Protein AF-0000000065850595 (afdb_homodimer)

pLDDT: mean 81.86, std 20.76, range [17.34, 98.69]

Radius of gyration: 55.94 Å; Cα contacts (8 Å, |Δi|>4): 3424; chains: 2; bounding box: 107×199×142 Å

Nearest PDB structures (foldseek):
  6dv2-assembly1_H  TM=1.640E-01  e=6.051E+00  Homo sapiens
  6dv2-assembly2_J  TM=1.641E-01  e=9.022E+00  Homo sapiens
  8gqr-assembly1_A  TM=5.421E-01  e=7.391E+00  Duganella sp. ZLP-XI
  6dv2-assembly1_H  TM=1.640E-01  e=9.240E+00  Homo sapiens

Structure (mmCIF, N/CA/C/O backbone):
data_AF-0000000065850595-model_v1
#
loop_
_entity.id
_entity.type
_entity.pdbx_description
1 polymer 'Probable inorganic carbon transporter subunit DabA 2'
#
loop_
_atom_site.group_PDB
_atom_site.id
_atom_site.type_symbol
_atom_site.label_atom_id
_atom_site.label_alt_id
_atom_site.label_comp_id
_atom_site.label_asym_id
_atom_site.label_entity_id
_atom_site.label_seq_id
_atom_site.pdbx_PDB_ins_code
_atom_site.Cartn_x
_atom_site.Cartn_y
_atom_site.Cartn_z
_atom_site.occupancy
_atom_site.B_iso_or_equiv
_atom_site.auth_seq_id
_atom_site.auth_comp_id
_atom_site.auth_asym_id
_atom_site.auth_atom_id
_atom_site.pdbx_PDB_model_num
ATOM 1 N N . MET A 1 1 ? -12.758 31.375 82.75 1 17.97 1 MET A N 1
ATOM 2 C CA . MET A 1 1 ? -12.484 32.75 83.25 1 17.97 1 MET A CA 1
ATOM 3 C C . MET A 1 1 ? -11.617 33.469 82.25 1 17.97 1 MET A C 1
ATOM 5 O O . MET A 1 1 ? -11.914 34.625 81.875 1 17.97 1 MET A O 1
ATOM 9 N N . SER A 1 2 ? -10.273 33.125 82.312 1 19.62 2 SER A N 1
ATOM 10 C CA . SER A 1 2 ? -9.195 34.094 82.188 1 19.62 2 SER A CA 1
ATOM 11 C C . SER A 1 2 ? -9.094 34.625 80.812 1 19.62 2 SER A C 1
ATOM 13 O O . SER A 1 2 ? -9.508 33.969 79.812 1 19.62 2 SER A O 1
ATOM 15 N N . SER A 1 3 ? -8.562 35.844 80.625 1 19.44 3 SER A N 1
ATOM 16 C CA . SER A 1 3 ? -8.648 37.125 80 1 19.44 3 SER A CA 1
ATOM 17 C C . SER A 1 3 ? -7.84 37.188 78.688 1 19.44 3 SER A C 1
ATOM 19 O O . SER A 1 3 ? -7.52 38.25 78.188 1 19.44 3 SER A O 1
ATOM 21 N N . GLY A 1 4 ? -7.453 36 78.188 1 21.53 4 GLY A N 1
ATOM 22 C CA . GLY A 1 4 ? -6.316 35.938 77.312 1 21.53 4 GLY A CA 1
ATOM 23 C C . GLY A 1 4 ? -6.488 36.781 76.062 1 21.53 4 GLY A C 1
ATOM 24 O O . GLY A 1 4 ? -7.508 36.656 75.375 1 21.53 4 GLY A O 1
ATOM 25 N N . ASN A 1 5 ? -5.859 38 76.062 1 20.17 5 ASN A N 1
ATOM 26 C CA . ASN A 1 5 ? -5.895 39.25 75.312 1 20.17 5 ASN A CA 1
ATOM 27 C C . ASN A 1 5 ? -5.562 39.062 73.875 1 20.17 5 ASN A C 1
ATOM 29 O O . ASN A 1 5 ? -4.488 38.562 73.5 1 20.17 5 ASN A O 1
ATOM 33 N N . THR A 1 6 ? -6.562 38.812 72.938 1 20.59 6 THR A N 1
ATOM 34 C CA . THR A 1 6 ? -6.734 38.406 71.562 1 20.59 6 THR A CA 1
ATOM 35 C C . THR A 1 6 ? -6.254 39.5 70.625 1 20.59 6 THR A C 1
ATOM 37 O O . THR A 1 6 ? -6.965 40.469 70.375 1 20.59 6 THR A O 1
ATOM 40 N N . SER A 1 7 ? -4.867 39.938 70.812 1 20.09 7 SER A N 1
ATOM 41 C CA . SER A 1 7 ? -4.355 41.156 70.188 1 20.09 7 SER A CA 1
ATOM 42 C C . SER A 1 7 ? -4.504 41.094 68.625 1 20.09 7 SER A C 1
ATOM 44 O O . SER A 1 7 ? -4.07 40.156 68 1 20.09 7 SER A O 1
ATOM 46 N N . SER A 1 8 ? -5.559 41.688 68 1 20.28 8 SER A N 1
ATOM 47 C CA . SER A 1 8 ? -6.129 41.75 66.688 1 20.28 8 SER A CA 1
ATOM 48 C C . SER A 1 8 ? -5.23 42.531 65.75 1 20.28 8 SER A C 1
ATOM 50 O O . SER A 1 8 ? -5.102 43.75 65.875 1 20.28 8 SER A O 1
ATOM 52 N N . GLN A 1 9 ? -3.926 42.062 65.5 1 20.55 9 GLN A N 1
ATOM 53 C CA . GLN A 1 9 ? -2.906 42.812 64.75 1 20.55 9 GLN A CA 1
ATOM 54 C C . GLN A 1 9 ? -3.416 43.25 63.375 1 20.55 9 GLN A C 1
ATOM 56 O O . GLN A 1 9 ? -4.016 42.438 62.656 1 20.55 9 GLN A O 1
ATOM 61 N N . ASN A 1 10 ? -3.688 44.562 63.156 1 19.22 10 ASN A N 1
ATOM 62 C CA . ASN A 1 10 ? -4.25 45.438 62.156 1 19.22 10 ASN A CA 1
ATOM 63 C C . ASN A 1 10 ? -3.453 45.375 60.844 1 19.22 10 ASN A C 1
ATOM 65 O O . ASN A 1 10 ? -2.227 45.5 60.844 1 19.22 10 ASN A O 1
ATOM 69 N N . HIS A 1 11 ? -3.881 44.531 59.844 1 20.08 11 HIS A N 1
ATOM 70 C CA . HIS A 1 11 ? -3.387 44.25 58.5 1 20.08 11 HIS A CA 1
ATOM 71 C C . HIS A 1 11 ? -3.264 45.5 57.656 1 20.08 11 HIS A C 1
ATOM 73 O O . HIS A 1 11 ? -4.254 46.219 57.438 1 20.08 11 HIS A O 1
ATOM 79 N N . SER A 1 12 ? -2.137 46.312 57.844 1 20.89 12 SER A N 1
ATOM 80 C CA . SER A 1 12 ? -1.862 47.562 57.188 1 20.89 12 SER A CA 1
ATOM 81 C C . SER A 1 12 ? -1.937 47.438 55.656 1 20.89 12 SER A C 1
ATOM 83 O O . SER A 1 12 ? -1.378 46.5 55.094 1 20.89 12 SER A O 1
ATOM 85 N N . PRO A 1 13 ? -2.92 48 55 1 20.41 13 PRO A N 1
ATOM 86 C CA . PRO A 1 13 ? -3.209 47.906 53.562 1 20.41 13 PRO A CA 1
ATOM 87 C C . PRO A 1 13 ? -2.045 48.406 52.688 1 20.41 13 PRO A C 1
ATOM 89 O O . PRO A 1 13 ? -1.305 49.281 53.094 1 20.41 13 PRO A O 1
ATOM 92 N N . VAL A 1 14 ? -1.373 47.531 51.906 1 22.8 14 VAL A N 1
ATOM 93 C CA . VAL A 1 14 ? -0.279 47.719 50.969 1 22.8 14 VAL A CA 1
ATOM 94 C C . VAL A 1 14 ? -0.591 48.875 50.031 1 22.8 14 VAL A C 1
ATOM 96 O O . VAL A 1 14 ? -1.625 48.875 49.375 1 22.8 14 VAL A O 1
ATOM 99 N N . ASN A 1 15 ? -0.26 50.094 50.531 1 19.61 15 ASN A N 1
ATOM 100 C CA . ASN A 1 15 ? -0.341 51.312 49.75 1 19.61 15 ASN A CA 1
ATOM 101 C C . ASN A 1 15 ? 0.286 51.188 48.375 1 19.61 15 ASN A C 1
ATOM 103 O O . ASN A 1 15 ? 1.482 50.906 48.25 1 19.61 15 ASN A O 1
ATOM 107 N N . ASN A 1 16 ? -0.444 50.625 47.469 1 21.67 16 ASN A N 1
ATOM 108 C CA . ASN A 1 16 ? -0.083 50.469 46.062 1 21.67 16 ASN A CA 1
ATOM 109 C C . ASN A 1 16 ? 0.319 51.812 45.438 1 21.67 16 ASN A C 1
ATOM 111 O O . ASN A 1 16 ? -0.538 52.562 45 1 21.67 16 ASN A O 1
ATOM 115 N N . GLN A 1 17 ? 1.321 52.531 46.062 1 22.91 17 GLN A N 1
ATOM 116 C CA . GLN A 1 17 ? 1.729 53.781 45.438 1 22.91 17 GLN A CA 1
ATOM 117 C C . GLN A 1 17 ? 2.141 53.531 43.969 1 22.91 17 GLN A C 1
ATOM 119 O O . GLN A 1 17 ? 2.914 52.625 43.688 1 22.91 17 GLN A O 1
ATOM 124 N N . PRO A 1 18 ? 1.318 54 43.031 1 24.97 18 PRO A N 1
ATOM 125 C CA . PRO A 1 18 ? 1.618 53.875 41.594 1 24.97 18 PRO A CA 1
ATOM 126 C C . PRO A 1 18 ? 3.014 54.406 41.25 1 24.97 18 PRO A C 1
ATOM 128 O O . PRO A 1 18 ? 3.365 55.531 41.594 1 24.97 18 PRO A O 1
ATOM 131 N N . THR A 1 19 ? 4.004 53.562 41.5 1 26.72 19 THR A N 1
ATOM 132 C CA . THR A 1 19 ? 5.355 53.906 41.094 1 26.72 19 THR A CA 1
ATOM 133 C C . THR A 1 19 ? 5.344 54.562 39.688 1 26.72 19 THR A C 1
ATOM 135 O O . THR A 1 19 ? 4.848 53.969 38.75 1 26.72 19 THR A O 1
ATOM 138 N N . ARG A 1 20 ? 5.352 55.875 39.625 1 28.52 20 ARG A N 1
ATOM 139 C CA . ARG A 1 20 ? 5.535 56.719 38.438 1 28.52 20 ARG A CA 1
ATOM 140 C C . ARG A 1 20 ? 6.75 56.281 37.625 1 28.52 20 ARG A C 1
ATOM 142 O O . ARG A 1 20 ? 7.867 56.25 38.156 1 28.52 20 ARG A O 1
ATOM 149 N N . LEU A 1 21 ? 6.523 55.281 36.875 1 27.88 21 LEU A N 1
ATOM 150 C CA . LEU A 1 21 ? 7.531 54.844 35.906 1 27.88 21 LEU A CA 1
ATOM 151 C C . LEU A 1 21 ? 8.141 56.031 35.188 1 27.88 21 LEU A C 1
ATOM 153 O O . LEU A 1 21 ? 7.52 56.594 34.281 1 27.88 21 LEU A O 1
ATOM 157 N N . LYS A 1 22 ? 8.789 56.906 35.969 1 31.31 22 LYS A N 1
ATOM 158 C CA . LYS A 1 22 ? 9.422 58.125 35.406 1 31.31 22 LYS A CA 1
ATOM 159 C C . LYS A 1 22 ? 10.508 57.75 34.406 1 31.31 22 LYS A C 1
ATOM 161 O O . LYS A 1 22 ? 11.367 58.562 34.094 1 31.31 22 LYS A O 1
ATOM 166 N N . SER A 1 23 ? 10.68 56.469 34.062 1 29.06 23 SER A N 1
ATOM 167 C CA . SER A 1 23 ? 11.969 56.562 33.375 1 29.06 23 SER A CA 1
ATOM 168 C C . SER A 1 23 ? 11.844 57.281 32.031 1 29.06 23 SER A C 1
ATOM 170 O O . SER A 1 23 ? 11.188 56.812 31.109 1 29.06 23 SER A O 1
ATOM 172 N N . PRO A 1 24 ? 11.938 58.562 31.938 1 31.08 24 PRO A N 1
ATOM 173 C CA . PRO A 1 24 ? 11.898 59.312 30.688 1 31.08 24 PRO A CA 1
ATOM 174 C C . PRO A 1 24 ? 12.875 58.781 29.641 1 31.08 24 PRO A C 1
ATOM 176 O O . PRO A 1 24 ? 13.867 58.156 29.984 1 31.08 24 PRO A O 1
ATOM 179 N N . LEU A 1 25 ? 12.508 58.531 28.453 1 38.09 25 LEU A N 1
ATOM 180 C CA . LEU A 1 25 ? 13.492 58.375 27.375 1 38.09 25 LEU A CA 1
ATOM 181 C C . LEU A 1 25 ? 14.633 59.375 27.547 1 38.09 25 LEU A C 1
ATOM 183 O O . LEU A 1 25 ? 14.406 60.531 27.875 1 38.09 25 LEU A O 1
ATOM 187 N N . PRO A 1 26 ? 15.859 59.031 27.875 1 37.28 26 PRO A N 1
ATOM 188 C CA . PRO A 1 26 ? 16.953 59.969 28.141 1 37.28 26 PRO A CA 1
ATOM 189 C C . PRO A 1 26 ? 17.047 61.094 27.094 1 37.28 26 PRO A C 1
ATOM 191 O O . PRO A 1 26 ? 17.141 60.812 25.906 1 37.28 26 PRO A O 1
ATOM 194 N N . ALA A 1 27 ? 16.438 62.281 27.312 1 43.91 27 ALA A N 1
ATOM 195 C CA . ALA A 1 27 ? 16.641 63.531 26.594 1 43.91 27 ALA A CA 1
ATOM 196 C C . ALA A 1 27 ? 18.109 63.906 26.562 1 43.91 27 ALA A C 1
ATOM 198 O O . ALA A 1 27 ? 18.859 63.594 27.484 1 43.91 27 ALA A O 1
ATOM 199 N N . LEU A 1 28 ? 18.625 64 25.25 1 48.97 28 LEU A N 1
ATOM 200 C CA . LEU A 1 28 ? 19.938 64.688 25.156 1 48.97 28 LEU A CA 1
ATOM 201 C C . LEU A 1 28 ? 20.016 65.875 26.062 1 48.97 28 LEU A C 1
ATOM 203 O O . LEU A 1 28 ? 19.125 66.75 26.031 1 48.97 28 LEU A O 1
ATOM 207 N N . HIS A 1 29 ? 20.562 65.812 27.281 1 46.53 29 HIS A N 1
ATOM 208 C CA . HIS A 1 29 ? 20.672 66.938 28.234 1 46.53 29 HIS A CA 1
ATOM 209 C C . HIS A 1 29 ? 21.734 67.938 27.781 1 46.53 29 HIS A C 1
ATOM 211 O O . HIS A 1 29 ? 22.75 67.562 27.188 1 46.53 29 HIS A O 1
ATOM 217 N N . LYS A 1 30 ? 21.438 69.188 27.828 1 48.09 30 LYS A N 1
ATOM 218 C CA . LYS A 1 30 ? 22.25 70.375 27.438 1 48.09 30 LYS A CA 1
ATOM 219 C C . LYS A 1 30 ? 23.656 70.25 28 1 48.09 30 LYS A C 1
ATOM 221 O O . LYS A 1 30 ? 24.625 70.625 27.344 1 48.09 30 LYS A O 1
ATOM 226 N N . ASP A 1 31 ? 23.875 70.125 29.266 1 39.66 31 ASP A N 1
ATOM 227 C CA . ASP A 1 31 ? 25.109 70.5 29.938 1 39.66 31 ASP A CA 1
ATOM 228 C C . ASP A 1 31 ? 26.094 69.312 29.969 1 39.66 31 ASP A C 1
ATOM 230 O O . ASP A 1 31 ? 27 69.25 30.797 1 39.66 31 ASP A O 1
ATOM 234 N N . THR A 1 32 ? 25.812 68.188 29.359 1 39 32 THR A N 1
ATOM 235 C CA . THR A 1 32 ? 26.766 67.188 29.766 1 39 32 THR A CA 1
ATOM 236 C C . THR A 1 32 ? 28.062 67.312 28.984 1 39 32 THR A C 1
ATOM 238 O O . THR A 1 32 ? 28.047 67.438 27.75 1 39 32 THR A O 1
ATOM 241 N N . GLN A 1 33 ? 29.25 67.562 29.641 1 39.97 33 GLN A N 1
ATOM 242 C CA . GLN A 1 33 ? 30.641 67.562 29.188 1 39.97 33 GLN A CA 1
ATOM 243 C C . GLN A 1 33 ? 30.953 66.375 28.312 1 39.97 33 GLN A C 1
ATOM 245 O O . GLN A 1 33 ? 30.641 65.25 28.688 1 39.97 33 GLN A O 1
ATOM 250 N N . PRO A 1 34 ? 31.344 66.5 27.094 1 43.03 34 PRO A N 1
ATOM 251 C CA . PRO A 1 34 ? 31.641 65.5 26.047 1 43.03 34 PRO A CA 1
ATOM 252 C C . PRO A 1 34 ? 32.656 64.438 26.5 1 43.03 34 PRO A C 1
ATOM 254 O O . PRO A 1 34 ? 33.188 63.688 25.672 1 43.03 34 PRO A O 1
ATOM 257 N N . ASN A 1 35 ? 33.531 64.562 27.531 1 39.56 35 ASN A N 1
ATOM 258 C CA . ASN A 1 35 ? 34.844 63.906 27.453 1 39.56 35 ASN A CA 1
ATOM 259 C C . ASN A 1 35 ? 34.688 62.375 27.344 1 39.56 35 ASN A C 1
ATOM 261 O O . ASN A 1 35 ? 35.688 61.656 27.5 1 39.56 35 ASN A O 1
ATOM 265 N N . THR A 1 36 ? 33.656 61.531 27.844 1 44.72 36 THR A N 1
ATOM 266 C CA . THR A 1 36 ? 34.031 60.219 28.375 1 44.72 36 THR A CA 1
ATOM 267 C C . THR A 1 36 ? 34.156 59.188 27.25 1 44.72 36 THR A C 1
ATOM 269 O O . THR A 1 36 ? 33.375 59.219 26.297 1 44.72 36 THR A O 1
ATOM 272 N N . SER A 1 37 ? 35.375 58.594 27.031 1 54.06 37 SER A N 1
ATOM 273 C CA . SER A 1 37 ? 35.812 57.438 26.25 1 54.06 37 SER A CA 1
ATOM 274 C C . SER A 1 37 ? 34.781 56.312 26.344 1 54.06 37 SER A C 1
ATOM 276 O O . SER A 1 37 ? 34.5 55.844 27.453 1 54.06 37 SER A O 1
ATOM 278 N N . HIS A 1 38 ? 33.938 56.125 25.391 1 64.94 38 HIS A N 1
ATOM 279 C CA . HIS A 1 38 ? 33.031 54.969 25.375 1 64.94 38 HIS A CA 1
ATOM 280 C C . HIS A 1 38 ? 33.781 53.656 25.328 1 64.94 38 HIS A C 1
ATOM 282 O O . HIS A 1 38 ? 34.719 53.5 24.531 1 64.94 38 HIS A O 1
ATOM 288 N N . GLN A 1 39 ? 33.875 52.844 26.422 1 72 39 GLN A N 1
ATOM 289 C CA . GLN A 1 39 ? 34.5 51.531 26.406 1 72 39 GLN A CA 1
ATOM 290 C C . GLN A 1 39 ? 33.688 50.562 25.578 1 72 39 GLN A C 1
ATOM 292 O O . GLN A 1 39 ? 32.438 50.594 25.609 1 72 39 GLN A O 1
ATOM 297 N N . ALA A 1 40 ? 34.281 49.844 24.672 1 81.44 40 ALA A N 1
ATOM 298 C CA . ALA A 1 40 ? 33.719 48.812 23.812 1 81.44 40 ALA A CA 1
ATOM 299 C C . ALA A 1 40 ? 32.688 47.969 24.578 1 81.44 40 ALA A C 1
ATOM 301 O O . ALA A 1 40 ? 31.656 47.594 24.031 1 81.44 40 ALA A O 1
ATOM 302 N N . THR A 1 41 ? 32.875 47.844 25.812 1 85.56 41 THR A N 1
ATOM 303 C CA . THR A 1 41 ? 32 47 26.625 1 85.56 41 THR A CA 1
ATOM 304 C C . THR A 1 41 ? 30.656 47.656 26.844 1 85.56 41 THR A C 1
ATOM 306 O O . THR A 1 41 ? 29.625 47 26.828 1 85.56 41 THR A O 1
ATOM 309 N N . ASN A 1 42 ? 30.719 48.938 26.969 1 86.62 42 ASN A N 1
ATOM 310 C CA . ASN A 1 42 ? 29.469 49.656 27.172 1 86.62 42 ASN A CA 1
ATOM 311 C C . ASN A 1 42 ? 28.641 49.719 25.906 1 86.62 42 ASN A C 1
ATOM 313 O O . ASN A 1 42 ? 27.406 49.656 25.969 1 86.62 42 ASN A O 1
ATOM 317 N N . VAL A 1 43 ? 29.297 49.812 24.844 1 90.94 43 VAL A N 1
ATOM 318 C CA . VAL A 1 43 ? 28.625 49.875 23.547 1 90.94 43 VAL A CA 1
ATOM 319 C C . VAL A 1 43 ? 27.953 48.531 23.266 1 90.94 43 VAL A C 1
ATOM 321 O O . VAL A 1 43 ? 26.812 48.469 22.828 1 90.94 43 VAL A O 1
ATOM 324 N N . LEU A 1 44 ? 28.672 47.531 23.625 1 92.06 44 LEU A N 1
ATOM 325 C CA . LEU A 1 44 ? 28.141 46.188 23.406 1 92.06 44 LEU A CA 1
ATOM 326 C C . LEU A 1 44 ? 26.906 45.938 24.281 1 92.06 44 LEU A C 1
ATOM 328 O O . LEU A 1 44 ? 25.938 45.312 23.828 1 92.06 44 LEU A O 1
ATOM 332 N N . GLN A 1 45 ? 26.984 46.344 25.422 1 91.62 45 GLN A N 1
ATOM 333 C CA . GLN A 1 45 ? 25.859 46.188 26.344 1 91.62 45 GLN A CA 1
ATOM 334 C C . GLN A 1 45 ? 24.656 47 25.875 1 91.62 45 GLN A C 1
ATOM 336 O O . GLN A 1 45 ? 23.516 46.562 25.984 1 91.62 45 GLN A O 1
ATOM 341 N N . ALA A 1 46 ? 24.906 48.156 25.391 1 92.44 46 ALA A N 1
ATOM 342 C CA . ALA A 1 46 ? 23.844 49.031 24.875 1 92.44 46 ALA A CA 1
ATOM 343 C C . ALA A 1 46 ? 23.172 48.375 23.656 1 92.44 46 ALA A C 1
ATOM 345 O O . ALA A 1 46 ? 21.953 48.469 23.5 1 92.44 46 ALA A O 1
ATOM 346 N N . ILE A 1 47 ? 23.953 47.781 22.875 1 93.38 47 ILE A N 1
ATOM 347 C CA . ILE A 1 47 ? 23.422 47.125 21.688 1 93.38 47 ILE A CA 1
ATOM 348 C C . ILE A 1 47 ? 22.578 45.938 22.109 1 93.38 47 ILE A C 1
ATOM 350 O O . ILE A 1 47 ? 21.516 45.656 21.531 1 93.38 47 ILE A O 1
ATOM 354 N N . GLU A 1 48 ? 23.047 45.25 23.047 1 91.88 48 GLU A N 1
ATOM 355 C CA . GLU A 1 48 ? 22.328 44.094 23.562 1 91.88 48 GLU A CA 1
ATOM 356 C C . GLU A 1 48 ? 20.953 44.5 24.109 1 91.88 48 GLU A C 1
ATOM 358 O O . GLU A 1 48 ? 19.969 43.781 23.891 1 91.88 48 GLU A O 1
ATOM 363 N N . HIS A 1 49 ? 21 45.5 24.734 1 90.88 49 HIS A N 1
ATOM 364 C CA . HIS A 1 49 ? 19.734 46 25.281 1 90.88 49 HIS A CA 1
ATOM 365 C C . HIS A 1 49 ? 18.812 46.438 24.172 1 90.88 49 HIS A C 1
ATOM 367 O O . HIS A 1 49 ? 17.594 46.219 24.234 1 90.88 49 HIS A O 1
ATOM 373 N N . ALA A 1 50 ? 19.312 47.062 23.234 1 91.5 50 ALA A N 1
ATOM 374 C CA . ALA A 1 50 ? 18.516 47.562 22.125 1 91.5 50 ALA A CA 1
ATOM 375 C C . ALA A 1 50 ? 17.953 46.438 21.297 1 91.5 50 ALA A C 1
ATOM 377 O O . ALA A 1 50 ? 16.828 46.531 20.781 1 91.5 50 ALA A O 1
ATOM 378 N N . ARG A 1 51 ? 18.719 45.469 21.188 1 91.38 51 ARG A N 1
ATOM 379 C CA . ARG A 1 51 ? 18.312 44.312 20.375 1 91.38 51 ARG A CA 1
ATOM 380 C C . ARG A 1 51 ? 17.062 43.656 20.969 1 91.38 51 ARG A C 1
ATOM 382 O O . ARG A 1 51 ? 16.266 43.062 20.234 1 91.38 51 ARG A O 1
ATOM 389 N N . HIS A 1 52 ? 16.875 43.781 22.156 1 90.06 52 HIS A N 1
ATOM 390 C CA . HIS A 1 52 ? 15.742 43.188 22.859 1 90.06 52 HIS A CA 1
ATOM 391 C C . HIS A 1 52 ? 14.414 43.781 22.375 1 90.06 52 HIS A C 1
ATOM 393 O O . HIS A 1 52 ? 13.383 43.094 22.438 1 90.06 52 HIS A O 1
ATOM 399 N N . PHE A 1 53 ? 14.469 44.906 21.844 1 91.94 53 PHE A N 1
ATOM 400 C CA . PHE A 1 53 ? 13.242 45.594 21.469 1 91.94 53 PHE A CA 1
ATOM 401 C C . PHE A 1 53 ? 12.945 45.406 19.984 1 91.94 53 PHE A C 1
ATOM 403 O O . PHE A 1 53 ? 11.898 45.844 19.484 1 91.94 53 PHE A O 1
ATOM 410 N N . LEU A 1 54 ? 13.82 44.719 19.297 1 92.19 54 LEU A N 1
ATOM 411 C CA . LEU A 1 54 ? 13.586 44.438 17.875 1 92.19 54 LEU A CA 1
ATOM 412 C C . LEU A 1 54 ? 12.516 43.375 17.703 1 92.19 54 LEU A C 1
ATOM 414 O O . LEU A 1 54 ? 12.359 42.5 18.547 1 92.19 54 LEU A O 1
ATOM 418 N N . PRO A 1 55 ? 11.75 43.5 16.609 1 88.5 55 PRO A N 1
ATOM 419 C CA . PRO A 1 55 ? 10.742 42.469 16.344 1 88.5 55 PRO A CA 1
ATOM 420 C C . PRO A 1 55 ? 11.336 41.062 16.281 1 88.5 55 PRO A C 1
ATOM 422 O O . PRO A 1 55 ? 12.422 40.844 15.734 1 88.5 55 PRO A O 1
ATOM 425 N N . ALA A 1 56 ? 10.602 40.125 16.797 1 84.56 56 ALA A N 1
ATOM 426 C CA . ALA A 1 56 ? 11.047 38.75 16.859 1 84.56 56 ALA A CA 1
ATOM 427 C C . ALA A 1 56 ? 10.531 37.938 15.656 1 84.56 56 ALA A C 1
ATOM 429 O O . ALA A 1 56 ? 10.906 36.781 15.469 1 84.56 56 ALA A O 1
ATOM 430 N N . GLN A 1 57 ? 9.828 38.531 14.805 1 84.75 57 GLN A N 1
ATOM 431 C CA . GLN A 1 57 ? 9.234 37.844 13.664 1 84.75 57 GLN A CA 1
ATOM 432 C C . GLN A 1 57 ? 10.281 37.531 12.609 1 84.75 57 GLN A C 1
ATOM 434 O O . GLN A 1 57 ? 11.055 38.375 12.203 1 84.75 57 GLN A O 1
ATOM 439 N N . GLY A 1 58 ? 10.32 36.344 12.203 1 79.25 58 GLY A N 1
ATOM 440 C CA . GLY A 1 58 ? 11.227 35.938 11.141 1 79.25 58 GLY A CA 1
ATOM 441 C C . GLY A 1 58 ? 10.664 36.156 9.75 1 79.25 58 GLY A C 1
ATOM 442 O O . GLY A 1 58 ? 9.664 36.875 9.594 1 79.25 58 GLY A O 1
ATOM 443 N N . PRO A 1 59 ? 11.336 35.562 8.789 1 79.62 59 PRO A N 1
ATOM 444 C CA . PRO A 1 59 ? 10.875 35.719 7.406 1 79.62 59 PRO A CA 1
ATOM 445 C C . PRO A 1 59 ? 9.422 35.281 7.211 1 79.62 59 PRO A C 1
ATOM 447 O O . PRO A 1 59 ? 8.945 34.375 7.902 1 79.62 59 PRO A O 1
ATOM 450 N N . ILE A 1 60 ? 8.797 35.906 6.312 1 78 60 ILE A N 1
ATOM 451 C CA . ILE A 1 60 ? 7.367 35.75 6.07 1 78 60 ILE A CA 1
ATOM 452 C C . ILE A 1 60 ? 7.047 34.312 5.734 1 78 60 ILE A C 1
ATOM 454 O O . ILE A 1 60 ? 5.922 33.844 5.949 1 78 60 ILE A O 1
ATOM 458 N N . SER A 1 61 ? 8.039 33.5 5.27 1 74 61 SER A N 1
ATOM 459 C CA . SER A 1 61 ? 7.848 32.094 4.934 1 74 61 SER A CA 1
ATOM 460 C C . SER A 1 61 ? 7.715 31.234 6.191 1 74 61 SER A C 1
ATOM 462 O O . SER A 1 61 ? 7.199 30.125 6.137 1 74 61 SER A O 1
ATOM 464 N N . VAL A 1 62 ? 8.18 31.75 7.281 1 75.44 62 VAL A N 1
ATOM 465 C CA . VAL A 1 62 ? 8.078 31.047 8.555 1 75.44 62 VAL A CA 1
ATOM 466 C C . VAL A 1 62 ? 7.453 31.969 9.602 1 75.44 62 VAL A C 1
ATOM 468 O O . VAL A 1 62 ? 8 32.125 10.695 1 75.44 62 VAL A O 1
ATOM 471 N N . PHE A 1 63 ? 6.332 32.5 9.281 1 77.69 63 PHE A N 1
ATOM 472 C CA . PHE A 1 63 ? 5.633 33.406 10.164 1 77.69 63 PHE A CA 1
ATOM 473 C C . PHE A 1 63 ? 4.98 32.656 11.32 1 77.69 63 PHE A C 1
ATOM 475 O O . PHE A 1 63 ? 4.18 31.75 11.102 1 77.69 63 PHE A O 1
ATOM 482 N N . VAL A 1 64 ? 5.367 33 12.539 1 77.81 64 VAL A N 1
ATOM 483 C CA . VAL A 1 64 ? 4.77 32.406 13.734 1 77.81 64 VAL A CA 1
ATOM 484 C C . VAL A 1 64 ? 4.145 33.5 14.586 1 77.81 64 VAL A C 1
ATOM 486 O O . VAL A 1 64 ? 4.789 34.5 14.891 1 77.81 64 VAL A O 1
ATOM 489 N N . HIS A 1 65 ? 2.924 33.281 14.883 1 85.69 65 HIS A N 1
ATOM 490 C CA . HIS A 1 65 ? 2.244 34.25 15.742 1 85.69 65 HIS A CA 1
ATOM 491 C C . HIS A 1 65 ? 2.896 34.312 17.109 1 85.69 65 HIS A C 1
ATOM 493 O O . HIS A 1 65 ? 3.301 33.281 17.672 1 85.69 65 HIS A O 1
ATOM 499 N N . HIS A 1 66 ? 3.059 35.562 17.562 1 85.44 66 HIS A N 1
ATOM 500 C CA . HIS A 1 66 ? 3.605 35.781 18.891 1 85.44 66 HIS A CA 1
ATOM 501 C C . HIS A 1 66 ? 3.172 37.125 19.469 1 85.44 66 HIS A C 1
ATOM 503 O O . HIS A 1 66 ? 2.52 37.906 18.781 1 85.44 66 HIS A O 1
ATOM 509 N N . ASN A 1 67 ? 3.469 37.312 20.703 1 90.81 67 ASN A N 1
ATOM 510 C CA . ASN A 1 67 ? 3.203 38.594 21.359 1 90.81 67 ASN A CA 1
ATOM 511 C C . ASN A 1 67 ? 4.055 39.719 20.781 1 90.81 67 ASN A C 1
ATOM 513 O O . ASN A 1 67 ? 5.277 39.719 20.938 1 90.81 67 ASN A O 1
ATOM 517 N N . THR A 1 68 ? 3.377 40.625 20.156 1 91.94 68 THR A N 1
ATOM 518 C CA . THR A 1 68 ? 4.047 41.75 19.516 1 91.94 68 THR A CA 1
ATOM 519 C C . THR A 1 68 ? 4.914 42.5 20.516 1 91.94 68 THR A C 1
ATOM 521 O O . THR A 1 68 ? 5.953 43.062 20.141 1 91.94 68 THR A O 1
ATOM 524 N N . LEU A 1 69 ? 4.535 42.5 21.719 1 94.44 69 LEU A N 1
ATOM 525 C CA . LEU A 1 69 ? 5.27 43.219 22.781 1 94.44 69 LEU A CA 1
ATOM 526 C C . LEU A 1 69 ? 5.98 42.219 23.688 1 94.44 69 LEU A C 1
ATOM 528 O O . LEU A 1 69 ? 6.02 42.406 24.906 1 94.44 69 LEU A O 1
ATOM 532 N N . HIS A 1 70 ? 6.496 41.25 23.188 1 90.56 70 HIS A N 1
ATOM 533 C CA . HIS A 1 70 ? 7.184 40.219 23.953 1 90.56 70 HIS A CA 1
ATOM 534 C C . HIS A 1 70 ? 8.305 40.812 24.781 1 90.56 70 HIS A C 1
ATOM 536 O O . HIS A 1 70 ? 8.602 40.312 25.875 1 90.56 70 HIS A O 1
ATOM 542 N N . ALA A 1 71 ? 8.961 41.844 24.328 1 90.44 71 ALA A N 1
ATOM 543 C CA . ALA A 1 71 ? 10.07 42.5 25.016 1 90.44 71 ALA A CA 1
ATOM 544 C C . ALA A 1 71 ? 9.617 43.094 26.344 1 90.44 71 ALA A C 1
ATOM 546 O O . ALA A 1 71 ? 10.43 43.375 27.219 1 90.44 71 ALA A O 1
ATOM 547 N N . PHE A 1 72 ? 8.328 43.281 26.484 1 93.94 72 PHE A N 1
ATOM 548 C CA . PHE A 1 72 ? 7.793 43.969 27.641 1 93.94 72 PHE A CA 1
ATOM 549 C C . PHE A 1 72 ? 6.977 43.031 28.516 1 93.94 72 PHE A C 1
ATOM 551 O O . PHE A 1 72 ? 6.238 43.438 29.406 1 93.94 72 PHE A O 1
ATOM 558 N N . GLU A 1 73 ? 7.098 41.812 28.312 1 92.94 73 GLU A N 1
ATOM 559 C CA . GLU A 1 73 ? 6.25 40.812 28.969 1 92.94 73 GLU A CA 1
ATOM 560 C C . GLU A 1 73 ? 6.555 40.719 30.469 1 92.94 73 GLU A C 1
ATOM 562 O O . GLU A 1 73 ? 5.762 40.156 31.234 1 92.94 73 GLU A O 1
ATOM 567 N N . ASP A 1 74 ? 7.676 41.281 30.812 1 92.25 74 ASP A N 1
ATOM 568 C CA . ASP A 1 74 ? 8.023 41.281 32.25 1 92.25 74 ASP A CA 1
ATOM 569 C C . ASP A 1 74 ? 7.195 42.312 33 1 92.25 74 ASP A C 1
ATOM 571 O O . ASP A 1 74 ? 7.117 42.281 34.219 1 92.25 74 ASP A O 1
ATOM 575 N N . LEU A 1 75 ? 6.559 43.156 32.281 1 95.25 75 LEU A N 1
ATOM 576 C CA . LEU A 1 75 ? 5.672 44.156 32.875 1 95.25 75 LEU A CA 1
ATOM 577 C C . LEU A 1 75 ? 4.219 43.688 32.781 1 95.25 75 LEU A C 1
ATOM 579 O O . LEU A 1 75 ? 3.855 42.906 31.922 1 95.25 75 LEU A O 1
ATOM 583 N N . PRO A 1 76 ? 3.486 44.25 33.812 1 96 76 PRO A N 1
ATOM 584 C CA . PRO A 1 76 ? 2.051 44 33.656 1 96 76 PRO A CA 1
ATOM 585 C C . PRO A 1 76 ? 1.496 44.625 32.344 1 96 76 PRO A C 1
ATOM 587 O O . PRO A 1 76 ? 1.962 45.656 31.906 1 96 76 PRO A O 1
ATOM 590 N N . PHE A 1 77 ? 0.539 44.031 31.844 1 96.69 77 PHE A N 1
ATOM 591 C CA . PHE A 1 77 ? -0.037 44.375 30.547 1 96.69 77 PHE A CA 1
ATOM 592 C C . PHE A 1 77 ? -0.292 45.875 30.453 1 96.69 77 PHE A C 1
ATOM 594 O O . PHE A 1 77 ? 0.096 46.531 29.469 1 96.69 77 PHE A O 1
ATOM 601 N N . GLU A 1 78 ? -0.941 46.531 31.422 1 95.44 78 GLU A N 1
ATOM 602 C CA . GLU A 1 78 ? -1.35 47.938 31.391 1 95.44 78 GLU A CA 1
ATOM 603 C C . GLU A 1 78 ? -0.139 48.844 31.312 1 95.44 78 GLU A C 1
ATOM 605 O O . GLU A 1 78 ? -0.186 49.906 30.656 1 95.44 78 GLU A O 1
ATOM 610 N N . LYS A 1 79 ? 0.901 48.406 31.922 1 96.06 79 LYS A N 1
ATOM 611 C CA . LYS A 1 79 ? 2.133 49.188 31.875 1 96.06 79 LYS A CA 1
ATOM 612 C C . LYS A 1 79 ? 2.904 48.938 30.578 1 96.06 79 LYS A C 1
ATOM 614 O O . LYS A 1 79 ? 3.514 49.844 30.016 1 96.06 79 LYS A O 1
ATOM 619 N N . ALA A 1 80 ? 2.852 47.719 30.234 1 96.75 80 ALA A N 1
ATOM 620 C CA . ALA A 1 80 ? 3.607 47.312 29.062 1 96.75 80 ALA A CA 1
ATOM 621 C C . ALA A 1 80 ? 3.084 48 27.797 1 96.75 80 ALA A C 1
ATOM 623 O O . ALA A 1 80 ? 3.865 48.375 26.938 1 96.75 80 ALA A O 1
ATOM 624 N N . VAL A 1 81 ? 1.773 48.094 27.641 1 96.62 81 VAL A N 1
ATOM 625 C CA . VAL A 1 81 ? 1.202 48.625 26.422 1 96.62 81 VAL A CA 1
ATOM 626 C C . VAL A 1 81 ? 1.518 50.125 26.328 1 96.62 81 VAL A C 1
ATOM 628 O O . VAL A 1 81 ? 1.643 50.688 25.234 1 96.62 81 VAL A O 1
ATOM 631 N N . ILE A 1 82 ? 1.611 50.812 27.422 1 95.12 82 ILE A N 1
ATOM 632 C CA . ILE A 1 82 ? 1.951 52.219 27.453 1 95.12 82 ILE A CA 1
ATOM 633 C C . ILE A 1 82 ? 3.428 52.406 27.109 1 95.12 82 ILE A C 1
ATOM 635 O O . ILE A 1 82 ? 3.779 53.219 26.25 1 95.12 82 ILE A O 1
ATOM 639 N N . GLU A 1 83 ? 4.207 51.625 27.781 1 94.25 83 GLU A N 1
ATOM 640 C CA . GLU A 1 83 ? 5.641 51.688 27.531 1 94.25 83 GLU A CA 1
ATOM 641 C C . GLU A 1 83 ? 5.98 51.312 26.094 1 94.25 83 GLU A C 1
ATOM 643 O O . GLU A 1 83 ? 6.816 51.938 25.453 1 94.25 83 GLU A O 1
ATOM 648 N N . GLY A 1 84 ? 5.406 50.281 25.703 1 93.38 84 GLY A N 1
ATOM 649 C CA . GLY A 1 84 ? 5.621 49.844 24.328 1 93.38 84 GLY A CA 1
ATOM 650 C C . GLY A 1 84 ? 5.152 50.875 23.328 1 93.38 84 GLY A C 1
ATOM 651 O O . GLY A 1 84 ? 5.836 51.156 22.328 1 93.38 84 GLY A O 1
ATOM 652 N N . GLY A 1 85 ? 3.936 51.375 23.547 1 92 85 GLY A N 1
ATOM 653 C CA . GLY A 1 85 ? 3.438 52.438 22.688 1 92 85 GLY A CA 1
ATOM 654 C C . GLY A 1 85 ? 4.367 53.625 22.609 1 92 85 GLY A C 1
ATOM 655 O O . GLY A 1 85 ? 4.582 54.188 21.547 1 92 85 GLY A O 1
ATOM 656 N N . ARG A 1 86 ? 4.891 54 23.703 1 89.25 86 ARG A N 1
ATOM 657 C CA . ARG A 1 86 ? 5.82 55.125 23.766 1 89.25 86 ARG A CA 1
ATOM 658 C C . ARG A 1 86 ? 7.105 54.812 23.016 1 89.25 86 ARG A C 1
ATOM 660 O O . ARG A 1 86 ? 7.586 55.656 22.234 1 89.25 86 ARG A O 1
ATOM 667 N N . ARG A 1 87 ? 7.559 53.688 23.219 1 88.5 87 ARG A N 1
ATOM 668 C CA . ARG A 1 87 ? 8.836 53.312 22.625 1 88.5 87 ARG A CA 1
ATOM 669 C C . ARG A 1 87 ? 8.719 53.156 21.109 1 88.5 87 ARG A C 1
ATOM 671 O O . ARG A 1 87 ? 9.648 53.5 20.375 1 88.5 87 ARG A O 1
ATOM 678 N N . PHE A 1 88 ? 7.656 52.656 20.688 1 91.56 88 PHE A N 1
ATOM 679 C CA . PHE A 1 88 ? 7.527 52.312 19.266 1 91.56 88 PHE A CA 1
ATOM 680 C C . PHE A 1 88 ? 6.711 53.375 18.531 1 91.56 88 PHE A C 1
ATOM 682 O O . PHE A 1 88 ? 6.613 53.344 17.312 1 91.56 88 PHE A O 1
ATOM 689 N N . GLY A 1 89 ? 6.199 54.344 19.266 1 88.62 89 GLY A N 1
ATOM 690 C CA . GLY A 1 89 ? 5.336 55.312 18.656 1 88.62 89 GLY A CA 1
ATOM 691 C C . GLY A 1 89 ? 4.016 54.75 18.172 1 88.62 89 GLY A C 1
ATOM 692 O O . GLY A 1 89 ? 3.557 55.094 17.078 1 88.62 89 GLY A O 1
ATOM 693 N N . CYS A 1 90 ? 3.496 53.844 18.922 1 93.75 90 CYS A N 1
ATOM 694 C CA . CYS A 1 90 ? 2.256 53.188 18.562 1 93.75 90 CYS A CA 1
ATOM 695 C C . CYS A 1 90 ? 1.184 53.406 19.625 1 93.75 90 CYS A C 1
ATOM 697 O O . CYS A 1 90 ? 1.442 54.031 20.656 1 93.75 90 CYS A O 1
ATOM 699 N N . GLU A 1 91 ? -0.001 52.875 19.359 1 95.5 91 GLU A N 1
ATOM 700 C CA . GLU A 1 91 ? -1.134 53.062 20.25 1 95.5 91 GLU A CA 1
ATOM 701 C C . GLU A 1 91 ? -1.308 51.875 21.188 1 95.5 91 GLU A C 1
ATOM 703 O O . GLU A 1 91 ? -1.16 50.719 20.75 1 95.5 91 GLU A O 1
ATOM 708 N N . PRO A 1 92 ? -1.516 52.156 22.391 1 95.5 92 PRO A N 1
ATOM 709 C CA . PRO A 1 92 ? -1.718 51.062 23.344 1 95.5 92 PRO A CA 1
ATOM 710 C C . PRO A 1 92 ? -3.129 50.469 23.281 1 95.5 92 PRO A C 1
ATOM 712 O O . PRO A 1 92 ? -3.336 49.312 23.625 1 95.5 92 PRO A O 1
ATOM 715 N N . TYR A 1 93 ? -4.152 51.344 23.047 1 97.31 93 TYR A N 1
ATOM 716 C CA . TYR A 1 93 ? -5.562 51 23.016 1 97.31 93 TYR A CA 1
ATOM 717 C C . TYR A 1 93 ? -6.242 51.562 21.766 1 97.31 93 TYR A C 1
ATOM 719 O O . TYR A 1 93 ? -5.641 52.344 21.031 1 97.31 93 TYR A O 1
ATOM 727 N N . LEU A 1 94 ? -7.48 51.094 21.578 1 96.44 94 LEU A N 1
ATOM 728 C CA . LEU A 1 94 ? -8.273 51.719 20.516 1 96.44 94 LEU A CA 1
ATOM 729 C C . LEU A 1 94 ? -8.508 53.188 20.797 1 96.44 94 LEU A C 1
ATOM 731 O O . LEU A 1 94 ? -8.344 53.656 21.938 1 96.44 94 LEU A O 1
ATOM 735 N N . SER A 1 95 ? -8.891 53.875 19.734 1 94.25 95 SER A N 1
ATOM 736 C CA . SER A 1 95 ? -9.258 55.281 19.922 1 94.25 95 SER A CA 1
ATOM 737 C C . SER A 1 95 ? -10.523 55.406 20.75 1 94.25 95 SER A C 1
ATOM 739 O O . SER A 1 95 ? -11.352 54.5 20.797 1 94.25 95 SER A O 1
ATOM 741 N N . GLU A 1 96 ? -10.594 56.438 21.453 1 92.94 96 GLU A N 1
ATOM 742 C CA . GLU A 1 96 ? -11.781 56.656 22.266 1 92.94 96 GLU A CA 1
ATOM 743 C C . GLU A 1 96 ? -13.047 56.625 21.406 1 92.94 96 GLU A C 1
ATOM 745 O O . GLU A 1 96 ? -14.086 56.125 21.844 1 92.94 96 GLU A O 1
ATOM 750 N N . GLU A 1 97 ? -13 57.156 20.234 1 91.56 97 GLU A N 1
ATOM 751 C CA . GLU A 1 97 ? -14.117 57.156 19.297 1 91.56 97 GLU A CA 1
ATOM 752 C C . GLU A 1 97 ? -14.57 55.719 19 1 91.56 97 GLU A C 1
ATOM 754 O O . GLU A 1 97 ? -15.773 55.438 18.969 1 91.56 97 GLU A O 1
ATOM 759 N N . ARG A 1 98 ? -13.602 54.906 18.828 1 94.81 98 ARG A N 1
ATOM 760 C CA . ARG A 1 98 ? -13.922 53.5 18.516 1 94.81 98 ARG A CA 1
ATOM 761 C C . ARG A 1 98 ? -14.586 52.812 19.703 1 94.81 98 ARG A C 1
ATOM 763 O O . ARG A 1 98 ? -15.508 52.031 19.531 1 94.81 98 ARG A O 1
ATOM 770 N N . TYR A 1 99 ? -14.102 53.062 20.859 1 95.56 99 TYR A N 1
ATOM 771 C CA . TYR A 1 99 ? -14.727 52.5 22.047 1 95.56 99 TYR A CA 1
ATOM 772 C C . TYR A 1 99 ? -16.156 52.969 22.203 1 95.56 99 TYR A C 1
ATOM 774 O O . TYR A 1 99 ? -17.031 52.219 22.625 1 95.56 99 TYR A O 1
ATOM 782 N N . HIS A 1 100 ? -16.406 54.188 21.875 1 92.75 100 HIS A N 1
ATOM 783 C CA . HIS A 1 100 ? -17.75 54.719 22 1 92.75 100 HIS A CA 1
ATOM 784 C C . HIS A 1 100 ? -18.688 54.125 20.953 1 92.75 100 HIS A C 1
ATOM 786 O O . HIS A 1 100 ? -19.875 53.906 21.203 1 92.75 100 HIS A O 1
ATOM 792 N N . GLN A 1 101 ? -18.094 53.875 19.812 1 93.25 101 GLN A N 1
ATOM 793 C CA . GLN A 1 101 ? -18.875 53.125 18.828 1 93.25 101 GLN A CA 1
ATOM 794 C C . GLN A 1 101 ? -19.266 51.75 19.359 1 93.25 101 GLN A C 1
ATOM 796 O O . GLN A 1 101 ? -20.391 51.281 19.109 1 93.25 101 GLN A O 1
ATOM 801 N N . GLU A 1 102 ? -18.359 51.156 20.125 1 95 102 GLU A N 1
ATOM 802 C CA . GLU A 1 102 ? -18.641 49.844 20.703 1 95 102 GLU A CA 1
ATOM 803 C C . GLU A 1 102 ? -19.688 49.969 21.812 1 95 102 GLU A C 1
ATOM 805 O O . GLU A 1 102 ? -20.469 49.031 22.031 1 95 102 GLU A O 1
ATOM 810 N N . LEU A 1 103 ? -19.656 51.031 22.484 1 92.81 103 LEU A N 1
ATOM 811 C CA . LEU A 1 103 ? -20.688 51.312 23.469 1 92.81 103 LEU A CA 1
ATOM 812 C C . LEU A 1 103 ? -22.062 51.406 22.812 1 92.81 103 LEU A C 1
ATOM 814 O O . LEU A 1 103 ? -23.047 50.875 23.312 1 92.81 103 LEU A O 1
ATOM 818 N N . LEU A 1 104 ? -22.125 52.094 21.641 1 90.19 104 LEU A N 1
ATOM 819 C CA . LEU A 1 104 ? -23.359 52.281 20.906 1 90.19 104 LEU A CA 1
ATOM 820 C C . LEU A 1 104 ? -23.875 50.938 20.344 1 90.19 104 LEU A C 1
ATOM 822 O O . LEU A 1 104 ? -25.078 50.688 20.297 1 90.19 104 LEU A O 1
ATOM 826 N N . ARG A 1 105 ? -22.906 50.094 20.062 1 92.12 105 ARG A N 1
ATOM 827 C CA . ARG A 1 105 ? -23.266 48.781 19.469 1 92.12 105 ARG A CA 1
ATOM 828 C C . ARG A 1 105 ? -23.594 47.781 20.562 1 92.12 105 ARG A C 1
ATOM 830 O O . ARG A 1 105 ? -24.016 46.656 20.25 1 92.12 105 ARG A O 1
ATOM 837 N N . GLY A 1 106 ? -23.328 48.125 21.781 1 91.19 106 GLY A N 1
ATOM 838 C CA . GLY A 1 106 ? -23.672 47.25 22.891 1 91.19 106 GLY A CA 1
ATOM 839 C C . GLY A 1 106 ? -22.594 46.25 23.219 1 91.19 106 GLY A C 1
ATOM 840 O O . GLY A 1 106 ? -22.828 45.281 23.953 1 91.19 106 GLY A O 1
ATOM 841 N N . ARG A 1 107 ? -21.438 46.438 22.641 1 94.31 107 ARG A N 1
ATOM 842 C CA . ARG A 1 107 ? -20.312 45.562 22.953 1 94.31 107 ARG A CA 1
ATOM 843 C C . ARG A 1 107 ? -19.625 45.969 24.25 1 94.31 107 ARG A C 1
ATOM 845 O O . ARG A 1 107 ? -18.844 45.188 24.812 1 94.31 107 ARG A O 1
ATOM 852 N N . ILE A 1 108 ? -19.891 47.125 24.719 1 95.31 108 ILE A N 1
ATOM 853 C CA . ILE A 1 108 ? -19.609 47.625 26.062 1 95.31 108 ILE A CA 1
ATOM 854 C C . ILE A 1 108 ? -20.906 48.031 26.734 1 95.31 108 ILE A C 1
ATOM 856 O O . ILE A 1 108 ? -21.719 48.75 26.141 1 95.31 108 ILE A O 1
ATOM 860 N N . SER A 1 109 ? -21.109 47.594 27.953 1 93.81 109 SER A N 1
ATOM 861 C CA . SER A 1 109 ? -22.328 47.969 28.641 1 93.81 109 SER A CA 1
ATOM 862 C C . SER A 1 109 ? -22.062 49.062 29.688 1 93.81 109 SER A C 1
ATOM 864 O O . SER A 1 109 ? -20.953 49.188 30.188 1 93.81 109 SER A O 1
ATOM 866 N N . ARG A 1 110 ? -23.078 49.781 30.031 1 92.38 110 ARG A N 1
ATOM 867 C CA . ARG A 1 110 ? -22.969 50.781 31.062 1 92.38 110 ARG A CA 1
ATOM 868 C C . ARG A 1 110 ? -22.672 50.156 32.406 1 92.38 110 ARG A C 1
ATOM 870 O O . ARG A 1 110 ? -21.969 50.75 33.25 1 92.38 110 ARG A O 1
ATOM 877 N N . GLU A 1 111 ? -23.25 49.094 32.562 1 91.94 111 GLU A N 1
ATOM 878 C CA . GLU A 1 111 ? -23 48.375 33.812 1 91.94 111 GLU A CA 1
ATOM 879 C C . GLU A 1 111 ? -21.531 48 33.938 1 91.94 111 GLU A C 1
ATOM 881 O O . GLU A 1 111 ? -20.953 48.062 35.031 1 91.94 111 GLU A O 1
ATOM 886 N N . ASP A 1 112 ? -20.984 47.562 32.844 1 94.19 112 ASP A N 1
ATOM 887 C CA . ASP A 1 112 ? -19.578 47.188 32.844 1 94.19 112 ASP A CA 1
ATOM 888 C C . ASP A 1 112 ? -18.703 48.406 33.125 1 94.19 112 ASP A C 1
ATOM 890 O O . ASP A 1 112 ? -17.703 48.312 33.844 1 94.19 112 ASP A O 1
ATOM 894 N N . LEU A 1 113 ? -19.031 49.5 32.562 1 95.44 113 LEU A N 1
ATOM 895 C CA . LEU A 1 113 ? -18.297 50.719 32.812 1 95.44 113 LEU A CA 1
ATOM 896 C C . LEU A 1 113 ? -18.344 51.125 34.281 1 95.44 113 LEU A C 1
ATOM 898 O O . LEU A 1 113 ? -17.328 51.531 34.844 1 95.44 113 LEU A O 1
ATOM 902 N N . ARG A 1 114 ? -19.5 50.969 34.875 1 95.19 114 ARG A N 1
ATOM 903 C CA . ARG A 1 114 ? -19.688 51.312 36.281 1 95.19 114 ARG A CA 1
ATOM 904 C C . ARG A 1 114 ? -18.828 50.406 37.188 1 95.19 114 ARG A C 1
ATOM 906 O O . ARG A 1 114 ? -18.172 50.875 38.094 1 95.19 114 ARG A O 1
ATOM 913 N N . GLU A 1 115 ? -18.859 49.219 36.875 1 93.94 115 GLU A N 1
ATOM 914 C CA . GLU A 1 115 ? -18.141 48.25 37.688 1 93.94 115 GLU A CA 1
ATOM 915 C C . GLU A 1 115 ? -16.641 48.469 37.594 1 93.94 115 GLU A C 1
ATOM 917 O O . GLU A 1 115 ? -15.93 48.406 38.594 1 93.94 115 GLU A O 1
ATOM 922 N N . VAL A 1 116 ? -16.141 48.656 36.375 1 95.81 116 VAL A N 1
ATOM 923 C CA . VAL A 1 116 ? -14.711 48.812 36.188 1 95.81 116 VAL A CA 1
ATOM 924 C C . VAL A 1 116 ? -14.242 50.125 36.812 1 95.81 116 VAL A C 1
ATOM 926 O O . VAL A 1 116 ? -13.164 50.188 37.406 1 95.81 116 VAL A O 1
ATOM 929 N N . LEU A 1 117 ? -15.023 51.156 36.656 1 96.25 117 LEU A N 1
ATOM 930 C CA . LEU A 1 117 ? -14.672 52.438 37.25 1 96.25 117 LEU A CA 1
ATOM 931 C C . LEU A 1 117 ? -14.656 52.375 38.781 1 96.25 117 LEU A C 1
ATOM 933 O O . LEU A 1 117 ? -13.758 52.906 39.406 1 96.25 117 LEU A O 1
ATOM 937 N N . MET A 1 118 ? -15.641 51.719 39.344 1 94.81 118 MET A N 1
ATOM 938 C CA . MET A 1 118 ? -15.703 51.531 40.781 1 94.81 118 MET A CA 1
ATOM 939 C C . MET A 1 118 ? -14.5 50.781 41.312 1 94.81 118 MET A C 1
ATOM 941 O O . MET A 1 118 ? -13.93 51.125 42.344 1 94.81 118 MET A O 1
ATOM 945 N N . ALA A 1 119 ? -14.18 49.781 40.625 1 91.88 119 ALA A N 1
ATOM 946 C CA . ALA A 1 119 ? -13.023 49 41 1 91.88 119 ALA A CA 1
ATOM 947 C C . ALA A 1 119 ? -11.734 49.781 40.906 1 91.88 119 ALA A C 1
ATOM 949 O O . ALA A 1 119 ? -10.812 49.594 41.719 1 91.88 119 ALA A O 1
ATOM 950 N N . ASP A 1 120 ? -11.648 50.625 39.875 1 93.38 120 ASP A N 1
ATOM 951 C CA . ASP A 1 120 ? -10.461 51.438 39.656 1 93.38 120 ASP A CA 1
ATOM 952 C C . ASP A 1 120 ? -10.32 52.5 40.719 1 93.38 120 ASP A C 1
ATOM 954 O O . ASP A 1 120 ? -9.219 52.781 41.219 1 93.38 120 ASP A O 1
ATOM 958 N N . LEU A 1 121 ? -11.391 53.188 41.125 1 94.38 121 LEU A N 1
ATOM 959 C CA . LEU A 1 121 ? -11.359 54.312 42.031 1 94.38 121 LEU A CA 1
ATOM 960 C C . LEU A 1 121 ? -11.328 53.844 43.469 1 94.38 121 LEU A C 1
ATOM 962 O O . LEU A 1 121 ? -10.68 54.469 44.312 1 94.38 121 LEU A O 1
ATOM 966 N N . GLN A 1 122 ? -12.086 52.844 43.781 1 91.62 122 GLN A N 1
ATOM 967 C CA . GLN A 1 122 ? -12.203 52.344 45.125 1 91.62 122 GLN A CA 1
ATOM 968 C C . GLN A 1 122 ? -12.609 53.406 46.125 1 91.62 122 GLN A C 1
ATOM 970 O O . GLN A 1 122 ? -13.633 54.094 45.938 1 91.62 122 GLN A O 1
ATOM 975 N N . ASP A 1 123 ? -11.617 53.812 47.031 1 89.88 123 ASP A N 1
ATOM 976 C CA . ASP A 1 123 ? -11.945 54.781 48.094 1 89.88 123 ASP A CA 1
ATOM 977 C C . ASP A 1 123 ? -12.039 56.188 47.562 1 89.88 123 ASP A C 1
ATOM 979 O O . ASP A 1 123 ? -12.664 57.062 48.188 1 89.88 123 ASP A O 1
ATOM 983 N N . ASP A 1 124 ? -11.594 56.406 46.438 1 92.62 124 ASP A N 1
ATOM 984 C CA . ASP A 1 124 ? -11.578 57.75 45.844 1 92.62 124 ASP A CA 1
ATOM 985 C C . ASP A 1 124 ? -12.883 58.062 45.125 1 92.62 124 ASP A C 1
ATOM 987 O O . ASP A 1 124 ? -13.102 59.188 44.656 1 92.62 124 ASP A O 1
ATOM 991 N N . ALA A 1 125 ? -13.75 57.125 45.031 1 91.81 125 ALA A N 1
ATOM 992 C CA . ALA A 1 125 ? -14.984 57.281 44.25 1 91.81 125 ALA A CA 1
ATOM 993 C C . ALA A 1 125 ? -15.867 58.375 44.844 1 91.81 125 ALA A C 1
ATOM 995 O O . ALA A 1 125 ? -16.547 59.094 44.125 1 91.81 125 ALA A O 1
ATOM 996 N N . ASP A 1 126 ? -15.773 58.594 46.156 1 90.5 126 ASP A N 1
ATOM 997 C CA . ASP A 1 126 ? -16.719 59.469 46.844 1 90.5 126 ASP A CA 1
ATOM 998 C C . ASP A 1 126 ? -16.094 60.844 47.062 1 90.5 126 ASP A C 1
ATOM 1000 O O . ASP A 1 126 ? -16.734 61.75 47.625 1 90.5 126 ASP A O 1
ATOM 1004 N N . LYS A 1 127 ? -14.984 61 46.594 1 92.19 127 LYS A N 1
ATOM 1005 C CA . LYS A 1 127 ? -14.383 62.344 46.688 1 92.19 127 LYS A CA 1
ATOM 1006 C C . LYS A 1 127 ? -15.227 63.375 45.969 1 92.19 127 LYS A C 1
ATOM 1008 O O . LYS A 1 127 ? -15.633 63.188 44.844 1 92.19 127 LYS A O 1
ATOM 1013 N N . LEU A 1 128 ? -15.5 64.438 46.625 1 89.44 128 LEU A N 1
ATOM 1014 C CA . LEU A 1 128 ? -16.359 65.5 46.094 1 89.44 128 LEU A CA 1
ATOM 1015 C C . LEU A 1 128 ? -15.586 66.375 45.125 1 89.44 128 LEU A C 1
ATOM 1017 O O . LEU A 1 128 ? -14.438 66.75 45.406 1 89.44 128 LEU A O 1
ATOM 1021 N N . VAL A 1 129 ? -16.219 66.625 44.062 1 89.69 129 VAL A N 1
ATOM 1022 C CA . VAL A 1 129 ? -15.648 67.562 43.062 1 89.69 129 VAL A CA 1
ATOM 1023 C C . VAL A 1 129 ? -16.516 68.812 42.969 1 89.69 129 VAL A C 1
ATOM 1025 O O . VAL A 1 129 ? -17.469 68.875 42.188 1 89.69 129 VAL A O 1
ATOM 1028 N N . ALA A 1 130 ? -16.094 69.75 43.656 1 79.44 130 ALA A N 1
ATOM 1029 C CA . ALA A 1 130 ? -16.828 71 43.688 1 79.44 130 ALA A CA 1
ATOM 1030 C C . ALA A 1 130 ? -18.328 70.75 43.781 1 79.44 130 ALA A C 1
ATOM 1032 O O . ALA A 1 130 ? -18.766 69.938 44.594 1 79.44 130 ALA A O 1
ATOM 1033 N N . THR A 1 131 ? -19.109 71.375 42.969 1 71.19 131 THR A N 1
ATOM 1034 C CA . THR A 1 131 ? -20.562 71.25 43.031 1 71.19 131 THR A CA 1
ATOM 1035 C C . THR A 1 131 ? -21.062 70.25 42 1 71.19 131 THR A C 1
ATOM 1037 O O . THR A 1 131 ? -22.266 70.062 41.844 1 71.19 131 THR A O 1
ATOM 1040 N N . PHE A 1 132 ? -20.094 69.5 41.5 1 71.69 132 PHE A N 1
ATOM 1041 C CA . PHE A 1 132 ? -20.453 68.625 40.375 1 71.69 132 PHE A CA 1
ATOM 1042 C C . PHE A 1 132 ? -20.609 67.188 40.844 1 71.69 132 PHE A C 1
ATOM 1044 O O . PHE A 1 132 ? -20.719 66.25 40.031 1 71.69 132 PHE A O 1
ATOM 1051 N N . GLY A 1 133 ? -20.625 67.062 42.188 1 80.94 133 GLY A N 1
ATOM 1052 C CA . GLY A 1 133 ? -20.812 65.688 42.688 1 80.94 133 GLY A CA 1
ATOM 1053 C C . GLY A 1 133 ? -19.5 65.062 43.156 1 80.94 133 GLY A C 1
ATOM 1054 O O . GLY A 1 133 ? -18.656 65.688 43.75 1 80.94 133 GLY A O 1
ATOM 1055 N N . THR A 1 134 ? -19.469 63.656 42.719 1 90.56 134 THR A N 1
ATOM 1056 C CA . THR A 1 134 ? -18.297 62.906 43.156 1 90.56 134 THR A CA 1
ATOM 1057 C C . THR A 1 134 ? -17.359 62.625 42 1 90.56 134 THR A C 1
ATOM 1059 O O . THR A 1 134 ? -17.734 62.812 40.844 1 90.56 134 THR A O 1
ATOM 1062 N N . ARG A 1 135 ? -16.172 62.25 42.281 1 93.5 135 ARG A N 1
ATOM 1063 C CA . ARG A 1 135 ? -15.227 61.812 41.25 1 93.5 135 ARG A CA 1
ATOM 1064 C C . ARG A 1 135 ? -15.82 60.719 40.375 1 93.5 135 ARG A C 1
ATOM 1066 O O . ARG A 1 135 ? -15.648 60.719 39.156 1 93.5 135 ARG A O 1
ATOM 1073 N N . TYR A 1 136 ? -16.547 59.812 41.031 1 93.69 136 TYR A N 1
ATOM 1074 C CA . TYR A 1 136 ? -17.188 58.719 40.312 1 93.69 136 TYR A CA 1
ATOM 1075 C C . TYR A 1 136 ? -18.188 59.25 39.281 1 93.69 136 TYR A C 1
ATOM 1077 O O . TYR A 1 136 ? -18.156 58.812 38.125 1 93.69 136 TYR A O 1
ATOM 1085 N N . THR A 1 137 ? -18.984 60.156 39.656 1 89.62 137 THR A N 1
ATOM 1086 C CA . THR A 1 137 ? -20.031 60.625 38.781 1 89.62 137 THR A CA 1
ATOM 1087 C C . THR A 1 137 ? -19.438 61.438 37.625 1 89.62 137 THR A C 1
ATOM 1089 O O . THR A 1 137 ? -19.906 61.344 36.5 1 89.62 137 THR A O 1
ATOM 1092 N N . LEU A 1 138 ? -18.484 62.219 37.938 1 89.75 138 LEU A N 1
ATOM 1093 C CA . LEU A 1 138 ? -17.828 63.031 36.875 1 89.75 138 LEU A CA 1
ATOM 1094 C C . LEU A 1 138 ? -17.125 62.125 35.875 1 89.75 138 LEU A C 1
ATOM 1096 O O . LEU A 1 138 ? -17.297 62.281 34.656 1 89.75 138 LEU A O 1
ATOM 1100 N N . ARG A 1 139 ? -16.375 61.219 36.375 1 93.12 139 ARG A N 1
ATOM 1101 C CA . ARG A 1 139 ? -15.594 60.344 35.5 1 93.12 139 ARG A CA 1
ATOM 1102 C C . ARG A 1 139 ? -16.5 59.406 34.688 1 93.12 139 ARG A C 1
ATOM 1104 O O . ARG A 1 139 ? -16.203 59.062 33.562 1 93.12 139 ARG A O 1
ATOM 1111 N N . LEU A 1 140 ? -17.562 58.938 35.312 1 92.19 140 LEU A N 1
ATOM 1112 C CA . LEU A 1 140 ? -18.516 58.125 34.562 1 92.19 140 LEU A CA 1
ATOM 1113 C C . LEU A 1 140 ? -19.125 58.906 33.406 1 92.19 140 LEU A C 1
ATOM 1115 O O . LEU A 1 140 ? -19.312 58.344 32.312 1 92.19 140 LEU A O 1
ATOM 1119 N N . SER A 1 141 ? -19.375 60.156 33.656 1 88.25 141 SER A N 1
ATOM 1120 C CA . SER A 1 141 ? -19.906 61.031 32.594 1 88.25 141 SER A CA 1
ATOM 1121 C C . SER A 1 141 ? -18.875 61.188 31.484 1 88.25 141 SER A C 1
ATOM 1123 O O . SER A 1 141 ? -19.25 61.219 30.297 1 88.25 141 SER A O 1
ATOM 1125 N N . MET A 1 142 ? -17.656 61.312 31.875 1 90.94 142 MET A N 1
ATOM 1126 C CA . MET A 1 142 ? -16.578 61.5 30.906 1 90.94 142 MET A CA 1
ATOM 1127 C C . MET A 1 142 ? -16.391 60.25 30.078 1 90.94 142 MET A C 1
ATOM 1129 O O . MET A 1 142 ? -15.984 60.312 28.922 1 90.94 142 MET A O 1
ATOM 1133 N N . LEU A 1 143 ? -16.719 59.094 30.625 1 92.94 143 LEU A N 1
ATOM 1134 C CA . LEU A 1 143 ? -16.547 57.812 29.922 1 92.94 143 LEU A CA 1
ATOM 1135 C C . LEU A 1 143 ? -17.719 57.562 28.984 1 92.94 143 LEU A C 1
ATOM 1137 O O . LEU A 1 143 ? -17.562 56.938 27.938 1 92.94 143 LEU A O 1
ATOM 1141 N N . GLN A 1 144 ? -18.828 58.031 29.328 1 89.12 144 GLN A N 1
ATOM 1142 C CA . GLN A 1 144 ? -20.047 57.688 28.578 1 89.12 144 GLN A CA 1
ATOM 1143 C C . GLN A 1 144 ? -20.203 58.594 27.359 1 89.12 144 GLN A C 1
ATOM 1145 O O . GLN A 1 144 ? -20.953 58.312 26.453 1 89.12 144 GLN A O 1
ATOM 1150 N N . THR A 1 145 ? -19.438 59.688 27.438 1 83.19 145 THR A N 1
ATOM 1151 C CA . THR A 1 145 ? -19.562 60.625 26.328 1 83.19 145 THR A CA 1
ATOM 1152 C C . THR A 1 145 ? -18.203 60.938 25.719 1 83.19 145 THR A C 1
ATOM 1154 O O . THR A 1 145 ? -17.203 61.062 26.438 1 83.19 145 THR A O 1
ATOM 1157 N N . GLU A 1 146 ? -18.234 61 24.422 1 80.25 146 GLU A N 1
ATOM 1158 C CA . GLU A 1 146 ? -17 61.312 23.75 1 80.25 146 GLU A CA 1
ATOM 1159 C C . GLU A 1 146 ? -16.656 62.812 23.891 1 80.25 146 GLU A C 1
ATOM 1161 O O . GLU A 1 146 ? -17.391 63.656 23.391 1 80.25 146 GLU A O 1
ATOM 1166 N N . LEU A 1 147 ? -15.633 63.062 24.625 1 79.88 147 LEU A N 1
ATOM 1167 C CA . LEU A 1 147 ? -15.148 64.438 24.734 1 79.88 147 LEU A CA 1
ATOM 1168 C C . LEU A 1 147 ? -14.258 64.812 23.547 1 79.88 147 LEU A C 1
ATOM 1170 O O . LEU A 1 147 ? -13.484 63.969 23.078 1 79.88 147 LEU A O 1
ATOM 1174 N N . GLN A 1 148 ? -14.539 65.875 22.875 1 75.38 148 GLN A N 1
ATOM 1175 C CA . GLN A 1 148 ? -13.758 66.312 21.719 1 75.38 148 GLN A CA 1
ATOM 1176 C C . GLN A 1 148 ? -12.93 67.562 22.047 1 75.38 148 GLN A C 1
ATOM 1178 O O . GLN A 1 148 ? -13.258 68.625 21.625 1 75.38 148 GLN A O 1
ATOM 1183 N N . PRO A 1 149 ? -11.883 67.188 22.781 1 72.88 149 PRO A N 1
ATOM 1184 C CA . PRO A 1 149 ? -11.055 68.375 23.016 1 72.88 149 PRO A CA 1
ATOM 1185 C C . PRO A 1 149 ? -10.492 68.938 21.719 1 72.88 149 PRO A C 1
ATOM 1187 O O . PRO A 1 149 ? -10.102 68.188 20.828 1 72.88 149 PRO A O 1
ATOM 1190 N N . MET A 1 150 ? -10.68 70.188 21.484 1 73.94 150 MET A N 1
ATOM 1191 C CA . MET A 1 150 ? -10.227 70.875 20.25 1 73.94 150 MET A CA 1
ATOM 1192 C C . MET A 1 150 ? -9.086 71.812 20.547 1 73.94 150 MET A C 1
ATOM 1194 O O . MET A 1 150 ? -9.148 72.562 21.5 1 73.94 150 MET A O 1
ATOM 1198 N N . PRO A 1 151 ? -8.086 71.625 19.719 1 74.5 151 PRO A N 1
ATOM 1199 C CA . PRO A 1 151 ? -7.035 72.688 19.828 1 74.5 151 PRO A CA 1
ATOM 1200 C C . PRO A 1 151 ? -7.535 74.062 19.5 1 74.5 151 PRO A C 1
ATOM 1202 O O . PRO A 1 151 ? -8.594 74.25 18.875 1 74.5 151 PRO A O 1
ATOM 1205 N N . GLU A 1 152 ? -6.809 75 19.953 1 72.56 152 GLU A N 1
ATOM 1206 C CA . GLU A 1 152 ? -7.188 76.438 19.828 1 72.56 152 GLU A CA 1
ATOM 1207 C C . GLU A 1 152 ? -7.5 76.75 18.391 1 72.56 152 GLU A C 1
ATOM 1209 O O . GLU A 1 152 ? -8.453 77.5 18.109 1 72.56 152 GLU A O 1
ATOM 1214 N N . SER A 1 153 ? -6.688 76.25 17.531 1 71.44 153 SER A N 1
ATOM 1215 C CA . SER A 1 153 ? -6.879 76.625 16.109 1 71.44 153 SER A CA 1
ATOM 1216 C C . SER A 1 153 ? -8.195 76.062 15.594 1 71.44 153 SER A C 1
ATOM 1218 O O . SER A 1 153 ? -8.914 76.75 14.852 1 71.44 153 SER A O 1
ATOM 1220 N N . GLY A 1 154 ? -8.508 75 15.992 1 74.31 154 GLY A N 1
ATOM 1221 C CA . GLY A 1 154 ? -9.75 74.375 15.562 1 74.31 154 GLY A CA 1
ATOM 1222 C C . GLY A 1 154 ? -10.977 75 16.219 1 74.31 154 GLY A C 1
ATOM 1223 O O . GLY A 1 154 ? -12.031 75.125 15.594 1 74.31 154 GLY A O 1
ATOM 1224 N N . LEU A 1 155 ? -10.773 75.312 17.422 1 78.44 155 LEU A N 1
ATOM 1225 C CA . LEU A 1 155 ? -11.891 75.875 18.203 1 78.44 155 LEU A CA 1
ATOM 1226 C C . LEU A 1 155 ? -12.359 77.188 17.656 1 78.44 155 LEU A C 1
ATOM 1228 O O . LEU A 1 155 ? -13.555 77.5 17.641 1 78.44 155 LEU A O 1
ATOM 1232 N N . SER A 1 156 ? -11.453 78 17.25 1 76.75 156 SER A N 1
ATOM 1233 C CA . SER A 1 156 ? -11.82 79.312 16.688 1 76.75 156 SER A CA 1
ATOM 1234 C C . SER A 1 156 ? -12.719 79.188 15.461 1 76.75 156 SER A C 1
ATOM 1236 O O . SER A 1 156 ? -13.672 79.938 15.281 1 76.75 156 SER A O 1
ATOM 1238 N N . TRP A 1 157 ? -12.375 78.188 14.781 1 76.38 157 TRP A N 1
ATOM 1239 C CA . TRP A 1 157 ? -13.156 77.875 13.578 1 76.38 157 TRP A CA 1
ATOM 1240 C C . TRP A 1 157 ? -14.547 77.375 13.93 1 76.38 157 TRP A C 1
ATOM 1242 O O . TRP A 1 157 ? -15.547 77.812 13.359 1 76.38 157 TRP A O 1
ATOM 1252 N N . VAL A 1 158 ? -14.578 76.5 14.836 1 78.69 158 VAL A N 1
ATOM 1253 C CA . VAL A 1 158 ? -15.844 75.875 15.195 1 78.69 158 VAL A CA 1
ATOM 1254 C C . VAL A 1 158 ? -16.766 76.875 15.852 1 78.69 158 VAL A C 1
ATOM 1256 O O . VAL A 1 158 ? -17.984 76.875 15.641 1 78.69 158 VAL A O 1
ATOM 1259 N N . LEU A 1 159 ? -16.25 77.75 16.672 1 77.19 159 LEU A N 1
ATOM 1260 C CA . LEU A 1 159 ? -17.031 78.75 17.359 1 77.19 159 LEU A CA 1
ATOM 1261 C C . LEU A 1 159 ? -17.625 79.75 16.359 1 77.19 159 LEU A C 1
ATOM 1263 O O . LEU A 1 159 ? -18.75 80.25 16.562 1 77.19 159 LEU A O 1
ATOM 1267 N N . ALA A 1 160 ? -16.859 79.875 15.336 1 69.56 160 ALA A N 1
ATOM 1268 C CA . ALA A 1 160 ? -17.297 80.875 14.336 1 69.56 160 ALA A CA 1
ATOM 1269 C C . ALA A 1 160 ? -18.312 80.25 13.383 1 69.56 160 ALA A C 1
ATOM 1271 O O . ALA A 1 160 ? -19.266 80.875 12.961 1 69.56 160 ALA A O 1
ATOM 1272 N N . GLU A 1 161 ? -18.094 79 13.109 1 73.38 161 GLU A N 1
ATOM 1273 C CA . GLU A 1 161 ? -18.812 78.438 11.969 1 73.38 161 GLU A CA 1
ATOM 1274 C C . GLU A 1 161 ? -19.828 77.375 12.422 1 73.38 161 GLU A C 1
ATOM 1276 O O . GLU A 1 161 ? -20.719 77 11.664 1 73.38 161 GLU A O 1
ATOM 1281 N N . SER A 1 162 ? -19.656 77 13.57 1 72.88 162 SER A N 1
ATOM 1282 C CA . SER A 1 162 ? -20.5 75.812 13.922 1 72.88 162 SER A CA 1
ATOM 1283 C C . SER A 1 162 ? -21.641 76.25 14.828 1 72.88 162 SER A C 1
ATOM 1285 O O . SER A 1 162 ? -21.75 77.438 15.203 1 72.88 162 SER A O 1
ATOM 1287 N N . GLU A 1 163 ? -22.484 75.25 15.062 1 75.06 163 GLU A N 1
ATOM 1288 C CA . GLU A 1 163 ? -23.672 75.438 15.906 1 75.06 163 GLU A CA 1
ATOM 1289 C C . GLU A 1 163 ? -23.344 75.125 17.375 1 75.06 163 GLU A C 1
ATOM 1291 O O . GLU A 1 163 ? -24.234 74.875 18.156 1 75.06 163 GLU A O 1
ATOM 1296 N N . LEU A 1 164 ? -22.062 75.188 17.672 1 80.19 164 LEU A N 1
ATOM 1297 C CA . LEU A 1 164 ? -21.625 74.875 19.016 1 80.19 164 LEU A CA 1
ATOM 1298 C C . LEU A 1 164 ? -22.344 75.688 20.078 1 80.19 164 LEU A C 1
ATOM 1300 O O . LEU A 1 164 ? -22.734 75.188 21.125 1 80.19 164 LEU A O 1
ATOM 1304 N N . LEU A 1 165 ? -22.562 77 19.797 1 87.5 165 LEU A N 1
ATOM 1305 C CA . LEU A 1 165 ? -23.188 77.875 20.781 1 87.5 165 LEU A CA 1
ATOM 1306 C C . LEU A 1 165 ? -24.641 78.125 20.391 1 87.5 165 LEU A C 1
ATOM 1308 O O . LEU A 1 165 ? -25.25 79.062 20.906 1 87.5 165 LEU A O 1
ATOM 1312 N N . LYS A 1 166 ? -25.172 77.312 19.5 1 87.25 166 LYS A N 1
ATOM 1313 C CA . LYS A 1 166 ? -26.547 77.5 19.062 1 87.25 166 LYS A CA 1
ATOM 1314 C C . LYS A 1 166 ? -27.453 76.375 19.547 1 87.25 166 LYS A C 1
ATOM 1316 O O . LYS A 1 166 ? -28.625 76.625 19.844 1 87.25 166 LYS A O 1
ATOM 1321 N N . ARG A 1 167 ? -26.859 75.188 19.516 1 90.31 167 ARG A N 1
ATOM 1322 C CA . ARG A 1 167 ? -27.641 74 19.922 1 90.31 167 ARG A CA 1
ATOM 1323 C C . ARG A 1 167 ? -26.859 73.125 20.891 1 90.31 167 ARG A C 1
ATOM 1325 O O . ARG A 1 167 ? -25.656 73 20.75 1 90.31 167 ARG A O 1
ATOM 1332 N N . PHE A 1 168 ? -27.672 72.562 21.75 1 89.94 168 PHE A N 1
ATOM 1333 C CA . PHE A 1 168 ? -27.062 71.562 22.641 1 89.94 168 PHE A CA 1
ATOM 1334 C C . PHE A 1 168 ? -26.562 70.375 21.859 1 89.94 168 PHE A C 1
ATOM 1336 O O . PHE A 1 168 ? -27.094 70 20.797 1 89.94 168 PHE A O 1
ATOM 1343 N N . ARG A 1 169 ? -25.578 69.688 22.391 1 85.62 169 ARG A N 1
ATOM 1344 C CA . ARG A 1 169 ? -25.125 68.438 21.844 1 85.62 169 ARG A CA 1
ATOM 1345 C C . ARG A 1 169 ? -26.25 67.375 21.844 1 85.62 169 ARG A C 1
ATOM 1347 O O . ARG A 1 169 ? -27.094 67.375 22.75 1 85.62 169 ARG A O 1
ATOM 1354 N N . GLU A 1 170 ? -26.266 66.562 20.906 1 81.81 170 GLU A N 1
ATOM 1355 C CA . GLU A 1 170 ? -27.328 65.625 20.734 1 81.81 170 GLU A CA 1
ATOM 1356 C C . GLU A 1 170 ? -27.375 64.625 21.891 1 81.81 170 GLU A C 1
ATOM 1358 O O . GLU A 1 170 ? -28.453 64.125 22.234 1 81.81 170 GLU A O 1
ATOM 1363 N N . GLU A 1 171 ? -26.312 64.438 22.562 1 80.25 171 GLU A N 1
ATOM 1364 C CA . GLU A 1 171 ? -26.219 63.469 23.625 1 80.25 171 GLU A CA 1
ATOM 1365 C C . GLU A 1 171 ? -26.812 63.969 24.938 1 80.25 171 GLU A C 1
ATOM 1367 O O . GLU A 1 171 ? -27.062 63.188 25.844 1 80.25 171 GLU A O 1
ATOM 1372 N N . VAL A 1 172 ? -27.062 65.312 25 1 85.88 172 VAL A N 1
ATOM 1373 C CA . VAL A 1 172 ? -27.594 65.938 26.219 1 85.88 172 VAL A CA 1
ATOM 1374 C C . VAL A 1 172 ? -29.062 65.5 26.375 1 85.88 172 VAL A C 1
ATOM 1376 O O . VAL A 1 172 ? -29.875 65.75 25.469 1 85.88 172 VAL A O 1
ATOM 1379 N N . PRO A 1 173 ? -29.422 65 27.516 1 83.75 173 PRO A N 1
ATOM 1380 C CA . PRO A 1 173 ? -30.812 64.625 27.75 1 83.75 173 PRO A CA 1
ATOM 1381 C C . PRO A 1 173 ? -31.75 65.812 27.75 1 83.75 173 PRO A C 1
ATOM 1383 O O . PRO A 1 173 ? -31.375 66.875 28.234 1 83.75 173 PRO A O 1
ATOM 1386 N N . ALA A 1 174 ? -32.938 65.625 27.375 1 87.44 174 ALA A N 1
ATOM 1387 C CA . ALA A 1 174 ? -33.938 66.688 27.234 1 87.44 174 ALA A CA 1
ATOM 1388 C C . ALA A 1 174 ? -34.219 67.375 28.562 1 87.44 174 ALA A C 1
ATOM 1390 O O . ALA A 1 174 ? -34.312 68.562 28.625 1 87.44 174 ALA A O 1
ATOM 1391 N N . PRO A 1 175 ? -34.219 66.562 29.562 1 87.38 175 PRO A N 1
ATOM 1392 C CA . PRO A 1 175 ? -34.5 67.25 30.828 1 87.38 175 PRO A CA 1
ATOM 1393 C C . PRO A 1 175 ? -33.406 68.188 31.25 1 87.38 175 PRO A C 1
ATOM 1395 O O . PRO A 1 175 ? -33.688 69.25 31.875 1 87.38 175 PRO A O 1
ATOM 1398 N N . TYR A 1 176 ? -32.219 67.875 30.891 1 87.5 176 TYR A N 1
ATOM 1399 C CA . TYR A 1 176 ? -31.125 68.75 31.25 1 87.5 176 TYR A CA 1
ATOM 1400 C C . TYR A 1 176 ? -31.125 70 30.375 1 87.5 176 TYR A C 1
ATOM 1402 O O . TYR A 1 176 ? -30.812 71.125 30.859 1 87.5 176 TYR A O 1
ATOM 1410 N N . ARG A 1 177 ? -31.531 69.938 29.203 1 90.62 177 ARG A N 1
ATOM 1411 C CA . ARG A 1 177 ? -31.641 71.062 28.312 1 90.62 177 ARG A CA 1
ATOM 1412 C C . ARG A 1 177 ? -32.688 72.062 28.812 1 90.62 177 ARG A C 1
ATOM 1414 O O . ARG A 1 177 ? -32.406 73.25 28.938 1 90.62 177 ARG A O 1
ATOM 1421 N N . GLU A 1 178 ? -33.75 71.438 29.156 1 90.25 178 GLU A N 1
ATOM 1422 C CA . GLU A 1 178 ? -34.875 72.312 29.594 1 90.25 178 GLU A CA 1
ATOM 1423 C C . GLU A 1 178 ? -34.562 72.938 30.922 1 90.25 178 GLU A C 1
ATOM 1425 O O . GLU A 1 178 ? -34.844 74.125 31.109 1 90.25 178 GLU A O 1
ATOM 1430 N N . LYS A 1 179 ? -34 72.25 31.719 1 90.56 179 LYS A N 1
ATOM 1431 C CA . LYS A 1 179 ? -33.625 72.75 33.031 1 90.56 179 LYS A CA 1
ATOM 1432 C C . LYS A 1 179 ? -32.656 73.938 32.875 1 90.56 179 LYS A C 1
ATOM 1434 O O . LYS A 1 179 ? -32.812 74.938 33.5 1 90.56 179 LYS A O 1
ATOM 1439 N N . THR A 1 180 ? -31.641 73.75 32.094 1 91.25 180 THR A N 1
ATOM 1440 C CA . THR A 1 180 ? -30.594 74.75 31.922 1 91.25 180 THR A CA 1
ATOM 1441 C C . THR A 1 180 ? -31.156 76 31.281 1 91.25 180 THR A C 1
ATOM 1443 O O . THR A 1 180 ? -30.828 77.125 31.703 1 91.25 180 THR A O 1
ATOM 1446 N N . ILE A 1 181 ? -32.062 75.875 30.391 1 91.81 181 ILE A N 1
ATOM 1447 C CA . ILE A 1 181 ? -32.656 77 29.703 1 91.81 181 ILE A CA 1
ATOM 1448 C C . ILE A 1 181 ? -33.594 77.75 30.656 1 91.81 181 ILE A C 1
ATOM 1450 O O . ILE A 1 181 ? -33.531 79 30.734 1 91.81 181 ILE A O 1
ATOM 1454 N N . THR A 1 182 ? -34.406 77 31.344 1 91.69 182 THR A N 1
ATOM 1455 C CA . THR A 1 182 ? -35.375 77.562 32.25 1 91.69 182 THR A CA 1
ATOM 1456 C C . THR A 1 182 ? -34.688 78.312 33.375 1 91.69 182 THR A C 1
ATOM 1458 O O . THR A 1 182 ? -35.094 79.438 33.719 1 91.69 182 THR A O 1
ATOM 1461 N N . GLN A 1 183 ? -33.719 77.75 33.844 1 91.19 183 GLN A N 1
ATOM 1462 C CA . GLN A 1 183 ? -33.031 78.375 34.938 1 91.19 183 GLN A CA 1
ATOM 1463 C C . GLN A 1 183 ? -32.219 79.625 34.469 1 91.19 183 GLN A C 1
ATOM 1465 O O . GLN A 1 183 ? -32.094 80.562 35.188 1 91.19 183 GLN A O 1
ATOM 1470 N N . THR A 1 184 ? -31.703 79.562 33.312 1 91.25 184 THR A N 1
ATOM 1471 C CA . THR A 1 184 ? -31 80.688 32.75 1 91.25 184 THR A CA 1
ATOM 1472 C C . THR A 1 184 ? -31.969 81.875 32.469 1 91.25 184 THR A C 1
ATOM 1474 O O . THR A 1 184 ? -31.656 83 32.719 1 91.25 184 THR A O 1
ATOM 1477 N N . ARG A 1 185 ? -33.125 81.438 31.984 1 87.81 185 ARG A N 1
ATOM 1478 C CA . ARG A 1 185 ? -34.156 82.438 31.75 1 87.81 185 ARG A CA 1
ATOM 1479 C C . ARG A 1 185 ? -34.562 83.125 33.062 1 87.81 185 ARG A C 1
ATOM 1481 O O . ARG A 1 185 ? -34.688 84.375 33.094 1 87.81 185 ARG A O 1
ATOM 1488 N N . GLY A 1 186 ? -34.75 82.375 34.031 1 86.5 186 GLY A N 1
ATOM 1489 C CA . GLY A 1 186 ? -35.094 82.938 35.344 1 86.5 186 GLY A CA 1
ATOM 1490 C C . GLY A 1 186 ? -34.031 83.812 35.906 1 86.5 186 GLY A C 1
ATOM 1491 O O . GLY A 1 186 ? -34.312 84.875 36.5 1 86.5 186 GLY A O 1
ATOM 1492 N N . TRP A 1 187 ? -32.812 83.438 35.688 1 88.31 187 TRP A N 1
ATOM 1493 C CA . TRP A 1 187 ? -31.656 84.25 36.125 1 88.31 187 TRP A CA 1
ATOM 1494 C C . TRP A 1 187 ? -31.609 85.562 35.438 1 88.31 187 TRP A C 1
ATOM 1496 O O . TRP A 1 187 ? -31.469 86.625 36.062 1 88.31 187 TRP A O 1
ATOM 1506 N N . VAL A 1 188 ? -31.812 85.625 34.156 1 85.88 188 VAL A N 1
ATOM 1507 C CA . VAL A 1 188 ? -31.766 86.812 33.344 1 85.88 188 VAL A CA 1
ATOM 1508 C C . VAL A 1 188 ? -32.938 87.75 33.688 1 85.88 188 VAL A C 1
ATOM 1510 O O . VAL A 1 188 ? -32.781 88.938 33.812 1 85.88 188 VAL A O 1
ATOM 1513 N N . MET A 1 189 ? -34.156 87.188 33.875 1 83.94 189 MET A N 1
ATOM 1514 C CA . MET A 1 189 ? -35.344 87.938 34.188 1 83.94 189 MET A CA 1
ATOM 1515 C C . MET A 1 189 ? -35.219 88.625 35.562 1 83.94 189 MET A C 1
ATOM 1517 O O . MET A 1 189 ? -35.688 89.75 35.75 1 83.94 189 MET A O 1
ATOM 1521 N N . ARG A 1 190 ? -34.625 87.938 36.469 1 84.12 190 ARG A N 1
ATOM 1522 C CA . ARG A 1 190 ? -34.406 88.5 37.812 1 84.12 190 ARG A CA 1
ATOM 1523 C C . ARG A 1 190 ? -33.438 89.688 37.75 1 84.12 190 ARG A C 1
ATOM 1525 O O . ARG A 1 190 ? -33.594 90.625 38.531 1 84.12 190 ARG A O 1
ATOM 1532 N N . HIS A 1 191 ? -32.531 89.625 36.844 1 78.88 191 HIS A N 1
ATOM 1533 C CA . HIS A 1 191 ? -31.547 90.688 36.688 1 78.88 191 HIS A CA 1
ATOM 1534 C C . HIS A 1 191 ? -32.156 91.938 36.031 1 78.88 191 HIS A C 1
ATOM 1536 O O . HIS A 1 191 ? -31.75 93.062 36.281 1 78.88 191 HIS A O 1
ATOM 1542 N N . LEU A 1 192 ? -33.219 91.812 35.125 1 75.56 192 LEU A N 1
ATOM 1543 C CA . LEU A 1 192 ? -33.812 92.875 34.406 1 75.56 192 LEU A CA 1
ATOM 1544 C C . LEU A 1 192 ? -34.969 93.5 35.188 1 75.56 192 LEU A C 1
ATOM 1546 O O . LEU A 1 192 ? -35.438 94.625 34.875 1 75.56 192 LEU A O 1
ATOM 1550 N N . GLU A 1 193 ? -35.469 92.875 36.188 1 67.81 193 GLU A N 1
ATOM 1551 C CA . GLU A 1 193 ? -36.562 93.5 36.969 1 67.81 193 GLU A CA 1
ATOM 1552 C C . GLU A 1 193 ? -36.062 94.625 37.812 1 67.81 193 GLU A C 1
ATOM 1554 O O . GLU A 1 193 ? -34.969 94.562 38.406 1 67.81 193 GLU A O 1
ATOM 1559 N N . PRO A 1 194 ? -36.5 95.938 37.562 1 56.28 194 PRO A N 1
ATOM 1560 C CA . PRO A 1 194 ? -36.156 97.125 38.312 1 56.28 194 PRO A CA 1
ATOM 1561 C C . PRO A 1 194 ? -36.156 96.875 39.812 1 56.28 194 PRO A C 1
ATOM 1563 O O . PRO A 1 194 ? -36.938 96.062 40.344 1 56.28 194 PRO A O 1
ATOM 1566 N N . ILE A 1 195 ? -34.938 97 40.438 1 46.41 195 ILE A N 1
ATOM 1567 C CA . ILE A 1 195 ? -34.781 96.938 41.875 1 46.41 195 ILE A CA 1
ATOM 1568 C C . ILE A 1 195 ? -35.938 97.688 42.562 1 46.41 195 ILE A C 1
ATOM 1570 O O . ILE A 1 195 ? -36 98.875 42.5 1 46.41 195 ILE A O 1
ATOM 1574 N N . THR A 1 196 ? -37.125 97.5 42.469 1 41.53 196 THR A N 1
ATOM 1575 C CA . THR A 1 196 ? -37.969 98.188 43.469 1 41.53 196 THR A CA 1
ATOM 1576 C C . THR A 1 196 ? -37.344 98.062 44.844 1 41.53 196 THR A C 1
ATOM 1578 O O . THR A 1 196 ? -36.719 97.062 45.156 1 41.53 196 THR A O 1
ATOM 1581 N N . THR A 1 197 ? -37.125 99.25 45.562 1 39.59 197 THR A N 1
ATOM 1582 C CA . THR A 1 197 ? -36.594 99.562 46.875 1 39.59 197 THR A CA 1
ATOM 1583 C C . THR A 1 197 ? -36.875 98.438 47.844 1 39.59 197 THR A C 1
ATOM 1585 O O . THR A 1 197 ? -36.344 98.375 48.969 1 39.59 197 THR A O 1
ATOM 1588 N N . ASP A 1 198 ? -38.219 98.062 48 1 34.38 198 ASP A N 1
ATOM 1589 C CA . ASP A 1 198 ? -38.5 97.562 49.344 1 34.38 198 ASP A CA 1
ATOM 1590 C C . ASP A 1 198 ? -37.719 96.312 49.656 1 34.38 198 ASP A C 1
ATOM 1592 O O . ASP A 1 198 ? -37.125 96.188 50.719 1 34.38 198 ASP A O 1
ATOM 1596 N N . THR A 1 199 ? -38.375 95.125 49.344 1 35.28 199 THR A N 1
ATOM 1597 C CA . THR A 1 199 ? -38.219 93.938 50.188 1 35.28 199 THR A CA 1
ATOM 1598 C C . THR A 1 199 ? -36.812 93.312 50 1 35.28 199 THR A C 1
ATOM 1600 O O . THR A 1 199 ? -36.25 93.375 48.906 1 35.28 199 THR A O 1
ATOM 1603 N N . THR A 1 200 ? -36.094 93 51.125 1 37.16 200 THR A N 1
ATOM 1604 C CA . THR A 1 200 ? -35 92.188 51.656 1 37.16 200 THR A CA 1
ATOM 1605 C C . THR A 1 200 ? -34.781 90.938 50.844 1 37.16 200 THR A C 1
ATOM 1607 O O . THR A 1 200 ? -34.75 89.812 51.375 1 37.16 200 THR A O 1
ATOM 1610 N N . SER A 1 201 ? -35.469 90.75 49.812 1 37.28 201 SER A N 1
ATOM 1611 C CA . SER A 1 201 ? -35.281 89.312 49.406 1 37.28 201 SER A CA 1
ATOM 1612 C C . SER A 1 201 ? -33.812 89 49.219 1 37.28 201 SER A C 1
ATOM 1614 O O . SER A 1 201 ? -33.062 89.75 48.562 1 37.28 201 SER A O 1
ATOM 1616 N N . SER A 1 202 ? -33.281 88.188 50.156 1 40.47 202 SER A N 1
ATOM 1617 C CA . SER A 1 202 ? -32 87.688 50.594 1 40.47 202 SER A CA 1
ATOM 1618 C C . SER A 1 202 ? -31.125 87.25 49.406 1 40.47 202 SER A C 1
ATOM 1620 O O . SER A 1 202 ? -29.906 87.125 49.531 1 40.47 202 SER A O 1
ATOM 1622 N N . ASN A 1 203 ? -31.703 86.438 48.438 1 45.03 203 ASN A N 1
ATOM 1623 C CA . ASN A 1 203 ? -30.656 85.812 47.656 1 45.03 203 ASN A CA 1
ATOM 1624 C C . ASN A 1 203 ? -30.25 86.688 46.469 1 45.03 203 ASN A C 1
ATOM 1626 O O . ASN A 1 203 ? -30.984 86.75 45.469 1 45.03 203 ASN A O 1
ATOM 1630 N N . PRO A 1 204 ? -29.562 87.75 46.531 1 50.59 204 PRO A N 1
ATOM 1631 C CA . PRO A 1 204 ? -29.156 88.625 45.406 1 50.59 204 PRO A CA 1
ATOM 1632 C C . PRO A 1 204 ? -28.719 87.812 44.188 1 50.59 204 PRO A C 1
ATOM 1634 O O . PRO A 1 204 ? -28.016 86.812 44.312 1 50.59 204 PRO A O 1
ATOM 1637 N N . ALA A 1 205 ? -29.547 88 43.125 1 59.91 205 ALA A N 1
ATOM 1638 C CA . ALA A 1 205 ? -29.156 87.375 41.875 1 59.91 205 ALA A CA 1
ATOM 1639 C C . ALA A 1 205 ? -27.703 87.688 41.531 1 59.91 205 ALA A C 1
ATOM 1641 O O . ALA A 1 205 ? -27.25 88.812 41.719 1 59.91 205 ALA A O 1
ATOM 1642 N N . SER A 1 206 ? -26.797 86.625 41.25 1 71.38 206 SER A N 1
ATOM 1643 C CA . SER A 1 206 ? -25.422 86.875 40.781 1 71.38 206 SER A CA 1
ATOM 1644 C C . SER A 1 206 ? -25.375 87.812 39.594 1 71.38 206 SER A C 1
ATOM 1646 O O . SER A 1 206 ? -26.203 87.75 38.688 1 71.38 206 SER A O 1
ATOM 1648 N N . PRO A 1 207 ? -24.594 88.875 39.656 1 78.19 207 PRO A N 1
ATOM 1649 C CA . PRO A 1 207 ? -24.531 89.812 38.562 1 78.19 207 PRO A CA 1
ATOM 1650 C C . PRO A 1 207 ? -24.172 89.125 37.219 1 78.19 207 PRO A C 1
ATOM 1652 O O . PRO A 1 207 ? -23.391 88.188 37.188 1 78.19 207 PRO A O 1
ATOM 1655 N N . LEU A 1 208 ? -24.922 89.5 36.156 1 82 208 LEU A N 1
ATOM 1656 C CA . LEU A 1 208 ? -24.656 89 34.844 1 82 208 LEU A CA 1
ATOM 1657 C C . LEU A 1 208 ? -23.297 89.438 34.344 1 82 208 LEU A C 1
ATOM 1659 O O . LEU A 1 208 ? -22.969 90.625 34.406 1 82 208 LEU A O 1
ATOM 1663 N N . PRO A 1 209 ? -22.516 88.562 33.906 1 82.94 209 PRO A N 1
ATOM 1664 C CA . PRO A 1 209 ? -21.234 88.938 33.312 1 82.94 209 PRO A CA 1
ATOM 1665 C C . PRO A 1 209 ? -21.375 89.938 32.188 1 82.94 209 PRO A C 1
ATOM 1667 O O . PRO A 1 209 ? -22.375 89.938 31.453 1 82.94 209 PRO A O 1
ATOM 1670 N N . ALA A 1 210 ? -20.406 90.75 32.062 1 81.62 210 ALA A N 1
ATOM 1671 C CA . ALA A 1 210 ? -20.438 91.875 31.156 1 81.62 210 ALA A CA 1
ATOM 1672 C C . ALA A 1 210 ? -20.734 91.438 29.719 1 81.62 210 ALA A C 1
ATOM 1674 O O . ALA A 1 210 ? -21.594 92 29.047 1 81.62 210 ALA A O 1
ATOM 1675 N N . PRO A 1 211 ? -20.109 90.375 29.312 1 81 211 PRO A N 1
ATOM 1676 C CA . PRO A 1 211 ? -20.375 90 27.922 1 81 211 PRO A CA 1
ATOM 1677 C C . PRO A 1 211 ? -21.828 89.562 27.703 1 81 211 PRO A C 1
ATOM 1679 O O . PRO A 1 211 ? -22.344 89.688 26.594 1 81 211 PRO A O 1
ATOM 1682 N N . LEU A 1 212 ? -22.484 89.125 28.688 1 84.5 212 LEU A N 1
ATOM 1683 C CA . LEU A 1 212 ? -23.875 88.688 28.578 1 84.5 212 LEU A CA 1
ATOM 1684 C C . LEU A 1 212 ? -24.812 89.875 28.578 1 84.5 212 LEU A C 1
ATOM 1686 O O . LEU A 1 212 ? -25.859 89.875 27.906 1 84.5 212 LEU A O 1
ATOM 1690 N N . GLN A 1 213 ? -24.375 90.875 29.312 1 83.06 213 GLN A N 1
ATOM 1691 C CA . GLN A 1 213 ? -25.141 92.062 29.297 1 83.06 213 GLN A CA 1
ATOM 1692 C C . GLN A 1 213 ? -25.109 92.75 27.922 1 83.06 213 GLN A C 1
ATOM 1694 O O . GLN A 1 213 ? -26.125 93.25 27.438 1 83.06 213 GLN A O 1
ATOM 1699 N N . ASP A 1 214 ? -23.953 92.688 27.391 1 83.69 214 ASP A N 1
ATOM 1700 C CA . ASP A 1 214 ? -23.797 93.25 26.047 1 83.69 214 ASP A CA 1
ATOM 1701 C C . ASP A 1 214 ? -24.641 92.5 25.031 1 83.69 214 ASP A C 1
ATOM 1703 O O . ASP A 1 214 ? -25.219 93.125 24.125 1 83.69 214 ASP A O 1
ATOM 1707 N N . ARG A 1 215 ? -24.719 91.25 25.203 1 83.62 215 ARG A N 1
ATOM 1708 C CA . ARG A 1 215 ? -25.5 90.438 24.281 1 83.62 215 ARG A CA 1
ATOM 1709 C C . ARG A 1 215 ? -26.984 90.688 24.469 1 83.62 215 ARG A C 1
ATOM 1711 O O . ARG A 1 215 ? -27.75 90.625 23.5 1 83.62 215 ARG A O 1
ATOM 1718 N N . LEU A 1 216 ? -27.391 90.875 25.625 1 82.5 216 LEU A N 1
ATOM 1719 C CA . LEU A 1 216 ? -28.797 91.188 25.922 1 82.5 216 LEU A CA 1
ATOM 1720 C C . LEU A 1 216 ? -29.172 92.5 25.344 1 82.5 216 LEU A C 1
ATOM 1722 O O . LEU A 1 216 ? -30.281 92.688 24.812 1 82.5 216 LEU A O 1
ATOM 1726 N N . LYS A 1 217 ? -28.266 93.438 25.469 1 80.94 217 LYS A N 1
ATOM 1727 C CA . LYS A 1 217 ? -28.516 94.812 24.922 1 80.94 217 LYS A CA 1
ATOM 1728 C C . LYS A 1 217 ? -28.609 94.75 23.391 1 80.94 217 LYS A C 1
ATOM 1730 O O . LYS A 1 217 ? -29.484 95.375 22.797 1 80.94 217 LYS A O 1
ATOM 1735 N N . ALA A 1 218 ? -27.734 94 22.906 1 77.94 218 ALA A N 1
ATOM 1736 C CA . ALA A 1 218 ? -27.703 93.875 21.453 1 77.94 218 ALA A CA 1
ATOM 1737 C C . ALA A 1 218 ? -28.953 93.188 20.922 1 77.94 218 ALA A C 1
ATOM 1739 O O . ALA A 1 218 ? -29.406 93.438 19.812 1 77.94 218 ALA A O 1
ATOM 1740 N N . ALA A 1 219 ? -29.484 92.25 21.625 1 73.94 219 ALA A N 1
ATOM 1741 C CA . ALA A 1 219 ? -30.656 91.5 21.203 1 73.94 219 ALA A CA 1
ATOM 1742 C C . ALA A 1 219 ? -31.938 92.25 21.531 1 73.94 219 ALA A C 1
ATOM 1744 O O . ALA A 1 219 ? -33.031 91.875 21.109 1 73.94 219 ALA A O 1
ATOM 1745 N N . GLY A 1 220 ? -31.875 93.5 22.031 1 65.81 220 GLY A N 1
ATOM 1746 C CA . GLY A 1 220 ? -33 94.312 22.391 1 65.81 220 GLY A CA 1
ATOM 1747 C C . GLY A 1 220 ? -33.625 93.938 23.703 1 65.81 220 GLY A C 1
ATOM 1748 O O . GLY A 1 220 ? -34.5 93.062 23.75 1 65.81 220 GLY A O 1
ATOM 1749 N N . GLU A 1 221 ? -33.125 94.375 24.875 1 63.56 221 GLU A N 1
ATOM 1750 C CA . GLU A 1 221 ? -33.562 94.125 26.234 1 63.56 221 GLU A CA 1
ATOM 1751 C C . GLU A 1 221 ? -35.094 94.188 26.359 1 63.56 221 GLU A C 1
ATOM 1753 O O . GLU A 1 221 ? -35.688 93.375 27.078 1 63.56 221 GLU A O 1
ATOM 1758 N N . SER A 1 222 ? -35.719 95.125 25.609 1 63.47 222 SER A N 1
ATOM 1759 C CA . SER A 1 222 ? -37.156 95.312 25.688 1 63.47 222 SER A CA 1
ATOM 1760 C C . SER A 1 222 ? -37.938 94.25 24.969 1 63.47 222 SER A C 1
ATOM 1762 O O . SER A 1 222 ? -39.094 94 25.25 1 63.47 222 SER A O 1
ATOM 1764 N N . GLN A 1 223 ? -37.219 93.438 24.156 1 69.69 223 GLN A N 1
ATOM 1765 C CA . GLN A 1 223 ? -37.906 92.5 23.328 1 69.69 223 GLN A CA 1
ATOM 1766 C C . GLN A 1 223 ? -37.625 91.062 23.828 1 69.69 223 GLN A C 1
ATOM 1768 O O . GLN A 1 223 ? -37.969 90.062 23.156 1 69.69 223 GLN A O 1
ATOM 1773 N N . ILE A 1 224 ? -37.094 90.812 25 1 77.69 224 ILE A N 1
ATOM 1774 C CA . ILE A 1 224 ? -36.688 89.5 25.531 1 77.69 224 ILE A CA 1
ATOM 1775 C C . ILE A 1 224 ? -37.906 88.625 25.75 1 77.69 224 ILE A C 1
ATOM 1777 O O . ILE A 1 224 ? -37.844 87.438 25.594 1 77.69 224 ILE A O 1
ATOM 1781 N N . HIS A 1 225 ? -39.094 89.312 26.016 1 73.62 225 HIS A N 1
ATOM 1782 C CA . HIS A 1 225 ? -40.344 88.625 26.266 1 73.62 225 HIS A CA 1
ATOM 1783 C C . HIS A 1 225 ? -40.875 87.938 24.984 1 73.62 225 HIS A C 1
ATOM 1785 O O . HIS A 1 225 ? -41.719 87.062 25.047 1 73.62 225 HIS A O 1
ATOM 1791 N N . ARG A 1 226 ? -40.312 88.312 23.812 1 79.44 226 ARG A N 1
ATOM 1792 C CA . ARG A 1 226 ? -40.781 87.812 22.531 1 79.44 226 ARG A CA 1
ATOM 1793 C C . ARG A 1 226 ? -39.812 86.75 21.969 1 79.44 226 ARG A C 1
ATOM 1795 O O . ARG A 1 226 ? -40 86.312 20.859 1 79.44 226 ARG A O 1
ATOM 1802 N N . TRP A 1 227 ? -38.812 86.375 22.781 1 85.94 227 TRP A N 1
ATOM 1803 C CA . TRP A 1 227 ? -37.812 85.438 22.297 1 85.94 227 TRP A CA 1
ATOM 1804 C C . TRP A 1 227 ? -38.406 84.062 22.188 1 85.94 227 TRP A C 1
ATOM 1806 O O . TRP A 1 227 ? -39.156 83.625 23.062 1 85.94 227 TRP A O 1
ATOM 1816 N N . ASN A 1 228 ? -38.156 83.312 21.047 1 85.88 228 ASN A N 1
ATOM 1817 C CA . ASN A 1 228 ? -38.594 81.938 20.875 1 85.88 228 ASN A CA 1
ATOM 1818 C C . ASN A 1 228 ? -37.594 80.938 21.531 1 85.88 228 ASN A C 1
ATOM 1820 O O . ASN A 1 228 ? -36.625 81.375 22.141 1 85.88 228 ASN A O 1
ATOM 1824 N N . ASP A 1 229 ? -37.844 79.688 21.5 1 86.12 229 ASP A N 1
ATOM 1825 C CA . ASP A 1 229 ? -37.094 78.688 22.188 1 86.12 229 ASP A CA 1
ATOM 1826 C C . ASP A 1 229 ? -35.688 78.562 21.625 1 86.12 229 ASP A C 1
ATOM 1828 O O . ASP A 1 229 ? -34.75 78.312 22.375 1 86.12 229 ASP A O 1
ATOM 1832 N N . GLN A 1 230 ? -35.531 78.875 20.391 1 87.5 230 GLN A N 1
ATOM 1833 C CA . GLN A 1 230 ? -34.219 78.75 19.766 1 87.5 230 GLN A CA 1
ATOM 1834 C C . GLN A 1 230 ? -33.281 79.875 20.234 1 87.5 230 GLN A C 1
ATOM 1836 O O . GLN A 1 230 ? -32.094 79.688 20.406 1 87.5 230 GLN A O 1
ATOM 1841 N N . GLN A 1 231 ? -33.844 81 20.391 1 86.5 231 GLN A N 1
ATOM 1842 C CA . GLN A 1 231 ? -33.062 82.125 20.844 1 86.5 231 GLN A CA 1
ATOM 1843 C C . GLN A 1 231 ? -32.625 82 22.281 1 86.5 231 GLN A C 1
ATOM 1845 O O . GLN A 1 231 ? -31.484 82.312 22.625 1 86.5 231 GLN A O 1
ATOM 1850 N N . TRP A 1 232 ? -33.5 81.5 23.047 1 89.25 232 TRP A N 1
ATOM 1851 C CA . TRP A 1 232 ? -33.156 81.25 24.453 1 89.25 232 TRP A CA 1
ATOM 1852 C C . TRP A 1 232 ? -32.062 80.125 24.547 1 89.25 232 TRP A C 1
ATOM 1854 O O . TRP A 1 232 ? -31.203 80.188 25.422 1 89.25 232 TRP A O 1
ATOM 1864 N N . GLU A 1 233 ? -32.188 79.125 23.703 1 91.81 233 GLU A N 1
ATOM 1865 C CA . GLU A 1 233 ? -31.172 78.125 23.688 1 91.81 233 GLU A CA 1
ATOM 1866 C C . GLU A 1 233 ? -29.797 78.625 23.344 1 91.81 233 GLU A C 1
ATOM 1868 O O . GLU A 1 233 ? -28.797 78.312 24 1 91.81 233 GLU A O 1
ATOM 1873 N N . SER A 1 234 ? -29.75 79.375 22.328 1 89.81 234 SER A N 1
ATOM 1874 C CA . SER A 1 234 ? -28.484 80 21.922 1 89.81 234 SER A CA 1
ATOM 1875 C C . SER A 1 234 ? -27.922 80.938 23 1 89.81 234 SER A C 1
ATOM 1877 O O . SER A 1 234 ? -26.719 80.938 23.266 1 89.81 234 SER A O 1
ATOM 1879 N N . PHE A 1 235 ? -28.766 81.688 23.578 1 89 235 PHE A N 1
ATOM 1880 C CA . PHE A 1 235 ? -28.328 82.562 24.641 1 89 235 PHE A CA 1
ATOM 1881 C C . PHE A 1 235 ? -27.781 81.812 25.828 1 89 235 PHE A C 1
ATOM 1883 O O . PHE A 1 235 ? -26.766 82.188 26.406 1 89 235 PHE A O 1
ATOM 1890 N N . THR A 1 236 ? -28.531 80.75 26.156 1 91.38 236 THR A N 1
ATOM 1891 C CA . THR A 1 236 ? -28.109 79.938 27.266 1 91.38 236 THR A CA 1
ATOM 1892 C C . THR A 1 236 ? -26.734 79.312 27.016 1 91.38 236 THR A C 1
ATOM 1894 O O . THR A 1 236 ? -25.906 79.25 27.922 1 91.38 236 THR A O 1
ATOM 1897 N N . LEU A 1 237 ? -26.453 78.875 25.828 1 92.81 237 LEU A N 1
ATOM 1898 C CA . LEU A 1 237 ? -25.172 78.25 25.484 1 92.81 237 LEU A CA 1
ATOM 1899 C C . LEU A 1 237 ? -24.062 79.312 25.484 1 92.81 237 LEU A C 1
ATOM 1901 O O . LEU A 1 237 ? -22.922 79 25.859 1 92.81 237 LEU A O 1
ATOM 1905 N N . HIS A 1 238 ? -24.391 80.438 25.078 1 90.44 238 HIS A N 1
ATOM 1906 C CA . HIS A 1 238 ? -23.422 81.562 25.156 1 90.44 238 HIS A CA 1
ATOM 1907 C C . HIS A 1 238 ? -23.109 81.875 26.609 1 90.44 238 HIS A C 1
ATOM 1909 O O . HIS A 1 238 ? -21.953 82.125 26.953 1 90.44 238 HIS A O 1
ATOM 1915 N N . ALA A 1 239 ? -24.188 81.938 27.375 1 91.75 239 ALA A N 1
ATOM 1916 C CA . ALA A 1 239 ? -24 82.188 28.797 1 91.75 239 ALA A CA 1
ATOM 1917 C C . ALA A 1 239 ? -23.125 81.125 29.453 1 91.75 239 ALA A C 1
ATOM 1919 O O . ALA A 1 239 ? -22.266 81.438 30.281 1 91.75 239 ALA A O 1
ATOM 1920 N N . LEU A 1 240 ? -23.391 79.938 29.047 1 92.94 240 LEU A N 1
ATOM 1921 C CA . LEU A 1 240 ? -22.625 78.812 29.578 1 92.94 240 LEU A CA 1
ATOM 1922 C C . LEU A 1 240 ? -21.172 78.875 29.172 1 92.94 240 LEU A C 1
ATOM 1924 O O . LEU A 1 240 ? -20.266 78.688 29.984 1 92.94 240 LEU A O 1
ATOM 1928 N N . TRP A 1 241 ? -20.891 79.188 27.938 1 91.69 241 TRP A N 1
ATOM 1929 C CA . TRP A 1 241 ? -19.531 79.312 27.422 1 91.69 241 TRP A CA 1
ATOM 1930 C C . TRP A 1 241 ? -18.766 80.375 28.172 1 91.69 241 TRP A C 1
ATOM 1932 O O . TRP A 1 241 ? -17.625 80.188 28.594 1 91.69 241 TRP A O 1
ATOM 1942 N N . GLU A 1 242 ? -19.422 81.562 28.344 1 90.56 242 GLU A N 1
ATOM 1943 C CA . GLU A 1 242 ? -18.781 82.688 28.984 1 90.56 242 GLU A CA 1
ATOM 1944 C C . GLU A 1 242 ? -18.469 82.375 30.453 1 90.56 242 GLU A C 1
ATOM 1946 O O . GLU A 1 242 ? -17.422 82.75 30.969 1 90.56 242 GLU A O 1
ATOM 1951 N N . THR A 1 243 ? -19.438 81.812 31.016 1 91.88 243 THR A N 1
ATOM 1952 C CA . THR A 1 243 ? -19.219 81.438 32.406 1 91.88 243 THR A CA 1
ATOM 1953 C C . THR A 1 243 ? -18.094 80.438 32.562 1 91.88 243 THR A C 1
ATOM 1955 O O . THR A 1 243 ? -17.297 80.5 33.5 1 91.88 243 THR A O 1
ATOM 1958 N N . CYS A 1 244 ? -18.031 79.5 31.656 1 92.81 244 CYS A N 1
ATOM 1959 C CA . CYS A 1 244 ? -16.953 78.5 31.672 1 92.81 244 CYS A CA 1
ATOM 1960 C C . CYS A 1 244 ? -15.602 79.125 31.438 1 92.81 244 CYS A C 1
ATOM 1962 O O . CYS A 1 244 ? -14.617 78.812 32.094 1 92.81 244 CYS A O 1
ATOM 1964 N N . GLN A 1 245 ? -15.562 80 30.531 1 90.81 245 GLN A N 1
ATOM 1965 C CA . GLN A 1 245 ? -14.312 80.688 30.219 1 90.81 245 GLN A CA 1
ATOM 1966 C C . GLN A 1 245 ? -13.82 81.5 31.422 1 90.81 245 GLN A C 1
ATOM 1968 O O . GLN A 1 245 ? -12.633 81.5 31.75 1 90.81 245 GLN A O 1
ATOM 1973 N N . GLN A 1 246 ? -14.742 82.25 32.062 1 90.94 246 GLN A N 1
ATOM 1974 C CA . GLN A 1 246 ? -14.391 83 33.25 1 90.94 246 GLN A CA 1
ATOM 1975 C C . GLN A 1 246 ? -13.914 82.125 34.375 1 90.94 246 GLN A C 1
ATOM 1977 O O . GLN A 1 246 ? -12.969 82.438 35.094 1 90.94 246 GLN A O 1
ATOM 1982 N N . GLY A 1 247 ? -14.648 81.125 34.438 1 91.75 247 GLY A N 1
ATOM 1983 C CA . GLY A 1 247 ? -14.25 80.125 35.438 1 91.75 247 GLY A CA 1
ATOM 1984 C C . GLY A 1 247 ? -12.859 79.562 35.219 1 91.75 247 GLY A C 1
ATOM 1985 O O . GLY A 1 247 ? -12.078 79.438 36.156 1 91.75 247 GLY A O 1
ATOM 1986 N N . VAL A 1 248 ? -12.523 79.125 34.031 1 91.69 248 VAL A N 1
ATOM 1987 C CA . VAL A 1 248 ? -11.211 78.625 33.688 1 91.69 248 VAL A CA 1
ATOM 1988 C C . VAL A 1 248 ? -10.125 79.625 33.938 1 91.69 248 VAL A C 1
ATOM 1990 O O . VAL A 1 248 ? -9.047 79.312 34.438 1 91.69 248 VAL A O 1
ATOM 1993 N N . GLU A 1 249 ? -10.414 80.812 33.688 1 89.75 249 GLU A N 1
ATOM 1994 C CA . GLU A 1 249 ? -9.469 81.938 33.906 1 89.75 249 GLU A CA 1
ATOM 1995 C C . GLU A 1 249 ? -9.266 82.188 35.406 1 89.75 249 GLU A C 1
ATOM 1997 O O . GLU A 1 249 ? -8.141 82.375 35.875 1 89.75 249 GLU A O 1
ATOM 2002 N N . LYS A 1 250 ? -10.391 82.188 36 1 89.44 250 LYS A N 1
ATOM 2003 C CA . LYS A 1 250 ? -10.383 82.375 37.469 1 89.44 250 LYS A CA 1
ATOM 2004 C C . LYS A 1 250 ? -9.586 81.25 38.156 1 89.44 250 LYS A C 1
ATOM 2006 O O . LYS A 1 250 ? -8.961 81.5 39.188 1 89.44 250 LYS A O 1
ATOM 2011 N N . ALA A 1 251 ? -9.586 80.125 37.656 1 91 251 ALA A N 1
ATOM 2012 C CA . ALA A 1 251 ? -8.945 79 38.281 1 91 251 ALA A CA 1
ATOM 2013 C C . ALA A 1 251 ? -7.422 79.062 38.188 1 91 251 ALA A C 1
ATOM 2015 O O . ALA A 1 251 ? -6.707 78.562 39.062 1 91 251 ALA A O 1
ATOM 2016 N N . GLU A 1 252 ? -6.758 79.688 37.188 1 84.25 252 GLU A N 1
ATOM 2017 C CA . GLU A 1 252 ? -5.332 79.938 37 1 84.25 252 GLU A CA 1
ATOM 2018 C C . GLU A 1 252 ? -4.551 78.625 37.094 1 84.25 252 GLU A C 1
ATOM 2020 O O . GLU A 1 252 ? -3.557 78.5 37.812 1 84.25 252 GLU A O 1
ATOM 2025 N N . VAL A 1 253 ? -5.141 77.625 36.562 1 84.69 253 VAL A N 1
ATOM 2026 C CA . VAL A 1 253 ? -4.449 76.375 36.562 1 84.69 253 VAL A CA 1
ATOM 2027 C C . VAL A 1 253 ? -3.242 76.438 35.625 1 84.69 253 VAL A C 1
ATOM 2029 O O . VAL A 1 253 ? -3.357 76.875 34.5 1 84.69 253 VAL A O 1
ATOM 2032 N N . GLN A 1 254 ? -2.096 76.125 36.188 1 75.31 254 GLN A N 1
ATOM 2033 C CA . GLN A 1 254 ? -0.86 76.125 35.406 1 75.31 254 GLN A CA 1
ATOM 2034 C C . GLN A 1 254 ? -0.789 75 34.438 1 75.31 254 GLN A C 1
ATOM 2036 O O . GLN A 1 254 ? -1.243 73.875 34.75 1 75.31 254 GLN A O 1
ATOM 2041 N N . THR A 1 255 ? -0.449 75.312 33.281 1 64.19 255 THR A N 1
ATOM 2042 C CA . THR A 1 255 ? -0.268 74.25 32.25 1 64.19 255 THR A CA 1
ATOM 2043 C C . THR A 1 255 ? 1.02 73.5 32.5 1 64.19 255 THR A C 1
ATOM 2045 O O . THR A 1 255 ? 2.08 74.062 32.719 1 64.19 255 THR A O 1
ATOM 2048 N N . PRO A 1 256 ? 0.85 72.188 32.781 1 57.59 256 PRO A N 1
ATOM 2049 C CA . PRO A 1 256 ? 2.084 71.438 33 1 57.59 256 PRO A CA 1
ATOM 2050 C C . PRO A 1 256 ? 3.072 71.562 31.859 1 57.59 256 PRO A C 1
ATOM 2052 O O . PRO A 1 256 ? 2.662 71.625 30.688 1 57.59 256 PRO A O 1
ATOM 2055 N N . ASN A 1 257 ? 4.324 72.125 32.094 1 51.03 257 ASN A N 1
ATOM 2056 C CA . ASN A 1 257 ? 5.418 72.188 31.125 1 51.03 257 ASN A CA 1
ATOM 2057 C C . ASN A 1 257 ? 5.777 70.75 30.609 1 51.03 257 ASN A C 1
ATOM 2059 O O . ASN A 1 257 ? 6.215 69.938 31.359 1 51.03 257 ASN A O 1
ATOM 2063 N N . THR A 1 258 ? 5.066 70.25 29.797 1 51.62 258 THR A N 1
ATOM 2064 C CA . THR A 1 258 ? 5.496 68.938 29.328 1 51.62 258 THR A CA 1
ATOM 2065 C C . THR A 1 258 ? 6.789 69.062 28.531 1 51.62 258 THR A C 1
ATOM 2067 O O . THR A 1 258 ? 6.848 69.812 27.531 1 51.62 258 THR A O 1
ATOM 2070 N N . ALA A 1 259 ? 7.941 69 29.094 1 47.75 259 ALA A N 1
ATOM 2071 C CA . ALA A 1 259 ? 9.234 68.938 28.422 1 47.75 259 ALA A CA 1
ATOM 2072 C C . ALA A 1 259 ? 9.188 67.938 27.25 1 47.75 259 ALA A C 1
ATOM 2074 O O . ALA A 1 259 ? 8.766 66.812 27.406 1 47.75 259 ALA A O 1
ATOM 2075 N N . SER A 1 260 ? 8.938 68.375 26.094 1 47.09 260 SER A N 1
ATOM 2076 C CA . SER A 1 260 ? 8.984 67.5 24.922 1 47.09 260 SER A CA 1
ATOM 2077 C C . SER A 1 260 ? 10.312 66.812 24.828 1 47.09 260 SER A C 1
ATOM 2079 O O . SER A 1 260 ? 11.367 67.375 24.688 1 47.09 260 SER A O 1
ATOM 2081 N N . ASN A 1 261 ? 10.656 65.938 25.672 1 48.88 261 ASN A N 1
ATOM 2082 C CA . ASN A 1 261 ? 11.805 65.062 25.406 1 48.88 261 ASN A CA 1
ATOM 2083 C C . ASN A 1 261 ? 11.797 64.562 23.969 1 48.88 261 ASN A C 1
ATOM 2085 O O . ASN A 1 261 ? 11.266 63.5 23.688 1 48.88 261 ASN A O 1
ATOM 2089 N N . ASP A 1 262 ? 12.016 65.5 23.047 1 56.06 262 ASP A N 1
ATOM 2090 C CA . ASP A 1 262 ? 11.906 65.188 21.609 1 56.06 262 ASP A CA 1
ATOM 2091 C C . ASP A 1 262 ? 13.047 64.25 21.156 1 56.06 262 ASP A C 1
ATOM 2093 O O . ASP A 1 262 ? 14.172 64.375 21.656 1 56.06 262 ASP A O 1
ATOM 2097 N N . SER A 1 263 ? 12.812 63.062 20.656 1 70.06 263 SER A N 1
ATOM 2098 C CA . SER A 1 263 ? 13.75 62.219 19.906 1 70.06 263 SER A CA 1
ATOM 2099 C C . SER A 1 263 ? 14.664 63.094 19.031 1 70.06 263 SER A C 1
ATOM 2101 O O . SER A 1 263 ? 14.328 64.188 18.688 1 70.06 263 SER A O 1
ATOM 2103 N N . LEU A 1 264 ? 15.93 62.625 19.031 1 77.31 264 LEU A N 1
ATOM 2104 C CA . LEU A 1 264 ? 16.891 63.312 18.172 1 77.31 264 LEU A CA 1
ATOM 2105 C C . LEU A 1 264 ? 16.266 63.625 16.812 1 77.31 264 LEU A C 1
ATOM 2107 O O . LEU A 1 264 ? 16.516 64.688 16.25 1 77.31 264 LEU A O 1
ATOM 2111 N N . HIS A 1 265 ? 15.43 62.812 16.406 1 79.94 265 HIS A N 1
ATOM 2112 C CA . HIS A 1 265 ? 14.773 63 15.109 1 79.94 265 HIS A CA 1
ATOM 2113 C C . HIS A 1 265 ? 13.852 64.188 15.133 1 79.94 265 HIS A C 1
ATOM 2115 O O . HIS A 1 265 ? 13.875 65 14.203 1 79.94 265 HIS A O 1
ATOM 2121 N N . ARG A 1 266 ? 13.125 64.25 16.109 1 79.06 266 ARG A N 1
ATOM 2122 C CA . ARG A 1 266 ? 12.195 65.375 16.219 1 79.06 266 ARG A CA 1
ATOM 2123 C C . ARG A 1 266 ? 12.938 66.688 16.422 1 79.06 266 ARG A C 1
ATOM 2125 O O . ARG A 1 266 ? 12.547 67.688 15.883 1 79.06 266 ARG A O 1
ATOM 2132 N N . LEU A 1 267 ? 13.977 66.625 17.203 1 78.38 267 LEU A N 1
ATOM 2133 C CA . LEU A 1 267 ? 14.805 67.75 17.453 1 78.38 267 LEU A CA 1
ATOM 2134 C C . LEU A 1 267 ? 15.422 68.312 16.156 1 78.38 267 LEU A C 1
ATOM 2136 O O . LEU A 1 267 ? 15.32 69.5 15.852 1 78.38 267 LEU A O 1
ATOM 2140 N N . MET A 1 268 ? 15.969 67.375 15.43 1 83.75 268 MET A N 1
ATOM 2141 C CA . MET A 1 268 ? 16.672 67.75 14.203 1 83.75 268 MET A CA 1
ATOM 2142 C C . MET A 1 268 ? 15.68 68.25 13.133 1 83.75 268 MET A C 1
ATOM 2144 O O . MET A 1 268 ? 15.977 69.125 12.367 1 83.75 268 MET A O 1
ATOM 2148 N N . ARG A 1 269 ? 14.594 67.625 13.031 1 83.56 269 ARG A N 1
ATOM 2149 C CA . ARG A 1 269 ? 13.57 68 12.078 1 83.56 269 ARG A CA 1
ATOM 2150 C C . ARG A 1 269 ? 13.078 69.438 12.367 1 83.56 269 ARG A C 1
ATOM 2152 O O . ARG A 1 269 ? 12.852 70.25 11.445 1 83.56 269 ARG A O 1
ATOM 2159 N N . GLY A 1 270 ? 12.875 69.75 13.648 1 79.88 270 GLY A N 1
ATOM 2160 C CA . GLY A 1 270 ? 12.445 71.062 14.055 1 79.88 270 GLY A CA 1
ATOM 2161 C C . GLY A 1 270 ? 13.469 72.125 13.758 1 79.88 270 GLY A C 1
ATOM 2162 O O . GLY A 1 270 ? 13.109 73.25 13.312 1 79.88 270 GLY A O 1
ATOM 2163 N N . GLU A 1 271 ? 14.695 71.75 13.938 1 81.31 271 GLU A N 1
ATOM 2164 C CA . GLU A 1 271 ? 15.758 72.75 13.828 1 81.31 271 GLU A CA 1
ATOM 2165 C C . GLU A 1 271 ? 16.234 72.938 12.391 1 81.31 271 GLU A C 1
ATOM 2167 O O . GLU A 1 271 ? 16.531 74 11.938 1 81.31 271 GLU A O 1
ATOM 2172 N N . LEU A 1 272 ? 16.328 71.812 11.711 1 84.12 272 LEU A N 1
ATOM 2173 C CA . LEU A 1 272 ? 16.922 71.812 10.383 1 84.12 272 LEU A CA 1
ATOM 2174 C C . LEU A 1 272 ? 15.852 71.938 9.305 1 84.12 272 LEU A C 1
ATOM 2176 O O . LEU A 1 272 ? 16.141 72.25 8.148 1 84.12 272 LEU A O 1
ATOM 2180 N N . GLY A 1 273 ? 14.594 71.625 9.664 1 81.31 273 GLY A N 1
ATOM 2181 C CA . GLY A 1 273 ? 13.5 71.562 8.703 1 81.31 273 GLY A CA 1
ATOM 2182 C C . GLY A 1 273 ? 13.562 70.375 7.773 1 81.31 273 GLY A C 1
ATOM 2183 O O . GLY A 1 273 ? 12.781 70.312 6.832 1 81.31 273 GLY A O 1
ATOM 2184 N N . ILE A 1 274 ? 14.594 69.562 7.941 1 85.38 274 ILE A N 1
ATOM 2185 C CA . ILE A 1 274 ? 14.773 68.375 7.125 1 85.38 274 ILE A CA 1
ATOM 2186 C C . ILE A 1 274 ? 14.719 67.125 8.008 1 85.38 274 ILE A C 1
ATOM 2188 O O . ILE A 1 274 ? 15.258 67.125 9.117 1 85.38 274 ILE A O 1
ATOM 2192 N N . ASP A 1 275 ? 14.086 66.125 7.434 1 88.69 275 ASP A N 1
ATOM 2193 C CA . ASP A 1 275 ? 14.008 64.875 8.156 1 88.69 275 ASP A CA 1
ATOM 2194 C C . ASP A 1 275 ? 15.219 64 7.844 1 88.69 275 ASP A C 1
ATOM 2196 O O . ASP A 1 275 ? 15.227 63.281 6.84 1 88.69 275 ASP A O 1
ATOM 2200 N N . LEU A 1 276 ? 16.156 64 8.672 1 90.12 276 LEU A N 1
ATOM 2201 C CA . LEU A 1 276 ? 17.375 63.25 8.477 1 90.12 276 LEU A CA 1
ATOM 2202 C C . LEU A 1 276 ? 17.094 61.75 8.422 1 90.12 276 LEU A C 1
ATOM 2204 O O . LEU A 1 276 ? 17.734 61 7.664 1 90.12 276 LEU A O 1
ATOM 2208 N N . LYS A 1 277 ? 16.172 61.312 9.242 1 89.94 277 LYS A N 1
ATOM 2209 C CA . LYS A 1 277 ? 15.805 59.875 9.281 1 89.94 277 LYS A CA 1
ATOM 2210 C C . LYS A 1 277 ? 15.367 59.375 7.906 1 89.94 277 LYS A C 1
ATOM 2212 O O . LYS A 1 277 ? 15.797 58.312 7.465 1 89.94 277 LYS A O 1
ATOM 2217 N N . THR A 1 278 ? 14.539 60.125 7.293 1 89.81 278 THR A N 1
ATOM 2218 C CA . THR A 1 278 ? 14.023 59.75 5.988 1 89.81 278 THR A CA 1
ATOM 2219 C C . THR A 1 278 ? 15.148 59.656 4.965 1 89.81 278 THR A C 1
ATOM 2221 O O . THR A 1 278 ? 15.18 58.719 4.141 1 89.81 278 THR A O 1
ATOM 2224 N N . LYS A 1 279 ? 16.062 60.562 4.996 1 90.81 279 LYS A N 1
ATOM 2225 C CA . LYS A 1 279 ? 17.188 60.562 4.059 1 90.81 279 LYS A CA 1
ATOM 2226 C C . LYS A 1 279 ? 18.078 59.344 4.25 1 90.81 279 LYS A C 1
ATOM 2228 O O . LYS A 1 279 ? 18.5 58.719 3.273 1 90.81 279 LYS A O 1
ATOM 2233 N N . ILE A 1 280 ? 18.344 59.062 5.402 1 93.44 280 ILE A N 1
ATOM 2234 C CA . ILE A 1 280 ? 19.219 57.938 5.719 1 93.44 280 ILE A CA 1
ATOM 2235 C C . ILE A 1 280 ? 18.484 56.625 5.414 1 93.44 280 ILE A C 1
ATOM 2237 O O . ILE A 1 280 ? 19.062 55.719 4.836 1 93.44 280 ILE A O 1
ATOM 2241 N N . ASP A 1 281 ? 17.203 56.531 5.812 1 93.56 281 ASP A N 1
ATOM 2242 C CA . ASP A 1 281 ? 16.406 55.312 5.629 1 93.56 281 ASP A CA 1
ATOM 2243 C C . ASP A 1 281 ? 16.25 55 4.148 1 93.56 281 ASP A C 1
ATOM 2245 O O . ASP A 1 281 ? 16.219 53.812 3.777 1 93.56 281 ASP A O 1
ATOM 2249 N N . ASP A 1 282 ? 16.203 55.969 3.354 1 90.75 282 ASP A N 1
ATOM 2250 C CA . ASP A 1 282 ? 16.062 55.719 1.92 1 90.75 282 ASP A CA 1
ATOM 2251 C C . ASP A 1 282 ? 17.25 54.938 1.373 1 90.75 282 ASP A C 1
ATOM 2253 O O . ASP A 1 282 ? 17.078 54.094 0.485 1 90.75 282 ASP A O 1
ATOM 2257 N N . VAL A 1 283 ? 18.328 55.188 1.855 1 91.88 283 VAL A N 1
ATOM 2258 C CA . VAL A 1 283 ? 19.547 54.5 1.411 1 91.88 283 VAL A CA 1
ATOM 2259 C C . VAL A 1 283 ? 19.625 53.094 2.018 1 91.88 283 VAL A C 1
ATOM 2261 O O . VAL A 1 283 ? 19.906 52.125 1.313 1 91.88 283 VAL A O 1
ATOM 2264 N N . LEU A 1 284 ? 19.297 53.031 3.213 1 94.31 284 LEU A N 1
ATOM 2265 C CA . LEU A 1 284 ? 19.484 51.781 3.932 1 94.31 284 LEU A CA 1
ATOM 2266 C C . LEU A 1 284 ? 18.406 50.781 3.545 1 94.31 284 LEU A C 1
ATOM 2268 O O . LEU A 1 284 ? 18.656 49.562 3.508 1 94.31 284 LEU A O 1
ATOM 2272 N N . ILE A 1 285 ? 17.141 51.188 3.344 1 93.19 285 ILE A N 1
ATOM 2273 C CA . ILE A 1 285 ? 16.047 50.312 2.955 1 93.19 285 ILE A CA 1
ATOM 2274 C C . ILE A 1 285 ? 16.422 49.562 1.673 1 93.19 285 ILE A C 1
ATOM 2276 O O . ILE A 1 285 ? 16.281 48.344 1.591 1 93.19 285 ILE A O 1
ATOM 2280 N N . ARG A 1 286 ? 16.984 50.219 0.713 1 88.75 286 ARG A N 1
ATOM 2281 C CA . ARG A 1 286 ? 17.359 49.625 -0.564 1 88.75 286 ARG A CA 1
ATOM 2282 C C . ARG A 1 286 ? 18.5 48.625 -0.386 1 88.75 286 ARG A C 1
ATOM 2284 O O . ARG A 1 286 ? 18.484 47.562 -0.971 1 88.75 286 ARG A O 1
ATOM 2291 N N . PHE A 1 287 ? 19.391 49.031 0.366 1 91.44 287 PHE A N 1
ATOM 2292 C CA . PHE A 1 287 ? 20.547 48.156 0.558 1 91.44 287 PHE A CA 1
ATOM 2293 C C . PHE A 1 287 ? 20.156 46.906 1.354 1 91.44 287 PHE A C 1
ATOM 2295 O O . PHE A 1 287 ? 20.609 45.812 1.049 1 91.44 287 PHE A O 1
ATOM 2302 N N . CYS A 1 288 ? 19.375 47.094 2.434 1 92.69 288 CYS A N 1
ATOM 2303 C CA . CYS A 1 288 ? 18.922 45.938 3.221 1 92.69 288 CYS A CA 1
ATOM 2304 C C . CYS A 1 288 ? 18.172 44.969 2.352 1 92.69 288 CYS A C 1
ATOM 2306 O O . CYS A 1 288 ? 18.344 43.75 2.498 1 92.69 288 CYS A O 1
ATOM 2308 N N . GLY A 1 289 ? 17.359 45.438 1.501 1 88.12 289 GLY A N 1
ATOM 2309 C CA . GLY A 1 289 ? 16.625 44.594 0.588 1 88.12 289 GLY A CA 1
ATOM 2310 C C . GLY A 1 289 ? 17.531 43.719 -0.277 1 88.12 289 GLY A C 1
ATOM 2311 O O . GLY A 1 289 ? 17.234 42.562 -0.509 1 88.12 289 GLY A O 1
ATOM 2312 N N . CYS A 1 290 ? 18.625 44.219 -0.654 1 87.75 290 CYS A N 1
ATOM 2313 C CA . CYS A 1 290 ? 19.578 43.5 -1.499 1 87.75 290 CYS A CA 1
ATOM 2314 C C . CYS A 1 290 ? 20.406 42.531 -0.675 1 87.75 290 CYS A C 1
ATOM 2316 O O . CYS A 1 290 ? 20.672 41.406 -1.105 1 87.75 290 CYS A O 1
ATOM 2318 N N . PHE A 1 291 ? 20.828 42.906 0.422 1 90.81 291 PHE A N 1
ATOM 2319 C CA . PHE A 1 291 ? 21.703 42.125 1.273 1 90.81 291 PHE A CA 1
ATOM 2320 C C . PHE A 1 291 ? 20.969 40.906 1.817 1 90.81 291 PHE A C 1
ATOM 2322 O O . PHE A 1 291 ? 21.562 39.812 1.948 1 90.81 291 PHE A O 1
ATOM 2329 N N . LEU A 1 292 ? 19.672 41.062 2.113 1 89 292 LEU A N 1
ATOM 2330 C CA . LEU A 1 292 ? 18.922 40 2.748 1 89 292 LEU A CA 1
ATOM 2331 C C . LEU A 1 292 ? 18.172 39.188 1.708 1 89 292 LEU A C 1
ATOM 2333 O O . LEU A 1 292 ? 17.406 38.281 2.059 1 89 292 LEU A O 1
ATOM 2337 N N . ASP A 1 293 ? 18.422 39.344 0.548 1 84.94 293 ASP A N 1
ATOM 2338 C CA . ASP A 1 293 ? 17.672 38.688 -0.524 1 84.94 293 ASP A CA 1
ATOM 2339 C C . ASP A 1 293 ? 17.844 37.188 -0.492 1 84.94 293 ASP A C 1
ATOM 2341 O O . ASP A 1 293 ? 18.969 36.688 -0.343 1 84.94 293 ASP A O 1
ATOM 2345 N N . GLN A 1 294 ? 16.766 36.5 -0.576 1 76 294 GLN A N 1
ATOM 2346 C CA . GLN A 1 294 ? 16.781 35.031 -0.535 1 76 294 GLN A CA 1
ATOM 2347 C C . GLN A 1 294 ? 16.547 34.438 -1.923 1 76 294 GLN A C 1
ATOM 2349 O O . GLN A 1 294 ? 16.109 33.281 -2.051 1 76 294 GLN A O 1
ATOM 2354 N N . GLY A 1 295 ? 16.734 35.156 -2.965 1 64.75 295 GLY A N 1
ATOM 2355 C CA . GLY A 1 295 ? 16.625 34.625 -4.316 1 64.75 295 GLY A CA 1
ATOM 2356 C C . GLY A 1 295 ? 15.641 35.406 -5.184 1 64.75 295 GLY A C 1
ATOM 2357 O O . GLY A 1 295 ? 15.328 34.969 -6.297 1 64.75 295 GLY A O 1
ATOM 2358 N N . PHE A 1 296 ? 15.133 36.438 -4.715 1 52.19 296 PHE A N 1
ATOM 2359 C CA . PHE A 1 296 ? 14.156 37.25 -5.43 1 52.19 296 PHE A CA 1
ATOM 2360 C C . PHE A 1 296 ? 14.82 38.031 -6.543 1 52.19 296 PHE A C 1
ATOM 2362 O O . PHE A 1 296 ? 14.273 38.156 -7.645 1 52.19 296 PHE A O 1
ATOM 2369 N N . ALA A 1 297 ? 16.031 38.531 -6.238 1 55.59 297 ALA A N 1
ATOM 2370 C CA . ALA A 1 297 ? 16.688 39.438 -7.195 1 55.59 297 ALA A CA 1
ATOM 2371 C C . ALA A 1 297 ? 17.531 38.625 -8.195 1 55.59 297 ALA A C 1
ATOM 2373 O O . ALA A 1 297 ? 18.141 37.625 -7.844 1 55.59 297 ALA A O 1
ATOM 2374 N N . ASP A 1 298 ? 17.391 38.969 -9.43 1 52.06 298 ASP A N 1
ATOM 2375 C CA . ASP A 1 298 ? 18.156 38.375 -10.516 1 52.06 298 ASP A CA 1
ATOM 2376 C C . ASP A 1 298 ? 19.656 38.656 -10.344 1 52.06 298 ASP A C 1
ATOM 2378 O O . ASP A 1 298 ? 20.484 37.812 -10.734 1 52.06 298 ASP A O 1
ATOM 2382 N N . TRP A 1 299 ? 19.922 39.812 -9.789 1 59.72 299 TRP A N 1
ATOM 2383 C CA . TRP A 1 299 ? 21.328 40.156 -9.625 1 59.72 299 TRP A CA 1
ATOM 2384 C C . TRP A 1 299 ? 21.734 40.062 -8.164 1 59.72 299 TRP A C 1
ATOM 2386 O O . TRP A 1 299 ? 21.141 40.688 -7.289 1 59.72 299 TRP A O 1
ATOM 2396 N N . LYS A 1 300 ? 22.672 39.312 -7.906 1 70.5 300 LYS A N 1
ATOM 2397 C CA . LYS A 1 300 ? 23.203 39.094 -6.559 1 70.5 300 LYS A CA 1
ATOM 2398 C C . LYS A 1 300 ? 24.141 40.219 -6.152 1 70.5 300 LYS A C 1
ATOM 2400 O O . LYS A 1 300 ? 24.891 40.75 -6.98 1 70.5 300 LYS A O 1
ATOM 2405 N N . LEU A 1 301 ? 23.938 40.75 -4.879 1 77.31 301 LEU A N 1
ATOM 2406 C CA . LEU A 1 301 ? 24.859 41.75 -4.332 1 77.31 301 LEU A CA 1
ATOM 2407 C C . LEU A 1 301 ? 26.297 41.219 -4.305 1 77.31 301 LEU A C 1
ATOM 2409 O O . LEU A 1 301 ? 26.547 40.156 -3.711 1 77.31 301 LEU A O 1
ATOM 2413 N N . PRO A 1 302 ? 27.156 41.844 -5.039 1 76.69 302 PRO A N 1
ATOM 2414 C CA . PRO A 1 302 ? 28.531 41.344 -5.051 1 76.69 302 PRO A CA 1
ATOM 2415 C C . PRO A 1 302 ? 29.188 41.375 -3.668 1 76.69 302 PRO A C 1
ATOM 2417 O O . PRO A 1 302 ? 28.953 42.312 -2.887 1 76.69 302 PRO A O 1
ATOM 2420 N N . GLU A 1 303 ? 29.953 40.438 -3.268 1 81.25 303 GLU A N 1
ATOM 2421 C CA . GLU A 1 303 ? 30.75 40.312 -2.057 1 81.25 303 GLU A CA 1
ATOM 2422 C C . GLU A 1 303 ? 29.875 40.344 -0.807 1 81.25 303 GLU A C 1
ATOM 2424 O O . GLU A 1 303 ? 30.266 40.906 0.219 1 81.25 303 GLU A O 1
ATOM 2429 N N . ARG A 1 304 ? 28.703 39.938 -0.904 1 85.75 304 ARG A N 1
ATOM 2430 C CA . ARG A 1 304 ? 27.75 39.812 0.198 1 85.75 304 ARG A CA 1
ATOM 2431 C C . ARG A 1 304 ? 28.328 39 1.35 1 85.75 304 ARG A C 1
ATOM 2433 O O . ARG A 1 304 ? 28.062 39.281 2.518 1 85.75 304 ARG A O 1
ATOM 2440 N N . GLU A 1 305 ? 29.203 38.125 1.046 1 84.12 305 GLU A N 1
ATOM 2441 C CA . GLU A 1 305 ? 29.766 37.188 2.014 1 84.12 305 GLU A CA 1
ATOM 2442 C C . GLU A 1 305 ? 30.766 37.875 2.938 1 84.12 305 GLU A C 1
ATOM 2444 O O . GLU A 1 305 ? 31.062 37.406 4.027 1 84.12 305 GLU A O 1
ATOM 2449 N N . ASN A 1 306 ? 31.141 39.094 2.459 1 86.94 306 ASN A N 1
ATOM 2450 C CA . ASN A 1 306 ? 32.125 39.812 3.25 1 86.94 306 ASN A CA 1
ATOM 2451 C C . ASN A 1 306 ? 31.469 40.562 4.406 1 86.94 306 ASN A C 1
ATOM 2453 O O . ASN A 1 306 ? 32.156 41.094 5.285 1 86.94 306 ASN A O 1
ATOM 2457 N N . GLY A 1 307 ? 30.188 40.594 4.355 1 91.06 307 GLY A N 1
ATOM 2458 C CA . GLY A 1 307 ? 29.469 41.219 5.449 1 91.06 307 GLY A CA 1
ATOM 2459 C C . GLY A 1 307 ? 28.703 42.469 5.016 1 91.06 307 GLY A C 1
ATOM 2460 O O . GLY A 1 307 ? 28.922 42.969 3.916 1 91.06 307 GLY A O 1
ATOM 2461 N N . PHE A 1 308 ? 27.891 42.969 5.914 1 94.94 308 PHE A N 1
ATOM 2462 C CA . PHE A 1 308 ? 26.969 44.062 5.609 1 94.94 308 PHE A CA 1
ATOM 2463 C C . PHE A 1 308 ? 27.75 45.344 5.293 1 94.94 308 PHE A C 1
ATOM 2465 O O . PHE A 1 308 ? 27.5 46 4.277 1 94.94 308 PHE A O 1
ATOM 2472 N N . ALA A 1 309 ? 28.703 45.719 6.156 1 96.25 309 ALA A N 1
ATOM 2473 C CA . ALA A 1 309 ? 29.406 47 6.066 1 96.25 309 ALA A CA 1
ATOM 2474 C C . ALA A 1 309 ? 30.312 47.062 4.84 1 96.25 309 ALA A C 1
ATOM 2476 O O . ALA A 1 309 ? 30.328 48.031 4.102 1 96.25 309 ALA A O 1
ATOM 2477 N N . LYS A 1 310 ? 31.031 46 4.652 1 93.94 310 LYS A N 1
ATOM 2478 C CA . LYS A 1 310 ? 31.953 45.969 3.521 1 93.94 310 LYS A CA 1
ATOM 2479 C C . LYS A 1 310 ? 31.203 45.938 2.197 1 93.94 310 LYS A C 1
ATOM 2481 O O . LYS A 1 310 ? 31.609 46.594 1.229 1 93.94 310 LYS A O 1
ATOM 2486 N N . ALA A 1 311 ? 30.172 45.188 2.162 1 92.88 311 ALA A N 1
ATOM 2487 C CA . ALA A 1 311 ? 29.344 45.156 0.958 1 92.88 311 ALA A CA 1
ATOM 2488 C C . ALA A 1 311 ? 28.766 46.562 0.666 1 92.88 311 ALA A C 1
ATOM 2490 O O . ALA A 1 311 ? 28.656 46.938 -0.495 1 92.88 311 ALA A O 1
ATOM 2491 N N . PHE A 1 312 ? 28.344 47.25 1.725 1 94.12 312 PHE A N 1
ATOM 2492 C CA . PHE A 1 312 ? 27.812 48.594 1.582 1 94.12 312 PHE A CA 1
ATOM 2493 C C . PHE A 1 312 ? 28.875 49.531 1.029 1 94.12 312 PHE A C 1
ATOM 2495 O O . PHE A 1 312 ? 28.609 50.281 0.093 1 94.12 312 PHE A O 1
ATOM 2502 N N . ALA A 1 313 ? 29.984 49.5 1.594 1 93.81 313 ALA A N 1
ATOM 2503 C CA . ALA A 1 313 ? 31.094 50.375 1.178 1 93.81 313 ALA A CA 1
ATOM 2504 C C . ALA A 1 313 ? 31.484 50.094 -0.27 1 93.81 313 ALA A C 1
ATOM 2506 O O . ALA A 1 313 ? 31.75 51 -1.037 1 93.81 313 ALA A O 1
ATOM 2507 N N . ASP A 1 314 ? 31.547 48.844 -0.559 1 90.06 314 ASP A N 1
ATOM 2508 C CA . ASP A 1 314 ? 31.906 48.469 -1.919 1 90.06 314 ASP A CA 1
ATOM 2509 C C . ASP A 1 314 ? 30.906 49.031 -2.934 1 90.06 314 ASP A C 1
ATOM 2511 O O . ASP A 1 314 ? 31.297 49.469 -4.012 1 90.06 314 ASP A O 1
ATOM 2515 N N . LEU A 1 315 ? 29.688 48.906 -2.605 1 88.5 315 LEU A N 1
ATOM 2516 C CA . LEU A 1 315 ? 28.641 49.375 -3.508 1 88.5 315 LEU A CA 1
ATOM 2517 C C . LEU A 1 315 ? 28.688 50.875 -3.68 1 88.5 315 LEU A C 1
ATOM 2519 O O . LEU A 1 315 ? 28.594 51.406 -4.801 1 88.5 315 LEU A O 1
ATOM 2523 N N . TYR A 1 316 ? 28.859 51.656 -2.582 1 90.44 316 TYR A N 1
ATOM 2524 C CA . TYR A 1 316 ? 28.703 53.094 -2.637 1 90.44 316 TYR A CA 1
ATOM 2525 C C . TYR A 1 316 ? 30.031 53.781 -2.949 1 90.44 316 TYR A C 1
ATOM 2527 O O . TYR A 1 316 ? 30.062 55 -3.258 1 90.44 316 TYR A O 1
ATOM 2535 N N . LEU A 1 317 ? 31.141 53.094 -2.885 1 88.25 317 LEU A N 1
ATOM 2536 C CA . LEU A 1 317 ? 32.406 53.625 -3.33 1 88.25 317 LEU A CA 1
ATOM 2537 C C . LEU A 1 317 ? 32.656 53.281 -4.797 1 88.25 317 LEU A C 1
ATOM 2539 O O . LEU A 1 317 ? 33.594 53.812 -5.414 1 88.25 317 LEU A O 1
ATOM 2543 N N . GLY A 1 318 ? 31.906 52.5 -5.32 1 81.75 318 GLY A N 1
ATOM 2544 C CA . GLY A 1 318 ? 32.094 52.094 -6.703 1 81.75 318 GLY A CA 1
ATOM 2545 C C . GLY A 1 318 ? 31.828 53.219 -7.699 1 81.75 318 GLY A C 1
ATOM 2546 O O . GLY A 1 318 ? 31.141 54.188 -7.383 1 81.75 318 GLY A O 1
ATOM 2547 N N . ARG A 1 319 ? 32.344 53.094 -8.867 1 69.69 319 ARG A N 1
ATOM 2548 C CA . ARG A 1 319 ? 32.375 54.125 -9.922 1 69.69 319 ARG A CA 1
ATOM 2549 C C . ARG A 1 319 ? 30.938 54.469 -10.367 1 69.69 319 ARG A C 1
ATOM 2551 O O . ARG A 1 319 ? 30.656 55.594 -10.727 1 69.69 319 ARG A O 1
ATOM 2558 N N . TRP A 1 320 ? 30.016 53.562 -10.258 1 70.31 320 TRP A N 1
ATOM 2559 C CA . TRP A 1 320 ? 28.688 53.75 -10.797 1 70.31 320 TRP A CA 1
ATOM 2560 C C . TRP A 1 320 ? 27.672 53.938 -9.68 1 70.31 320 TRP A C 1
ATOM 2562 O O . TRP A 1 320 ? 26.453 53.875 -9.906 1 70.31 320 TRP A O 1
ATOM 2572 N N . ALA A 1 321 ? 28.188 54.312 -8.523 1 74.81 321 ALA A N 1
ATOM 2573 C CA . ALA A 1 321 ? 27.266 54.469 -7.395 1 74.81 321 ALA A CA 1
ATOM 2574 C C . ALA A 1 321 ? 26.531 55.781 -7.457 1 74.81 321 ALA A C 1
ATOM 2576 O O . ALA A 1 321 ? 27.141 56.844 -7.723 1 74.81 321 ALA A O 1
ATOM 2577 N N . ILE A 1 322 ? 25.234 55.781 -7.477 1 72.12 322 ILE A N 1
ATOM 2578 C CA . ILE A 1 322 ? 24.406 56.969 -7.379 1 72.12 322 ILE A CA 1
ATOM 2579 C C . ILE A 1 322 ? 24.234 57.375 -5.91 1 72.12 322 ILE A C 1
ATOM 2581 O O . ILE A 1 322 ? 23.656 56.594 -5.129 1 72.12 322 ILE A O 1
ATOM 2585 N N . ARG A 1 323 ? 24.875 58.5 -5.578 1 83.44 323 ARG A N 1
ATOM 2586 C CA . ARG A 1 323 ? 24.828 58.938 -4.188 1 83.44 323 ARG A CA 1
ATOM 2587 C C . ARG A 1 323 ? 24.062 60.25 -4.062 1 83.44 323 ARG A C 1
ATOM 2589 O O . ARG A 1 323 ? 24.094 61.094 -4.973 1 83.44 323 ARG A O 1
ATOM 2596 N N . ALA A 1 324 ? 23.281 60.312 -2.996 1 81 324 ALA A N 1
ATOM 2597 C CA . ALA A 1 324 ? 22.625 61.594 -2.688 1 81 324 ALA A CA 1
ATOM 2598 C C . ALA A 1 324 ? 23.656 62.688 -2.395 1 81 324 ALA A C 1
ATOM 2600 O O . ALA A 1 324 ? 24.797 62.375 -2.01 1 81 324 ALA A O 1
ATOM 2601 N N . ASP A 1 325 ? 23.359 63.875 -2.641 1 81.19 325 ASP A N 1
ATOM 2602 C CA . ASP A 1 325 ? 24.266 65.062 -2.508 1 81.19 325 ASP A CA 1
ATOM 2603 C C . ASP A 1 325 ? 24.859 65.125 -1.106 1 81.19 325 ASP A C 1
ATOM 2605 O O . ASP A 1 325 ? 26.031 65.438 -0.944 1 81.19 325 ASP A O 1
ATOM 2609 N N . TRP A 1 326 ? 24.047 64.75 -0.125 1 85.94 326 TRP A N 1
ATOM 2610 C CA . TRP A 1 326 ? 24.5 64.875 1.258 1 85.94 326 TRP A CA 1
ATOM 2611 C C . TRP A 1 326 ? 25.5 63.75 1.606 1 85.94 326 TRP A C 1
ATOM 2613 O O . TRP A 1 326 ? 26.188 63.844 2.621 1 85.94 326 TRP A O 1
ATOM 2623 N N . MET A 1 327 ? 25.703 62.781 0.716 1 89 327 MET A N 1
ATOM 2624 C CA . MET A 1 327 ? 26.609 61.656 0.966 1 89 327 MET A CA 1
ATOM 2625 C C . MET A 1 327 ? 27.953 61.875 0.291 1 89 327 MET A C 1
ATOM 2627 O O . MET A 1 327 ? 28.812 61 0.295 1 89 327 MET A O 1
ATOM 2631 N N . LYS A 1 328 ? 28.219 62.969 -0.298 1 79.81 328 LYS A N 1
ATOM 2632 C CA . LYS A 1 328 ? 29.438 63.25 -1.055 1 79.81 328 LYS A CA 1
ATOM 2633 C C . LYS A 1 328 ? 30.672 63.125 -0.166 1 79.81 328 LYS A C 1
ATOM 2635 O O . LYS A 1 328 ? 31.719 62.656 -0.605 1 79.81 328 LYS A O 1
ATOM 2640 N N . HIS A 1 329 ? 30.547 63.5 1.096 1 82.06 329 HIS A N 1
ATOM 2641 C CA . HIS A 1 329 ? 31.734 63.562 1.952 1 82.06 329 HIS A CA 1
ATOM 2642 C C . HIS A 1 329 ? 31.844 62.281 2.807 1 82.06 329 HIS A C 1
ATOM 2644 O O . HIS A 1 329 ? 32.625 62.25 3.746 1 82.06 329 HIS A O 1
ATOM 2650 N N . VAL A 1 330 ? 31.047 61.25 2.451 1 90.19 330 VAL A N 1
ATOM 2651 C CA . VAL A 1 330 ? 31.062 60.031 3.258 1 90.19 330 VAL A CA 1
ATOM 2652 C C . VAL A 1 330 ? 32.188 59.125 2.787 1 90.19 330 VAL A C 1
ATOM 2654 O O . VAL A 1 330 ? 32.5 58.156 3.457 1 90.19 330 VAL A O 1
ATOM 2657 N N . ASP A 1 331 ? 32.938 59.438 1.811 1 89.75 331 ASP A N 1
ATOM 2658 C CA . ASP A 1 331 ? 33.938 58.594 1.152 1 89.75 331 ASP A CA 1
ATOM 2659 C C . ASP A 1 331 ? 35.062 58.219 2.125 1 89.75 331 ASP A C 1
ATOM 2661 O O . ASP A 1 331 ? 35.469 57.062 2.15 1 89.75 331 ASP A O 1
ATOM 2665 N N . ALA A 1 332 ? 35.5 59.156 2.816 1 87.25 332 ALA A N 1
ATOM 2666 C CA . ALA A 1 332 ? 36.594 58.875 3.742 1 87.25 332 ALA A CA 1
ATOM 2667 C C . ALA A 1 332 ? 36.188 57.812 4.766 1 87.25 332 ALA A C 1
ATOM 2669 O O . ALA A 1 332 ? 36.969 56.906 5.055 1 87.25 332 ALA A O 1
ATOM 2670 N N . SER A 1 333 ? 35.031 57.969 5.25 1 92.38 333 SER A N 1
ATOM 2671 C CA . SER A 1 333 ? 34.531 57 6.238 1 92.38 333 SER A CA 1
ATOM 2672 C C . SER A 1 333 ? 34.312 55.625 5.613 1 92.38 333 SER A C 1
ATOM 2674 O O . SER A 1 333 ? 34.625 54.594 6.234 1 92.38 333 SER A O 1
ATOM 2676 N N . LEU A 1 334 ? 33.844 55.562 4.422 1 94.06 334 LEU A N 1
ATOM 2677 C CA . LEU A 1 334 ? 33.562 54.281 3.752 1 94.06 334 LEU A CA 1
ATOM 2678 C C . LEU A 1 334 ? 34.875 53.594 3.35 1 94.06 334 LEU A C 1
ATOM 2680 O O . LEU A 1 334 ? 34.938 52.375 3.34 1 94.06 334 LEU A O 1
ATOM 2684 N N . ARG A 1 335 ? 35.875 54.312 3.037 1 92.56 335 ARG A N 1
ATOM 2685 C CA . ARG A 1 335 ? 37.188 53.719 2.746 1 92.56 335 ARG A CA 1
ATOM 2686 C C . ARG A 1 335 ? 37.781 53.094 3.99 1 92.56 335 ARG A C 1
ATOM 2688 O O . ARG A 1 335 ? 38.469 52.062 3.895 1 92.56 335 ARG A O 1
ATOM 2695 N N . GLU A 1 336 ? 37.5 53.75 5.004 1 92.81 336 GLU A N 1
ATOM 2696 C CA . GLU A 1 336 ? 37.938 53.125 6.262 1 92.81 336 GLU A CA 1
ATOM 2697 C C . GLU A 1 336 ? 37.25 51.781 6.488 1 92.81 336 GLU A C 1
ATOM 2699 O O . GLU A 1 336 ? 37.844 50.844 6.988 1 92.81 336 GLU A O 1
ATOM 2704 N N . VAL A 1 337 ? 36 51.719 6.188 1 95.06 337 VAL A N 1
ATOM 2705 C CA . VAL A 1 337 ? 35.219 50.5 6.352 1 95.06 337 VAL A CA 1
ATOM 2706 C C . VAL A 1 337 ? 35.812 49.375 5.48 1 95.06 337 VAL A C 1
ATOM 2708 O O . VAL A 1 337 ? 35.781 48.219 5.863 1 95.06 337 VAL A O 1
ATOM 2711 N N . GLN A 1 338 ? 36.406 49.719 4.418 1 91.81 338 GLN A N 1
ATOM 2712 C CA . GLN A 1 338 ? 36.969 48.75 3.488 1 91.81 338 GLN A CA 1
ATOM 2713 C C . GLN A 1 338 ? 38.281 48.188 4.012 1 91.81 338 GLN A C 1
ATOM 2715 O O . GLN A 1 338 ? 38.719 47.125 3.561 1 91.81 338 GLN A O 1
ATOM 2720 N N . SER A 1 339 ? 38.812 48.812 4.945 1 91.19 339 SER A N 1
ATOM 2721 C CA . SER A 1 339 ? 40.062 48.344 5.504 1 91.19 339 SER A CA 1
ATOM 2722 C C . SER A 1 339 ? 39.906 47 6.203 1 91.19 339 SER A C 1
ATOM 2724 O O . SER A 1 339 ? 38.906 46.75 6.852 1 91.19 339 SER A O 1
ATOM 2726 N N . PRO A 1 340 ? 40.875 46.156 6.082 1 85.88 340 PRO A N 1
ATOM 2727 C CA . PRO A 1 340 ? 40.812 44.812 6.695 1 85.88 340 PRO A CA 1
ATOM 2728 C C . PRO A 1 340 ? 40.75 44.875 8.219 1 85.88 340 PRO A C 1
ATOM 2730 O O . PRO A 1 340 ? 40.219 43.969 8.859 1 85.88 340 PRO A O 1
ATOM 2733 N N . ASP A 1 341 ? 41.25 45.938 8.742 1 88.5 341 ASP A N 1
ATOM 2734 C CA . ASP A 1 341 ? 41.312 46.031 10.195 1 88.5 341 ASP A CA 1
ATOM 2735 C C . ASP A 1 341 ? 40.125 46.75 10.758 1 88.5 341 ASP A C 1
ATOM 2737 O O . ASP A 1 341 ? 40.062 47.062 11.953 1 88.5 341 ASP A O 1
ATOM 2741 N N . TRP A 1 342 ? 39.094 46.906 9.977 1 92.88 342 TRP A N 1
ATOM 2742 C CA . TRP A 1 342 ? 37.906 47.656 10.406 1 92.88 342 TRP A CA 1
ATOM 2743 C C . TRP A 1 342 ? 37.062 46.844 11.336 1 92.88 342 TRP A C 1
ATOM 2745 O O . TRP A 1 342 ? 36.844 45.625 11.102 1 92.88 342 TRP A O 1
ATOM 2755 N N . ASP A 1 343 ? 36.594 47.469 12.484 1 93.56 343 ASP A N 1
ATOM 2756 C CA . ASP A 1 343 ? 35.719 46.844 13.461 1 93.56 343 ASP A CA 1
ATOM 2757 C C . ASP A 1 343 ? 34.469 47.656 13.688 1 93.56 343 ASP A C 1
ATOM 2759 O O . ASP A 1 343 ? 34.531 48.875 13.914 1 93.56 343 ASP A O 1
ATOM 2763 N N . ALA A 1 344 ? 33.312 47 13.578 1 95.5 344 ALA A N 1
ATOM 2764 C CA . ALA A 1 344 ? 32 47.656 13.664 1 95.5 344 ALA A CA 1
ATOM 2765 C C . ALA A 1 344 ? 31.844 48.375 15.008 1 95.5 344 ALA A C 1
ATOM 2767 O O . ALA A 1 344 ? 31.312 49.469 15.078 1 95.5 344 ALA A O 1
ATOM 2768 N N . ILE A 1 345 ? 32.281 47.75 16.125 1 95.44 345 ILE A N 1
ATOM 2769 C CA . ILE A 1 345 ? 32.094 48.281 17.453 1 95.44 345 ILE A CA 1
ATOM 2770 C C . ILE A 1 345 ? 32.969 49.531 17.625 1 95.44 345 ILE A C 1
ATOM 2772 O O . ILE A 1 345 ? 32.5 50.531 18.188 1 95.44 345 ILE A O 1
ATOM 2776 N N . GLN A 1 346 ? 34.156 49.469 17.141 1 93.81 346 GLN A N 1
ATOM 2777 C CA . GLN A 1 346 ? 35.062 50.625 17.172 1 93.81 346 GLN A CA 1
ATOM 2778 C C . GLN A 1 346 ? 34.5 51.75 16.344 1 93.81 346 GLN A C 1
ATOM 2780 O O . GLN A 1 346 ? 34.594 52.938 16.719 1 93.81 346 GLN A O 1
ATOM 2785 N N . SER A 1 347 ? 33.969 51.375 15.234 1 95.25 347 SER A N 1
ATOM 2786 C CA . SER A 1 347 ? 33.375 52.406 14.375 1 95.25 347 SER A CA 1
ATOM 2787 C C . SER A 1 347 ? 32.188 53.062 15.078 1 95.25 347 SER A C 1
ATOM 2789 O O . SER A 1 347 ? 32 54.281 14.93 1 95.25 347 SER A O 1
ATOM 2791 N N . ILE A 1 348 ? 31.359 52.375 15.789 1 96.19 348 ILE A N 1
ATOM 2792 C CA . ILE A 1 348 ? 30.219 52.906 16.531 1 96.19 348 ILE A CA 1
ATOM 2793 C C . ILE A 1 348 ? 30.719 53.844 17.609 1 96.19 348 ILE A C 1
ATOM 2795 O O . ILE A 1 348 ? 30.156 54.938 17.781 1 96.19 348 ILE A O 1
ATOM 2799 N N . GLU A 1 349 ? 31.781 53.438 18.25 1 94.12 349 GLU A N 1
ATOM 2800 C CA . GLU A 1 349 ? 32.375 54.312 19.266 1 94.12 349 GLU A CA 1
ATOM 2801 C C . GLU A 1 349 ? 32.844 55.625 18.688 1 94.12 349 GLU A C 1
ATOM 2803 O O . GLU A 1 349 ? 32.625 56.688 19.266 1 94.12 349 GLU A O 1
ATOM 2808 N N . GLN A 1 350 ? 33.438 55.562 17.594 1 92.56 350 GLN A N 1
ATOM 2809 C CA . GLN A 1 350 ? 33.969 56.75 16.922 1 92.56 350 GLN A CA 1
ATOM 2810 C C . GLN A 1 350 ? 32.812 57.688 16.516 1 92.56 350 GLN A C 1
ATOM 2812 O O . GLN A 1 350 ? 32.938 58.906 16.641 1 92.56 350 GLN A O 1
ATOM 2817 N N . SER A 1 351 ? 31.797 57.125 15.992 1 94.75 351 SER A N 1
ATOM 2818 C CA . SER A 1 351 ? 30.656 57.906 15.578 1 94.75 351 SER A CA 1
ATOM 2819 C C . SER A 1 351 ? 29.984 58.594 16.781 1 94.75 351 SER A C 1
ATOM 2821 O O . SER A 1 351 ? 29.531 59.719 16.688 1 94.75 351 SER A O 1
ATOM 2823 N N . LEU A 1 352 ? 29.859 57.875 17.891 1 93.81 352 LEU A N 1
ATOM 2824 C CA . LEU A 1 352 ? 29.281 58.438 19.109 1 93.81 352 LEU A CA 1
ATOM 2825 C C . LEU A 1 352 ? 30.109 59.625 19.609 1 93.81 352 LEU A C 1
ATOM 2827 O O . LEU A 1 352 ? 29.562 60.625 20.031 1 93.81 352 LEU A O 1
ATOM 2831 N N . GLU A 1 353 ? 31.422 59.438 19.484 1 90.75 353 GLU A N 1
ATOM 2832 C CA . GLU A 1 353 ? 32.344 60.5 19.891 1 90.75 353 GLU A CA 1
ATOM 2833 C C . GLU A 1 353 ? 32.219 61.719 18.969 1 90.75 353 GLU A C 1
ATOM 2835 O O . GLU A 1 353 ? 32.188 62.875 19.422 1 90.75 353 GLU A O 1
ATOM 2840 N N . ARG A 1 354 ? 32.094 61.438 17.766 1 91.38 354 ARG A N 1
ATOM 2841 C CA . ARG A 1 354 ? 31.984 62.469 16.766 1 91.38 354 ARG A CA 1
ATOM 2842 C C . ARG A 1 354 ? 30.703 63.281 16.969 1 91.38 354 ARG A C 1
ATOM 2844 O O . ARG A 1 354 ? 30.672 64.5 16.703 1 91.38 354 ARG A O 1
ATOM 2851 N N . MET A 1 355 ? 29.641 62.719 17.453 1 92.12 355 MET A N 1
ATOM 2852 C CA . MET A 1 355 ? 28.359 63.375 17.656 1 92.12 355 MET A CA 1
ATOM 2853 C C . MET A 1 355 ? 28.234 63.906 19.078 1 92.12 355 MET A C 1
ATOM 2855 O O . MET A 1 355 ? 27.25 64.562 19.406 1 92.12 355 MET A O 1
ATOM 2859 N N . GLY A 1 356 ? 29.156 63.562 19.922 1 88.62 356 GLY A N 1
ATOM 2860 C CA . GLY A 1 356 ? 29.172 64.062 21.281 1 88.62 356 GLY A CA 1
ATOM 2861 C C . GLY A 1 356 ? 28.141 63.438 22.188 1 88.62 356 GLY A C 1
ATOM 2862 O O . GLY A 1 356 ? 27.625 64.062 23.094 1 88.62 356 GLY A O 1
ATOM 2863 N N . ILE A 1 357 ? 27.812 62.188 21.922 1 90.38 357 ILE A N 1
ATOM 2864 C CA . ILE A 1 357 ? 26.844 61.438 22.734 1 90.38 357 ILE A CA 1
ATOM 2865 C C . ILE A 1 357 ? 27.531 60.906 24 1 90.38 357 ILE A C 1
ATOM 2867 O O . ILE A 1 357 ? 28.531 60.188 23.906 1 90.38 357 ILE A O 1
ATOM 2871 N N . SER A 1 358 ? 27.078 61.188 25.156 1 87.06 358 SER A N 1
ATOM 2872 C CA . SER A 1 358 ? 27.672 60.781 26.422 1 87.06 358 SER A CA 1
ATOM 2873 C C . SER A 1 358 ? 27.375 59.312 26.703 1 87.06 358 SER A C 1
ATOM 2875 O O . SER A 1 358 ? 26.484 58.719 26.109 1 87.06 358 SER A O 1
ATOM 2877 N N . ASN A 1 359 ? 28.062 58.75 27.594 1 84.38 359 ASN A N 1
ATOM 2878 C CA . ASN A 1 359 ? 27.875 57.344 28 1 84.38 359 ASN A CA 1
ATOM 2879 C C . ASN A 1 359 ? 26.484 57.094 28.578 1 84.38 359 ASN A C 1
ATOM 2881 O O . ASN A 1 359 ? 25.922 56.031 28.391 1 84.38 359 ASN A O 1
ATOM 2885 N N . ASN A 1 360 ? 25.984 58.062 29.266 1 82.44 360 ASN A N 1
ATOM 2886 C CA . ASN A 1 360 ? 24.672 57.938 29.891 1 82.44 360 ASN A CA 1
ATOM 2887 C C . ASN A 1 360 ? 23.562 57.938 28.859 1 82.44 360 ASN A C 1
ATOM 2889 O O . ASN A 1 360 ? 22.469 57.375 29.094 1 82.44 360 ASN A O 1
ATOM 2893 N N . GLU A 1 361 ? 23.844 58.469 27.719 1 85.94 361 GLU A N 1
ATOM 2894 C CA . GLU A 1 361 ? 22.828 58.594 26.688 1 85.94 361 GLU A CA 1
ATOM 2895 C C . GLU A 1 361 ? 23.016 57.5 25.609 1 85.94 361 GLU A C 1
ATOM 2897 O O . GLU A 1 361 ? 22.156 57.344 24.734 1 85.94 361 GLU A O 1
ATOM 2902 N N . CYS A 1 362 ? 24.062 56.844 25.797 1 89.06 362 CYS A N 1
ATOM 2903 C CA . CYS A 1 362 ? 24.453 55.906 24.75 1 89.06 362 CYS A CA 1
ATOM 2904 C C . CYS A 1 362 ? 23.375 54.844 24.516 1 89.06 362 CYS A C 1
ATOM 2906 O O . CYS A 1 362 ? 22.969 54.594 23.375 1 89.06 362 CYS A O 1
ATOM 2908 N N . GLU A 1 363 ? 22.812 54.25 25.562 1 89.38 363 GLU A N 1
ATOM 2909 C CA . GLU A 1 363 ? 21.812 53.188 25.453 1 89.38 363 GLU A CA 1
ATOM 2910 C C . GLU A 1 363 ? 20.547 53.688 24.781 1 89.38 363 GLU A C 1
ATOM 2912 O O . GLU A 1 363 ? 20.047 53.031 23.844 1 89.38 363 GLU A O 1
ATOM 2917 N N . GLY A 1 364 ? 20.047 54.781 25.281 1 87.81 364 GLY A N 1
ATOM 2918 C CA . GLY A 1 364 ? 18.844 55.344 24.703 1 87.81 364 GLY A CA 1
ATOM 2919 C C . GLY A 1 364 ? 19.031 55.781 23.25 1 87.81 364 GLY A C 1
ATOM 2920 O O . GLY A 1 364 ? 18.125 55.562 22.438 1 87.81 364 GLY A O 1
ATOM 2921 N N . PHE A 1 365 ? 20.203 56.344 22.953 1 90.38 365 PHE A N 1
ATOM 2922 C CA . PHE A 1 365 ? 20.484 56.812 21.609 1 90.38 365 PHE A CA 1
ATOM 2923 C C . PHE A 1 365 ? 20.609 55.656 20.625 1 90.38 365 PHE A C 1
ATOM 2925 O O . PHE A 1 365 ? 20.031 55.688 19.531 1 90.38 365 PHE A O 1
ATOM 2932 N N . LEU A 1 366 ? 21.297 54.656 21.047 1 93.31 366 LEU A N 1
ATOM 2933 C CA . LEU A 1 366 ? 21.484 53.5 20.172 1 93.31 366 LEU A CA 1
ATOM 2934 C C . LEU A 1 366 ? 20.156 52.781 19.953 1 93.31 366 LEU A C 1
ATOM 2936 O O . LEU A 1 366 ? 19.906 52.25 18.859 1 93.31 366 LEU A O 1
ATOM 2940 N N . SER A 1 367 ? 19.312 52.688 20.953 1 91.56 367 SER A N 1
ATOM 2941 C CA . SER A 1 367 ? 18 52.062 20.812 1 91.56 367 SER A CA 1
ATOM 2942 C C . SER A 1 367 ? 17.141 52.844 19.797 1 91.56 367 SER A C 1
ATOM 2944 O O . SER A 1 367 ? 16.469 52.219 18.969 1 91.56 367 SER A O 1
ATOM 2946 N N . GLU A 1 368 ? 17.234 54.031 19.875 1 90.19 368 GLU A N 1
ATOM 2947 C CA . GLU A 1 368 ? 16.469 54.875 18.938 1 90.19 368 GLU A CA 1
ATOM 2948 C C . GLU A 1 368 ? 16.969 54.688 17.5 1 90.19 368 GLU A C 1
ATOM 2950 O O . GLU A 1 368 ? 16.172 54.656 16.562 1 90.19 368 GLU A O 1
ATOM 2955 N N . CYS A 1 369 ? 18.203 54.594 17.359 1 92.69 369 CYS A N 1
ATOM 2956 C CA . CYS A 1 369 ? 18.797 54.406 16.031 1 92.69 369 CYS A CA 1
ATOM 2957 C C . CYS A 1 369 ? 18.391 53.062 15.43 1 92.69 369 CYS A C 1
ATOM 2959 O O . CYS A 1 369 ? 18.031 53 14.25 1 92.69 369 CYS A O 1
ATOM 2961 N N . LEU A 1 370 ? 18.438 52.125 16.281 1 93 370 LEU A N 1
ATOM 2962 C CA . LEU A 1 370 ? 18.078 50.781 15.805 1 93 370 LEU A CA 1
ATOM 2963 C C . LEU A 1 370 ? 16.578 50.688 15.492 1 93 370 LEU A C 1
ATOM 2965 O O . LEU A 1 370 ? 16.172 50.031 14.547 1 93 370 LEU A O 1
ATOM 2969 N N . LEU A 1 371 ? 15.758 51.375 16.219 1 91.94 371 LEU A N 1
ATOM 2970 C CA . LEU A 1 371 ? 14.305 51.281 16.094 1 91.94 371 LEU A CA 1
ATOM 2971 C C . LEU A 1 371 ? 13.797 52.156 14.961 1 91.94 371 LEU A C 1
ATOM 2973 O O . LEU A 1 371 ? 12.617 52.125 14.602 1 91.94 371 LEU A O 1
ATOM 2977 N N . SER A 1 372 ? 14.672 52.938 14.344 1 91.56 372 SER A N 1
ATOM 2978 C CA . SER A 1 372 ? 14.281 53.781 13.219 1 91.56 372 SER A CA 1
ATOM 2979 C C . SER A 1 372 ? 13.812 52.938 12.031 1 91.56 372 SER A C 1
ATOM 2981 O O . SER A 1 372 ? 12.953 53.375 11.266 1 91.56 372 SER A O 1
ATOM 2983 N N . LEU A 1 373 ? 14.438 51.875 11.805 1 93.88 373 LEU A N 1
ATOM 2984 C CA . LEU A 1 373 ? 14.031 50.844 10.859 1 93.88 373 LEU A CA 1
ATOM 2985 C C . LEU A 1 373 ? 13.883 49.5 11.555 1 93.88 373 LEU A C 1
ATOM 2987 O O . LEU A 1 373 ? 14.594 48.562 11.219 1 93.88 373 LEU A O 1
ATOM 2991 N N . ARG A 1 374 ? 12.953 49.562 12.398 1 92.19 374 ARG A N 1
ATOM 2992 C CA . ARG A 1 374 ? 12.789 48.438 13.312 1 92.19 374 ARG A CA 1
ATOM 2993 C C . ARG A 1 374 ? 12.562 47.156 12.539 1 92.19 374 ARG A C 1
ATOM 2995 O O . ARG A 1 374 ? 13.055 46.094 12.938 1 92.19 374 ARG A O 1
ATOM 3002 N N . GLY A 1 375 ? 11.82 47.156 11.469 1 92.56 375 GLY A N 1
ATOM 3003 C CA . GLY A 1 375 ? 11.539 45.969 10.68 1 92.56 375 GLY A CA 1
ATOM 3004 C C . GLY A 1 375 ? 12.781 45.344 10.055 1 92.56 375 GLY A C 1
ATOM 3005 O O . GLY A 1 375 ? 13.016 44.156 10.172 1 92.56 375 GLY A O 1
ATOM 3006 N N . TRP A 1 376 ? 13.531 46.156 9.375 1 94.19 376 TRP A N 1
ATOM 3007 C CA . TRP A 1 376 ? 14.734 45.688 8.703 1 94.19 376 TRP A CA 1
ATOM 3008 C C . TRP A 1 376 ? 15.781 45.25 9.719 1 94.19 376 TRP A C 1
ATOM 3010 O O . TRP A 1 376 ? 16.438 44.219 9.547 1 94.19 376 TRP A O 1
ATOM 3020 N N . ALA A 1 377 ? 15.969 46.031 10.758 1 94.5 377 ALA A N 1
ATOM 3021 C CA . ALA A 1 377 ? 16.922 45.656 11.805 1 94.5 377 ALA A CA 1
ATOM 3022 C C . ALA A 1 377 ? 16.547 44.344 12.477 1 94.5 377 ALA A C 1
ATOM 3024 O O . ALA A 1 377 ? 17.406 43.531 12.758 1 94.5 377 ALA A O 1
ATOM 3025 N N . GLY A 1 378 ? 15.281 44.281 12.727 1 92.44 378 GLY A N 1
ATOM 3026 C CA . GLY A 1 378 ? 14.797 43.031 13.297 1 92.44 378 GLY A CA 1
ATOM 3027 C C . GLY A 1 378 ? 15.039 41.812 12.406 1 92.44 378 GLY A C 1
ATOM 3028 O O . GLY A 1 378 ? 15.398 40.75 12.883 1 92.44 378 GLY A O 1
ATOM 3029 N N . MET A 1 379 ? 14.82 41.969 11.172 1 91.81 379 MET A N 1
ATOM 3030 C CA . MET A 1 379 ? 15.008 40.906 10.211 1 91.81 379 MET A CA 1
ATOM 3031 C C . MET A 1 379 ? 16.484 40.5 10.125 1 91.81 379 MET A C 1
ATOM 3033 O O . MET A 1 379 ? 16.797 39.312 10.031 1 91.81 379 MET A O 1
ATOM 3037 N N . ILE A 1 380 ? 17.375 41.438 10.117 1 92.31 380 ILE A N 1
ATOM 3038 C CA . ILE A 1 380 ? 18.812 41.156 10.125 1 92.31 380 ILE A CA 1
ATOM 3039 C C . ILE A 1 380 ? 19.172 40.312 11.344 1 92.31 380 ILE A C 1
ATOM 3041 O O . ILE A 1 380 ? 19.906 39.344 11.234 1 92.31 380 ILE A O 1
ATOM 3045 N N . TRP A 1 381 ? 18.609 40.688 12.414 1 91.5 381 TRP A N 1
ATOM 3046 C CA . TRP A 1 381 ? 18.891 40 13.648 1 91.5 381 TRP A CA 1
ATOM 3047 C C . TRP A 1 381 ? 18.359 38.562 13.602 1 91.5 381 TRP A C 1
ATOM 3049 O O . TRP A 1 381 ? 19.031 37.625 14.016 1 91.5 381 TRP A O 1
ATOM 3059 N N . GLN A 1 382 ? 17.172 38.438 13.125 1 87.5 382 GLN A N 1
ATOM 3060 C CA . GLN A 1 382 ? 16.547 37.125 13.039 1 87.5 382 GLN A CA 1
ATOM 3061 C C . GLN A 1 382 ? 17.312 36.219 12.086 1 87.5 382 GLN A C 1
ATOM 3063 O O . GLN A 1 382 ? 17.484 35.031 12.352 1 87.5 382 GLN A O 1
ATOM 3068 N N . MET A 1 383 ? 17.75 36.719 11.008 1 87.31 383 MET A N 1
ATOM 3069 C CA . MET A 1 383 ? 18.453 35.906 10.023 1 87.31 383 MET A CA 1
ATOM 3070 C C . MET A 1 383 ? 19.859 35.562 10.508 1 87.31 383 MET A C 1
ATOM 3072 O O . MET A 1 383 ? 20.391 34.5 10.18 1 87.31 383 MET A O 1
ATOM 3076 N N . GLU A 1 384 ? 20.391 36.5 11.273 1 87.75 384 GLU A N 1
ATOM 3077 C CA . GLU A 1 384 ? 21.719 36.25 11.859 1 87.75 384 GLU A CA 1
ATOM 3078 C C . GLU A 1 384 ? 21.656 35.156 12.914 1 87.75 384 GLU A C 1
ATOM 3080 O O . GLU A 1 384 ? 22.578 34.344 13.008 1 87.75 384 GLU A O 1
ATOM 3085 N N . THR A 1 385 ? 20.609 35 13.609 1 80.06 385 THR A N 1
ATOM 3086 C CA . THR A 1 385 ? 20.547 34.125 14.766 1 80.06 385 THR A CA 1
ATOM 3087 C C . THR A 1 385 ? 19.859 32.812 14.406 1 80.06 385 THR A C 1
ATOM 3089 O O . THR A 1 385 ? 20.109 31.781 15.031 1 80.06 385 THR A O 1
ATOM 3092 N N . ASN A 1 386 ? 18.922 32.844 13.586 1 70.12 386 ASN A N 1
ATOM 3093 C CA . ASN A 1 386 ? 18.156 31.641 13.258 1 70.12 386 ASN A CA 1
ATOM 3094 C C . ASN A 1 386 ? 18.406 31.188 11.82 1 70.12 386 ASN A C 1
ATOM 3096 O O . ASN A 1 386 ? 17.453 30.875 11.094 1 70.12 386 ASN A O 1
ATOM 3100 N N . GLY A 1 387 ? 19.734 31.047 11.383 1 59.59 387 GLY A N 1
ATOM 3101 C CA . GLY A 1 387 ? 20.234 30.969 10.016 1 59.59 387 GLY A CA 1
ATOM 3102 C C . GLY A 1 387 ? 20.031 29.594 9.383 1 59.59 387 GLY A C 1
ATOM 3103 O O . GLY A 1 387 ? 19.766 29.5 8.18 1 59.59 387 GLY A O 1
ATOM 3104 N N . PRO A 1 388 ? 20.031 28.516 10.055 1 55.66 388 PRO A N 1
ATOM 3105 C CA . PRO A 1 388 ? 20.406 27.281 9.352 1 55.66 388 PRO A CA 1
ATOM 3106 C C . PRO A 1 388 ? 19.391 26.875 8.281 1 55.66 388 PRO A C 1
ATOM 3108 O O . PRO A 1 388 ? 19.703 26.047 7.418 1 55.66 388 PRO A O 1
ATOM 3111 N N . PHE A 1 389 ? 18.328 27.531 8.242 1 60.59 389 PHE A N 1
ATOM 3112 C CA . PHE A 1 389 ? 17.422 26.922 7.273 1 60.59 389 PHE A CA 1
ATOM 3113 C C . PHE A 1 389 ? 17.141 27.891 6.129 1 60.59 389 PHE A C 1
ATOM 3115 O O . PHE A 1 389 ? 16.281 27.609 5.289 1 60.59 389 PHE A O 1
ATOM 3122 N N . LEU A 1 390 ? 18 28.922 6.098 1 69.25 390 LEU A N 1
ATOM 3123 C CA . LEU A 1 390 ? 17.781 29.891 5.023 1 69.25 390 LEU A CA 1
ATOM 3124 C C . LEU A 1 390 ? 18.578 29.516 3.783 1 69.25 390 LEU A C 1
ATOM 3126 O O . LEU A 1 390 ? 19.672 28.969 3.893 1 69.25 390 LEU A O 1
ATOM 3130 N N . ALA A 1 391 ? 18 29.656 2.594 1 67.81 391 ALA A N 1
ATOM 3131 C CA . ALA A 1 391 ? 18.688 29.391 1.333 1 67.81 391 ALA A CA 1
ATOM 3132 C C . ALA A 1 391 ? 20 30.156 1.254 1 67.81 391 ALA A C 1
ATOM 3134 O O . ALA A 1 391 ? 21.016 29.641 0.775 1 67.81 391 ALA A O 1
ATOM 3135 N N . ASN A 1 392 ? 19.922 31.469 1.74 1 77.88 392 ASN A N 1
ATOM 3136 C CA . ASN A 1 392 ? 21.094 32.344 1.755 1 77.88 392 ASN A CA 1
ATOM 3137 C C . ASN A 1 392 ? 21.344 32.938 3.145 1 77.88 392 ASN A C 1
ATOM 3139 O O . ASN A 1 392 ? 20.891 34.031 3.457 1 77.88 392 ASN A O 1
ATOM 3143 N N . PRO A 1 393 ? 22.047 32.281 3.939 1 80.94 393 PRO A N 1
ATOM 3144 C CA . PRO A 1 393 ? 22.312 32.75 5.293 1 80.94 393 PRO A CA 1
ATOM 3145 C C . PRO A 1 393 ? 23.203 34 5.309 1 80.94 393 PRO A C 1
ATOM 3147 O O . PRO A 1 393 ? 23.953 34.25 4.355 1 80.94 393 PRO A O 1
ATOM 3150 N N . ILE A 1 394 ? 23.109 34.844 6.297 1 85.75 394 ILE A N 1
ATOM 3151 C CA . ILE A 1 394 ? 23.938 36.031 6.434 1 85.75 394 ILE A CA 1
ATOM 3152 C C . ILE A 1 394 ? 24.969 35.812 7.547 1 85.75 394 ILE A C 1
ATOM 3154 O O . ILE A 1 394 ? 24.734 35.031 8.453 1 85.75 394 ILE A O 1
ATOM 3158 N N . PRO A 1 395 ? 26.047 36.5 7.477 1 87.12 395 PRO A N 1
ATOM 3159 C CA . PRO A 1 395 ? 27.109 36.281 8.469 1 87.12 395 PRO A CA 1
ATOM 3160 C C . PRO A 1 395 ? 26.75 36.844 9.844 1 87.12 395 PRO A C 1
ATOM 3162 O O . PRO A 1 395 ? 25.953 37.781 9.953 1 87.12 395 PRO A O 1
ATOM 3165 N N . GLU A 1 396 ? 27.359 36.344 10.844 1 88.5 396 GLU A N 1
ATOM 3166 C CA . GLU A 1 396 ? 27.234 36.844 12.211 1 88.5 396 GLU A CA 1
ATOM 3167 C C . GLU A 1 396 ? 27.797 38.281 12.328 1 88.5 396 GLU A C 1
ATOM 3169 O O . GLU A 1 396 ? 28.797 38.594 11.703 1 88.5 396 GLU A O 1
ATOM 3174 N N . GLY A 1 397 ? 27.141 39.094 13.109 1 91.56 397 GLY A N 1
ATOM 3175 C CA . GLY A 1 397 ? 27.609 40.438 13.328 1 91.56 397 GLY A CA 1
ATOM 3176 C C . GLY A 1 397 ? 27 41.469 12.375 1 91.56 397 GLY A C 1
ATOM 3177 O O . GLY A 1 397 ? 27.297 42.656 12.461 1 91.56 397 GLY A O 1
ATOM 3178 N N . SER A 1 398 ? 26.156 41.031 11.531 1 94.06 398 SER A N 1
ATOM 3179 C CA . SER A 1 398 ? 25.547 41.875 10.523 1 94.06 398 SER A CA 1
ATOM 3180 C C . SER A 1 398 ? 24.766 43.031 11.172 1 94.06 398 SER A C 1
ATOM 3182 O O . SER A 1 398 ? 24.75 44.156 10.656 1 94.06 398 SER A O 1
ATOM 3184 N N . LEU A 1 399 ? 24.125 42.812 12.297 1 95.69 399 LEU A N 1
ATOM 3185 C CA . LEU A 1 399 ? 23.359 43.875 12.969 1 95.69 399 LEU A CA 1
ATOM 3186 C C . LEU A 1 399 ? 24.281 45 13.445 1 95.69 399 LEU A C 1
ATOM 3188 O O . LEU A 1 399 ? 23.953 46.156 13.328 1 95.69 399 LEU A O 1
ATOM 3192 N N . ASN A 1 400 ? 25.422 44.594 14.008 1 96.31 400 ASN A N 1
ATOM 3193 C CA . ASN A 1 400 ? 26.422 45.594 14.445 1 96.31 400 ASN A CA 1
ATOM 3194 C C . ASN A 1 400 ? 26.938 46.406 13.266 1 96.31 400 ASN A C 1
ATOM 3196 O O . ASN A 1 400 ? 27.141 47.625 13.391 1 96.31 400 ASN A O 1
ATOM 3200 N N . GLU A 1 401 ? 27.141 45.781 12.211 1 96.75 401 GLU A N 1
ATOM 3201 C CA . GLU A 1 401 ? 27.625 46.469 11.016 1 96.75 401 GLU A CA 1
ATOM 3202 C C . GLU A 1 401 ? 26.578 47.406 10.453 1 96.75 401 GLU A C 1
ATOM 3204 O O . GLU A 1 401 ? 26.906 48.5 9.984 1 96.75 401 GLU A O 1
ATOM 3209 N N . TYR A 1 402 ? 25.359 47 10.422 1 96.44 402 TYR A N 1
ATOM 3210 C CA . TYR A 1 402 ? 24.25 47.875 10.031 1 96.44 402 TYR A CA 1
ATOM 3211 C C . TYR A 1 402 ? 24.234 49.125 10.875 1 96.44 402 TYR A C 1
ATOM 3213 O O . TYR A 1 402 ? 24.094 50.219 10.344 1 96.44 402 TYR A O 1
ATOM 3221 N N . LEU A 1 403 ? 24.297 48.875 12.188 1 97.12 403 LEU A N 1
ATOM 3222 C CA . LEU A 1 403 ? 24.266 50 13.109 1 97.12 403 LEU A CA 1
ATOM 3223 C C . LEU A 1 403 ? 25.453 50.938 12.875 1 97.12 403 LEU A C 1
ATOM 3225 O O . LEU A 1 403 ? 25.297 52.156 12.93 1 97.12 403 LEU A O 1
ATOM 3229 N N . ALA A 1 404 ? 26.625 50.438 12.656 1 96.88 404 ALA A N 1
ATOM 3230 C CA . ALA A 1 404 ? 27.812 51.219 12.383 1 96.88 404 ALA A CA 1
ATOM 3231 C C . ALA A 1 404 ? 27.625 52.094 11.148 1 96.88 404 ALA A C 1
ATOM 3233 O O . ALA A 1 404 ? 27.953 53.281 11.164 1 96.88 404 ALA A O 1
ATOM 3234 N N . ILE A 1 405 ? 27.125 51.5 10.109 1 96.69 405 ILE A N 1
ATOM 3235 C CA . ILE A 1 405 ? 26.906 52.25 8.859 1 96.69 405 ILE A CA 1
ATOM 3236 C C . ILE A 1 405 ? 25.859 53.312 9.078 1 96.69 405 ILE A C 1
ATOM 3238 O O . ILE A 1 405 ? 26.016 54.438 8.594 1 96.69 405 ILE A O 1
ATOM 3242 N N . ARG A 1 406 ? 24.766 53.031 9.734 1 96.56 406 ARG A N 1
ATOM 3243 C CA . ARG A 1 406 ? 23.719 54 10.008 1 96.56 406 ARG A CA 1
ATOM 3244 C C . ARG A 1 406 ? 24.297 55.219 10.758 1 96.56 406 ARG A C 1
ATOM 3246 O O . ARG A 1 406 ? 23.953 56.344 10.453 1 96.56 406 ARG A O 1
ATOM 3253 N N . LEU A 1 407 ? 25.125 54.938 11.758 1 96 407 LEU A N 1
ATOM 3254 C CA . LEU A 1 407 ? 25.688 56 12.57 1 96 407 LEU A CA 1
ATOM 3255 C C . LEU A 1 407 ? 26.656 56.844 11.766 1 96 407 LEU A C 1
ATOM 3257 O O . LEU A 1 407 ? 26.734 58.062 11.953 1 96 407 LEU A O 1
ATOM 3261 N N . ILE A 1 408 ? 27.422 56.219 10.883 1 95.62 408 ILE A N 1
ATOM 3262 C CA . ILE A 1 408 ? 28.312 56.938 9.992 1 95.62 408 ILE A CA 1
ATOM 3263 C C . ILE A 1 408 ? 27.484 57.906 9.117 1 95.62 408 ILE A C 1
ATOM 3265 O O . ILE A 1 408 ? 27.812 59.094 8.984 1 95.62 408 ILE A O 1
ATOM 3269 N N . LEU A 1 409 ? 26.422 57.406 8.586 1 95.38 409 LEU A N 1
ATOM 3270 C CA . LEU A 1 409 ? 25.562 58.188 7.727 1 95.38 409 LEU A CA 1
ATOM 3271 C C . LEU A 1 409 ? 24.891 59.312 8.523 1 95.38 409 LEU A C 1
ATOM 3273 O O . LEU A 1 409 ? 24.75 60.438 8.023 1 95.38 409 LEU A O 1
ATOM 3277 N N . LEU A 1 410 ? 24.422 59 9.727 1 94.44 410 LEU A N 1
ATOM 3278 C CA . LEU A 1 410 ? 23.766 60 10.578 1 94.44 410 LEU A CA 1
ATOM 3279 C C . LEU A 1 410 ? 24.719 61.125 10.906 1 94.44 410 LEU A C 1
ATOM 3281 O O . LEU A 1 410 ? 24.344 62.312 10.82 1 94.44 410 LEU A O 1
ATOM 3285 N N . ALA A 1 411 ? 25.938 60.812 11.297 1 93.62 411 ALA A N 1
ATOM 3286 C CA . ALA A 1 411 ? 26.938 61.844 11.609 1 93.62 411 ALA A CA 1
ATOM 3287 C C . ALA A 1 411 ? 27.203 62.75 10.406 1 93.62 411 ALA A C 1
ATOM 3289 O O . ALA A 1 411 ? 27.266 63.969 10.547 1 93.62 411 ALA A O 1
ATOM 3290 N N . HIS A 1 412 ? 27.328 62.125 9.297 1 93.19 412 HIS A N 1
ATOM 3291 C CA . HIS A 1 412 ? 27.594 62.906 8.086 1 93.19 412 HIS A CA 1
ATOM 3292 C C . HIS A 1 412 ? 26.391 63.75 7.711 1 93.19 412 HIS A C 1
ATOM 3294 O O . HIS A 1 412 ? 26.562 64.875 7.234 1 93.19 412 HIS A O 1
ATOM 3300 N N . ALA A 1 413 ? 25.203 63.25 7.82 1 92.62 413 ALA A N 1
ATOM 3301 C CA . ALA A 1 413 ? 23.984 64 7.516 1 92.62 413 ALA A CA 1
ATOM 3302 C C . ALA A 1 413 ? 23.844 65.188 8.438 1 92.62 413 ALA A C 1
ATOM 3304 O O . ALA A 1 413 ? 23.469 66.312 7.992 1 92.62 413 ALA A O 1
ATOM 3305 N N . ILE A 1 414 ? 24.109 64.938 9.734 1 91.69 414 ILE A N 1
ATOM 3306 C CA . ILE A 1 414 ? 24.047 66.062 10.703 1 91.69 414 ILE A CA 1
ATOM 3307 C C . ILE A 1 414 ? 25.031 67.125 10.312 1 91.69 414 ILE A C 1
ATOM 3309 O O . ILE A 1 414 ? 24.703 68.312 10.328 1 91.69 414 ILE A O 1
ATOM 3313 N N . GLU A 1 415 ? 26.203 66.812 9.938 1 91.56 415 GLU A N 1
ATOM 3314 C CA . GLU A 1 415 ? 27.234 67.75 9.586 1 91.56 415 GLU A CA 1
ATOM 3315 C C . GLU A 1 415 ? 26.906 68.5 8.297 1 91.56 415 GLU A C 1
ATOM 3317 O O . GLU A 1 415 ? 27.109 69.688 8.195 1 91.56 415 GLU A O 1
ATOM 3322 N N . HIS A 1 416 ? 26.438 67.75 7.363 1 90.38 416 HIS A N 1
ATOM 3323 C CA . HIS A 1 416 ? 26.109 68.375 6.074 1 90.38 416 HIS A CA 1
ATOM 3324 C C . HIS A 1 416 ? 24.969 69.375 6.207 1 90.38 416 HIS A C 1
ATOM 3326 O O . HIS A 1 416 ? 25.109 70.5 5.785 1 90.38 416 HIS A O 1
ATOM 3332 N N . PHE A 1 417 ? 23.922 69 6.809 1 89.19 417 PHE A N 1
ATOM 3333 C CA . PHE A 1 417 ? 22.734 69.875 6.891 1 89.19 417 PHE A CA 1
ATOM 3334 C C . PHE A 1 417 ? 22.891 70.875 8.016 1 89.19 417 PHE A C 1
ATOM 3336 O O . PHE A 1 417 ? 22.359 72 7.922 1 89.19 417 PHE A O 1
ATOM 3343 N N . GLY A 1 418 ? 23.562 70.562 9.062 1 88.62 418 GLY A N 1
ATOM 3344 C CA . GLY A 1 418 ? 23.797 71.438 10.164 1 88.62 418 GLY A CA 1
ATOM 3345 C C . GLY A 1 418 ? 24.719 72.625 9.789 1 88.62 418 GLY A C 1
ATOM 3346 O O . GLY A 1 418 ? 24.547 73.75 10.266 1 88.62 418 GLY A O 1
ATOM 3347 N N . LYS A 1 419 ? 25.703 72.25 8.984 1 86.88 419 LYS A N 1
ATOM 3348 C CA . LYS A 1 419 ? 26.625 73.312 8.531 1 86.88 419 LYS A CA 1
ATOM 3349 C C . LYS A 1 419 ? 25.891 74.438 7.797 1 86.88 419 LYS A C 1
ATOM 3351 O O . LYS A 1 419 ? 26.219 75.625 7.961 1 86.88 419 LYS A O 1
ATOM 3356 N N . ALA A 1 420 ? 24.953 74.062 7.094 1 83.06 420 ALA A N 1
ATOM 3357 C CA . ALA A 1 420 ? 24.172 75.062 6.332 1 83.06 420 ALA A CA 1
ATOM 3358 C C . ALA A 1 420 ? 23.391 75.938 7.262 1 83.06 420 ALA A C 1
ATOM 3360 O O . ALA A 1 420 ? 23.219 77.125 6.977 1 83.06 420 ALA A O 1
ATOM 3361 N N . LYS A 1 421 ? 22.984 75.5 8.391 1 84.19 421 LYS A N 1
ATOM 3362 C CA . LYS A 1 421 ? 22.125 76.25 9.289 1 84.19 421 LYS A CA 1
ATOM 3363 C C . LYS A 1 421 ? 22.953 76.938 10.375 1 84.19 421 LYS A C 1
ATOM 3365 O O . LYS A 1 421 ? 22.734 78.125 10.672 1 84.19 421 LYS A O 1
ATOM 3370 N N . PHE A 1 422 ? 23.922 76.25 10.969 1 86.69 422 PHE A N 1
ATOM 3371 C CA . PHE A 1 422 ? 24.578 76.75 12.172 1 86.69 422 PHE A CA 1
ATOM 3372 C C . PHE A 1 422 ? 25.984 77.25 11.859 1 86.69 422 PHE A C 1
ATOM 3374 O O . PHE A 1 422 ? 26.641 77.812 12.711 1 86.69 422 PHE A O 1
ATOM 3381 N N . ASN A 1 423 ? 26.516 77 10.633 1 85.56 423 ASN A N 1
ATOM 3382 C CA . ASN A 1 423 ? 27.828 77.438 10.164 1 85.56 423 ASN A CA 1
ATOM 3383 C C . ASN A 1 423 ? 28.938 76.812 11.016 1 85.56 423 ASN A C 1
ATOM 3385 O O . ASN A 1 423 ? 29.891 77.562 11.367 1 85.56 423 ASN A O 1
ATOM 3389 N N . VAL A 1 424 ? 28.609 75.688 11.578 1 85.12 424 VAL A N 1
ATOM 3390 C CA . VAL A 1 424 ? 29.609 74.875 12.289 1 85.12 424 VAL A CA 1
ATOM 3391 C C . VAL A 1 424 ? 29.797 73.562 11.602 1 85.12 424 VAL A C 1
ATOM 3393 O O . VAL A 1 424 ? 28.875 73 10.977 1 85.12 424 VAL A O 1
ATOM 3396 N N . GLY A 1 425 ? 30.953 73.062 11.719 1 79.94 425 GLY A N 1
ATOM 3397 C CA . GLY A 1 425 ? 31.297 71.875 10.875 1 79.94 425 GLY A CA 1
ATOM 3398 C C . GLY A 1 425 ? 31.219 70.562 11.602 1 79.94 425 GLY A C 1
ATOM 3399 O O . GLY A 1 425 ? 31.234 69.5 10.977 1 79.94 425 GLY A O 1
ATOM 3400 N N . THR A 1 426 ? 31.141 70.625 12.938 1 87.62 426 THR A N 1
ATOM 3401 C CA . THR A 1 426 ? 31.203 69.375 13.641 1 87.62 426 THR A CA 1
ATOM 3402 C C . THR A 1 426 ? 29.828 68.938 14.148 1 87.62 426 THR A C 1
ATOM 3404 O O . THR A 1 426 ? 29.047 69.812 14.578 1 87.62 426 THR A O 1
ATOM 3407 N N . ALA A 1 427 ? 29.469 67.625 14.07 1 90.31 427 ALA A N 1
ATOM 3408 C CA . ALA A 1 427 ? 28.172 67.062 14.461 1 90.31 427 ALA A CA 1
ATOM 3409 C C . ALA A 1 427 ? 27.875 67.375 15.93 1 90.31 427 ALA A C 1
ATOM 3411 O O . ALA A 1 427 ? 26.734 67.688 16.297 1 90.31 427 ALA A O 1
ATOM 3412 N N . SER A 1 428 ? 28.859 67.312 16.797 1 89.88 428 SER A N 1
ATOM 3413 C CA . SER A 1 428 ? 28.672 67.5 18.234 1 89.88 428 SER A CA 1
ATOM 3414 C C . SER A 1 428 ? 28.234 68.938 18.516 1 89.88 428 SER A C 1
ATOM 3416 O O . SER A 1 428 ? 27.344 69.188 19.344 1 89.88 428 SER A O 1
ATOM 3418 N N . GLU A 1 429 ? 28.844 69.812 17.828 1 89.25 429 GLU A N 1
ATOM 3419 C CA . GLU A 1 429 ? 28.516 71.25 18.031 1 89.25 429 GLU A CA 1
ATOM 3420 C C . GLU A 1 429 ? 27.141 71.562 17.469 1 89.25 429 GLU A C 1
ATOM 3422 O O . GLU A 1 429 ? 26.391 72.375 18.047 1 89.25 429 GLU A O 1
ATOM 3427 N N . ILE A 1 430 ? 26.891 71 16.406 1 88.94 430 ILE A N 1
ATOM 3428 C CA . ILE A 1 430 ? 25.594 71.25 15.781 1 88.94 430 ILE A CA 1
ATOM 3429 C C . ILE A 1 430 ? 24.484 70.688 16.703 1 88.94 430 ILE A C 1
ATOM 3431 O O . ILE A 1 430 ? 23.469 71.375 16.891 1 88.94 430 ILE A O 1
ATOM 3435 N N . LEU A 1 431 ? 24.656 69.562 17.281 1 87 431 LEU A N 1
ATOM 3436 C CA . LEU A 1 431 ? 23.672 68.938 18.188 1 87 431 LEU A CA 1
ATOM 3437 C C . LEU A 1 431 ? 23.516 69.812 19.453 1 87 431 LEU A C 1
ATOM 3439 O O . LEU A 1 431 ? 22.406 69.938 19.953 1 87 431 LEU A O 1
ATOM 3443 N N . ARG A 1 432 ? 24.578 70.312 19.906 1 83.62 432 ARG A N 1
ATOM 3444 C CA . ARG A 1 432 ? 24.531 71.188 21.078 1 83.62 432 ARG A CA 1
ATOM 3445 C C . ARG A 1 432 ? 23.734 72.438 20.812 1 83.62 432 ARG A C 1
ATOM 3447 O O . ARG A 1 432 ? 22.922 72.812 21.641 1 83.62 432 ARG A O 1
ATOM 3454 N N . LEU A 1 433 ? 23.922 73 19.688 1 83.69 433 LEU A N 1
ATOM 3455 C CA . LEU A 1 433 ? 23.219 74.188 19.312 1 83.69 433 LEU A CA 1
ATOM 3456 C C . LEU A 1 433 ? 21.734 73.938 19.078 1 83.69 433 LEU A C 1
ATOM 3458 O O . LEU A 1 433 ? 20.891 74.75 19.422 1 83.69 433 LEU A O 1
ATOM 3462 N N . ALA A 1 434 ? 21.5 72.875 18.453 1 83.25 434 ALA A N 1
ATOM 3463 C CA . ALA A 1 434 ? 20.125 72.5 18.203 1 83.25 434 ALA A CA 1
ATOM 3464 C C . ALA A 1 434 ? 19.359 72.25 19.516 1 83.25 434 ALA A C 1
ATOM 3466 O O . ALA A 1 434 ? 18.188 72.625 19.625 1 83.25 434 ALA A O 1
ATOM 3467 N N . LEU A 1 435 ? 19.953 71.688 20.516 1 77.88 435 LEU A N 1
ATOM 3468 C CA . LEU A 1 435 ? 19.344 71.438 21.812 1 77.88 435 LEU A CA 1
ATOM 3469 C C . LEU A 1 435 ? 19.062 72.75 22.531 1 77.88 435 LEU A C 1
ATOM 3471 O O . LEU A 1 435 ? 18.047 72.812 23.25 1 77.88 435 LEU A O 1
ATOM 3475 N N . LYS A 1 436 ? 19.844 73.625 22.359 1 74.56 436 LYS A N 1
ATOM 3476 C CA . LYS A 1 436 ? 19.703 74.875 23 1 74.56 436 LYS A CA 1
ATOM 3477 C C . LYS A 1 436 ? 18.547 75.688 22.391 1 74.56 436 LYS A C 1
ATOM 3479 O O . LYS A 1 436 ? 17.859 76.438 23.094 1 74.56 436 LYS A O 1
ATOM 3484 N N . SER A 1 437 ? 18.266 75.5 21.188 1 72.19 437 SER A N 1
ATOM 3485 C CA . SER A 1 437 ? 17.25 76.25 20.453 1 72.19 437 SER A CA 1
ATOM 3486 C C . SER A 1 437 ? 15.875 75.625 20.594 1 72.19 437 SER A C 1
ATOM 3488 O O . SER A 1 437 ? 14.867 76.25 20.25 1 72.19 437 SER A O 1
ATOM 3490 N N . ALA A 1 438 ? 15.688 74.5 21 1 63.75 438 ALA A N 1
ATOM 3491 C CA . ALA A 1 438 ? 14.43 73.75 20.984 1 63.75 438 ALA A CA 1
ATOM 3492 C C . ALA A 1 438 ? 13.414 74.375 21.922 1 63.75 438 ALA A C 1
ATOM 3494 O O . ALA A 1 438 ? 13.727 74.688 23.078 1 63.75 438 ALA A O 1
ATOM 3495 N N . ASP A 1 439 ? 12.312 75.062 21.297 1 57.12 439 ASP A N 1
ATOM 3496 C CA . ASP A 1 439 ? 11.227 75.75 21.969 1 57.12 439 ASP A CA 1
ATOM 3497 C C . ASP A 1 439 ? 10.297 74.812 22.703 1 57.12 439 ASP A C 1
ATOM 3499 O O . ASP A 1 439 ? 10.094 73.688 22.25 1 57.12 439 ASP A O 1
ATOM 3503 N N . VAL A 1 440 ? 10.039 75.062 23.953 1 51.59 440 VAL A N 1
ATOM 3504 C CA . VAL A 1 440 ? 9.109 74.375 24.828 1 51.59 440 VAL A CA 1
ATOM 3505 C C . VAL A 1 440 ? 7.688 74.5 24.281 1 51.59 440 VAL A C 1
ATOM 3507 O O . VAL A 1 440 ? 7.211 75.625 24.047 1 51.59 440 VAL A O 1
ATOM 3510 N N . ARG A 1 441 ? 7.082 73.688 23.438 1 53.44 441 ARG A N 1
ATOM 3511 C CA . ARG A 1 441 ? 5.719 73.625 22.922 1 53.44 441 ARG A CA 1
ATOM 3512 C C . ARG A 1 441 ? 4.699 73.75 24.047 1 53.44 441 ARG A C 1
ATOM 3514 O O . ARG A 1 441 ? 4.852 73.125 25.094 1 53.44 441 ARG A O 1
ATOM 3521 N N . SER A 1 442 ? 3.982 74.75 23.859 1 50.66 442 SER A N 1
ATOM 3522 C CA . SER A 1 442 ? 2.98 75.25 24.781 1 50.66 442 SER A CA 1
ATOM 3523 C C . SER A 1 442 ? 1.814 74.312 24.938 1 50.66 442 SER A C 1
ATOM 3525 O O . SER A 1 442 ? 1.453 73.625 23.984 1 50.66 442 SER A O 1
ATOM 3527 N N . ALA A 1 443 ? 1.389 74.062 26.188 1 55.5 443 ALA A N 1
ATOM 3528 C CA . ALA A 1 443 ? 0.299 73.375 26.906 1 55.5 443 ALA A CA 1
ATOM 3529 C C . ALA A 1 443 ? -1.058 73.875 26.438 1 55.5 443 ALA A C 1
ATOM 3531 O O . ALA A 1 443 ? -1.132 74.875 25.703 1 55.5 443 ALA A O 1
ATOM 3532 N N . SER A 1 444 ? -2.135 73.188 26.828 1 62.41 444 SER A N 1
ATOM 3533 C CA . SER A 1 444 ? -3.551 73.438 26.578 1 62.41 444 SER A CA 1
ATOM 3534 C C . SER A 1 444 ? -3.912 74.875 26.828 1 62.41 444 SER A C 1
ATOM 3536 O O . SER A 1 444 ? -3.57 75.438 27.859 1 62.41 444 SER A O 1
ATOM 3538 N N . SER A 1 445 ? -4.512 75.562 25.812 1 74.69 445 SER A N 1
ATOM 3539 C CA . SER A 1 445 ? -4.953 76.938 25.891 1 74.69 445 SER A CA 1
ATOM 3540 C C . SER A 1 445 ? -6.18 77.062 26.781 1 74.69 445 SER A C 1
ATOM 3542 O O . SER A 1 445 ? -6.852 76.062 27.094 1 74.69 445 SER A O 1
ATOM 3544 N N . VAL A 1 446 ? -6.367 78.125 27.344 1 81.88 446 VAL A N 1
ATOM 3545 C CA . VAL A 1 446 ? -7.535 78.438 28.156 1 81.88 446 VAL A CA 1
ATOM 3546 C C . VAL A 1 446 ? -8.812 78.125 27.406 1 81.88 446 VAL A C 1
ATOM 3548 O O . VAL A 1 446 ? -9.75 77.562 27.969 1 81.88 446 VAL A O 1
ATOM 3551 N N . ARG A 1 447 ? -8.828 78.312 26.172 1 85.06 447 ARG A N 1
ATOM 3552 C CA . ARG A 1 447 ? -10.023 78.062 25.375 1 85.06 447 ARG A CA 1
ATOM 3553 C C . ARG A 1 447 ? -10.273 76.562 25.219 1 85.06 447 ARG A C 1
ATOM 3555 O O . ARG A 1 447 ? -11.422 76.125 25.188 1 85.06 447 ARG A O 1
ATOM 3562 N N . SER A 1 448 ? -9.258 75.875 25.094 1 83.94 448 SER A N 1
ATOM 3563 C CA . SER A 1 448 ? -9.406 74.438 24.984 1 83.94 448 SER A CA 1
ATOM 3564 C C . SER A 1 448 ? -9.961 73.812 26.281 1 83.94 448 SER A C 1
ATOM 3566 O O . SER A 1 448 ? -10.805 72.938 26.234 1 83.94 448 SER A O 1
ATOM 3568 N N . ARG A 1 449 ? -9.477 74.312 27.312 1 87.19 449 ARG A N 1
ATOM 3569 C CA . ARG A 1 449 ? -9.992 73.875 28.609 1 87.19 449 ARG A CA 1
ATOM 3570 C C . ARG A 1 449 ? -11.469 74.25 28.766 1 87.19 449 ARG A C 1
ATOM 3572 O O . ARG A 1 449 ? -12.25 73.5 29.312 1 87.19 449 ARG A O 1
ATOM 3579 N N . THR A 1 450 ? -11.742 75.438 28.328 1 89.94 450 THR A N 1
ATOM 3580 C CA . THR A 1 450 ? -13.117 75.938 28.391 1 89.94 450 THR A CA 1
ATOM 3581 C C . THR A 1 450 ? -14.047 75 27.609 1 89.94 450 THR A C 1
ATOM 3583 O O . THR A 1 450 ? -15.148 74.688 28.078 1 89.94 450 THR A O 1
ATOM 3586 N N . HIS A 1 451 ? -13.594 74.625 26.5 1 89.19 451 HIS A N 1
ATOM 3587 C CA . HIS A 1 451 ? -14.406 73.75 25.656 1 89.19 451 HIS A CA 1
ATOM 3588 C C . HIS A 1 451 ? -14.703 72.438 26.359 1 89.19 451 HIS A C 1
ATOM 3590 O O . HIS A 1 451 ? -15.82 71.938 26.281 1 89.19 451 HIS A O 1
ATOM 3596 N N . THR A 1 452 ? -13.742 71.875 26.953 1 88.69 452 THR A N 1
ATOM 3597 C CA . THR A 1 452 ? -13.914 70.625 27.656 1 88.69 452 THR A CA 1
ATOM 3598 C C . THR A 1 452 ? -14.922 70.75 28.797 1 88.69 452 THR A C 1
ATOM 3600 O O . THR A 1 452 ? -15.812 69.938 28.969 1 88.69 452 THR A O 1
ATOM 3603 N N . VAL A 1 453 ? -14.781 71.75 29.547 1 89.75 453 VAL A N 1
ATOM 3604 C CA . VAL A 1 453 ? -15.68 72 30.672 1 89.75 453 VAL A CA 1
ATOM 3605 C C . VAL A 1 453 ? -17.094 72.312 30.141 1 89.75 453 VAL A C 1
ATOM 3607 O O . VAL A 1 453 ? -18.078 71.875 30.75 1 89.75 453 VAL A O 1
ATOM 3610 N N . PHE A 1 454 ? -17.141 73.062 29.078 1 91.06 454 PHE A N 1
ATOM 3611 C CA . PHE A 1 454 ? -18.406 73.438 28.438 1 91.06 454 PHE A CA 1
ATOM 3612 C C . PHE A 1 454 ? -19.172 72.188 28.047 1 91.06 454 PHE A C 1
ATOM 3614 O O . PHE A 1 454 ? -20.375 72.062 28.281 1 91.06 454 PHE A O 1
ATOM 3621 N N . GLN A 1 455 ? -18.469 71.25 27.516 1 88.81 455 GLN A N 1
ATOM 3622 C CA . GLN A 1 455 ? -19.094 70 27.125 1 88.81 455 GLN A CA 1
ATOM 3623 C C . GLN A 1 455 ? -19.609 69.25 28.328 1 88.81 455 GLN A C 1
ATOM 3625 O O . GLN A 1 455 ? -20.734 68.688 28.312 1 88.81 455 GLN A O 1
ATOM 3630 N N . LEU A 1 456 ? -18.906 69.188 29.344 1 88.25 456 LEU A N 1
ATOM 3631 C CA . LEU A 1 456 ? -19.266 68.438 30.547 1 88.25 456 LEU A CA 1
ATOM 3632 C C . LEU A 1 456 ? -20.422 69.125 31.281 1 88.25 456 LEU A C 1
ATOM 3634 O O . LEU A 1 456 ? -21.266 68.438 31.875 1 88.25 456 LEU A O 1
ATOM 3638 N N . ALA A 1 457 ? -20.375 70.375 31.234 1 89.5 457 ALA A N 1
ATOM 3639 C CA . ALA A 1 457 ? -21.453 71.125 31.844 1 89.5 457 ALA A CA 1
ATOM 3640 C C . ALA A 1 457 ? -22.797 70.812 31.172 1 89.5 457 ALA A C 1
ATOM 3642 O O . ALA A 1 457 ? -23.812 70.688 31.844 1 89.5 457 ALA A O 1
ATOM 3643 N N . GLN A 1 458 ? -22.75 70.812 29.891 1 88.31 458 GLN A N 1
ATOM 3644 C CA . GLN A 1 458 ? -23.953 70.438 29.156 1 88.31 458 GLN A CA 1
ATOM 3645 C C . GLN A 1 458 ? -24.453 69.062 29.562 1 88.31 458 GLN A C 1
ATOM 3647 O O . GLN A 1 458 ? -25.641 68.875 29.844 1 88.31 458 GLN A O 1
ATOM 3652 N N . LEU A 1 459 ? -23.594 68.188 29.656 1 83.81 459 LEU A N 1
ATOM 3653 C CA . LEU A 1 459 ? -23.922 66.75 29.906 1 83.81 459 LEU A CA 1
ATOM 3654 C C . LEU A 1 459 ? -24.391 66.562 31.344 1 83.81 459 LEU A C 1
ATOM 3656 O O . LEU A 1 459 ? -25.219 65.688 31.625 1 83.81 459 LEU A O 1
ATOM 3660 N N . GLY A 1 460 ? -23.859 67.375 32.188 1 81.38 460 GLY A N 1
ATOM 3661 C CA . GLY A 1 460 ? -24.219 67.25 33.594 1 81.38 460 GLY A CA 1
ATOM 3662 C C . GLY A 1 460 ? -25.406 68.125 33.969 1 81.38 460 GLY A C 1
ATOM 3663 O O . GLY A 1 460 ? -25.922 68.062 35.094 1 81.38 460 GLY A O 1
ATOM 3664 N N . GLY A 1 461 ? -25.766 68.938 33.125 1 83.12 461 GLY A N 1
ATOM 3665 C CA . GLY A 1 461 ? -26.891 69.812 33.375 1 83.12 461 GLY A CA 1
ATOM 3666 C C . GLY A 1 461 ? -26.547 71 34.312 1 83.12 461 GLY A C 1
ATOM 3667 O O . GLY A 1 461 ? -27.391 71.438 35.094 1 83.12 461 GLY A O 1
ATOM 3668 N N . TRP A 1 462 ? -25.422 71.438 34.219 1 87.56 462 TRP A N 1
ATOM 3669 C CA . TRP A 1 462 ? -25.016 72.562 35.031 1 87.56 462 TRP A CA 1
ATOM 3670 C C . TRP A 1 462 ? -25.438 73.875 34.406 1 87.56 462 TRP A C 1
ATOM 3672 O O . TRP A 1 462 ? -25.297 74.062 33.188 1 87.56 462 TRP A O 1
ATOM 3682 N N . THR A 1 463 ? -25.844 74.812 35.219 1 89.94 463 THR A N 1
ATOM 3683 C CA . THR A 1 463 ? -26.359 76.062 34.719 1 89.94 463 THR A CA 1
ATOM 3684 C C . THR A 1 463 ? -25.297 77.188 34.812 1 89.94 463 THR A C 1
ATOM 3686 O O . THR A 1 463 ? -24.406 77.062 35.656 1 89.94 463 THR A O 1
ATOM 3689 N N . PRO A 1 464 ? -25.422 78.125 34 1 91.75 464 PRO A N 1
ATOM 3690 C CA . PRO A 1 464 ? -24.469 79.25 34.062 1 91.75 464 PRO A CA 1
ATOM 3691 C C . PRO A 1 464 ? -24.422 79.938 35.406 1 91.75 464 PRO A C 1
ATOM 3693 O O . PRO A 1 464 ? -23.328 80.25 35.906 1 91.75 464 PRO A O 1
ATOM 3696 N N . GLU A 1 465 ? -25.531 80.125 36.094 1 89.5 465 GLU A N 1
ATOM 3697 C CA . GLU A 1 465 ? -25.578 80.812 37.375 1 89.5 465 GLU A CA 1
ATOM 3698 C C . GLU A 1 465 ? -24.828 80 38.438 1 89.5 465 GLU A C 1
ATOM 3700 O O . GLU A 1 465 ? -24.094 80.562 39.25 1 89.5 465 GLU A O 1
ATOM 3705 N N . GLN A 1 466 ? -25.078 78.75 38.375 1 87.69 466 GLN A N 1
ATOM 3706 C CA . GLN A 1 466 ? -24.406 77.875 39.312 1 87.69 466 GLN A CA 1
ATOM 3707 C C . GLN A 1 466 ? -22.891 77.875 39.125 1 87.69 466 GLN A C 1
ATOM 3709 O O . GLN A 1 466 ? -22.141 77.938 40.094 1 87.69 466 GLN A O 1
ATOM 3714 N N . MET A 1 467 ? -22.484 77.938 37.906 1 89.56 467 MET A N 1
ATOM 3715 C CA . MET A 1 467 ? -21.062 77.875 37.594 1 89.56 467 MET A CA 1
ATOM 3716 C C . MET A 1 467 ? -20.406 79.25 37.938 1 89.56 467 MET A C 1
ATOM 3718 O O . MET A 1 467 ? -19.25 79.25 38.344 1 89.56 467 MET A O 1
ATOM 3722 N N . LEU A 1 468 ? -21.141 80.312 37.75 1 88.88 468 LEU A N 1
ATOM 3723 C CA . LEU A 1 468 ? -20.625 81.625 38.062 1 88.88 468 LEU A CA 1
ATOM 3724 C C . LEU A 1 468 ? -20.391 81.75 39.562 1 88.88 468 LEU A C 1
ATOM 3726 O O . LEU A 1 468 ? -19.469 82.438 40 1 88.88 468 LEU A O 1
ATOM 3730 N N . ASN A 1 469 ? -21.219 81.125 40.375 1 87.75 469 ASN A N 1
ATOM 3731 C CA . ASN A 1 469 ? -21.156 81.25 41.812 1 87.75 469 ASN A CA 1
ATOM 3732 C C . ASN A 1 469 ? -20.062 80.375 42.406 1 87.75 469 ASN A C 1
ATOM 3734 O O . ASN A 1 469 ? -19.828 80.375 43.625 1 87.75 469 ASN A O 1
ATOM 3738 N N . MET A 1 470 ? -19.344 79.688 41.531 1 90.56 470 MET A N 1
ATOM 3739 C CA . MET A 1 470 ? -18.266 78.812 42.031 1 90.56 470 MET A CA 1
ATOM 3740 C C . MET A 1 470 ? -17.031 79.688 42.375 1 90.56 470 MET A C 1
ATOM 3742 O O . MET A 1 470 ? -16.719 80.625 41.656 1 90.56 470 MET A O 1
ATOM 3746 N N . SER A 1 471 ? -16.375 79.25 43.469 1 90.62 471 SER A N 1
ATOM 3747 C CA . SER A 1 471 ? -15.141 79.875 43.875 1 90.62 471 SER A CA 1
ATOM 3748 C C . SER A 1 471 ? -13.969 79.5 43 1 90.62 471 SER A C 1
ATOM 3750 O O . SER A 1 471 ? -14.047 78.5 42.25 1 90.62 471 SER A O 1
ATOM 3752 N N . SER A 1 472 ? -12.977 80.25 43.062 1 91.94 472 SER A N 1
ATOM 3753 C CA . SER A 1 472 ? -11.758 79.938 42.312 1 91.94 472 SER A CA 1
ATOM 3754 C C . SER A 1 472 ? -11.211 78.562 42.688 1 91.94 472 SER A C 1
ATOM 3756 O O . SER A 1 472 ? -10.695 77.875 41.812 1 91.94 472 SER A O 1
ATOM 3758 N N . ALA A 1 473 ? -11.367 78.25 43.906 1 90.94 473 ALA A N 1
ATOM 3759 C CA . ALA A 1 473 ? -10.883 76.938 44.406 1 90.94 473 ALA A CA 1
ATOM 3760 C C . ALA A 1 473 ? -11.711 75.812 43.812 1 90.94 473 ALA A C 1
ATOM 3762 O O . ALA A 1 473 ? -11.172 74.75 43.531 1 90.94 473 ALA A O 1
ATOM 3763 N N . GLN A 1 474 ? -12.922 76.062 43.75 1 90.88 474 GLN A N 1
ATOM 3764 C CA . GLN A 1 474 ? -13.805 75 43.188 1 90.88 474 GLN A CA 1
ATOM 3765 C C . GLN A 1 474 ? -13.531 74.812 41.688 1 90.88 474 GLN A C 1
ATOM 3767 O O . GLN A 1 474 ? -13.531 73.688 41.219 1 90.88 474 GLN A O 1
ATOM 3772 N N . TRP A 1 475 ? -13.312 75.875 41.031 1 92.25 475 TRP A N 1
ATOM 3773 C CA . TRP A 1 475 ? -12.969 75.75 39.594 1 92.25 475 TRP A CA 1
ATOM 3774 C C . TRP A 1 475 ? -11.641 75.062 39.406 1 92.25 475 TRP A C 1
ATOM 3776 O O . TRP A 1 475 ? -11.492 74.25 38.5 1 92.25 475 TRP A O 1
ATOM 3786 N N . ARG A 1 476 ? -10.695 75.375 40.219 1 91.12 476 ARG A N 1
ATOM 3787 C CA . ARG A 1 476 ? -9.398 74.688 40.156 1 91.12 476 ARG A CA 1
ATOM 3788 C C . ARG A 1 476 ? -9.531 73.188 40.406 1 91.12 476 ARG A C 1
ATOM 3790 O O . ARG A 1 476 ? -8.891 72.375 39.719 1 91.12 476 ARG A O 1
ATOM 3797 N N . CYS A 1 477 ? -10.352 72.875 41.312 1 91.31 477 CYS A N 1
ATOM 3798 C CA . CYS A 1 477 ? -10.602 71.5 41.625 1 91.31 477 CYS A CA 1
ATOM 3799 C C . CYS A 1 477 ? -11.227 70.75 40.438 1 91.31 477 CYS A C 1
ATOM 3801 O O . CYS A 1 477 ? -10.805 69.688 40.094 1 91.31 477 CYS A O 1
ATOM 3803 N N . LEU A 1 478 ? -12.164 71.312 39.844 1 90.94 478 LEU A N 1
ATOM 3804 C CA . LEU A 1 478 ? -12.859 70.75 38.688 1 90.94 478 LEU A CA 1
ATOM 3805 C C . LEU A 1 478 ? -11.906 70.5 37.531 1 90.94 478 LEU A C 1
ATOM 3807 O O . LEU A 1 478 ? -11.852 69.438 36.938 1 90.94 478 LEU A O 1
ATOM 3811 N N . ILE A 1 479 ? -11.172 71.5 37.219 1 89.81 479 ILE A N 1
ATOM 3812 C CA . ILE A 1 479 ? -10.281 71.438 36.062 1 89.81 479 ILE A CA 1
ATOM 3813 C C . ILE A 1 479 ? -9.172 70.438 36.344 1 89.81 479 ILE A C 1
ATOM 3815 O O . ILE A 1 479 ? -8.805 69.688 35.438 1 89.81 479 ILE A O 1
ATOM 3819 N N . THR A 1 480 ? -8.719 70.438 37.531 1 89.19 480 THR A N 1
ATOM 3820 C CA . THR A 1 480 ? -7.672 69.5 37.875 1 89.19 480 THR A CA 1
ATOM 3821 C C . THR A 1 480 ? -8.188 68.062 37.781 1 89.19 480 THR A C 1
ATOM 3823 O O . THR A 1 480 ? -7.473 67.188 37.312 1 89.19 480 THR A O 1
ATOM 3826 N N . GLU A 1 481 ? -9.375 67.875 38.188 1 90.31 481 GLU A N 1
ATOM 3827 C CA . GLU A 1 481 ? -9.969 66.5 38.125 1 90.31 481 GLU A CA 1
ATOM 3828 C C . GLU A 1 481 ? -10.18 66.125 36.656 1 90.31 481 GLU A C 1
ATOM 3830 O O . GLU A 1 481 ? -9.984 64.938 36.312 1 90.31 481 GLU A O 1
ATOM 3835 N N . ILE A 1 482 ? -10.609 66.938 35.906 1 89.19 482 ILE A N 1
ATOM 3836 C CA . ILE A 1 482 ? -10.836 66.688 34.5 1 89.19 482 ILE A CA 1
ATOM 3837 C C . ILE A 1 482 ? -9.508 66.312 33.812 1 89.19 482 ILE A C 1
ATOM 3839 O O . ILE A 1 482 ? -9.414 65.375 33.031 1 89.19 482 ILE A O 1
ATOM 3843 N N . GLU A 1 483 ? -8.516 67 34.125 1 87.69 483 GLU A N 1
ATOM 3844 C CA . GLU A 1 483 ? -7.223 66.875 33.469 1 87.69 483 GLU A CA 1
ATOM 3845 C C . GLU A 1 483 ? -6.477 65.625 34.031 1 87.69 483 GLU A C 1
ATOM 3847 O O . GLU A 1 483 ? -5.586 65.125 33.375 1 87.69 483 GLU A O 1
ATOM 3852 N N . SER A 1 484 ? -6.875 65.25 35.219 1 89.69 484 SER A N 1
ATOM 3853 C CA . SER A 1 484 ? -6.258 64.062 35.812 1 89.69 484 SER A CA 1
ATOM 3854 C C . SER A 1 484 ? -6.793 62.781 35.188 1 89.69 484 SER A C 1
ATOM 3856 O O . SER A 1 484 ? -6.199 61.719 35.344 1 89.69 484 SER A O 1
ATOM 3858 N N . PHE A 1 485 ? -7.84 62.875 34.469 1 92.25 485 PHE A N 1
ATOM 3859 C CA . PHE A 1 485 ? -8.445 61.719 33.781 1 92.25 485 PHE A CA 1
ATOM 3860 C C . PHE A 1 485 ? -8.273 61.875 32.281 1 92.25 485 PHE A C 1
ATOM 3862 O O . PHE A 1 485 ? -9.258 61.969 31.531 1 92.25 485 PHE A O 1
ATOM 3869 N N . ALA A 1 486 ? -7.047 61.781 31.891 1 88.56 486 ALA A N 1
ATOM 3870 C CA . ALA A 1 486 ? -6.668 62.031 30.5 1 88.56 486 ALA A CA 1
ATOM 3871 C C . ALA A 1 486 ? -7.215 60.938 29.594 1 88.56 486 ALA A C 1
ATOM 3873 O O . ALA A 1 486 ? -7.711 59.906 30.062 1 88.56 486 ALA A O 1
ATOM 3874 N N . SER A 1 487 ? -7.156 61.125 28.328 1 90.81 487 SER A N 1
ATOM 3875 C CA . SER A 1 487 ? -7.707 60.219 27.328 1 90.81 487 SER A CA 1
ATOM 3876 C C . SER A 1 487 ? -7.168 58.781 27.5 1 90.81 487 SER A C 1
ATOM 3878 O O . SER A 1 487 ? -7.91 57.812 27.344 1 90.81 487 SER A O 1
ATOM 3880 N N . LEU A 1 488 ? -5.945 58.688 27.812 1 91.88 488 LEU A N 1
ATOM 3881 C CA . LEU A 1 488 ? -5.332 57.375 27.953 1 91.88 488 LEU A CA 1
ATOM 3882 C C . LEU A 1 488 ? -5.961 56.594 29.109 1 91.88 488 LEU A C 1
ATOM 3884 O O . LEU A 1 488 ? -6.18 55.375 29 1 91.88 488 LEU A O 1
ATOM 3888 N N . ASP A 1 489 ? -6.168 57.25 30.141 1 94.19 489 ASP A N 1
ATOM 3889 C CA . ASP A 1 489 ? -6.812 56.625 31.281 1 94.19 489 ASP A CA 1
ATOM 3890 C C . ASP A 1 489 ? -8.25 56.219 30.953 1 94.19 489 ASP A C 1
ATOM 3892 O O . ASP A 1 489 ? -8.719 55.156 31.391 1 94.19 489 ASP A O 1
ATOM 3896 N N . ARG A 1 490 ? -8.914 57 30.266 1 94.88 490 ARG A N 1
ATOM 3897 C CA . ARG A 1 490 ? -10.281 56.688 29.859 1 94.88 490 ARG A CA 1
ATOM 3898 C C . ARG A 1 490 ? -10.297 55.5 28.906 1 94.88 490 ARG A C 1
ATOM 3900 O O . ARG A 1 490 ? -11.133 54.594 29.047 1 94.88 490 ARG A O 1
ATOM 3907 N N . ARG A 1 491 ? -9.383 55.5 28.016 1 95.94 491 ARG A N 1
ATOM 3908 C CA . ARG A 1 491 ? -9.289 54.375 27.078 1 95.94 491 ARG A CA 1
ATOM 3909 C C . ARG A 1 491 ? -8.977 53.094 27.797 1 95.94 491 ARG A C 1
ATOM 3911 O O . ARG A 1 491 ? -9.492 52.031 27.422 1 95.94 491 ARG A O 1
ATOM 3918 N N . ARG A 1 492 ? -8.102 53.156 28.766 1 96.62 492 ARG A N 1
ATOM 3919 C CA . ARG A 1 492 ? -7.77 51.969 29.562 1 96.62 492 ARG A CA 1
ATOM 3920 C C . ARG A 1 492 ? -9.016 51.375 30.219 1 96.62 492 ARG A C 1
ATOM 3922 O O . ARG A 1 492 ? -9.227 50.188 30.203 1 96.62 492 ARG A O 1
ATOM 3929 N N . LEU A 1 493 ? -9.844 52.219 30.797 1 96.88 493 LEU A N 1
ATOM 3930 C CA . LEU A 1 493 ? -11.039 51.75 31.5 1 96.88 493 LEU A CA 1
ATOM 3931 C C . LEU A 1 493 ? -12.094 51.281 30.5 1 96.88 493 LEU A C 1
ATOM 3933 O O . LEU A 1 493 ? -12.82 50.312 30.781 1 96.88 493 LEU A O 1
ATOM 3937 N N . LEU A 1 494 ? -12.234 51.969 29.391 1 97.12 494 LEU A N 1
ATOM 3938 C CA . LEU A 1 494 ? -13.141 51.531 28.344 1 97.12 494 LEU A CA 1
ATOM 3939 C C . LEU A 1 494 ? -12.758 50.125 27.859 1 97.12 494 LEU A C 1
ATOM 3941 O O . LEU A 1 494 ? -13.625 49.281 27.594 1 97.12 494 LEU A O 1
ATOM 3945 N N . HIS A 1 495 ? -11.453 49.938 27.734 1 97.62 495 HIS A N 1
ATOM 3946 C CA . HIS A 1 495 ? -10.953 48.625 27.312 1 97.62 495 HIS A CA 1
ATOM 3947 C C . HIS A 1 495 ? -11.289 47.562 28.344 1 97.62 495 HIS A C 1
ATOM 3949 O O . HIS A 1 495 ? -11.711 46.469 27.984 1 97.62 495 HIS A O 1
ATOM 3955 N N . ALA A 1 496 ? -11.055 47.906 29.578 1 97.38 496 ALA A N 1
ATOM 3956 C CA . ALA A 1 496 ? -11.359 46.969 30.641 1 97.38 496 ALA A CA 1
ATOM 3957 C C . ALA A 1 496 ? -12.844 46.594 30.641 1 97.38 496 ALA A C 1
ATOM 3959 O O . ALA A 1 496 ? -13.195 45.438 30.875 1 97.38 496 ALA A O 1
ATOM 3960 N N . ALA A 1 497 ? -13.703 47.531 30.391 1 97.5 497 ALA A N 1
ATOM 3961 C CA . ALA A 1 497 ? -15.133 47.281 30.312 1 97.5 497 ALA A CA 1
ATOM 3962 C C . ALA A 1 497 ? -15.469 46.406 29.109 1 97.5 497 ALA A C 1
ATOM 3964 O O . ALA A 1 497 ? -16.359 45.531 29.188 1 97.5 497 ALA A O 1
ATOM 3965 N N . TYR A 1 498 ? -14.797 46.688 28.031 1 97.38 498 TYR A N 1
ATOM 3966 C CA . TYR A 1 498 ? -14.945 45.906 26.812 1 97.38 498 TYR A CA 1
ATOM 3967 C C . TYR A 1 498 ? -14.641 44.438 27.062 1 97.38 498 TYR A C 1
ATOM 3969 O O . TYR A 1 498 ? -15.422 43.562 26.688 1 97.38 498 TYR A O 1
ATOM 3977 N N . GLU A 1 499 ? -13.516 44.156 27.734 1 97.56 499 GLU A N 1
ATOM 3978 C CA . GLU A 1 499 ? -13.078 42.781 28.062 1 97.56 499 GLU A CA 1
ATOM 3979 C C . GLU A 1 499 ? -14.031 42.125 29.062 1 97.56 499 GLU A C 1
ATOM 3981 O O . GLU A 1 499 ? -14.352 40.938 28.938 1 97.56 499 GLU A O 1
ATOM 3986 N N . ARG A 1 500 ? -14.445 42.906 30.016 1 96.12 500 ARG A N 1
ATOM 3987 C CA . ARG A 1 500 ? -15.336 42.406 31.062 1 96.12 500 ARG A CA 1
ATOM 3988 C C . ARG A 1 500 ? -16.672 41.938 30.469 1 96.12 500 ARG A C 1
ATOM 3990 O O . ARG A 1 500 ? -17.203 40.906 30.859 1 96.12 500 ARG A O 1
ATOM 3997 N N . HIS A 1 501 ? -17.172 42.688 29.562 1 95.62 501 HIS A N 1
ATOM 3998 C CA . HIS A 1 501 ? -18.453 42.375 28.938 1 95.62 501 HIS A CA 1
ATOM 3999 C C . HIS A 1 501 ? -18.422 41 28.297 1 95.62 501 HIS A C 1
ATOM 4001 O O . HIS A 1 501 ? -19.281 40.156 28.562 1 95.62 501 HIS A O 1
ATOM 4007 N N . TYR A 1 502 ? -17.453 40.75 27.5 1 96.5 502 TYR A N 1
ATOM 4008 C CA . TYR A 1 502 ? -17.328 39.469 26.812 1 96.5 502 TYR A CA 1
ATOM 4009 C C . TYR A 1 502 ? -17.047 38.344 27.812 1 96.5 502 TYR A C 1
ATOM 4011 O O . TYR A 1 502 ? -17.609 37.25 27.703 1 96.5 502 TYR A O 1
ATOM 4019 N N . ALA A 1 503 ? -16.078 38.562 28.703 1 96.75 503 ALA A N 1
ATOM 4020 C CA . ALA A 1 503 ? -15.695 37.562 29.688 1 96.75 503 ALA A CA 1
ATOM 4021 C C . ALA A 1 503 ? -16.906 37.094 30.484 1 96.75 503 ALA A C 1
ATOM 4023 O O . ALA A 1 503 ? -17.062 35.875 30.719 1 96.75 503 ALA A O 1
ATOM 4024 N N . ASN A 1 504 ? -17.703 38 30.922 1 95.31 504 ASN A N 1
ATOM 4025 C CA . ASN A 1 504 ? -18.891 37.625 31.703 1 95.31 504 ASN A CA 1
ATOM 4026 C C . ASN A 1 504 ? -19.875 36.812 30.875 1 95.31 504 ASN A C 1
ATOM 4028 O O . ASN A 1 504 ? -20.453 35.844 31.375 1 95.31 504 ASN A O 1
ATOM 4032 N N . GLN A 1 505 ? -20.078 37.219 29.703 1 95.19 505 GLN A N 1
ATOM 4033 C CA . GLN A 1 505 ? -20.969 36.5 28.828 1 95.19 505 GLN A CA 1
ATOM 4034 C C . GLN A 1 505 ? -20.484 35.062 28.609 1 95.19 505 GLN A C 1
ATOM 4036 O O . GLN A 1 505 ? -21.266 34.125 28.641 1 95.19 505 GLN A O 1
ATOM 4041 N N . ALA A 1 506 ? -19.188 34.906 28.375 1 97 506 ALA A N 1
ATOM 4042 C CA . ALA A 1 506 ? -18.578 33.625 28.125 1 97 506 ALA A CA 1
ATOM 4043 C C . ALA A 1 506 ? -18.656 32.719 29.359 1 97 506 ALA A C 1
ATOM 4045 O O . ALA A 1 506 ? -19.031 31.562 29.266 1 97 506 ALA A O 1
ATOM 4046 N N . LEU A 1 507 ? -18.297 33.25 30.484 1 97.38 507 LEU A N 1
ATOM 4047 C CA . LEU A 1 507 ? -18.281 32.5 31.719 1 97.38 507 LEU A CA 1
ATOM 4048 C C . LEU A 1 507 ? -19.703 32.094 32.125 1 97.38 507 LEU A C 1
ATOM 4050 O O . LEU A 1 507 ? -19.922 31 32.625 1 97.38 507 LEU A O 1
ATOM 4054 N N . ASP A 1 508 ? -20.656 33 31.953 1 96.56 508 ASP A N 1
ATOM 4055 C CA . ASP A 1 508 ? -22.062 32.688 32.219 1 96.56 508 ASP A CA 1
ATOM 4056 C C . ASP A 1 508 ? -22.516 31.531 31.328 1 96.56 508 ASP A C 1
ATOM 4058 O O . ASP A 1 508 ? -23.141 30.578 31.812 1 96.56 508 ASP A O 1
ATOM 4062 N N . ALA A 1 509 ? -22.203 31.672 30.094 1 96.88 509 ALA A N 1
ATOM 4063 C CA . ALA A 1 509 ? -22.641 30.656 29.141 1 96.88 509 ALA A CA 1
ATOM 4064 C C . ALA A 1 509 ? -22.047 29.297 29.484 1 96.88 509 ALA A C 1
ATOM 4066 O O . ALA A 1 509 ? -22.734 28.281 29.453 1 96.88 509 ALA A O 1
ATOM 4067 N N . ILE A 1 510 ? -20.734 29.219 29.797 1 97.31 510 ILE A N 1
ATOM 4068 C CA . ILE A 1 510 ? -20.062 27.969 30.141 1 97.31 510 ILE A CA 1
ATOM 4069 C C . ILE A 1 510 ? -20.641 27.391 31.422 1 97.31 510 ILE A C 1
ATOM 4071 O O . ILE A 1 510 ? -20.859 26.172 31.516 1 97.31 510 ILE A O 1
ATOM 4075 N N . SER A 1 511 ? -20.875 28.266 32.312 1 95.62 511 SER A N 1
ATOM 4076 C CA . SER A 1 511 ? -21.453 27.812 33.594 1 95.62 511 SER A CA 1
ATOM 4077 C C . SER A 1 511 ? -22.828 27.188 33.375 1 95.62 511 SER A C 1
ATOM 4079 O O . SER A 1 511 ? -23.094 26.109 33.906 1 95.62 511 SER A O 1
ATOM 4081 N N . ILE A 1 512 ? -23.672 27.828 32.688 1 94.5 512 ILE A N 1
ATOM 4082 C CA . ILE A 1 512 ? -25.031 27.375 32.469 1 94.5 512 ILE A CA 1
ATOM 4083 C C . ILE A 1 512 ? -25.016 26.109 31.609 1 94.5 512 ILE A C 1
ATOM 4085 O O . ILE A 1 512 ? -25.688 25.125 31.938 1 94.5 512 ILE A O 1
ATOM 4089 N N . HIS A 1 513 ? -24.281 26.125 30.594 1 95.25 513 HIS A N 1
ATOM 4090 C CA . HIS A 1 513 ? -24.25 25.016 29.656 1 95.25 513 HIS A CA 1
ATOM 4091 C C . HIS A 1 513 ? -23.641 23.766 30.312 1 95.25 513 HIS A C 1
ATOM 4093 O O . HIS A 1 513 ? -24.141 22.656 30.109 1 95.25 513 HIS A O 1
ATOM 4099 N N . SER A 1 514 ? -22.562 23.938 31.016 1 94.38 514 SER A N 1
ATOM 4100 C CA . SER A 1 514 ? -21.922 22.797 31.672 1 94.38 514 SER A CA 1
ATOM 4101 C C . SER A 1 514 ? -22.844 22.125 32.688 1 94.38 514 SER A C 1
ATOM 4103 O O . SER A 1 514 ? -22.844 20.906 32.812 1 94.38 514 SER A O 1
ATOM 4105 N N . ARG A 1 515 ? -23.578 22.812 33.312 1 89.12 515 ARG A N 1
ATOM 4106 C CA . ARG A 1 515 ? -24.562 22.266 34.219 1 89.12 515 ARG A CA 1
ATOM 4107 C C . ARG A 1 515 ? -25.641 21.469 33.5 1 89.12 515 ARG A C 1
ATOM 4109 O O . ARG A 1 515 ? -26.062 20.406 33.938 1 89.12 515 ARG A O 1
ATOM 4116 N N . ARG A 1 516 ? -26.062 22.062 32.406 1 88.38 516 ARG A N 1
ATOM 4117 C CA . ARG A 1 516 ? -27.047 21.359 31.578 1 88.38 516 ARG A CA 1
ATOM 4118 C C . ARG A 1 516 ? -26.5 20.031 31.094 1 88.38 516 ARG A C 1
ATOM 4120 O O . ARG A 1 516 ? -27.219 19.016 31.094 1 88.38 516 ARG A O 1
ATOM 4127 N N . ARG A 1 517 ? -25.25 20.047 30.719 1 89.62 517 ARG A N 1
ATOM 4128 C CA . ARG A 1 517 ? -24.594 18.844 30.203 1 89.62 517 ARG A CA 1
ATOM 4129 C C . ARG A 1 517 ? -24.438 17.797 31.281 1 89.62 517 ARG A C 1
ATOM 4131 O O . ARG A 1 517 ? -24.562 16.594 31.031 1 89.62 517 ARG A O 1
ATOM 4138 N N . ARG A 1 518 ? -24.047 18.156 32.375 1 85 518 ARG A N 1
ATOM 4139 C CA . ARG A 1 518 ? -23.891 17.234 33.5 1 85 518 ARG A CA 1
ATOM 4140 C C . ARG A 1 518 ? -25.188 16.5 33.812 1 85 518 ARG A C 1
ATOM 4142 O O . ARG A 1 518 ? -25.188 15.328 34.188 1 85 518 ARG A O 1
ATOM 4149 N N . GLU A 1 519 ? -26.188 17.156 33.656 1 79.5 519 GLU A N 1
ATOM 4150 C CA . GLU A 1 519 ? -27.5 16.562 33.938 1 79.5 519 GLU A CA 1
ATOM 4151 C C . GLU A 1 519 ? -27.859 15.539 32.844 1 79.5 519 GLU A C 1
ATOM 4153 O O . GLU A 1 519 ? -28.547 14.555 33.156 1 79.5 519 GLU A O 1
ATOM 4158 N N . LEU A 1 520 ? -27.406 15.711 31.656 1 73.38 520 LEU A N 1
ATOM 4159 C CA . LEU A 1 520 ? -27.672 14.805 30.547 1 73.38 520 LEU A CA 1
ATOM 4160 C C . LEU A 1 520 ? -26.781 13.57 30.625 1 73.38 520 LEU A C 1
ATOM 4162 O O . LEU A 1 520 ? -27.188 12.477 30.234 1 73.38 520 LEU A O 1
ATOM 4166 N N . ALA A 1 521 ? -25.406 13.492 30.781 1 62.66 521 ALA A N 1
ATOM 4167 C CA . ALA A 1 521 ? -24.312 12.531 30.625 1 62.66 521 ALA A CA 1
ATOM 4168 C C . ALA A 1 521 ? -24.609 11.25 31.406 1 62.66 521 ALA A C 1
ATOM 4170 O O . ALA A 1 521 ? -24.078 10.188 31.078 1 62.66 521 ALA A O 1
ATOM 4171 N N . THR A 1 522 ? -25.422 11.164 32.469 1 53.31 522 THR A N 1
ATOM 4172 C CA . THR A 1 522 ? -25.547 9.938 33.25 1 53.31 522 THR A CA 1
ATOM 4173 C C . THR A 1 522 ? -25.859 8.75 32.344 1 53.31 522 THR A C 1
ATOM 4175 O O . THR A 1 522 ? -25.609 7.602 32.719 1 53.31 522 THR A O 1
ATOM 4178 N N . ASN A 1 523 ? -26.5 8.734 31.359 1 46.22 523 ASN A N 1
ATOM 4179 C CA . ASN A 1 523 ? -27.094 7.527 30.812 1 46.22 523 ASN A CA 1
ATOM 4180 C C . ASN A 1 523 ? -26.172 6.867 29.781 1 46.22 523 ASN A C 1
ATOM 4182 O O . ASN A 1 523 ? -26.219 5.648 29.594 1 46.22 523 ASN A O 1
ATOM 4186 N N . SER A 1 524 ? -25.609 7.258 28.625 1 51.12 524 SER A N 1
ATOM 4187 C CA . SER A 1 524 ? -25.453 6.488 27.391 1 51.12 524 SER A CA 1
ATOM 4188 C C . SER A 1 524 ? -23.984 6.195 27.109 1 51.12 524 SER A C 1
ATOM 4190 O O . SER A 1 524 ? -23.328 6.938 26.375 1 51.12 524 SER A O 1
ATOM 4192 N N . ARG A 1 525 ? -23.438 5.391 27.906 1 53.97 525 ARG A N 1
ATOM 4193 C CA . ARG A 1 525 ? -22.047 5.012 27.625 1 53.97 525 ARG A CA 1
ATOM 4194 C C . ARG A 1 525 ? -21.953 4.168 26.359 1 53.97 525 ARG A C 1
ATOM 4196 O O . ARG A 1 525 ? -21.656 2.975 26.422 1 53.97 525 ARG A O 1
ATOM 4203 N N . ARG A 1 526 ? -22.391 4.574 25.281 1 66.94 526 ARG A N 1
ATOM 4204 C CA . ARG A 1 526 ? -22.203 3.762 24.078 1 66.94 526 ARG A CA 1
ATOM 4205 C C . ARG A 1 526 ? -20.844 4.043 23.438 1 66.94 526 ARG A C 1
ATOM 4207 O O . ARG A 1 526 ? -20.359 5.172 23.484 1 66.94 526 ARG A O 1
ATOM 4214 N N . ARG A 1 527 ? -20.188 3.055 23.109 1 85.38 527 ARG A N 1
ATOM 4215 C CA . ARG A 1 527 ? -18.938 3.16 22.359 1 85.38 527 ARG A CA 1
ATOM 4216 C C . ARG A 1 527 ? -19.125 4 21.109 1 85.38 527 ARG A C 1
ATOM 4218 O O . ARG A 1 527 ? -20.062 3.781 20.344 1 85.38 527 ARG A O 1
ATOM 4225 N N . PRO A 1 528 ? -18.344 5.082 21 1 93.56 528 PRO A N 1
ATOM 4226 C CA . PRO A 1 528 ? -18.469 5.926 19.797 1 93.56 528 PRO A CA 1
ATOM 4227 C C . PRO A 1 528 ? -18.25 5.145 18.5 1 93.56 528 PRO A C 1
ATOM 4229 O O . PRO A 1 528 ? -17.469 4.184 18.484 1 93.56 528 PRO A O 1
ATOM 4232 N N . ALA A 1 529 ? -18.938 5.566 17.5 1 95.5 529 ALA A N 1
ATOM 4233 C CA . ALA A 1 529 ? -18.766 4.934 16.203 1 95.5 529 ALA A CA 1
ATOM 4234 C C . ALA A 1 529 ? -17.344 5.121 15.664 1 95.5 529 ALA A C 1
ATOM 4236 O O . ALA A 1 529 ? -16.766 4.203 15.086 1 95.5 529 ALA A O 1
ATOM 4237 N N . TYR A 1 530 ? -16.828 6.297 15.805 1 97.62 530 TYR A N 1
ATOM 4238 C CA . TYR A 1 530 ? -15.453 6.66 15.453 1 97.62 530 TYR A CA 1
ATOM 4239 C C . TYR A 1 530 ? -15.016 7.91 16.203 1 97.62 530 TYR A C 1
ATOM 4241 O O . TYR A 1 530 ? -15.812 8.531 16.922 1 97.62 530 TYR A O 1
ATOM 4249 N N . ALA A 1 531 ? -13.773 8.227 16.125 1 98.19 531 ALA A N 1
ATOM 4250 C CA . ALA A 1 531 ? -13.258 9.438 16.766 1 98.19 531 ALA A CA 1
ATOM 4251 C C . ALA A 1 531 ? -12.578 10.344 15.742 1 98.19 531 ALA A C 1
ATOM 4253 O O . ALA A 1 531 ? -11.969 9.867 14.781 1 98.19 531 ALA A O 1
ATOM 4254 N N . ALA A 1 532 ? -12.766 11.602 15.906 1 98.5 532 ALA A N 1
ATOM 4255 C CA . ALA A 1 532 ? -12.125 12.625 15.086 1 98.5 532 ALA A CA 1
ATOM 4256 C C . ALA A 1 532 ? -11.305 13.586 15.953 1 98.5 532 ALA A C 1
ATOM 4258 O O . ALA A 1 532 ? -11.852 14.273 16.812 1 98.5 532 ALA A O 1
ATOM 4259 N N . ILE A 1 533 ? -10 13.617 15.734 1 98.56 533 ILE A N 1
ATOM 4260 C CA . ILE A 1 533 ? -9.094 14.438 16.531 1 98.56 533 ILE A CA 1
ATOM 4261 C C . ILE A 1 533 ? -8.641 15.648 15.711 1 98.56 533 ILE A C 1
ATOM 4263 O O . ILE A 1 533 ? -8.102 15.5 14.609 1 98.56 533 ILE A O 1
ATOM 4267 N N . PHE A 1 534 ? -8.812 16.844 16.25 1 98.12 534 PHE A N 1
ATOM 4268 C CA . PHE A 1 534 ? -8.516 18.062 15.523 1 98.12 534 PHE A CA 1
ATOM 4269 C C . PHE A 1 534 ? -7.422 18.859 16.234 1 98.12 534 PHE A C 1
ATOM 4271 O O . PHE A 1 534 ? -7.047 18.531 17.359 1 98.12 534 PHE A O 1
ATOM 4278 N N . CYS A 1 535 ? -6.848 19.844 15.539 1 96.56 535 CYS A N 1
ATOM 4279 C CA . CYS A 1 535 ? -5.984 20.844 16.172 1 96.56 535 CYS A CA 1
ATOM 4280 C C . CYS A 1 535 ? -6.781 21.719 17.125 1 96.56 535 CYS A C 1
ATOM 4282 O O . CYS A 1 535 ? -7.988 21.891 16.969 1 96.56 535 CYS A O 1
ATOM 4284 N N . ILE A 1 536 ? -6.156 22.312 18.094 1 96.62 536 ILE A N 1
ATOM 4285 C CA . ILE A 1 536 ? -6.809 23.172 19.062 1 96.62 536 ILE A CA 1
ATOM 4286 C C . ILE A 1 536 ? -7.219 24.484 18.391 1 96.62 536 ILE A C 1
ATOM 4288 O O . ILE A 1 536 ? -7.98 25.266 18.969 1 96.62 536 ILE A O 1
ATOM 4292 N N . ASP A 1 537 ? -6.887 24.703 17.172 1 95.06 537 ASP A N 1
ATOM 4293 C CA . ASP A 1 537 ? -7.094 25.906 16.391 1 95.06 537 ASP A CA 1
ATOM 4294 C C . ASP A 1 537 ? -8.547 26.375 16.453 1 95.06 537 ASP A C 1
ATOM 4296 O O . ASP A 1 537 ? -9.469 25.547 16.422 1 95.06 537 ASP A O 1
ATOM 4300 N N . ASP A 1 538 ? -8.766 27.672 16.672 1 95.81 538 ASP A N 1
ATOM 4301 C CA . ASP A 1 538 ? -10.109 28.219 16.797 1 95.81 538 ASP A CA 1
ATOM 4302 C C . ASP A 1 538 ? -10.922 27.984 15.523 1 95.81 538 ASP A C 1
ATOM 4304 O O . ASP A 1 538 ? -12.148 27.859 15.57 1 95.81 538 ASP A O 1
ATOM 4308 N N . ARG A 1 539 ? -10.305 27.875 14.352 1 95.31 539 ARG A N 1
ATOM 4309 C CA . ARG A 1 539 ? -10.992 27.625 13.086 1 95.31 539 ARG A CA 1
ATOM 4310 C C . ARG A 1 539 ? -11.555 26.219 13.031 1 95.31 539 ARG A C 1
ATOM 4312 O O . ARG A 1 539 ? -12.484 25.938 12.273 1 95.31 539 ARG A O 1
ATOM 4319 N N . GLU A 1 540 ? -10.945 25.375 13.875 1 96.25 540 GLU A N 1
ATOM 4320 C CA . GLU A 1 540 ? -11.398 23.984 13.891 1 96.25 540 GLU A CA 1
ATOM 4321 C C . GLU A 1 540 ? -12.586 23.812 14.836 1 96.25 540 GLU A C 1
ATOM 4323 O O . GLU A 1 540 ? -13.281 22.797 14.781 1 96.25 540 GLU A O 1
ATOM 4328 N N . GLU A 1 541 ? -12.875 24.781 15.672 1 96.12 541 GLU A N 1
ATOM 4329 C CA . GLU A 1 541 ? -13.977 24.672 16.625 1 96.12 541 GLU A CA 1
ATOM 4330 C C . GLU A 1 541 ? -15.305 24.453 15.914 1 96.12 541 GLU A C 1
ATOM 4332 O O . GLU A 1 541 ? -16.078 23.578 16.281 1 96.12 541 GLU A O 1
ATOM 4337 N N . SER A 1 542 ? -15.602 25.297 14.922 1 96.81 542 SER A N 1
ATOM 4338 C CA . SER A 1 542 ? -16.875 25.156 14.211 1 96.81 542 SER A CA 1
ATOM 4339 C C . SER A 1 542 ? -16.938 23.828 13.453 1 96.81 542 SER A C 1
ATOM 4341 O O . SER A 1 542 ? -17.984 23.188 13.398 1 96.81 542 SER A O 1
ATOM 4343 N N . PHE A 1 543 ? -15.812 23.422 12.828 1 97.38 543 PHE A N 1
ATOM 4344 C CA . PHE A 1 543 ? -15.766 22.156 12.125 1 97.38 543 PHE A CA 1
ATOM 4345 C C . PHE A 1 543 ? -16.109 21 13.07 1 97.38 543 PHE A C 1
ATOM 4347 O O . PHE A 1 543 ? -16.922 20.141 12.727 1 97.38 543 PHE A O 1
ATOM 4354 N N . ARG A 1 544 ? -15.523 21 14.211 1 96.88 544 ARG A N 1
ATOM 4355 C CA . ARG A 1 544 ? -15.773 19.984 15.234 1 96.88 544 ARG A CA 1
ATOM 4356 C C . ARG A 1 544 ? -17.234 20 15.672 1 96.88 544 ARG A C 1
ATOM 4358 O O . ARG A 1 544 ? -17.875 18.953 15.758 1 96.88 544 ARG A O 1
ATOM 4365 N N . ARG A 1 545 ? -17.734 21.172 15.953 1 97.12 545 ARG A N 1
ATOM 4366 C CA . ARG A 1 545 ? -19.109 21.312 16.406 1 97.12 545 ARG A CA 1
ATOM 4367 C C . ARG A 1 545 ? -20.094 20.844 15.352 1 97.12 545 ARG A C 1
ATOM 4369 O O . ARG A 1 545 ? -21.031 20.109 15.656 1 97.12 545 ARG A O 1
ATOM 4376 N N . HIS A 1 546 ? -19.875 21.234 14.094 1 97.75 546 HIS A N 1
ATOM 4377 C CA . HIS A 1 546 ? -20.75 20.781 13.016 1 97.75 546 HIS A CA 1
ATOM 4378 C C . HIS A 1 546 ? -20.688 19.281 12.844 1 97.75 546 HIS A C 1
ATOM 4380 O O . HIS A 1 546 ? -21.703 18.625 12.555 1 97.75 546 HIS A O 1
ATOM 4386 N N . LEU A 1 547 ? -19.469 18.719 12.961 1 97.88 547 LEU A N 1
ATOM 4387 C CA . LEU A 1 547 ? -19.344 17.266 12.867 1 97.88 547 LEU A CA 1
ATOM 4388 C C . LEU A 1 547 ? -20.141 16.578 13.969 1 97.88 547 LEU A C 1
ATOM 4390 O O . LEU A 1 547 ? -20.812 15.562 13.719 1 97.88 547 LEU A O 1
ATOM 4394 N N . GLU A 1 548 ? -20.094 17.125 15.156 1 96.62 548 GLU A N 1
ATOM 4395 C CA . GLU A 1 548 ? -20.844 16.578 16.281 1 96.62 548 GLU A CA 1
ATOM 4396 C C . GLU A 1 548 ? -22.344 16.656 16.062 1 96.62 548 GLU A C 1
ATOM 4398 O O . GLU A 1 548 ? -23.094 15.82 16.547 1 96.62 548 GLU A O 1
ATOM 4403 N N . GLU A 1 549 ? -22.75 17.656 15.328 1 96.44 549 GLU A N 1
ATOM 4404 C CA . GLU A 1 549 ? -24.156 17.797 14.984 1 96.44 549 GLU A CA 1
ATOM 4405 C C . GLU A 1 549 ? -24.562 16.781 13.906 1 96.44 549 GLU A C 1
ATOM 4407 O O . GLU A 1 549 ? -25.656 16.219 13.961 1 96.44 549 GLU A O 1
ATOM 4412 N N . VAL A 1 550 ? -23.656 16.578 12.938 1 96.5 550 VAL A N 1
ATOM 4413 C CA . VAL A 1 550 ? -23.922 15.664 11.82 1 96.5 550 VAL A CA 1
ATOM 4414 C C . VAL A 1 550 ? -23.875 14.219 12.312 1 96.5 550 VAL A C 1
ATOM 4416 O O . VAL A 1 550 ? -24.672 13.391 11.875 1 96.5 550 VAL A O 1
ATOM 4419 N N . ALA A 1 551 ? -22.922 13.938 13.133 1 95.94 551 ALA A N 1
ATOM 4420 C CA . ALA A 1 551 ? -22.703 12.594 13.656 1 95.94 551 ALA A CA 1
ATOM 4421 C C . ALA A 1 551 ? -22.625 12.609 15.188 1 95.94 551 ALA A C 1
ATOM 4423 O O . ALA A 1 551 ? -21.531 12.5 15.758 1 95.94 551 ALA A O 1
ATOM 4424 N N . PRO A 1 552 ? -23.734 12.555 15.828 1 93.88 552 PRO A N 1
ATOM 4425 C CA . PRO A 1 552 ? -23.75 12.648 17.281 1 93.88 552 PRO A CA 1
ATOM 4426 C C . PRO A 1 552 ? -23.078 11.461 17.969 1 93.88 552 PRO A C 1
ATOM 4428 O O . PRO A 1 552 ? -22.688 11.555 19.141 1 93.88 552 PRO A O 1
ATOM 4431 N N . ASP A 1 553 ? -22.906 10.383 17.25 1 93.56 553 ASP A N 1
ATOM 4432 C CA . ASP A 1 553 ? -22.328 9.188 17.844 1 93.56 553 ASP A CA 1
ATOM 4433 C C . ASP A 1 553 ? -20.812 9.172 17.688 1 93.56 553 ASP A C 1
ATOM 4435 O O . ASP A 1 553 ? -20.156 8.203 18.078 1 93.56 553 ASP A O 1
ATOM 4439 N N . CYS A 1 554 ? -20.234 10.227 17.172 1 95.38 554 CYS A N 1
ATOM 4440 C CA . CYS A 1 554 ? -18.781 10.289 17.094 1 95.38 554 CYS A CA 1
ATOM 4441 C C . CYS A 1 554 ? -18.203 10.984 18.312 1 95.38 554 CYS A C 1
ATOM 4443 O O . CYS A 1 554 ? -18.906 11.719 19.016 1 95.38 554 CYS A O 1
ATOM 4445 N N . ARG A 1 555 ? -17.016 10.703 18.594 1 95.81 555 ARG A N 1
ATOM 4446 C CA . ARG A 1 555 ? -16.25 11.398 19.625 1 95.81 555 ARG A CA 1
ATOM 4447 C C . ARG A 1 555 ? -15.211 12.328 19.016 1 95.81 555 ARG A C 1
ATOM 4449 O O . ARG A 1 555 ? -14.516 11.938 18.078 1 95.81 555 ARG A O 1
ATOM 4456 N N . THR A 1 556 ? -15.195 13.586 19.453 1 97.19 556 THR A N 1
ATOM 4457 C CA . THR A 1 556 ? -14.156 14.492 18.969 1 97.19 556 THR A CA 1
ATOM 4458 C C . THR A 1 556 ? -13.195 14.852 20.094 1 97.19 556 THR A C 1
ATOM 4460 O O . THR A 1 556 ? -13.547 14.781 21.281 1 97.19 556 THR A O 1
ATOM 4463 N N . ALA A 1 557 ? -12 15.148 19.75 1 97.69 557 ALA A N 1
ATOM 4464 C CA . ALA A 1 557 ? -10.977 15.648 20.672 1 97.69 557 ALA A CA 1
ATOM 4465 C C . ALA A 1 557 ? -9.992 16.562 19.938 1 97.69 557 ALA A C 1
ATOM 4467 O O . ALA A 1 557 ? -10.102 16.75 18.719 1 97.69 557 ALA A O 1
ATOM 4468 N N . SER A 1 558 ? -9.156 17.203 20.766 1 97.06 558 SER A N 1
ATOM 4469 C CA . SER A 1 558 ? -8.203 18.125 20.125 1 97.06 558 SER A CA 1
ATOM 4470 C C . SER A 1 558 ? -6.855 18.094 20.844 1 97.06 558 SER A C 1
ATOM 4472 O O . SER A 1 558 ? -6.785 17.797 22.031 1 97.06 558 SER A O 1
ATOM 4474 N N . ALA A 1 559 ? -5.867 18.297 20.094 1 96.38 559 ALA A N 1
ATOM 4475 C CA . ALA A 1 559 ? -4.488 18.469 20.547 1 96.38 559 ALA A CA 1
ATOM 4476 C C . ALA A 1 559 ? -3.734 19.453 19.656 1 96.38 559 ALA A C 1
ATOM 4478 O O . ALA A 1 559 ? -4.254 19.906 18.641 1 96.38 559 ALA A O 1
ATOM 4479 N N . ALA A 1 560 ? -2.543 19.859 20.141 1 94.56 560 ALA A N 1
ATOM 4480 C CA . ALA A 1 560 ? -1.729 20.75 19.312 1 94.56 560 ALA A CA 1
ATOM 4481 C C . ALA A 1 560 ? -1.465 20.125 17.953 1 94.56 560 ALA A C 1
ATOM 4483 O O . ALA A 1 560 ? -1.214 18.922 17.844 1 94.56 560 ALA A O 1
ATOM 4484 N N . GLY A 1 561 ? -1.516 20.844 16.906 1 94.69 561 GLY A N 1
ATOM 4485 C CA . GLY A 1 561 ? -1.575 20.375 15.531 1 94.69 561 GLY A CA 1
ATOM 4486 C C . GLY A 1 561 ? -0.369 19.562 15.125 1 94.69 561 GLY A C 1
ATOM 4487 O O . GLY A 1 561 ? -0.43 18.781 14.164 1 94.69 561 GLY A O 1
ATOM 4488 N N . PHE A 1 562 ? 0.759 19.672 15.805 1 95.19 562 PHE A N 1
ATOM 4489 C CA . PHE A 1 562 ? 1.925 18.859 15.469 1 95.19 562 PHE A CA 1
ATOM 4490 C C . PHE A 1 562 ? 1.794 17.453 16.047 1 95.19 562 PHE A C 1
ATOM 4492 O O . PHE A 1 562 ? 2.576 16.562 15.711 1 95.19 562 PHE A O 1
ATOM 4499 N N . PHE A 1 563 ? 0.755 17.172 16.922 1 97 563 PHE A N 1
ATOM 4500 C CA . PHE A 1 563 ? 0.408 15.875 17.484 1 97 563 PHE A CA 1
ATOM 4501 C C . PHE A 1 563 ? 1.634 15.195 18.078 1 97 563 PHE A C 1
ATOM 4503 O O . PHE A 1 563 ? 1.854 14 17.875 1 97 563 PHE A O 1
ATOM 4510 N N . ALA A 1 564 ? 2.473 16.031 18.688 1 95.62 564 ALA A N 1
ATOM 4511 C CA . ALA A 1 564 ? 3.67 15.617 19.422 1 95.62 564 ALA A CA 1
ATOM 4512 C C . ALA A 1 564 ? 4.727 15.062 18.469 1 95.62 564 ALA A C 1
ATOM 4514 O O . ALA A 1 564 ? 5.703 14.453 18.906 1 95.62 564 ALA A O 1
ATOM 4515 N N . VAL A 1 565 ? 4.492 15.172 17.203 1 97.44 565 VAL A N 1
ATOM 4516 C CA . VAL A 1 565 ? 5.488 14.758 16.219 1 97.44 565 VAL A CA 1
ATOM 4517 C C . VAL A 1 565 ? 6.309 15.969 15.773 1 97.44 565 VAL A C 1
ATOM 4519 O O . VAL A 1 565 ? 6.059 16.547 14.711 1 97.44 565 VAL A O 1
ATOM 4522 N N . ALA A 1 566 ? 7.328 16.25 16.531 1 95.81 566 ALA A N 1
ATOM 4523 C CA . ALA A 1 566 ? 8.234 17.344 16.172 1 95.81 566 ALA A CA 1
ATOM 4524 C C . ALA A 1 566 ? 9.266 16.875 15.133 1 95.81 566 ALA A C 1
ATOM 4526 O O . ALA A 1 566 ? 10.023 15.945 15.383 1 95.81 566 ALA A O 1
ATOM 4527 N N . MET A 1 567 ? 9.25 17.562 13.977 1 95.81 567 MET A N 1
ATOM 4528 C CA . MET A 1 567 ? 10.148 17.047 12.938 1 95.81 567 MET A CA 1
ATOM 4529 C C . MET A 1 567 ? 10.586 18.172 11.992 1 95.81 567 MET A C 1
ATOM 4531 O O . MET A 1 567 ? 9.891 19.172 11.859 1 95.81 567 MET A O 1
ATOM 4535 N N . TYR A 1 568 ? 11.797 17.969 11.438 1 93.19 568 TYR A N 1
ATOM 4536 C CA . TYR A 1 568 ? 12.156 18.625 10.18 1 93.19 568 TYR A CA 1
ATOM 4537 C C . TYR A 1 568 ? 11.617 17.844 8.984 1 93.19 568 TYR A C 1
ATOM 4539 O O . TYR A 1 568 ? 12.07 16.734 8.703 1 93.19 568 TYR A O 1
ATOM 4547 N N . TYR A 1 569 ? 10.68 18.422 8.273 1 94.56 569 TYR A N 1
ATOM 4548 C CA . TYR A 1 569 ? 9.945 17.703 7.234 1 94.56 569 TYR A CA 1
ATOM 4549 C C . TYR A 1 569 ? 10.359 18.188 5.848 1 94.56 569 TYR A C 1
ATOM 4551 O O . TYR A 1 569 ? 10.477 19.391 5.609 1 94.56 569 TYR A O 1
ATOM 4559 N N . GLN A 1 570 ? 10.578 17.266 5.023 1 91.31 570 GLN A N 1
ATOM 4560 C CA . GLN A 1 570 ? 10.789 17.562 3.607 1 91.31 570 GLN A CA 1
ATOM 4561 C C . GLN A 1 570 ? 9.789 16.812 2.734 1 91.31 570 GLN A C 1
ATOM 4563 O O . GLN A 1 570 ? 9.859 15.586 2.613 1 91.31 570 GLN A O 1
ATOM 4568 N N . GLY A 1 571 ? 8.906 17.547 2.127 1 88.44 571 GLY A N 1
ATOM 4569 C CA . GLY A 1 571 ? 7.945 16.938 1.22 1 88.44 571 GLY A CA 1
ATOM 4570 C C . GLY A 1 571 ? 8.57 16.453 -0.07 1 88.44 571 GLY A C 1
ATOM 4571 O O . GLY A 1 571 ? 9.703 16.812 -0.393 1 88.44 571 GLY A O 1
ATOM 4572 N N . ALA A 1 572 ? 7.824 15.594 -0.769 1 79.88 572 ALA A N 1
ATOM 4573 C CA . ALA A 1 572 ? 8.328 15 -2.004 1 79.88 572 ALA A CA 1
ATOM 4574 C C . ALA A 1 572 ? 8.727 16.078 -3.008 1 79.88 572 ALA A C 1
ATOM 4576 O O . ALA A 1 572 ? 9.672 15.898 -3.785 1 79.88 572 ALA A O 1
ATOM 4577 N N . ASP A 1 573 ? 8.055 17.188 -2.912 1 70 573 ASP A N 1
ATOM 4578 C CA . ASP A 1 573 ? 8.297 18.25 -3.889 1 70 573 ASP A CA 1
ATOM 4579 C C . ASP A 1 573 ? 9.07 19.406 -3.264 1 70 573 ASP A C 1
ATOM 4581 O O . ASP A 1 573 ? 9.242 20.453 -3.891 1 70 573 ASP A O 1
ATOM 4585 N N . HIS A 1 574 ? 9.492 19.219 -2.055 1 75.81 574 HIS A N 1
ATOM 4586 C CA . HIS A 1 574 ? 10.18 20.312 -1.37 1 75.81 574 HIS A CA 1
ATOM 4587 C C . HIS A 1 574 ? 11.695 20.188 -1.515 1 75.81 574 HIS A C 1
ATOM 4589 O O . HIS A 1 574 ? 12.227 19.078 -1.485 1 75.81 574 HIS A O 1
ATOM 4595 N N . ALA A 1 575 ? 12.336 21.219 -1.612 1 69.38 575 ALA A N 1
ATOM 4596 C CA . ALA A 1 575 ? 13.789 21.234 -1.793 1 69.38 575 ALA A CA 1
ATOM 4597 C C . ALA A 1 575 ? 14.508 21.156 -0.45 1 69.38 575 ALA A C 1
ATOM 4599 O O . ALA A 1 575 ? 15.594 20.578 -0.358 1 69.38 575 ALA A O 1
ATOM 4600 N N . SER A 1 576 ? 13.875 21.75 0.547 1 78.31 576 SER A N 1
ATOM 4601 C CA . SER A 1 576 ? 14.562 21.828 1.831 1 78.31 576 SER A CA 1
ATOM 4602 C C . SER A 1 576 ? 13.656 21.375 2.973 1 78.31 576 SER A C 1
ATOM 4604 O O . SER A 1 576 ? 12.43 21.312 2.807 1 78.31 576 SER A O 1
ATOM 4606 N N . PHE A 1 577 ? 14.305 21.047 4.148 1 87 577 PHE A N 1
ATOM 4607 C CA . PHE A 1 577 ? 13.57 20.656 5.352 1 87 577 PHE A CA 1
ATOM 4608 C C . PHE A 1 577 ? 12.969 21.875 6.027 1 87 577 PHE A C 1
ATOM 4610 O O . PHE A 1 577 ? 13.578 22.953 6.051 1 87 577 PHE A O 1
ATOM 4617 N N . ARG A 1 578 ? 11.789 21.766 6.613 1 84.81 578 ARG A N 1
ATOM 4618 C CA . ARG A 1 578 ? 11.125 22.781 7.41 1 84.81 578 ARG A CA 1
ATOM 4619 C C . ARG A 1 578 ? 10.648 22.219 8.742 1 84.81 578 ARG A C 1
ATOM 4621 O O . ARG A 1 578 ? 10.18 21.078 8.812 1 84.81 578 ARG A O 1
ATOM 4628 N N . PRO A 1 579 ? 10.703 23.016 9.695 1 88.75 579 PRO A N 1
ATOM 4629 C CA . PRO A 1 579 ? 10.227 22.516 10.992 1 88.75 579 PRO A CA 1
ATOM 4630 C C . PRO A 1 579 ? 8.703 22.453 11.07 1 88.75 579 PRO A C 1
ATOM 4632 O O . PRO A 1 579 ? 8.023 23.391 10.633 1 88.75 579 PRO A O 1
ATOM 4635 N N . LEU A 1 580 ? 8.188 21.375 11.531 1 92.81 580 LEU A N 1
ATOM 4636 C CA . LEU A 1 580 ? 6.777 21.219 11.852 1 92.81 580 LEU A CA 1
ATOM 4637 C C . LEU A 1 580 ? 6.582 20.938 13.336 1 92.81 580 LEU A C 1
ATOM 4639 O O . LEU A 1 580 ? 6.293 19.812 13.734 1 92.81 580 LEU A O 1
ATOM 4643 N N . CYS A 1 581 ? 6.754 21.953 14.047 1 90.75 581 CYS A N 1
ATOM 4644 C CA . CYS A 1 581 ? 6.617 21.969 15.5 1 90.75 581 CYS A CA 1
ATOM 4645 C C . CYS A 1 581 ? 6.484 23.391 16.016 1 90.75 581 CYS A C 1
ATOM 4647 O O . CYS A 1 581 ? 6.699 24.359 15.281 1 90.75 581 CYS A O 1
ATOM 4649 N N . PRO A 1 582 ? 6.016 23.5 17.25 1 83.75 582 PRO A N 1
ATOM 4650 C CA . PRO A 1 582 ? 5.938 24.844 17.812 1 83.75 582 PRO A CA 1
ATOM 4651 C C . PRO A 1 582 ? 7.297 25.547 17.859 1 83.75 582 PRO A C 1
ATOM 4653 O O . PRO A 1 582 ? 8.328 24.875 17.984 1 83.75 582 PRO A O 1
ATOM 4656 N N . ALA A 1 583 ? 7.371 26.828 17.781 1 74.25 583 ALA A N 1
ATOM 4657 C CA . ALA A 1 583 ? 8.586 27.641 17.734 1 74.25 583 ALA A CA 1
ATOM 4658 C C . ALA A 1 583 ? 9.461 27.391 18.953 1 74.25 583 ALA A C 1
ATOM 4660 O O . ALA A 1 583 ? 10.688 27.5 18.875 1 74.25 583 ALA A O 1
ATOM 4661 N N . ILE A 1 584 ? 8.828 26.969 20 1 71.69 584 ILE A N 1
ATOM 4662 C CA . ILE A 1 584 ? 9.562 26.812 21.25 1 71.69 584 ILE A CA 1
ATOM 4663 C C . ILE A 1 584 ? 10.289 25.469 21.266 1 71.69 584 ILE A C 1
ATOM 4665 O O . ILE A 1 584 ? 11.195 25.234 22.062 1 71.69 584 ILE A O 1
ATOM 4669 N N . VAL A 1 585 ? 9.891 24.625 20.312 1 83.69 585 VAL A N 1
ATOM 4670 C CA . VAL A 1 585 ? 10.477 23.281 20.25 1 83.69 585 VAL A CA 1
ATOM 4671 C C . VAL A 1 585 ? 11.469 23.203 19.094 1 83.69 585 VAL A C 1
ATOM 4673 O O . VAL A 1 585 ? 11.156 23.594 17.969 1 83.69 585 VAL A O 1
ATOM 4676 N N . LYS A 1 586 ? 12.711 22.781 19.391 1 84.81 586 LYS A N 1
ATOM 4677 C CA . LYS A 1 586 ? 13.672 22.469 18.344 1 84.81 586 LYS A CA 1
ATOM 4678 C C . LYS A 1 586 ? 13.633 20.984 17.969 1 84.81 586 LYS A C 1
ATOM 4680 O O . LYS A 1 586 ? 14.07 20.141 18.766 1 84.81 586 LYS A O 1
ATOM 4685 N N . PRO A 1 587 ? 13.195 20.688 16.781 1 90.94 587 PRO A N 1
ATOM 4686 C CA . PRO A 1 587 ? 13.102 19.281 16.422 1 90.94 587 PRO A CA 1
ATOM 4687 C C . PRO A 1 587 ? 14.469 18.594 16.344 1 90.94 587 PRO A C 1
ATOM 4689 O O . PRO A 1 587 ? 15.469 19.234 16.031 1 90.94 587 PRO A O 1
ATOM 4692 N N . GLN A 1 588 ? 14.531 17.359 16.609 1 92.25 588 GLN A N 1
ATOM 4693 C CA . GLN A 1 588 ? 15.742 16.547 16.484 1 92.25 588 GLN A CA 1
ATOM 4694 C C . GLN A 1 588 ? 15.625 15.562 15.328 1 92.25 588 GLN A C 1
ATOM 4696 O O . GLN A 1 588 ? 16.625 15.047 14.844 1 92.25 588 GLN A O 1
ATOM 4701 N N . HIS A 1 589 ? 14.492 15.391 14.914 1 96.44 589 HIS A N 1
ATOM 4702 C CA . HIS A 1 589 ? 14.234 14.328 13.953 1 96.44 589 HIS A CA 1
ATOM 4703 C C . HIS A 1 589 ? 13.969 14.891 12.562 1 96.44 589 HIS A C 1
ATOM 4705 O O . HIS A 1 589 ? 13.352 15.953 12.43 1 96.44 589 HIS A O 1
ATOM 4711 N N . TYR A 1 590 ? 14.445 14.188 11.586 1 95.75 590 TYR A N 1
ATOM 4712 C CA . TYR A 1 590 ? 14.234 14.523 10.18 1 95.75 590 TYR A CA 1
ATOM 4713 C C . TYR A 1 590 ? 13.336 13.492 9.5 1 95.75 590 TYR A C 1
ATOM 4715 O O . TYR A 1 590 ? 13.5 12.289 9.711 1 95.75 590 TYR A O 1
ATOM 4723 N N . VAL A 1 591 ? 12.344 13.906 8.789 1 96.5 591 VAL A N 1
ATOM 4724 C CA . VAL A 1 591 ? 11.422 13.023 8.086 1 96.5 591 VAL A CA 1
ATOM 4725 C C . VAL A 1 591 ? 11.305 13.461 6.625 1 96.5 591 VAL A C 1
ATOM 4727 O O . VAL A 1 591 ? 11.086 14.641 6.34 1 96.5 591 VAL A O 1
ATOM 4730 N N . ARG A 1 592 ? 11.414 12.594 5.723 1 94.12 592 ARG A N 1
ATOM 4731 C CA . ARG A 1 592 ? 11.312 12.867 4.293 1 94.12 592 ARG A CA 1
ATOM 4732 C C . ARG A 1 592 ? 10.164 12.078 3.668 1 94.12 592 ARG A C 1
ATOM 4734 O O . ARG A 1 592 ? 9.969 10.906 3.986 1 94.12 592 ARG A O 1
ATOM 4741 N N . GLU A 1 593 ? 9.367 12.727 2.896 1 92.31 593 GLU A N 1
ATOM 4742 C CA . GLU A 1 593 ? 8.375 12.047 2.076 1 92.31 593 GLU A CA 1
ATOM 4743 C C . GLU A 1 593 ? 8.992 11.5 0.796 1 92.31 593 GLU A C 1
ATOM 4745 O O . GLU A 1 593 ? 9.578 12.25 0.014 1 92.31 593 GLU A O 1
ATOM 4750 N N . GLU A 1 594 ? 8.859 10.203 0.606 1 89.25 594 GLU A N 1
ATOM 4751 C CA . GLU A 1 594 ? 9.5 9.508 -0.509 1 89.25 594 GLU A CA 1
ATOM 4752 C C . GLU A 1 594 ? 8.484 8.734 -1.342 1 89.25 594 GLU A C 1
ATOM 4754 O O . GLU A 1 594 ? 7.41 8.383 -0.847 1 89.25 594 GLU A O 1
ATOM 4759 N N . PRO A 1 595 ? 8.914 8.5 -2.652 1 84.69 595 PRO A N 1
ATOM 4760 C CA . PRO A 1 595 ? 8.062 7.586 -3.42 1 84.69 595 PRO A CA 1
ATOM 4761 C C . PRO A 1 595 ? 8 6.188 -2.814 1 84.69 595 PRO A C 1
ATOM 4763 O O . PRO A 1 595 ? 8.922 5.773 -2.109 1 84.69 595 PRO A O 1
ATOM 4766 N N . LEU A 1 596 ? 6.949 5.445 -3.064 1 85.56 596 LEU A N 1
ATOM 4767 C CA . LEU A 1 596 ? 6.777 4.094 -2.537 1 85.56 596 LEU A CA 1
ATOM 4768 C C . LEU A 1 596 ? 7.941 3.199 -2.945 1 85.56 596 LEU A C 1
ATOM 4770 O O . LEU A 1 596 ? 8.555 3.41 -3.994 1 85.56 596 LEU A O 1
ATOM 4774 N N . PHE A 1 597 ? 8.25 2.18 -2.203 1 84.81 597 PHE A N 1
ATOM 4775 C CA . PHE A 1 597 ? 9.367 1.257 -2.381 1 84.81 597 PHE A CA 1
ATOM 4776 C C . PHE A 1 597 ? 9.234 0.489 -3.691 1 84.81 597 PHE A C 1
ATOM 4778 O O . PHE A 1 597 ? 10.219 0.257 -4.387 1 84.81 597 PHE A O 1
ATOM 4785 N N . SER A 1 598 ? 8.023 0.048 -3.961 1 78.88 598 SER A N 1
ATOM 4786 C CA . SER A 1 598 ? 7.773 -0.71 -5.184 1 78.88 598 SER A CA 1
ATOM 4787 C C . SER A 1 598 ? 8.055 0.127 -6.426 1 78.88 598 SER A C 1
ATOM 4789 O O . SER A 1 598 ? 8.406 -0.412 -7.477 1 78.88 598 SER A O 1
ATOM 4791 N N . SER A 1 599 ? 7.793 1.388 -6.324 1 70.19 599 SER A N 1
ATOM 4792 C CA . SER A 1 599 ? 8.008 2.275 -7.461 1 70.19 599 SER A CA 1
ATOM 4793 C C . SER A 1 599 ? 9.492 2.514 -7.711 1 70.19 599 SER A C 1
ATOM 4795 O O . SER A 1 599 ? 9.906 2.762 -8.844 1 70.19 599 SER A O 1
ATOM 4797 N N . MET A 1 600 ? 10.219 2.504 -6.598 1 60.19 600 MET A N 1
ATOM 4798 C CA . MET A 1 600 ? 11.664 2.697 -6.73 1 60.19 600 MET A CA 1
ATOM 4799 C C . MET A 1 600 ? 12.32 1.476 -7.359 1 60.19 600 MET A C 1
ATOM 4801 O O . MET A 1 600 ? 13.242 1.608 -8.172 1 60.19 600 MET A O 1
ATOM 4805 N N . ALA A 1 601 ? 11.867 0.349 -6.934 1 53.19 601 ALA A N 1
ATOM 4806 C CA . ALA A 1 601 ? 12.398 -0.908 -7.457 1 53.19 601 ALA A CA 1
ATOM 4807 C C . ALA A 1 601 ? 12.094 -1.049 -8.945 1 53.19 601 ALA A C 1
ATOM 4809 O O . ALA A 1 601 ? 12.938 -1.525 -9.711 1 53.19 601 ALA A O 1
ATOM 4810 N N . ALA A 1 602 ? 10.852 -0.542 -9.227 1 48.22 602 ALA A N 1
ATOM 4811 C CA . ALA A 1 602 ? 10.484 -0.575 -10.641 1 48.22 602 ALA A CA 1
ATOM 4812 C C . ALA A 1 602 ? 11.352 0.384 -11.453 1 48.22 602 ALA A C 1
ATOM 4814 O O . ALA A 1 602 ? 11.688 0.104 -12.609 1 48.22 602 ALA A O 1
ATOM 4815 N N . GLY A 1 603 ? 11.75 1.53 -10.789 1 41.75 603 GLY A N 1
ATOM 4816 C CA . GLY A 1 603 ? 12.562 2.547 -11.43 1 41.75 603 GLY A CA 1
ATOM 4817 C C . GLY A 1 603 ? 13.992 2.1 -11.672 1 41.75 603 GLY A C 1
ATOM 4818 O O . GLY A 1 603 ? 14.578 2.42 -12.711 1 41.75 603 GLY A O 1
ATOM 4819 N N . GLU A 1 604 ? 14.625 1.476 -10.703 1 42.16 604 GLU A N 1
ATOM 4820 C CA . GLU A 1 604 ? 15.984 1.033 -10.984 1 42.16 604 GLU A CA 1
ATOM 4821 C C . GLU A 1 604 ? 16.016 0.012 -12.117 1 42.16 604 GLU A C 1
ATOM 4823 O O . GLU A 1 604 ? 16.922 0.033 -12.953 1 42.16 604 GLU A O 1
ATOM 4828 N N . ARG A 1 605 ? 15.109 -0.903 -12.125 1 41.16 605 ARG A N 1
ATOM 4829 C CA . ARG A 1 605 ? 15.016 -1.779 -13.289 1 41.16 605 ARG A CA 1
ATOM 4830 C C . ARG A 1 605 ? 14.672 -0.986 -14.539 1 41.16 605 ARG A C 1
ATOM 4832 O O . ARG A 1 605 ? 15.203 -1.258 -15.617 1 41.16 605 ARG A O 1
ATOM 4839 N N . ARG A 1 606 ? 13.922 0.202 -14.195 1 37.56 606 ARG A N 1
ATOM 4840 C CA . ARG A 1 606 ? 13.68 1.229 -15.195 1 37.56 606 ARG A CA 1
ATOM 4841 C C . ARG A 1 606 ? 14.914 2.105 -15.398 1 37.56 606 ARG A C 1
ATOM 4843 O O . ARG A 1 606 ? 15.188 2.555 -16.516 1 37.56 606 ARG A O 1
ATOM 4850 N N . ALA A 1 607 ? 15.586 2.453 -14.312 1 36.53 607 ALA A N 1
ATOM 4851 C CA . ALA A 1 607 ? 16.797 3.258 -14.453 1 36.53 607 ALA A CA 1
ATOM 4852 C C . ALA A 1 607 ? 17.812 2.566 -15.359 1 36.53 607 ALA A C 1
ATOM 4854 O O . ALA A 1 607 ? 18.438 3.209 -16.203 1 36.53 607 ALA A O 1
ATOM 4855 N N . VAL A 1 608 ? 18.016 1.292 -15.172 1 37.78 608 VAL A N 1
ATOM 4856 C CA . VAL A 1 608 ? 18.891 0.634 -16.141 1 37.78 608 VAL A CA 1
ATOM 4857 C C . VAL A 1 608 ? 18.281 0.721 -17.531 1 37.78 608 VAL A C 1
ATOM 4859 O O . VAL A 1 608 ? 18.984 1.009 -18.5 1 37.78 608 VAL A O 1
ATOM 4862 N N . ARG A 1 609 ? 16.984 0.663 -17.484 1 34.25 609 ARG A N 1
ATOM 4863 C CA . ARG A 1 609 ? 16.328 0.844 -18.766 1 34.25 609 ARG A CA 1
ATOM 4864 C C . ARG A 1 609 ? 16.281 2.318 -19.156 1 34.25 609 ARG A C 1
ATOM 4866 O O . ARG A 1 609 ? 16.516 2.666 -20.312 1 34.25 609 ARG A O 1
ATOM 4873 N N . ARG A 1 610 ? 16.016 3.201 -18.156 1 34.59 610 ARG A N 1
ATOM 4874 C CA . ARG A 1 610 ? 16.094 4.641 -18.391 1 34.59 610 ARG A CA 1
ATOM 4875 C C . ARG A 1 610 ? 17.516 5.062 -18.719 1 34.59 610 ARG A C 1
ATOM 4877 O O . ARG A 1 610 ? 17.734 5.93 -19.578 1 34.59 610 ARG A O 1
ATOM 4884 N N . ARG A 1 611 ? 18.453 4.633 -18 1 36.28 611 ARG A N 1
ATOM 4885 C CA . ARG A 1 611 ? 19.812 4.941 -18.453 1 36.28 611 ARG A CA 1
ATOM 4886 C C . ARG A 1 611 ? 20 4.531 -19.922 1 36.28 611 ARG A C 1
ATOM 4888 O O . ARG A 1 611 ? 20.609 5.258 -20.703 1 36.28 611 ARG A O 1
ATOM 4895 N N . ARG A 1 612 ? 19.359 3.424 -20.234 1 33.97 612 ARG A N 1
ATOM 4896 C CA . ARG A 1 612 ? 19.453 3.066 -21.641 1 33.97 612 ARG A CA 1
ATOM 4897 C C . ARG A 1 612 ? 18.531 3.93 -22.5 1 33.97 612 ARG A C 1
ATOM 4899 O O . ARG A 1 612 ? 18.922 4.367 -23.578 1 33.97 612 ARG A O 1
ATOM 4906 N N . LEU A 1 613 ? 17.453 4.285 -21.828 1 35.72 613 LEU A N 1
ATOM 4907 C CA . LEU A 1 613 ? 16.578 5.246 -22.5 1 35.72 613 LEU A CA 1
ATOM 4908 C C . LEU A 1 613 ? 17.125 6.66 -22.359 1 35.72 613 LEU A C 1
ATOM 4910 O O . LEU A 1 613 ? 17.062 7.453 -23.297 1 35.72 613 LEU A O 1
ATOM 4914 N N . GLY A 1 614 ? 17.547 7.062 -21.156 1 35.34 614 GLY A N 1
ATOM 4915 C CA . GLY A 1 614 ? 18.281 8.32 -21.031 1 35.34 614 GLY A CA 1
ATOM 4916 C C . GLY A 1 614 ? 19.469 8.406 -21.969 1 35.34 614 GLY A C 1
ATOM 4917 O O . GLY A 1 614 ? 19.719 9.453 -22.578 1 35.34 614 GLY A O 1
ATOM 4918 N N . TRP A 1 615 ? 20.172 7.379 -22.062 1 36.5 615 TRP A N 1
ATOM 4919 C CA . TRP A 1 615 ? 21.203 7.387 -23.078 1 36.5 615 TRP A CA 1
ATOM 4920 C C . TRP A 1 615 ? 20.594 7.574 -24.469 1 36.5 615 TRP A C 1
ATOM 4922 O O . TRP A 1 615 ? 21.078 8.383 -25.266 1 36.5 615 TRP A O 1
ATOM 4932 N N . PHE A 1 616 ? 19.406 6.906 -24.609 1 34.62 616 PHE A N 1
ATOM 4933 C CA . PHE A 1 616 ? 18.734 7.129 -25.875 1 34.62 616 PHE A CA 1
ATOM 4934 C C . PHE A 1 616 ? 18.141 8.531 -25.938 1 34.62 616 PHE A C 1
ATOM 4936 O O . PHE A 1 616 ? 18.25 9.219 -26.938 1 34.62 616 PHE A O 1
ATOM 4943 N N . ALA A 1 617 ? 17.562 8.938 -24.797 1 35.22 617 ALA A N 1
ATOM 4944 C CA . ALA A 1 617 ? 17.062 10.305 -24.734 1 35.22 617 ALA A CA 1
ATOM 4945 C C . ALA A 1 617 ? 18.203 11.32 -24.719 1 35.22 617 ALA A C 1
ATOM 4947 O O . ALA A 1 617 ? 18.125 12.367 -25.359 1 35.22 617 ALA A O 1
ATOM 4948 N N . HIS A 1 618 ? 19.156 11.07 -23.922 1 34.12 618 HIS A N 1
ATOM 4949 C CA . HIS A 1 618 ? 20.359 11.898 -24.031 1 34.12 618 HIS A CA 1
ATOM 4950 C C . HIS A 1 618 ? 20.906 11.898 -25.453 1 34.12 618 HIS A C 1
ATOM 4952 O O . HIS A 1 618 ? 21.297 12.953 -25.969 1 34.12 618 HIS A O 1
ATOM 4958 N N . GLN A 1 619 ? 20.891 10.688 -26 1 33.84 619 GLN A N 1
ATOM 4959 C CA . GLN A 1 619 ? 21.328 10.672 -27.406 1 33.84 619 GLN A CA 1
ATOM 4960 C C . GLN A 1 619 ? 20.328 11.398 -28.297 1 33.84 619 GLN A C 1
ATOM 4962 O O . GLN A 1 619 ? 20.719 12.125 -29.219 1 33.84 619 GLN A O 1
ATOM 4967 N N . VAL A 1 620 ? 19.141 11.18 -27.844 1 34.34 620 VAL A N 1
ATOM 4968 C CA . VAL A 1 620 ? 18.156 11.93 -28.625 1 34.34 620 VAL A CA 1
ATOM 4969 C C . VAL A 1 620 ? 18.25 13.414 -28.281 1 34.34 620 VAL A C 1
ATOM 4971 O O . VAL A 1 620 ? 18.203 14.273 -29.156 1 34.34 620 VAL A O 1
ATOM 4974 N N . HIS A 1 621 ? 18.328 13.68 -26.938 1 30.73 621 HIS A N 1
ATOM 4975 C CA . HIS A 1 621 ? 18.484 15.07 -26.547 1 30.73 621 HIS A CA 1
ATOM 4976 C C . HIS A 1 621 ? 19.812 15.641 -27.047 1 30.73 621 HIS A C 1
ATOM 4978 O O . HIS A 1 621 ? 19.875 16.812 -27.438 1 30.73 621 HIS A O 1
ATOM 4984 N N . GLN A 1 622 ? 20.797 14.859 -26.906 1 31.05 622 GLN A N 1
ATOM 4985 C CA . GLN A 1 622 ? 22 15.438 -27.484 1 31.05 622 GLN A CA 1
ATOM 4986 C C . GLN A 1 622 ? 21.812 15.719 -28.969 1 31.05 622 GLN A C 1
ATOM 4988 O O . GLN A 1 622 ? 22.328 16.719 -29.484 1 31.05 622 GLN A O 1
ATOM 4993 N N . ASN A 1 623 ? 21.172 14.758 -29.594 1 30.45 623 ASN A N 1
ATOM 4994 C CA . ASN A 1 623 ? 21.047 15.023 -31.016 1 30.45 623 ASN A CA 1
ATOM 4995 C C . ASN A 1 623 ? 19.859 15.938 -31.312 1 30.45 623 ASN A C 1
ATOM 4997 O O . ASN A 1 623 ? 19.516 16.156 -32.469 1 30.45 623 ASN A O 1
ATOM 5001 N N . SER A 1 624 ? 19.031 16.141 -30.344 1 30.23 624 SER A N 1
ATOM 5002 C CA . SER A 1 624 ? 17.922 17.062 -30.625 1 30.23 624 SER A CA 1
ATOM 5003 C C . SER A 1 624 ? 18.422 18.5 -30.766 1 30.23 624 SER A C 1
ATOM 5005 O O . SER A 1 624 ? 17.625 19.406 -31.016 1 30.23 624 SER A O 1
ATOM 5007 N N . ARG A 1 625 ? 19.609 18.844 -30.422 1 30.97 625 ARG A N 1
ATOM 5008 C CA . ARG A 1 625 ? 20.031 20.203 -30.703 1 30.97 625 ARG A CA 1
ATOM 5009 C C . ARG A 1 625 ? 20.094 20.469 -32.188 1 30.97 625 ARG A C 1
ATOM 5011 O O . ARG A 1 625 ? 20.531 21.547 -32.625 1 30.97 625 ARG A O 1
ATOM 5018 N N . THR A 1 626 ? 20.188 19.438 -33 1 26.78 626 THR A N 1
ATOM 5019 C CA . THR A 1 626 ? 20.219 19.891 -34.406 1 26.78 626 THR A CA 1
ATOM 5020 C C . THR A 1 626 ? 18.812 20.297 -34.844 1 26.78 626 THR A C 1
ATOM 5022 O O . THR A 1 626 ? 17.828 19.969 -34.219 1 26.78 626 THR A O 1
ATOM 5025 N N . LEU A 1 627 ? 18.672 20.938 -36.156 1 27.03 627 LEU A N 1
ATOM 5026 C CA . LEU A 1 627 ? 17.531 21.562 -36.781 1 27.03 627 LEU A CA 1
ATOM 5027 C C . LEU A 1 627 ? 16.266 20.719 -36.594 1 27.03 627 LEU A C 1
ATOM 5029 O O . LEU A 1 627 ? 15.18 21.266 -36.406 1 27.03 627 LEU A O 1
ATOM 5033 N N . ILE A 1 628 ? 16.469 19.438 -36.719 1 27.48 628 ILE A N 1
ATOM 5034 C CA . ILE A 1 628 ? 15.328 18.531 -36.719 1 27.48 628 ILE A CA 1
ATOM 5035 C C . ILE A 1 628 ? 14.75 18.391 -35.312 1 27.48 628 ILE A C 1
ATOM 5037 O O . ILE A 1 628 ? 13.633 17.906 -35.156 1 27.48 628 ILE A O 1
ATOM 5041 N N . GLY A 1 629 ? 15.594 18.719 -34.281 1 29.95 629 GLY A N 1
ATOM 5042 C CA . GLY A 1 629 ? 15.234 18.688 -32.875 1 29.95 629 GLY A CA 1
ATOM 5043 C C . GLY A 1 629 ? 14.242 19.781 -32.5 1 29.95 629 GLY A C 1
ATOM 5044 O O . GLY A 1 629 ? 13.664 19.734 -31.406 1 29.95 629 GLY A O 1
ATOM 5045 N N . GLY A 1 630 ? 14.273 20.953 -33.188 1 30.72 630 GLY A N 1
ATOM 5046 C CA . GLY A 1 630 ? 13.383 22.094 -33.156 1 30.72 630 GLY A CA 1
ATOM 5047 C C . GLY A 1 630 ? 11.922 21.719 -33.344 1 30.72 630 GLY A C 1
ATOM 5048 O O . GLY A 1 630 ? 11.039 22.266 -32.688 1 30.72 630 GLY A O 1
ATOM 5049 N N . TRP A 1 631 ? 11.727 20.922 -34.469 1 29.45 631 TRP A N 1
ATOM 5050 C CA . TRP A 1 631 ? 10.352 20.594 -34.812 1 29.45 631 TRP A CA 1
ATOM 5051 C C . TRP A 1 631 ? 9.688 19.766 -33.719 1 29.45 631 TRP A C 1
ATOM 5053 O O . TRP A 1 631 ? 8.492 19.938 -33.469 1 29.45 631 TRP A O 1
ATOM 5063 N N . VAL A 1 632 ? 10.5 18.938 -33.062 1 29.25 632 VAL A N 1
ATOM 5064 C CA . VAL A 1 632 ? 9.914 18.078 -32.031 1 29.25 632 VAL A CA 1
ATOM 5065 C C . VAL A 1 632 ? 9.547 18.891 -30.812 1 29.25 632 VAL A C 1
ATOM 5067 O O . VAL A 1 632 ? 8.5 18.672 -30.188 1 29.25 632 VAL A O 1
ATOM 5070 N N . THR A 1 633 ? 10.375 19.922 -30.406 1 31.06 633 THR A N 1
ATOM 5071 C CA . THR A 1 633 ? 10.07 20.844 -29.312 1 31.06 633 THR A CA 1
ATOM 5072 C C . THR A 1 633 ? 8.875 21.719 -29.656 1 31.06 633 THR A C 1
ATOM 5074 O O . THR A 1 633 ? 8.117 22.125 -28.766 1 31.06 633 THR A O 1
ATOM 5077 N N . GLY A 1 634 ? 8.766 22.281 -30.891 1 30.27 634 GLY A N 1
ATOM 5078 C CA . GLY A 1 634 ? 7.605 23.031 -31.344 1 30.27 634 GLY A CA 1
ATOM 5079 C C . GLY A 1 634 ? 6.297 22.281 -31.172 1 30.27 634 GLY A C 1
ATOM 5080 O O . GLY A 1 634 ? 5.297 22.859 -30.75 1 30.27 634 GLY A O 1
ATOM 5081 N N . LEU A 1 635 ? 6.27 20.938 -31.641 1 28.95 635 LEU A N 1
ATOM 5082 C CA . LEU A 1 635 ? 5.062 20.141 -31.469 1 28.95 635 LEU A CA 1
ATOM 5083 C C . LEU A 1 635 ? 4.773 19.891 -30 1 28.95 635 LEU A C 1
ATOM 5085 O O . LEU A 1 635 ? 3.621 19.953 -29.562 1 28.95 635 LEU A O 1
ATOM 5089 N N . PHE A 1 636 ? 5.785 19.641 -29.125 1 31.05 636 PHE A N 1
ATOM 5090 C CA . PHE A 1 636 ? 5.555 19.453 -27.688 1 31.05 636 PHE A CA 1
ATOM 5091 C C . PHE A 1 636 ? 5.379 20.781 -26.984 1 31.05 636 PHE A C 1
ATOM 5093 O O . PHE A 1 636 ? 4.82 20.844 -25.891 1 31.05 636 PHE A O 1
ATOM 5100 N N . GLY A 1 637 ? 5.988 21.984 -27.422 1 31.78 637 GLY A N 1
ATOM 5101 C CA . GLY A 1 637 ? 5.711 23.328 -26.953 1 31.78 637 GLY A CA 1
ATOM 5102 C C . GLY A 1 637 ? 4.25 23.719 -27.094 1 31.78 637 GLY A C 1
ATOM 5103 O O . GLY A 1 637 ? 3.697 24.391 -26.219 1 31.78 637 GLY A O 1
ATOM 5104 N N . ALA A 1 638 ? 3.605 23.469 -28.266 1 30.19 638 ALA A N 1
ATOM 5105 C CA . ALA A 1 638 ? 2.186 23.75 -28.453 1 30.19 638 ALA A CA 1
ATOM 5106 C C . ALA A 1 638 ? 1.331 23 -27.438 1 30.19 638 ALA A C 1
ATOM 5108 O O . ALA A 1 638 ? 0.32 23.516 -26.969 1 30.19 638 ALA A O 1
ATOM 5109 N N . ILE A 1 639 ? 1.762 21.75 -27.047 1 30.55 639 ILE A N 1
ATOM 5110 C CA . ILE A 1 639 ? 1.017 20.984 -26.047 1 30.55 639 ILE A CA 1
ATOM 5111 C C . ILE A 1 639 ? 1.237 21.594 -24.656 1 30.55 639 ILE A C 1
ATOM 5113 O O . ILE A 1 639 ? 0.327 21.609 -23.828 1 30.55 639 ILE A O 1
ATOM 5117 N N . ALA A 1 640 ? 2.402 22.203 -24.391 1 31.38 640 ALA A N 1
ATOM 5118 C CA . ALA A 1 640 ? 2.639 22.969 -23.172 1 31.38 640 ALA A CA 1
ATOM 5119 C C . ALA A 1 640 ? 1.824 24.25 -23.141 1 31.38 640 ALA A C 1
ATOM 5121 O O . ALA A 1 640 ? 1.526 24.781 -22.078 1 31.38 640 ALA A O 1
ATOM 5122 N N . THR A 1 641 ? 1.678 25.047 -24.234 1 32.06 641 THR A N 1
ATOM 5123 C CA . THR A 1 641 ? 0.96 26.312 -24.328 1 32.06 641 THR A CA 1
ATOM 5124 C C . THR A 1 641 ? -0.532 26.109 -24.078 1 32.06 641 THR A C 1
ATOM 5126 O O . THR A 1 641 ? -1.256 27.062 -23.781 1 32.06 641 THR A O 1
ATOM 5129 N N . VAL A 1 642 ? -1.054 24.922 -24.344 1 33.06 642 VAL A N 1
ATOM 5130 C CA . VAL A 1 642 ? -2.492 24.719 -24.203 1 33.06 642 VAL A CA 1
ATOM 5131 C C . VAL A 1 642 ? -2.895 24.859 -22.734 1 33.06 642 VAL A C 1
ATOM 5133 O O . VAL A 1 642 ? -3.877 25.531 -22.422 1 33.06 642 VAL A O 1
ATOM 5136 N N . PRO A 1 643 ? -2.09 24.344 -21.797 1 35.88 643 PRO A N 1
ATOM 5137 C CA . PRO A 1 643 ? -2.531 24.656 -20.438 1 35.88 643 PRO A CA 1
ATOM 5138 C C . PRO A 1 643 ? -2.416 26.141 -20.094 1 35.88 643 PRO A C 1
ATOM 5140 O O . PRO A 1 643 ? -3.256 26.672 -19.375 1 35.88 643 PRO A O 1
ATOM 5143 N N . MET A 1 644 ? -1.48 26.906 -20.641 1 32.19 644 MET A N 1
ATOM 5144 C CA . MET A 1 644 ? -1.355 28.328 -20.328 1 32.19 644 MET A CA 1
ATOM 5145 C C . MET A 1 644 ? -2.514 29.109 -20.938 1 32.19 644 MET A C 1
ATOM 5147 O O . MET A 1 644 ? -3.08 29.984 -20.281 1 32.19 644 MET A O 1
ATOM 5151 N N . VAL A 1 645 ? -2.852 29.062 -22.234 1 33.44 645 VAL A N 1
ATOM 5152 C CA . VAL A 1 645 ? -3.955 29.781 -22.844 1 33.44 645 VAL A CA 1
ATOM 5153 C C . VAL A 1 645 ? -5.277 29.344 -22.219 1 33.44 645 VAL A C 1
ATOM 5155 O O . VAL A 1 645 ? -6.145 30.172 -21.953 1 33.44 645 VAL A O 1
ATOM 5158 N N . ALA A 1 646 ? -5.441 28.047 -21.969 1 33.62 646 ALA A N 1
ATOM 5159 C CA . ALA A 1 646 ? -6.66 27.594 -21.312 1 33.62 646 ALA A CA 1
ATOM 5160 C C . ALA A 1 646 ? -6.734 28.109 -19.875 1 33.62 646 ALA A C 1
ATOM 5162 O O . ALA A 1 646 ? -7.82 28.422 -19.375 1 33.62 646 ALA A O 1
ATOM 5163 N N . ARG A 1 647 ? -5.617 28.344 -19.25 1 34.38 647 ARG A N 1
ATOM 5164 C CA . ARG A 1 647 ? -5.543 29 -17.953 1 34.38 647 ARG A CA 1
ATOM 5165 C C . ARG A 1 647 ? -6.012 30.438 -18.031 1 34.38 647 ARG A C 1
ATOM 5167 O O . ARG A 1 647 ? -6.602 30.969 -17.078 1 34.38 647 ARG A O 1
ATOM 5174 N N . ILE A 1 648 ? -5.688 31.281 -18.953 1 32.28 648 ILE A N 1
ATOM 5175 C CA . ILE A 1 648 ? -6.066 32.688 -19.109 1 32.28 648 ILE A CA 1
ATOM 5176 C C . ILE A 1 648 ? -7.551 32.781 -19.453 1 32.28 648 ILE A C 1
ATOM 5178 O O . ILE A 1 648 ? -8.273 33.594 -18.891 1 32.28 648 ILE A O 1
ATOM 5182 N N . LEU A 1 649 ? -8.109 32.094 -20.469 1 34.66 649 LEU A N 1
ATOM 5183 C CA . LEU A 1 649 ? -9.438 32.375 -20.984 1 34.66 649 LEU A CA 1
ATOM 5184 C C . LEU A 1 649 ? -10.516 31.734 -20.125 1 34.66 649 LEU A C 1
ATOM 5186 O O . LEU A 1 649 ? -11.648 32.219 -20.078 1 34.66 649 LEU A O 1
ATOM 5190 N N . ALA A 1 650 ? -10.523 30.469 -19.672 1 30.52 650 ALA A N 1
ATOM 5191 C CA . ALA A 1 650 ? -11.516 29.859 -18.781 1 30.52 650 ALA A CA 1
ATOM 5192 C C . ALA A 1 650 ? -10.844 29.219 -17.578 1 30.52 650 ALA A C 1
ATOM 5194 O O . ALA A 1 650 ? -10.695 28 -17.516 1 30.52 650 ALA A O 1
ATOM 5195 N N . PRO A 1 651 ? -10.32 30.078 -16.703 1 31.91 651 PRO A N 1
ATOM 5196 C CA . PRO A 1 651 ? -9.508 29.672 -15.555 1 31.91 651 PRO A CA 1
ATOM 5197 C C . PRO A 1 651 ? -10.117 28.516 -14.773 1 31.91 651 PRO A C 1
ATOM 5199 O O . PRO A 1 651 ? -9.398 27.641 -14.281 1 31.91 651 PRO A O 1
ATOM 5202 N N . ARG A 1 652 ? -11.391 28.578 -14.641 1 35.06 652 ARG A N 1
ATOM 5203 C CA . ARG A 1 652 ? -12.062 27.516 -13.883 1 35.06 652 ARG A CA 1
ATOM 5204 C C . ARG A 1 652 ? -11.914 26.172 -14.57 1 35.06 652 ARG A C 1
ATOM 5206 O O . ARG A 1 652 ? -11.695 25.156 -13.914 1 35.06 652 ARG A O 1
ATOM 5213 N N . LEU A 1 653 ? -12.172 26.203 -15.805 1 35.38 653 LEU A N 1
ATOM 5214 C CA . LEU A 1 653 ? -12.102 24.984 -16.594 1 35.38 653 LEU A CA 1
ATOM 5215 C C . LEU A 1 653 ? -10.68 24.422 -16.609 1 35.38 653 LEU A C 1
ATOM 5217 O O . LEU A 1 653 ? -10.477 23.219 -16.516 1 35.38 653 LEU A O 1
ATOM 5221 N N . THR A 1 654 ? -9.742 25.281 -16.641 1 35.5 654 THR A N 1
ATOM 5222 C CA . THR A 1 654 ? -8.352 24.859 -16.609 1 35.5 654 THR A CA 1
ATOM 5223 C C . THR A 1 654 ? -8 24.266 -15.25 1 35.5 654 THR A C 1
ATOM 5225 O O . THR A 1 654 ? -7.246 23.297 -15.164 1 35.5 654 THR A O 1
ATOM 5228 N N . SER A 1 655 ? -8.477 24.828 -14.18 1 36.75 655 SER A N 1
ATOM 5229 C CA . SER A 1 655 ? -8.32 24.219 -12.859 1 36.75 655 SER A CA 1
ATOM 5230 C C . SER A 1 655 ? -8.945 22.828 -12.812 1 36.75 655 SER A C 1
ATOM 5232 O O . SER A 1 655 ? -8.375 21.906 -12.234 1 36.75 655 SER A O 1
ATOM 5234 N N . GLN A 1 656 ? -10.031 22.703 -13.5 1 37 656 GLN A N 1
ATOM 5235 C CA . GLN A 1 656 ? -10.703 21.406 -13.555 1 37 656 GLN A CA 1
ATOM 5236 C C . GLN A 1 656 ? -9.938 20.422 -14.43 1 37 656 GLN A C 1
ATOM 5238 O O . GLN A 1 656 ? -9.828 19.25 -14.094 1 37 656 GLN A O 1
ATOM 5243 N N . ILE A 1 657 ? -9.469 20.906 -15.492 1 37.91 657 ILE A N 1
ATOM 5244 C CA . ILE A 1 657 ? -8.703 20.078 -16.422 1 37.91 657 ILE A CA 1
ATOM 5245 C C . ILE A 1 657 ? -7.363 19.703 -15.805 1 37.91 657 ILE A C 1
ATOM 5247 O O . ILE A 1 657 ? -6.922 18.562 -15.914 1 37.91 657 ILE A O 1
ATOM 5251 N N . ARG A 1 658 ? -6.676 20.625 -15.266 1 37 658 ARG A N 1
ATOM 5252 C CA . ARG A 1 658 ? -5.457 20.328 -14.516 1 37 658 ARG A CA 1
ATOM 5253 C C . ARG A 1 658 ? -5.727 19.328 -13.398 1 37 658 ARG A C 1
ATOM 5255 O O . ARG A 1 658 ? -4.914 18.438 -13.156 1 37 658 ARG A O 1
ATOM 5262 N N . GLU A 1 659 ? -6.738 19.531 -12.711 1 37.56 659 GLU A N 1
ATOM 5263 C CA . GLU A 1 659 ? -7.148 18.547 -11.719 1 37.56 659 GLU A CA 1
ATOM 5264 C C . GLU A 1 659 ? -7.477 17.203 -12.375 1 37.56 659 GLU A C 1
ATOM 5266 O O . GLU A 1 659 ? -7.148 16.156 -11.836 1 37.56 659 GLU A O 1
ATOM 5271 N N . SER A 1 660 ? -8.086 17.312 -13.555 1 35.22 660 SER A N 1
ATOM 5272 C CA . SER A 1 660 ? -8.383 16.094 -14.312 1 35.22 660 SER A CA 1
ATOM 5273 C C . SER A 1 660 ? -7.137 15.539 -14.984 1 35.22 660 SER A C 1
ATOM 5275 O O . SER A 1 660 ? -6.934 14.32 -15.023 1 35.22 660 SER A O 1
ATOM 5277 N N . MET A 1 661 ? -6.504 16.266 -15.664 1 37.19 661 MET A N 1
ATOM 5278 C CA . MET A 1 661 ? -5.246 15.852 -16.281 1 37.19 661 MET A CA 1
ATOM 5279 C C . MET A 1 661 ? -4.207 15.516 -15.211 1 37.19 661 MET A C 1
ATOM 5281 O O . MET A 1 661 ? -3.35 14.656 -15.43 1 37.19 661 MET A O 1
ATOM 5285 N N . GLY A 1 662 ? -4.074 16.281 -14.211 1 37.06 662 GLY A N 1
ATOM 5286 C CA . GLY A 1 662 ? -3.326 15.898 -13.023 1 37.06 662 GLY A CA 1
ATOM 5287 C C . GLY A 1 662 ? -3.736 14.547 -12.477 1 37.06 662 GLY A C 1
ATOM 5288 O O . GLY A 1 662 ? -2.965 13.898 -11.766 1 37.06 662 GLY A O 1
ATOM 5289 N N . SER A 1 663 ? -4.895 14.172 -12.656 1 36.06 663 SER A N 1
ATOM 5290 C CA . SER A 1 663 ? -5.309 12.805 -12.352 1 36.06 663 SER A CA 1
ATOM 5291 C C . SER A 1 663 ? -4.664 11.812 -13.312 1 36.06 663 SER A C 1
ATOM 5293 O O . SER A 1 663 ? -4.57 10.617 -13 1 36.06 663 SER A O 1
ATOM 5295 N N . LEU A 1 664 ? -4.473 12.07 -14.461 1 35.75 664 LEU A N 1
ATOM 5296 C CA . LEU A 1 664 ? -3.766 11.164 -15.359 1 35.75 664 LEU A CA 1
ATOM 5297 C C . LEU A 1 664 ? -2.32 10.969 -14.906 1 35.75 664 LEU A C 1
ATOM 5299 O O . LEU A 1 664 ? -1.76 9.883 -15.062 1 35.75 664 LEU A O 1
ATOM 5303 N N . VAL A 1 665 ? -1.582 12.031 -14.547 1 36.81 665 VAL A N 1
ATOM 5304 C CA . VAL A 1 665 ? -0.247 11.828 -13.992 1 36.81 665 VAL A CA 1
ATOM 5305 C C . VAL A 1 665 ? -0.324 11.758 -12.469 1 36.81 665 VAL A C 1
ATOM 5307 O O . VAL A 1 665 ? -0.341 12.797 -11.797 1 36.81 665 VAL A O 1
ATOM 5310 N N . ARG A 1 666 ? -1.141 10.961 -12.023 1 45.06 666 ARG A N 1
ATOM 5311 C CA . ARG A 1 666 ? -1.176 10.828 -10.57 1 45.06 666 ARG A CA 1
ATOM 5312 C C . ARG A 1 666 ? 0.234 10.812 -9.984 1 45.06 666 ARG A C 1
ATOM 5314 O O . ARG A 1 666 ? 1.087 10.039 -10.438 1 45.06 666 ARG A O 1
ATOM 5321 N N . PRO A 1 667 ? 0.489 11.906 -9.141 1 53.59 667 PRO A N 1
ATOM 5322 C CA . PRO A 1 667 ? 1.772 11.758 -8.453 1 53.59 667 PRO A CA 1
ATOM 5323 C C . PRO A 1 667 ? 1.939 10.391 -7.797 1 53.59 667 PRO A C 1
ATOM 5325 O O . PRO A 1 667 ? 0.953 9.773 -7.383 1 53.59 667 PRO A O 1
ATOM 5328 N N . PRO A 1 668 ? 3.031 9.844 -7.984 1 60.09 668 PRO A N 1
ATOM 5329 C CA . PRO A 1 668 ? 3.299 8.539 -7.383 1 60.09 668 PRO A CA 1
ATOM 5330 C C . PRO A 1 668 ? 2.957 8.492 -5.898 1 60.09 668 PRO A C 1
ATOM 5332 O O . PRO A 1 668 ? 3.061 9.508 -5.203 1 60.09 668 PRO A O 1
ATOM 5335 N N . ALA A 1 669 ? 2.197 7.531 -5.492 1 76.56 669 ALA A N 1
ATOM 5336 C CA . ALA A 1 669 ? 1.986 7.273 -4.066 1 76.56 669 ALA A CA 1
ATOM 5337 C C . ALA A 1 669 ? 3.297 7.379 -3.291 1 76.56 669 ALA A C 1
ATOM 5339 O O . ALA A 1 669 ? 4.363 7.039 -3.811 1 76.56 669 ALA A O 1
ATOM 5340 N N . THR A 1 670 ? 3.221 8.102 -2.174 1 87.19 670 THR A N 1
ATOM 5341 C CA . THR A 1 670 ? 4.422 8.352 -1.382 1 87.19 670 THR A CA 1
ATOM 5342 C C . THR A 1 670 ? 4.285 7.734 0.008 1 87.19 670 THR A C 1
ATOM 5344 O O . THR A 1 670 ? 3.209 7.258 0.381 1 87.19 670 THR A O 1
ATOM 5347 N N . GLU A 1 671 ? 5.391 7.629 0.698 1 90.81 671 GLU A N 1
ATOM 5348 C CA . GLU A 1 671 ? 5.453 7.215 2.096 1 90.81 671 GLU A CA 1
ATOM 5349 C C . GLU A 1 671 ? 6.395 8.109 2.896 1 90.81 671 GLU A C 1
ATOM 5351 O O . GLU A 1 671 ? 7.262 8.773 2.328 1 90.81 671 GLU A O 1
ATOM 5356 N N . LEU A 1 672 ? 6.164 8.133 4.195 1 94.31 672 LEU A N 1
ATOM 5357 C CA . LEU A 1 672 ? 7.051 8.891 5.074 1 94.31 672 LEU A CA 1
ATOM 5358 C C . LEU A 1 672 ? 8.172 8 5.605 1 94.31 672 LEU A C 1
ATOM 5360 O O . LEU A 1 672 ? 7.93 6.859 6.004 1 94.31 672 LEU A O 1
ATOM 5364 N N . HIS A 1 673 ? 9.375 8.5 5.547 1 94.44 673 HIS A N 1
ATOM 5365 C CA . HIS A 1 673 ? 10.5 7.844 6.195 1 94.44 673 HIS A CA 1
ATOM 5366 C C . HIS A 1 673 ? 10.477 8.07 7.703 1 94.44 673 HIS A C 1
ATOM 5368 O O . HIS A 1 673 ? 11.094 9.016 8.203 1 94.44 673 HIS A O 1
ATOM 5374 N N . LEU A 1 674 ? 9.883 7.188 8.461 1 95.88 674 LEU A N 1
ATOM 5375 C CA . LEU A 1 674 ? 9.625 7.426 9.875 1 95.88 674 LEU A CA 1
ATOM 5376 C C . LEU A 1 674 ? 10.523 6.551 10.742 1 95.88 674 LEU A C 1
ATOM 5378 O O . LEU A 1 674 ? 10.773 6.875 11.906 1 95.88 674 LEU A O 1
ATOM 5382 N N . GLU A 1 675 ? 11 5.402 10.203 1 94.56 675 GLU A N 1
ATOM 5383 C CA . GLU A 1 675 ? 11.781 4.473 11.016 1 94.56 675 GLU A CA 1
ATOM 5384 C C . GLU A 1 675 ? 13.281 4.742 10.875 1 94.56 675 GLU A C 1
ATOM 5386 O O . GLU A 1 675 ? 13.82 4.695 9.766 1 94.56 675 GLU A O 1
ATOM 5391 N N . ARG A 1 676 ? 13.82 4.965 12 1 95.25 676 ARG A N 1
ATOM 5392 C CA . ARG A 1 676 ? 15.258 5.191 12.031 1 95.25 676 ARG A CA 1
ATOM 5393 C C . ARG A 1 676 ? 16.016 3.893 12.281 1 95.25 676 ARG A C 1
ATOM 5395 O O . ARG A 1 676 ? 15.672 3.129 13.18 1 95.25 676 ARG A O 1
ATOM 5402 N N . LEU A 1 677 ? 17 3.682 11.5 1 91 677 LEU A N 1
ATOM 5403 C CA . LEU A 1 677 ? 17.812 2.475 11.633 1 91 677 LEU A CA 1
ATOM 5404 C C . LEU A 1 677 ? 19.047 2.744 12.469 1 91 677 LEU A C 1
ATOM 5406 O O . LEU A 1 677 ? 19.516 1.861 13.195 1 91 677 LEU A O 1
ATOM 5410 N N . ALA A 1 678 ? 19.578 3.996 12.438 1 92.19 678 ALA A N 1
ATOM 5411 C CA . ALA A 1 678 ? 20.766 4.375 13.188 1 92.19 678 ALA A CA 1
ATOM 5412 C C . ALA A 1 678 ? 20.438 4.668 14.648 1 92.19 678 ALA A C 1
ATOM 5414 O O . ALA A 1 678 ? 19.25 4.77 15.008 1 92.19 678 ALA A O 1
ATOM 5415 N N . ASP A 1 679 ? 21.375 4.836 15.461 1 91.75 679 ASP A N 1
ATOM 5416 C CA . ASP A 1 679 ? 21.188 5.039 16.891 1 91.75 679 ASP A CA 1
ATOM 5417 C C . ASP A 1 679 ? 20.75 6.473 17.188 1 91.75 679 ASP A C 1
ATOM 5419 O O . ASP A 1 679 ? 19.859 6.699 18.016 1 91.75 679 ASP A O 1
ATOM 5423 N N . ALA A 1 680 ? 21.375 7.441 16.484 1 94 680 ALA A N 1
ATOM 5424 C CA . ALA A 1 680 ? 21.094 8.844 16.75 1 94 680 ALA A CA 1
ATOM 5425 C C . ALA A 1 680 ? 20.359 9.492 15.586 1 94 680 ALA A C 1
ATOM 5427 O O . ALA A 1 680 ? 20.609 9.156 14.43 1 94 680 ALA A O 1
ATOM 5428 N N . PRO A 1 681 ? 19.453 10.414 15.891 1 94.88 681 PRO A N 1
ATOM 5429 C CA . PRO A 1 681 ? 18.719 11.102 14.82 1 94.88 681 PRO A CA 1
ATOM 5430 C C . PRO A 1 681 ? 19.625 12.055 14.023 1 94.88 681 PRO A C 1
ATOM 5432 O O . PRO A 1 681 ? 20.625 12.539 14.547 1 94.88 681 PRO A O 1
ATOM 5435 N N . GLY A 1 682 ? 19.328 12.242 12.758 1 91.75 682 GLY A N 1
ATOM 5436 C CA . GLY A 1 682 ? 20.062 13.133 11.867 1 91.75 682 GLY A CA 1
ATOM 5437 C C . GLY A 1 682 ? 19.453 13.219 10.477 1 91.75 682 GLY A C 1
ATOM 5438 O O . GLY A 1 682 ? 18.359 12.695 10.242 1 91.75 682 GLY A O 1
ATOM 5439 N N . SER A 1 683 ? 20.141 13.93 9.578 1 90.19 683 SER A N 1
ATOM 5440 C CA . SER A 1 683 ? 19.609 14.164 8.242 1 90.19 683 SER A CA 1
ATOM 5441 C C . SER A 1 683 ? 20.062 13.086 7.266 1 90.19 683 SER A C 1
ATOM 5443 O O . SER A 1 683 ? 19.516 12.961 6.168 1 90.19 683 SER A O 1
ATOM 5445 N N . ASP A 1 684 ? 20.906 12.25 7.711 1 90.62 684 ASP A N 1
ATOM 5446 C CA . ASP A 1 684 ? 21.328 11.156 6.852 1 90.62 684 ASP A CA 1
ATOM 5447 C C . ASP A 1 684 ? 20.25 10.094 6.73 1 90.62 684 ASP A C 1
ATOM 5449 O O . ASP A 1 684 ? 19.469 9.883 7.66 1 90.62 684 ASP A O 1
ATOM 5453 N N . PRO A 1 685 ? 20.266 9.422 5.641 1 88.38 685 PRO A N 1
ATOM 5454 C CA . PRO A 1 685 ? 19.188 8.469 5.383 1 88.38 685 PRO A CA 1
ATOM 5455 C C . PRO A 1 685 ? 19.031 7.445 6.5 1 88.38 685 PRO A C 1
ATOM 5457 O O . PRO A 1 685 ? 17.906 7.145 6.918 1 88.38 685 PRO A O 1
ATOM 5460 N N . ALA A 1 686 ? 20.078 6.93 7.051 1 90.38 686 ALA A N 1
ATOM 5461 C CA . ALA A 1 686 ? 19.984 5.926 8.109 1 90.38 686 ALA A CA 1
ATOM 5462 C C . ALA A 1 686 ? 19.562 6.559 9.43 1 90.38 686 ALA A C 1
ATOM 5464 O O . ALA A 1 686 ? 19.031 5.875 10.312 1 90.38 686 ALA A O 1
ATOM 5465 N N . SER A 1 687 ? 19.797 7.871 9.516 1 94.38 687 SER A N 1
ATOM 5466 C CA . SER A 1 687 ? 19.531 8.57 10.773 1 94.38 687 SER A CA 1
ATOM 5467 C C . SER A 1 687 ? 18.188 9.266 10.758 1 94.38 687 SER A C 1
ATOM 5469 O O . SER A 1 687 ? 17.734 9.805 11.773 1 94.38 687 SER A O 1
ATOM 5471 N N . MET A 1 688 ? 17.5 9.234 9.672 1 95.5 688 MET A N 1
ATOM 5472 C CA . MET A 1 688 ? 16.188 9.891 9.555 1 95.5 688 MET A CA 1
ATOM 5473 C C . MET A 1 688 ? 15.109 9.086 10.266 1 95.5 688 MET A C 1
ATOM 5475 O O . MET A 1 688 ? 15.164 7.852 10.305 1 95.5 688 MET A O 1
ATOM 5479 N N . GLY A 1 689 ? 14.211 9.875 10.797 1 96.31 689 GLY A N 1
ATOM 5480 C CA . GLY A 1 689 ? 13.055 9.242 11.43 1 96.31 689 GLY A CA 1
ATOM 5481 C C . GLY A 1 689 ? 13.188 9.141 12.938 1 96.31 689 GLY A C 1
ATOM 5482 O O . GLY A 1 689 ? 13.797 10 13.578 1 96.31 689 GLY A O 1
ATOM 5483 N N . TYR A 1 690 ? 12.414 8.133 13.477 1 97.69 690 TYR A N 1
ATOM 5484 C CA . TYR A 1 690 ? 12.297 7.898 14.906 1 97.69 690 TYR A CA 1
ATOM 5485 C C . TYR A 1 690 ? 12.609 6.445 15.25 1 97.69 690 TYR A C 1
ATOM 5487 O O . TYR A 1 690 ? 12.422 5.551 14.422 1 97.69 690 TYR A O 1
ATOM 5495 N N . SER A 1 691 ? 13.156 6.234 16.422 1 96.81 691 SER A N 1
ATOM 5496 C CA . SER A 1 691 ? 13.234 4.863 16.922 1 96.81 691 SER A CA 1
ATOM 5497 C C . SER A 1 691 ? 11.859 4.34 17.312 1 96.81 691 SER A C 1
ATOM 5499 O O . SER A 1 691 ? 10.93 5.121 17.531 1 96.81 691 SER A O 1
ATOM 5501 N N . LEU A 1 692 ? 11.688 3.023 17.453 1 95.75 692 LEU A N 1
ATOM 5502 C CA . LEU A 1 692 ? 10.422 2.432 17.875 1 95.75 692 LEU A CA 1
ATOM 5503 C C . LEU A 1 692 ? 10.023 2.912 19.266 1 95.75 692 LEU A C 1
ATOM 5505 O O . LEU A 1 692 ? 8.844 3.127 19.531 1 95.75 692 LEU A O 1
ATOM 5509 N N . ASP A 1 693 ? 10.977 3.117 20.062 1 96.75 693 ASP A N 1
ATOM 5510 C CA . ASP A 1 693 ? 10.703 3.609 21.422 1 96.75 693 ASP A CA 1
ATOM 5511 C C . ASP A 1 693 ? 10.188 5.043 21.391 1 96.75 693 ASP A C 1
ATOM 5513 O O . ASP A 1 693 ? 9.227 5.379 22.094 1 96.75 693 ASP A O 1
ATOM 5517 N N . GLU A 1 694 ? 10.844 5.855 20.594 1 97.62 694 GLU A N 1
ATOM 5518 C CA . GLU A 1 694 ? 10.398 7.242 20.453 1 97.62 694 GLU A CA 1
ATOM 5519 C C . GLU A 1 694 ? 8.992 7.316 19.891 1 97.62 694 GLU A C 1
ATOM 5521 O O . GLU A 1 694 ? 8.172 8.117 20.344 1 97.62 694 GLU A O 1
ATOM 5526 N N . MET A 1 695 ? 8.727 6.523 18.906 1 98 695 MET A N 1
ATOM 5527 C CA . MET A 1 695 ? 7.391 6.484 18.312 1 98 695 MET A CA 1
ATOM 5528 C C . MET A 1 695 ? 6.348 6.09 19.359 1 98 695 MET A C 1
ATOM 5530 O O . MET A 1 695 ? 5.254 6.66 19.391 1 98 695 MET A O 1
ATOM 5534 N N . SER A 1 696 ? 6.684 5.094 20.188 1 98.19 696 SER A N 1
ATOM 5535 C CA . SER A 1 696 ? 5.75 4.629 21.219 1 98.19 696 SER A CA 1
ATOM 5536 C C . SER A 1 696 ? 5.473 5.719 22.25 1 98.19 696 SER A C 1
ATOM 5538 O O . SER A 1 696 ? 4.348 5.863 22.719 1 98.19 696 SER A O 1
ATOM 5540 N N . GLN A 1 697 ? 6.477 6.488 22.547 1 97.88 697 GLN A N 1
ATOM 5541 C CA . GLN A 1 697 ? 6.309 7.578 23.5 1 97.88 697 GLN A CA 1
ATOM 5542 C C . GLN A 1 697 ? 5.402 8.672 22.938 1 97.88 697 GLN A C 1
ATOM 5544 O O . GLN A 1 697 ? 4.609 9.266 23.672 1 97.88 697 GLN A O 1
ATOM 5549 N N . ILE A 1 698 ? 5.547 8.953 21.672 1 98 698 ILE A N 1
ATOM 5550 C CA . ILE A 1 698 ? 4.715 9.945 21 1 98 698 ILE A CA 1
ATOM 5551 C C . ILE A 1 698 ? 3.254 9.508 21.047 1 98 698 ILE A C 1
ATOM 5553 O O . ILE A 1 698 ? 2.371 10.305 21.375 1 98 698 ILE A O 1
ATOM 5557 N N . VAL A 1 699 ? 3.012 8.227 20.75 1 98.5 699 VAL A N 1
ATOM 5558 C CA . VAL A 1 699 ? 1.653 7.695 20.719 1 98.5 699 VAL A CA 1
ATOM 5559 C C . VAL A 1 699 ? 1.046 7.746 22.109 1 98.5 699 VAL A C 1
ATOM 5561 O O . VAL A 1 699 ? -0.09 8.195 22.281 1 98.5 699 VAL A O 1
ATOM 5564 N N . VAL A 1 700 ? 1.808 7.344 23.078 1 98.12 700 VAL A N 1
ATOM 5565 C CA . VAL A 1 700 ? 1.327 7.348 24.469 1 98.12 700 VAL A CA 1
ATOM 5566 C C . VAL A 1 700 ? 1.005 8.773 24.891 1 98.12 700 VAL A C 1
ATOM 5568 O O . VAL A 1 700 ? -0.042 9.031 25.5 1 98.12 700 VAL A O 1
ATOM 5571 N N . ARG A 1 701 ? 1.853 9.711 24.578 1 97.44 701 ARG A N 1
ATOM 5572 C CA . ARG A 1 701 ? 1.684 11.102 24.984 1 97.44 701 ARG A CA 1
ATOM 5573 C C . ARG A 1 701 ? 0.383 11.68 24.438 1 97.44 701 ARG A C 1
ATOM 5575 O O . ARG A 1 701 ? -0.412 12.258 25.172 1 97.44 701 ARG A O 1
ATOM 5582 N N . ILE A 1 702 ? 0.158 11.547 23.172 1 97.88 702 ILE A N 1
ATOM 5583 C CA . ILE A 1 702 ? -1.009 12.156 22.547 1 97.88 702 ILE A CA 1
ATOM 5584 C C . ILE A 1 702 ? -2.281 11.492 23.062 1 97.88 702 ILE A C 1
ATOM 5586 O O . ILE A 1 702 ? -3.285 12.164 23.312 1 97.88 702 ILE A O 1
ATOM 5590 N N . LEU A 1 703 ? -2.262 10.141 23.234 1 98.12 703 LEU A N 1
ATOM 5591 C CA . LEU A 1 703 ? -3.441 9.445 23.734 1 98.12 703 LEU A CA 1
ATOM 5592 C C . LEU A 1 703 ? -3.777 9.914 25.156 1 98.12 703 LEU A C 1
ATOM 5594 O O . LEU A 1 703 ? -4.949 10.07 25.5 1 98.12 703 LEU A O 1
ATOM 5598 N N . GLN A 1 704 ? -2.768 10.188 25.906 1 97.44 704 GLN A N 1
ATOM 5599 C CA . GLN A 1 704 ? -2.971 10.727 27.25 1 97.44 704 GLN A CA 1
ATOM 5600 C C . GLN A 1 704 ? -3.475 12.164 27.188 1 97.44 704 GLN A C 1
ATOM 5602 O O . GLN A 1 704 ? -4.383 12.539 27.938 1 97.44 704 GLN A O 1
ATOM 5607 N N . ASP A 1 705 ? -2.895 12.961 26.297 1 97.31 705 ASP A N 1
ATOM 5608 C CA . ASP A 1 705 ? -3.279 14.367 26.172 1 97.31 705 ASP A CA 1
ATOM 5609 C C . ASP A 1 705 ? -4.762 14.5 25.828 1 97.31 705 ASP A C 1
ATOM 5611 O O . ASP A 1 705 ? -5.438 15.406 26.312 1 97.31 705 ASP A O 1
ATOM 5615 N N . ILE A 1 706 ? -5.25 13.555 25.016 1 97.31 706 ILE A N 1
ATOM 5616 C CA . ILE A 1 706 ? -6.625 13.688 24.547 1 97.31 706 ILE A CA 1
ATOM 5617 C C . ILE A 1 706 ? -7.551 12.828 25.406 1 97.31 706 ILE A C 1
ATOM 5619 O O . ILE A 1 706 ? -8.734 12.68 25.094 1 97.31 706 ILE A O 1
ATOM 5623 N N . GLY A 1 707 ? -7.043 12.172 26.344 1 95.81 707 GLY A N 1
ATOM 5624 C CA . GLY A 1 707 ? -7.832 11.391 27.281 1 95.81 707 GLY A CA 1
ATOM 5625 C C . GLY A 1 707 ? -8.406 10.133 26.672 1 95.81 707 GLY A C 1
ATOM 5626 O O . GLY A 1 707 ? -9.508 9.703 27.031 1 95.81 707 GLY A O 1
ATOM 5627 N N . MET A 1 708 ? -7.797 9.578 25.688 1 95.88 708 MET A N 1
ATOM 5628 C CA . MET A 1 708 ? -8.234 8.336 25.047 1 95.88 708 MET A CA 1
ATOM 5629 C C . MET A 1 708 ? -7.227 7.219 25.297 1 95.88 708 MET A C 1
ATOM 5631 O O . MET A 1 708 ? -6.422 6.898 24.422 1 95.88 708 MET A O 1
ATOM 5635 N N . VAL A 1 709 ? -7.406 6.582 26.391 1 96.38 709 VAL A N 1
ATOM 5636 C CA . VAL A 1 709 ? -6.426 5.574 26.781 1 96.38 709 VAL A CA 1
ATOM 5637 C C . VAL A 1 709 ? -7.094 4.203 26.859 1 96.38 709 VAL A C 1
ATOM 5639 O O . VAL A 1 709 ? -6.426 3.188 27.062 1 96.38 709 VAL A O 1
ATOM 5642 N N . ASP A 1 710 ? -8.406 4.188 26.656 1 93 710 ASP A N 1
ATOM 5643 C CA . ASP A 1 710 ? -9.18 2.949 26.625 1 93 710 ASP A CA 1
ATOM 5644 C C . ASP A 1 710 ? -10.43 3.1 25.766 1 93 710 ASP A C 1
ATOM 5646 O O . ASP A 1 710 ? -10.664 4.16 25.172 1 93 710 ASP A O 1
ATOM 5650 N N . ALA A 1 711 ? -11.156 2.066 25.5 1 91.81 711 ALA A N 1
ATOM 5651 C CA . ALA A 1 711 ? -12.422 2.066 24.781 1 91.81 711 ALA A CA 1
ATOM 5652 C C . ALA A 1 711 ? -12.273 2.74 23.422 1 91.81 711 ALA A C 1
ATOM 5654 O O . ALA A 1 711 ? -13.039 3.646 23.078 1 91.81 711 ALA A O 1
ATOM 5655 N N . PHE A 1 712 ? -11.32 2.324 22.719 1 96.06 712 PHE A N 1
ATOM 5656 C CA . PHE A 1 712 ? -11.008 2.916 21.422 1 96.06 712 PHE A CA 1
ATOM 5657 C C . PHE A 1 712 ? -12.078 2.564 20.406 1 96.06 712 PHE A C 1
ATOM 5659 O O . PHE A 1 712 ? -12.492 1.407 20.297 1 96.06 712 PHE A O 1
ATOM 5666 N N . PRO A 1 713 ? -12.633 3.543 19.719 1 97 713 PRO A N 1
ATOM 5667 C CA . PRO A 1 713 ? -13.484 3.195 18.578 1 97 713 PRO A CA 1
ATOM 5668 C C . PRO A 1 713 ? -12.703 2.543 17.438 1 97 713 PRO A C 1
ATOM 5670 O O . PRO A 1 713 ? -11.469 2.588 17.422 1 97 713 PRO A O 1
ATOM 5673 N N . PRO A 1 714 ? -13.375 1.983 16.484 1 96.94 714 PRO A N 1
ATOM 5674 C CA . PRO A 1 714 ? -12.688 1.213 15.445 1 96.94 714 PRO A CA 1
ATOM 5675 C C . PRO A 1 714 ? -11.766 2.074 14.586 1 96.94 714 PRO A C 1
ATOM 5677 O O . PRO A 1 714 ? -10.703 1.618 14.164 1 96.94 714 PRO A O 1
ATOM 5680 N N . ILE A 1 715 ? -12.242 3.301 14.289 1 98.25 715 ILE A N 1
ATOM 5681 C CA . ILE A 1 715 ? -11.422 4.199 13.484 1 98.25 715 ILE A CA 1
ATOM 5682 C C . ILE A 1 715 ? -11.211 5.516 14.227 1 98.25 715 ILE A C 1
ATOM 5684 O O . ILE A 1 715 ? -12.164 6.082 14.773 1 98.25 715 ILE A O 1
ATOM 5688 N N . ILE A 1 716 ? -10.039 5.926 14.32 1 98.5 716 ILE A N 1
ATOM 5689 C CA . ILE A 1 716 ? -9.688 7.234 14.859 1 98.5 716 ILE A CA 1
ATOM 5690 C C . ILE A 1 716 ? -8.992 8.07 13.789 1 98.5 716 ILE A C 1
ATOM 5692 O O . ILE A 1 716 ? -7.934 7.688 13.289 1 98.5 716 ILE A O 1
ATOM 5696 N N . VAL A 1 717 ? -9.531 9.219 13.406 1 98.5 717 VAL A N 1
ATOM 5697 C CA . VAL A 1 717 ? -8.977 10.047 12.344 1 98.5 717 VAL A CA 1
ATOM 5698 C C . VAL A 1 717 ? -8.312 11.281 12.938 1 98.5 717 VAL A C 1
ATOM 5700 O O . VAL A 1 717 ? -8.938 12.016 13.711 1 98.5 717 VAL A O 1
ATOM 5703 N N . PHE A 1 718 ? -7.066 11.523 12.648 1 98.5 718 PHE A N 1
ATOM 5704 C CA . PHE A 1 718 ? -6.355 12.734 13.039 1 98.5 718 PHE A CA 1
ATOM 5705 C C . PHE A 1 718 ? -6.367 13.758 11.906 1 98.5 718 PHE A C 1
ATOM 5707 O O . PHE A 1 718 ? -5.84 13.492 10.82 1 98.5 718 PHE A O 1
ATOM 5714 N N . PHE A 1 719 ? -6.949 14.906 12.133 1 98.19 719 PHE A N 1
ATOM 5715 C CA . PHE A 1 719 ? -7.051 15.961 11.133 1 98.19 719 PHE A CA 1
ATOM 5716 C C . PHE A 1 719 ? -5.98 17.031 11.352 1 98.19 719 PHE A C 1
ATOM 5718 O O . PHE A 1 719 ? -6.172 17.953 12.141 1 98.19 719 PHE A O 1
ATOM 5725 N N . GLY A 1 720 ? -4.805 16.891 10.672 1 97.06 720 GLY A N 1
ATOM 5726 C CA . GLY A 1 720 ? -3.969 18.078 10.555 1 97.06 720 GLY A CA 1
ATOM 5727 C C . GLY A 1 720 ? -4.609 19.188 9.75 1 97.06 720 GLY A C 1
ATOM 5728 O O . GLY A 1 720 ? -5.559 18.938 9 1 97.06 720 GLY A O 1
ATOM 5729 N N . HIS A 1 721 ? -4.121 20.375 9.922 1 94.81 721 HIS A N 1
ATOM 5730 C CA . HIS A 1 721 ? -4.781 21.406 9.141 1 94.81 721 HIS A CA 1
ATOM 5731 C C . HIS A 1 721 ? -3.764 22.375 8.53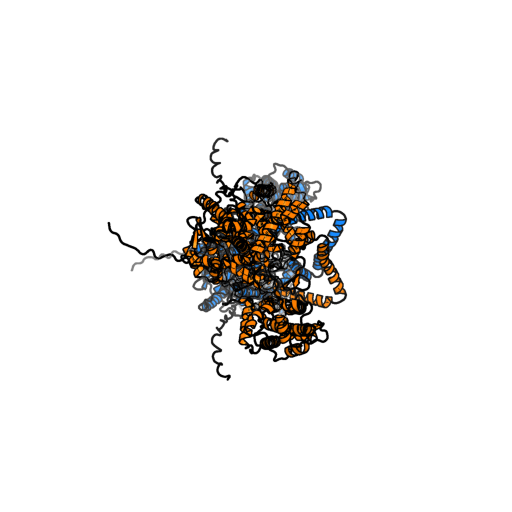9 1 94.81 721 HIS A C 1
ATOM 5733 O O . HIS A 1 721 ? -2.58 22.328 8.875 1 94.81 721 HIS A O 1
ATOM 5739 N N . GLY A 1 722 ? -4.164 23.141 7.715 1 92.69 722 GLY A N 1
ATOM 5740 C CA . GLY A 1 722 ? -3.475 24.219 7.031 1 92.69 722 GLY A CA 1
ATOM 5741 C C . GLY A 1 722 ? -4.383 25.031 6.133 1 92.69 722 GLY A C 1
ATOM 5742 O O . GLY A 1 722 ? -5.609 24.922 6.207 1 92.69 722 GLY A O 1
ATOM 5743 N N . SER A 1 723 ? -3.727 25.938 5.461 1 90.19 723 SER A N 1
ATOM 5744 C CA . SER A 1 723 ? -4.488 26.812 4.566 1 90.19 723 SER A CA 1
ATOM 5745 C C . SER A 1 723 ? -3.789 26.953 3.217 1 90.19 723 SER A C 1
ATOM 5747 O O . SER A 1 723 ? -2.561 27.031 3.154 1 90.19 723 SER A O 1
ATOM 5749 N N . GLY A 1 724 ? -4.598 26.781 2.172 1 80.19 724 GLY A N 1
ATOM 5750 C CA . GLY A 1 724 ? -4.051 26.984 0.836 1 80.19 724 GLY A CA 1
ATOM 5751 C C . GLY A 1 724 ? -4.777 28.047 0.045 1 80.19 724 GLY A C 1
ATOM 5752 O O . GLY A 1 724 ? -6.004 28.016 -0.082 1 80.19 724 GLY A O 1
ATOM 5753 N N . SER A 1 725 ? -4.133 29.156 -0.149 1 74.56 725 SER A N 1
ATOM 5754 C CA . SER A 1 725 ? -4.676 30.172 -1.029 1 74.56 725 SER A CA 1
ATOM 5755 C C . SER A 1 725 ? -3.627 30.656 -2.025 1 74.56 725 SER A C 1
ATOM 5757 O O . SER A 1 725 ? -2.428 30.625 -1.739 1 74.56 725 SER A O 1
ATOM 5759 N N . LEU A 1 726 ? -4.195 31.031 -3.199 1 61 726 LEU A N 1
ATOM 5760 C CA . LEU A 1 726 ? -3.281 31.5 -4.234 1 61 726 LEU A CA 1
ATOM 5761 C C . LEU A 1 726 ? -2.861 32.938 -3.98 1 61 726 LEU A C 1
ATOM 5763 O O . LEU A 1 726 ? -3.672 33.75 -3.535 1 61 726 LEU A O 1
ATOM 5767 N N . ASN A 1 727 ? -1.632 33.312 -4.004 1 58.91 727 ASN A N 1
ATOM 5768 C CA . ASN A 1 727 ? -1.082 34.656 -4.023 1 58.91 727 ASN A CA 1
ATOM 5769 C C . ASN A 1 727 ? -1.128 35.312 -2.641 1 58.91 727 ASN A C 1
ATOM 5771 O O . ASN A 1 727 ? -1.604 36.438 -2.492 1 58.91 727 ASN A O 1
ATOM 5775 N N . ASN A 1 728 ? -0.854 34.656 -1.601 1 66.5 728 ASN A N 1
ATOM 5776 C CA . ASN A 1 728 ? -0.823 35.25 -0.262 1 66.5 728 ASN A CA 1
ATOM 5777 C C . ASN A 1 728 ? 0.576 35.188 0.344 1 66.5 728 ASN A C 1
ATOM 5779 O O . ASN A 1 728 ? 1.02 34.125 0.787 1 66.5 728 ASN A O 1
ATOM 5783 N N . PRO A 1 729 ? 1.187 36.281 0.345 1 69.75 729 PRO A N 1
ATOM 5784 C CA . PRO A 1 729 ? 2.531 36.281 0.928 1 69.75 729 PRO A CA 1
ATOM 5785 C C . PRO A 1 729 ? 2.547 35.812 2.379 1 69.75 729 PRO A C 1
ATOM 5787 O O . PRO A 1 729 ? 3.582 35.344 2.871 1 69.75 729 PRO A O 1
ATOM 5790 N N . HIS A 1 730 ? 1.428 35.938 3.088 1 73.75 730 HIS A N 1
ATOM 5791 C CA . HIS A 1 730 ? 1.324 35.531 4.48 1 73.75 730 HIS A CA 1
ATOM 5792 C C . HIS A 1 730 ? 0.797 34.094 4.586 1 73.75 730 HIS A C 1
ATOM 5794 O O . HIS A 1 730 ? 0.113 33.75 5.551 1 73.75 730 HIS A O 1
ATOM 5800 N N . GLU A 1 731 ? 1.052 33.312 3.67 1 77.19 731 GLU A N 1
ATOM 5801 C CA . GLU A 1 731 ? 0.519 31.953 3.678 1 77.19 731 GLU A CA 1
ATOM 5802 C C . GLU A 1 731 ? 0.869 31.234 4.977 1 77.19 731 GLU A C 1
ATOM 5804 O O . GLU A 1 731 ? 0.032 30.531 5.543 1 77.19 731 GLU A O 1
ATOM 5809 N N . SER A 1 732 ? 2.037 31.406 5.465 1 77.25 732 SER A N 1
ATOM 5810 C CA . SER A 1 732 ? 2.479 30.75 6.684 1 77.25 732 SER A CA 1
ATOM 5811 C C . SER A 1 732 ? 1.665 31.203 7.891 1 77.25 732 SER A C 1
ATOM 5813 O O . SER A 1 732 ? 1.457 30.438 8.836 1 77.25 732 SER A O 1
ATOM 5815 N N . ALA A 1 733 ? 1.172 32.375 7.836 1 79.62 733 ALA A N 1
ATOM 5816 C CA . ALA A 1 733 ? 0.372 32.906 8.938 1 79.62 733 ALA A CA 1
ATOM 5817 C C . ALA A 1 733 ? -0.994 32.219 9 1 79.62 733 ALA A C 1
ATOM 5819 O O . ALA A 1 733 ? -1.652 32.219 10.039 1 79.62 733 ALA A O 1
ATOM 5820 N N . TYR A 1 734 ? -1.36 31.688 7.906 1 85.31 734 TYR A N 1
ATOM 5821 C CA . TYR A 1 734 ? -2.66 31.031 7.836 1 85.31 734 TYR A CA 1
ATOM 5822 C C . TYR A 1 734 ? -2.543 29.547 8.188 1 85.31 734 TYR A C 1
ATOM 5824 O O . TYR A 1 734 ? -3.549 28.891 8.453 1 85.31 734 TYR A O 1
ATOM 5832 N N . ASN A 1 735 ? -1.368 29.109 8.242 1 87.38 735 ASN A N 1
ATOM 5833 C CA . ASN A 1 735 ? -1.156 27.688 8.531 1 87.38 735 ASN A CA 1
ATOM 5834 C C . ASN A 1 735 ? -1.095 27.422 10.031 1 87.38 735 ASN A C 1
ATOM 5836 O O . ASN A 1 735 ? -1.426 28.297 10.836 1 87.38 735 ASN A O 1
ATOM 5840 N N . CYS A 1 736 ? -0.789 26.219 10.383 1 87 736 CYS A N 1
ATOM 5841 C CA . CYS A 1 736 ? -0.86 25.781 11.773 1 87 736 CYS A CA 1
ATOM 5842 C C . CYS A 1 736 ? 0.298 26.359 12.578 1 87 736 CYS A C 1
ATOM 5844 O O . CYS A 1 736 ? 1.462 26.078 12.297 1 87 736 CYS A O 1
ATOM 5846 N N . GLY A 1 737 ? 0.015 27.109 13.555 1 83.06 737 GLY A N 1
ATOM 5847 C CA . GLY A 1 737 ? 1.032 27.688 14.414 1 83.06 737 GLY A CA 1
ATOM 5848 C C . GLY A 1 737 ? 1.84 26.641 15.164 1 83.06 737 GLY A C 1
ATOM 5849 O O . GLY A 1 737 ? 3.023 26.844 15.438 1 83.06 737 GLY A O 1
ATOM 5850 N N . ALA A 1 738 ? 1.206 25.531 15.406 1 86.31 738 ALA A N 1
ATOM 5851 C CA . ALA A 1 738 ? 1.903 24.469 16.109 1 86.31 738 ALA A CA 1
ATOM 5852 C C . ALA A 1 738 ? 2.865 23.734 15.188 1 86.31 738 ALA A C 1
ATOM 5854 O O . ALA A 1 738 ? 3.654 22.891 15.633 1 86.31 738 ALA A O 1
ATOM 5855 N N . CYS A 1 739 ? 2.768 24.031 13.992 1 89.56 739 CYS A N 1
ATOM 5856 C CA . CYS A 1 739 ? 3.664 23.438 13 1 89.56 739 CYS A CA 1
ATOM 5857 C C . CYS A 1 739 ? 4.543 24.516 12.359 1 89.56 739 CYS A C 1
ATOM 5859 O O . CYS A 1 739 ? 4.828 24.453 11.164 1 89.56 739 CYS A O 1
ATOM 5861 N N . SER A 1 740 ? 4.867 25.547 13.07 1 83.5 740 SER A N 1
ATOM 5862 C CA . SER A 1 740 ? 5.742 26.625 12.625 1 83.5 740 SER A CA 1
ATOM 5863 C C . SER A 1 740 ? 5.219 27.266 11.344 1 83.5 740 SER A C 1
ATOM 5865 O O . SER A 1 740 ? 5.984 27.5 10.398 1 83.5 740 SER A O 1
ATOM 5867 N N . GLY A 1 741 ? 3.957 27.375 11.312 1 85.31 741 GLY A N 1
ATOM 5868 C CA . GLY A 1 741 ? 3.359 27.984 10.133 1 85.31 741 GLY A CA 1
ATOM 5869 C C . GLY A 1 741 ? 3.328 27.062 8.93 1 85.31 741 GLY A C 1
ATOM 5870 O O . GLY A 1 741 ? 3.25 27.516 7.789 1 85.31 741 GLY A O 1
ATOM 5871 N N . GLY A 1 742 ? 3.494 25.844 9.195 1 87.81 742 GLY A N 1
ATOM 5872 C CA . GLY A 1 742 ? 3.389 24.859 8.133 1 87.81 742 GLY A CA 1
ATOM 5873 C C . GLY A 1 742 ? 2.078 24.094 8.156 1 87.81 742 GLY A C 1
ATOM 5874 O O . GLY A 1 742 ? 1.244 24.312 9.039 1 87.81 742 GLY A O 1
ATOM 5875 N N . ARG A 1 743 ? 1.927 23.234 7.113 1 91.69 743 ARG A N 1
ATOM 5876 C CA . ARG A 1 743 ? 0.744 22.391 7.031 1 91.69 743 ARG A CA 1
ATOM 5877 C C . ARG A 1 743 ? 0.892 21.156 7.926 1 91.69 743 ARG A C 1
ATOM 5879 O O . ARG A 1 743 ? 1.904 20.453 7.863 1 91.69 743 ARG A O 1
ATOM 5886 N N . GLY A 1 744 ? -0.1 20.906 8.711 1 95.81 744 GLY A N 1
ATOM 5887 C CA . GLY A 1 744 ? 0.001 19.859 9.711 1 95.81 744 GLY A CA 1
ATOM 5888 C C . GLY A 1 744 ? -0.376 18.484 9.18 1 95.81 744 GLY A C 1
ATOM 5889 O O . GLY A 1 744 ? -0.427 17.516 9.93 1 95.81 744 GLY A O 1
ATOM 5890 N N . GLY A 1 745 ? -0.61 18.297 7.891 1 95.94 745 GLY A N 1
ATOM 5891 C CA . GLY A 1 745 ? -0.962 17.031 7.297 1 95.94 745 GLY A CA 1
ATOM 5892 C C . GLY A 1 745 ? 0.065 15.938 7.562 1 95.94 745 GLY A C 1
ATOM 5893 O O . GLY A 1 745 ? -0.278 14.859 8.047 1 95.94 745 GLY A O 1
ATOM 5894 N N . PRO A 1 746 ? 1.325 16.219 7.293 1 96.31 746 PRO A N 1
ATOM 5895 C CA . PRO A 1 746 ? 2.379 15.234 7.527 1 96.31 746 PRO A CA 1
ATOM 5896 C C . PRO A 1 746 ? 2.455 14.789 8.984 1 96.31 746 PRO A C 1
ATOM 5898 O O . PRO A 1 746 ? 2.754 13.625 9.266 1 96.31 746 PRO A O 1
ATOM 5901 N N . ASN A 1 747 ? 2.189 15.672 9.914 1 97.88 747 ASN A N 1
ATOM 5902 C CA . ASN A 1 747 ? 2.178 15.297 11.328 1 97.88 747 ASN A CA 1
ATOM 5903 C C . ASN A 1 747 ? 1.081 14.281 11.625 1 97.88 747 ASN A C 1
ATOM 5905 O O . ASN A 1 747 ? 1.32 13.289 12.32 1 97.88 747 ASN A O 1
ATOM 5909 N N . ALA A 1 748 ? -0.1 14.578 11.094 1 98.25 748 ALA A N 1
ATOM 5910 C CA . ALA A 1 748 ? -1.225 13.664 11.289 1 98.25 748 ALA A CA 1
ATOM 5911 C C . ALA A 1 748 ? -0.94 12.305 10.656 1 98.25 748 ALA A C 1
ATOM 5913 O O . ALA A 1 748 ? -1.245 11.266 11.25 1 98.25 748 ALA A O 1
ATOM 5914 N N . ARG A 1 749 ? -0.389 12.367 9.492 1 97.81 749 ARG A N 1
ATOM 5915 C CA . ARG A 1 749 ? -0.037 11.141 8.781 1 97.81 749 ARG A CA 1
ATOM 5916 C C . ARG A 1 749 ? 0.995 10.336 9.562 1 97.81 749 ARG A C 1
ATOM 5918 O O . ARG A 1 749 ? 0.862 9.117 9.703 1 97.81 749 ARG A O 1
ATOM 5925 N N . ALA A 1 750 ? 2.061 10.977 10.008 1 98.12 750 ALA A N 1
ATOM 5926 C CA . ALA A 1 750 ? 3.125 10.328 10.773 1 98.12 750 ALA A CA 1
ATOM 5927 C C . ALA A 1 750 ? 2.574 9.664 12.031 1 98.12 750 ALA A C 1
ATOM 5929 O O . ALA A 1 750 ? 2.895 8.508 12.32 1 98.12 750 ALA A O 1
ATOM 5930 N N . PHE A 1 751 ? 1.764 10.344 12.781 1 98.31 751 PHE A N 1
ATOM 5931 C CA . PHE A 1 751 ? 1.193 9.781 14 1 98.31 751 PHE A CA 1
ATOM 5932 C C . PHE A 1 751 ? 0.417 8.508 13.695 1 98.31 751 PHE A C 1
ATOM 5934 O O . PHE A 1 751 ? 0.546 7.512 14.406 1 98.31 751 PHE A O 1
ATOM 5941 N N . ALA A 1 752 ? -0.467 8.641 12.672 1 98.38 752 ALA A N 1
ATOM 5942 C CA . ALA A 1 752 ? -1.296 7.496 12.312 1 98.38 752 ALA A CA 1
ATOM 5943 C C . ALA A 1 752 ? -0.436 6.281 11.977 1 98.38 752 ALA A C 1
ATOM 5945 O O . ALA A 1 752 ? -0.733 5.164 12.414 1 98.38 752 ALA A O 1
ATOM 5946 N N . VAL A 1 753 ? 0.64 6.492 11.203 1 96.75 753 VAL A N 1
ATOM 5947 C CA . VAL A 1 753 ? 1.528 5.402 10.812 1 96.75 753 VAL A CA 1
ATOM 5948 C C . VAL A 1 753 ? 2.193 4.809 12.055 1 96.75 753 VAL A C 1
ATOM 5950 O O . VAL A 1 753 ? 2.295 3.588 12.188 1 96.75 753 VAL A O 1
ATOM 5953 N N . MET A 1 754 ? 2.635 5.652 12.969 1 97.81 754 MET A N 1
ATOM 5954 C CA . MET A 1 754 ? 3.258 5.195 14.211 1 97.81 754 MET A CA 1
ATOM 5955 C C . MET A 1 754 ? 2.283 4.359 15.031 1 97.81 754 MET A C 1
ATOM 5957 O O . MET A 1 754 ? 2.635 3.275 15.5 1 97.81 754 MET A O 1
ATOM 5961 N N . ALA A 1 755 ? 1.056 4.855 15.133 1 98.12 755 ALA A N 1
ATOM 5962 C CA . ALA A 1 755 ? 0.063 4.219 15.992 1 98.12 755 ALA A CA 1
ATOM 5963 C C . ALA A 1 755 ? -0.405 2.891 15.406 1 98.12 755 ALA A C 1
ATOM 5965 O O . ALA A 1 755 ? -0.903 2.023 16.125 1 98.12 755 ALA A O 1
ATOM 5966 N N . ASN A 1 756 ? -0.249 2.711 14.117 1 96.25 756 ASN A N 1
ATOM 5967 C CA . ASN A 1 756 ? -0.71 1.498 13.453 1 96.25 756 ASN A CA 1
ATOM 5968 C C . ASN A 1 756 ? 0.376 0.426 13.422 1 96.25 756 ASN A C 1
ATOM 5970 O O . ASN A 1 756 ? 0.096 -0.74 13.141 1 96.25 756 ASN A O 1
ATOM 5974 N N . ASP A 1 757 ? 1.652 0.75 13.617 1 94.94 757 ASP A N 1
ATOM 5975 C CA . ASP A 1 757 ? 2.766 -0.192 13.562 1 94.94 757 ASP A CA 1
ATOM 5976 C C . ASP A 1 757 ? 2.699 -1.187 14.719 1 94.94 757 ASP A C 1
ATOM 5978 O O . ASP A 1 757 ? 2.748 -0.792 15.883 1 94.94 757 ASP A O 1
ATOM 5982 N N . PRO A 1 758 ? 2.555 -2.512 14.406 1 92.75 758 PRO A N 1
ATOM 5983 C CA . PRO A 1 758 ? 2.406 -3.508 15.469 1 92.75 758 PRO A CA 1
ATOM 5984 C C . PRO A 1 758 ? 3.578 -3.508 16.453 1 92.75 758 PRO A C 1
ATOM 5986 O O . PRO A 1 758 ? 3.396 -3.793 17.641 1 92.75 758 PRO A O 1
ATOM 5989 N N . ARG A 1 759 ? 4.812 -3.293 16.047 1 94.06 759 ARG A N 1
ATOM 5990 C CA . ARG A 1 759 ? 5.984 -3.232 16.922 1 94.06 759 ARG A CA 1
ATOM 5991 C C . ARG A 1 759 ? 5.863 -2.09 17.922 1 94.06 759 ARG A C 1
ATOM 5993 O O . ARG A 1 759 ? 6.246 -2.232 19.078 1 94.06 759 ARG A O 1
ATOM 6000 N N . VAL A 1 760 ? 5.293 -0.918 17.438 1 96.81 760 VAL A N 1
ATOM 6001 C CA . VAL A 1 760 ? 5.051 0.236 18.297 1 96.81 760 VAL A CA 1
ATOM 6002 C C . VAL A 1 760 ? 3.939 -0.083 19.297 1 96.81 760 VAL A C 1
ATOM 6004 O O . VAL A 1 760 ? 4.043 0.25 20.469 1 96.81 760 VAL A O 1
ATOM 6007 N N . ARG A 1 761 ? 2.904 -0.747 18.844 1 96.25 761 ARG A N 1
ATOM 6008 C CA . ARG A 1 761 ? 1.763 -1.083 19.688 1 96.25 761 ARG A CA 1
ATOM 6009 C C . ARG A 1 761 ? 2.182 -1.989 20.844 1 96.25 761 ARG A C 1
ATOM 6011 O O . ARG A 1 761 ? 1.648 -1.885 21.953 1 96.25 761 ARG A O 1
ATOM 6018 N N . ARG A 1 762 ? 3.043 -2.898 20.578 1 94.06 762 ARG A N 1
ATOM 6019 C CA . ARG A 1 762 ? 3.553 -3.75 21.641 1 94.06 762 ARG A CA 1
ATOM 6020 C C . ARG A 1 762 ? 4.227 -2.918 22.734 1 94.06 762 ARG A C 1
ATOM 6022 O O . ARG A 1 762 ? 4.02 -3.158 23.922 1 94.06 762 ARG A O 1
ATOM 6029 N N . ARG A 1 763 ? 5.043 -1.922 22.328 1 96.44 763 ARG A N 1
ATOM 6030 C CA . ARG A 1 763 ? 5.738 -1.044 23.266 1 96.44 763 ARG A CA 1
ATOM 6031 C C . ARG A 1 763 ? 4.758 -0.126 23.984 1 96.44 763 ARG A C 1
ATOM 6033 O O . ARG A 1 763 ? 4.957 0.212 25.156 1 96.44 763 ARG A O 1
ATOM 6040 N N . VAL A 1 764 ? 3.705 0.341 23.312 1 97.94 764 VAL A N 1
ATOM 6041 C CA . VAL A 1 764 ? 2.65 1.147 23.922 1 97.94 764 VAL A CA 1
ATOM 6042 C C . VAL A 1 764 ? 1.946 0.345 25.016 1 97.94 764 VAL A C 1
ATOM 6044 O O . VAL A 1 764 ? 1.629 0.879 26.078 1 97.94 764 VAL A O 1
ATOM 6047 N N . ALA A 1 765 ? 1.741 -0.974 24.719 1 96.56 765 ALA A N 1
ATOM 6048 C CA . ALA A 1 765 ? 1.126 -1.86 25.703 1 96.56 765 ALA A CA 1
ATOM 6049 C C . ALA A 1 765 ? 2.004 -1.993 26.938 1 96.56 765 ALA A C 1
ATOM 6051 O O . ALA A 1 765 ? 1.496 -2.051 28.062 1 96.56 765 ALA A O 1
ATOM 6052 N N . GLU A 1 766 ? 3.285 -2.01 26.719 1 95.94 766 GLU A N 1
ATOM 6053 C CA . GLU A 1 766 ? 4.23 -2.096 27.828 1 95.94 766 GLU A CA 1
ATOM 6054 C C . GLU A 1 766 ? 4.18 -0.842 28.688 1 95.94 766 GLU A C 1
ATOM 6056 O O . GLU A 1 766 ? 4.555 -0.879 29.859 1 95.94 766 GLU A O 1
ATOM 6061 N N . GLN A 1 767 ? 3.666 0.229 28.094 1 96.06 767 GLN A N 1
ATOM 6062 C CA . GLN A 1 767 ? 3.568 1.493 28.812 1 96.06 767 GLN A CA 1
ATOM 6063 C C . GLN A 1 767 ? 2.178 1.673 29.422 1 96.06 767 GLN A C 1
ATOM 6065 O O . GLN A 1 767 ? 1.849 2.75 29.922 1 96.06 767 GLN A O 1
ATOM 6070 N N . GLY A 1 768 ? 1.349 0.687 29.219 1 94.75 768 GLY A N 1
ATOM 6071 C CA . GLY A 1 768 ? 0.116 0.662 30 1 94.75 768 GLY A CA 1
ATOM 6072 C C . GLY A 1 768 ? -1.117 0.938 29.156 1 94.75 768 GLY A C 1
ATOM 6073 O O . GLY A 1 768 ? -2.227 1.038 29.688 1 94.75 768 GLY A O 1
ATOM 6074 N N . ILE A 1 769 ? -1.006 1.164 27.844 1 97.19 769 ILE A N 1
ATOM 6075 C CA . ILE A 1 769 ? -2.154 1.386 26.984 1 97.19 769 ILE A CA 1
ATOM 6076 C C . ILE A 1 769 ? -2.27 0.24 25.969 1 97.19 769 ILE A C 1
ATOM 6078 O O . ILE A 1 769 ? -1.374 0.033 25.156 1 97.19 769 ILE A O 1
ATOM 6082 N N . GLU A 1 770 ? -3.295 -0.468 26.031 1 96.12 770 GLU A N 1
ATOM 6083 C CA . GLU A 1 770 ? -3.527 -1.583 25.109 1 96.12 770 GLU A CA 1
ATOM 6084 C C . GLU A 1 770 ? -4.367 -1.15 23.922 1 96.12 770 GLU A C 1
ATOM 6086 O O . GLU A 1 770 ? -5.57 -0.922 24.047 1 96.12 770 GLU A O 1
ATOM 6091 N N . LEU A 1 771 ? -3.779 -1.112 22.781 1 95.62 771 LEU A N 1
ATOM 6092 C CA . LEU A 1 771 ? -4.484 -0.813 21.547 1 95.62 771 LEU A CA 1
ATOM 6093 C C . LEU A 1 771 ? -4.949 -2.096 20.859 1 95.62 771 LEU A C 1
ATOM 6095 O O . LEU A 1 771 ? -4.125 -2.904 20.422 1 95.62 771 LEU A O 1
ATOM 6099 N N . PRO A 1 772 ? -6.234 -2.285 20.766 1 93.75 772 PRO A N 1
ATOM 6100 C CA . PRO A 1 772 ? -6.711 -3.494 20.078 1 93.75 772 PRO A CA 1
ATOM 6101 C C . PRO A 1 772 ? -6.258 -3.57 18.625 1 93.75 772 PRO A C 1
ATOM 6103 O O . PRO A 1 772 ? -6.18 -2.545 17.953 1 93.75 772 PRO A O 1
ATOM 6106 N N . ASP A 1 773 ? -6.098 -4.793 18.047 1 89.12 773 ASP A N 1
ATOM 6107 C CA . ASP A 1 773 ? -5.578 -5.02 16.703 1 89.12 773 ASP A CA 1
ATOM 6108 C C . ASP A 1 773 ? -6.582 -4.574 15.648 1 89.12 773 ASP A C 1
ATOM 6110 O O . ASP A 1 773 ? -6.207 -4.301 14.508 1 89.12 773 ASP A O 1
ATOM 6114 N N . GLU A 1 774 ? -7.82 -4.391 16.094 1 90.88 774 GLU A N 1
ATOM 6115 C CA . GLU A 1 774 ? -8.875 -4.047 15.141 1 90.88 774 GLU A CA 1
ATOM 6116 C C . GLU A 1 774 ? -8.961 -2.535 14.938 1 90.88 774 GLU A C 1
ATOM 6118 O O . GLU A 1 774 ? -9.586 -2.068 13.977 1 90.88 774 GLU A O 1
ATOM 6123 N N . VAL A 1 775 ? -8.367 -1.807 15.844 1 96.06 775 VAL A N 1
ATOM 6124 C CA . VAL A 1 775 ? -8.453 -0.351 15.805 1 96.06 775 VAL A CA 1
ATOM 6125 C C . VAL A 1 775 ? -7.461 0.193 14.781 1 96.06 775 VAL A C 1
ATOM 6127 O O . VAL A 1 775 ? -6.328 -0.29 14.68 1 96.06 775 VAL A O 1
ATOM 6130 N N . ARG A 1 776 ? -7.918 1.187 14 1 97.31 776 ARG A N 1
ATOM 6131 C CA . ARG A 1 776 ? -7.035 1.785 13 1 97.31 776 ARG A CA 1
ATOM 6132 C C . ARG A 1 776 ? -7.023 3.305 13.125 1 97.31 776 ARG A C 1
ATOM 6134 O O . ARG A 1 776 ? -8.055 3.918 13.406 1 97.31 776 ARG A O 1
ATOM 6141 N N . PHE A 1 777 ? -5.871 3.844 12.914 1 98.44 777 PHE A N 1
ATOM 6142 C CA . PHE A 1 777 ? -5.68 5.289 12.875 1 98.44 777 PHE A CA 1
ATOM 6143 C C . PHE A 1 777 ? -5.512 5.773 11.438 1 98.44 777 PHE A C 1
ATOM 6145 O O . PHE A 1 777 ? -4.855 5.117 10.625 1 98.44 777 PHE A O 1
ATOM 6152 N N . VAL A 1 778 ? -6.133 6.918 11.102 1 97.88 778 VAL A N 1
ATOM 6153 C CA . VAL A 1 778 ? -6.039 7.504 9.773 1 97.88 778 VAL A CA 1
ATOM 6154 C C . VAL A 1 778 ? -5.605 8.961 9.875 1 97.88 778 VAL A C 1
ATOM 6156 O O . VAL A 1 778 ? -6.141 9.719 10.688 1 97.88 778 VAL A O 1
ATOM 6159 N N . GLY A 1 779 ? -4.566 9.336 9.125 1 97.56 779 GLY A N 1
ATOM 6160 C CA . GLY A 1 779 ? -4.219 10.75 9.008 1 97.56 779 GLY A CA 1
ATOM 6161 C C . GLY A 1 779 ? -5.02 11.469 7.934 1 97.56 779 GLY A C 1
ATOM 6162 O O . GLY A 1 779 ? -5.309 10.898 6.879 1 97.56 779 GLY A O 1
ATOM 6163 N N . ALA A 1 780 ? -5.375 12.688 8.227 1 97.12 780 ALA A N 1
ATOM 6164 C CA . ALA A 1 780 ? -6.102 13.531 7.277 1 97.12 780 ALA A CA 1
ATOM 6165 C C . ALA A 1 780 ? -5.578 14.961 7.305 1 97.12 780 ALA A C 1
ATOM 6167 O O . ALA A 1 780 ? -4.793 15.328 8.18 1 97.12 780 ALA A O 1
ATOM 6168 N N . TYR A 1 781 ? -5.922 15.789 6.254 1 96.12 781 TYR A N 1
ATOM 6169 C CA . TYR A 1 781 ? -5.559 17.203 6.145 1 96.12 781 TYR A CA 1
ATOM 6170 C C . TYR A 1 781 ? -6.773 18.047 5.805 1 96.12 781 TYR A C 1
ATOM 6172 O O . TYR A 1 781 ? -7.438 17.828 4.793 1 96.12 781 TYR A O 1
ATOM 6180 N N . HIS A 1 782 ? -7.074 18.922 6.746 1 96.81 782 HIS A N 1
ATOM 6181 C CA . HIS A 1 782 ? -8.164 19.859 6.543 1 96.81 782 HIS A CA 1
ATOM 6182 C C . HIS A 1 782 ? -7.633 21.219 6.062 1 96.81 782 HIS A C 1
ATOM 6184 O O . HIS A 1 782 ? -6.84 21.859 6.758 1 96.81 782 HIS A O 1
ATOM 6190 N N . ASN A 1 783 ? -8.023 21.641 4.918 1 94.19 783 ASN A N 1
ATOM 6191 C CA . ASN A 1 783 ? -7.734 22.984 4.426 1 94.19 783 ASN A CA 1
ATOM 6192 C C . ASN A 1 783 ? -8.766 23.984 4.906 1 94.19 783 ASN A C 1
ATOM 6194 O O . ASN A 1 783 ? -9.906 24 4.434 1 94.19 783 ASN A O 1
ATOM 6198 N N . THR A 1 784 ? -8.375 24.875 5.762 1 94.81 784 THR A N 1
ATOM 6199 C CA . THR A 1 784 ? -9.312 25.766 6.43 1 94.81 784 THR A CA 1
ATOM 6200 C C . THR A 1 784 ? -9.797 26.859 5.473 1 94.81 784 THR A C 1
ATOM 6202 O O . THR A 1 784 ? -10.773 27.547 5.758 1 94.81 784 THR A O 1
ATOM 6205 N N . CYS A 1 785 ? -9.141 27.016 4.328 1 92.38 785 CYS A N 1
ATOM 6206 C CA . CYS A 1 785 ? -9.539 28.031 3.363 1 92.38 785 CYS A CA 1
ATOM 6207 C C . CYS A 1 785 ? -10.68 27.547 2.486 1 92.38 785 CYS A C 1
ATOM 6209 O O . CYS A 1 785 ? -11.719 28.203 2.373 1 92.38 785 CYS A O 1
ATOM 6211 N N . ASN A 1 786 ? -10.562 26.391 1.917 1 90.69 786 ASN A N 1
ATOM 6212 C CA . ASN A 1 786 ? -11.594 25.859 1.023 1 90.69 786 ASN A CA 1
ATOM 6213 C C . ASN A 1 786 ? -12.359 24.719 1.662 1 90.69 786 ASN A C 1
ATOM 6215 O O . ASN A 1 786 ? -13.258 24.141 1.043 1 90.69 786 ASN A O 1
ATOM 6219 N N . ASP A 1 787 ? -12.008 24.25 2.824 1 92.5 787 ASP A N 1
ATOM 6220 C CA . ASP A 1 787 ? -12.641 23.219 3.639 1 92.5 787 ASP A CA 1
ATOM 6221 C C . ASP A 1 787 ? -12.477 21.844 3.004 1 92.5 787 ASP A C 1
ATOM 6223 O O . ASP A 1 787 ? -13.227 20.906 3.318 1 92.5 787 ASP A O 1
ATOM 6227 N N . ASP A 1 788 ? -11.5 21.719 2.172 1 91.81 788 ASP A N 1
ATOM 6228 C CA . ASP A 1 788 ? -11.203 20.406 1.623 1 91.81 788 ASP A CA 1
ATOM 6229 C C . ASP A 1 788 ? -10.531 19.516 2.666 1 91.81 788 ASP A C 1
ATOM 6231 O O . ASP A 1 788 ? -9.836 20.016 3.559 1 91.81 788 ASP A O 1
ATOM 6235 N N . VAL A 1 789 ? -10.852 18.188 2.547 1 95.12 789 VAL A N 1
ATOM 6236 C CA . VAL A 1 789 ? -10.227 17.234 3.449 1 95.12 789 VAL A CA 1
ATOM 6237 C C . VAL A 1 789 ? -9.602 16.094 2.641 1 95.12 789 VAL A C 1
ATOM 6239 O O . VAL A 1 789 ? -10.281 15.453 1.837 1 95.12 789 VAL A O 1
ATOM 6242 N N . ASP A 1 790 ? -8.297 15.859 2.828 1 92 790 ASP A N 1
ATOM 6243 C CA . ASP A 1 790 ? -7.574 14.742 2.229 1 92 790 ASP A CA 1
ATOM 6244 C C . ASP A 1 790 ? -7.234 13.68 3.273 1 92 790 ASP A C 1
ATOM 6246 O O . ASP A 1 790 ? -6.969 14.008 4.434 1 92 790 ASP A O 1
ATOM 6250 N N . TYR A 1 791 ? -7.309 12.438 2.836 1 94.88 791 TYR A N 1
ATOM 6251 C CA . TYR A 1 791 ? -6.969 11.328 3.717 1 94.88 791 TYR A CA 1
ATOM 6252 C C . TYR A 1 791 ? -5.707 10.617 3.242 1 94.88 791 TYR A C 1
ATOM 6254 O O . TYR A 1 791 ? -5.457 10.523 2.037 1 94.88 791 TYR A O 1
ATOM 6262 N N . TYR A 1 792 ? -4.906 10.117 4.25 1 93.12 792 TYR A N 1
ATOM 6263 C CA . TYR A 1 792 ? -3.645 9.469 3.914 1 93.12 792 TYR A CA 1
ATOM 6264 C C . TYR A 1 792 ? -3.727 7.965 4.129 1 93.12 792 TYR A C 1
ATOM 6266 O O . TYR A 1 792 ? -4.414 7.496 5.043 1 93.12 792 TYR A O 1
ATOM 6274 N N . ASP A 1 793 ? -3.027 7.172 3.234 1 91.38 793 ASP A N 1
ATOM 6275 C CA . ASP A 1 793 ? -2.705 5.758 3.381 1 91.38 793 ASP A CA 1
ATOM 6276 C C . ASP A 1 793 ? -3.969 4.926 3.588 1 91.38 793 ASP A C 1
ATOM 6278 O O . ASP A 1 793 ? -4.012 4.055 4.457 1 91.38 793 ASP A O 1
ATOM 6282 N N . LEU A 1 794 ? -5.012 5.16 2.873 1 91.94 794 LEU A N 1
ATOM 6283 C CA . LEU A 1 794 ? -6.312 4.516 3.02 1 91.94 794 LEU A CA 1
ATOM 6284 C C . LEU A 1 794 ? -6.234 3.039 2.635 1 91.94 794 LEU A C 1
ATOM 6286 O O . LEU A 1 794 ? -7.062 2.236 3.066 1 91.94 794 LEU A O 1
ATOM 6290 N N . ASP A 1 795 ? -5.238 2.666 1.857 1 88.5 795 ASP A N 1
ATOM 6291 C CA . ASP A 1 795 ? -5.121 1.297 1.366 1 88.5 795 ASP A CA 1
ATOM 6292 C C . ASP A 1 795 ? -4.699 0.346 2.484 1 88.5 795 ASP A C 1
ATOM 6294 O O . ASP A 1 795 ? -4.816 -0.874 2.346 1 88.5 795 ASP A O 1
ATOM 6298 N N . LEU A 1 796 ? -4.27 0.854 3.557 1 88.31 796 LEU A N 1
ATOM 6299 C CA . LEU A 1 796 ? -3.861 0.042 4.699 1 88.31 796 LEU A CA 1
ATOM 6300 C C . LEU A 1 796 ? -5.062 -0.305 5.574 1 88.31 796 LEU A C 1
ATOM 6302 O O . LEU A 1 796 ? -4.961 -1.148 6.465 1 88.31 796 LEU A O 1
ATOM 6306 N N . LEU A 1 797 ? -6.246 0.265 5.297 1 91.81 797 LEU A N 1
ATOM 6307 C CA . LEU A 1 797 ? -7.449 -0.025 6.066 1 91.81 797 LEU A CA 1
ATOM 6308 C C . LEU A 1 797 ? -7.965 -1.427 5.758 1 91.81 797 LEU A C 1
ATOM 6310 O O . LEU A 1 797 ? -8.18 -1.771 4.594 1 91.81 797 LEU A O 1
ATOM 6314 N N . PRO A 1 798 ? -8.141 -2.248 6.762 1 90.31 798 PRO A N 1
ATOM 6315 C CA . PRO A 1 798 ? -8.742 -3.561 6.516 1 90.31 798 PRO A CA 1
ATOM 6316 C C . PRO A 1 798 ? -10.141 -3.463 5.902 1 90.31 798 PRO A C 1
ATOM 6318 O O . PRO A 1 798 ? -10.828 -2.461 6.094 1 90.31 798 PRO A O 1
ATOM 6321 N N . ARG A 1 799 ? -10.555 -4.43 5.199 1 88.31 799 ARG A N 1
ATOM 6322 C CA . ARG A 1 799 ? -11.828 -4.43 4.484 1 88.31 799 ARG A CA 1
ATOM 6323 C C . ARG A 1 799 ? -13 -4.277 5.449 1 88.31 799 ARG A C 1
ATOM 6325 O O . ARG A 1 799 ? -14.039 -3.723 5.094 1 88.31 799 ARG A O 1
ATOM 6332 N N . SER A 1 800 ? -12.883 -4.777 6.609 1 91.12 800 SER A N 1
ATOM 6333 C CA . SER A 1 800 ? -13.945 -4.758 7.605 1 91.12 800 SER A CA 1
ATOM 6334 C C . SER A 1 800 ? -14.258 -3.334 8.055 1 91.12 800 SER A C 1
ATOM 6336 O O . SER A 1 800 ? -15.344 -3.066 8.586 1 91.12 800 SER A O 1
ATOM 6338 N N . LEU A 1 801 ? -13.344 -2.373 7.852 1 95.06 801 LEU A N 1
ATOM 6339 C CA . LEU A 1 801 ? -13.516 -1.015 8.352 1 95.06 801 LEU A CA 1
ATOM 6340 C C . LEU A 1 801 ? -13.844 -0.054 7.211 1 95.06 801 LEU A C 1
ATOM 6342 O O . LEU A 1 801 ? -14.117 1.126 7.445 1 95.06 801 LEU A O 1
ATOM 6346 N N . ARG A 1 802 ? -13.875 -0.519 6 1 92.5 802 ARG A N 1
ATOM 6347 C CA . ARG A 1 802 ? -13.992 0.363 4.844 1 92.5 802 ARG A CA 1
ATOM 6348 C C . ARG A 1 802 ? -15.406 0.941 4.742 1 92.5 802 ARG A C 1
ATOM 6350 O O . ARG A 1 802 ? -15.578 2.082 4.312 1 92.5 802 ARG A O 1
ATOM 6357 N N . GLU A 1 803 ? -16.438 0.16 5.102 1 92 803 GLU A N 1
ATOM 6358 C CA . GLU A 1 803 ? -17.797 0.7 5.121 1 92 803 GLU A CA 1
ATOM 6359 C C . GLU A 1 803 ? -17.922 1.819 6.148 1 92 803 GLU A C 1
ATOM 6361 O O . GLU A 1 803 ? -18.578 2.832 5.891 1 92 803 GLU A O 1
ATOM 6366 N N . LEU A 1 804 ? -17.391 1.603 7.332 1 95.31 804 LEU A N 1
ATOM 6367 C CA . LEU A 1 804 ? -17.391 2.643 8.359 1 95.31 804 LEU A CA 1
ATOM 6368 C C . LEU A 1 804 ? -16.656 3.885 7.875 1 95.31 804 LEU A C 1
ATOM 6370 O O . LEU A 1 804 ? -17.078 5.012 8.125 1 95.31 804 LEU A O 1
ATOM 6374 N N . PHE A 1 805 ? -15.609 3.715 7.137 1 96.75 805 PHE A N 1
ATOM 6375 C CA . PHE A 1 805 ? -14.859 4.852 6.613 1 96.75 805 PHE A CA 1
ATOM 6376 C C . PHE A 1 805 ? -15.688 5.629 5.602 1 96.75 805 PHE A C 1
ATOM 6378 O O . PHE A 1 805 ? -15.633 6.859 5.559 1 96.75 805 PHE A O 1
ATOM 6385 N N . ARG A 1 806 ? -16.391 4.938 4.832 1 92.56 806 ARG A N 1
ATOM 6386 C CA . ARG A 1 806 ? -17.25 5.621 3.875 1 92.56 806 ARG A CA 1
ATOM 6387 C C . ARG A 1 806 ? -18.297 6.469 4.59 1 92.56 806 ARG A C 1
ATOM 6389 O O . ARG A 1 806 ? -18.672 7.543 4.109 1 92.56 806 ARG A O 1
ATOM 6396 N N . ARG A 1 807 ? -18.719 5.965 5.652 1 96.06 807 ARG A N 1
ATOM 6397 C CA . ARG A 1 807 ? -19.625 6.758 6.477 1 96.06 807 ARG A CA 1
ATOM 6398 C C . ARG A 1 807 ? -18.938 8 7.016 1 96.06 807 ARG A C 1
ATOM 6400 O O . ARG A 1 807 ? -19.5 9.094 7.008 1 96.06 807 ARG A O 1
ATOM 6407 N N . ILE A 1 808 ? -17.75 7.844 7.523 1 97.31 808 ILE A N 1
ATOM 6408 C CA . ILE A 1 808 ? -16.969 8.969 8.039 1 97.31 808 ILE A CA 1
ATOM 6409 C C . ILE A 1 808 ? -16.781 10.008 6.941 1 97.31 808 ILE A C 1
ATOM 6411 O O . ILE A 1 808 ? -16.953 11.211 7.18 1 97.31 808 ILE A O 1
ATOM 6415 N N . GLU A 1 809 ? -16.453 9.531 5.789 1 93.88 809 GLU A N 1
ATOM 6416 C CA . GLU A 1 809 ? -16.266 10.43 4.648 1 93.88 809 GLU A CA 1
ATOM 6417 C C . GLU A 1 809 ? -17.547 11.211 4.355 1 93.88 809 GLU A C 1
ATOM 6419 O O . GLU A 1 809 ? -17.5 12.422 4.105 1 93.88 809 GLU A O 1
ATOM 6424 N N . SER A 1 810 ? -18.641 10.531 4.402 1 95.06 810 SER A N 1
ATOM 6425 C CA . SER A 1 810 ? -19.922 11.18 4.16 1 95.06 810 SER A CA 1
ATOM 6426 C C . SER A 1 810 ? -20.219 12.219 5.23 1 95.06 810 SER A C 1
ATOM 6428 O O . SER A 1 810 ? -20.703 13.312 4.922 1 95.06 810 SER A O 1
ATOM 6430 N N . ASP A 1 811 ? -19.969 11.859 6.457 1 97.44 811 ASP A N 1
ATOM 6431 C CA . ASP A 1 811 ? -20.156 12.797 7.562 1 97.44 811 ASP A CA 1
ATOM 6432 C C . ASP A 1 811 ? -19.281 14.039 7.387 1 97.44 811 ASP A C 1
ATOM 6434 O O . ASP A 1 811 ? -19.734 15.156 7.637 1 97.44 811 ASP A O 1
ATOM 6438 N N . VAL A 1 812 ? -18.062 13.883 6.973 1 97.56 812 VAL A N 1
ATOM 6439 C CA . VAL A 1 812 ? -17.125 14.977 6.812 1 97.56 812 VAL A CA 1
ATOM 6440 C C . VAL A 1 812 ? -17.547 15.859 5.641 1 97.56 812 VAL A C 1
ATOM 6442 O O . VAL A 1 812 ? -17.406 17.094 5.707 1 97.56 812 VAL A O 1
ATOM 6445 N N . ILE A 1 813 ? -18.062 15.281 4.609 1 94.75 813 ILE A N 1
ATOM 6446 C CA . ILE A 1 813 ? -18.516 16.031 3.445 1 94.75 813 ILE A CA 1
ATOM 6447 C C . ILE A 1 813 ? -19.656 16.969 3.848 1 94.75 813 ILE A C 1
ATOM 6449 O O . ILE A 1 813 ? -19.656 18.141 3.473 1 94.75 813 ILE A O 1
ATOM 6453 N N . GLU A 1 814 ? -20.547 16.438 4.594 1 96.38 814 GLU A N 1
ATOM 6454 C CA . GLU A 1 814 ? -21.641 17.266 5.086 1 96.38 814 GLU A CA 1
ATOM 6455 C C . GLU A 1 814 ? -21.125 18.344 6.031 1 96.38 814 GLU A C 1
ATOM 6457 O O . GLU A 1 814 ? -21.578 19.5 5.977 1 96.38 814 GLU A O 1
ATOM 6462 N N . THR A 1 815 ? -20.203 18 6.855 1 98 815 THR A N 1
ATOM 6463 C CA . THR A 1 815 ? -19.594 18.938 7.793 1 98 815 THR A CA 1
ATOM 6464 C C . THR A 1 815 ? -18.906 20.078 7.051 1 98 815 THR A C 1
ATOM 6466 O O . THR A 1 815 ? -18.984 21.234 7.465 1 98 815 THR A O 1
ATOM 6469 N N . ARG A 1 816 ? -18.203 19.797 5.98 1 97.25 816 ARG A N 1
ATOM 6470 C CA . ARG A 1 816 ? -17.531 20.812 5.16 1 97.25 816 ARG A CA 1
ATOM 6471 C C . ARG A 1 816 ? -18.516 21.875 4.688 1 97.25 816 ARG A C 1
ATOM 6473 O O . ARG A 1 816 ? -18.234 23.062 4.789 1 97.25 816 ARG A O 1
ATOM 6480 N N . ALA A 1 817 ? -19.641 21.438 4.262 1 96.81 817 ALA A N 1
ATOM 6481 C CA . ALA A 1 817 ? -20.656 22.359 3.746 1 96.81 817 ALA A CA 1
ATOM 6482 C C . ALA A 1 817 ? -21.219 23.234 4.859 1 96.81 817 ALA A C 1
ATOM 6484 O O . ALA A 1 817 ? -21.375 24.453 4.676 1 96.81 817 ALA A O 1
ATOM 6485 N N . ARG A 1 818 ? -21.484 22.703 5.98 1 97.81 818 ARG A N 1
ATOM 6486 C CA . ARG A 1 818 ? -22.031 23.453 7.105 1 97.81 818 ARG A CA 1
ATOM 6487 C C . ARG A 1 818 ? -21.016 24.438 7.652 1 97.81 818 ARG A C 1
ATOM 6489 O O . ARG A 1 818 ? -21.375 25.562 8.023 1 97.81 818 ARG A O 1
ATOM 6496 N N . ASN A 1 819 ? -19.797 24 7.746 1 97.62 819 ASN A N 1
ATOM 6497 C CA . ASN A 1 819 ? -18.734 24.875 8.203 1 97.62 819 ASN A CA 1
ATOM 6498 C C . ASN A 1 819 ? -18.547 26.078 7.273 1 97.62 819 ASN A C 1
ATOM 6500 O O . ASN A 1 819 ? -18.359 27.203 7.727 1 97.62 819 ASN A O 1
ATOM 6504 N N . ALA A 1 820 ? -18.531 25.766 5.988 1 96.56 820 ALA A N 1
ATOM 6505 C CA . ALA A 1 820 ? -18.422 26.828 4.984 1 96.56 820 ALA A CA 1
ATOM 6506 C C . ALA A 1 820 ? -19.562 27.828 5.117 1 96.56 820 ALA A C 1
ATOM 6508 O O . ALA A 1 820 ? -19.375 29.031 4.949 1 96.56 820 ALA A O 1
ATOM 6509 N N . HIS A 1 821 ? -20.703 27.312 5.383 1 97.25 821 HIS A N 1
ATOM 6510 C CA . HIS A 1 821 ? -21.891 28.156 5.531 1 97.25 821 HIS A CA 1
ATOM 6511 C C . HIS A 1 821 ? -21.719 29.141 6.691 1 97.25 821 HIS A C 1
ATOM 6513 O O . HIS A 1 821 ? -22.016 30.328 6.555 1 97.25 821 HIS A O 1
ATOM 6519 N N . GLU A 1 822 ? -21.281 28.688 7.812 1 96.69 822 GLU A N 1
ATOM 6520 C CA . GLU A 1 822 ? -21.062 29.547 8.977 1 96.69 822 GLU A CA 1
ATOM 6521 C C . GLU A 1 822 ? -19.984 30.594 8.703 1 96.69 822 GLU A C 1
ATOM 6523 O O . GLU A 1 822 ? -20.125 31.75 9.078 1 96.69 822 GLU A O 1
ATOM 6528 N N . ARG A 1 823 ? -18.953 30.219 8.078 1 94.31 823 ARG A N 1
ATOM 6529 C CA . ARG A 1 823 ? -17.844 31.125 7.77 1 94.31 823 ARG A CA 1
ATOM 6530 C C . ARG A 1 823 ? -18.281 32.188 6.781 1 94.31 823 ARG A C 1
ATOM 6532 O O . ARG A 1 823 ? -17.875 33.344 6.895 1 94.31 823 ARG A O 1
ATOM 6539 N N . ALA A 1 824 ? -19.031 31.781 5.832 1 94.06 824 ALA A N 1
ATOM 6540 C CA . ALA A 1 824 ? -19.422 32.688 4.742 1 94.06 824 ALA A CA 1
ATOM 6541 C C . ALA A 1 824 ? -20.266 33.844 5.258 1 94.06 824 ALA A C 1
ATOM 6543 O O . ALA A 1 824 ? -20.266 34.906 4.664 1 94.06 824 ALA A O 1
ATOM 6544 N N . ARG A 1 825 ? -20.859 33.656 6.398 1 94 825 ARG A N 1
ATOM 6545 C CA . ARG A 1 825 ? -21.688 34.719 6.949 1 94 825 ARG A CA 1
ATOM 6546 C C . ARG A 1 825 ? -20.875 36 7.215 1 94 825 ARG A C 1
ATOM 6548 O O . ARG A 1 825 ? -21.406 37.094 7.215 1 94 825 ARG A O 1
ATOM 6555 N N . ARG A 1 826 ? -19.594 35.812 7.449 1 93.44 826 ARG A N 1
ATOM 6556 C CA . ARG A 1 826 ? -18.75 36.938 7.832 1 93.44 826 ARG A CA 1
ATOM 6557 C C . ARG A 1 826 ? -18.203 37.625 6.602 1 93.44 826 ARG A C 1
ATOM 6559 O O . ARG A 1 826 ? -17.688 38.75 6.703 1 93.44 826 ARG A O 1
ATOM 6566 N N . PHE A 1 827 ? -18.312 37 5.414 1 91.88 827 PHE A N 1
ATOM 6567 C CA . PHE A 1 827 ? -17.844 37.625 4.188 1 91.88 827 PHE A CA 1
ATOM 6568 C C . PHE A 1 827 ? -18.875 38.594 3.652 1 91.88 827 PHE A C 1
ATOM 6570 O O . PHE A 1 827 ? -20.016 38.219 3.357 1 91.88 827 PHE A O 1
ATOM 6577 N N . GLU A 1 828 ? -18.469 39.75 3.449 1 88.81 828 GLU A N 1
ATOM 6578 C CA . GLU A 1 828 ? -19.375 40.75 2.924 1 88.81 828 GLU A CA 1
ATOM 6579 C C . GLU A 1 828 ? -19.844 40.406 1.517 1 88.81 828 GLU A C 1
ATOM 6581 O O . GLU A 1 828 ? -20.969 40.719 1.129 1 88.81 828 GLU A O 1
ATOM 6586 N N . SER A 1 829 ? -19.062 39.688 0.783 1 87.44 829 SER A N 1
ATOM 6587 C CA . SER A 1 829 ? -19.359 39.312 -0.601 1 87.44 829 SER A CA 1
ATOM 6588 C C . SER A 1 829 ? -20.328 38.156 -0.674 1 87.44 829 SER A C 1
ATOM 6590 O O . SER A 1 829 ? -20.906 37.875 -1.728 1 87.44 829 SER A O 1
ATOM 6592 N N . ALA A 1 830 ? -20.516 37.5 0.427 1 92.19 830 ALA A N 1
ATOM 6593 C CA . ALA A 1 830 ? -21.406 36.344 0.437 1 92.19 830 ALA A CA 1
ATOM 6594 C C . ALA A 1 830 ? -22.812 36.719 0.907 1 92.19 830 ALA A C 1
ATOM 6596 O O . ALA A 1 830 ? -22.969 37.281 1.994 1 92.19 830 ALA A O 1
ATOM 6597 N N . PRO A 1 831 ? -23.812 36.438 0.084 1 92.38 831 PRO A N 1
ATOM 6598 C CA . PRO A 1 831 ? -25.172 36.656 0.557 1 92.38 831 PRO A CA 1
ATOM 6599 C C . PRO A 1 831 ? -25.531 35.844 1.781 1 92.38 831 PRO A C 1
ATOM 6601 O O . PRO A 1 831 ? -25.062 34.688 1.92 1 92.38 831 PRO A O 1
ATOM 6604 N N . LEU A 1 832 ? -26.359 36.344 2.619 1 93.19 832 LEU A N 1
ATOM 6605 C CA . LEU A 1 832 ? -26.719 35.688 3.875 1 93.19 832 LEU A CA 1
ATOM 6606 C C . LEU A 1 832 ? -27.688 34.531 3.635 1 93.19 832 LEU A C 1
ATOM 6608 O O . LEU A 1 832 ? -27.891 33.688 4.516 1 93.19 832 LEU A O 1
ATOM 6612 N N . ASP A 1 833 ? -28.219 34.406 2.42 1 91.88 833 ASP A N 1
ATOM 6613 C CA . ASP A 1 833 ? -29.234 33.375 2.154 1 91.88 833 ASP A CA 1
ATOM 6614 C C . ASP A 1 833 ? -28.641 32.219 1.372 1 91.88 833 ASP A C 1
ATOM 6616 O O . ASP A 1 833 ? -29.359 31.469 0.711 1 91.88 833 ASP A O 1
ATOM 6620 N N . LEU A 1 834 ? -27.359 32.031 1.423 1 93.88 834 LEU A N 1
ATOM 6621 C CA . LEU A 1 834 ? -26.734 30.906 0.75 1 93.88 834 LEU A CA 1
ATOM 6622 C C . LEU A 1 834 ? -27.125 29.578 1.406 1 93.88 834 LEU A C 1
ATOM 6624 O O . LEU A 1 834 ? -27.328 29.531 2.621 1 93.88 834 LEU A O 1
ATOM 6628 N N . THR A 1 835 ? -27.266 28.578 0.591 1 94.75 835 THR A N 1
ATOM 6629 C CA . THR A 1 835 ? -27.344 27.219 1.125 1 94.75 835 THR A CA 1
ATOM 6630 C C . THR A 1 835 ? -25.953 26.719 1.515 1 94.75 835 THR A C 1
ATOM 6632 O O . THR A 1 835 ? -24.953 27.25 1.068 1 94.75 835 THR A O 1
ATOM 6635 N N . PRO A 1 836 ? -25.906 25.734 2.387 1 95.31 836 PRO A N 1
ATOM 6636 C CA . PRO A 1 836 ? -24.609 25.172 2.742 1 95.31 836 PRO A CA 1
ATOM 6637 C C . PRO A 1 836 ? -23.781 24.75 1.521 1 95.31 836 PRO A C 1
ATOM 6639 O O . PRO A 1 836 ? -22.578 25 1.472 1 95.31 836 PRO A O 1
ATOM 6642 N N . GLN A 1 837 ? -24.391 24.172 0.557 1 93.19 837 GLN A N 1
ATOM 6643 C CA . GLN A 1 837 ? -23.672 23.75 -0.643 1 93.19 837 GLN A CA 1
ATOM 6644 C C . GLN A 1 837 ? -23.156 24.953 -1.437 1 93.19 837 GLN A C 1
ATOM 6646 O O . GLN A 1 837 ? -22.031 24.922 -1.945 1 93.19 837 GLN A O 1
ATOM 6651 N N . GLU A 1 838 ? -24 25.906 -1.534 1 93.12 838 GLU A N 1
ATOM 6652 C CA . GLU A 1 838 ? -23.578 27.125 -2.219 1 93.12 838 GLU A CA 1
ATOM 6653 C C . GLU A 1 838 ? -22.453 27.828 -1.469 1 93.12 838 GLU A C 1
ATOM 6655 O O . GLU A 1 838 ? -21.547 28.406 -2.086 1 93.12 838 GLU A O 1
ATOM 6660 N N . ALA A 1 839 ? -22.547 27.797 -0.193 1 95.75 839 ALA A N 1
ATOM 6661 C CA . ALA A 1 839 ? -21.484 28.375 0.63 1 95.75 839 ALA A CA 1
ATOM 6662 C C . ALA A 1 839 ? -20.156 27.656 0.41 1 95.75 839 ALA A C 1
ATOM 6664 O O . ALA A 1 839 ? -19.109 28.281 0.376 1 95.75 839 ALA A O 1
ATOM 6665 N N . LEU A 1 840 ? -20.219 26.344 0.36 1 94.25 840 LEU A N 1
ATOM 6666 C CA . LEU A 1 840 ? -19.031 25.547 0.096 1 94.25 840 LEU A CA 1
ATOM 6667 C C . LEU A 1 840 ? -18.406 25.938 -1.246 1 94.25 840 LEU A C 1
ATOM 6669 O O . LEU A 1 840 ? -17.188 26.094 -1.354 1 94.25 840 LEU A O 1
ATOM 6673 N N . GLU A 1 841 ? -19.25 26.078 -2.238 1 89.88 841 GLU A N 1
ATOM 6674 C CA . GLU A 1 841 ? -18.781 26.531 -3.545 1 89.88 841 GLU A CA 1
ATOM 6675 C C . GLU A 1 841 ? -18.125 27.906 -3.461 1 89.88 841 GLU A C 1
ATOM 6677 O O . GLU A 1 841 ? -17.109 28.156 -4.109 1 89.88 841 GLU A O 1
ATOM 6682 N N . HIS A 1 842 ? -18.672 28.688 -2.688 1 91.69 842 HIS A N 1
ATOM 6683 C CA . HIS A 1 842 ? -18.172 30.047 -2.52 1 91.69 842 HIS A CA 1
ATOM 6684 C C . HIS A 1 842 ? -16.766 30.047 -1.926 1 91.69 842 HIS A C 1
ATOM 6686 O O . HIS A 1 842 ? -15.883 30.75 -2.406 1 91.69 842 HIS A O 1
ATOM 6692 N N . VAL A 1 843 ? -16.594 29.328 -0.885 1 92.19 843 VAL A N 1
ATOM 6693 C CA . VAL A 1 843 ? -15.297 29.328 -0.217 1 92.19 843 VAL A CA 1
ATOM 6694 C C . VAL A 1 843 ? -14.25 28.656 -1.11 1 92.19 843 VAL A C 1
ATOM 6696 O O . VAL A 1 843 ? -13.078 29.031 -1.089 1 92.19 843 VAL A O 1
ATOM 6699 N N . GLU A 1 844 ? -14.617 27.641 -1.844 1 88.38 844 GLU A N 1
ATOM 6700 C CA . GLU A 1 844 ? -13.711 27 -2.791 1 88.38 844 GLU A CA 1
ATOM 6701 C C . GLU A 1 844 ? -13.258 27.969 -3.867 1 88.38 844 GLU A C 1
ATOM 6703 O O . GLU A 1 844 ? -12.078 28 -4.238 1 88.38 844 GLU A O 1
ATOM 6708 N N . GLU A 1 845 ? -14.188 28.734 -4.309 1 83.56 845 GLU A N 1
ATOM 6709 C CA . GLU A 1 845 ? -13.867 29.766 -5.297 1 83.56 845 GLU A CA 1
ATOM 6710 C C . GLU A 1 845 ? -12.945 30.828 -4.711 1 83.56 845 GLU A C 1
ATOM 6712 O O . GLU A 1 845 ? -12.023 31.297 -5.379 1 83.56 845 GLU A O 1
ATOM 6717 N N . ARG A 1 846 ? -13.227 31.219 -3.57 1 85.25 846 ARG A N 1
ATOM 6718 C CA . ARG A 1 846 ? -12.453 32.25 -2.879 1 85.25 846 ARG A CA 1
ATOM 6719 C C . ARG A 1 846 ? -11 31.812 -2.721 1 85.25 846 ARG A C 1
ATOM 6721 O O . ARG A 1 846 ? -10.086 32.625 -2.842 1 85.25 846 ARG A O 1
ATOM 6728 N N . ALA A 1 847 ? -10.789 30.609 -2.447 1 82.19 847 ALA A N 1
ATOM 6729 C CA . ALA A 1 847 ? -9.445 30.078 -2.24 1 82.19 847 ALA A CA 1
ATOM 6730 C C . ALA A 1 847 ? -8.633 30.109 -3.531 1 82.19 847 ALA A C 1
ATOM 6732 O O . ALA A 1 847 ? -7.406 30.203 -3.498 1 82.19 847 ALA A O 1
ATOM 6733 N N . GLU A 1 848 ? -9.281 30.094 -4.613 1 76.06 848 GLU A N 1
ATOM 6734 C CA . GLU A 1 848 ? -8.602 30.031 -5.906 1 76.06 848 GLU A CA 1
ATOM 6735 C C . GLU A 1 848 ? -8.547 31.406 -6.566 1 76.06 848 GLU A C 1
ATOM 6737 O O . GLU A 1 848 ? -7.867 31.578 -7.582 1 76.06 848 GLU A O 1
ATOM 6742 N N . ASP A 1 849 ? -9.164 32.312 -5.953 1 69.38 849 ASP A N 1
ATOM 6743 C CA . ASP A 1 849 ? -9.234 33.656 -6.523 1 69.38 849 ASP A CA 1
ATOM 6744 C C . ASP A 1 849 ? -7.969 34.469 -6.215 1 69.38 849 ASP A C 1
ATOM 6746 O O . ASP A 1 849 ? -7.73 34.844 -5.07 1 69.38 849 ASP A O 1
ATOM 6750 N N . LEU A 1 850 ? -7.254 34.812 -7.207 1 66.5 850 LEU A N 1
ATOM 6751 C CA . LEU A 1 850 ? -5.984 35.531 -7.07 1 66.5 850 LEU A CA 1
ATOM 6752 C C . LEU A 1 850 ? -6.207 36.938 -6.57 1 66.5 850 LEU A C 1
ATOM 6754 O O . LEU A 1 850 ? -5.312 37.531 -5.957 1 66.5 850 LEU A O 1
ATOM 6758 N N . SER A 1 851 ? -7.352 37.438 -6.797 1 66.62 851 SER A N 1
ATOM 6759 C CA . SER A 1 851 ? -7.645 38.844 -6.445 1 66.62 851 SER A CA 1
ATOM 6760 C C . SER A 1 851 ? -8.234 38.938 -5.043 1 66.62 851 SER A C 1
ATOM 6762 O O . SER A 1 851 ? -8.352 40.031 -4.492 1 66.62 851 SER A O 1
ATOM 6764 N N . GLN A 1 852 ? -8.398 37.844 -4.535 1 73.75 852 GLN A N 1
ATOM 6765 C CA . GLN A 1 852 ? -9.07 37.844 -3.244 1 73.75 852 GLN A CA 1
ATOM 6766 C C . GLN A 1 852 ? -8.133 38.281 -2.125 1 73.75 852 GLN A C 1
ATOM 6768 O O . GLN A 1 852 ? -7.176 37.562 -1.8 1 73.75 852 GLN A O 1
ATOM 6773 N N . ALA A 1 853 ? -8.461 39.344 -1.551 1 74.44 853 ALA A N 1
ATOM 6774 C CA . ALA A 1 853 ? -7.645 39.875 -0.468 1 74.44 853 ALA A CA 1
ATOM 6775 C C . ALA A 1 853 ? -7.961 39.188 0.855 1 74.44 853 ALA A C 1
ATOM 6777 O O . ALA A 1 853 ? -7.156 39.219 1.788 1 74.44 853 ALA A O 1
ATOM 6778 N N . ARG A 1 854 ? -9.117 38.594 0.887 1 82.88 854 ARG A N 1
ATOM 6779 C CA . ARG A 1 854 ? -9.586 37.938 2.096 1 82.88 854 ARG A CA 1
ATOM 6780 C C . ARG A 1 854 ? -9.945 36.469 1.811 1 82.88 854 ARG A C 1
ATOM 6782 O O . ARG A 1 854 ? -11.109 36.094 1.934 1 82.88 854 ARG A O 1
ATOM 6789 N N . PRO A 1 855 ? -9.016 35.656 1.613 1 83.31 855 PRO A N 1
ATOM 6790 C CA . PRO A 1 855 ? -9.383 34.281 1.348 1 83.31 855 PRO A CA 1
ATOM 6791 C C . PRO A 1 855 ? -10.055 33.594 2.543 1 83.31 855 PRO A C 1
ATOM 6793 O O . PRO A 1 855 ? -10.969 32.781 2.365 1 83.31 855 PRO A O 1
ATOM 6796 N N . GLU A 1 856 ? -9.586 33.938 3.705 1 89.06 856 GLU A N 1
ATOM 6797 C CA . GLU A 1 856 ? -10.195 33.562 4.969 1 89.06 856 GLU A CA 1
ATOM 6798 C C . GLU A 1 856 ? -9.859 34.531 6.078 1 89.06 856 GLU A C 1
ATOM 6800 O O . GLU A 1 856 ? -8.969 35.375 5.922 1 89.06 856 GLU A O 1
ATOM 6805 N N . TYR A 1 857 ? -10.562 34.531 7.164 1 88.81 857 TYR A N 1
ATOM 6806 C CA . TYR A 1 857 ? -10.32 35.469 8.25 1 88.81 857 TYR A CA 1
ATOM 6807 C C . TYR A 1 857 ? -9.453 34.844 9.336 1 88.81 857 TYR A C 1
ATOM 6809 O O . TYR A 1 857 ? -9.312 35.406 10.422 1 88.81 857 TYR A O 1
ATOM 6817 N N . ASN A 1 858 ? -8.836 33.812 9.047 1 90.81 858 ASN A N 1
ATOM 6818 C CA . ASN A 1 858 ? -7.848 33.188 9.922 1 90.81 858 ASN A CA 1
ATOM 6819 C C . ASN A 1 858 ? -8.273 33.25 11.383 1 90.81 858 ASN A C 1
ATOM 6821 O O . ASN A 1 858 ? -9.375 32.812 11.734 1 90.81 858 ASN A O 1
ATOM 6825 N N . HIS A 1 859 ? -7.531 33.969 12.289 1 92.5 859 HIS A N 1
ATOM 6826 C CA . HIS A 1 859 ? -7.816 34 13.719 1 92.5 859 HIS A CA 1
ATOM 6827 C C . HIS A 1 859 ? -8.516 35.312 14.094 1 92.5 859 HIS A C 1
ATOM 6829 O O . HIS A 1 859 ? -8.492 35.719 15.258 1 92.5 859 HIS A O 1
ATOM 6835 N N . ALA A 1 860 ? -9.164 36 13.227 1 91.19 860 ALA A N 1
ATOM 6836 C CA . ALA A 1 860 ? -9.625 37.375 13.383 1 91.19 860 ALA A CA 1
ATOM 6837 C C . ALA A 1 860 ? -10.75 37.469 14.406 1 91.19 860 ALA A C 1
ATOM 6839 O O . ALA A 1 860 ? -11.188 38.562 14.758 1 91.19 860 ALA A O 1
ATOM 6840 N N . THR A 1 861 ? -11.133 36.469 15.148 1 93.75 861 THR A N 1
ATOM 6841 C CA . THR A 1 861 ? -12.227 36.625 16.109 1 93.75 861 THR A CA 1
ATOM 6842 C C . THR A 1 861 ? -11.883 35.938 17.422 1 93.75 861 THR A C 1
ATOM 6844 O O . THR A 1 861 ? -12.711 35.875 18.344 1 93.75 861 THR A O 1
ATOM 6847 N N . ASN A 1 862 ? -10.711 35.5 17.594 1 96.06 862 ASN A N 1
ATOM 6848 C CA . ASN A 1 862 ? -10.367 34.688 18.766 1 96.06 862 ASN A CA 1
ATOM 6849 C C . ASN A 1 862 ? -10.508 35.5 20.047 1 96.06 862 ASN A C 1
ATOM 6851 O O . ASN A 1 862 ? -10.203 36.688 20.078 1 96.06 862 ASN A O 1
ATOM 6855 N N . ALA A 1 863 ? -11.031 34.844 21.125 1 97.94 863 ALA A N 1
ATOM 6856 C CA . ALA A 1 863 ? -11.203 35.562 22.391 1 97.94 863 ALA A CA 1
ATOM 6857 C C . ALA A 1 863 ? -11.289 34.594 23.547 1 97.94 863 ALA A C 1
ATOM 6859 O O . ALA A 1 863 ? -11.266 35 24.719 1 97.94 863 ALA A O 1
ATOM 6860 N N . LEU A 1 864 ? -11.328 33.281 23.266 1 98.31 864 LEU A N 1
ATOM 6861 C CA . LEU A 1 864 ? -11.586 32.281 24.297 1 98.31 864 LEU A CA 1
ATOM 6862 C C . LEU A 1 864 ? -10.742 31.031 24.078 1 98.31 864 LEU A C 1
ATOM 6864 O O . LEU A 1 864 ? -10.477 30.641 22.938 1 98.31 864 LEU A O 1
ATOM 6868 N N . VAL A 1 865 ? -10.219 30.406 25.156 1 98.31 865 VAL A N 1
ATOM 6869 C CA . VAL A 1 865 ? -9.562 29.109 25.109 1 98.31 865 VAL A CA 1
ATOM 6870 C C . VAL A 1 865 ? -10.18 28.188 26.156 1 98.31 865 VAL A C 1
ATOM 6872 O O . VAL A 1 865 ? -10.336 28.562 27.328 1 98.31 865 VAL A O 1
ATOM 6875 N N . THR A 1 866 ? -10.602 27.062 25.781 1 98.19 866 THR A N 1
ATOM 6876 C CA . THR A 1 866 ? -11.055 26.047 26.734 1 98.19 866 THR A CA 1
ATOM 6877 C C . THR A 1 866 ? -10.031 24.922 26.844 1 98.19 866 THR A C 1
ATOM 6879 O O . THR A 1 866 ? -9.461 24.484 25.844 1 98.19 866 THR A O 1
ATOM 6882 N N . VAL A 1 867 ? -9.719 24.5 28.031 1 98.31 867 VAL A N 1
ATOM 6883 C CA . VAL A 1 867 ? -8.852 23.359 28.312 1 98.31 867 VAL A CA 1
ATOM 6884 C C . VAL A 1 867 ? -9.555 22.391 29.25 1 98.31 867 VAL A C 1
ATOM 6886 O O . VAL A 1 867 ? -9.656 22.641 30.453 1 98.31 867 VAL A O 1
ATOM 6889 N N . GLY A 1 868 ? -10.008 21.375 28.75 1 97.94 868 GLY A N 1
ATOM 6890 C CA . GLY A 1 868 ? -10.75 20.422 29.547 1 97.94 868 GLY A CA 1
ATOM 6891 C C . GLY A 1 868 ? -11.508 19.406 28.703 1 97.94 868 GLY A C 1
ATOM 6892 O O . GLY A 1 868 ? -11.359 19.375 27.469 1 97.94 868 GLY A O 1
ATOM 6893 N N . ARG A 1 869 ? -12.281 18.562 29.406 1 95.31 869 ARG A N 1
ATOM 6894 C CA . ARG A 1 869 ? -13.086 17.562 28.734 1 95.31 869 ARG A CA 1
ATOM 6895 C C . ARG A 1 869 ? -14.109 18.203 27.797 1 95.31 869 ARG A C 1
ATOM 6897 O O . ARG A 1 869 ? -14.688 19.234 28.125 1 95.31 869 ARG A O 1
ATOM 6904 N N . ARG A 1 870 ? -14.203 17.625 26.594 1 94.81 870 ARG A N 1
ATOM 6905 C CA . ARG A 1 870 ? -15.148 18.141 25.609 1 94.81 870 ARG A CA 1
ATOM 6906 C C . ARG A 1 870 ? -16.578 18.062 26.125 1 94.81 870 ARG A C 1
ATOM 6908 O O . ARG A 1 870 ? -17.422 18.859 25.734 1 94.81 870 ARG A O 1
ATOM 6915 N N . ASP A 1 871 ? -16.859 17.297 27.047 1 90.69 871 ASP A N 1
ATOM 6916 C CA . ASP A 1 871 ? -18.203 17 27.516 1 90.69 871 ASP A CA 1
ATOM 6917 C C . ASP A 1 871 ? -18.922 18.25 28 1 90.69 871 ASP A C 1
ATOM 6919 O O . ASP A 1 871 ? -20.125 18.422 27.766 1 90.69 871 ASP A O 1
ATOM 6923 N N . TRP A 1 872 ? -18.234 19.156 28.656 1 93.62 872 TRP A N 1
ATOM 6924 C CA . TRP A 1 872 ? -18.922 20.297 29.25 1 93.62 872 TRP A CA 1
ATOM 6925 C C . TRP A 1 872 ? -19.062 21.422 28.234 1 93.62 872 TRP A C 1
ATOM 6927 O O . TRP A 1 872 ? -19.812 22.375 28.453 1 93.62 872 TRP A O 1
ATOM 6937 N N . SER A 1 873 ? -18.406 21.359 27.078 1 95.12 873 SER A N 1
ATOM 6938 C CA . SER A 1 873 ? -18.484 22.438 26.094 1 95.12 873 SER A CA 1
ATOM 6939 C C . SER A 1 873 ? -19.172 21.969 24.828 1 95.12 873 SER A C 1
ATOM 6941 O O . SER A 1 873 ? -19.5 22.766 23.953 1 95.12 873 SER A O 1
ATOM 6943 N N . ARG A 1 874 ? -19.297 20.609 24.672 1 94.56 874 ARG A N 1
ATOM 6944 C CA . ARG A 1 874 ? -19.953 20.062 23.484 1 94.56 874 ARG A CA 1
ATOM 6945 C C . ARG A 1 874 ? -21.359 20.656 23.328 1 94.56 874 ARG A C 1
ATOM 6947 O O . ARG A 1 874 ? -22.125 20.719 24.297 1 94.56 874 ARG A O 1
ATOM 6954 N N . GLY A 1 875 ? -21.656 21.188 22.156 1 94.69 875 GLY A N 1
ATOM 6955 C CA . GLY A 1 875 ? -22.969 21.734 21.875 1 94.69 875 GLY A CA 1
ATOM 6956 C C . GLY A 1 875 ? -23.094 23.203 22.203 1 94.69 875 GLY A C 1
ATOM 6957 O O . GLY A 1 875 ? -24.141 23.812 21.969 1 94.69 875 GLY A O 1
ATOM 6958 N N . LEU A 1 876 ? -22.109 23.781 22.781 1 97.25 876 LEU A N 1
ATOM 6959 C CA . LEU A 1 876 ? -22.109 25.219 23.031 1 97.25 876 LEU A CA 1
ATOM 6960 C C . LEU A 1 876 ? -21.672 26 21.797 1 97.25 876 LEU A C 1
ATOM 6962 O O . LEU A 1 876 ? -20.578 25.766 21.266 1 97.25 876 LEU A O 1
ATOM 6966 N N . PHE A 1 877 ? -22.547 26.859 21.266 1 97.62 877 PHE A N 1
ATOM 6967 C CA . PHE A 1 877 ? -22.172 27.75 20.172 1 97.62 877 PHE A CA 1
ATOM 6968 C C . PHE A 1 877 ? -21.25 28.859 20.656 1 97.62 877 PHE A C 1
ATOM 6970 O O . PHE A 1 877 ? -21.609 29.625 21.547 1 97.62 877 PHE A O 1
ATOM 6977 N N . MET A 1 878 ? -20.062 28.984 20.094 1 97.06 878 MET A N 1
ATOM 6978 C CA . MET A 1 878 ? -19.078 29.938 20.594 1 97.06 878 MET A CA 1
ATOM 6979 C C . MET A 1 878 ? -18.625 30.875 19.469 1 97.06 878 MET A C 1
ATOM 6981 O O . MET A 1 878 ? -17.609 31.562 19.609 1 97.06 878 MET A O 1
ATOM 6985 N N . ASP A 1 879 ? -19.25 30.797 18.328 1 96.62 879 ASP A N 1
ATOM 6986 C CA . ASP A 1 879 ? -19.125 31.734 17.219 1 96.62 879 ASP A CA 1
ATOM 6987 C C . ASP A 1 879 ? -17.719 31.719 16.625 1 96.62 879 ASP A C 1
ATOM 6989 O O . ASP A 1 879 ? -17.188 32.75 16.234 1 96.62 879 ASP A O 1
ATOM 6993 N N . ARG A 1 880 ? -16.969 30.625 16.656 1 95.31 880 ARG A N 1
ATOM 6994 C CA . ARG A 1 880 ? -15.641 30.453 16.094 1 95.31 880 ARG A CA 1
ATOM 6995 C C . ARG A 1 880 ? -14.633 31.375 16.766 1 95.31 880 ARG A C 1
ATOM 6997 O O . ARG A 1 880 ? -13.758 31.938 16.109 1 95.31 880 ARG A O 1
ATOM 7004 N N . ARG A 1 881 ? -14.734 31.594 18.078 1 97.12 881 ARG A N 1
ATOM 7005 C CA . ARG A 1 881 ? -13.859 32.5 18.797 1 97.12 881 ARG A CA 1
ATOM 7006 C C . ARG A 1 881 ? -12.992 31.766 19.797 1 97.12 881 ARG A C 1
ATOM 7008 O O . ARG A 1 881 ? -12.219 32.375 20.531 1 97.12 881 ARG A O 1
ATOM 7015 N N . ALA A 1 882 ? -13.141 30.391 19.781 1 97.75 882 ALA A N 1
ATOM 7016 C CA . ALA A 1 882 ? -12.523 29.656 20.875 1 97.75 882 ALA A CA 1
ATOM 7017 C C . ALA A 1 882 ? -11.492 28.656 20.359 1 97.75 882 ALA A C 1
ATOM 7019 O O . ALA A 1 882 ? -11.75 27.938 19.391 1 97.75 882 ALA A O 1
ATOM 7020 N N . PHE A 1 883 ? -10.289 28.703 20.922 1 97.5 883 PHE A N 1
ATOM 7021 C CA . PHE A 1 883 ? -9.398 27.547 20.875 1 97.5 883 PHE A CA 1
ATOM 7022 C C . PHE A 1 883 ? -9.891 26.438 21.797 1 97.5 883 PHE A C 1
ATOM 7024 O O . PHE A 1 883 ? -10.211 26.703 22.969 1 97.5 883 PHE A O 1
ATOM 7031 N N . VAL A 1 884 ? -10 25.234 21.297 1 97.31 884 VAL A N 1
ATOM 7032 C CA . VAL A 1 884 ? -10.562 24.156 22.109 1 97.31 884 VAL A CA 1
ATOM 7033 C C . VAL A 1 884 ? -9.5 23.078 22.344 1 97.31 884 VAL A C 1
ATOM 7035 O O . VAL A 1 884 ? -9.062 22.406 21.391 1 97.31 884 VAL A O 1
ATOM 7038 N N . THR A 1 885 ? -9.078 22.922 23.578 1 97 885 THR A N 1
ATOM 7039 C CA . THR A 1 885 ? -8.031 21.953 23.922 1 97 885 THR A CA 1
ATOM 7040 C C . THR A 1 885 ? -8.586 20.859 24.828 1 97 885 THR A C 1
ATOM 7042 O O . THR A 1 885 ? -9.273 21.141 25.812 1 97 885 THR A O 1
ATOM 7045 N N . GLU A 1 886 ? -8.25 19.609 24.469 1 97.25 886 GLU A N 1
ATOM 7046 C CA . GLU A 1 886 ? -8.703 18.469 25.25 1 97.25 886 GLU A CA 1
ATOM 7047 C C . GLU A 1 886 ? -7.805 18.234 26.453 1 97.25 886 GLU A C 1
ATOM 7049 O O . GLU A 1 886 ? -6.582 18.375 26.359 1 97.25 886 GLU A O 1
ATOM 7054 N N . TYR A 1 887 ? -8.367 17.922 27.547 1 97.94 887 TYR A N 1
ATOM 7055 C CA . TYR A 1 887 ? -7.699 17.5 28.781 1 97.94 887 TYR A CA 1
ATOM 7056 C C . TYR A 1 887 ? -8.664 16.734 29.688 1 97.94 887 TYR A C 1
ATOM 7058 O O . TYR A 1 887 ? -9.812 17.141 29.859 1 97.94 887 TYR A O 1
ATOM 7066 N N . ASP A 1 888 ? -8.219 15.594 30.203 1 96.94 888 ASP A N 1
ATOM 7067 C CA . ASP A 1 888 ? -9.008 14.789 31.125 1 96.94 888 ASP A CA 1
ATOM 7068 C C . ASP A 1 888 ? -8.289 14.625 32.469 1 96.94 888 ASP A C 1
ATOM 7070 O O . ASP A 1 888 ? -7.309 13.883 32.562 1 96.94 888 ASP A O 1
ATOM 7074 N N . PRO A 1 889 ? -8.805 15.281 33.438 1 96.31 889 PRO A N 1
ATOM 7075 C CA . PRO A 1 889 ? -8.141 15.211 34.719 1 96.31 889 PRO A CA 1
ATOM 7076 C C . PRO A 1 889 ? -8.086 13.789 35.281 1 96.31 889 PRO A C 1
ATOM 7078 O O . PRO A 1 889 ? -7.227 13.477 36.125 1 96.31 889 PRO A O 1
ATOM 7081 N N . THR A 1 890 ? -8.938 12.867 34.844 1 94.31 890 THR A N 1
ATOM 7082 C CA . THR A 1 890 ? -9 11.516 35.375 1 94.31 890 THR A CA 1
ATOM 7083 C C . THR A 1 890 ? -7.82 10.68 34.875 1 94.31 890 THR A C 1
ATOM 7085 O O . THR A 1 890 ? -7.484 9.656 35.469 1 94.31 890 THR A O 1
ATOM 7088 N N . VAL A 1 891 ? -7.254 11.055 33.781 1 95.06 891 VAL A N 1
ATOM 7089 C CA . VAL A 1 891 ? -6.129 10.344 33.188 1 95.06 891 VAL A CA 1
ATOM 7090 C C . VAL A 1 891 ? -4.816 10.898 33.75 1 95.06 891 VAL A C 1
ATOM 7092 O O . VAL A 1 891 ? -3.783 10.227 33.688 1 95.06 891 VAL A O 1
ATOM 7095 N N . ASP A 1 892 ? -4.879 12.117 34.344 1 95.12 892 ASP A N 1
ATOM 7096 C CA . ASP A 1 892 ? -3.689 12.812 34.812 1 95.12 892 ASP A CA 1
ATOM 7097 C C . ASP A 1 892 ? -3.301 12.32 36.219 1 95.12 892 ASP A C 1
ATOM 7099 O O . ASP A 1 892 ? -4.102 11.688 36.906 1 95.12 892 ASP A O 1
ATOM 7103 N N . ASP A 1 893 ? -2.074 12.461 36.594 1 93.56 893 ASP A N 1
ATOM 7104 C CA . ASP A 1 893 ? -1.605 12.031 37.906 1 93.56 893 ASP A CA 1
ATOM 7105 C C . ASP A 1 893 ? -1.742 13.156 38.938 1 93.56 893 ASP A C 1
ATOM 7107 O O . ASP A 1 893 ? -2.242 14.234 38.625 1 93.56 893 ASP A O 1
ATOM 7111 N N . GLU A 1 894 ? -1.325 12.938 40.062 1 92.38 894 GLU A N 1
ATOM 7112 C CA . GLU A 1 894 ? -1.496 13.867 41.188 1 92.38 894 GLU A CA 1
ATOM 7113 C C . GLU A 1 894 ? -0.619 15.102 41 1 92.38 894 GLU A C 1
ATOM 7115 O O . GLU A 1 894 ? -0.918 16.172 41.562 1 92.38 894 GLU A O 1
ATOM 7120 N N . ASN A 1 895 ? 0.363 14.969 40.219 1 93.81 895 ASN A N 1
ATOM 7121 C CA . ASN A 1 895 ? 1.268 16.094 40 1 93.81 895 ASN A CA 1
ATOM 7122 C C . ASN A 1 895 ? 0.842 16.922 38.812 1 93.81 895 ASN A C 1
ATOM 7124 O O . ASN A 1 895 ? 1.403 18 38.562 1 93.81 895 ASN A O 1
ATOM 7128 N N . GLY A 1 896 ? -0.142 16.578 38.062 1 96.06 896 GLY A N 1
ATOM 7129 C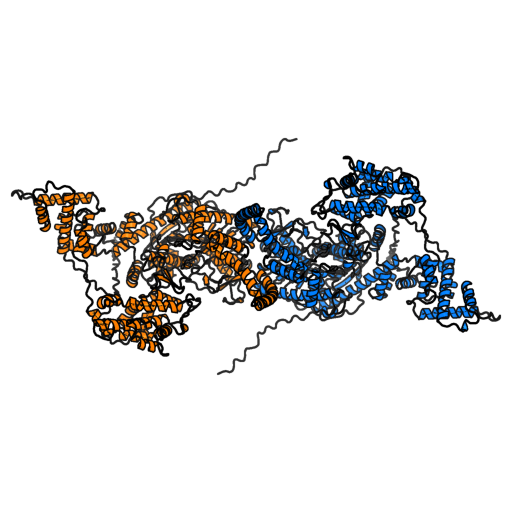 CA . GLY A 1 896 ? -0.674 17.328 36.938 1 96.06 896 GLY A CA 1
ATOM 7130 C C . GLY A 1 896 ? 0.291 17.422 35.781 1 96.06 896 GLY A C 1
ATOM 7131 O O . GLY A 1 896 ? 0.423 18.484 35.156 1 96.06 896 GLY A O 1
ATOM 7132 N N . HIS A 1 897 ? 0.983 16.359 35.531 1 96.31 897 HIS A N 1
ATOM 7133 C CA . HIS A 1 897 ? 2.012 16.375 34.5 1 96.31 897 HIS A CA 1
ATOM 7134 C C . HIS A 1 897 ? 1.402 16.594 33.094 1 96.31 897 HIS A C 1
ATOM 7136 O O . HIS A 1 897 ? 1.982 17.297 32.281 1 96.31 897 HIS A O 1
ATOM 7142 N N . ILE A 1 898 ? 0.252 15.984 32.812 1 97.31 898 ILE A N 1
ATOM 7143 C CA . ILE A 1 898 ? -0.396 16.125 31.531 1 97.31 898 ILE A CA 1
ATOM 7144 C C . ILE A 1 898 ? -0.904 17.547 31.344 1 97.31 898 ILE A C 1
ATOM 7146 O O . ILE A 1 898 ? -0.673 18.172 30.312 1 97.31 898 ILE A O 1
ATOM 7150 N N . LEU A 1 899 ? -1.551 18.125 32.344 1 97.94 899 LEU A N 1
ATOM 7151 C CA . LEU A 1 899 ? -2.047 19.5 32.25 1 97.94 899 LEU A CA 1
ATOM 7152 C C . LEU A 1 899 ? -0.899 20.484 32.062 1 97.94 899 LEU A C 1
ATOM 7154 O O . LEU A 1 899 ? -1.019 21.438 31.312 1 97.94 899 LEU A O 1
ATOM 7158 N N . THR A 1 900 ? 0.177 20.188 32.781 1 97.31 900 THR A N 1
ATOM 7159 C CA . THR A 1 900 ? 1.339 21.062 32.719 1 97.31 900 THR A CA 1
ATOM 7160 C C . THR A 1 900 ? 1.858 21.156 31.281 1 97.31 900 THR A C 1
ATOM 7162 O O . THR A 1 900 ? 2.07 22.25 30.766 1 97.31 900 THR A O 1
ATOM 7165 N N . ARG A 1 901 ? 2.059 20.016 30.672 1 94.06 901 ARG A N 1
ATOM 7166 C CA . ARG A 1 901 ? 2.623 20.047 29.328 1 94.06 901 ARG A CA 1
ATOM 7167 C C . ARG A 1 901 ? 1.635 20.641 28.344 1 94.06 901 ARG A C 1
ATOM 7169 O O . ARG A 1 901 ? 2.035 21.312 27.375 1 94.06 901 ARG A O 1
ATOM 7176 N N . ILE A 1 902 ? 0.365 20.469 28.516 1 96.31 902 ILE A N 1
ATOM 7177 C CA . ILE A 1 902 ? -0.651 21.062 27.641 1 96.31 902 ILE A CA 1
ATOM 7178 C C . ILE A 1 902 ? -0.613 22.578 27.766 1 96.31 902 ILE A C 1
ATOM 7180 O O . ILE A 1 902 ? -0.604 23.297 26.766 1 96.31 902 ILE A O 1
ATOM 7184 N N . LEU A 1 903 ? -0.539 23.125 28.953 1 96.5 903 LEU A N 1
ATOM 7185 C CA . LEU A 1 903 ? -0.599 24.562 29.203 1 96.5 903 LEU A CA 1
ATOM 7186 C C . LEU A 1 903 ? 0.704 25.234 28.781 1 96.5 903 LEU A C 1
ATOM 7188 O O . LEU A 1 903 ? 0.7 26.391 28.359 1 96.5 903 LEU A O 1
ATOM 7192 N N . GLN A 1 904 ? 1.787 24.484 28.938 1 92 904 GLN A N 1
ATOM 7193 C CA . GLN A 1 904 ? 3.076 25.016 28.516 1 92 904 GLN A CA 1
ATOM 7194 C C . GLN A 1 904 ? 3.059 25.375 27.031 1 92 904 GLN A C 1
ATOM 7196 O O . GLN A 1 904 ? 3.764 26.281 26.594 1 92 904 GLN A O 1
ATOM 7201 N N . ALA A 1 905 ? 2.234 24.703 26.359 1 89.5 905 ALA A N 1
ATOM 7202 C CA . ALA A 1 905 ? 2.107 24.984 24.938 1 89.5 905 ALA A CA 1
ATOM 7203 C C . ALA A 1 905 ? 0.938 25.922 24.656 1 89.5 905 ALA A C 1
ATOM 7205 O O . ALA A 1 905 ? 1.082 26.906 23.922 1 89.5 905 ALA A O 1
ATOM 7206 N N . ALA A 1 906 ? -0.164 25.734 25.266 1 93.25 906 ALA A N 1
ATOM 7207 C CA . ALA A 1 906 ? -1.41 26.422 24.922 1 93.25 906 ALA A CA 1
ATOM 7208 C C . ALA A 1 906 ? -1.35 27.891 25.312 1 93.25 906 ALA A C 1
ATOM 7210 O O . ALA A 1 906 ? -1.783 28.766 24.562 1 93.25 906 ALA A O 1
ATOM 7211 N N . ILE A 1 907 ? -0.875 28.203 26.469 1 94 907 ILE A N 1
ATOM 7212 C CA . ILE A 1 907 ? -0.937 29.562 26.969 1 94 907 ILE A CA 1
ATOM 7213 C C . ILE A 1 907 ? -0.052 30.469 26.125 1 94 907 ILE A C 1
ATOM 7215 O O . ILE A 1 907 ? -0.517 31.484 25.594 1 94 907 ILE A O 1
ATOM 7219 N N . PRO A 1 908 ? 1.198 30.109 25.906 1 89.25 908 PRO A N 1
ATOM 7220 C CA . PRO A 1 908 ? 2.018 30.984 25.062 1 89.25 908 PRO A CA 1
ATOM 7221 C C . PRO A 1 908 ? 1.534 31.031 23.625 1 89.25 908 PRO A C 1
ATOM 7223 O O . PRO A 1 908 ? 1.57 32.094 22.984 1 89.25 908 PRO A O 1
ATOM 7226 N N . VAL A 1 909 ? 1.057 29.984 23.062 1 88.88 909 VAL A N 1
ATOM 7227 C CA . VAL A 1 909 ? 0.687 29.938 21.641 1 88.88 909 VAL A CA 1
ATOM 7228 C C . VAL A 1 909 ? -0.626 30.688 21.438 1 88.88 909 VAL A C 1
ATOM 7230 O O . VAL A 1 909 ? -0.701 31.578 20.594 1 88.88 909 VAL A O 1
ATOM 7233 N N . CYS A 1 910 ? -1.655 30.297 22.156 1 94.12 910 CYS A N 1
ATOM 7234 C CA . CYS A 1 910 ? -2.943 30.969 22.016 1 94.12 910 CYS A CA 1
ATOM 7235 C C . CYS A 1 910 ? -2.857 32.438 22.453 1 94.12 910 CYS A C 1
ATOM 7237 O O . CYS A 1 910 ? -3.445 33.312 21.828 1 94.12 910 CYS A O 1
ATOM 7239 N N . GLY A 1 911 ? -2.137 32.625 23.562 1 93.88 911 GLY A N 1
ATOM 7240 C CA . GLY A 1 911 ? -1.914 33.969 24 1 93.88 911 GLY A CA 1
ATOM 7241 C C . GLY A 1 911 ? -1.168 34.812 22.984 1 93.88 911 GLY A C 1
ATOM 7242 O O . GLY A 1 911 ? -1.518 35.969 22.75 1 93.88 911 GLY A O 1
ATOM 7243 N N . GLY A 1 912 ? -0.154 34.219 22.422 1 91.62 912 GLY A N 1
ATOM 7244 C CA . GLY A 1 912 ? 0.619 34.938 21.406 1 91.62 912 GLY A CA 1
ATOM 7245 C C . GLY A 1 912 ? -0.193 35.281 20.172 1 91.62 912 GLY A C 1
ATOM 7246 O O . GLY A 1 912 ? -0.069 36.375 19.625 1 91.62 912 GLY A O 1
ATOM 7247 N N . ILE A 1 913 ? -1.007 34.375 19.703 1 92.81 913 ILE A N 1
ATOM 7248 C CA . ILE A 1 913 ? -1.875 34.625 18.547 1 92.81 913 ILE A CA 1
ATOM 7249 C C . ILE A 1 913 ? -2.828 35.75 18.859 1 92.81 913 ILE A C 1
ATOM 7251 O O . ILE A 1 913 ? -2.971 36.688 18.062 1 92.81 913 ILE A O 1
ATOM 7255 N N . SER A 1 914 ? -3.443 35.656 20.016 1 95.94 914 SER A N 1
ATOM 7256 C CA . SER A 1 914 ? -4.422 36.656 20.422 1 95.94 914 SER A CA 1
ATOM 7257 C C . SER A 1 914 ? -3.793 38.062 20.531 1 95.94 914 SER A C 1
ATOM 7259 O O . SER A 1 914 ? -4.375 39.031 20.062 1 95.94 914 SER A O 1
ATOM 7261 N N . LEU A 1 915 ? -2.641 38.125 21.047 1 96.62 915 LEU A N 1
ATOM 7262 C CA . LEU A 1 915 ? -1.98 39.406 21.266 1 96.62 915 LEU A CA 1
ATOM 7263 C C . LEU A 1 915 ? -1.469 39.969 19.938 1 96.62 915 LEU A C 1
ATOM 7265 O O . LEU A 1 915 ? -1.452 41.188 19.75 1 96.62 915 LEU A O 1
ATOM 7269 N N . GLU A 1 916 ? -1.053 39.156 19.094 1 94.38 916 GLU A N 1
ATOM 7270 C CA . GLU A 1 916 ? -0.687 39.625 17.766 1 94.38 916 GLU A CA 1
ATOM 7271 C C . GLU A 1 916 ? -1.874 40.281 17.062 1 94.38 916 GLU A C 1
ATOM 7273 O O . GLU A 1 916 ? -1.729 41.344 16.453 1 94.38 916 GLU A O 1
ATOM 7278 N N . TYR A 1 917 ? -2.977 39.625 17.125 1 96.25 917 TYR A N 1
ATOM 7279 C CA . TYR A 1 917 ? -4.184 40.219 16.547 1 96.25 917 TYR A CA 1
ATOM 7280 C C . TYR A 1 917 ? -4.609 41.469 17.297 1 96.25 917 TYR A C 1
ATOM 7282 O O . TYR A 1 917 ? -5.086 42.438 16.688 1 96.25 917 TYR A O 1
ATOM 7290 N N . TYR A 1 918 ? -4.488 41.406 18.578 1 97.19 918 TYR A N 1
ATOM 7291 C CA . TYR A 1 918 ? -4.812 42.562 19.406 1 97.19 918 TYR A CA 1
ATOM 7292 C C . TYR A 1 918 ? -4.039 43.812 18.938 1 97.19 918 TYR A C 1
ATOM 7294 O O . TYR A 1 918 ? -4.633 44.844 18.609 1 97.19 918 TYR A O 1
ATOM 7302 N N . PHE A 1 919 ? -2.758 43.75 18.891 1 97.12 919 PHE A N 1
ATOM 7303 C CA . PHE A 1 919 ? -1.91 44.906 18.609 1 97.12 919 PHE A CA 1
ATOM 7304 C C . PHE A 1 919 ? -2.041 45.344 17.156 1 97.12 919 PHE A C 1
ATOM 7306 O O . PHE A 1 919 ? -2.035 46.531 16.859 1 97.12 919 PHE A O 1
ATOM 7313 N N . SER A 1 920 ? -2.186 44.375 16.25 1 95.44 920 SER A N 1
ATOM 7314 C CA . SER A 1 920 ? -2.357 44.75 14.836 1 95.44 920 SER A CA 1
ATOM 7315 C C . SER A 1 920 ? -3.695 45.438 14.602 1 95.44 920 SER A C 1
ATOM 7317 O O . SER A 1 920 ? -3.855 46.156 13.617 1 95.44 920 SER A O 1
ATOM 7319 N N . THR A 1 921 ? -4.652 45.156 15.469 1 96.38 921 THR A N 1
ATOM 7320 C CA . THR A 1 921 ? -5.961 45.812 15.352 1 96.38 921 THR A CA 1
ATOM 7321 C C . THR A 1 921 ? -5.941 47.188 15.977 1 96.38 921 THR A C 1
ATOM 7323 O O . THR A 1 921 ? -6.488 48.125 15.406 1 96.38 921 THR A O 1
ATOM 7326 N N . VAL A 1 922 ? -5.352 47.281 17.125 1 96.81 922 VAL A N 1
ATOM 7327 C CA . VAL A 1 922 ? -5.309 48.562 17.859 1 96.81 922 VAL A CA 1
ATOM 7328 C C . VAL A 1 922 ? -4.559 49.594 17.047 1 96.81 922 VAL A C 1
ATOM 7330 O O . VAL A 1 922 ? -4.922 50.781 17.062 1 96.81 922 VAL A O 1
ATOM 7333 N N . ASP A 1 923 ? -3.484 49.188 16.453 1 96.44 923 ASP A N 1
ATOM 7334 C CA . ASP A 1 923 ? -2.699 50.094 15.602 1 96.44 923 ASP A CA 1
ATOM 7335 C C . ASP A 1 923 ? -2.291 49.406 14.305 1 96.44 923 ASP A C 1
ATOM 7337 O O . ASP A 1 923 ? -1.197 48.844 14.211 1 96.44 923 ASP A O 1
ATOM 7341 N N . VAL A 1 924 ? -3.092 49.531 13.32 1 93.75 924 VAL A N 1
ATOM 7342 C CA . VAL A 1 924 ? -2.959 48.812 12.055 1 93.75 924 VAL A CA 1
ATOM 7343 C C . VAL A 1 924 ? -1.689 49.25 11.336 1 93.75 924 VAL A C 1
ATOM 7345 O O . VAL A 1 924 ? -1.032 48.469 10.664 1 93.75 924 VAL A O 1
ATOM 7348 N N . GLU A 1 925 ? -1.31 50.5 11.531 1 91.88 925 GLU A N 1
ATOM 7349 C CA . GLU A 1 925 ? -0.152 51.062 10.82 1 91.88 925 GLU A CA 1
ATOM 7350 C C . GLU A 1 925 ? 1.132 50.812 11.617 1 91.88 925 GLU A C 1
ATOM 7352 O O . GLU A 1 925 ? 2.188 50.562 11.031 1 91.88 925 GLU A O 1
ATOM 7357 N N . GLY A 1 926 ? 1.011 50.969 12.875 1 92.31 926 GLY A N 1
ATOM 7358 C CA . GLY A 1 926 ? 2.197 50.875 13.711 1 92.31 926 GLY A CA 1
ATOM 7359 C C . GLY A 1 926 ? 2.59 49.438 14.039 1 92.31 926 GLY A C 1
ATOM 7360 O O . GLY A 1 926 ? 3.684 49 13.68 1 92.31 926 GLY A O 1
ATOM 7361 N N . TYR A 1 927 ? 1.694 48.781 14.703 1 93.81 927 TYR A N 1
ATOM 7362 C CA . TYR A 1 927 ? 1.951 47.375 15.062 1 93.81 927 TYR A CA 1
ATOM 7363 C C . TYR A 1 927 ? 1.658 46.438 13.898 1 93.81 927 TYR A C 1
ATOM 7365 O O . TYR A 1 927 ? 2.301 45.406 13.75 1 93.81 927 TYR A O 1
ATOM 7373 N N . GLY A 1 928 ? 0.661 46.75 13.109 1 91.88 928 GLY A N 1
ATOM 7374 C CA . GLY A 1 928 ? 0.31 45.938 11.945 1 91.88 928 GLY A CA 1
ATOM 7375 C C . GLY A 1 928 ? 1.135 46.281 10.719 1 91.88 928 GLY A C 1
ATOM 7376 O O . GLY A 1 928 ? 2.246 46.812 10.836 1 91.88 928 GLY A O 1
ATOM 7377 N N . CYS A 1 929 ? 0.602 45.844 9.547 1 90.06 929 CYS A N 1
ATOM 7378 C CA . CYS A 1 929 ? 1.334 46.156 8.328 1 90.06 929 CYS A CA 1
ATOM 7379 C C . CYS A 1 929 ? 0.462 46.938 7.348 1 90.06 929 CYS A C 1
ATOM 7381 O O . CYS A 1 929 ? 0.716 46.938 6.145 1 90.06 929 CYS A O 1
ATOM 7383 N N . GLY A 1 930 ? -0.633 47.469 7.867 1 89.19 930 GLY A N 1
ATOM 7384 C CA . GLY A 1 930 ? -1.477 48.312 7.023 1 89.19 930 GLY A CA 1
ATOM 7385 C C . GLY A 1 930 ? -2.34 47.5 6.07 1 89.19 930 GLY A C 1
ATOM 7386 O O . GLY A 1 930 ? -2.672 46.344 6.344 1 89.19 930 GLY A O 1
ATOM 7387 N N . SER A 1 931 ? -2.689 48.188 5.004 1 87.38 931 SER A N 1
ATOM 7388 C CA . SER A 1 931 ? -3.52 47.562 3.986 1 87.38 931 SER A CA 1
ATOM 7389 C C . SER A 1 931 ? -2.678 46.719 3.037 1 87.38 931 SER A C 1
ATOM 7391 O O . SER A 1 931 ? -1.535 47.062 2.734 1 87.38 931 SER A O 1
ATOM 7393 N N . LYS A 1 932 ? -3.209 45.625 2.559 1 83.5 932 LYS A N 1
ATOM 7394 C CA . LYS A 1 932 ? -2.521 44.75 1.632 1 83.5 932 LYS A CA 1
ATOM 7395 C C . LYS A 1 932 ? -2.354 45.375 0.261 1 83.5 932 LYS A C 1
ATOM 7397 O O . LYS A 1 932 ? -1.487 45 -0.52 1 83.5 932 LYS A O 1
ATOM 7402 N N . LEU A 1 933 ? -3.043 46.344 -0.065 1 73.69 933 LEU A N 1
ATOM 7403 C CA . LEU A 1 933 ? -3.104 46.906 -1.408 1 73.69 933 LEU A CA 1
ATOM 7404 C C . LEU A 1 933 ? -1.743 47.438 -1.827 1 73.69 933 LEU A C 1
ATOM 7406 O O . LEU A 1 933 ? -1.27 47.156 -2.93 1 73.69 933 LEU A O 1
ATOM 7410 N N . PRO A 1 934 ? -1.11 48.094 -0.985 1 73.5 934 PRO A N 1
ATOM 7411 C CA . PRO A 1 934 ? 0.173 48.656 -1.392 1 73.5 934 PRO A CA 1
ATOM 7412 C C . PRO A 1 934 ? 1.359 47.781 -1.057 1 73.5 934 PRO A C 1
ATOM 7414 O O . PRO A 1 934 ? 2.512 48.188 -1.154 1 73.5 934 PRO A O 1
ATOM 7417 N N . HIS A 1 935 ? 1.123 46.625 -0.662 1 79.44 935 HIS A N 1
ATOM 7418 C CA . HIS A 1 935 ? 2.201 45.75 -0.191 1 79.44 935 HIS A CA 1
ATOM 7419 C C . HIS A 1 935 ? 3.096 45.312 -1.345 1 79.44 935 HIS A C 1
ATOM 7421 O O . HIS A 1 935 ? 2.609 45.031 -2.445 1 79.44 935 HIS A O 1
ATOM 7427 N N . ASN A 1 936 ? 4.344 45.281 -1.071 1 74.69 936 ASN A N 1
ATOM 7428 C CA . ASN A 1 936 ? 5.344 44.656 -1.936 1 74.69 936 ASN A CA 1
ATOM 7429 C C . ASN A 1 936 ? 6.223 43.688 -1.164 1 74.69 936 ASN A C 1
ATOM 7431 O O . ASN A 1 936 ? 6.711 44 -0.079 1 74.69 936 ASN A O 1
ATOM 7435 N N . VAL A 1 937 ? 6.219 42.531 -1.728 1 76.38 937 VAL A N 1
ATOM 7436 C CA . VAL A 1 937 ? 7.094 41.531 -1.098 1 76.38 937 VAL A CA 1
ATOM 7437 C C . VAL A 1 937 ? 8.555 41.906 -1.321 1 76.38 937 VAL A C 1
ATOM 7439 O O . VAL A 1 937 ? 8.961 42.219 -2.451 1 76.38 937 VAL A O 1
ATOM 7442 N N . ALA A 1 938 ? 9.227 42 -0.262 1 75.56 938 ALA A N 1
ATOM 7443 C CA . ALA A 1 938 ? 10.625 42.406 -0.347 1 75.56 938 ALA A CA 1
ATOM 7444 C C . ALA A 1 938 ? 11.555 41.219 -0.045 1 75.56 938 ALA A C 1
ATOM 7446 O O . ALA A 1 938 ? 11.484 40.625 1.03 1 75.56 938 ALA A O 1
ATOM 7447 N N . SER A 1 939 ? 12.391 40.875 -0.936 1 69.88 939 SER A N 1
ATOM 7448 C CA . SER A 1 939 ? 13.492 39.906 -0.771 1 69.88 939 SER A CA 1
ATOM 7449 C C . SER A 1 939 ? 12.984 38.562 -0.302 1 69.88 939 SER A C 1
ATOM 7451 O O . SER A 1 939 ? 13.734 37.781 0.278 1 69.88 939 SER A O 1
ATOM 7453 N N . MET A 1 940 ? 11.695 38.344 -0.297 1 71.31 940 MET A N 1
ATOM 7454 C CA . MET A 1 940 ? 11.031 37.125 0.145 1 71.31 940 MET A CA 1
ATOM 7455 C C . MET A 1 940 ? 11.117 36.969 1.66 1 71.31 940 MET A C 1
ATOM 7457 O O . MET A 1 940 ? 11.086 35.875 2.182 1 71.31 940 MET A O 1
ATOM 7461 N N . VAL A 1 941 ? 11.312 38.094 2.303 1 79.19 941 VAL A N 1
ATOM 7462 C CA . VAL A 1 941 ? 11.492 38.031 3.748 1 79.19 941 VAL A CA 1
ATOM 7463 C C . VAL A 1 941 ? 10.344 38.719 4.457 1 79.19 941 VAL A C 1
ATOM 7465 O O . VAL A 1 941 ? 10.047 38.438 5.617 1 79.19 941 VAL A O 1
ATOM 7468 N N . GLY A 1 942 ? 9.734 39.625 3.766 1 83.5 942 GLY A N 1
ATOM 7469 C CA . GLY A 1 942 ? 8.641 40.344 4.391 1 83.5 942 GLY A CA 1
ATOM 7470 C C . GLY A 1 942 ? 7.926 41.281 3.434 1 83.5 942 GLY A C 1
ATOM 7471 O O . GLY A 1 942 ? 8.141 41.219 2.223 1 83.5 942 GLY A O 1
ATOM 7472 N N . VAL A 1 943 ? 7.047 42.156 4.086 1 84.38 943 VAL A N 1
ATOM 7473 C CA . VAL A 1 943 ? 6.262 43.062 3.25 1 84.38 943 VAL A CA 1
ATOM 7474 C C . VAL A 1 943 ? 6.605 44.531 3.59 1 84.38 943 VAL A C 1
ATOM 7476 O O . VAL A 1 943 ? 6.906 44.844 4.742 1 84.38 943 VAL A O 1
ATOM 7479 N N . MET A 1 944 ? 6.66 45.312 2.533 1 87.38 944 MET A N 1
ATOM 7480 C CA . MET A 1 944 ? 6.805 46.781 2.654 1 87.38 944 MET A CA 1
ATOM 7481 C C . MET A 1 944 ? 5.547 47.5 2.162 1 87.38 944 MET A C 1
ATOM 7483 O O . MET A 1 944 ? 4.75 46.906 1.424 1 87.38 944 MET A O 1
ATOM 7487 N N . THR A 1 945 ? 5.332 48.594 2.727 1 84.69 945 THR A N 1
ATOM 7488 C CA . THR A 1 945 ? 4.293 49.469 2.18 1 84.69 945 THR A CA 1
ATOM 7489 C C . THR A 1 945 ? 4.871 50.406 1.13 1 84.69 945 THR A C 1
ATOM 7491 O O . THR A 1 945 ? 5.809 51.156 1.411 1 84.69 945 THR A O 1
ATOM 7494 N N . GLY A 1 946 ? 4.387 50.312 -0.039 1 78.62 946 GLY A N 1
ATOM 7495 C CA . GLY A 1 946 ? 4.934 51.156 -1.113 1 78.62 946 GLY A CA 1
ATOM 7496 C C . GLY A 1 946 ? 6.238 50.594 -1.664 1 78.62 946 GLY A C 1
ATOM 7497 O O . GLY A 1 946 ? 6.539 49.406 -1.516 1 78.62 946 GLY A O 1
ATOM 7498 N N . ALA A 1 947 ? 6.93 51.531 -2.371 1 72.94 947 ALA A N 1
ATOM 7499 C CA . ALA A 1 947 ? 8.156 51.125 -3.051 1 72.94 947 ALA A CA 1
ATOM 7500 C C . ALA A 1 947 ? 9.312 51.031 -2.066 1 72.94 947 ALA A C 1
ATOM 7502 O O . ALA A 1 947 ? 10.227 50.219 -2.264 1 72.94 947 ALA A O 1
ATOM 7503 N N . ALA A 1 948 ? 9.242 51.844 -1.07 1 82.62 948 ALA A N 1
ATOM 7504 C CA . ALA A 1 948 ? 10.336 51.812 -0.098 1 82.62 948 ALA A CA 1
ATOM 7505 C C . ALA A 1 948 ? 9.828 52.156 1.298 1 82.62 948 ALA A C 1
ATOM 7507 O O . ALA A 1 948 ? 9.297 53.25 1.515 1 82.62 948 ALA A O 1
ATOM 7508 N N . SER A 1 949 ? 9.789 51.25 2.141 1 88.75 949 SER A N 1
ATOM 7509 C CA . SER A 1 949 ? 9.422 51.469 3.539 1 88.75 949 SER A CA 1
ATOM 7510 C C . SER A 1 949 ? 10.133 50.469 4.445 1 88.75 949 SER A C 1
ATOM 7512 O O . SER A 1 949 ? 10.852 49.594 3.969 1 88.75 949 SER A O 1
ATOM 7514 N N . ASP A 1 950 ? 9.984 50.688 5.668 1 91.56 950 ASP A N 1
ATOM 7515 C CA . ASP A 1 950 ? 10.43 49.656 6.605 1 91.56 950 ASP A CA 1
ATOM 7516 C C . ASP A 1 950 ? 9.68 48.344 6.387 1 91.56 950 ASP A C 1
ATOM 7518 O O . ASP A 1 950 ? 8.625 48.344 5.754 1 91.56 950 ASP A O 1
ATOM 7522 N N . LEU A 1 951 ? 10.328 47.312 6.797 1 91.25 951 LEU A N 1
ATOM 7523 C CA . LEU A 1 951 ? 9.625 46.031 6.809 1 91.25 951 LEU A CA 1
ATOM 7524 C C . LEU A 1 951 ? 8.539 46 7.875 1 91.25 951 LEU A C 1
ATOM 7526 O O . LEU A 1 951 ? 8.75 46.5 8.992 1 91.25 951 LEU A O 1
ATOM 7530 N N . ARG A 1 952 ? 7.441 45.531 7.539 1 88.94 952 ARG A N 1
ATOM 7531 C CA . ARG A 1 952 ? 6.297 45.531 8.445 1 88.94 952 ARG A CA 1
ATOM 7532 C C . ARG A 1 952 ? 5.973 44.125 8.914 1 88.94 952 ARG A C 1
ATOM 7534 O O . ARG A 1 952 ? 5.262 43.375 8.234 1 88.94 952 ARG A O 1
ATOM 7541 N N . PRO A 1 953 ? 6.305 43.781 10.086 1 86.44 953 PRO A N 1
ATOM 7542 C CA . PRO A 1 953 ? 6.18 42.375 10.555 1 86.44 953 PRO A CA 1
ATOM 7543 C C . PRO A 1 953 ? 4.789 42.062 11.102 1 86.44 953 PRO A C 1
ATOM 7545 O O . PRO A 1 953 ? 4.492 40.906 11.414 1 86.44 953 PRO A O 1
ATOM 7548 N N . GLY A 1 954 ? 3.861 42.875 11.164 1 89.12 954 GLY A N 1
ATOM 7549 C CA . GLY A 1 954 ? 2.551 42.625 11.742 1 89.12 954 GLY A CA 1
ATOM 7550 C C . GLY A 1 954 ? 1.544 42.125 10.734 1 89.12 954 GLY A C 1
ATOM 7551 O O . GLY A 1 954 ? 1.921 41.656 9.656 1 89.12 954 GLY A O 1
ATOM 7552 N N . LEU A 1 955 ? 0.261 42.125 11.117 1 91.25 955 LEU A N 1
ATOM 7553 C CA . LEU A 1 955 ? -0.811 41.594 10.281 1 91.25 955 LEU A CA 1
ATOM 7554 C C . LEU A 1 955 ? -1.462 42.719 9.469 1 91.25 955 LEU A C 1
ATOM 7556 O O . LEU A 1 955 ? -1.455 43.875 9.891 1 91.25 955 LEU A O 1
ATOM 7560 N N . SER A 1 956 ? -1.994 42.344 8.352 1 89.31 956 SER A N 1
ATOM 7561 C CA . SER A 1 956 ? -2.621 43.312 7.473 1 89.31 956 SER A CA 1
ATOM 7562 C C . SER A 1 956 ? -4.012 43.688 7.969 1 89.31 956 SER A C 1
ATOM 7564 O O . SER A 1 956 ? -4.629 42.938 8.727 1 89.31 956 SER A O 1
ATOM 7566 N N . GLN A 1 957 ? -4.477 44.781 7.512 1 91.62 957 GLN A N 1
ATOM 7567 C CA . GLN A 1 957 ? -5.809 45.25 7.852 1 91.62 957 GLN A CA 1
ATOM 7568 C C . GLN A 1 957 ? -6.879 44.219 7.48 1 91.62 957 GLN A C 1
ATOM 7570 O O . GLN A 1 957 ? -7.852 44.031 8.219 1 91.62 957 GLN A O 1
ATOM 7575 N N . GLN A 1 958 ? -6.684 43.562 6.391 1 87.94 958 GLN A N 1
ATOM 7576 C CA . GLN A 1 958 ? -7.648 42.594 5.883 1 87.94 958 GLN A CA 1
ATOM 7577 C C . GLN A 1 958 ? -7.68 41.344 6.762 1 87.94 958 GLN A C 1
ATOM 7579 O O . GLN A 1 958 ? -8.664 40.594 6.758 1 87.94 958 GLN A O 1
ATOM 7584 N N . MET A 1 959 ? -6.691 41.156 7.57 1 90.12 959 MET A N 1
ATOM 7585 C CA . MET A 1 959 ? -6.617 40 8.453 1 90.12 959 MET A CA 1
ATOM 7586 C C . MET A 1 959 ? -7.285 40.281 9.789 1 90.12 959 MET A C 1
ATOM 7588 O O . MET A 1 959 ? -7.734 39.375 10.477 1 90.12 959 MET A O 1
ATOM 7592 N N . VAL A 1 960 ? -7.434 41.625 10.133 1 93.69 960 VAL A N 1
ATOM 7593 C CA . VAL A 1 960 ? -7.844 41.938 11.508 1 93.69 960 VAL A CA 1
ATOM 7594 C C . VAL A 1 960 ? -9.117 42.781 11.492 1 93.69 960 VAL A C 1
ATOM 7596 O O . VAL A 1 960 ? -9.625 43.156 12.547 1 93.69 960 VAL A O 1
ATOM 7599 N N . GLU A 1 961 ? -9.695 43 10.43 1 91.81 961 GLU A N 1
ATOM 7600 C CA . GLU A 1 961 ? -10.766 43.969 10.281 1 91.81 961 GLU A CA 1
ATOM 7601 C C . GLU A 1 961 ? -11.992 43.594 11.094 1 91.81 961 GLU A C 1
ATOM 7603 O O . GLU A 1 961 ? -12.781 44.438 11.492 1 91.81 961 GLU A O 1
ATOM 7608 N N . ILE A 1 962 ? -12.156 42.281 11.359 1 93.5 962 ILE A N 1
ATOM 7609 C CA . ILE A 1 962 ? -13.344 41.875 12.117 1 93.5 962 ILE A CA 1
ATOM 7610 C C . ILE A 1 962 ? -12.938 41.469 13.523 1 93.5 962 ILE A C 1
ATOM 7612 O O . ILE A 1 962 ? -13.75 40.875 14.258 1 93.5 962 ILE A O 1
ATOM 7616 N N . HIS A 1 963 ? -11.711 41.656 13.898 1 95.31 963 HIS A N 1
ATOM 7617 C CA . HIS A 1 963 ? -11.227 41.25 15.219 1 95.31 963 HIS A CA 1
ATOM 7618 C C . HIS A 1 963 ? -11.664 42.25 16.281 1 95.31 963 HIS A C 1
ATOM 7620 O O . HIS A 1 963 ? -11.688 43.469 16.047 1 95.31 963 HIS A O 1
ATOM 7626 N N . GLU A 1 964 ? -12.117 41.812 17.375 1 96.56 964 GLU A N 1
ATOM 7627 C CA . GLU A 1 964 ? -12.297 42.594 18.578 1 96.56 964 GLU A CA 1
ATOM 7628 C C . GLU A 1 964 ? -11.094 42.469 19.516 1 96.56 964 GLU A C 1
ATOM 7630 O O . GLU A 1 964 ? -10.945 41.469 20.203 1 96.56 964 GLU A O 1
ATOM 7635 N N . PRO A 1 965 ? -10.281 43.5 19.5 1 96.88 965 PRO A N 1
ATOM 7636 C CA . PRO A 1 965 ? -9.039 43.375 20.266 1 96.88 965 PRO A CA 1
ATOM 7637 C C . PRO A 1 965 ? -9.297 43.281 21.781 1 96.88 965 PRO A C 1
ATOM 7639 O O . PRO A 1 965 ? -9.805 44.219 22.375 1 96.88 965 PRO A O 1
ATOM 7642 N N . MET A 1 966 ? -9.039 42.219 22.391 1 97.5 966 MET A N 1
ATOM 7643 C CA . MET A 1 966 ? -9.141 41.969 23.812 1 97.5 966 MET A CA 1
ATOM 7644 C C . MET A 1 966 ? -8.172 40.875 24.234 1 97.5 966 MET A C 1
ATOM 7646 O O . MET A 1 966 ? -7.758 40.062 23.422 1 97.5 966 MET A O 1
ATOM 7650 N N . ARG A 1 967 ? -7.711 40.812 25.469 1 97.38 967 ARG A N 1
ATOM 7651 C CA . ARG A 1 967 ? -6.906 39.719 25.984 1 97.38 967 ARG A CA 1
ATOM 7652 C C . ARG A 1 967 ? -7.719 38.438 26.031 1 97.38 967 ARG A C 1
ATOM 7654 O O . ARG A 1 967 ? -8.898 38.438 26.406 1 97.38 967 ARG A O 1
ATOM 7661 N N . ILE A 1 968 ? -7.082 37.406 25.688 1 98 968 ILE A N 1
ATOM 7662 C CA . ILE A 1 968 ? -7.785 36.125 25.547 1 98 968 ILE A CA 1
ATOM 7663 C C . ILE A 1 968 ? -8.133 35.594 26.922 1 98 968 ILE A C 1
ATOM 7665 O O . ILE A 1 968 ? -7.395 35.781 27.891 1 98 968 ILE A O 1
ATOM 7669 N N . LEU A 1 969 ? -9.273 34.938 27.062 1 98.56 969 LEU A N 1
ATOM 7670 C CA . LEU A 1 969 ? -9.742 34.312 28.297 1 98.56 969 LEU A CA 1
ATOM 7671 C C . LEU A 1 969 ? -9.531 32.812 28.266 1 98.56 969 LEU A C 1
ATOM 7673 O O . LEU A 1 969 ? -10.023 32.125 27.359 1 98.56 969 LEU A O 1
ATOM 7677 N N . PHE A 1 970 ? -8.773 32.281 29.219 1 98.56 970 PHE A N 1
ATOM 7678 C CA . PHE A 1 970 ? -8.609 30.844 29.391 1 98.56 970 PHE A CA 1
ATOM 7679 C C . PHE A 1 970 ? -9.602 30.297 30.422 1 98.56 970 PHE A C 1
ATOM 7681 O O . PHE A 1 970 ? -9.727 30.859 31.516 1 98.56 970 PHE A O 1
ATOM 7688 N N . VAL A 1 971 ? -10.344 29.297 30.078 1 98.69 971 VAL A N 1
ATOM 7689 C CA . VAL A 1 971 ? -11.133 28.516 31.016 1 98.69 971 VAL A CA 1
ATOM 7690 C C . VAL A 1 971 ? -10.578 27.094 31.125 1 98.69 971 VAL A C 1
ATOM 7692 O O . VAL A 1 971 ? -10.711 26.297 30.188 1 98.69 971 VAL A O 1
ATOM 7695 N N . ILE A 1 972 ? -10 26.719 32.281 1 98.62 972 ILE A N 1
ATOM 7696 C CA . ILE A 1 972 ? -9.234 25.484 32.438 1 98.62 972 ILE A CA 1
ATOM 7697 C C . ILE A 1 972 ? -9.922 24.578 33.438 1 98.62 972 ILE A C 1
ATOM 7699 O O . ILE A 1 972 ? -10.195 24.984 34.562 1 98.62 972 ILE A O 1
ATOM 7703 N N . GLU A 1 973 ? -10.211 23.359 33.062 1 98.25 973 GLU A N 1
ATOM 7704 C CA . GLU A 1 973 ? -10.797 22.375 33.969 1 98.25 973 GLU A CA 1
ATOM 7705 C C . GLU A 1 973 ? -9.75 21.812 34.938 1 98.25 973 GLU A C 1
ATOM 7707 O O . GLU A 1 973 ? -9.07 20.844 34.625 1 98.25 973 GLU A O 1
ATOM 7712 N N . THR A 1 974 ? -9.703 22.359 36.094 1 98.06 974 THR A N 1
ATOM 7713 C CA . THR A 1 974 ? -8.742 21.984 37.125 1 98.06 974 THR A CA 1
ATOM 7714 C C . THR A 1 974 ? -9.117 22.594 38.469 1 98.06 974 THR A C 1
ATOM 7716 O O . THR A 1 974 ? -10.203 23.156 38.594 1 98.06 974 THR A O 1
ATOM 7719 N N . THR A 1 975 ? -8.289 22.453 39.5 1 96.94 975 THR A N 1
ATOM 7720 C CA . THR A 1 975 ? -8.508 23.016 40.812 1 96.94 975 THR A CA 1
ATOM 7721 C C . THR A 1 975 ? -7.566 24.188 41.062 1 96.94 975 THR A C 1
ATOM 7723 O O . THR A 1 975 ? -6.523 24.312 40.438 1 96.94 975 THR A O 1
ATOM 7726 N N . PRO A 1 976 ? -7.984 25.109 41.906 1 96.75 976 PRO A N 1
ATOM 7727 C CA . PRO A 1 976 ? -7.113 26.25 42.25 1 96.75 976 PRO A CA 1
ATOM 7728 C C . PRO A 1 976 ? -5.727 25.812 42.719 1 96.75 976 PRO A C 1
ATOM 7730 O O . PRO A 1 976 ? -4.727 26.422 42.344 1 96.75 976 PRO A O 1
ATOM 7733 N N . GLU A 1 977 ? -5.648 24.703 43.469 1 95.75 977 GLU A N 1
ATOM 7734 C CA . GLU A 1 977 ? -4.379 24.219 44 1 95.75 977 GLU A CA 1
ATOM 7735 C C . GLU A 1 977 ? -3.459 23.75 42.875 1 95.75 977 GLU A C 1
ATOM 7737 O O . GLU A 1 977 ? -2.275 24.094 42.844 1 95.75 977 GLU A O 1
ATOM 7742 N N . MET A 1 978 ? -4.035 22.969 42.031 1 96.69 978 MET A N 1
ATOM 7743 C CA . MET A 1 978 ? -3.254 22.453 40.906 1 96.69 978 MET A CA 1
ATOM 7744 C C . MET A 1 978 ? -2.746 23.578 40.031 1 96.69 978 MET A C 1
ATOM 7746 O O . MET A 1 978 ? -1.586 23.578 39.625 1 96.69 978 MET A O 1
ATOM 7750 N N . LEU A 1 979 ? -3.625 24.562 39.656 1 96.88 979 LEU A N 1
ATOM 7751 C CA . LEU A 1 979 ? -3.234 25.656 38.781 1 96.88 979 LEU A CA 1
ATOM 7752 C C . LEU A 1 979 ? -2.178 26.547 39.438 1 96.88 979 LEU A C 1
ATOM 7754 O O . LEU A 1 979 ? -1.247 27 38.781 1 96.88 979 LEU A O 1
ATOM 7758 N N . LYS A 1 980 ? -2.326 26.812 40.688 1 96.06 980 LYS A N 1
ATOM 7759 C CA . LYS A 1 980 ? -1.328 27.609 41.406 1 96.06 980 LYS A CA 1
ATOM 7760 C C . LYS A 1 980 ? 0.04 26.938 41.375 1 96.06 980 LYS A C 1
ATOM 7762 O O . LYS A 1 980 ? 1.062 27.594 41.188 1 96.06 980 LYS A O 1
ATOM 7767 N N . LYS A 1 981 ? -0.013 25.656 41.562 1 96.25 981 LYS A N 1
ATOM 7768 C CA . LYS A 1 981 ? 1.223 24.891 41.5 1 96.25 981 LYS A CA 1
ATOM 7769 C C . LYS A 1 981 ? 1.861 25.016 40.094 1 96.25 981 LYS A C 1
ATOM 7771 O O . LYS A 1 981 ? 3.062 25.266 40 1 96.25 981 LYS A O 1
ATOM 7776 N N . ILE A 1 982 ? 1.085 24.875 39.062 1 96.81 982 ILE A N 1
ATOM 7777 C CA . ILE A 1 982 ? 1.573 24.938 37.688 1 96.81 982 ILE A CA 1
ATOM 7778 C C . ILE A 1 982 ? 2.141 26.312 37.406 1 96.81 982 ILE A C 1
ATOM 7780 O O . ILE A 1 982 ? 3.199 26.453 36.781 1 96.81 982 ILE A O 1
ATOM 7784 N N . ILE A 1 983 ? 1.434 27.391 37.812 1 96.12 983 ILE A N 1
ATOM 7785 C CA . ILE A 1 983 ? 1.875 28.766 37.594 1 96.12 983 ILE A CA 1
ATOM 7786 C C . ILE A 1 983 ? 3.213 29 38.312 1 96.12 983 ILE A C 1
ATOM 7788 O O . ILE A 1 983 ? 4.133 29.578 37.719 1 96.12 983 ILE A O 1
ATOM 7792 N N . SER A 1 984 ? 3.365 28.484 39.469 1 95 984 SER A N 1
ATOM 7793 C CA . SER A 1 984 ? 4.559 28.719 40.281 1 95 984 SER A CA 1
ATOM 7794 C C . SER A 1 984 ? 5.762 27.969 39.719 1 95 984 SER A C 1
ATOM 7796 O O . SER A 1 984 ? 6.895 28.453 39.812 1 95 984 SER A O 1
ATOM 7798 N N . GLU A 1 985 ? 5.484 26.859 39.125 1 95.88 985 GLU A N 1
ATOM 7799 C CA . GLU A 1 985 ? 6.574 25.984 38.719 1 95.88 985 GLU A CA 1
ATOM 7800 C C . GLU A 1 985 ? 6.961 26.266 37.25 1 95.88 985 GLU A C 1
ATOM 7802 O O . GLU A 1 985 ? 7.945 25.719 36.75 1 95.88 985 GLU A O 1
ATOM 7807 N N . ASN A 1 986 ? 6.254 27.094 36.594 1 94.81 986 ASN A N 1
ATOM 7808 C CA . ASN A 1 986 ? 6.512 27.359 35.188 1 94.81 986 ASN A CA 1
ATOM 7809 C C . ASN A 1 986 ? 6.633 28.859 34.938 1 94.81 986 ASN A C 1
ATOM 7811 O O . ASN A 1 986 ? 5.625 29.547 34.75 1 94.81 986 ASN A O 1
ATOM 7815 N N . GLU A 1 987 ? 7.82 29.266 34.656 1 93.5 987 GLU A N 1
ATOM 7816 C CA . GLU A 1 987 ? 8.125 30.688 34.531 1 93.5 987 GLU A CA 1
ATOM 7817 C C . GLU A 1 987 ? 7.383 31.312 33.344 1 93.5 987 GLU A C 1
ATOM 7819 O O . GLU A 1 987 ? 6.891 32.438 33.438 1 93.5 987 GLU A O 1
ATOM 7824 N N . GLY A 1 988 ? 7.367 30.672 32.219 1 90.38 988 GLY A N 1
ATOM 7825 C CA . GLY A 1 988 ? 6.672 31.188 31.062 1 90.38 988 GLY A CA 1
ATOM 7826 C C . GLY A 1 988 ? 5.188 31.391 31.297 1 90.38 988 GLY A C 1
ATOM 7827 O O . GLY A 1 988 ? 4.613 32.375 30.844 1 90.38 988 GLY A O 1
ATOM 7828 N N . ILE A 1 989 ? 4.566 30.5 32 1 94.56 989 ILE A N 1
ATOM 7829 C CA . ILE A 1 989 ? 3.15 30.594 32.344 1 94.56 989 ILE A CA 1
ATOM 7830 C C . ILE A 1 989 ? 2.941 31.703 33.344 1 94.56 989 ILE A C 1
ATOM 7832 O O . ILE A 1 989 ? 2.014 32.5 33.25 1 94.56 989 ILE A O 1
ATOM 7836 N N . ARG A 1 990 ? 3.814 31.766 34.312 1 95 990 ARG A N 1
ATOM 7837 C CA . ARG A 1 990 ? 3.717 32.75 35.375 1 95 990 ARG A CA 1
ATOM 7838 C C . ARG A 1 990 ? 3.764 34.156 34.844 1 95 990 ARG A C 1
ATOM 7840 O O . ARG A 1 990 ? 2.959 35 35.25 1 95 990 ARG A O 1
ATOM 7847 N N . ARG A 1 991 ? 4.605 34.406 33.938 1 93.62 991 ARG A N 1
ATOM 7848 C CA . ARG A 1 991 ? 4.758 35.75 33.344 1 93.62 991 ARG A CA 1
ATOM 7849 C C . ARG A 1 991 ? 3.477 36.188 32.625 1 93.62 991 ARG A C 1
ATOM 7851 O O . ARG A 1 991 ? 3.039 37.312 32.781 1 93.62 991 ARG A O 1
ATOM 7858 N N . MET A 1 992 ? 2.857 35.344 31.938 1 95.5 992 MET A N 1
ATOM 7859 C CA . MET A 1 992 ? 1.654 35.656 31.172 1 95.5 992 MET A CA 1
ATOM 7860 C C . MET A 1 992 ? 0.453 35.844 32.094 1 95.5 992 MET A C 1
ATOM 7862 O O . MET A 1 992 ? -0.386 36.719 31.875 1 95.5 992 MET A O 1
ATOM 7866 N N . VAL A 1 993 ? 0.407 35 33.094 1 96.06 993 VAL A N 1
ATOM 7867 C CA . VAL A 1 993 ? -0.763 35 33.969 1 96.06 993 VAL A CA 1
ATOM 7868 C C . VAL A 1 993 ? -0.656 36.094 35 1 96.06 993 VAL A C 1
ATOM 7870 O O . VAL A 1 993 ? -1.567 36.938 35.125 1 96.06 993 VAL A O 1
ATOM 7873 N N . GLU A 1 994 ? 0.441 36.188 35.688 1 95.12 994 GLU A N 1
ATOM 7874 C CA . GLU A 1 994 ? 0.613 37.188 36.719 1 95.12 994 GLU A CA 1
ATOM 7875 C C . GLU A 1 994 ? 0.794 38.594 36.094 1 95.12 994 GLU A C 1
ATOM 7877 O O . GLU A 1 994 ? 0.455 39.594 36.719 1 95.12 994 GLU A O 1
ATOM 7882 N N . GLY A 1 995 ? 1.304 38.594 34.875 1 95.62 995 GLY A N 1
ATOM 7883 C CA . GLY A 1 995 ? 1.432 39.875 34.188 1 95.62 995 GLY A CA 1
ATOM 7884 C C . GLY A 1 995 ? 0.137 40.312 33.531 1 95.62 995 GLY A C 1
ATOM 7885 O O . GLY A 1 995 ? 0.073 41.406 32.969 1 95.62 995 GLY A O 1
ATOM 7886 N N . ASN A 1 996 ? -0.896 39.531 33.625 1 96.12 996 ASN A N 1
ATOM 7887 C CA . ASN A 1 996 ? -2.229 39.812 33.094 1 96.12 996 ASN A CA 1
ATOM 7888 C C . ASN A 1 996 ? -2.217 39.969 31.578 1 96.12 996 ASN A C 1
ATOM 7890 O O . ASN A 1 996 ? -2.918 40.812 31.031 1 96.12 996 ASN A O 1
ATOM 7894 N N . TRP A 1 997 ? -1.326 39.219 30.969 1 97.25 997 TRP A N 1
ATOM 7895 C CA . TRP A 1 997 ? -1.307 39.219 29.5 1 97.25 997 TRP A CA 1
ATOM 7896 C C . TRP A 1 997 ? -2.447 38.375 28.953 1 97.25 997 TRP A C 1
ATOM 7898 O O . TRP A 1 997 ? -2.812 38.5 27.781 1 97.25 997 TRP A O 1
ATOM 7908 N N . VAL A 1 998 ? -2.936 37.469 29.812 1 97.25 998 VAL A N 1
ATOM 7909 C CA . VAL A 1 998 ? -4.109 36.656 29.531 1 97.25 998 VAL A CA 1
ATOM 7910 C C . VAL A 1 998 ? -5.062 36.656 30.719 1 97.25 998 VAL A C 1
ATOM 7912 O O . VAL A 1 998 ? -4.652 36.969 31.844 1 97.25 998 VAL A O 1
ATOM 7915 N N . GLN A 1 999 ? -6.312 36.406 30.406 1 97.31 999 GLN A N 1
ATOM 7916 C CA . GLN A 1 999 ? -7.297 36.219 31.469 1 97.31 999 GLN A CA 1
ATOM 7917 C C . GLN A 1 999 ? -7.492 34.75 31.781 1 97.31 999 GLN A C 1
ATOM 7919 O O . GLN A 1 999 ? -7.336 33.906 30.906 1 97.31 999 GLN A O 1
ATOM 7924 N N . LEU A 1 1000 ? -7.746 34.5 33.125 1 97.62 1000 LEU A N 1
ATOM 7925 C CA . LEU A 1 1000 ? -7.793 33.094 33.5 1 97.62 1000 LEU A CA 1
ATOM 7926 C C . LEU A 1 1000 ? -8.984 32.812 34.406 1 97.62 1000 LEU A C 1
ATOM 7928 O O . LEU A 1 1000 ? -9.273 33.594 35.312 1 97.62 1000 LEU A O 1
ATOM 7932 N N . ALA A 1 1001 ? -9.672 31.766 34.094 1 98.31 1001 ALA A N 1
ATOM 7933 C CA . ALA A 1 1001 ? -10.703 31.172 34.938 1 98.31 1001 ALA A CA 1
ATOM 7934 C C . ALA A 1 1001 ? -10.57 29.656 35 1 98.31 1001 ALA A C 1
ATOM 7936 O O . ALA A 1 1001 ? -9.953 29.047 34.125 1 98.31 1001 ALA A O 1
ATOM 7937 N N . ILE A 1 1002 ? -11.023 29.047 36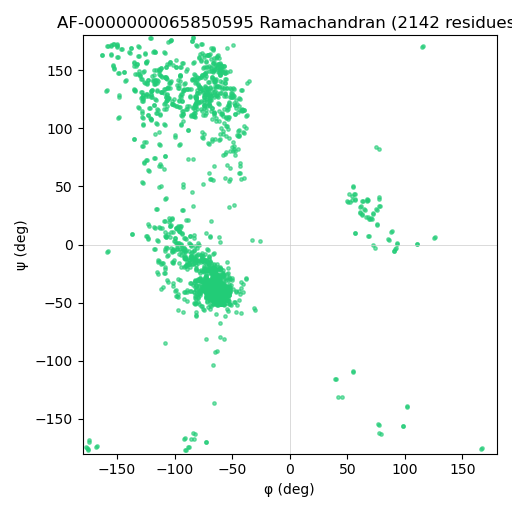.062 1 98.31 1002 ILE A N 1
ATOM 7938 C CA . ILE A 1 1002 ? -10.984 27.594 36.188 1 98.31 1002 ILE A CA 1
ATOM 7939 C C . ILE A 1 1002 ? -12.406 27.047 36.312 1 98.31 1002 ILE A C 1
ATOM 7941 O O . ILE A 1 1002 ? -13.297 27.75 36.812 1 98.31 1002 ILE A O 1
ATOM 7945 N N . LEU A 1 1003 ? -12.617 25.922 35.781 1 98 1003 LEU A N 1
ATOM 7946 C CA . LEU A 1 1003 ? -13.82 25.125 35.938 1 98 1003 LEU A CA 1
ATOM 7947 C C . LEU A 1 1003 ? -13.531 23.891 36.781 1 98 1003 LEU A C 1
ATOM 7949 O O . LEU A 1 1003 ? -12.719 23.047 36.406 1 98 1003 LEU A O 1
ATOM 7953 N N . ASP A 1 1004 ? -14.148 23.781 37.938 1 96.62 1004 ASP A N 1
ATOM 7954 C CA . ASP A 1 1004 ? -13.914 22.656 38.812 1 96.62 1004 ASP A CA 1
ATOM 7955 C C . ASP A 1 1004 ? -14.344 21.344 38.156 1 96.62 1004 ASP A C 1
ATOM 7957 O O . ASP A 1 1004 ? -15.484 21.203 37.719 1 96.62 1004 ASP A O 1
ATOM 7961 N N . PRO A 1 1005 ? -13.477 20.375 38.188 1 94.88 1005 PRO A N 1
ATOM 7962 C CA . PRO A 1 1005 ? -13.766 19.141 37.469 1 94.88 1005 PRO A CA 1
ATOM 7963 C C . PRO A 1 1005 ? -14.93 18.359 38.062 1 94.88 1005 PRO A C 1
ATOM 7965 O O . PRO A 1 1005 ? -15.594 17.594 37.375 1 94.88 1005 PRO A O 1
ATOM 7968 N N . SER A 1 1006 ? -15.25 18.562 39.312 1 92 1006 SER A N 1
ATOM 7969 C CA . SER A 1 1006 ? -16.281 17.797 40.031 1 92 1006 SER A CA 1
ATOM 7970 C C . SER A 1 1006 ? -17.594 18.562 40.094 1 92 1006 SER A C 1
ATOM 7972 O O . SER A 1 1006 ? -18.672 18 39.875 1 92 1006 SER A O 1
ATOM 7974 N N . THR A 1 1007 ? -17.5 19.906 40.312 1 91.38 1007 THR A N 1
ATOM 7975 C CA . THR A 1 1007 ? -18.719 20.656 40.594 1 91.38 1007 THR A CA 1
ATOM 7976 C C . THR A 1 1007 ? -19.109 21.547 39.406 1 91.38 1007 THR A C 1
ATOM 7978 O O . THR A 1 1007 ? -20.219 22.047 39.344 1 91.38 1007 THR A O 1
ATOM 7981 N N . TYR A 1 1008 ? -18.219 21.844 38.531 1 92.69 1008 TYR A N 1
ATOM 7982 C CA . TYR A 1 1008 ? -18.391 22.719 37.375 1 92.69 1008 TYR A CA 1
ATOM 7983 C C . TYR A 1 1008 ? -18.641 24.156 37.812 1 92.69 1008 TYR A C 1
ATOM 7985 O O . TYR A 1 1008 ? -19.25 24.938 37.094 1 92.69 1008 TYR A O 1
ATOM 7993 N N . THR A 1 1009 ? -18.203 24.438 38.969 1 94.75 1009 THR A N 1
ATOM 7994 C CA . THR A 1 1009 ? -18.203 25.828 39.406 1 94.75 1009 THR A CA 1
ATOM 7995 C C . THR A 1 1009 ? -17 26.578 38.844 1 94.75 1009 THR A C 1
ATOM 7997 O O . THR A 1 1009 ? -15.922 26.016 38.688 1 94.75 1009 THR A O 1
ATOM 8000 N N . ILE A 1 1010 ? -17.297 27.891 38.5 1 97.62 1010 ILE A N 1
ATOM 8001 C CA . ILE A 1 1010 ? -16.25 28.688 37.875 1 97.62 1010 ILE A CA 1
ATOM 8002 C C . ILE A 1 1010 ? -15.664 29.672 38.875 1 97.62 1010 ILE A C 1
ATOM 8004 O O . ILE A 1 1010 ? -16.391 30.266 39.656 1 97.62 1010 ILE A O 1
ATOM 8008 N N . GLN A 1 1011 ? -14.359 29.766 38.906 1 98 1011 GLN A N 1
ATOM 8009 C CA . GLN A 1 1011 ? -13.633 30.781 39.656 1 98 1011 GLN A CA 1
ATOM 8010 C C . GLN A 1 1011 ? -12.695 31.562 38.719 1 98 1011 GLN A C 1
ATOM 8012 O O . GLN A 1 1011 ? -12.086 31 37.812 1 98 1011 GLN A O 1
ATOM 8017 N N . ARG A 1 1012 ? -12.648 32.875 38.906 1 97.12 1012 ARG A N 1
ATOM 8018 C CA . ARG A 1 1012 ? -11.781 33.75 38.125 1 97.12 1012 ARG A CA 1
ATOM 8019 C C . ARG A 1 1012 ? -10.477 34.031 38.875 1 97.12 1012 ARG A C 1
ATOM 8021 O O . ARG A 1 1012 ? -10.477 34.219 40.094 1 97.12 1012 ARG A O 1
ATOM 8028 N N . TYR A 1 1013 ? -9.383 34 38.156 1 96.38 1013 TYR A N 1
ATOM 8029 C CA . TYR A 1 1013 ? -8.094 34.406 38.719 1 96.38 1013 TYR A CA 1
ATOM 8030 C C . TYR A 1 1013 ? -7.902 35.906 38.656 1 96.38 1013 TYR A C 1
ATOM 8032 O O . TYR A 1 1013 ? -7.816 36.5 37.562 1 96.38 1013 TYR A O 1
ATOM 8040 N N . ILE A 1 1014 ? -7.91 36.562 39.719 1 91.75 1014 ILE A N 1
ATOM 8041 C CA . ILE A 1 1014 ? -7.77 38 39.781 1 91.75 1014 ILE A CA 1
ATOM 8042 C C . ILE A 1 1014 ? -6.652 38.375 40.781 1 91.75 1014 ILE A C 1
ATOM 8044 O O . ILE A 1 1014 ? -6.766 38.094 41.969 1 91.75 1014 ILE A O 1
ATOM 8048 N N . ASP A 1 1015 ? -5.613 38.906 40.344 1 88.06 1015 ASP A N 1
ATOM 8049 C CA . ASP A 1 1015 ? -4.492 39.406 41.156 1 88.06 1015 ASP A CA 1
ATOM 8050 C C . ASP A 1 1015 ? -3.969 38.344 42.094 1 88.06 1015 ASP A C 1
ATOM 8052 O O . ASP A 1 1015 ? -3.83 38.594 43.312 1 88.06 1015 ASP A O 1
ATOM 8056 N N . GLY A 1 1016 ? -3.844 37.125 41.625 1 89.75 1016 GLY A N 1
ATOM 8057 C CA . GLY A 1 1016 ? -3.207 36.062 42.375 1 89.75 1016 GLY A CA 1
ATOM 8058 C C . GLY A 1 1016 ? -4.191 35.25 43.188 1 89.75 1016 GLY A C 1
ATOM 8059 O O . GLY A 1 1016 ? -3.807 34.25 43.844 1 89.75 1016 GLY A O 1
ATOM 8060 N N . HIS A 1 1017 ? -5.434 35.594 43.188 1 93.06 1017 HIS A N 1
ATOM 8061 C CA . HIS A 1 1017 ? -6.438 34.875 43.938 1 93.06 1017 HIS A CA 1
ATOM 8062 C C . HIS A 1 1017 ? -7.582 34.406 43.062 1 93.06 1017 HIS A C 1
ATOM 8064 O O . HIS A 1 1017 ? -7.805 34.969 41.969 1 93.06 1017 HIS A O 1
ATOM 8070 N N . PHE A 1 1018 ? -8.258 33.375 43.562 1 95.56 1018 PHE A N 1
ATOM 8071 C CA . PHE A 1 1018 ? -9.422 32.875 42.844 1 95.56 1018 PHE A CA 1
ATOM 8072 C C . PHE A 1 1018 ? -10.711 33.375 43.469 1 95.56 1018 PHE A C 1
ATOM 8074 O O . PHE A 1 1018 ? -10.898 33.25 44.688 1 95.56 1018 PHE A O 1
ATOM 8081 N N . GLU A 1 1019 ? -11.539 34 42.688 1 95.62 1019 GLU A N 1
ATOM 8082 C CA . GLU A 1 1019 ? -12.836 34.5 43.125 1 95.62 1019 GLU A CA 1
ATOM 8083 C C . GLU A 1 1019 ? -13.977 33.812 42.375 1 95.62 1019 GLU A C 1
ATOM 8085 O O . GLU A 1 1019 ? -13.891 33.594 41.156 1 95.62 1019 GLU A O 1
ATOM 8090 N N . PRO A 1 1020 ? -15.008 33.5 43.094 1 95.44 1020 PRO A N 1
ATOM 8091 C CA . PRO A 1 1020 ? -16.125 32.844 42.406 1 95.44 1020 PRO A CA 1
ATOM 8092 C C . PRO A 1 1020 ? -16.797 33.719 41.375 1 95.44 1020 PRO A C 1
ATOM 8094 O O . PRO A 1 1020 ? -16.969 34.906 41.594 1 95.44 1020 PRO A O 1
ATOM 8097 N N . HIS A 1 1021 ? -17.078 33.156 40.281 1 95.12 1021 HIS A N 1
ATOM 8098 C CA . HIS A 1 1021 ? -17.859 33.875 39.25 1 95.12 1021 HIS A CA 1
ATOM 8099 C C . HIS A 1 1021 ? -19.359 33.781 39.562 1 95.12 1021 HIS A C 1
ATOM 8101 O O . HIS A 1 1021 ? -19.891 32.688 39.781 1 95.12 1021 HIS A O 1
ATOM 8107 N N . VAL A 1 1022 ? -19.984 34.906 39.594 1 88.69 1022 VAL A N 1
ATOM 8108 C CA . VAL A 1 1022 ? -21.422 34.969 39.844 1 88.69 1022 VAL A CA 1
ATOM 8109 C C . VAL A 1 1022 ? -22.172 35.156 38.531 1 88.69 1022 VAL A C 1
ATOM 8111 O O . VAL A 1 1022 ? -21.938 36.156 37.812 1 88.69 1022 VAL A O 1
ATOM 8114 N N . VAL A 1 1023 ? -23.031 34.25 38.188 1 88.81 1023 VAL A N 1
ATOM 8115 C CA . VAL A 1 1023 ? -23.766 34.25 36.938 1 88.81 1023 VAL A CA 1
ATOM 8116 C C . VAL A 1 1023 ? -24.797 35.406 36.969 1 88.81 1023 VAL A C 1
ATOM 8118 O O . VAL A 1 1023 ? -25.594 35.5 37.906 1 88.81 1023 VAL A O 1
ATOM 8121 N N . THR A 1 1024 ? -24.688 36.25 36.062 1 76.06 1024 THR A N 1
ATOM 8122 C CA . THR A 1 1024 ? -25.594 37.406 36 1 76.06 1024 THR A CA 1
ATOM 8123 C C . THR A 1 1024 ? -26.812 37.094 35.125 1 76.06 1024 THR A C 1
ATOM 8125 O O . THR A 1 1024 ? -27.922 37.531 35.406 1 76.06 1024 THR A O 1
ATOM 8128 N N . ASP A 1 1025 ? -26.469 36.5 33.938 1 67.44 1025 ASP A N 1
ATOM 8129 C CA . ASP A 1 1025 ? -27.5 36.188 32.938 1 67.44 1025 ASP A CA 1
ATOM 8130 C C . ASP A 1 1025 ? -28.078 34.812 33.156 1 67.44 1025 ASP A C 1
ATOM 8132 O O . ASP A 1 1025 ? -27.344 33.812 33.094 1 67.44 1025 ASP A O 1
ATOM 8136 N N . ARG A 1 1026 ? -29.297 34.719 33.438 1 67.31 1026 ARG A N 1
ATOM 8137 C CA . ARG A 1 1026 ? -29.875 33.469 33.938 1 67.31 1026 ARG A CA 1
ATOM 8138 C C . ARG A 1 1026 ? -30.188 32.531 32.781 1 67.31 1026 ARG A C 1
ATOM 8140 O O . ARG A 1 1026 ? -30.422 31.344 33 1 67.31 1026 ARG A O 1
ATOM 8147 N N . GLU A 1 1027 ? -30.141 33.125 31.516 1 83.56 1027 GLU A N 1
ATOM 8148 C CA . GLU A 1 1027 ? -30.516 32.062 30.562 1 83.56 1027 GLU A CA 1
ATOM 8149 C C . GLU A 1 1027 ? -29.812 32.25 29.219 1 83.56 1027 GLU A C 1
ATOM 8151 O O . GLU A 1 1027 ? -29.625 33.406 28.781 1 83.56 1027 GLU A O 1
ATOM 8156 N N . ILE A 1 1028 ? -29.141 31.25 28.656 1 91.38 1028 ILE A N 1
ATOM 8157 C CA . ILE A 1 1028 ? -28.688 31.266 27.266 1 91.38 1028 ILE A CA 1
ATOM 8158 C C . ILE A 1 1028 ? -29.672 30.516 26.391 1 91.38 1028 ILE A C 1
ATOM 8160 O O . ILE A 1 1028 ? -30.25 29.516 26.812 1 91.38 1028 ILE A O 1
ATOM 8164 N N . PRO A 1 1029 ? -29.953 30.953 25.203 1 94 1029 PRO A N 1
ATOM 8165 C CA . PRO A 1 1029 ? -30.906 30.297 24.312 1 94 1029 PRO A CA 1
ATOM 8166 C C . PRO A 1 1029 ? -30.516 28.875 23.953 1 94 1029 PRO A C 1
ATOM 8168 O O . PRO A 1 1029 ? -29.328 28.547 23.922 1 94 1029 PRO A O 1
ATOM 8171 N N . THR A 1 1030 ? -31.547 28.062 23.797 1 94.62 1030 THR A N 1
ATOM 8172 C CA . THR A 1 1030 ? -31.375 26.719 23.266 1 94.62 1030 THR A CA 1
ATOM 8173 C C . THR A 1 1030 ? -31.906 26.625 21.844 1 94.62 1030 THR A C 1
ATOM 8175 O O . THR A 1 1030 ? -33.031 27.016 21.562 1 94.62 1030 THR A O 1
ATOM 8178 N N . VAL A 1 1031 ? -31.078 26.141 20.938 1 95.81 1031 VAL A N 1
ATOM 8179 C CA . VAL A 1 1031 ? -31.469 26.078 19.531 1 95.81 1031 VAL A CA 1
ATOM 8180 C C . VAL A 1 1031 ? -31.297 24.641 19.016 1 95.81 1031 VAL A C 1
ATOM 8182 O O . VAL A 1 1031 ? -30.609 23.828 19.641 1 95.81 1031 VAL A O 1
ATOM 8185 N N . GLN A 1 1032 ? -31.906 24.344 17.891 1 93.75 1032 GLN A N 1
ATOM 8186 C CA . GLN A 1 1032 ? -31.891 23 17.344 1 93.75 1032 GLN A CA 1
ATOM 8187 C C . GLN A 1 1032 ? -30.547 22.688 16.688 1 93.75 1032 GLN A C 1
ATOM 8189 O O . GLN A 1 1032 ? -30.109 21.531 16.656 1 93.75 1032 GLN A O 1
ATOM 8194 N N . SER A 1 1033 ? -30 23.672 16.047 1 95.44 1033 SER A N 1
ATOM 8195 C CA . SER A 1 1033 ? -28.703 23.562 15.391 1 95.44 1033 SER A CA 1
ATOM 8196 C C . SER A 1 1033 ? -27.969 24.891 15.367 1 95.44 1033 SER A C 1
ATOM 8198 O O . SER A 1 1033 ? -28.562 25.938 15.602 1 95.44 1033 SER A O 1
ATOM 8200 N N . SER A 1 1034 ? -26.672 24.828 15.148 1 96.69 1034 SER A N 1
ATOM 8201 C CA . SER A 1 1034 ? -25.906 26.047 15.008 1 96.69 1034 SER A CA 1
ATOM 8202 C C . SER A 1 1034 ? -26.5 26.969 13.953 1 96.69 1034 SER A C 1
ATOM 8204 O O . SER A 1 1034 ? -26.531 28.188 14.117 1 96.69 1034 SER A O 1
ATOM 8206 N N . MET A 1 1035 ? -26.969 26.359 12.875 1 95.62 1035 MET A N 1
ATOM 8207 C CA . MET A 1 1035 ? -27.5 27.125 11.758 1 95.62 1035 MET A CA 1
ATOM 8208 C C . MET A 1 1035 ? -28.719 27.953 12.195 1 95.62 1035 MET A C 1
ATOM 8210 O O . MET A 1 1035 ? -28.891 29.094 11.758 1 95.62 1035 MET A O 1
ATOM 8214 N N . HIS A 1 1036 ? -29.516 27.406 13.062 1 95.06 1036 HIS A N 1
ATOM 8215 C CA . HIS A 1 1036 ? -30.703 28.094 13.539 1 95.06 1036 HIS A CA 1
ATOM 8216 C C . HIS A 1 1036 ? -30.344 29.312 14.383 1 95.06 1036 HIS A C 1
ATOM 8218 O O . HIS A 1 1036 ? -31.141 30.234 14.539 1 95.06 1036 HIS A O 1
ATOM 8224 N N . TRP A 1 1037 ? -29.141 29.297 14.859 1 95.44 1037 TRP A N 1
ATOM 8225 C CA . TRP A 1 1037 ? -28.703 30.406 15.703 1 95.44 1037 TRP A CA 1
ATOM 8226 C C . TRP A 1 1037 ? -28.047 31.5 14.875 1 95.44 1037 TRP A C 1
ATOM 8228 O O . TRP A 1 1037 ? -28.297 32.688 15.086 1 95.44 1037 TRP A O 1
ATOM 8238 N N . TYR A 1 1038 ? -27.219 31.156 13.883 1 96.31 1038 TYR A N 1
ATOM 8239 C CA . TYR A 1 1038 ? -26.391 32.156 13.242 1 96.31 1038 TYR A CA 1
ATOM 8240 C C . TYR A 1 1038 ? -26.969 32.594 11.898 1 96.31 1038 TYR A C 1
ATOM 8242 O O . TYR A 1 1038 ? -26.578 33.594 11.336 1 96.31 1038 TYR A O 1
ATOM 8250 N N . ARG A 1 1039 ? -27.906 31.844 11.32 1 93.5 1039 ARG A N 1
ATOM 8251 C CA . ARG A 1 1039 ? -28.406 32.125 9.977 1 93.5 1039 ARG A CA 1
ATOM 8252 C C . ARG A 1 1039 ? -28.938 33.531 9.875 1 93.5 1039 ARG A C 1
ATOM 8254 O O . ARG A 1 1039 ? -29.672 34 10.742 1 93.5 1039 ARG A O 1
ATOM 8261 N N . GLY A 1 1040 ? -28.5 34.219 8.883 1 92.12 1040 GLY A N 1
ATOM 8262 C CA . GLY A 1 1040 ? -28.984 35.562 8.586 1 92.12 1040 GLY A CA 1
ATOM 8263 C C . GLY A 1 1040 ? -28.266 36.656 9.359 1 92.12 1040 GLY A C 1
ATOM 8264 O O . GLY A 1 1040 ? -28.594 37.844 9.227 1 92.12 1040 GLY A O 1
ATOM 8265 N N . GLN A 1 1041 ? -27.266 36.281 10.109 1 93.19 1041 GLN A N 1
ATOM 8266 C CA . GLN A 1 1041 ? -26.562 37.25 10.938 1 93.19 1041 GLN A CA 1
ATOM 8267 C C . GLN A 1 1041 ? -25.094 37.375 10.523 1 93.19 1041 GLN A C 1
ATOM 8269 O O . GLN A 1 1041 ? -24.438 36.375 10.281 1 93.19 1041 GLN A O 1
ATOM 8274 N N . ARG A 1 1042 ? -24.562 38.594 10.469 1 92.12 1042 ARG A N 1
ATOM 8275 C CA . ARG A 1 1042 ? -23.188 38.781 10.039 1 92.12 1042 ARG A CA 1
ATOM 8276 C C . ARG A 1 1042 ? -22.281 39.125 11.219 1 92.12 1042 ARG A C 1
ATOM 8278 O O . ARG A 1 1042 ? -21.125 38.719 11.25 1 92.12 1042 ARG A O 1
ATOM 8285 N N . ASP A 1 1043 ? -22.812 39.781 12.219 1 91.31 1043 ASP A N 1
ATOM 8286 C CA . ASP A 1 1043 ? -22 40.312 13.305 1 91.31 1043 ASP A CA 1
ATOM 8287 C C . ASP A 1 1043 ? -21.75 39.25 14.375 1 91.31 1043 ASP A C 1
ATOM 8289 O O . ASP A 1 1043 ? -22.234 38.125 14.266 1 91.31 1043 ASP A O 1
ATOM 8293 N N . HIS A 1 1044 ? -20.938 39.594 15.375 1 93.88 1044 HIS A N 1
ATOM 8294 C CA . HIS A 1 1044 ? -20.641 38.688 16.484 1 93.88 1044 HIS A CA 1
ATOM 8295 C C . HIS A 1 1044 ? -21.922 38.281 17.203 1 93.88 1044 HIS A C 1
ATOM 8297 O O . HIS A 1 1044 ? -22.812 39.094 17.406 1 93.88 1044 HIS A O 1
ATOM 8303 N N . LEU A 1 1045 ? -22 37 17.484 1 94.44 1045 LEU A N 1
ATOM 8304 C CA . LEU A 1 1045 ? -23.172 36.438 18.172 1 94.44 1045 LEU A CA 1
ATOM 8305 C C . LEU A 1 1045 ? -22.812 35.938 19.562 1 94.44 1045 LEU A C 1
ATOM 8307 O O . LEU A 1 1045 ? -21.656 35.594 19.812 1 94.44 1045 LEU A O 1
ATOM 8311 N N . GLY A 1 1046 ? -23.797 36 20.438 1 93.38 1046 GLY A N 1
ATOM 8312 C CA . GLY A 1 1046 ? -23.625 35.438 21.766 1 93.38 1046 GLY A CA 1
ATOM 8313 C C . GLY A 1 1046 ? -23.641 33.906 21.766 1 93.38 1046 GLY A C 1
ATOM 8314 O O . GLY A 1 1046 ? -23.562 33.281 20.719 1 93.38 1046 GLY A O 1
ATOM 8315 N N . PHE A 1 1047 ? -23.703 33.375 22.906 1 96.69 1047 PHE A N 1
ATOM 8316 C CA . PHE A 1 1047 ? -23.641 31.922 23.109 1 96.69 1047 PHE A CA 1
ATOM 8317 C C . PHE A 1 1047 ? -25.031 31.312 23.062 1 96.69 1047 PHE A C 1
ATOM 8319 O O . PHE A 1 1047 ? -26.016 31.984 23.312 1 96.69 1047 PHE A O 1
ATOM 8326 N N . ALA A 1 1048 ? -25.109 30.094 22.656 1 97 1048 ALA A N 1
ATOM 8327 C CA . ALA A 1 1048 ? -26.344 29.312 22.672 1 97 1048 ALA A CA 1
ATOM 8328 C C . ALA A 1 1048 ? -26.062 27.828 22.875 1 97 1048 ALA A C 1
ATOM 8330 O O . ALA A 1 1048 ? -25 27.344 22.5 1 97 1048 ALA A O 1
ATOM 8331 N N . THR A 1 1049 ? -26.953 27.172 23.531 1 95.88 1049 THR A N 1
ATOM 8332 C CA . THR A 1 1049 ? -26.875 25.719 23.656 1 95.88 1049 THR A CA 1
ATOM 8333 C C . THR A 1 1049 ? -27.547 25.047 22.469 1 95.88 1049 THR A C 1
ATOM 8335 O O . THR A 1 1049 ? -28.688 25.344 22.125 1 95.88 1049 THR A O 1
ATOM 8338 N N . ILE A 1 1050 ? -26.844 24.125 21.812 1 95.38 1050 ILE A N 1
ATOM 8339 C CA . ILE A 1 1050 ? -27.375 23.359 20.688 1 95.38 1050 ILE A CA 1
ATOM 8340 C C . ILE A 1 1050 ? -27.938 22.031 21.203 1 95.38 1050 ILE A C 1
ATOM 8342 O O . ILE A 1 1050 ? -27.219 21.266 21.859 1 95.38 1050 ILE A O 1
ATOM 8346 N N . GLN A 1 1051 ? -29.125 21.75 20.828 1 88.31 1051 GLN A N 1
ATOM 8347 C CA . GLN A 1 1051 ? -29.797 20.531 21.281 1 88.31 1051 GLN A CA 1
ATOM 8348 C C . GLN A 1 1051 ? -29.234 19.312 20.562 1 88.31 1051 GLN A C 1
ATOM 8350 O O . GLN A 1 1051 ? -28.984 19.344 19.359 1 88.31 1051 GLN A O 1
ATOM 8355 N N . GLU A 1 1052 ? -28.828 18.359 21.328 1 78.06 1052 GLU A N 1
ATOM 8356 C CA . GLU A 1 1052 ? -28.297 17.141 20.719 1 78.06 1052 GLU A CA 1
ATOM 8357 C C . GLU A 1 1052 ? -29.422 16.25 20.203 1 78.06 1052 GLU A C 1
ATOM 8359 O O . GLU A 1 1052 ? -30.453 16.094 20.875 1 78.06 1052 GLU A O 1
ATOM 8364 N N . SER A 1 1053 ? -29.375 15.945 18.922 1 64.69 1053 SER A N 1
ATOM 8365 C CA . SER A 1 1053 ? -30.375 15.039 18.375 1 64.69 1053 SER A CA 1
ATOM 8366 C C . SER A 1 1053 ? -30.312 13.664 19.031 1 64.69 1053 SER A C 1
ATOM 8368 O O . SER A 1 1053 ? -29.219 13.195 19.375 1 64.69 1053 SER A O 1
ATOM 8370 N N . GLU A 1 1054 ? -31.359 13.219 19.641 1 56.28 1054 GLU A N 1
ATOM 8371 C CA . GLU A 1 1054 ? -31.453 11.883 20.219 1 56.28 1054 GLU A CA 1
ATOM 8372 C C . GLU A 1 1054 ? -30.969 10.82 19.234 1 56.28 1054 GLU A C 1
ATOM 8374 O O . GLU A 1 1054 ? -31.312 10.852 18.062 1 56.28 1054 GLU A O 1
ATOM 8379 N N . ILE A 1 1055 ? -29.844 10.164 19.516 1 53.53 1055 ILE A N 1
ATOM 8380 C CA . ILE A 1 1055 ? -29.328 9.055 18.734 1 53.53 1055 ILE A CA 1
ATOM 8381 C C . ILE A 1 1055 ? -30.406 7.98 18.594 1 53.53 1055 ILE A C 1
ATOM 8383 O O . ILE A 1 1055 ? -30.922 7.465 19.578 1 53.53 1055 ILE A O 1
ATOM 8387 N N . LYS A 1 1056 ? -31.156 7.832 17.531 1 44.97 1056 LYS A N 1
ATOM 8388 C CA . LYS A 1 1056 ? -32.062 6.723 17.312 1 44.97 1056 LYS A CA 1
ATOM 8389 C C . LYS A 1 1056 ? -31.359 5.379 17.422 1 44.97 1056 LYS A C 1
ATOM 8391 O O . LYS A 1 1056 ? -30.359 5.141 16.734 1 44.97 1056 LYS A O 1
ATOM 8396 N N . THR A 1 1057 ? -31.375 4.754 18.609 1 40.38 1057 THR A N 1
ATOM 8397 C CA . THR A 1 1057 ? -30.922 3.367 18.656 1 40.38 1057 THR A CA 1
ATOM 8398 C C . THR A 1 1057 ? -31.562 2.557 17.531 1 40.38 1057 THR A C 1
ATOM 8400 O O . THR A 1 1057 ? -32.781 2.607 17.328 1 40.38 1057 THR A O 1
ATOM 8403 N N . PRO A 1 1058 ? -30.875 2.062 16.688 1 36.16 1058 PRO A N 1
ATOM 8404 C CA . PRO A 1 1058 ? -31.547 1.155 15.742 1 36.16 1058 PRO A CA 1
ATOM 8405 C C . PRO A 1 1058 ? -32.312 0.05 16.453 1 36.16 1058 PRO A C 1
ATOM 8407 O O . PRO A 1 1058 ? -31.812 -0.57 17.391 1 36.16 1058 PRO A O 1
ATOM 8410 N N . VAL A 1 1059 ? -33.688 0.122 16.594 1 32.91 1059 VAL A N 1
ATOM 8411 C CA . VAL A 1 1059 ? -34.531 -0.977 17.047 1 32.91 1059 VAL A CA 1
ATOM 8412 C C . VAL A 1 1059 ? -34.094 -2.271 16.359 1 32.91 1059 VAL A C 1
ATOM 8414 O O . VAL A 1 1059 ? -33.906 -2.297 15.141 1 32.91 1059 VAL A O 1
ATOM 8417 N N . SER A 1 1060 ? -33.594 -3.279 17.078 1 30.67 1060 SER A N 1
ATOM 8418 C CA . SER A 1 1060 ? -33.5 -4.66 16.625 1 30.67 1060 SER A CA 1
ATOM 8419 C C . SER A 1 1060 ? -34.812 -5.168 16.047 1 30.67 1060 SER A C 1
ATOM 8421 O O . SER A 1 1060 ? -35.844 -5.109 16.719 1 30.67 1060 SER A O 1
ATOM 8423 N N . SER A 1 1061 ? -35.125 -5.027 14.797 1 30.17 1061 SER A N 1
ATOM 8424 C CA . SER A 1 1061 ? -36.25 -5.602 14.094 1 30.17 1061 SER A CA 1
ATOM 8425 C C . SER A 1 1061 ? -36.375 -7.098 14.367 1 30.17 1061 SER A C 1
ATOM 8427 O O . SER A 1 1061 ? -36.812 -7.859 13.5 1 30.17 1061 SER A O 1
ATOM 8429 N N . SER A 1 1062 ? -36.062 -7.684 15.539 1 27.81 1062 SER A N 1
ATOM 8430 C CA . SER A 1 1062 ? -36.25 -9.133 15.594 1 27.81 1062 SER A CA 1
ATOM 8431 C C . SER A 1 1062 ? -37.719 -9.5 15.445 1 27.81 1062 SER A C 1
ATOM 8433 O O . SER A 1 1062 ? -38.031 -10.625 15.062 1 27.81 1062 SER A O 1
ATOM 8435 N N . GLU A 1 1063 ? -38.75 -8.938 16.125 1 27.06 1063 GLU A N 1
ATOM 8436 C CA . GLU A 1 1063 ? -39.844 -9.789 16.531 1 27.06 1063 GLU A CA 1
ATOM 8437 C C . GLU A 1 1063 ? -40.844 -10.031 15.383 1 27.06 1063 GLU A C 1
ATOM 8439 O O . GLU A 1 1063 ? -41.875 -10.68 15.555 1 27.06 1063 GLU A O 1
ATOM 8444 N N . SER A 1 1064 ? -40.844 -9.25 14.359 1 23.72 1064 SER A N 1
ATOM 8445 C CA . SER A 1 1064 ? -42.188 -9.336 13.75 1 23.72 1064 SER A CA 1
ATOM 8446 C C . SER A 1 1064 ? -42.5 -10.758 13.297 1 23.72 1064 SER A C 1
ATOM 8448 O O . SER A 1 1064 ? -43.594 -11.266 13.539 1 23.72 1064 SER A O 1
ATOM 8450 N N . ASP A 1 1065 ? -42 -11.203 12.164 1 24.14 1065 ASP A N 1
ATOM 8451 C CA . ASP A 1 1065 ? -42.875 -11.844 11.195 1 24.14 1065 ASP A CA 1
ATOM 8452 C C . ASP A 1 1065 ? -43.062 -13.328 11.5 1 24.14 1065 ASP A C 1
ATOM 8454 O O . ASP A 1 1065 ? -42.25 -14.148 11.07 1 24.14 1065 ASP A O 1
ATOM 8458 N N . ALA A 1 1066 ? -43.312 -13.758 12.781 1 24.42 1066 ALA A N 1
ATOM 8459 C CA . ALA A 1 1066 ? -43.656 -15.164 12.992 1 24.42 1066 ALA A CA 1
ATOM 8460 C C . ALA A 1 1066 ? -44.875 -15.555 12.156 1 24.42 1066 ALA A C 1
ATOM 8462 O O . ALA A 1 1066 ? -44.938 -16.656 11.617 1 24.42 1066 ALA A O 1
ATOM 8463 N N . ASN A 1 1067 ? -46.062 -14.898 12.398 1 23.03 1067 ASN A N 1
ATOM 8464 C CA . ASN A 1 1067 ? -47.281 -15.68 12.406 1 23.03 1067 ASN A CA 1
ATOM 8465 C C . ASN A 1 1067 ? -47.75 -16 10.984 1 23.03 1067 ASN A C 1
ATOM 8467 O O . ASN A 1 1067 ? -48.781 -16.656 10.797 1 23.03 1067 ASN A O 1
ATOM 8471 N N . THR A 1 1068 ? -47.5 -15.25 10.039 1 23.84 1068 THR A N 1
ATOM 8472 C CA . THR A 1 1068 ? -48.5 -15.445 9.023 1 23.84 1068 THR A CA 1
ATOM 8473 C C . THR A 1 1068 ? -48.375 -16.812 8.383 1 23.84 1068 THR A C 1
ATOM 8475 O O . THR A 1 1068 ? -48.25 -16.922 7.16 1 23.84 1068 THR A O 1
ATOM 8478 N N . SER A 1 1069 ? -47.688 -17.875 9.039 1 20.53 1069 SER A N 1
ATOM 8479 C CA . SER A 1 1069 ? -47.719 -19.109 8.258 1 20.53 1069 SER A CA 1
ATOM 8480 C C . SER A 1 1069 ? -49.094 -19.75 8.281 1 20.53 1069 SER A C 1
ATOM 8482 O O . SER A 1 1069 ? -49.219 -20.969 8.125 1 20.53 1069 SER A O 1
ATOM 8484 N N . GLU A 1 1070 ? -50.125 -19.156 8.75 1 20.42 1070 GLU A N 1
ATOM 8485 C CA . GLU A 1 1070 ? -51.281 -20.031 8.625 1 20.42 1070 GLU A CA 1
ATOM 8486 C C . GLU A 1 1070 ? -51.5 -20.453 7.176 1 20.42 1070 GLU A C 1
ATOM 8488 O O . GLU A 1 1070 ? -51.75 -21.641 6.902 1 20.42 1070 GLU A O 1
ATOM 8493 N N . VAL A 1 1071 ? -52.062 -19.766 6.363 1 19.34 1071 VAL A N 1
ATOM 8494 C CA . VAL A 1 1071 ? -53.094 -20.359 5.516 1 19.34 1071 VAL A CA 1
ATOM 8495 C C . VAL A 1 1071 ? -52.438 -21.266 4.477 1 19.34 1071 VAL A C 1
ATOM 8497 O O . VAL A 1 1071 ? -52.906 -22.391 4.266 1 19.34 1071 VAL A O 1
ATOM 8500 N N . LEU A 1 1072 ? -51.875 -20.781 3.293 1 19.22 1072 LEU A N 1
ATOM 8501 C CA . LEU A 1 1072 ? -52.375 -21.469 2.115 1 19.22 1072 LEU A CA 1
ATOM 8502 C C . LEU A 1 1072 ? -51.875 -22.906 2.055 1 19.22 1072 LEU A C 1
ATOM 8504 O O . LEU A 1 1072 ? -50.688 -23.156 2.311 1 19.22 1072 LEU A O 1
ATOM 8508 N N . VAL A 1 1073 ? -52.812 -23.859 1.86 1 19.7 1073 VAL A N 1
ATOM 8509 C CA . VAL A 1 1073 ? -53.438 -25.016 1.248 1 19.7 1073 VAL A CA 1
ATOM 8510 C C . VAL A 1 1073 ? -52.969 -25.188 -0.186 1 19.7 1073 VAL A C 1
ATOM 8512 O O . VAL A 1 1073 ? -52.875 -24.203 -0.938 1 19.7 1073 VAL A O 1
ATOM 8515 N N . MET B 1 1 ? 19.969 -84.5 26.484 1 17.34 1 MET B N 1
ATOM 8516 C CA . MET B 1 1 ? 19.703 -85.688 25.641 1 17.34 1 MET B CA 1
ATOM 8517 C C . MET B 1 1 ? 18.609 -85.375 24.609 1 17.34 1 MET B C 1
ATOM 8519 O O . MET B 1 1 ? 18.75 -85.688 23.438 1 17.34 1 MET B O 1
ATOM 8523 N N . SER B 1 2 ? 17.406 -85.312 25.172 1 17.97 2 SER B N 1
ATOM 8524 C CA . SER B 1 2 ? 16.266 -85.938 24.516 1 17.97 2 SER B CA 1
ATOM 8525 C C . SER B 1 2 ? 15.883 -85.188 23.234 1 17.97 2 SER B C 1
ATOM 8527 O O . SER B 1 2 ? 16.203 -84 23.094 1 17.97 2 SER B O 1
ATOM 8529 N N . SER B 1 3 ? 15.078 -85.812 22.359 1 17.8 3 SER B N 1
ATOM 8530 C CA . SER B 1 3 ? 14.781 -86.25 21.016 1 17.8 3 SER B CA 1
ATOM 8531 C C . SER B 1 3 ? 13.727 -85.375 20.344 1 17.8 3 SER B C 1
ATOM 8533 O O . SER B 1 3 ? 13.234 -85.688 19.266 1 17.8 3 SER B O 1
ATOM 8535 N N . GLY B 1 4 ? 13.219 -84.438 21.031 1 19.88 4 GLY B N 1
ATOM 8536 C CA . GLY B 1 4 ? 11.836 -84.188 20.641 1 19.88 4 GLY B CA 1
ATOM 8537 C C . GLY B 1 4 ? 11.68 -83.812 19.172 1 19.88 4 GLY B C 1
ATOM 8538 O O . GLY B 1 4 ? 12.539 -83.188 18.594 1 19.88 4 GLY B O 1
ATOM 8539 N N . ASN B 1 5 ? 10.773 -84.375 18.5 1 17.92 5 ASN B N 1
ATOM 8540 C CA . ASN B 1 5 ? 10.43 -84.812 17.141 1 17.92 5 ASN B CA 1
ATOM 8541 C C . ASN B 1 5 ? 10.266 -83.625 16.203 1 17.92 5 ASN B C 1
ATOM 8543 O O . ASN B 1 5 ? 10.172 -82.5 16.656 1 17.92 5 ASN B O 1
ATOM 8547 N N . THR B 1 6 ? 9.172 -83.625 15.312 1 17.72 6 THR B N 1
ATOM 8548 C CA . THR B 1 6 ? 9.062 -83.938 13.898 1 17.72 6 THR B CA 1
ATOM 8549 C C . THR B 1 6 ? 8.836 -82.688 13.062 1 17.72 6 THR B C 1
ATOM 8551 O O . THR B 1 6 ? 9.531 -82.438 12.07 1 17.72 6 THR B O 1
ATOM 8554 N N . SER B 1 7 ? 7.496 -82.125 12.867 1 19.14 7 SER B N 1
ATOM 8555 C CA . SER B 1 7 ? 6.812 -82.125 11.578 1 19.14 7 SER B CA 1
ATOM 8556 C C . SER B 1 7 ? 7.043 -80.875 10.797 1 19.14 7 SER B C 1
ATOM 8558 O O . SER B 1 7 ? 6.859 -79.75 11.32 1 19.14 7 SER B O 1
ATOM 8560 N N . SER B 1 8 ? 7.84 -80.812 9.711 1 19.66 8 SER B N 1
ATOM 8561 C CA . SER B 1 8 ? 8.453 -79.875 8.797 1 19.66 8 SER B CA 1
ATOM 8562 C C . SER B 1 8 ? 7.441 -79.312 7.801 1 19.66 8 SER B C 1
ATOM 8564 O O . SER B 1 8 ? 7.082 -80 6.836 1 19.66 8 SER B O 1
ATOM 8566 N N . GLN B 1 9 ? 6.23 -78.75 8.289 1 20.3 9 GLN B N 1
ATOM 8567 C CA . GLN B 1 9 ? 5.141 -78.5 7.355 1 20.3 9 GLN B CA 1
ATOM 8568 C C . GLN B 1 9 ? 5.621 -77.625 6.195 1 20.3 9 GLN B C 1
ATOM 8570 O O . GLN B 1 9 ? 6.328 -76.625 6.398 1 20.3 9 GLN B O 1
ATOM 8575 N N . ASN B 1 10 ? 5.633 -78.125 4.965 1 18.06 10 ASN B N 1
ATOM 8576 C CA . ASN B 1 10 ? 6.09 -77.875 3.609 1 18.06 10 ASN B CA 1
ATOM 8577 C C . ASN B 1 10 ? 5.449 -76.562 3.062 1 18.06 10 ASN B C 1
ATOM 8579 O O . ASN B 1 10 ? 4.277 -76.312 3.328 1 18.06 10 ASN B O 1
ATOM 8583 N N . HIS B 1 11 ? 6.219 -75.5 2.779 1 19.81 11 HIS B N 1
ATOM 8584 C CA . HIS B 1 11 ? 6.145 -74.188 2.215 1 19.81 11 HIS B CA 1
ATOM 8585 C C . HIS B 1 11 ? 5.578 -74.188 0.798 1 19.81 11 HIS B C 1
ATOM 8587 O O . HIS B 1 11 ? 6.285 -74.562 -0.149 1 19.81 11 HIS B O 1
ATOM 8593 N N . SER B 1 12 ? 4.301 -74.75 0.585 1 20.58 12 SER B N 1
ATOM 8594 C CA . SER B 1 12 ? 3.898 -74.938 -0.809 1 20.58 12 SER B CA 1
ATOM 8595 C C . SER B 1 12 ? 3.914 -73.562 -1.538 1 20.58 12 SER B C 1
ATOM 8597 O O . SER B 1 12 ? 3.402 -72.562 -1.024 1 20.58 12 SER B O 1
ATOM 8599 N N . PRO B 1 13 ? 4.801 -73.375 -2.457 1 19.94 13 PRO B N 1
ATOM 8600 C CA . PRO B 1 13 ? 5.035 -72.125 -3.238 1 19.94 13 PRO B CA 1
ATOM 8601 C C . PRO B 1 13 ? 3.805 -71.688 -4.031 1 19.94 13 PRO B C 1
ATOM 8603 O O . PRO B 1 13 ? 3.012 -72.562 -4.461 1 19.94 13 PRO B O 1
ATOM 8606 N N . VAL B 1 14 ? 3.156 -70.562 -3.705 1 22.59 14 VAL B N 1
ATOM 8607 C CA . VAL B 1 14 ? 2.021 -69.875 -4.324 1 22.59 14 VAL B CA 1
ATOM 8608 C C . VAL B 1 14 ? 2.215 -69.812 -5.836 1 22.59 14 VAL B C 1
ATOM 8610 O O . VAL B 1 14 ? 3.209 -69.25 -6.324 1 22.59 14 VAL B O 1
ATOM 8613 N N . ASN B 1 15 ? 1.855 -70.938 -6.531 1 19.64 15 ASN B N 1
ATOM 8614 C CA . ASN B 1 15 ? 1.833 -71.062 -7.988 1 19.64 15 ASN B CA 1
ATOM 8615 C C . ASN B 1 15 ? 1.131 -69.875 -8.641 1 19.64 15 ASN B C 1
ATOM 8617 O O . ASN B 1 15 ? -0.062 -69.688 -8.422 1 19.64 15 ASN B O 1
ATOM 8621 N N . ASN B 1 16 ? 1.797 -68.75 -8.719 1 21.36 16 ASN B N 1
ATOM 8622 C CA . ASN B 1 16 ? 1.315 -67.562 -9.398 1 21.36 16 ASN B CA 1
ATOM 8623 C C . ASN B 1 16 ? 0.878 -67.875 -10.828 1 21.36 16 ASN B C 1
ATOM 8625 O O . ASN B 1 16 ? 1.71 -67.938 -11.734 1 21.36 16 ASN B O 1
ATOM 8629 N N . GLN B 1 17 ? -0.097 -68.875 -11 1 22.95 17 GLN B N 1
ATOM 8630 C CA . GLN B 1 17 ? -0.558 -69.125 -12.359 1 22.95 17 GLN B CA 1
ATOM 8631 C C . GLN B 1 17 ? -1.019 -67.812 -13.023 1 22.95 17 GLN B C 1
ATOM 8633 O O . GLN B 1 17 ? -1.776 -67 -12.43 1 22.95 17 GLN B O 1
ATOM 8638 N N . PRO B 1 18 ? -0.257 -67.312 -14 1 24.98 18 PRO B N 1
ATOM 8639 C CA . PRO B 1 18 ? -0.622 -66.125 -14.758 1 24.98 18 PRO B CA 1
ATOM 8640 C C . PRO B 1 18 ? -2.051 -66.188 -15.297 1 24.98 18 PRO B C 1
ATOM 8642 O O . PRO B 1 18 ? -2.441 -67.188 -15.922 1 24.98 18 PRO B O 1
ATOM 8645 N N . THR B 1 19 ? -2.988 -65.812 -14.422 1 27.05 19 THR B N 1
ATOM 8646 C CA . THR B 1 19 ? -4.371 -65.75 -14.867 1 27.05 19 THR B CA 1
ATOM 8647 C C . THR B 1 19 ? -4.441 -65.062 -16.25 1 27.05 19 THR B C 1
ATOM 8649 O O . THR B 1 19 ? -3.934 -63.969 -16.453 1 27.05 19 THR B O 1
ATOM 8652 N N . ARG B 1 20 ? -4.512 -65.875 -17.312 1 28.78 20 ARG B N 1
ATOM 8653 C CA . ARG B 1 20 ? -4.777 -65.5 -18.703 1 28.78 20 ARG B CA 1
ATOM 8654 C C . ARG B 1 20 ? -5.996 -64.562 -18.797 1 28.78 20 ARG B C 1
ATOM 8656 O O . ARG B 1 20 ? -7.09 -64.938 -18.375 1 28.78 20 ARG B O 1
ATOM 8663 N N . LEU B 1 21 ? -5.738 -63.375 -18.562 1 28 21 LEU B N 1
ATOM 8664 C CA . LEU B 1 21 ? -6.75 -62.344 -18.797 1 28 21 LEU B CA 1
ATOM 8665 C C . LEU B 1 21 ? -7.453 -62.562 -20.141 1 28 21 LEU B C 1
ATOM 8667 O O . LEU B 1 21 ? -6.898 -62.25 -21.188 1 28 21 LEU B O 1
ATOM 8671 N N . LYS B 1 22 ? -8.094 -63.719 -20.219 1 31.7 22 LYS B N 1
ATOM 8672 C CA . LYS B 1 22 ? -8.789 -64.125 -21.453 1 31.7 22 LYS B CA 1
ATOM 8673 C C . LYS B 1 22 ? -9.891 -63.125 -21.797 1 31.7 22 LYS B C 1
ATOM 8675 O O . LYS B 1 22 ? -10.781 -63.406 -22.578 1 31.7 22 LYS B O 1
ATOM 8680 N N . SER B 1 23 ? -10.07 -62.031 -21.016 1 29.11 23 SER B N 1
ATOM 8681 C CA . SER B 1 23 ? -11.383 -61.594 -21.484 1 29.11 23 SER B CA 1
ATOM 8682 C C . SER B 1 23 ? -11.312 -61.031 -22.891 1 29.11 23 SER B C 1
ATOM 8684 O O . SER B 1 23 ? -10.695 -59.969 -23.094 1 29.11 23 SER B O 1
ATOM 8686 N N . PRO B 1 24 ? -11.391 -61.719 -23.953 1 31.42 24 PRO B N 1
ATOM 8687 C CA . PRO B 1 24 ? -11.398 -61.219 -25.312 1 31.42 24 PRO B CA 1
ATOM 8688 C C . PRO B 1 24 ? -12.414 -60.094 -25.531 1 31.42 24 PRO B C 1
ATOM 8690 O O . PRO B 1 24 ? -13.391 -60 -24.781 1 31.42 24 PRO B O 1
ATOM 8693 N N . LEU B 1 25 ? -12.102 -59 -26.094 1 38.75 25 LEU B N 1
ATOM 8694 C CA . LEU B 1 25 ? -13.125 -58.094 -26.609 1 38.75 25 LEU B CA 1
ATOM 8695 C C . LEU B 1 25 ? -14.281 -58.875 -27.219 1 38.75 25 LEU B C 1
ATOM 8697 O O . LEU B 1 25 ? -14.062 -59.875 -27.922 1 38.75 25 LEU B O 1
ATOM 8701 N N . PRO B 1 26 ? -15.492 -58.938 -26.719 1 37.84 26 PRO B N 1
ATOM 8702 C CA . PRO B 1 26 ? -16.594 -59.75 -27.219 1 37.84 26 PRO B CA 1
ATOM 8703 C C . PRO B 1 26 ? -16.734 -59.688 -28.734 1 37.84 26 PRO B C 1
ATOM 8705 O O . PRO B 1 26 ? -16.875 -58.594 -29.281 1 37.84 26 PRO B O 1
ATOM 8708 N N . ALA B 1 27 ? -16.156 -60.594 -29.531 1 44.38 27 ALA B N 1
ATOM 8709 C CA . ALA B 1 27 ? -16.391 -60.875 -30.953 1 44.38 27 ALA B CA 1
ATOM 8710 C C . ALA B 1 27 ? -17.859 -61.125 -31.234 1 44.38 27 ALA B C 1
ATOM 8712 O O . ALA B 1 27 ? -18.578 -61.625 -30.375 1 44.38 27 ALA B O 1
ATOM 8713 N N . LEU B 1 28 ? -18.422 -60.219 -32.156 1 49.41 28 LEU B N 1
ATOM 8714 C CA . LEU B 1 28 ? -19.734 -60.562 -32.656 1 49.41 28 LEU B CA 1
ATOM 8715 C C . LEU B 1 28 ? -19.797 -62.062 -33.031 1 49.41 28 LEU B C 1
ATOM 8717 O O . LEU B 1 28 ? -18.922 -62.562 -33.719 1 49.41 28 LEU B O 1
ATOM 8721 N N . HIS B 1 29 ? -20.328 -62.938 -32.156 1 46.78 29 HIS B N 1
ATOM 8722 C CA . HIS B 1 29 ? -20.422 -64.375 -32.406 1 46.78 29 HIS B CA 1
ATOM 8723 C C . HIS B 1 29 ? -21.5 -64.688 -33.406 1 46.78 29 HIS B C 1
ATOM 8725 O O . HIS B 1 29 ? -22.531 -64 -33.469 1 46.78 29 HIS B O 1
ATOM 8731 N N . LYS B 1 30 ? -21.234 -65.562 -34.375 1 48.53 30 LYS B N 1
ATOM 8732 C CA . LYS B 1 30 ? -22.062 -66 -35.5 1 48.53 30 LYS B CA 1
ATOM 8733 C C . LYS B 1 30 ? -23.453 -66.438 -35 1 48.53 30 LYS B C 1
ATOM 8735 O O . LYS B 1 30 ? -24.453 -66.188 -35.688 1 48.53 30 LYS B O 1
ATOM 8740 N N . ASP B 1 31 ? -23.609 -67.312 -34.031 1 39.69 31 ASP B N 1
ATOM 8741 C CA . ASP B 1 31 ? -24.828 -68.062 -33.875 1 39.69 31 ASP B CA 1
ATOM 8742 C C . ASP B 1 31 ? -25.797 -67.375 -32.906 1 39.69 31 ASP B C 1
ATOM 8744 O O . ASP B 1 31 ? -26.688 -68 -32.344 1 39.69 31 ASP B O 1
ATOM 8748 N N . THR B 1 32 ? -25.531 -66.125 -32.469 1 39.19 32 THR B N 1
ATOM 8749 C CA . THR B 1 32 ? -26.469 -65.812 -31.391 1 39.19 32 THR B CA 1
ATOM 8750 C C . THR B 1 32 ? -27.797 -65.312 -31.953 1 39.19 32 THR B C 1
ATOM 8752 O O . THR B 1 32 ? -27.812 -64.5 -32.844 1 39.19 32 THR B O 1
ATOM 8755 N N . GLN B 1 33 ? -28.953 -66.062 -31.703 1 40.19 33 GLN B N 1
ATOM 8756 C CA . GLN B 1 33 ? -30.344 -65.75 -32 1 40.19 33 GLN B CA 1
ATOM 8757 C C . GLN B 1 33 ? -30.688 -64.312 -31.594 1 40.19 33 GLN B C 1
ATOM 8759 O O . GLN B 1 33 ? -30.344 -63.875 -30.484 1 40.19 33 GLN B O 1
ATOM 8764 N N . PRO B 1 34 ? -31.125 -63.406 -32.438 1 43.34 34 PRO B N 1
ATOM 8765 C CA . PRO B 1 34 ? -31.453 -62 -32.312 1 43.34 34 PRO B CA 1
ATOM 8766 C C . PRO B 1 34 ? -32.469 -61.719 -31.219 1 43.34 34 PRO B C 1
ATOM 8768 O O . PRO B 1 34 ? -33 -60.594 -31.156 1 43.34 34 PRO B O 1
ATOM 8771 N N . ASN B 1 35 ? -33.281 -62.594 -30.578 1 39.53 35 ASN B N 1
ATOM 8772 C CA . ASN B 1 35 ? -34.562 -62.156 -30.047 1 39.53 35 ASN B CA 1
ATOM 8773 C C . ASN B 1 35 ? -34.375 -61.062 -29 1 39.53 35 ASN B C 1
ATOM 8775 O O . ASN B 1 35 ? -35.344 -60.75 -28.281 1 39.53 35 ASN B O 1
ATOM 8779 N N . THR B 1 36 ? -33.312 -60.812 -28.094 1 44.81 36 THR B N 1
ATOM 8780 C CA . THR B 1 36 ? -33.562 -60.375 -26.734 1 44.81 36 THR B CA 1
ATOM 8781 C C . THR B 1 36 ? -33.75 -58.844 -26.672 1 44.81 36 THR B C 1
ATOM 8783 O O . THR B 1 36 ? -33.031 -58.094 -27.328 1 44.81 36 THR B O 1
ATOM 8786 N N . SER B 1 37 ? -35 -58.375 -26.344 1 53.81 37 SER B N 1
ATOM 8787 C CA . SER B 1 37 ? -35.438 -57.031 -25.938 1 53.81 37 SER B CA 1
ATOM 8788 C C . SER B 1 37 ? -34.438 -56.375 -25.016 1 53.81 37 SER B C 1
ATOM 8790 O O . SER B 1 37 ? -34.094 -56.906 -23.969 1 53.81 37 SER B O 1
ATOM 8792 N N . HIS B 1 38 ? -33.625 -55.469 -25.5 1 65.12 38 HIS B N 1
ATOM 8793 C CA . HIS B 1 38 ? -32.688 -54.719 -24.656 1 65.12 38 HIS B CA 1
ATOM 8794 C C . HIS B 1 38 ? -33.469 -53.844 -23.656 1 65.12 38 HIS B C 1
ATOM 8796 O O . HIS B 1 38 ? -34.406 -53.156 -24.016 1 65.12 38 HIS B O 1
ATOM 8802 N N . GLN B 1 39 ? -33.531 -54.188 -22.344 1 71.88 39 GLN B N 1
ATOM 8803 C CA . GLN B 1 39 ? -34.125 -53.344 -21.312 1 71.88 39 GLN B CA 1
ATOM 8804 C C . GLN B 1 39 ? -33.312 -52.062 -21.109 1 71.88 39 GLN B C 1
ATOM 8806 O O . GLN B 1 39 ? -32.094 -52.062 -21.156 1 71.88 39 GLN B O 1
ATOM 8811 N N . ALA B 1 40 ? -33.938 -50.906 -21.141 1 81.06 40 ALA B N 1
ATOM 8812 C CA . ALA B 1 40 ? -33.375 -49.562 -20.906 1 81.06 40 ALA B CA 1
ATOM 8813 C C . ALA B 1 40 ? -32.344 -49.594 -19.812 1 81.06 40 ALA B C 1
ATOM 8815 O O . ALA B 1 40 ? -31.312 -48.938 -19.906 1 81.06 40 ALA B O 1
ATOM 8816 N N . THR B 1 41 ? -32.469 -50.469 -18.922 1 85.56 41 THR B N 1
ATOM 8817 C CA . THR B 1 41 ? -31.578 -50.531 -17.781 1 85.56 41 THR B CA 1
ATOM 8818 C C . THR B 1 41 ? -30.234 -51.125 -18.188 1 85.56 41 THR B C 1
ATOM 8820 O O . THR B 1 41 ? -29.188 -50.656 -17.719 1 85.56 41 THR B O 1
ATOM 8823 N N . ASN B 1 42 ? -30.297 -52.031 -19.062 1 86.44 42 ASN B N 1
ATOM 8824 C CA . ASN B 1 42 ? -29.062 -52.625 -19.531 1 86.44 42 ASN B CA 1
ATOM 8825 C C . ASN B 1 42 ? -28.266 -51.688 -20.422 1 86.44 42 ASN B C 1
ATOM 8827 O O . ASN B 1 42 ? -27.031 -51.688 -20.375 1 86.44 42 ASN B O 1
ATOM 8831 N N . VAL B 1 43 ? -28.953 -50.938 -21.172 1 90.94 43 VAL B N 1
ATOM 8832 C CA . VAL B 1 43 ? -28.312 -49.969 -22.047 1 90.94 43 VAL B CA 1
ATOM 8833 C C . VAL B 1 43 ? -27.641 -48.875 -21.203 1 90.94 43 VAL B C 1
ATOM 8835 O O . VAL B 1 43 ? -26.5 -48.5 -21.484 1 90.94 43 VAL B O 1
ATOM 8838 N N . LEU B 1 44 ? -28.344 -48.531 -20.188 1 92.12 44 LEU B N 1
ATOM 8839 C CA . LEU B 1 44 ? -27.797 -47.469 -19.328 1 92.12 44 LEU B CA 1
ATOM 8840 C C . LEU B 1 44 ? -26.547 -47.969 -18.594 1 92.12 44 LEU B C 1
ATOM 8842 O O . LEU B 1 44 ? -25.578 -47.219 -18.438 1 92.12 44 LEU B O 1
ATOM 8846 N N . GLN B 1 45 ? -26.594 -49.125 -18.203 1 91.5 45 GLN B N 1
ATOM 8847 C CA . GLN B 1 45 ? -25.438 -49.719 -17.516 1 91.5 45 GLN B CA 1
ATOM 8848 C C . GLN B 1 45 ? -24.25 -49.875 -18.484 1 91.5 45 GLN B C 1
ATOM 8850 O O . GLN B 1 45 ? -23.109 -49.656 -18.094 1 91.5 45 GLN B O 1
ATOM 8855 N N . ALA B 1 46 ? -24.531 -50.25 -19.672 1 92.38 46 ALA B N 1
ATOM 8856 C CA . ALA B 1 46 ? -23.484 -50.375 -20.672 1 92.38 46 ALA B CA 1
ATOM 8857 C C . ALA B 1 46 ? -22.844 -49.031 -20.984 1 92.38 46 ALA B C 1
ATOM 8859 O O . ALA B 1 46 ? -21.625 -48.969 -21.188 1 92.38 46 ALA B O 1
ATOM 8860 N N . ILE B 1 47 ? -23.641 -48.062 -21.016 1 93.31 47 ILE B N 1
ATOM 8861 C CA . ILE B 1 47 ? -23.125 -46.719 -21.281 1 93.31 47 ILE B CA 1
ATOM 8862 C C . ILE B 1 47 ? -22.266 -46.25 -20.125 1 93.31 47 ILE B C 1
ATOM 8864 O O . ILE B 1 47 ? -21.219 -45.625 -20.328 1 93.31 47 ILE B O 1
ATOM 8868 N N . GLU B 1 48 ? -22.719 -46.531 -18.969 1 91.81 48 GLU B N 1
ATOM 8869 C CA . GLU B 1 48 ? -21.953 -46.188 -17.781 1 91.81 48 GLU B CA 1
ATOM 8870 C C . GLU B 1 48 ? -20.578 -46.844 -17.766 1 91.81 48 GLU B C 1
ATOM 8872 O O . GLU B 1 48 ? -19.594 -46.219 -17.391 1 91.81 48 GLU B O 1
ATOM 8877 N N . HIS B 1 49 ? -20.609 -47.969 -18.125 1 90.81 49 HIS B N 1
ATOM 8878 C CA . HIS B 1 49 ? -19.344 -48.688 -18.203 1 90.81 49 HIS B CA 1
ATOM 8879 C C . HIS B 1 49 ? -18.453 -48.125 -19.297 1 90.81 49 HIS B C 1
ATOM 8881 O O . HIS B 1 49 ? -17.234 -48 -19.109 1 90.81 49 HIS B O 1
ATOM 8887 N N . ALA B 1 50 ? -19 -47.812 -20.344 1 91.38 50 ALA B N 1
ATOM 8888 C CA . ALA B 1 50 ? -18.234 -47.281 -21.469 1 91.38 50 ALA B CA 1
ATOM 8889 C C . ALA B 1 50 ? -17.672 -45.906 -21.141 1 91.38 50 ALA B C 1
ATOM 8891 O O . ALA B 1 50 ? -16.578 -45.562 -21.578 1 91.38 50 ALA B O 1
ATOM 8892 N N . ARG B 1 51 ? -18.438 -45.188 -20.453 1 91.31 51 ARG B N 1
ATOM 8893 C CA . ARG B 1 51 ? -18.031 -43.844 -20.094 1 91.31 51 ARG B CA 1
ATOM 8894 C C . ARG B 1 51 ? -16.766 -43.844 -19.25 1 91.31 51 ARG B C 1
ATOM 8896 O O . ARG B 1 51 ? -15.977 -42.906 -19.297 1 91.31 51 ARG B O 1
ATOM 8903 N N . HIS B 1 52 ? -16.547 -44.844 -18.609 1 90 52 HIS B N 1
ATOM 8904 C CA . HIS B 1 52 ? -15.391 -45 -17.719 1 90 52 HIS B CA 1
ATOM 8905 C C . HIS B 1 52 ? -14.086 -44.969 -18.516 1 90 52 HIS B C 1
ATOM 8907 O O . HIS B 1 52 ? -13.047 -44.562 -17.984 1 90 52 HIS B O 1
ATOM 8913 N N . PHE B 1 53 ? -14.164 -45.312 -19.719 1 91.81 53 PHE B N 1
ATOM 8914 C CA . PHE B 1 53 ? -12.961 -45.438 -20.531 1 91.81 53 PHE B CA 1
ATOM 8915 C C . PHE B 1 53 ? -12.695 -44.156 -21.328 1 91.81 53 PHE B C 1
ATOM 8917 O O . PHE B 1 53 ? -11.672 -44.062 -22 1 91.81 53 PHE B O 1
ATOM 8924 N N . LEU B 1 54 ? -13.586 -43.219 -21.234 1 92.12 54 LEU B N 1
ATOM 8925 C CA . LEU B 1 54 ? -13.383 -41.938 -21.938 1 92.12 54 LEU B CA 1
ATOM 8926 C C . LEU B 1 54 ? -12.305 -41.125 -21.266 1 92.12 54 LEU B C 1
ATOM 8928 O O . LEU B 1 54 ? -12.117 -41.188 -20.047 1 92.12 54 LEU B O 1
ATOM 8932 N N . PRO B 1 55 ? -11.578 -40.344 -22.062 1 88.44 55 PRO B N 1
ATOM 8933 C CA . PRO B 1 55 ? -10.562 -39.469 -21.469 1 88.44 55 PRO B CA 1
ATOM 8934 C C . PRO B 1 55 ? -11.141 -38.531 -20.422 1 88.44 55 PRO B C 1
ATOM 8936 O O . PRO B 1 55 ? -12.242 -38 -20.594 1 88.44 55 PRO B O 1
ATOM 8939 N N . ALA B 1 56 ? -10.391 -38.312 -19.406 1 84.62 56 ALA B N 1
ATOM 8940 C CA . ALA B 1 56 ? -10.82 -37.469 -18.297 1 84.62 56 ALA B CA 1
ATOM 8941 C C . ALA B 1 56 ? -10.328 -36.031 -18.469 1 84.62 56 ALA B C 1
ATOM 8943 O O . ALA B 1 56 ? -10.672 -35.156 -17.688 1 84.62 56 ALA B O 1
ATOM 8944 N N . GLN B 1 57 ? -9.641 -35.75 -19.484 1 84.69 57 GLN B N 1
ATOM 8945 C CA . GLN B 1 57 ? -9.07 -34.406 -19.703 1 84.69 57 GLN B CA 1
ATOM 8946 C C . GLN B 1 57 ? -10.141 -33.406 -20.109 1 84.69 57 GLN B C 1
ATOM 8948 O O . GLN B 1 57 ? -10.938 -33.656 -21.016 1 84.69 57 GLN B O 1
ATOM 8953 N N . GLY B 1 58 ? -10.18 -32.344 -19.453 1 79.12 58 GLY B N 1
ATOM 8954 C CA . GLY B 1 58 ? -11.102 -31.266 -19.781 1 79.12 58 GLY B CA 1
ATOM 8955 C C . GLY B 1 58 ? -10.586 -30.359 -20.891 1 79.12 58 GLY B C 1
ATOM 8956 O O . GLY B 1 58 ? -9.609 -30.688 -21.562 1 79.12 58 GLY B O 1
ATOM 8957 N N . PRO B 1 59 ? -11.281 -29.234 -21.016 1 79.44 59 PRO B N 1
ATOM 8958 C CA . PRO B 1 59 ? -10.859 -28.281 -22.031 1 79.44 59 PRO B CA 1
ATOM 8959 C C . PRO B 1 59 ? -9.406 -27.828 -21.875 1 79.44 59 PRO B C 1
ATOM 8961 O O . PRO B 1 59 ? -8.898 -27.781 -20.75 1 79.44 59 PRO B O 1
ATOM 8964 N N . ILE B 1 60 ? -8.812 -27.547 -22.953 1 78.06 60 ILE B N 1
ATOM 8965 C CA . ILE B 1 60 ? -7.383 -27.25 -23.031 1 78.06 60 ILE B CA 1
ATOM 8966 C C . ILE B 1 60 ? -7.047 -26.062 -22.141 1 78.06 60 ILE B C 1
ATOM 8968 O O . ILE B 1 60 ? -5.91 -25.906 -21.688 1 78.06 60 ILE B O 1
ATOM 8972 N N . SER B 1 61 ? -8.055 -25.203 -21.797 1 74.12 61 SER B N 1
ATOM 8973 C CA . SER B 1 61 ? -7.848 -24.031 -20.938 1 74.12 61 SER B CA 1
ATOM 8974 C C . SER B 1 61 ? -7.676 -24.453 -19.469 1 74.12 61 SER B C 1
ATOM 8976 O O . SER B 1 61 ? -7.148 -23.688 -18.672 1 74.12 61 SER B O 1
ATOM 8978 N N . VAL B 1 62 ? -8.125 -25.625 -19.156 1 75.56 62 VAL B N 1
ATOM 8979 C CA . VAL B 1 62 ? -7.977 -26.141 -17.812 1 75.56 62 VAL B CA 1
ATOM 8980 C C . VAL B 1 62 ? -7.336 -27.531 -17.859 1 75.56 62 VAL B C 1
ATOM 8982 O O . VAL B 1 62 ? -7.848 -28.484 -17.266 1 75.56 62 VAL B O 1
ATOM 8985 N N . PHE B 1 63 ? -6.238 -27.594 -18.516 1 77.94 63 PHE B N 1
ATOM 8986 C CA . PHE B 1 63 ? -5.523 -28.859 -18.672 1 77.94 63 PHE B CA 1
ATOM 8987 C C . PHE B 1 63 ? -4.832 -29.25 -17.375 1 77.94 63 PHE B C 1
ATOM 8989 O O . PHE B 1 63 ? -4.031 -28.484 -16.828 1 77.94 63 PHE B O 1
ATOM 8996 N N . VAL B 1 64 ? -5.188 -30.406 -16.828 1 77.88 64 VAL B N 1
ATOM 8997 C CA . VAL B 1 64 ? -4.551 -30.938 -15.633 1 77.88 64 VAL B CA 1
ATOM 8998 C C . VAL B 1 64 ? -3.912 -32.281 -15.938 1 77.88 64 VAL B C 1
ATOM 9000 O O . VAL B 1 64 ? -4.562 -33.188 -16.5 1 77.88 64 VAL B O 1
ATOM 9003 N N . HIS B 1 65 ? -2.676 -32.344 -15.602 1 85.44 65 HIS B N 1
ATOM 9004 C CA . HIS B 1 65 ? -1.985 -33.625 -15.812 1 85.44 65 HIS B CA 1
ATOM 9005 C C . HIS B 1 65 ? -2.602 -34.719 -14.961 1 85.44 65 HIS B C 1
ATOM 9007 O O . HIS B 1 65 ? -2.977 -34.5 -13.812 1 85.44 65 HIS B O 1
ATOM 9013 N N . HIS B 1 66 ? -2.77 -35.875 -15.641 1 85.38 66 HIS B N 1
ATOM 9014 C CA . HIS B 1 66 ? -3.281 -37.031 -14.93 1 85.38 66 HIS B CA 1
ATOM 9015 C C . HIS B 1 66 ? -2.852 -38.344 -15.609 1 85.38 66 HIS B C 1
ATOM 9017 O O . HIS B 1 66 ? -2.227 -38.312 -16.672 1 85.38 66 HIS B O 1
ATOM 9023 N N . ASN B 1 67 ? -3.115 -39.406 -14.945 1 90.81 67 ASN B N 1
ATOM 9024 C CA . ASN B 1 67 ? -2.846 -40.75 -15.5 1 90.81 67 ASN B CA 1
ATOM 9025 C C . ASN B 1 67 ? -3.729 -41.031 -16.719 1 90.81 67 ASN B C 1
ATOM 9027 O O . ASN B 1 67 ? -4.945 -41.188 -16.578 1 90.81 67 ASN B O 1
ATOM 9031 N N . THR B 1 68 ? -3.07 -41.094 -17.828 1 91.88 68 THR B N 1
ATOM 9032 C CA . THR B 1 68 ? -3.771 -41.344 -19.078 1 91.88 68 THR B CA 1
ATOM 9033 C C . THR B 1 68 ? -4.621 -42.594 -19 1 91.88 68 THR B C 1
ATOM 9035 O O . THR B 1 68 ? -5.68 -42.688 -19.625 1 91.88 68 THR B O 1
ATOM 9038 N N . LEU B 1 69 ? -4.207 -43.531 -18.234 1 94.44 69 LEU B N 1
ATOM 9039 C CA . LEU B 1 69 ? -4.922 -44.812 -18.078 1 94.44 69 LEU B CA 1
ATOM 9040 C C . LEU B 1 69 ? -5.602 -44.875 -16.703 1 94.44 69 LEU B C 1
ATOM 9042 O O . LEU B 1 69 ? -5.609 -45.938 -16.078 1 94.44 69 LEU B O 1
ATOM 9046 N N . HIS B 1 70 ? -6.121 -43.875 -16.297 1 90.56 70 HIS B N 1
ATOM 9047 C CA . HIS B 1 70 ? -6.781 -43.812 -14.992 1 90.56 70 HIS B CA 1
ATOM 9048 C C . HIS B 1 70 ? -7.887 -44.844 -14.883 1 90.56 70 HIS B C 1
ATOM 9050 O O . HIS B 1 70 ? -8.148 -45.375 -13.797 1 90.56 70 HIS B O 1
ATOM 9056 N N . ALA B 1 71 ? -8.562 -45.156 -15.953 1 90.44 71 ALA B N 1
ATOM 9057 C CA . ALA B 1 71 ? -9.664 -46.125 -15.969 1 90.44 71 ALA B CA 1
ATOM 9058 C C . ALA B 1 71 ? -9.172 -47.531 -15.602 1 90.44 71 ALA B C 1
ATOM 9060 O O . ALA B 1 71 ? -9.969 -48.406 -15.234 1 90.44 71 ALA B O 1
ATOM 9061 N N . PHE B 1 72 ? -7.895 -47.719 -15.68 1 94 72 PHE B N 1
ATOM 9062 C CA . PHE B 1 72 ? -7.336 -49.062 -15.469 1 94 72 PHE B CA 1
ATOM 9063 C C . PHE B 1 72 ? -6.488 -49.094 -14.203 1 94 72 PHE B C 1
ATOM 9065 O O . PHE B 1 72 ? -5.73 -50.062 -13.984 1 94 72 PHE B O 1
ATOM 9072 N N . GLU B 1 73 ? -6.59 -48.156 -13.398 1 93 73 GLU B N 1
ATOM 9073 C CA . GLU B 1 73 ? -5.715 -48.031 -12.234 1 93 73 GLU B CA 1
ATOM 9074 C C . GLU B 1 73 ? -5.98 -49.125 -11.203 1 93 73 GLU B C 1
ATOM 9076 O O . GLU B 1 73 ? -5.164 -49.344 -10.312 1 93 73 GLU B O 1
ATOM 9081 N N . ASP B 1 74 ? -7.102 -49.75 -11.375 1 92.25 74 ASP B N 1
ATOM 9082 C CA . ASP B 1 74 ? -7.418 -50.844 -10.461 1 92.25 74 ASP B CA 1
ATOM 9083 C C . ASP B 1 74 ? -6.582 -52.094 -10.781 1 92.25 74 ASP B C 1
ATOM 9085 O O . ASP B 1 74 ? -6.477 -53 -9.953 1 92.25 74 ASP B O 1
ATOM 9089 N N . LEU B 1 75 ? -5.973 -52.062 -11.914 1 95.25 75 LEU B N 1
ATOM 9090 C CA . LEU B 1 75 ? -5.082 -53.156 -12.32 1 95.25 75 LEU B CA 1
ATOM 9091 C C . LEU B 1 75 ? -3.625 -52.781 -12.047 1 95.25 75 LEU B C 1
ATOM 9093 O O . LEU B 1 75 ? -3.277 -51.594 -12 1 95.25 75 LEU B O 1
ATOM 9097 N N . PRO B 1 76 ? -2.875 -53.906 -11.836 1 96 76 PRO B N 1
ATOM 9098 C CA . PRO B 1 76 ? -1.442 -53.625 -11.797 1 96 76 PRO B CA 1
ATOM 9099 C C . PRO B 1 76 ? -0.927 -53 -13.094 1 96 76 PRO B C 1
ATOM 9101 O O . PRO B 1 76 ? -1.413 -53.344 -14.18 1 96 76 PRO B O 1
ATOM 9104 N N . PHE B 1 77 ? 0.02 -52.219 -13.008 1 96.62 77 PHE B N 1
ATOM 9105 C CA . PHE B 1 77 ? 0.56 -51.469 -14.117 1 96.62 77 PHE B CA 1
ATOM 9106 C C . PHE B 1 77 ? 0.797 -52.344 -15.336 1 96.62 77 PHE B C 1
ATOM 9108 O O . PHE B 1 77 ? 0.376 -52.031 -16.438 1 96.62 77 PHE B O 1
ATOM 9115 N N . GLU B 1 78 ? 1.465 -53.5 -15.203 1 95.38 78 GLU B N 1
ATOM 9116 C CA . GLU B 1 78 ? 1.857 -54.375 -16.312 1 95.38 78 GLU B CA 1
ATOM 9117 C C . GLU B 1 78 ? 0.635 -54.906 -17.047 1 95.38 78 GLU B C 1
ATOM 9119 O O . GLU B 1 78 ? 0.656 -55.094 -18.266 1 95.38 78 GLU B O 1
ATOM 9124 N N . LYS B 1 79 ? -0.388 -55.125 -16.297 1 96.06 79 LYS B N 1
ATOM 9125 C CA . LYS B 1 79 ? -1.628 -55.594 -16.906 1 96.06 79 LYS B CA 1
ATOM 9126 C C . LYS B 1 79 ? -2.426 -54.438 -17.516 1 96.06 79 LYS B C 1
ATOM 9128 O O . LYS B 1 79 ? -3.053 -54.625 -18.562 1 96.06 79 LYS B O 1
ATOM 9133 N N . ALA B 1 80 ? -2.375 -53.406 -16.812 1 96.75 80 ALA B N 1
ATOM 9134 C CA . ALA B 1 80 ? -3.152 -52.25 -17.219 1 96.75 80 ALA B CA 1
ATOM 9135 C C . ALA B 1 80 ? -2.668 -51.688 -18.562 1 96.75 80 ALA B C 1
ATOM 9137 O O . ALA B 1 80 ? -3.475 -51.312 -19.406 1 96.75 80 ALA B O 1
ATOM 9138 N N . VAL B 1 81 ? -1.357 -51.625 -18.766 1 96.62 81 VAL B N 1
ATOM 9139 C CA . VAL B 1 81 ? -0.821 -51.031 -20 1 96.62 81 VAL B CA 1
ATOM 9140 C C . VAL B 1 81 ? -1.157 -51.938 -21.188 1 96.62 81 VAL B C 1
ATOM 9142 O O . VAL B 1 81 ? -1.322 -51.438 -22.312 1 96.62 81 VAL B O 1
ATOM 9145 N N . ILE B 1 82 ? -1.238 -53.219 -21 1 95 82 ILE B N 1
ATOM 9146 C CA . ILE B 1 82 ? -1.594 -54.156 -22.062 1 95 82 ILE B CA 1
ATOM 9147 C C . ILE B 1 82 ? -3.08 -54 -22.391 1 95 82 ILE B C 1
ATOM 9149 O O . ILE B 1 82 ? -3.461 -53.875 -23.547 1 95 82 ILE B O 1
ATOM 9153 N N . GLU B 1 83 ? -3.834 -54.031 -21.328 1 94.25 83 GLU B N 1
ATOM 9154 C CA . GLU B 1 83 ? -5.277 -53.906 -21.516 1 94.25 83 GLU B CA 1
ATOM 9155 C C . GLU B 1 83 ? -5.648 -52.562 -22.125 1 94.25 83 GLU B C 1
ATOM 9157 O O . GLU B 1 83 ? -6.504 -52.5 -23.016 1 94.25 83 GLU B O 1
ATOM 9162 N N . GLY B 1 84 ? -5.082 -51.594 -21.594 1 93.44 84 GLY B N 1
ATOM 9163 C CA . GLY B 1 84 ? -5.328 -50.281 -22.156 1 93.44 84 GLY B CA 1
ATOM 9164 C C . GLY B 1 84 ? -4.895 -50.156 -23.609 1 93.44 84 GLY B C 1
ATOM 9165 O O . GLY B 1 84 ? -5.609 -49.562 -24.422 1 93.44 84 GLY B O 1
ATOM 9166 N N . GLY B 1 85 ? -3.666 -50.625 -23.859 1 92 85 GLY B N 1
ATOM 9167 C CA . GLY B 1 85 ? -3.199 -50.625 -25.234 1 92 85 GLY B CA 1
ATOM 9168 C C . GLY B 1 85 ? -4.145 -51.344 -26.172 1 92 85 GLY B C 1
ATOM 9169 O O . GLY B 1 85 ? -4.391 -50.875 -27.297 1 92 85 GLY B O 1
ATOM 9170 N N . ARG B 1 86 ? -4.648 -52.438 -25.766 1 89.19 86 ARG B N 1
ATOM 9171 C CA . ARG B 1 86 ? -5.586 -53.219 -26.562 1 89.19 86 ARG B CA 1
ATOM 9172 C C . ARG B 1 86 ? -6.887 -52.469 -26.781 1 89.19 86 ARG B C 1
ATOM 9174 O O . ARG B 1 86 ? -7.395 -52.406 -27.906 1 89.19 86 ARG B O 1
ATOM 9181 N N . ARG B 1 87 ? -7.328 -51.906 -25.766 1 88.5 87 ARG B N 1
ATOM 9182 C CA . ARG B 1 87 ? -8.625 -51.219 -25.812 1 88.5 87 ARG B CA 1
ATOM 9183 C C . ARG B 1 87 ? -8.547 -49.969 -26.656 1 88.5 87 ARG B C 1
ATOM 9185 O O . ARG B 1 87 ? -9.492 -49.625 -27.375 1 88.5 87 ARG B O 1
ATOM 9192 N N . PHE B 1 88 ? -7.484 -49.281 -26.594 1 91.62 88 PHE B N 1
ATOM 9193 C CA . PHE B 1 88 ? -7.383 -48 -27.25 1 91.62 88 PHE B CA 1
ATOM 9194 C C . PHE B 1 88 ? -6.605 -48.094 -28.547 1 91.62 88 PHE B C 1
ATOM 9196 O O . PHE B 1 88 ? -6.543 -47.125 -29.328 1 91.62 88 PHE B O 1
ATOM 9203 N N . GLY B 1 89 ? -6.082 -49.281 -28.812 1 88.62 89 GLY B N 1
ATOM 9204 C CA . GLY B 1 89 ? -5.25 -49.438 -30 1 88.62 89 GLY B CA 1
ATOM 9205 C C . GLY B 1 89 ? -3.936 -48.688 -29.906 1 88.62 89 GLY B C 1
ATOM 9206 O O . GLY B 1 89 ? -3.514 -48.062 -30.875 1 88.62 89 GLY B O 1
ATOM 9207 N N . CYS B 1 90 ? -3.379 -48.688 -28.75 1 93.81 90 CYS B N 1
ATOM 9208 C CA . CYS B 1 90 ? -2.139 -47.969 -28.5 1 93.81 90 CYS B CA 1
ATOM 9209 C C . CYS B 1 90 ? -1.044 -48.906 -28.016 1 93.81 90 CYS B C 1
ATOM 9211 O O . CYS B 1 90 ? -1.28 -50.094 -27.844 1 93.81 90 CYS B O 1
ATOM 9213 N N . GLU B 1 91 ? 0.139 -48.344 -27.812 1 95.5 91 GLU B N 1
ATOM 9214 C CA . GLU B 1 91 ? 1.292 -49.125 -27.406 1 95.5 91 GLU B CA 1
ATOM 9215 C C . GLU B 1 91 ? 1.502 -49.094 -25.891 1 95.5 91 GLU B C 1
ATOM 9217 O O . GLU B 1 91 ? 1.356 -48.031 -25.281 1 95.5 91 GLU B O 1
ATOM 9222 N N . PRO B 1 92 ? 1.739 -50.188 -25.344 1 95.44 92 PRO B N 1
ATOM 9223 C CA . PRO B 1 92 ? 1.978 -50.219 -23.906 1 95.44 92 PRO B CA 1
ATOM 9224 C C . PRO B 1 92 ? 3.391 -49.781 -23.531 1 95.44 92 PRO B C 1
ATOM 9226 O O . PRO B 1 92 ? 3.613 -49.281 -22.422 1 95.44 92 PRO B O 1
ATOM 9229 N N . TYR B 1 93 ? 4.402 -50.125 -24.375 1 97.31 93 TYR B N 1
ATOM 9230 C CA . TYR B 1 93 ? 5.816 -49.875 -24.156 1 97.31 93 TYR B CA 1
ATOM 9231 C C . TYR B 1 93 ? 6.457 -49.25 -25.406 1 97.31 93 TYR B C 1
ATOM 9233 O O . TYR B 1 93 ? 5.824 -49.188 -26.453 1 97.31 93 TYR B O 1
ATOM 9241 N N . LEU B 1 94 ? 7.695 -48.812 -25.219 1 96.44 94 LEU B N 1
ATOM 9242 C CA . LEU B 1 94 ? 8.453 -48.406 -26.391 1 96.44 94 LEU B CA 1
ATOM 9243 C C . LEU B 1 94 ? 8.68 -49.562 -27.344 1 96.44 94 LEU B C 1
ATOM 9245 O O . LEU B 1 94 ? 8.531 -50.719 -26.953 1 96.44 94 LEU B O 1
ATOM 9249 N N . SER B 1 95 ? 9.023 -49.188 -28.578 1 94.25 95 SER B N 1
ATOM 9250 C CA . SER B 1 95 ? 9.375 -50.219 -29.531 1 94.25 95 SER B CA 1
ATOM 9251 C C . SER B 1 95 ? 10.664 -50.938 -29.141 1 94.25 95 SER B C 1
ATOM 9253 O O . SER B 1 95 ? 11.5 -50.375 -28.422 1 94.25 95 SER B O 1
ATOM 9255 N N . GLU B 1 96 ? 10.75 -52.125 -29.469 1 92.94 96 GLU B N 1
ATOM 9256 C CA . GLU B 1 96 ? 11.961 -52.875 -29.156 1 92.94 96 GLU B CA 1
ATOM 9257 C C . GLU B 1 96 ? 13.195 -52.188 -29.719 1 92.94 96 GLU B C 1
ATOM 9259 O O . GLU B 1 96 ? 14.25 -52.188 -29.078 1 92.94 96 GLU B O 1
ATOM 9264 N N . GLU B 1 97 ? 13.102 -51.625 -30.891 1 91.56 97 GLU B N 1
ATOM 9265 C CA . GLU B 1 97 ? 14.195 -50.875 -31.516 1 91.56 97 GLU B CA 1
ATOM 9266 C C . GLU B 1 97 ? 14.656 -49.719 -30.625 1 91.56 97 GLU B C 1
ATOM 9268 O O . GLU B 1 97 ? 15.859 -49.5 -30.453 1 91.56 97 GLU B O 1
ATOM 9273 N N . ARG B 1 98 ? 13.688 -49.062 -30.078 1 94.81 98 ARG B N 1
ATOM 9274 C CA . ARG B 1 98 ? 14.016 -47.938 -29.219 1 94.81 98 ARG B CA 1
ATOM 9275 C C . ARG B 1 98 ? 14.727 -48.406 -27.938 1 94.81 98 ARG B C 1
ATOM 9277 O O . ARG B 1 98 ? 15.656 -47.75 -27.469 1 94.81 98 ARG B O 1
ATOM 9284 N N . TYR B 1 99 ? 14.273 -49.438 -27.375 1 95.62 99 TYR B N 1
ATOM 9285 C CA . TYR B 1 99 ? 14.93 -49.969 -26.172 1 95.62 99 TYR B CA 1
ATOM 9286 C C . TYR B 1 99 ? 16.359 -50.406 -26.484 1 95.62 99 TYR B C 1
ATOM 9288 O O . TYR B 1 99 ? 17.266 -50.219 -25.656 1 95.62 99 TYR B O 1
ATOM 9296 N N . HIS B 1 100 ? 16.594 -50.906 -27.625 1 92.62 100 HIS B N 1
ATOM 9297 C CA . HIS B 1 100 ? 17.938 -51.344 -28 1 92.62 100 HIS B CA 1
ATOM 9298 C C . HIS B 1 100 ? 18.844 -50.125 -28.234 1 92.62 100 HIS B C 1
ATOM 9300 O O . HIS B 1 100 ? 20.047 -50.188 -27.953 1 92.62 100 HIS B O 1
ATOM 9306 N N . GLN B 1 101 ? 18.219 -49.125 -28.766 1 93.25 101 GLN B N 1
ATOM 9307 C CA . GLN B 1 101 ? 18.984 -47.875 -28.859 1 93.25 101 GLN B CA 1
ATOM 9308 C C . GLN B 1 101 ? 19.406 -47.406 -27.469 1 93.25 101 GLN B C 1
ATOM 9310 O O . GLN B 1 101 ? 20.516 -46.906 -27.297 1 93.25 101 GLN B O 1
ATOM 9315 N N . GLU B 1 102 ? 18.516 -47.594 -26.484 1 95 102 GLU B N 1
ATOM 9316 C CA . GLU B 1 102 ? 18.844 -47.219 -25.125 1 95 102 GLU B CA 1
ATOM 9317 C C . GLU B 1 102 ? 19.906 -48.125 -24.516 1 95 102 GLU B C 1
ATOM 9319 O O . GLU B 1 102 ? 20.703 -47.688 -23.688 1 95 102 GLU B O 1
ATOM 9324 N N . LEU B 1 103 ? 19.891 -49.312 -24.922 1 92.75 103 LEU B N 1
ATOM 9325 C CA . LEU B 1 103 ? 20.953 -50.25 -24.516 1 92.75 103 LEU B CA 1
ATOM 9326 C C . LEU B 1 103 ? 22.297 -49.781 -25.062 1 92.75 103 LEU B C 1
ATOM 9328 O O . LEU B 1 103 ? 23.297 -49.812 -24.344 1 92.75 103 LEU B O 1
ATOM 9332 N N . LEU B 1 104 ? 22.328 -49.312 -26.328 1 90.12 104 LEU B N 1
ATOM 9333 C CA . LEU B 1 104 ? 23.547 -48.844 -26.984 1 90.12 104 LEU B CA 1
ATOM 9334 C C . LEU B 1 104 ? 24.047 -47.562 -26.328 1 90.12 104 LEU B C 1
ATOM 9336 O O . LEU B 1 104 ? 25.25 -47.375 -26.203 1 90.12 104 LEU B O 1
ATOM 9340 N N . ARG B 1 105 ? 23.094 -46.812 -25.844 1 92.06 105 ARG B N 1
ATOM 9341 C CA . ARG B 1 105 ? 23.438 -45.531 -25.25 1 92.06 105 ARG B CA 1
ATOM 9342 C C . ARG B 1 105 ? 23.812 -45.688 -23.781 1 92.06 105 ARG B C 1
ATOM 9344 O O . ARG B 1 105 ? 24.234 -44.719 -23.125 1 92.06 105 ARG B O 1
ATOM 9351 N N . GLY B 1 106 ? 23.578 -46.844 -23.25 1 91.06 106 GLY B N 1
ATOM 9352 C CA . GLY B 1 106 ? 23.969 -47.125 -21.875 1 91.06 106 GLY B CA 1
ATOM 9353 C C . GLY B 1 106 ? 22.906 -46.75 -20.859 1 91.06 106 GLY B C 1
ATOM 9354 O O . GLY B 1 106 ? 23.172 -46.688 -19.656 1 91.06 106 GLY B O 1
ATOM 9355 N N . ARG B 1 107 ? 21.734 -46.469 -21.312 1 94.31 107 ARG B N 1
ATOM 9356 C CA . ARG B 1 107 ? 20.625 -46.125 -20.422 1 94.31 107 ARG B CA 1
ATOM 9357 C C . ARG B 1 107 ? 19.969 -47.406 -19.875 1 94.31 107 ARG B C 1
ATOM 9359 O O . ARG B 1 107 ? 19.203 -47.344 -18.922 1 94.31 107 ARG B O 1
ATOM 9366 N N . ILE B 1 108 ? 20.234 -48.5 -20.484 1 95.31 108 ILE B N 1
ATOM 9367 C CA . ILE B 1 108 ? 19.984 -49.844 -20 1 95.31 108 ILE B CA 1
ATOM 9368 C C . ILE B 1 108 ? 21.297 -50.625 -19.922 1 95.31 108 ILE B C 1
ATOM 9370 O O . ILE B 1 108 ? 22.078 -50.625 -20.875 1 95.31 108 ILE B O 1
ATOM 9374 N N . SER B 1 109 ? 21.531 -51.281 -18.812 1 93.69 109 SER B N 1
ATOM 9375 C CA . SER B 1 109 ? 22.766 -52.031 -18.688 1 93.69 109 SER B CA 1
ATOM 9376 C C . SER B 1 109 ? 22.516 -53.531 -18.844 1 93.69 109 SER B C 1
ATOM 9378 O O . SER B 1 109 ? 21.406 -54 -18.594 1 93.69 109 SER B O 1
ATOM 9380 N N . ARG B 1 110 ? 23.531 -54.25 -19.203 1 92.12 110 ARG B N 1
ATOM 9381 C CA . ARG B 1 110 ? 23.422 -55.688 -19.312 1 92.12 110 ARG B CA 1
ATOM 9382 C C . ARG B 1 110 ? 23.188 -56.344 -17.953 1 92.12 110 ARG B C 1
ATOM 9384 O O . ARG B 1 110 ? 22.484 -57.344 -17.859 1 92.12 110 ARG B O 1
ATOM 9391 N N . GLU B 1 111 ? 23.781 -55.75 -17.047 1 91.94 111 GLU B N 1
ATOM 9392 C CA . GLU B 1 111 ? 23.578 -56.219 -15.688 1 91.94 111 GLU B CA 1
ATOM 9393 C C . GLU B 1 111 ? 22.109 -56.094 -15.273 1 91.94 111 GLU B C 1
ATOM 9395 O O . GLU B 1 111 ? 21.562 -57 -14.633 1 91.94 111 GLU B O 1
ATOM 9400 N N . ASP B 1 112 ? 21.547 -55 -15.641 1 94.19 112 ASP B N 1
ATOM 9401 C CA . ASP B 1 112 ? 20.141 -54.781 -15.32 1 94.19 112 ASP B CA 1
ATOM 9402 C C . ASP B 1 112 ? 19.25 -55.812 -16.047 1 94.19 112 ASP B C 1
ATOM 9404 O O . ASP B 1 112 ? 18.281 -56.312 -15.477 1 94.19 112 ASP B O 1
ATOM 9408 N N . LEU B 1 113 ? 19.562 -56.062 -17.25 1 95.38 113 LEU B N 1
ATOM 9409 C CA . LEU B 1 113 ? 18.812 -57.062 -18.016 1 95.38 113 LEU B CA 1
ATOM 9410 C C . LEU B 1 113 ? 18.891 -58.438 -17.359 1 95.38 113 LEU B C 1
ATOM 9412 O O . LEU B 1 113 ? 17.891 -59.125 -17.266 1 95.38 113 LEU B O 1
ATOM 9416 N N . ARG B 1 114 ? 20.078 -58.781 -16.906 1 95.19 114 ARG B N 1
ATOM 9417 C CA . ARG B 1 114 ? 20.281 -60.062 -16.25 1 95.19 114 ARG B CA 1
ATOM 9418 C C . ARG B 1 114 ? 19.469 -60.188 -14.977 1 95.19 114 ARG B C 1
ATOM 9420 O O . ARG B 1 114 ? 18.812 -61.188 -14.727 1 95.19 114 ARG B O 1
ATOM 9427 N N . GLU B 1 115 ? 19.5 -59.156 -14.266 1 93.88 115 GLU B N 1
ATOM 9428 C CA . GLU B 1 115 ? 18.812 -59.188 -12.984 1 93.88 115 GLU B CA 1
ATOM 9429 C C . GLU B 1 115 ? 17.297 -59.281 -13.172 1 93.88 115 GLU B C 1
ATOM 9431 O O . GLU B 1 115 ? 16.625 -60 -12.461 1 93.88 115 GLU B O 1
ATOM 9436 N N . VAL B 1 116 ? 16.781 -58.469 -14.078 1 95.81 116 VAL B N 1
ATOM 9437 C CA . VAL B 1 116 ? 15.336 -58.438 -14.297 1 95.81 116 VAL B CA 1
ATOM 9438 C C . VAL B 1 116 ? 14.867 -59.781 -14.867 1 95.81 116 VAL B C 1
ATOM 9440 O O . VAL B 1 116 ? 13.812 -60.281 -14.5 1 95.81 116 VAL B O 1
ATOM 9443 N N . LEU B 1 117 ? 15.633 -60.312 -15.781 1 96.19 117 LEU B N 1
ATOM 9444 C CA . LEU B 1 117 ? 15.281 -61.594 -16.375 1 96.19 117 LEU B CA 1
ATOM 9445 C C . LEU B 1 117 ? 15.312 -62.719 -15.336 1 96.19 117 LEU B C 1
ATOM 9447 O O . LEU B 1 117 ? 14.422 -63.562 -15.312 1 96.19 117 LEU B O 1
ATOM 9451 N N . MET B 1 118 ? 16.312 -62.719 -14.5 1 94.75 118 MET B N 1
ATOM 9452 C CA . MET B 1 118 ? 16.422 -63.719 -13.438 1 94.75 118 MET B CA 1
ATOM 9453 C C . MET B 1 118 ? 15.234 -63.625 -12.484 1 94.75 118 MET B C 1
ATOM 9455 O O . MET B 1 118 ? 14.688 -64.625 -12.07 1 94.75 118 MET B O 1
ATOM 9459 N N . ALA B 1 119 ? 14.906 -62.469 -12.164 1 91.88 119 ALA B N 1
ATOM 9460 C CA . ALA B 1 119 ? 13.773 -62.25 -11.266 1 91.88 119 ALA B CA 1
ATOM 9461 C C . ALA B 1 119 ? 12.477 -62.719 -11.906 1 91.88 119 ALA B C 1
ATOM 9463 O O . ALA B 1 119 ? 11.578 -63.219 -11.219 1 91.88 119 ALA B O 1
ATOM 9464 N N . ASP B 1 120 ? 12.352 -62.469 -13.227 1 93.38 120 ASP B N 1
ATOM 9465 C CA . ASP B 1 120 ? 11.141 -62.844 -13.961 1 93.38 120 ASP B CA 1
ATOM 9466 C C . ASP B 1 120 ? 11.023 -64.375 -14.078 1 93.38 120 ASP B C 1
ATOM 9468 O O . ASP B 1 120 ? 9.93 -64.938 -13.938 1 93.38 120 ASP B O 1
ATOM 9472 N N . LEU B 1 121 ? 12.102 -65.062 -14.367 1 94.31 121 LEU B N 1
ATOM 9473 C CA . LEU B 1 121 ? 12.086 -66.5 -14.656 1 94.31 121 LEU B CA 1
ATOM 9474 C C . LEU B 1 121 ? 12.094 -67.312 -13.359 1 94.31 121 LEU B C 1
ATOM 9476 O O . LEU B 1 121 ? 11.461 -68.375 -13.281 1 94.31 121 LEU B O 1
ATOM 9480 N N . GLN B 1 122 ? 12.867 -66.875 -12.422 1 91.5 122 GLN B N 1
ATOM 9481 C CA . GLN B 1 122 ? 13.023 -67.562 -11.148 1 91.5 122 GLN B CA 1
ATOM 9482 C C . GLN B 1 122 ? 13.445 -69 -11.352 1 91.5 122 GLN B C 1
ATOM 9484 O O . GLN B 1 122 ? 14.461 -69.312 -12 1 91.5 122 GLN B O 1
ATOM 9489 N N . ASP B 1 123 ? 12.477 -70 -11.055 1 89.62 123 ASP B N 1
ATOM 9490 C CA . ASP B 1 123 ? 12.82 -71.438 -11.102 1 89.62 123 ASP B CA 1
ATOM 9491 C C . ASP B 1 123 ? 12.883 -71.938 -12.539 1 89.62 123 ASP B C 1
ATOM 9493 O O . ASP B 1 123 ? 13.516 -72.938 -12.82 1 89.62 123 ASP B O 1
ATOM 9497 N N . ASP B 1 124 ? 12.422 -71.188 -13.445 1 92.62 124 ASP B N 1
ATOM 9498 C CA . ASP B 1 124 ? 12.375 -71.625 -14.836 1 92.62 124 ASP B CA 1
ATOM 9499 C C . ASP B 1 124 ? 13.656 -71.25 -15.57 1 92.62 124 ASP B C 1
ATOM 9501 O O . ASP B 1 124 ? 13.844 -71.625 -16.734 1 92.62 124 ASP B O 1
ATOM 9505 N N . ALA B 1 125 ? 14.531 -70.562 -14.953 1 91.81 125 ALA B N 1
ATOM 9506 C CA . ALA B 1 125 ? 15.75 -70.062 -15.586 1 91.81 125 ALA B CA 1
ATOM 9507 C C . ALA B 1 125 ? 16.625 -71.188 -16.078 1 91.81 125 ALA B C 1
ATOM 9509 O O . ALA B 1 125 ? 17.281 -71.125 -17.109 1 91.81 125 ALA B O 1
ATOM 9510 N N . ASP B 1 126 ? 16.562 -72.375 -15.398 1 90.5 126 ASP B N 1
ATOM 9511 C CA . ASP B 1 126 ? 17.516 -73.438 -15.672 1 90.5 126 ASP B CA 1
ATOM 9512 C C . ASP B 1 126 ? 16.891 -74.5 -16.578 1 90.5 126 ASP B C 1
ATOM 9514 O O . ASP B 1 126 ? 17.531 -75.5 -16.891 1 90.5 126 ASP B O 1
ATOM 9518 N N . LYS B 1 127 ? 15.75 -74.25 -16.953 1 92.19 127 LYS B N 1
ATOM 9519 C CA . LYS B 1 127 ? 15.141 -75.188 -17.875 1 92.19 127 LYS B CA 1
ATOM 9520 C C . LYS B 1 127 ? 15.953 -75.312 -19.172 1 92.19 127 LYS B C 1
ATOM 9522 O O . LYS B 1 127 ? 16.328 -74.312 -19.766 1 92.19 127 LYS B O 1
ATOM 9527 N N . LEU B 1 128 ? 16.234 -76.5 -19.578 1 89.25 128 LEU B N 1
ATOM 9528 C CA . LEU B 1 128 ? 17.078 -76.75 -20.75 1 89.25 128 LEU B CA 1
ATOM 9529 C C . LEU B 1 128 ? 16.266 -76.562 -22.031 1 89.25 128 LEU B C 1
ATOM 9531 O O . LEU B 1 128 ? 15.109 -77 -22.094 1 89.25 128 LEU B O 1
ATOM 9535 N N . VAL B 1 129 ? 16.844 -75.938 -22.938 1 89.62 129 VAL B N 1
ATOM 9536 C CA . VAL B 1 129 ? 16.234 -75.75 -24.266 1 89.62 129 VAL B CA 1
ATOM 9537 C C . VAL B 1 129 ? 17.094 -76.438 -25.312 1 89.62 129 VAL B C 1
ATOM 9539 O O . VAL B 1 129 ? 18 -75.875 -25.891 1 89.62 129 VAL B O 1
ATOM 9542 N N . ALA B 1 130 ? 16.688 -77.562 -25.562 1 79.19 130 ALA B N 1
ATOM 9543 C CA . ALA B 1 130 ? 17.406 -78.375 -26.547 1 79.19 130 ALA B CA 1
ATOM 9544 C C . ALA B 1 130 ? 18.922 -78.312 -26.328 1 79.19 130 ALA B C 1
ATOM 9546 O O . ALA B 1 130 ? 19.406 -78.312 -25.203 1 79.19 130 ALA B O 1
ATOM 9547 N N . THR B 1 131 ? 19.688 -78.062 -27.391 1 70.81 131 THR B N 1
ATOM 9548 C CA . THR B 1 131 ? 21.141 -78 -27.281 1 70.81 131 THR B CA 1
ATOM 9549 C C . THR B 1 131 ? 21.609 -76.562 -27.156 1 70.81 131 THR B C 1
ATOM 9551 O O . THR B 1 131 ? 22.812 -76.312 -27.156 1 70.81 131 THR B O 1
ATOM 9554 N N . PHE B 1 132 ? 20.625 -75.688 -26.875 1 72.5 132 PHE B N 1
ATOM 9555 C CA . PHE B 1 132 ? 20.938 -74.312 -26.922 1 72.5 132 PHE B CA 1
ATOM 9556 C C . PHE B 1 132 ? 21.141 -73.75 -25.516 1 72.5 132 PHE B C 1
ATOM 9558 O O . PHE B 1 132 ? 21.203 -72.5 -25.328 1 72.5 132 PHE B O 1
ATOM 9565 N N . GLY B 1 133 ? 21.219 -74.688 -24.562 1 80.88 133 GLY B N 1
ATOM 9566 C CA . GLY B 1 133 ? 21.422 -74.188 -23.203 1 80.88 133 GLY B CA 1
ATOM 9567 C C . GLY B 1 133 ? 20.156 -74.188 -22.391 1 80.88 133 GLY B C 1
ATOM 9568 O O . GLY B 1 133 ? 19.328 -75.062 -22.453 1 80.88 133 GLY B O 1
ATOM 9569 N N . THR B 1 134 ? 20.094 -72.938 -21.594 1 90.56 134 THR B N 1
ATOM 9570 C CA . THR B 1 134 ? 18.953 -72.812 -20.703 1 90.56 134 THR B CA 1
ATOM 9571 C C . THR B 1 134 ? 17.984 -71.75 -21.219 1 90.56 134 THR B C 1
ATOM 9573 O O . THR B 1 134 ? 18.328 -71 -22.125 1 90.56 134 THR B O 1
ATOM 9576 N N . ARG B 1 135 ? 16.812 -71.75 -20.688 1 93.56 135 ARG B N 1
ATOM 9577 C CA . ARG B 1 135 ? 15.836 -70.688 -21 1 93.56 135 ARG B CA 1
ATOM 9578 C C . ARG B 1 135 ? 16.422 -69.312 -20.734 1 93.56 135 ARG B C 1
ATOM 9580 O O . ARG B 1 135 ? 16.219 -68.375 -21.516 1 93.56 135 ARG B O 1
ATOM 9587 N N . TYR B 1 136 ? 17.188 -69.188 -19.656 1 93.62 136 TYR B N 1
ATOM 9588 C CA . TYR B 1 136 ? 17.812 -67.938 -19.281 1 93.62 136 TYR B CA 1
ATOM 9589 C C . TYR B 1 136 ? 18.781 -67.5 -20.375 1 93.62 136 TYR B C 1
ATOM 9591 O O . TYR B 1 136 ? 18.719 -66.312 -20.812 1 93.62 136 TYR B O 1
ATOM 9599 N N . THR B 1 137 ? 19.578 -68.312 -20.844 1 89.44 137 THR B N 1
ATOM 9600 C CA . THR B 1 137 ? 20.594 -67.938 -21.812 1 89.44 137 THR B CA 1
ATOM 9601 C C . THR B 1 137 ? 19.969 -67.625 -23.156 1 89.44 137 THR B C 1
ATOM 9603 O O . THR B 1 137 ? 20.406 -66.688 -23.812 1 89.44 137 THR B O 1
ATOM 9606 N N . LEU B 1 138 ? 19 -68.375 -23.547 1 89.56 138 LEU B N 1
ATOM 9607 C CA . LEU B 1 138 ? 18.328 -68.062 -24.797 1 89.56 138 LEU B CA 1
ATOM 9608 C C . LEU B 1 138 ? 17.594 -66.75 -24.75 1 89.56 138 LEU B C 1
ATOM 9610 O O . LEU B 1 138 ? 17.75 -65.938 -25.656 1 89.56 138 LEU B O 1
ATOM 9614 N N . ARG B 1 139 ? 16.859 -66.562 -23.703 1 93 139 ARG B N 1
ATOM 9615 C CA . ARG B 1 139 ? 16.062 -65.312 -23.594 1 93 139 ARG B CA 1
ATOM 9616 C C . ARG B 1 139 ? 16.969 -64.125 -23.406 1 93 139 ARG B C 1
ATOM 9618 O O . ARG B 1 139 ? 16.641 -63 -23.875 1 93 139 ARG B O 1
ATOM 9625 N N . LEU B 1 140 ? 18.047 -64.25 -22.688 1 92 140 LEU B N 1
ATOM 9626 C CA . LEU B 1 140 ? 19 -63.156 -22.547 1 92 140 LEU B CA 1
ATOM 9627 C C . LEU B 1 140 ? 19.547 -62.75 -23.922 1 92 140 LEU B C 1
ATOM 9629 O O . LEU B 1 140 ? 19.719 -61.562 -24.203 1 92 140 LEU B O 1
ATOM 9633 N N . SER B 1 141 ? 19.797 -63.75 -24.734 1 88 141 SER B N 1
ATOM 9634 C CA . SER B 1 141 ? 20.281 -63.469 -26.078 1 88 141 SER B CA 1
ATOM 9635 C C . SER B 1 141 ? 19.234 -62.75 -26.906 1 88 141 SER B C 1
ATOM 9637 O O . SER B 1 141 ? 19.562 -61.875 -27.703 1 88 141 SER B O 1
ATOM 9639 N N . MET B 1 142 ? 18.031 -63.156 -26.719 1 90.75 142 MET B N 1
ATOM 9640 C CA . MET B 1 142 ? 16.922 -62.531 -27.453 1 90.75 142 MET B CA 1
ATOM 9641 C C . MET B 1 142 ? 16.719 -61.094 -27 1 90.75 142 MET B C 1
ATOM 9643 O O . MET B 1 142 ? 16.281 -60.25 -27.797 1 90.75 142 MET B O 1
ATOM 9647 N N . LEU B 1 143 ? 17.062 -60.75 -25.781 1 92.81 143 LEU B N 1
ATOM 9648 C CA . LEU B 1 143 ? 16.906 -59.406 -25.25 1 92.81 143 LEU B CA 1
ATOM 9649 C C . LEU B 1 143 ? 18.062 -58.531 -25.672 1 92.81 143 LEU B C 1
ATOM 9651 O O . LEU B 1 143 ? 17.875 -57.312 -25.875 1 92.81 143 LEU B O 1
ATOM 9655 N N . GLN B 1 144 ? 19.156 -59.062 -25.844 1 89 144 GLN B N 1
ATOM 9656 C CA . GLN B 1 144 ? 20.359 -58.25 -26.109 1 89 144 GLN B CA 1
ATOM 9657 C C . GLN B 1 144 ? 20.484 -57.906 -27.594 1 89 144 GLN B C 1
ATOM 9659 O O . GLN B 1 144 ? 21.219 -57 -27.953 1 89 144 GLN B O 1
ATOM 9664 N N . THR B 1 145 ? 19.719 -58.688 -28.359 1 83.06 145 THR B N 1
ATOM 9665 C CA . THR B 1 145 ? 19.812 -58.438 -29.797 1 83.06 145 THR B CA 1
ATOM 9666 C C . THR B 1 145 ? 18.438 -58.188 -30.391 1 83.06 145 THR B C 1
ATOM 9668 O O . THR B 1 145 ? 17.453 -58.844 -30.016 1 83.06 145 THR B O 1
ATOM 9671 N N . GLU B 1 146 ? 18.422 -57.219 -31.266 1 80 146 GLU B N 1
ATOM 9672 C CA . GLU B 1 146 ? 17.156 -56.938 -31.922 1 80 146 GLU B CA 1
ATOM 9673 C C . GLU B 1 146 ? 16.812 -58 -32.938 1 80 146 GLU B C 1
ATOM 9675 O O . GLU B 1 146 ? 17.531 -58.156 -33.938 1 80 146 GLU B O 1
ATOM 9680 N N . LEU B 1 147 ? 15.805 -58.75 -32.656 1 79.38 147 LEU B N 1
ATOM 9681 C CA . LEU B 1 147 ? 15.297 -59.719 -33.625 1 79.38 147 LEU B CA 1
ATOM 9682 C C . LEU B 1 147 ? 14.383 -59.031 -34.625 1 79.38 147 LEU B C 1
ATOM 9684 O O . LEU B 1 147 ? 13.594 -58.156 -34.281 1 79.38 147 LEU B O 1
ATOM 9688 N N . GLN B 1 148 ? 14.625 -59.188 -35.906 1 75.06 148 GLN B N 1
ATOM 9689 C CA . GLN B 1 148 ? 13.812 -58.594 -36.938 1 75.06 148 GLN B CA 1
ATOM 9690 C C . GLN B 1 148 ? 12.969 -59.656 -37.656 1 75.06 148 GLN B C 1
ATOM 9692 O O . GLN B 1 148 ? 13.281 -60.062 -38.781 1 75.06 148 GLN B O 1
ATOM 9697 N N . PRO B 1 149 ? 11.953 -60 -36.875 1 72.56 149 PRO B N 1
ATOM 9698 C CA . PRO B 1 149 ? 11.109 -60.938 -37.625 1 72.56 149 PRO B CA 1
ATOM 9699 C C . PRO B 1 149 ? 10.516 -60.344 -38.875 1 72.56 149 PRO B C 1
ATOM 9701 O O . PRO B 1 149 ? 10.117 -59.156 -38.875 1 72.56 149 PRO B O 1
ATOM 9704 N N . MET B 1 150 ? 10.688 -60.969 -40 1 73.69 150 MET B N 1
ATOM 9705 C CA . MET B 1 150 ? 10.203 -60.438 -41.281 1 73.69 150 MET B CA 1
ATOM 9706 C C . MET B 1 150 ? 9.055 -61.312 -41.812 1 73.69 150 MET B C 1
ATOM 9708 O O . MET B 1 150 ? 9.141 -62.531 -41.781 1 73.69 150 MET B O 1
ATOM 9712 N N . PRO B 1 151 ? 8.023 -60.594 -42.188 1 74.44 151 PRO B N 1
ATOM 9713 C CA . PRO B 1 151 ? 6.969 -61.375 -42.875 1 74.44 151 PRO B CA 1
ATOM 9714 C C . PRO B 1 151 ? 7.438 -62 -44.188 1 74.44 151 PRO B C 1
ATOM 9716 O O . PRO B 1 151 ? 8.477 -61.594 -44.719 1 74.44 151 PRO B O 1
ATOM 9719 N N . GLU B 1 152 ? 6.719 -62.938 -44.594 1 72.38 152 GLU B N 1
ATOM 9720 C CA . GLU B 1 152 ? 7.074 -63.75 -45.75 1 72.38 152 GLU B CA 1
ATOM 9721 C C . GLU B 1 152 ? 7.34 -62.875 -46.969 1 72.38 152 GLU B C 1
ATOM 9723 O O . GLU B 1 152 ? 8.281 -63.094 -47.719 1 72.38 152 GLU B O 1
ATOM 9728 N N . SER B 1 153 ? 6.488 -61.875 -47.125 1 71.06 153 SER B N 1
ATOM 9729 C CA . SER B 1 153 ? 6.633 -61.031 -48.281 1 71.06 153 SER B CA 1
ATOM 9730 C C . SER B 1 153 ? 7.941 -60.25 -48.219 1 71.06 153 SER B C 1
ATOM 9732 O O . SER B 1 153 ? 8.625 -60.094 -49.25 1 71.06 153 SER B O 1
ATOM 9734 N N . GLY B 1 154 ? 8.289 -59.844 -47.156 1 74 154 GLY B N 1
ATOM 9735 C CA . GLY B 1 154 ? 9.531 -59.094 -47 1 74 154 GLY B CA 1
ATOM 9736 C C . GLY B 1 154 ? 10.766 -60 -47.094 1 74 154 GLY B C 1
ATOM 9737 O O . GLY B 1 154 ? 11.797 -59.594 -47.625 1 74 154 GLY B O 1
ATOM 9738 N N . LEU B 1 155 ? 10.602 -61.156 -46.594 1 78.31 155 LEU B N 1
ATOM 9739 C CA . LEU B 1 155 ? 11.727 -62.062 -46.5 1 78.31 155 LEU B CA 1
ATOM 9740 C C . LEU B 1 155 ? 12.164 -62.531 -47.906 1 78.31 155 LEU B C 1
ATOM 9742 O O . LEU B 1 155 ? 13.367 -62.656 -48.156 1 78.31 155 LEU B O 1
ATOM 9746 N N . SER B 1 156 ? 11.234 -62.75 -48.781 1 76.19 156 SER B N 1
ATOM 9747 C CA . SER B 1 156 ? 11.57 -63.125 -50.125 1 76.19 156 SER B CA 1
ATOM 9748 C C . SER B 1 156 ? 12.438 -62.062 -50.812 1 76.19 156 SER B C 1
ATOM 9750 O O . SER B 1 156 ? 13.383 -62.406 -51.531 1 76.19 156 SER B O 1
ATOM 9752 N N . TRP B 1 157 ? 12.094 -60.906 -50.469 1 76.5 157 TRP B N 1
ATOM 9753 C CA . TRP B 1 157 ? 12.844 -59.812 -51.062 1 76.5 157 TRP B CA 1
ATOM 9754 C C . TRP B 1 157 ? 14.25 -59.719 -50.469 1 76.5 157 TRP B C 1
ATOM 9756 O O . TRP B 1 157 ? 15.227 -59.562 -51.219 1 76.5 157 TRP B O 1
ATOM 9766 N N . VAL B 1 158 ? 14.32 -59.844 -49.219 1 78.44 158 VAL B N 1
ATOM 9767 C CA . VAL B 1 158 ? 15.594 -59.719 -48.531 1 78.44 158 VAL B CA 1
ATOM 9768 C C . VAL B 1 158 ? 16.531 -60.844 -48.906 1 78.44 158 VAL B C 1
ATOM 9770 O O . VAL B 1 158 ? 17.734 -60.656 -49.062 1 78.44 158 VAL B O 1
ATOM 9773 N N . LEU B 1 159 ? 16.016 -62.031 -49.031 1 76.81 159 LEU B N 1
ATOM 9774 C CA . LEU B 1 159 ? 16.812 -63.219 -49.375 1 76.81 159 LEU B CA 1
ATOM 9775 C C . LEU B 1 159 ? 17.375 -63.062 -50.781 1 76.81 159 LEU B C 1
ATOM 9777 O O . LEU B 1 159 ? 18.484 -63.531 -51.062 1 76.81 159 LEU B O 1
ATOM 9781 N N . ALA B 1 160 ? 16.562 -62.375 -51.562 1 69.06 160 ALA B N 1
ATOM 9782 C CA . ALA B 1 160 ? 16.969 -62.219 -52.938 1 69.06 160 ALA B CA 1
ATOM 9783 C C . ALA B 1 160 ? 17.969 -61.062 -53.094 1 69.06 160 ALA B C 1
ATOM 9785 O O . ALA B 1 160 ? 18.906 -61.156 -53.906 1 69.06 160 ALA B O 1
ATOM 9786 N N . GLU B 1 161 ? 17.766 -60.062 -52.344 1 72.56 161 GLU B N 1
ATOM 9787 C CA . GLU B 1 161 ? 18.453 -58.812 -52.656 1 72.56 161 GLU B CA 1
ATOM 9788 C C . GLU B 1 161 ? 19.5 -58.469 -51.594 1 72.56 161 GLU B C 1
ATOM 9790 O O . GLU B 1 161 ? 20.391 -57.656 -51.812 1 72.56 161 GLU B O 1
ATOM 9795 N N . SER B 1 162 ? 19.344 -59.125 -50.5 1 72.5 162 SER B N 1
ATOM 9796 C CA . SER B 1 162 ? 20.219 -58.656 -49.438 1 72.5 162 SER B CA 1
ATOM 9797 C C . SER B 1 162 ? 21.391 -59.594 -49.219 1 72.5 162 SER B C 1
ATOM 9799 O O . SER B 1 162 ? 21.484 -60.656 -49.875 1 72.5 162 SER B O 1
ATOM 9801 N N . GLU B 1 163 ? 22.281 -59.125 -48.312 1 75.25 163 GLU B N 1
ATOM 9802 C CA . GLU B 1 163 ? 23.469 -59.875 -47.938 1 75.25 163 GLU B CA 1
ATOM 9803 C C . GLU B 1 163 ? 23.188 -60.812 -46.781 1 75.25 163 GLU B C 1
ATOM 9805 O O . GLU B 1 163 ? 24.109 -61.219 -46.062 1 75.25 163 GLU B O 1
ATOM 9810 N N . LEU B 1 164 ? 21.922 -61.125 -46.594 1 80 164 LEU B N 1
ATOM 9811 C CA . LEU B 1 164 ? 21.516 -61.938 -45.438 1 80 164 LEU B CA 1
ATOM 9812 C C . LEU B 1 164 ? 22.25 -63.25 -45.438 1 80 164 LEU B C 1
ATOM 9814 O O . LEU B 1 164 ? 22.656 -63.75 -44.375 1 80 164 LEU B O 1
ATOM 9818 N N . LEU B 1 165 ? 22.438 -63.875 -46.594 1 87.38 165 LEU B N 1
ATOM 9819 C CA . LEU B 1 165 ? 23.078 -65.188 -46.656 1 87.38 165 LEU B CA 1
ATOM 9820 C C . LEU B 1 165 ? 24.516 -65.062 -47.156 1 87.38 165 LEU B C 1
ATOM 9822 O O . LEU B 1 165 ? 25.125 -66.062 -47.594 1 87.38 165 LEU B O 1
ATOM 9826 N N . LYS B 1 166 ? 25.031 -63.812 -47.125 1 87.19 166 LYS B N 1
ATOM 9827 C CA . LYS B 1 166 ? 26.391 -63.594 -47.594 1 87.19 166 LYS B CA 1
ATOM 9828 C C . LYS B 1 166 ? 27.328 -63.25 -46.469 1 87.19 166 LYS B C 1
ATOM 9830 O O . LYS B 1 166 ? 28.5 -63.594 -46.469 1 87.19 166 LYS B O 1
ATOM 9835 N N . ARG B 1 167 ? 26.75 -62.469 -45.5 1 90.12 167 ARG B N 1
ATOM 9836 C CA . ARG B 1 167 ? 27.562 -62 -44.375 1 90.12 167 ARG B CA 1
ATOM 9837 C C . ARG B 1 167 ? 26.812 -62.188 -43.062 1 90.12 167 ARG B C 1
ATOM 9839 O O . ARG B 1 167 ? 25.594 -62 -43 1 90.12 167 ARG B O 1
ATOM 9846 N N . PHE B 1 168 ? 27.641 -62.469 -42.062 1 89.75 168 PHE B N 1
ATOM 9847 C CA . PHE B 1 168 ? 27.078 -62.531 -40.719 1 89.75 168 PHE B CA 1
ATOM 9848 C C . PHE B 1 168 ? 26.562 -61.156 -40.312 1 89.75 168 PHE B C 1
ATOM 9850 O O . PHE B 1 168 ? 27.078 -60.125 -40.75 1 89.75 168 PHE B O 1
ATOM 9857 N N . ARG B 1 169 ? 25.594 -61.156 -39.438 1 85.31 169 ARG B N 1
ATOM 9858 C CA . ARG B 1 169 ? 25.141 -59.906 -38.812 1 85.31 169 ARG B CA 1
ATOM 9859 C C . ARG B 1 169 ? 26.297 -59.25 -38.062 1 85.31 169 ARG B C 1
ATOM 9861 O O . ARG B 1 169 ? 27.141 -59.906 -37.469 1 85.31 169 ARG B O 1
ATOM 9868 N N . GLU B 1 170 ? 26.297 -58 -38.031 1 81.69 170 GLU B N 1
ATOM 9869 C CA . GLU B 1 170 ? 27.375 -57.219 -37.438 1 81.69 170 GLU B CA 1
ATOM 9870 C C . GLU B 1 170 ? 27.453 -57.469 -35.906 1 81.69 170 GLU B C 1
ATOM 9872 O O . GLU B 1 170 ? 28.531 -57.406 -35.344 1 81.69 170 GLU B O 1
ATOM 9877 N N . GLU B 1 171 ? 26.406 -57.906 -35.344 1 80.06 171 GLU B N 1
ATOM 9878 C CA . GLU B 1 171 ? 26.344 -58.062 -33.906 1 80.06 171 GLU B CA 1
ATOM 9879 C C . GLU B 1 171 ? 26.969 -59.406 -33.469 1 80.06 171 GLU B C 1
ATOM 9881 O O . GLU B 1 171 ? 27.25 -59.594 -32.281 1 80.06 171 GLU B O 1
ATOM 9886 N N . VAL B 1 172 ? 27.219 -60.312 -34.438 1 85.81 172 VAL B N 1
ATOM 9887 C CA . VAL B 1 172 ? 27.766 -61.625 -34.125 1 85.81 172 VAL B CA 1
ATOM 9888 C C . VAL B 1 172 ? 29.25 -61.5 -33.781 1 85.81 172 VAL B C 1
ATOM 9890 O O . VAL B 1 172 ? 30.031 -60.938 -34.562 1 85.81 172 VAL B O 1
ATOM 9893 N N . PRO B 1 173 ? 29.625 -61.969 -32.625 1 83.5 173 PRO B N 1
ATOM 9894 C CA . PRO B 1 173 ? 31.031 -61.906 -32.219 1 83.5 173 PRO B CA 1
ATOM 9895 C C . PRO B 1 173 ? 31.953 -62.688 -33.156 1 83.5 173 PRO B C 1
ATOM 9897 O O . PRO B 1 173 ? 31.578 -63.75 -33.656 1 83.5 173 PRO B O 1
ATOM 9900 N N . ALA B 1 174 ? 33.156 -62.219 -33.281 1 87.25 174 ALA B N 1
ATOM 9901 C CA . ALA B 1 174 ? 34.125 -62.781 -34.219 1 87.25 174 ALA B CA 1
ATOM 9902 C C . ALA B 1 174 ? 34.406 -64.25 -33.906 1 87.25 174 ALA B C 1
ATOM 9904 O O . ALA B 1 174 ? 34.5 -65.062 -34.812 1 87.25 174 ALA B O 1
ATOM 9905 N N . PRO B 1 175 ? 34.438 -64.5 -32.625 1 87.12 175 PRO B N 1
ATOM 9906 C CA . PRO B 1 175 ? 34.75 -65.938 -32.344 1 87.12 175 PRO B CA 1
ATOM 9907 C C . PRO B 1 175 ? 33.656 -66.875 -32.781 1 87.12 175 PRO B C 1
ATOM 9909 O O . PRO B 1 175 ? 33.938 -68 -33.188 1 87.12 175 PRO B O 1
ATOM 9912 N N . TYR B 1 176 ? 32.469 -66.438 -32.75 1 87.12 176 TYR B N 1
ATOM 9913 C CA . TYR B 1 176 ? 31.375 -67.25 -33.156 1 87.12 176 TYR B CA 1
ATOM 9914 C C . TYR B 1 176 ? 31.344 -67.375 -34.688 1 87.12 176 TYR B C 1
ATOM 9916 O O . TYR B 1 176 ? 31.031 -68.5 -35.219 1 87.12 176 TYR B O 1
ATOM 9924 N N . ARG B 1 177 ? 31.719 -66.438 -35.375 1 90.5 177 ARG B N 1
ATOM 9925 C CA . ARG B 1 177 ? 31.781 -66.5 -36.844 1 90.5 177 ARG B CA 1
ATOM 9926 C C . ARG B 1 177 ? 32.844 -67.5 -37.312 1 90.5 177 ARG B C 1
ATOM 9928 O O . ARG B 1 177 ? 32.562 -68.375 -38.125 1 90.5 177 ARG B O 1
ATOM 9935 N N . GLU B 1 178 ? 33.938 -67.312 -36.656 1 90.12 178 GLU B N 1
ATOM 9936 C CA . GLU B 1 178 ? 35.062 -68.188 -37.031 1 90.12 178 GLU B CA 1
ATOM 9937 C C . GLU B 1 178 ? 34.75 -69.688 -36.688 1 90.12 178 GLU B C 1
ATOM 9939 O O . GLU B 1 178 ? 35.031 -70.562 -37.5 1 90.12 178 GLU B O 1
ATOM 9944 N N . LYS B 1 179 ? 34.219 -69.812 -35.594 1 90.38 179 LYS B N 1
ATOM 9945 C CA . LYS B 1 179 ? 33.906 -71.188 -35.156 1 90.38 179 LYS B CA 1
ATOM 9946 C C . LYS B 1 179 ? 32.875 -71.812 -36.125 1 90.38 179 LYS B C 1
ATOM 9948 O O . LYS B 1 179 ? 33.062 -72.938 -36.531 1 90.38 179 LYS B O 1
ATOM 9953 N N . THR B 1 180 ? 31.875 -71.062 -36.469 1 91.19 180 THR B N 1
ATOM 9954 C CA . THR B 1 180 ? 30.812 -71.625 -37.312 1 91.19 180 THR B CA 1
ATOM 9955 C C . THR B 1 180 ? 31.344 -71.938 -38.719 1 91.19 180 THR B C 1
ATOM 9957 O O . THR B 1 180 ? 31.016 -73 -39.281 1 91.19 180 THR B O 1
ATOM 9960 N N . ILE B 1 181 ? 32.188 -71.125 -39.188 1 91.75 181 ILE B N 1
ATOM 9961 C CA . ILE B 1 181 ? 32.75 -71.312 -40.531 1 91.75 181 ILE B CA 1
ATOM 9962 C C . ILE B 1 181 ? 33.719 -72.5 -40.5 1 91.75 181 ILE B C 1
ATOM 9964 O O . ILE B 1 181 ? 33.656 -73.375 -41.406 1 91.75 181 ILE B O 1
ATOM 9968 N N . THR B 1 182 ? 34.562 -72.562 -39.469 1 91.62 182 THR B N 1
ATOM 9969 C CA . THR B 1 182 ? 35.562 -73.625 -39.375 1 91.62 182 THR B CA 1
ATOM 9970 C C . THR B 1 182 ? 34.875 -75 -39.219 1 91.62 182 THR B C 1
ATOM 9972 O O . THR B 1 182 ? 35.281 -75.938 -39.875 1 91.62 182 THR B O 1
ATOM 9975 N N . GLN B 1 183 ? 33.938 -75 -38.469 1 91.19 183 GLN B N 1
ATOM 9976 C CA . GLN B 1 183 ? 33.25 -76.25 -38.25 1 91.19 183 GLN B CA 1
ATOM 9977 C C . GLN B 1 183 ? 32.438 -76.688 -39.469 1 91.19 183 GLN B C 1
ATOM 9979 O O . GLN B 1 183 ? 32.312 -77.875 -39.719 1 91.19 183 GLN B O 1
ATOM 9984 N N . THR B 1 184 ? 31.891 -75.75 -40.125 1 91.19 184 THR B N 1
ATOM 9985 C CA . THR B 1 184 ? 31.141 -76.062 -41.344 1 91.19 184 THR B CA 1
ATOM 9986 C C . THR B 1 184 ? 32.094 -76.562 -42.438 1 91.19 184 THR B C 1
ATOM 9988 O O . THR B 1 184 ? 31.781 -77.5 -43.156 1 91.19 184 THR B O 1
ATOM 9991 N N . ARG B 1 185 ? 33.219 -75.938 -42.5 1 87.69 185 ARG B N 1
ATOM 9992 C CA . ARG B 1 185 ? 34.25 -76.375 -43.438 1 87.69 185 ARG B CA 1
ATOM 9993 C C . ARG B 1 185 ? 34.688 -77.812 -43.125 1 87.69 185 ARG B C 1
ATOM 9995 O O . ARG B 1 185 ? 34.812 -78.625 -44.031 1 87.69 185 ARG B O 1
ATOM 10002 N N . GLY B 1 186 ? 34.938 -78.062 -41.906 1 86.31 186 GLY B N 1
ATOM 10003 C CA . GLY B 1 186 ? 35.281 -79.438 -41.5 1 86.31 186 GLY B CA 1
ATOM 10004 C C . GLY B 1 186 ? 34.219 -80.438 -41.812 1 86.31 186 GLY B C 1
ATOM 10005 O O . GLY B 1 186 ? 34.531 -81.562 -42.219 1 86.31 186 GLY B O 1
ATOM 10006 N N . TRP B 1 187 ? 33 -80.062 -41.625 1 88.19 187 TRP B N 1
ATOM 10007 C CA . TRP B 1 187 ? 31.859 -80.938 -41.938 1 88.19 187 TRP B CA 1
ATOM 10008 C C . TRP B 1 187 ? 31.781 -81.25 -43.406 1 88.19 187 TRP B C 1
ATOM 10010 O O . TRP B 1 187 ? 31.641 -82.438 -43.781 1 88.19 187 TRP B O 1
ATOM 10020 N N . VAL B 1 188 ? 31.938 -80.25 -44.25 1 85.81 188 VAL B N 1
ATOM 10021 C CA . VAL B 1 188 ? 31.859 -80.438 -45.719 1 85.81 188 VAL B CA 1
ATOM 10022 C C . VAL B 1 188 ? 33.031 -81.25 -46.219 1 85.81 188 VAL B C 1
ATOM 10024 O O . VAL B 1 188 ? 32.875 -82.125 -47.062 1 85.81 188 VAL B O 1
ATOM 10027 N N . MET B 1 189 ? 34.25 -81.062 -45.688 1 83.88 189 MET B N 1
ATOM 10028 C CA . MET B 1 189 ? 35.438 -81.75 -46.094 1 83.88 189 MET B CA 1
ATOM 10029 C C . MET B 1 189 ? 35.375 -83.25 -45.719 1 83.88 189 MET B C 1
ATOM 10031 O O . MET B 1 189 ? 35.812 -84.062 -46.469 1 83.88 189 MET B O 1
ATOM 10035 N N . ARG B 1 190 ? 34.781 -83.5 -44.625 1 83.81 190 ARG B N 1
ATOM 10036 C CA . ARG B 1 190 ? 34.594 -84.875 -44.188 1 83.81 190 ARG B CA 1
ATOM 10037 C C . ARG B 1 190 ? 33.625 -85.625 -45.125 1 83.81 190 ARG B C 1
ATOM 10039 O O . ARG B 1 190 ? 33.781 -86.812 -45.375 1 83.81 190 ARG B O 1
ATOM 10046 N N . HIS B 1 191 ? 32.719 -84.875 -45.625 1 78.62 191 HIS B N 1
ATOM 10047 C CA . HIS B 1 191 ? 31.703 -85.5 -46.5 1 78.62 191 HIS B CA 1
ATOM 10048 C C . HIS B 1 191 ? 32.281 -85.75 -47.906 1 78.62 191 HIS B C 1
ATOM 10050 O O . HIS B 1 191 ? 31.875 -86.688 -48.594 1 78.62 191 HIS B O 1
ATOM 10056 N N . LEU B 1 192 ? 33.281 -84.938 -48.406 1 75.25 192 LEU B N 1
ATOM 10057 C CA . LEU B 1 192 ? 33.875 -85.062 -49.75 1 75.25 192 LEU B CA 1
ATOM 10058 C C . LEU B 1 192 ? 35.031 -86.062 -49.75 1 75.25 192 LEU B C 1
ATOM 10060 O O . LEU B 1 192 ? 35.469 -86.5 -50.812 1 75.25 192 LEU B O 1
ATOM 10064 N N . GLU B 1 193 ? 35.594 -86.375 -48.656 1 67.69 193 GLU B N 1
ATOM 10065 C CA . GLU B 1 193 ? 36.688 -87.375 -48.625 1 67.69 193 GLU B CA 1
ATOM 10066 C C . GLU B 1 193 ? 36.188 -88.75 -49 1 67.69 193 GLU B C 1
ATOM 10068 O O . GLU B 1 193 ? 35.156 -89.188 -48.531 1 67.69 193 GLU B O 1
ATOM 10073 N N . PRO B 1 194 ? 36.594 -89.375 -50.156 1 55.97 194 PRO B N 1
ATOM 10074 C CA . PRO B 1 194 ? 36.281 -90.688 -50.562 1 55.97 194 PRO B CA 1
ATOM 10075 C C . PRO B 1 194 ? 36.312 -91.688 -49.406 1 55.97 194 PRO B C 1
ATOM 10077 O O . PRO B 1 194 ? 37.125 -91.562 -48.5 1 55.97 194 PRO B O 1
ATOM 10080 N N . ILE B 1 195 ? 35.125 -92.25 -49.125 1 46.44 195 ILE B N 1
ATOM 10081 C CA . ILE B 1 195 ? 35.031 -93.312 -48.125 1 46.44 195 ILE B CA 1
ATOM 10082 C C . ILE B 1 195 ? 36.219 -94.312 -48.281 1 46.44 195 ILE B C 1
ATOM 10084 O O . ILE B 1 195 ? 36.312 -95 -49.25 1 46.44 195 ILE B O 1
ATOM 10088 N N . THR B 1 196 ? 37.406 -94.062 -48.25 1 41.41 196 THR B N 1
ATOM 10089 C CA . THR B 1 196 ? 38.281 -95.188 -48.156 1 41.41 196 THR B CA 1
ATOM 10090 C C . THR B 1 196 ? 37.719 -96.188 -47.125 1 41.41 196 THR B C 1
ATOM 10092 O O . THR B 1 196 ? 37.094 -95.812 -46.156 1 41.41 196 THR B O 1
ATOM 10095 N N . THR B 1 197 ? 37.531 -97.5 -47.594 1 39.44 197 THR B N 1
ATOM 10096 C CA . THR B 1 197 ? 37.031 -98.75 -46.938 1 39.44 197 THR B CA 1
ATOM 10097 C C . THR B 1 197 ? 37.375 -98.75 -45.469 1 39.44 197 THR B C 1
ATOM 10099 O O . THR B 1 197 ? 36.906 -99.562 -44.719 1 39.44 197 THR B O 1
ATOM 10102 N N . ASP B 1 198 ? 38.719 -98.562 -45.125 1 34.59 198 ASP B N 1
ATOM 10103 C CA . ASP B 1 198 ? 39.062 -99.25 -43.906 1 34.59 198 ASP B CA 1
ATOM 10104 C C . ASP B 1 198 ? 38.312 -98.688 -42.719 1 34.59 198 ASP B C 1
ATOM 10106 O O . ASP B 1 198 ? 37.75 -99.5 -41.906 1 34.59 198 ASP B O 1
ATOM 10110 N N . THR B 1 199 ? 38.969 -97.688 -42.031 1 35.5 199 THR B N 1
ATOM 10111 C CA . THR B 1 199 ? 38.844 -97.625 -40.594 1 35.5 199 THR B CA 1
ATOM 10112 C C . THR B 1 199 ? 37.469 -97.125 -40.188 1 35.5 199 THR B C 1
ATOM 10114 O O . THR B 1 199 ? 36.844 -96.375 -40.906 1 35.5 199 THR B O 1
ATOM 10117 N N . THR B 1 200 ? 36.812 -97.75 -39.156 1 36.97 200 THR B N 1
ATOM 10118 C CA . THR B 1 200 ? 35.75 -97.75 -38.156 1 36.97 200 THR B CA 1
ATOM 10119 C C . THR B 1 200 ? 35.5 -96.312 -37.688 1 36.97 200 THR B C 1
ATOM 10121 O O . THR B 1 200 ? 35.5 -96 -36.5 1 36.97 200 THR B O 1
ATOM 10124 N N . SER B 1 201 ? 36.125 -95.375 -38.219 1 37.25 201 SER B N 1
ATOM 10125 C CA . SER B 1 201 ? 35.938 -94.188 -37.406 1 37.25 201 SER B CA 1
ATOM 10126 C C . SER B 1 201 ? 34.438 -93.875 -37.281 1 37.25 201 SER B C 1
ATOM 10128 O O . SER B 1 201 ? 33.719 -93.875 -38.25 1 37.25 201 SER B O 1
ATOM 10130 N N . SER B 1 202 ? 33.938 -94.062 -36.062 1 40.72 202 SER B N 1
ATOM 10131 C CA . SER B 1 202 ? 32.656 -94.125 -35.344 1 40.72 202 SER B CA 1
ATOM 10132 C C . SER B 1 202 ? 31.75 -92.938 -35.781 1 40.72 202 SER B C 1
ATOM 10134 O O . SER B 1 202 ? 30.531 -93 -35.562 1 40.72 202 SER B O 1
ATOM 10136 N N . ASN B 1 203 ? 32.281 -91.688 -35.719 1 45.38 203 ASN B N 1
ATOM 10137 C CA . ASN B 1 203 ? 31.188 -90.688 -35.719 1 45.38 203 ASN B CA 1
ATOM 10138 C C . ASN B 1 203 ? 30.734 -90.375 -37.125 1 45.38 203 ASN B C 1
ATOM 10140 O O . ASN B 1 203 ? 31.422 -89.625 -37.844 1 45.38 203 ASN B O 1
ATOM 10144 N N . PRO B 1 204 ? 30.031 -91.125 -37.906 1 50.88 204 PRO B N 1
ATOM 10145 C CA . PRO B 1 204 ? 29.578 -90.875 -39.281 1 50.88 204 PRO B CA 1
ATOM 10146 C C . PRO B 1 204 ? 29.109 -89.438 -39.438 1 50.88 204 PRO B C 1
ATOM 10148 O O . PRO B 1 204 ? 28.422 -88.875 -38.562 1 50.88 204 PRO B O 1
ATOM 10151 N N . ALA B 1 205 ? 29.906 -88.75 -40.281 1 60.12 205 ALA B N 1
ATOM 10152 C CA . ALA B 1 205 ? 29.484 -87.375 -40.562 1 60.12 205 ALA B CA 1
ATOM 10153 C C . ALA B 1 205 ? 28.016 -87.312 -41 1 60.12 205 ALA B C 1
ATOM 10155 O O . ALA B 1 205 ? 27.562 -88.188 -41.719 1 60.12 205 ALA B O 1
ATOM 10156 N N . SER B 1 206 ? 27.109 -86.438 -40.375 1 71.56 206 SER B N 1
ATOM 10157 C CA . SER B 1 206 ? 25.719 -86.25 -40.781 1 71.56 206 SER B CA 1
ATOM 10158 C C . SER B 1 206 ? 25.625 -85.938 -42.281 1 71.56 206 SER B C 1
ATOM 10160 O O . SER B 1 206 ? 26.422 -85.188 -42.812 1 71.56 206 SER B O 1
ATOM 10162 N N . PRO B 1 207 ? 24.828 -86.688 -43 1 78.19 207 PRO B N 1
ATOM 10163 C CA . PRO B 1 207 ? 24.719 -86.438 -44.438 1 78.19 207 PRO B CA 1
ATOM 10164 C C . PRO B 1 207 ? 24.344 -85 -44.781 1 78.19 207 PRO B C 1
ATOM 10166 O O . PRO B 1 207 ? 23.562 -84.375 -44.062 1 78.19 207 PRO B O 1
ATOM 10169 N N . LEU B 1 208 ? 25.047 -84.438 -45.75 1 82.06 208 LEU B N 1
ATOM 10170 C CA . LEU B 1 208 ? 24.75 -83.062 -46.219 1 82.06 208 LEU B CA 1
ATOM 10171 C C . LEU B 1 208 ? 23.375 -83 -46.875 1 82.06 208 LEU B C 1
ATOM 10173 O O . LEU B 1 208 ? 23.047 -83.875 -47.719 1 82.06 208 LEU B O 1
ATOM 10177 N N . PRO B 1 209 ? 22.578 -82.125 -46.438 1 82.88 209 PRO B N 1
ATOM 10178 C CA . PRO B 1 209 ? 21.281 -81.938 -47.062 1 82.88 209 PRO B CA 1
ATOM 10179 C C . PRO B 1 209 ? 21.391 -81.75 -48.562 1 82.88 209 PRO B C 1
ATOM 10181 O O . PRO B 1 209 ? 22.359 -81.125 -49.031 1 82.88 209 PRO B O 1
ATOM 10184 N N . ALA B 1 210 ? 20.391 -82.188 -49.219 1 81.5 210 ALA B N 1
ATOM 10185 C CA . ALA B 1 210 ? 20.391 -82.188 -50.688 1 81.5 210 ALA B CA 1
ATOM 10186 C C . ALA B 1 210 ? 20.656 -80.812 -51.25 1 81.5 210 ALA B C 1
ATOM 10188 O O . ALA B 1 210 ? 21.484 -80.625 -52.156 1 81.5 210 ALA B O 1
ATOM 10189 N N . PRO B 1 211 ? 20.031 -79.812 -50.688 1 80.56 211 PRO B N 1
ATOM 10190 C CA . PRO B 1 211 ? 20.266 -78.5 -51.281 1 80.56 211 PRO B CA 1
ATOM 10191 C C . PRO B 1 211 ? 21.719 -78 -51.125 1 80.56 211 PRO B C 1
ATOM 10193 O O . PRO B 1 211 ? 22.203 -77.25 -51.969 1 80.56 211 PRO B O 1
ATOM 10196 N N . LEU B 1 212 ? 22.438 -78.5 -50.156 1 84.06 212 LEU B N 1
ATOM 10197 C CA . LEU B 1 212 ? 23.828 -78.125 -49.969 1 84.06 212 LEU B CA 1
ATOM 10198 C C . LEU B 1 212 ? 24.75 -78.875 -50.906 1 84.06 212 LEU B C 1
ATOM 10200 O O . LEU B 1 212 ? 25.766 -78.312 -51.344 1 84.06 212 LEU B O 1
ATOM 10204 N N . GLN B 1 213 ? 24.281 -80.062 -51.188 1 82.81 213 GLN B N 1
ATOM 10205 C CA . GLN B 1 213 ? 25.047 -80.812 -52.156 1 82.81 213 GLN B CA 1
ATOM 10206 C C . GLN B 1 213 ? 24.969 -80.188 -53.531 1 82.81 213 GLN B C 1
ATOM 10208 O O . GLN B 1 213 ? 25.969 -80.125 -54.25 1 82.81 213 GLN B O 1
ATOM 10213 N N . ASP B 1 214 ? 23.797 -79.75 -53.781 1 83.44 214 ASP B N 1
ATOM 10214 C CA . ASP B 1 214 ? 23.609 -79.125 -55.062 1 83.44 214 ASP B CA 1
ATOM 10215 C C . ASP B 1 214 ? 24.438 -77.812 -55.156 1 83.44 214 ASP B C 1
ATOM 10217 O O . ASP B 1 214 ? 24.984 -77.5 -56.219 1 83.44 214 ASP B O 1
ATOM 10221 N N . ARG B 1 215 ? 24.531 -77.188 -54.094 1 83.5 215 ARG B N 1
ATOM 10222 C CA . ARG B 1 215 ? 25.297 -75.938 -54.094 1 83.5 215 ARG B CA 1
ATOM 10223 C C . ARG B 1 215 ? 26.781 -76.188 -54.219 1 83.5 215 ARG B C 1
ATOM 10225 O O . ARG B 1 215 ? 27.531 -75.375 -54.812 1 83.5 215 ARG B O 1
ATOM 10232 N N . LEU B 1 216 ? 27.234 -77.188 -53.625 1 82.38 216 LEU B N 1
ATOM 10233 C CA . LEU B 1 216 ? 28.625 -77.562 -53.688 1 82.38 216 LEU B CA 1
ATOM 10234 C C . LEU B 1 216 ? 28.984 -78 -55.125 1 82.38 216 LEU B C 1
ATOM 10236 O O . LEU B 1 216 ? 30.062 -77.688 -55.625 1 82.38 216 LEU B O 1
ATOM 10240 N N . LYS B 1 217 ? 28.047 -78.75 -55.719 1 80.56 217 LYS B N 1
ATOM 10241 C CA . LYS B 1 217 ? 28.266 -79.125 -57.125 1 80.56 217 LYS B CA 1
ATOM 10242 C C . LYS B 1 217 ? 28.328 -77.938 -58.031 1 80.56 217 LYS B C 1
ATOM 10244 O O . LYS B 1 217 ? 29.172 -77.875 -58.938 1 80.56 217 LYS B O 1
ATOM 10249 N N . ALA B 1 218 ? 27.438 -77.062 -57.75 1 77.69 218 ALA B N 1
ATOM 10250 C CA . ALA B 1 218 ? 27.359 -75.875 -58.594 1 77.69 218 ALA B CA 1
ATOM 10251 C C . ALA B 1 218 ? 28.609 -75 -58.438 1 77.69 218 ALA B C 1
ATOM 10253 O O . ALA B 1 218 ? 29.031 -74.375 -59.375 1 77.69 218 ALA B O 1
ATOM 10254 N N . ALA B 1 219 ? 29.172 -74.938 -57.281 1 73.62 219 ALA B N 1
ATOM 10255 C CA . ALA B 1 219 ? 30.344 -74.125 -57 1 73.62 219 ALA B CA 1
ATOM 10256 C C . ALA B 1 219 ? 31.625 -74.875 -57.406 1 73.62 219 ALA B C 1
ATOM 10258 O O . ALA B 1 219 ? 32.719 -74.25 -57.375 1 73.62 219 ALA B O 1
ATOM 10259 N N . GLY B 1 220 ? 31.547 -76 -58.062 1 65.75 220 GLY B N 1
ATOM 10260 C CA . GLY B 1 220 ? 32.688 -76.812 -58.5 1 65.75 220 GLY B CA 1
ATOM 10261 C C . GLY B 1 220 ? 33.344 -77.562 -57.375 1 65.75 220 GLY B C 1
ATOM 10262 O O . GLY B 1 220 ? 34.25 -77.062 -56.719 1 65.75 220 GLY B O 1
ATOM 10263 N N . GLU B 1 221 ? 32.875 -78.75 -56.938 1 63.72 221 GLU B N 1
ATOM 10264 C CA . GLU B 1 221 ? 33.344 -79.625 -55.875 1 63.72 221 GLU B CA 1
ATOM 10265 C C . GLU B 1 221 ? 34.875 -79.688 -55.875 1 63.72 221 GLU B C 1
ATOM 10267 O O . GLU B 1 221 ? 35.5 -79.75 -54.812 1 63.72 221 GLU B O 1
ATOM 10272 N N . SER B 1 222 ? 35.5 -79.75 -57.125 1 63.34 222 SER B N 1
ATOM 10273 C CA . SER B 1 222 ? 36.938 -79.938 -57.25 1 63.34 222 SER B CA 1
ATOM 10274 C C . SER B 1 222 ? 37.688 -78.688 -56.906 1 63.34 222 SER B C 1
ATOM 10276 O O . SER B 1 222 ? 38.875 -78.688 -56.562 1 63.34 222 SER B O 1
ATOM 10278 N N . GLN B 1 223 ? 36.969 -77.562 -56.812 1 69.19 223 GLN B N 1
ATOM 10279 C CA . GLN B 1 223 ? 37.625 -76.312 -56.625 1 69.19 223 GLN B CA 1
ATOM 10280 C C . GLN B 1 223 ? 37.406 -75.75 -55.188 1 69.19 223 GLN B C 1
ATOM 10282 O O . GLN B 1 223 ? 37.688 -74.625 -54.906 1 69.19 223 GLN B O 1
ATOM 10287 N N . ILE B 1 224 ? 36.875 -76.5 -54.25 1 77.69 224 ILE B N 1
ATOM 10288 C CA . ILE B 1 224 ? 36.5 -76.125 -52.906 1 77.69 224 ILE B CA 1
ATOM 10289 C C . ILE B 1 224 ? 37.75 -75.688 -52.125 1 77.69 224 ILE B C 1
ATOM 10291 O O . ILE B 1 224 ? 37.719 -74.812 -51.281 1 77.69 224 ILE B O 1
ATOM 10295 N N . HIS B 1 225 ? 38.938 -76.312 -52.469 1 73.38 225 HIS B N 1
ATOM 10296 C CA . HIS B 1 225 ? 40.188 -76 -51.812 1 73.38 225 HIS B CA 1
ATOM 10297 C C . HIS B 1 225 ? 40.719 -74.625 -52.156 1 73.38 225 HIS B C 1
ATOM 10299 O O . HIS B 1 225 ? 41.562 -74.062 -51.438 1 73.38 225 HIS B O 1
ATOM 10305 N N . ARG B 1 226 ? 40.125 -73.938 -53.188 1 79.06 226 ARG B N 1
ATOM 10306 C CA . ARG B 1 226 ? 40.562 -72.625 -53.594 1 79.06 226 ARG B CA 1
ATOM 10307 C C . ARG B 1 226 ? 39.594 -71.562 -53.156 1 79.06 226 ARG B C 1
ATOM 10309 O O . ARG B 1 226 ? 39.75 -70.375 -53.5 1 79.06 226 ARG B O 1
ATOM 10316 N N . TRP B 1 227 ? 38.594 -71.938 -52.312 1 85.62 227 TRP B N 1
ATOM 10317 C CA . TRP B 1 227 ? 37.594 -71 -51.875 1 85.62 227 TRP B CA 1
ATOM 10318 C C . TRP B 1 227 ? 38.219 -70 -50.875 1 85.62 227 TRP B C 1
ATOM 10320 O O . TRP B 1 227 ? 39 -70.375 -50 1 85.62 227 TRP B O 1
ATOM 10330 N N . ASN B 1 228 ? 37.938 -68.688 -51.062 1 85.69 228 ASN B N 1
ATOM 10331 C CA . ASN B 1 228 ? 38.406 -67.688 -50.125 1 85.69 228 ASN B CA 1
ATOM 10332 C C . ASN B 1 228 ? 37.438 -67.562 -48.938 1 85.69 228 ASN B C 1
ATOM 10334 O O . ASN B 1 228 ? 36.469 -68.312 -48.844 1 85.69 228 ASN B O 1
ATOM 10338 N N . ASP B 1 229 ? 37.719 -66.75 -48 1 85.94 229 ASP B N 1
ATOM 10339 C CA . ASP B 1 229 ? 37 -66.625 -46.75 1 85.94 229 ASP B CA 1
ATOM 10340 C C . ASP B 1 229 ? 35.562 -66.125 -46.969 1 85.94 229 ASP B C 1
ATOM 10342 O O . ASP B 1 229 ? 34.625 -66.562 -46.281 1 85.94 229 ASP B O 1
ATOM 10346 N N . GLN B 1 230 ? 35.344 -65.375 -48 1 87.31 230 GLN B N 1
ATOM 10347 C CA . GLN B 1 230 ? 34.031 -64.812 -48.281 1 87.31 230 GLN B CA 1
ATOM 10348 C C . GLN B 1 230 ? 33.125 -65.938 -48.844 1 87.31 230 GLN B C 1
ATOM 10350 O O . GLN B 1 230 ? 31.922 -65.938 -48.531 1 87.31 230 GLN B O 1
ATOM 10355 N N . GLN B 1 231 ? 33.656 -66.75 -49.594 1 86.31 231 GLN B N 1
ATOM 10356 C CA . GLN B 1 231 ? 32.875 -67.875 -50.156 1 86.31 231 GLN B CA 1
ATOM 10357 C C . GLN B 1 231 ? 32.469 -68.875 -49.094 1 86.31 231 GLN B C 1
ATOM 10359 O O . GLN B 1 231 ? 31.328 -69.375 -49.094 1 86.31 231 GLN B O 1
ATOM 10364 N N . TRP B 1 232 ? 33.375 -69.125 -48.25 1 89.12 232 TRP B N 1
ATOM 10365 C CA . TRP B 1 232 ? 33.062 -70 -47.156 1 89.12 232 TRP B CA 1
ATOM 10366 C C . TRP B 1 232 ? 32 -69.438 -46.219 1 89.12 232 TRP B C 1
ATOM 10368 O O . TRP B 1 232 ? 31.156 -70.125 -45.688 1 89.12 232 TRP B O 1
ATOM 10378 N N . GLU B 1 233 ? 32.125 -68.125 -46.031 1 91.75 233 GLU B N 1
ATOM 10379 C CA . GLU B 1 233 ? 31.125 -67.438 -45.188 1 91.75 233 GLU B CA 1
ATOM 10380 C C . GLU B 1 233 ? 29.719 -67.562 -45.812 1 91.75 233 GLU B C 1
ATOM 10382 O O . GLU B 1 233 ? 28.766 -67.875 -45.094 1 91.75 233 GLU B O 1
ATOM 10387 N N . SER B 1 234 ? 29.641 -67.312 -47 1 89.75 234 SER B N 1
ATOM 10388 C CA . SER B 1 234 ? 28.359 -67.375 -47.719 1 89.75 234 SER B CA 1
ATOM 10389 C C . SER B 1 234 ? 27.828 -68.812 -47.688 1 89.75 234 SER B C 1
ATOM 10391 O O . SER B 1 234 ? 26.625 -69 -47.469 1 89.75 234 SER B O 1
ATOM 10393 N N . PHE B 1 235 ? 28.656 -69.688 -47.938 1 88.81 235 PHE B N 1
ATOM 10394 C CA . PHE B 1 235 ? 28.234 -71.125 -47.938 1 88.81 235 PHE B CA 1
ATOM 10395 C C . PHE B 1 235 ? 27.719 -71.5 -46.562 1 88.81 235 PHE B C 1
ATOM 10397 O O . PHE B 1 235 ? 26.719 -72.188 -46.438 1 88.81 235 PHE B O 1
ATOM 10404 N N . THR B 1 236 ? 28.5 -71.125 -45.594 1 91.25 236 THR B N 1
ATOM 10405 C CA . THR B 1 236 ? 28.141 -71.438 -44.219 1 91.25 236 THR B CA 1
ATOM 10406 C C . THR B 1 236 ? 26.75 -70.875 -43.875 1 91.25 236 THR B C 1
ATOM 10408 O O . THR B 1 236 ? 25.938 -71.562 -43.219 1 91.25 236 THR B O 1
ATOM 10411 N N . LEU B 1 237 ? 26.453 -69.625 -44.281 1 92.62 237 LEU B N 1
ATOM 10412 C CA . LEU B 1 237 ? 25.172 -69 -44 1 92.62 237 LEU B CA 1
ATOM 10413 C C . LEU B 1 237 ? 24.047 -69.688 -44.781 1 92.62 237 LEU B C 1
ATOM 10415 O O . LEU B 1 237 ? 22.922 -69.812 -44.25 1 92.62 237 LEU B O 1
ATOM 10419 N N . HIS B 1 238 ? 24.359 -70.125 -45.938 1 90.25 238 HIS B N 1
ATOM 10420 C CA . HIS B 1 238 ? 23.375 -70.938 -46.656 1 90.25 238 HIS B CA 1
ATOM 10421 C C . HIS B 1 238 ? 23.094 -72.25 -46 1 90.25 238 HIS B C 1
ATOM 10423 O O . HIS B 1 238 ? 21.938 -72.688 -45.938 1 90.25 238 HIS B O 1
ATOM 10429 N N . ALA B 1 239 ? 24.172 -72.875 -45.562 1 91.62 239 ALA B N 1
ATOM 10430 C CA . ALA B 1 239 ? 24.016 -74.125 -44.844 1 91.62 239 ALA B CA 1
ATOM 10431 C C . ALA B 1 239 ? 23.188 -73.938 -43.594 1 91.62 239 ALA B C 1
ATOM 10433 O O . ALA B 1 239 ? 22.344 -74.75 -43.281 1 91.62 239 ALA B O 1
ATOM 10434 N N . LEU B 1 240 ? 23.469 -72.875 -42.938 1 92.88 240 LEU B N 1
ATOM 10435 C CA . LEU B 1 240 ? 22.719 -72.562 -41.719 1 92.88 240 LEU B CA 1
ATOM 10436 C C . LEU B 1 240 ? 21.25 -72.312 -42.031 1 92.88 240 LEU B C 1
ATOM 10438 O O . LEU B 1 240 ? 20.375 -72.812 -41.312 1 92.88 240 LEU B O 1
ATOM 10442 N N . TRP B 1 241 ? 20.938 -71.562 -43 1 91.56 241 TRP B N 1
ATOM 10443 C CA . TRP B 1 241 ? 19.562 -71.25 -43.406 1 91.56 241 TRP B CA 1
ATOM 10444 C C . TRP B 1 241 ? 18.812 -72.562 -43.75 1 91.56 241 TRP B C 1
ATOM 10446 O O . TRP B 1 241 ? 17.688 -72.75 -43.281 1 91.56 241 TRP B O 1
ATOM 10456 N N . GLU B 1 242 ? 19.453 -73.375 -44.531 1 90.44 242 GLU B N 1
ATOM 10457 C CA . GLU B 1 242 ? 18.828 -74.625 -44.969 1 90.44 242 GLU B CA 1
ATOM 10458 C C . GLU B 1 242 ? 18.547 -75.562 -43.781 1 90.44 242 GLU B C 1
ATOM 10460 O O . GLU B 1 242 ? 17.5 -76.25 -43.75 1 90.44 242 GLU B O 1
ATOM 10465 N N . THR B 1 243 ? 19.531 -75.625 -43 1 91.81 243 THR B N 1
ATOM 10466 C CA . THR B 1 243 ? 19.344 -76.5 -41.844 1 91.81 243 THR B CA 1
ATOM 10467 C C . THR B 1 243 ? 18.25 -75.938 -40.938 1 91.81 243 THR B C 1
ATOM 10469 O O . THR B 1 243 ? 17.484 -76.688 -40.375 1 91.81 243 THR B O 1
ATOM 10472 N N . CYS B 1 244 ? 18.172 -74.625 -40.781 1 92.75 244 CYS B N 1
ATOM 10473 C CA . CYS B 1 244 ? 17.109 -74 -39.969 1 92.75 244 CYS B CA 1
ATOM 10474 C C . CYS B 1 244 ? 15.742 -74.25 -40.594 1 92.75 244 CYS B C 1
ATOM 10476 O O . CYS B 1 244 ? 14.781 -74.562 -39.906 1 92.75 244 CYS B O 1
ATOM 10478 N N . GLN B 1 245 ? 15.672 -74.125 -41.844 1 90.75 245 GLN B N 1
ATOM 10479 C CA . GLN B 1 245 ? 14.406 -74.375 -42.562 1 90.75 245 GLN B CA 1
ATOM 10480 C C . GLN B 1 245 ? 13.938 -75.812 -42.375 1 90.75 245 GLN B C 1
ATOM 10482 O O . GLN B 1 245 ? 12.758 -76.062 -42.094 1 90.75 245 GLN B O 1
ATOM 10487 N N . GLN B 1 246 ? 14.852 -76.75 -42.562 1 90.81 246 GLN B N 1
ATOM 10488 C CA . GLN B 1 246 ? 14.523 -78.188 -42.375 1 90.81 246 GLN B CA 1
ATOM 10489 C C . GLN B 1 246 ? 14.086 -78.438 -40.969 1 90.81 246 GLN B C 1
ATOM 10491 O O . GLN B 1 246 ? 13.156 -79.25 -40.719 1 90.81 246 GLN B O 1
ATOM 10496 N N . GLY B 1 247 ? 14.844 -77.812 -40.156 1 91.75 247 GLY B N 1
ATOM 10497 C CA . GLY B 1 247 ? 14.484 -78 -38.75 1 91.75 247 GLY B CA 1
ATOM 10498 C C . GLY B 1 247 ? 13.094 -77.5 -38.438 1 91.75 247 GLY B C 1
ATOM 10499 O O . GLY B 1 247 ? 12.344 -78.125 -37.688 1 91.75 247 GLY B O 1
ATOM 10500 N N . VAL B 1 248 ? 12.727 -76.312 -38.875 1 91.69 248 VAL B N 1
ATOM 10501 C CA . VAL B 1 248 ? 11.414 -75.688 -38.625 1 91.69 248 VAL B CA 1
ATOM 10502 C C . VAL B 1 248 ? 10.32 -76.562 -39.219 1 91.69 248 VAL B C 1
ATOM 10504 O O . VAL B 1 248 ? 9.266 -76.75 -38.625 1 91.69 248 VAL B O 1
ATOM 10507 N N . GLU B 1 249 ? 10.594 -77.125 -40.344 1 89.62 249 GLU B N 1
ATOM 10508 C CA . GLU B 1 249 ? 9.641 -78.062 -40.969 1 89.62 249 GLU B CA 1
ATOM 10509 C C . GLU B 1 249 ? 9.477 -79.312 -40.188 1 89.62 249 GLU B C 1
ATOM 10511 O O . GLU B 1 249 ? 8.359 -79.812 -40.031 1 89.62 249 GLU B O 1
ATOM 10516 N N . LYS B 1 250 ? 10.625 -79.75 -39.844 1 89.31 250 LYS B N 1
ATOM 10517 C CA . LYS B 1 250 ? 10.641 -81 -39.062 1 89.31 250 LYS B CA 1
ATOM 10518 C C . LYS B 1 250 ? 9.883 -80.875 -37.75 1 89.31 250 LYS B C 1
ATOM 10520 O O . LYS B 1 250 ? 9.289 -81.812 -37.25 1 89.31 250 LYS B O 1
ATOM 10525 N N . ALA B 1 251 ? 9.883 -79.75 -37.188 1 90.94 251 ALA B N 1
ATOM 10526 C CA . ALA B 1 251 ? 9.266 -79.5 -35.906 1 90.94 251 ALA B CA 1
ATOM 10527 C C . ALA B 1 251 ? 7.742 -79.5 -36 1 90.94 251 ALA B C 1
ATOM 10529 O O . ALA B 1 251 ? 7.055 -79.875 -35.031 1 90.94 251 ALA B O 1
ATOM 10530 N N . GLU B 1 252 ? 7.055 -79.188 -37.094 1 83.88 252 GLU B N 1
ATOM 10531 C CA . GLU B 1 252 ? 5.617 -79.188 -37.344 1 83.88 252 GLU B CA 1
ATOM 10532 C C . GLU B 1 252 ? 4.855 -78.375 -36.281 1 83.88 252 GLU B C 1
ATOM 10534 O O . GLU B 1 252 ? 3.883 -78.938 -35.719 1 83.88 252 GLU B O 1
ATOM 10539 N N . VAL B 1 253 ? 5.445 -77.375 -35.906 1 84.44 253 VAL B N 1
ATOM 10540 C CA . VAL B 1 253 ? 4.77 -76.562 -34.875 1 84.44 253 VAL B CA 1
ATOM 10541 C C . VAL B 1 253 ? 3.539 -75.875 -35.5 1 84.44 253 VAL B C 1
ATOM 10543 O O . VAL B 1 253 ? 3.625 -75.312 -36.562 1 84.44 253 VAL B O 1
ATOM 10546 N N . GLN B 1 254 ? 2.412 -76.125 -34.875 1 75.06 254 GLN B N 1
ATOM 10547 C CA . GLN B 1 254 ? 1.158 -75.562 -35.375 1 75.06 254 GLN B CA 1
ATOM 10548 C C . GLN B 1 254 ? 1.076 -74.062 -35.125 1 75.06 254 GLN B C 1
ATOM 10550 O O . GLN B 1 254 ? 1.549 -73.562 -34.094 1 75.06 254 GLN B O 1
ATOM 10555 N N . THR B 1 255 ? 0.701 -73.375 -36.094 1 64 255 THR B N 1
ATOM 10556 C CA . THR B 1 255 ? 0.508 -71.938 -35.969 1 64 255 THR B CA 1
ATOM 10557 C C . THR B 1 255 ? -0.764 -71.625 -35.156 1 64 255 THR B C 1
ATOM 10559 O O . THR B 1 255 ? -1.828 -72.188 -35.469 1 64 255 THR B O 1
ATOM 10562 N N . PRO B 1 256 ? -0.573 -71.062 -34 1 57.22 256 PRO B N 1
ATOM 10563 C CA . PRO B 1 256 ? -1.793 -70.75 -33.25 1 57.22 256 PRO B CA 1
ATOM 10564 C C . PRO B 1 256 ? -2.812 -69.938 -34.062 1 57.22 256 PRO B C 1
ATOM 10566 O O . PRO B 1 256 ? -2.434 -69.125 -34.875 1 57.22 256 PRO B O 1
ATOM 10569 N N . ASN B 1 257 ? -4.062 -70.5 -34.281 1 50.75 257 ASN B N 1
ATOM 10570 C CA . ASN B 1 257 ? -5.18 -69.812 -34.938 1 50.75 257 ASN B CA 1
ATOM 10571 C C . ASN B 1 257 ? -5.539 -68.5 -34.188 1 50.75 257 ASN B C 1
ATOM 10573 O O . ASN B 1 257 ? -5.941 -68.562 -33.031 1 50.75 257 ASN B O 1
ATOM 10577 N N . THR B 1 258 ? -4.84 -67.562 -34.344 1 51.47 258 THR B N 1
ATOM 10578 C CA . THR B 1 258 ? -5.27 -66.375 -33.625 1 51.47 258 THR B CA 1
ATOM 10579 C C . THR B 1 258 ? -6.582 -65.875 -34.219 1 51.47 258 THR B C 1
ATOM 10581 O O . THR B 1 258 ? -6.676 -65.562 -35.406 1 51.47 258 THR B O 1
ATOM 10584 N N . ALA B 1 259 ? -7.723 -66.25 -33.781 1 47.84 259 ALA B N 1
ATOM 10585 C CA . ALA B 1 259 ? -9.031 -65.688 -34.125 1 47.84 259 ALA B CA 1
ATOM 10586 C C . ALA B 1 259 ? -9.008 -64.188 -34.125 1 47.84 259 ALA B C 1
ATOM 10588 O O . ALA B 1 259 ? -8.578 -63.562 -33.156 1 47.84 259 ALA B O 1
ATOM 10589 N N . SER B 1 260 ? -8.789 -63.562 -35.188 1 47 260 SER B N 1
ATOM 10590 C CA . SER B 1 260 ? -8.859 -62.094 -35.281 1 47 260 SER B CA 1
ATOM 10591 C C . SER B 1 260 ? -10.18 -61.594 -34.719 1 47 260 SER B C 1
ATOM 10593 O O . SER B 1 260 ? -11.242 -61.875 -35.281 1 47 260 SER B O 1
ATOM 10595 N N . ASN B 1 261 ? -10.492 -61.688 -33.531 1 48.72 261 ASN B N 1
ATOM 10596 C CA . ASN B 1 261 ? -11.641 -60.938 -33.031 1 48.72 261 ASN B CA 1
ATOM 10597 C C . ASN B 1 261 ? -11.664 -59.531 -33.562 1 48.72 261 ASN B C 1
ATOM 10599 O O . ASN B 1 261 ? -11.133 -58.594 -32.938 1 48.72 261 ASN B O 1
ATOM 10603 N N . ASP B 1 262 ? -11.93 -59.375 -34.844 1 55.91 262 ASP B N 1
ATOM 10604 C CA . ASP B 1 262 ? -11.867 -58.094 -35.531 1 55.91 262 ASP B CA 1
ATOM 10605 C C . ASP B 1 262 ? -13 -57.188 -35.062 1 55.91 262 ASP B C 1
ATOM 10607 O O . ASP B 1 262 ? -14.109 -57.625 -34.781 1 55.91 262 ASP B O 1
ATOM 10611 N N . SER B 1 263 ? -12.773 -56.031 -34.5 1 69.75 263 SER B N 1
ATOM 10612 C CA . SER B 1 263 ? -13.727 -54.938 -34.312 1 69.75 263 SER B CA 1
ATOM 10613 C C . SER B 1 263 ? -14.68 -54.812 -35.5 1 69.75 263 SER B C 1
ATOM 10615 O O . SER B 1 263 ? -14.367 -55.281 -36.594 1 69.75 263 SER B O 1
ATOM 10617 N N . LEU B 1 264 ? -15.945 -54.562 -35.094 1 76.75 264 LEU B N 1
ATOM 10618 C CA . LEU B 1 264 ? -16.938 -54.344 -36.156 1 76.75 264 LEU B CA 1
ATOM 10619 C C . LEU B 1 264 ? -16.344 -53.5 -37.281 1 76.75 264 LEU B C 1
ATOM 10621 O O . LEU B 1 264 ? -16.625 -53.75 -38.469 1 76.75 264 LEU B O 1
ATOM 10625 N N . HIS B 1 265 ? -15.516 -52.625 -36.938 1 79.62 265 HIS B N 1
ATOM 10626 C CA . HIS B 1 265 ? -14.891 -51.75 -37.938 1 79.62 265 HIS B CA 1
ATOM 10627 C C . HIS B 1 265 ? -13.984 -52.531 -38.875 1 79.62 265 HIS B C 1
ATOM 10629 O O . HIS B 1 265 ? -14.047 -52.375 -40.094 1 79.62 265 HIS B O 1
ATOM 10635 N N . ARG B 1 266 ? -13.242 -53.312 -38.281 1 78.62 266 ARG B N 1
ATOM 10636 C CA . ARG B 1 266 ? -12.32 -54.094 -39.094 1 78.62 266 ARG B CA 1
ATOM 10637 C C . ARG B 1 266 ? -13.07 -55.094 -39.969 1 78.62 266 ARG B C 1
ATOM 10639 O O . ARG B 1 266 ? -12.703 -55.344 -41.094 1 78.62 266 ARG B O 1
ATOM 10646 N N . LEU B 1 267 ? -14.086 -55.688 -39.375 1 78.25 267 LEU B N 1
ATOM 10647 C CA . LEU B 1 267 ? -14.914 -56.625 -40.094 1 78.25 267 LEU B CA 1
ATOM 10648 C C . LEU B 1 267 ? -15.57 -55.969 -41.312 1 78.25 267 LEU B C 1
ATOM 10650 O O . LEU B 1 267 ? -15.492 -56.5 -42.438 1 78.25 267 LEU B O 1
ATOM 10654 N N . MET B 1 268 ? -16.125 -54.844 -41.062 1 83.44 268 MET B N 1
ATOM 10655 C CA . MET B 1 268 ? -16.859 -54.188 -42.125 1 83.44 268 MET B CA 1
ATOM 10656 C C . MET B 1 268 ? -15.914 -53.625 -43.188 1 83.44 268 MET B C 1
ATOM 10658 O O . MET B 1 268 ? -16.234 -53.625 -44.375 1 83.44 268 MET B O 1
ATOM 10662 N N . ARG B 1 269 ? -14.82 -53.125 -42.812 1 83.56 269 ARG B N 1
ATOM 10663 C CA . ARG B 1 269 ? -13.82 -52.656 -43.781 1 83.56 269 ARG B CA 1
ATOM 10664 C C . ARG B 1 269 ? -13.344 -53.781 -44.688 1 83.56 269 ARG B C 1
ATOM 10666 O O . ARG B 1 269 ? -13.148 -53.562 -45.875 1 83.56 269 ARG B O 1
ATOM 10673 N N . GLY B 1 270 ? -13.117 -54.938 -44.094 1 79.88 270 GLY B N 1
ATOM 10674 C CA . GLY B 1 270 ? -12.68 -56.094 -44.844 1 79.88 270 GLY B CA 1
ATOM 10675 C C . GLY B 1 270 ? -13.727 -56.594 -45.844 1 79.88 270 GLY B C 1
ATOM 10676 O O . GLY B 1 270 ? -13.398 -56.938 -46.969 1 79.88 270 GLY B O 1
ATOM 10677 N N . GLU B 1 271 ? -14.945 -56.5 -45.406 1 81.06 271 GLU B N 1
ATOM 10678 C CA . GLU B 1 271 ? -16.031 -57.062 -46.219 1 81.06 271 GLU B CA 1
ATOM 10679 C C . GLU B 1 271 ? -16.547 -56.062 -47.25 1 81.06 271 GLU B C 1
ATOM 10681 O O . GLU B 1 271 ? -16.875 -56.438 -48.375 1 81.06 271 GLU B O 1
ATOM 10686 N N . LEU B 1 272 ? -16.641 -54.844 -46.812 1 83.81 272 LEU B N 1
ATOM 10687 C CA . LEU B 1 272 ? -17.281 -53.844 -47.688 1 83.81 272 LEU B CA 1
ATOM 10688 C C . LEU B 1 272 ? -16.234 -53.062 -48.469 1 83.81 272 LEU B C 1
ATOM 10690 O O . LEU B 1 272 ? -16.547 -52.375 -49.438 1 83.81 272 LEU B O 1
ATOM 10694 N N . GLY B 1 273 ? -14.945 -53.125 -48.031 1 81.25 273 GLY B N 1
ATOM 10695 C CA . GLY B 1 273 ? -13.883 -52.344 -48.656 1 81.25 273 GLY B CA 1
ATOM 10696 C C . GLY B 1 273 ? -13.953 -50.875 -48.312 1 81.25 273 GLY B C 1
ATOM 10697 O O . GLY B 1 273 ? -13.203 -50.062 -48.875 1 81.25 273 GLY B O 1
ATOM 10698 N N . ILE B 1 274 ? -14.969 -50.5 -47.562 1 85.25 274 ILE B N 1
ATOM 10699 C CA . ILE B 1 274 ? -15.156 -49.094 -47.156 1 85.25 274 ILE B CA 1
ATOM 10700 C C . ILE B 1 274 ? -15.062 -48.969 -45.625 1 85.25 274 ILE B C 1
ATOM 10702 O O . ILE B 1 274 ? -15.562 -49.844 -44.906 1 85.25 274 ILE B O 1
ATOM 10706 N N . ASP B 1 275 ? -14.43 -47.875 -45.25 1 88.56 275 ASP B N 1
ATOM 10707 C CA . ASP B 1 275 ? -14.32 -47.625 -43.812 1 88.56 275 ASP B CA 1
ATOM 10708 C C . ASP B 1 275 ? -15.523 -46.844 -43.312 1 88.56 275 ASP B C 1
ATOM 10710 O O . ASP B 1 275 ? -15.547 -45.594 -43.406 1 88.56 275 ASP B O 1
ATOM 10714 N N . LEU B 1 276 ? -16.422 -47.469 -42.781 1 89.88 276 LEU B N 1
ATOM 10715 C CA . LEU B 1 276 ? -17.656 -46.875 -42.281 1 89.88 276 LEU B CA 1
ATOM 10716 C C . LEU B 1 276 ? -17.359 -45.844 -41.188 1 89.88 276 LEU B C 1
ATOM 10718 O O . LEU B 1 276 ? -18.016 -44.812 -41.094 1 89.88 276 LEU B O 1
ATOM 10722 N N . LYS B 1 277 ? -16.406 -46.188 -40.344 1 89.75 277 LYS B N 1
ATOM 10723 C CA . LYS B 1 277 ? -16.016 -45.312 -39.25 1 89.75 277 LYS B CA 1
ATOM 10724 C C . LYS B 1 277 ? -15.617 -43.938 -39.75 1 89.75 277 LYS B C 1
ATOM 10726 O O . LYS B 1 277 ? -16.047 -42.938 -39.188 1 89.75 277 LYS B O 1
ATOM 10731 N N . THR B 1 278 ? -14.805 -43.938 -40.75 1 89.62 278 THR B N 1
ATOM 10732 C CA . THR B 1 278 ? -14.32 -42.656 -41.281 1 89.62 278 THR B CA 1
ATOM 10733 C C . THR B 1 278 ? -15.477 -41.844 -41.844 1 89.62 278 THR B C 1
ATOM 10735 O O . THR B 1 278 ? -15.516 -40.625 -41.656 1 89.62 278 THR B O 1
ATOM 10738 N N . LYS B 1 279 ? -16.406 -42.469 -42.5 1 90.62 279 LYS B N 1
ATOM 10739 C CA . LYS B 1 279 ? -17.547 -41.75 -43.062 1 90.62 279 LYS B CA 1
ATOM 10740 C C . LYS B 1 279 ? -18.422 -41.125 -42 1 90.62 279 LYS B C 1
ATOM 10742 O O . LYS B 1 279 ? -18.859 -40 -42.125 1 90.62 279 LYS B O 1
ATOM 10747 N N . ILE B 1 280 ? -18.656 -41.844 -41.031 1 93.31 280 ILE B N 1
ATOM 10748 C CA . ILE B 1 280 ? -19.5 -41.375 -39.938 1 93.31 280 ILE B CA 1
ATOM 10749 C C . ILE B 1 280 ? -18.766 -40.312 -39.156 1 93.31 280 ILE B C 1
ATOM 10751 O O . ILE B 1 280 ? -19.344 -39.281 -38.781 1 93.31 280 ILE B O 1
ATOM 10755 N N . ASP B 1 281 ? -17.469 -40.531 -38.844 1 93.5 281 ASP B N 1
ATOM 10756 C CA . ASP B 1 281 ? -16.672 -39.594 -38.062 1 93.5 281 ASP B CA 1
ATOM 10757 C C . ASP B 1 281 ? -16.547 -38.25 -38.75 1 93.5 281 ASP B C 1
ATOM 10759 O O . ASP B 1 281 ? -16.516 -37.219 -38.094 1 93.5 281 ASP B O 1
ATOM 10763 N N . ASP B 1 282 ? -16.531 -38.25 -40 1 90.56 282 ASP B N 1
ATOM 10764 C CA . ASP B 1 282 ? -16.422 -37 -40.75 1 90.56 282 ASP B CA 1
ATOM 10765 C C . ASP B 1 282 ? -17.609 -36.094 -40.469 1 90.56 282 ASP B C 1
ATOM 10767 O O . ASP B 1 282 ? -17.453 -34.875 -40.375 1 90.56 282 ASP B O 1
ATOM 10771 N N . VAL B 1 283 ? -18.703 -36.625 -40.312 1 91.69 283 VAL B N 1
ATOM 10772 C CA . VAL B 1 283 ? -19.922 -35.875 -40.062 1 91.69 283 VAL B CA 1
ATOM 10773 C C . VAL B 1 283 ? -19.953 -35.438 -38.594 1 91.69 283 VAL B C 1
ATOM 10775 O O . VAL B 1 283 ? -20.25 -34.281 -38.281 1 91.69 283 VAL B O 1
ATOM 10778 N N . LEU B 1 284 ? -19.609 -36.312 -37.781 1 94.19 284 LEU B N 1
ATOM 10779 C CA . LEU B 1 284 ? -19.75 -36.062 -36.344 1 94.19 284 LEU B CA 1
ATOM 10780 C C . LEU B 1 284 ? -18.672 -35.094 -35.844 1 94.19 284 LEU B C 1
ATOM 10782 O O . LEU B 1 284 ? -18.922 -34.312 -34.938 1 94.19 284 LEU B O 1
ATOM 10786 N N . ILE B 1 285 ? -17.422 -35.219 -36.344 1 93.06 285 ILE B N 1
ATOM 10787 C CA . ILE B 1 285 ? -16.328 -34.312 -35.938 1 93.06 285 ILE B CA 1
ATOM 10788 C C . ILE B 1 285 ? -16.734 -32.875 -36.188 1 93.06 285 ILE B C 1
ATOM 10790 O O . ILE B 1 285 ? -16.578 -32.031 -35.312 1 93.06 285 ILE B O 1
ATOM 10794 N N . ARG B 1 286 ? -17.312 -32.562 -37.312 1 88.62 286 ARG B N 1
ATOM 10795 C CA . ARG B 1 286 ? -17.734 -31.203 -37.656 1 88.62 286 ARG B CA 1
ATOM 10796 C C . ARG B 1 286 ? -18.859 -30.719 -36.75 1 88.62 286 ARG B C 1
ATOM 10798 O O . ARG B 1 286 ? -18.844 -29.578 -36.281 1 88.62 286 ARG B O 1
ATOM 10805 N N . PHE B 1 287 ? -19.734 -31.562 -36.531 1 91.31 287 PHE B N 1
ATOM 10806 C CA . PHE B 1 287 ? -20.875 -31.156 -35.688 1 91.31 287 PHE B CA 1
ATOM 10807 C C . PHE B 1 287 ? -20.438 -30.953 -34.25 1 91.31 287 PHE B C 1
ATOM 10809 O O . PHE B 1 287 ? -20.875 -30.016 -33.594 1 91.31 287 PHE B O 1
ATOM 10816 N N . CYS B 1 288 ? -19.625 -31.891 -33.719 1 92.5 288 CYS B N 1
ATOM 10817 C CA . CYS B 1 288 ? -19.141 -31.75 -32.344 1 92.5 288 CYS B CA 1
ATOM 10818 C C . CYS B 1 288 ? -18.391 -30.438 -32.156 1 92.5 288 CYS B C 1
ATOM 10820 O O . CYS B 1 288 ? -18.547 -29.766 -31.141 1 92.5 288 CYS B O 1
ATOM 10822 N N . GLY B 1 289 ? -17.609 -30.094 -33.125 1 87.94 289 GLY B N 1
ATOM 10823 C CA . GLY B 1 289 ? -16.891 -28.828 -33.062 1 87.94 289 GLY B CA 1
ATOM 10824 C C . GLY B 1 289 ? -17.812 -27.625 -32.938 1 87.94 289 GLY B C 1
ATOM 10825 O O . GLY B 1 289 ? -17.516 -26.688 -32.188 1 87.94 289 GLY B O 1
ATOM 10826 N N . CYS B 1 290 ? -18.938 -27.672 -33.531 1 87.5 290 CYS B N 1
ATOM 10827 C CA . CYS B 1 290 ? -19.891 -26.578 -33.5 1 87.5 290 CYS B CA 1
ATOM 10828 C C . CYS B 1 290 ? -20.688 -26.609 -32.188 1 87.5 290 CYS B C 1
ATOM 10830 O O . CYS B 1 290 ? -20.953 -25.562 -31.609 1 87.5 290 CYS B O 1
ATOM 10832 N N . PHE B 1 291 ? -21.094 -27.703 -31.766 1 90.5 291 PHE B N 1
ATOM 10833 C CA . PHE B 1 291 ? -21.938 -27.859 -30.594 1 90.5 291 PHE B CA 1
ATOM 10834 C C . PHE B 1 291 ? -21.172 -27.484 -29.328 1 90.5 291 PHE B C 1
ATOM 10836 O O . PHE B 1 291 ? -21.75 -26.891 -28.406 1 90.5 291 PHE B O 1
ATOM 10843 N N . LEU B 1 292 ? -19.875 -27.797 -29.312 1 88.81 292 LEU B N 1
ATOM 10844 C CA . LEU B 1 292 ? -19.094 -27.578 -28.094 1 88.81 292 LEU B CA 1
ATOM 10845 C C . LEU B 1 292 ? -18.359 -26.25 -28.156 1 88.81 292 LEU B C 1
ATOM 10847 O O . LEU B 1 292 ? -17.578 -25.922 -27.25 1 88.81 292 LEU B O 1
ATOM 10851 N N . ASP B 1 293 ? -18.641 -25.453 -29.031 1 84.69 293 ASP B N 1
ATOM 10852 C CA . ASP B 1 293 ? -17.906 -24.219 -29.25 1 84.69 293 ASP B CA 1
ATOM 10853 C C . ASP B 1 293 ? -18.078 -23.266 -28.062 1 84.69 293 ASP B C 1
ATOM 10855 O O . ASP B 1 293 ? -19.188 -23.078 -27.562 1 84.69 293 ASP B O 1
ATOM 10859 N N . GLN B 1 294 ? -17 -22.75 -27.594 1 75.56 294 GLN B N 1
ATOM 10860 C CA . GLN B 1 294 ? -16.984 -21.844 -26.453 1 75.56 294 GLN B CA 1
ATOM 10861 C C . GLN B 1 294 ? -16.797 -20.391 -26.891 1 75.56 294 GLN B C 1
ATOM 10863 O O . GLN B 1 294 ? -16.359 -19.547 -26.109 1 75.56 294 GLN B O 1
ATOM 10868 N N . GLY B 1 295 ? -17 -20.062 -28.125 1 64.5 295 GLY B N 1
ATOM 10869 C CA . GLY B 1 295 ? -16.922 -18.688 -28.594 1 64.5 295 GLY B CA 1
ATOM 10870 C C . GLY B 1 295 ? -15.977 -18.5 -29.766 1 64.5 295 GLY B C 1
ATOM 10871 O O . GLY B 1 295 ? -15.672 -17.375 -30.156 1 64.5 295 GLY B O 1
ATOM 10872 N N . PHE B 1 296 ? -15.477 -19.531 -30.266 1 51.69 296 PHE B N 1
ATOM 10873 C CA . PHE B 1 296 ? -14.531 -19.484 -31.375 1 51.69 296 PHE B CA 1
ATOM 10874 C C . PHE B 1 296 ? -15.242 -19.156 -32.688 1 51.69 296 PHE B C 1
ATOM 10876 O O . PHE B 1 296 ? -14.727 -18.375 -33.5 1 51.69 296 PHE B O 1
ATOM 10883 N N . ALA B 1 297 ? -16.469 -19.719 -32.844 1 55.09 297 ALA B N 1
ATOM 10884 C CA . ALA B 1 297 ? -17.156 -19.562 -34.125 1 55.09 297 ALA B CA 1
ATOM 10885 C C . ALA B 1 297 ? -18.016 -18.297 -34.125 1 55.09 297 ALA B C 1
ATOM 10887 O O . ALA B 1 297 ? -18.609 -17.938 -33.094 1 55.09 297 ALA B O 1
ATOM 10888 N N . ASP B 1 298 ? -17.906 -17.562 -35.188 1 52.28 298 ASP B N 1
ATOM 10889 C CA . ASP B 1 298 ? -18.703 -16.359 -35.406 1 52.28 298 ASP B CA 1
ATOM 10890 C C . ASP B 1 298 ? -20.203 -16.688 -35.438 1 52.28 298 ASP B C 1
ATOM 10892 O O . ASP B 1 298 ? -21.031 -15.875 -35.031 1 52.28 298 ASP B O 1
ATOM 10896 N N . TRP B 1 299 ? -20.484 -17.875 -35.969 1 59.5 299 TRP B N 1
ATOM 10897 C CA . TRP B 1 299 ? -21.891 -18.25 -36.094 1 59.5 299 TRP B CA 1
ATOM 10898 C C . TRP B 1 299 ? -22.25 -19.312 -35.062 1 59.5 299 TRP B C 1
ATOM 10900 O O . TRP B 1 299 ? -21.641 -20.375 -35 1 59.5 299 TRP B O 1
ATOM 10910 N N . LYS B 1 300 ? -23.172 -18.984 -34.219 1 71.75 300 LYS B N 1
ATOM 10911 C CA . LYS B 1 300 ? -23.656 -19.891 -33.188 1 71.75 300 LYS B CA 1
ATOM 10912 C C . LYS B 1 300 ? -24.578 -20.953 -33.781 1 71.75 300 LYS B C 1
ATOM 10914 O O . LYS B 1 300 ? -25.359 -20.672 -34.688 1 71.75 300 LYS B O 1
ATOM 10919 N N . LEU B 1 301 ? -24.344 -22.281 -33.438 1 76.81 301 LEU B N 1
ATOM 10920 C CA . LEU B 1 301 ? -25.266 -23.344 -33.812 1 76.81 301 LEU B CA 1
ATOM 10921 C C . LEU B 1 301 ? -26.672 -23.031 -33.344 1 76.81 301 LEU B C 1
ATOM 10923 O O . LEU B 1 301 ? -26.906 -22.828 -32.156 1 76.81 301 LEU B O 1
ATOM 10927 N N . PRO B 1 302 ? -27.562 -22.875 -34.281 1 76.5 302 PRO B N 1
ATOM 10928 C CA . PRO B 1 302 ? -28.938 -22.562 -33.875 1 76.5 302 PRO B CA 1
ATOM 10929 C C . PRO B 1 302 ? -29.547 -23.641 -32.969 1 76.5 302 PRO B C 1
ATOM 10931 O O . PRO B 1 302 ? -29.297 -24.844 -33.188 1 76.5 302 PRO B O 1
ATOM 10934 N N . GLU B 1 303 ? -30.281 -23.375 -31.969 1 81.12 303 GLU B N 1
ATOM 10935 C CA . GLU B 1 303 ? -31.047 -24.234 -31.094 1 81.12 303 GLU B CA 1
ATOM 10936 C C . GLU B 1 303 ? -30.141 -25.188 -30.328 1 81.12 303 GLU B C 1
ATOM 10938 O O . GLU B 1 303 ? -30.516 -26.344 -30.094 1 81.12 303 GLU B O 1
ATOM 10943 N N . ARG B 1 304 ? -28.953 -24.859 -30.109 1 85.62 304 ARG B N 1
ATOM 10944 C CA . ARG B 1 304 ? -27.969 -25.625 -29.344 1 85.62 304 ARG B CA 1
ATOM 10945 C C . ARG B 1 304 ? -28.516 -26 -27.969 1 85.62 304 ARG B C 1
ATOM 10947 O O . ARG B 1 304 ? -28.203 -27.062 -27.438 1 85.62 304 ARG B O 1
ATOM 10954 N N . GLU B 1 305 ? -29.391 -25.203 -27.453 1 83.69 305 GLU B N 1
ATOM 10955 C CA . GLU B 1 305 ? -29.922 -25.344 -26.109 1 83.69 305 GLU B CA 1
ATOM 10956 C C . GLU B 1 305 ? -30.891 -26.531 -26.031 1 83.69 305 GLU B C 1
ATOM 10958 O O . GLU B 1 305 ? -31.156 -27.047 -24.938 1 83.69 305 GLU B O 1
ATOM 10963 N N . ASN B 1 306 ? -31.297 -26.922 -27.25 1 86.75 306 ASN B N 1
ATOM 10964 C CA . ASN B 1 306 ? -32.281 -28.016 -27.281 1 86.75 306 ASN B CA 1
ATOM 10965 C C . ASN B 1 306 ? -31.578 -29.375 -27.125 1 86.75 306 ASN B C 1
ATOM 10967 O O . ASN B 1 306 ? -32.25 -30.391 -26.953 1 86.75 306 ASN B O 1
ATOM 10971 N N . GLY B 1 307 ? -30.297 -29.344 -27.203 1 90.75 307 GLY B N 1
ATOM 10972 C CA . GLY B 1 307 ? -29.562 -30.578 -27.016 1 90.75 307 GLY B CA 1
ATOM 10973 C C . GLY B 1 307 ? -28.828 -31.031 -28.266 1 90.75 307 GLY B C 1
ATOM 10974 O O . GLY B 1 307 ? -29.078 -30.516 -29.344 1 90.75 307 GLY B O 1
ATOM 10975 N N . PHE B 1 308 ? -27.984 -32.031 -28.094 1 94.75 308 PHE B N 1
ATOM 10976 C CA . PHE B 1 308 ? -27.094 -32.5 -29.156 1 94.75 308 PHE B CA 1
ATOM 10977 C C . PHE B 1 308 ? -27.891 -33.062 -30.312 1 94.75 308 PHE B C 1
ATOM 10979 O O . PHE B 1 308 ? -27.672 -32.719 -31.469 1 94.75 308 PHE B O 1
ATOM 10986 N N . ALA B 1 309 ? -28.844 -34 -30.047 1 96.12 309 ALA B N 1
ATOM 10987 C CA . ALA B 1 309 ? -29.562 -34.75 -31.062 1 96.12 309 ALA B CA 1
ATOM 10988 C C . ALA B 1 309 ? -30.5 -33.844 -31.859 1 96.12 309 ALA B C 1
ATOM 10990 O O . ALA B 1 309 ? -30.547 -33.938 -33.094 1 96.12 309 ALA B O 1
ATOM 10991 N N . LYS B 1 310 ? -31.219 -33.062 -31.156 1 93.88 310 LYS B N 1
ATOM 10992 C CA . LYS B 1 310 ? -32.156 -32.156 -31.812 1 93.88 310 LYS B CA 1
ATOM 10993 C C . LYS B 1 310 ? -31.438 -31.125 -32.656 1 93.88 310 LYS B C 1
ATOM 10995 O O . LYS B 1 310 ? -31.891 -30.797 -33.781 1 93.88 310 LYS B O 1
ATOM 11000 N N . ALA B 1 311 ? -30.391 -30.594 -32.156 1 92.75 311 ALA B N 1
ATOM 11001 C CA . ALA B 1 311 ? -29.594 -29.641 -32.906 1 92.75 311 ALA B CA 1
ATOM 11002 C C . ALA B 1 311 ? -29.047 -30.297 -34.188 1 92.75 311 ALA B C 1
ATOM 11004 O O . ALA B 1 311 ? -28.969 -29.672 -35.25 1 92.75 311 ALA B O 1
ATOM 11005 N N . PHE B 1 312 ? -28.625 -31.562 -34.062 1 94 312 PHE B N 1
ATOM 11006 C CA . PHE B 1 312 ? -28.109 -32.312 -35.188 1 94 312 PHE B CA 1
ATOM 11007 C C . PHE B 1 312 ? -29.188 -32.5 -36.25 1 94 312 PHE B C 1
ATOM 11009 O O . PHE B 1 312 ? -28.953 -32.281 -37.438 1 94 312 PHE B O 1
ATOM 11016 N N . ALA B 1 313 ? -30.297 -32.938 -35.812 1 93.69 313 ALA B N 1
ATOM 11017 C CA . ALA B 1 313 ? -31.422 -33.188 -36.719 1 93.69 313 ALA B CA 1
ATOM 11018 C C . ALA B 1 313 ? -31.859 -31.906 -37.406 1 93.69 313 ALA B C 1
ATOM 11020 O O . ALA B 1 313 ? -32.156 -31.906 -38.625 1 93.69 313 ALA B O 1
ATOM 11021 N N . ASP B 1 314 ? -31.906 -30.891 -36.656 1 89.88 314 ASP B N 1
ATOM 11022 C CA . ASP B 1 314 ? -32.312 -29.594 -37.219 1 89.88 314 ASP B CA 1
ATOM 11023 C C . ASP B 1 314 ? -31.328 -29.156 -38.312 1 89.88 314 ASP B C 1
ATOM 11025 O O . ASP B 1 314 ? -31.75 -28.641 -39.344 1 89.88 314 ASP B O 1
ATOM 11029 N N . LEU B 1 315 ? -30.094 -29.344 -38.094 1 88.31 315 LEU B N 1
ATOM 11030 C CA . LEU B 1 315 ? -29.078 -28.922 -39.031 1 88.31 315 LEU B CA 1
ATOM 11031 C C . LEU B 1 315 ? -29.141 -29.766 -40.312 1 88.31 315 LEU B C 1
ATOM 11033 O O . LEU B 1 315 ? -29.094 -29.234 -41.406 1 88.31 315 LEU B O 1
ATOM 11037 N N . TYR B 1 316 ? -29.297 -31.109 -40.188 1 90.25 316 TYR B N 1
ATOM 11038 C CA . TYR B 1 316 ? -29.156 -31.984 -41.344 1 90.25 316 TYR B CA 1
ATOM 11039 C C . TYR B 1 316 ? -30.5 -32.219 -42.031 1 90.25 316 TYR B C 1
ATOM 11041 O O . TYR B 1 316 ? -30.547 -32.75 -43.125 1 90.25 316 TYR B O 1
ATOM 11049 N N . LEU B 1 317 ? -31.594 -31.828 -41.406 1 88.12 317 LEU B N 1
ATOM 11050 C CA . LEU B 1 317 ? -32.906 -31.844 -42.062 1 88.12 317 LEU B CA 1
ATOM 11051 C C . LEU B 1 317 ? -33.188 -30.516 -42.75 1 88.12 317 LEU B C 1
ATOM 11053 O O . LEU B 1 317 ? -34.125 -30.391 -43.531 1 88.12 317 LEU B O 1
ATOM 11057 N N . GLY B 1 318 ? -32.438 -29.594 -42.5 1 81.56 318 GLY B N 1
ATOM 11058 C CA . GLY B 1 318 ? -32.625 -28.266 -43.062 1 81.56 318 GLY B CA 1
ATOM 11059 C C . GLY B 1 318 ? -32.438 -28.219 -44.562 1 81.56 318 GLY B C 1
ATOM 11060 O O . GLY B 1 318 ? -31.75 -29.078 -45.125 1 81.56 318 GLY B O 1
ATOM 11061 N N . ARG B 1 319 ? -33 -27.266 -45.219 1 69.5 319 ARG B N 1
ATOM 11062 C CA . ARG B 1 319 ? -33.031 -27.109 -46.688 1 69.5 319 ARG B CA 1
ATOM 11063 C C . ARG B 1 319 ? -31.641 -26.953 -47.281 1 69.5 319 ARG B C 1
ATOM 11065 O O . ARG B 1 319 ? -31.375 -27.422 -48.375 1 69.5 319 ARG B O 1
ATOM 11072 N N . TRP B 1 320 ? -30.688 -26.438 -46.531 1 70.06 320 TRP B N 1
ATOM 11073 C CA . TRP B 1 320 ? -29.359 -26.141 -47.062 1 70.06 320 TRP B CA 1
ATOM 11074 C C . TRP B 1 320 ? -28.312 -27.109 -46.531 1 70.06 320 TRP B C 1
ATOM 11076 O O . TRP B 1 320 ? -27.109 -26.859 -46.625 1 70.06 320 TRP B O 1
ATOM 11086 N N . ALA B 1 321 ? -28.812 -28.25 -46.062 1 74.31 321 ALA B N 1
ATOM 11087 C CA . ALA B 1 321 ? -27.875 -29.203 -45.469 1 74.31 321 ALA B CA 1
ATOM 11088 C C . ALA B 1 321 ? -27.156 -30 -46.531 1 74.31 321 ALA B C 1
ATOM 11090 O O . ALA B 1 321 ? -27.781 -30.469 -47.5 1 74.31 321 ALA B O 1
ATOM 11091 N N . ILE B 1 322 ? -25.859 -29.969 -46.594 1 71.88 322 ILE B N 1
ATOM 11092 C CA . ILE B 1 322 ? -25.031 -30.797 -47.469 1 71.88 322 ILE B CA 1
ATOM 11093 C C . ILE B 1 322 ? -24.828 -32.156 -46.812 1 71.88 322 ILE B C 1
ATOM 11095 O O . ILE B 1 322 ? -24.219 -32.281 -45.75 1 71.88 322 ILE B O 1
ATOM 11099 N N . ARG B 1 323 ? -25.484 -33.156 -47.469 1 83.19 323 ARG B N 1
ATOM 11100 C CA . ARG B 1 323 ? -25.406 -34.5 -46.906 1 83.19 323 ARG B CA 1
ATOM 11101 C C . ARG B 1 323 ? -24.656 -35.438 -47.875 1 83.19 323 ARG B C 1
ATOM 11103 O O . ARG B 1 323 ? -24.719 -35.281 -49.094 1 83.19 323 ARG B O 1
ATOM 11110 N N . ALA B 1 324 ? -23.844 -36.312 -47.25 1 80.62 324 ALA B N 1
ATOM 11111 C CA . ALA B 1 324 ? -23.203 -37.344 -48.062 1 80.62 324 ALA B CA 1
ATOM 11112 C C . ALA B 1 324 ? -24.234 -38.281 -48.688 1 80.62 324 ALA B C 1
ATOM 11114 O O . ALA B 1 324 ? -25.344 -38.406 -48.156 1 80.62 324 ALA B O 1
ATOM 11115 N N . ASP B 1 325 ? -23.969 -38.875 -49.781 1 80.94 325 ASP B N 1
ATOM 11116 C CA . ASP B 1 325 ? -24.875 -39.719 -50.531 1 80.94 325 ASP B CA 1
ATOM 11117 C C . ASP B 1 325 ? -25.438 -40.844 -49.656 1 80.94 325 ASP B C 1
ATOM 11119 O O . ASP B 1 325 ? -26.609 -41.188 -49.781 1 80.94 325 ASP B O 1
ATOM 11123 N N . TRP B 1 326 ? -24.578 -41.344 -48.781 1 85.75 326 TRP B N 1
ATOM 11124 C CA . TRP B 1 326 ? -25 -42.469 -47.969 1 85.75 326 TRP B CA 1
ATOM 11125 C C . TRP B 1 326 ? -25.984 -42.062 -46.875 1 85.75 326 TRP B C 1
ATOM 11127 O O . TRP B 1 326 ? -26.641 -42.906 -46.281 1 85.75 326 TRP B O 1
ATOM 11137 N N . MET B 1 327 ? -26.203 -40.75 -46.688 1 88.81 327 MET B N 1
ATOM 11138 C CA . MET B 1 327 ? -27.078 -40.25 -45.656 1 88.81 327 MET B CA 1
ATOM 11139 C C . MET B 1 327 ? -28.453 -39.875 -46.219 1 88.81 327 MET B C 1
ATOM 11141 O O . MET B 1 327 ? -29.297 -39.344 -45.531 1 88.81 327 MET B O 1
ATOM 11145 N N . LYS B 1 328 ? -28.734 -40.125 -47.438 1 79.69 328 LYS B N 1
ATOM 11146 C CA . LYS B 1 328 ? -29.969 -39.719 -48.094 1 79.69 328 LYS B CA 1
ATOM 11147 C C . LYS B 1 328 ? -31.188 -40.344 -47.406 1 79.69 328 LYS B C 1
ATOM 11149 O O . LYS B 1 328 ? -32.219 -39.719 -47.312 1 79.69 328 LYS B O 1
ATOM 11154 N N . HIS B 1 329 ? -31.047 -41.562 -46.875 1 81.56 329 HIS B N 1
ATOM 11155 C CA . HIS B 1 329 ? -32.188 -42.25 -46.344 1 81.56 329 HIS B CA 1
ATOM 11156 C C . HIS B 1 329 ? -32.281 -42.125 -44.812 1 81.56 329 HIS B C 1
ATOM 11158 O O . HIS B 1 329 ? -33.031 -42.812 -44.156 1 81.56 329 HIS B O 1
ATOM 11164 N N . VAL B 1 330 ? -31.469 -41.156 -44.281 1 90 330 VAL B N 1
ATOM 11165 C CA . VAL B 1 330 ? -31.438 -41 -42.812 1 90 330 VAL B CA 1
ATOM 11166 C C . VAL B 1 330 ? -32.562 -40.062 -42.375 1 90 330 VAL B C 1
ATOM 11168 O O . VAL B 1 330 ? -32.875 -39.938 -41.188 1 90 330 VAL B O 1
ATOM 11171 N N . ASP B 1 331 ? -33.375 -39.531 -43.25 1 89.69 331 ASP B N 1
ATOM 11172 C CA . ASP B 1 331 ? -34.375 -38.5 -43 1 89.69 331 ASP B CA 1
ATOM 11173 C C . ASP B 1 331 ? -35.438 -39 -42.031 1 89.69 331 ASP B C 1
ATOM 11175 O O . ASP B 1 331 ? -35.844 -38.281 -41.125 1 89.69 331 ASP B O 1
ATOM 11179 N N . ALA B 1 332 ? -35.875 -40.156 -42.312 1 87 332 ALA B N 1
ATOM 11180 C CA . ALA B 1 332 ? -36.938 -40.688 -41.469 1 87 332 ALA B CA 1
ATOM 11181 C C . ALA B 1 332 ? -36.5 -40.781 -40 1 87 332 ALA B C 1
ATOM 11183 O O . ALA B 1 332 ? -37.25 -40.438 -39.094 1 87 332 ALA B O 1
ATOM 11184 N N . SER B 1 333 ? -35.312 -41.25 -39.844 1 92.25 333 SER B N 1
ATOM 11185 C CA . SER B 1 333 ? -34.812 -41.375 -38.469 1 92.25 333 SER B CA 1
ATOM 11186 C C . SER B 1 333 ? -34.594 -40.031 -37.812 1 92.25 333 SER B C 1
ATOM 11188 O O . SER B 1 333 ? -34.844 -39.844 -36.625 1 92.25 333 SER B O 1
ATOM 11190 N N . LEU B 1 334 ? -34.125 -39.031 -38.562 1 93.94 334 LEU B N 1
ATOM 11191 C CA . LEU B 1 334 ? -33.875 -37.719 -38.031 1 93.94 334 LEU B CA 1
ATOM 11192 C C . LEU B 1 334 ? -35.156 -36.969 -37.719 1 93.94 334 LEU B C 1
ATOM 11194 O O . LEU B 1 334 ? -35.219 -36.188 -36.781 1 93.94 334 LEU B O 1
ATOM 11198 N N . ARG B 1 335 ? -36.188 -37.219 -38.438 1 92.44 335 ARG B N 1
ATOM 11199 C CA . ARG B 1 335 ? -37.469 -36.625 -38.156 1 92.44 335 ARG B CA 1
ATOM 11200 C C . ARG B 1 335 ? -38.031 -37.188 -36.844 1 92.44 335 ARG B C 1
ATOM 11202 O O . ARG B 1 335 ? -38.719 -36.469 -36.094 1 92.44 335 ARG B O 1
ATOM 11209 N N . GLU B 1 336 ? -37.781 -38.375 -36.688 1 92.75 336 GLU B N 1
ATOM 11210 C CA . GLU B 1 336 ? -38.156 -38.969 -35.406 1 92.75 336 GLU B CA 1
ATOM 11211 C C . GLU B 1 336 ? -37.438 -38.25 -34.25 1 92.75 336 GLU B C 1
ATOM 11213 O O . GLU B 1 336 ? -38 -38.031 -33.188 1 92.75 336 GLU B O 1
ATOM 11218 N N . VAL B 1 337 ? -36.219 -37.969 -34.406 1 95.06 337 VAL B N 1
ATOM 11219 C CA . VAL B 1 337 ? -35.406 -37.281 -33.375 1 95.06 337 VAL B CA 1
ATOM 11220 C C . VAL B 1 337 ? -36 -35.906 -33.094 1 95.06 337 VAL B C 1
ATOM 11222 O O . VAL B 1 337 ? -35.938 -35.469 -31.938 1 95.06 337 VAL B O 1
ATOM 11225 N N . GLN B 1 338 ? -36.625 -35.312 -34 1 91.75 338 GLN B N 1
ATOM 11226 C CA . GLN B 1 338 ? -37.188 -34 -33.844 1 91.75 338 GLN B CA 1
ATOM 11227 C C . GLN B 1 338 ? -38.5 -34.031 -33.031 1 91.75 338 GLN B C 1
ATOM 11229 O O . GLN B 1 338 ? -38.938 -33.031 -32.5 1 91.75 338 GLN B O 1
ATOM 11234 N N . SER B 1 339 ? -39 -35.188 -32.875 1 91 339 SER B N 1
ATOM 11235 C CA . SER B 1 339 ? -40.25 -35.344 -32.156 1 91 339 SER B CA 1
ATOM 11236 C C . SER B 1 339 ? -40.062 -35 -30.672 1 91 339 SER B C 1
ATOM 11238 O O . SER B 1 339 ? -39.031 -35.312 -30.078 1 91 339 SER B O 1
ATOM 11240 N N . PRO B 1 340 ? -41.031 -34.375 -30.062 1 85.81 340 PRO B N 1
ATOM 11241 C CA . PRO B 1 340 ? -40.906 -34 -28.656 1 85.81 340 PRO B CA 1
ATOM 11242 C C . PRO B 1 340 ? -40.812 -35.188 -27.719 1 85.81 340 PRO B C 1
ATOM 11244 O O . PRO B 1 340 ? -40.219 -35.094 -26.641 1 85.81 340 PRO B O 1
ATOM 11247 N N . ASP B 1 341 ? -41.312 -36.281 -28.172 1 88.62 341 ASP B N 1
ATOM 11248 C CA . ASP B 1 341 ? -41.344 -37.438 -27.312 1 88.62 341 ASP B CA 1
ATOM 11249 C C . ASP B 1 341 ? -40.125 -38.344 -27.547 1 88.62 341 ASP B C 1
ATOM 11251 O O . ASP B 1 341 ? -40.031 -39.438 -27.016 1 88.62 341 ASP B O 1
ATOM 11255 N N . TRP B 1 342 ? -39.125 -37.812 -28.203 1 92.88 342 TRP B N 1
ATOM 11256 C CA . TRP B 1 342 ? -37.938 -38.625 -28.547 1 92.88 342 TRP B CA 1
ATOM 11257 C C . TRP B 1 342 ? -37.031 -38.781 -27.328 1 92.88 342 TRP B C 1
ATOM 11259 O O . TRP B 1 342 ? -36.812 -37.844 -26.578 1 92.88 342 TRP B O 1
ATOM 11269 N N . ASP B 1 343 ? -36.562 -40.062 -27.094 1 93.56 343 ASP B N 1
ATOM 11270 C CA . ASP B 1 343 ? -35.656 -40.406 -26 1 93.56 343 ASP B CA 1
ATOM 11271 C C . ASP B 1 343 ? -34.406 -41.062 -26.516 1 93.56 343 ASP B C 1
ATOM 11273 O O . ASP B 1 343 ? -34.469 -42.031 -27.297 1 93.56 343 ASP B O 1
ATOM 11277 N N . ALA B 1 344 ? -33.25 -40.562 -26.141 1 95.44 344 ALA B N 1
ATOM 11278 C CA . ALA B 1 344 ? -31.953 -41.031 -26.625 1 95.44 344 ALA B CA 1
ATOM 11279 C C . ALA B 1 344 ? -31.766 -42.531 -26.312 1 95.44 344 ALA B C 1
ATOM 11281 O O . ALA B 1 344 ? -31.234 -43.281 -27.125 1 95.44 344 ALA B O 1
ATOM 11282 N N . ILE B 1 345 ? -32.156 -42.969 -25.109 1 95.44 345 ILE B N 1
ATOM 11283 C CA . ILE B 1 345 ? -31.938 -44.344 -24.672 1 95.44 345 ILE B CA 1
ATOM 11284 C C . ILE B 1 345 ? -32.812 -45.281 -25.5 1 95.44 345 ILE B C 1
ATOM 11286 O O . ILE B 1 345 ? -32.375 -46.344 -25.906 1 95.44 345 ILE B O 1
ATOM 11290 N N . GLN B 1 346 ? -34.031 -44.875 -25.703 1 93.75 346 GLN B N 1
ATOM 11291 C CA . GLN B 1 346 ? -34.938 -45.656 -26.547 1 93.75 346 GLN B CA 1
ATOM 11292 C C . GLN B 1 346 ? -34.406 -45.75 -27.969 1 93.75 346 GLN B C 1
ATOM 11294 O O . GLN B 1 346 ? -34.531 -46.812 -28.625 1 93.75 346 GLN B O 1
ATOM 11299 N N . SER B 1 347 ? -33.938 -44.656 -28.406 1 95.25 347 SER B N 1
ATOM 11300 C CA . SER B 1 347 ? -33.344 -44.656 -29.75 1 95.25 347 SER B CA 1
ATOM 11301 C C . SER B 1 347 ? -32.156 -45.594 -29.859 1 95.25 347 SER B C 1
ATOM 11303 O O . SER B 1 347 ? -31.984 -46.281 -30.875 1 95.25 347 SER B O 1
ATOM 11305 N N . ILE B 1 348 ? -31.297 -45.656 -28.875 1 96.19 348 ILE B N 1
ATOM 11306 C CA . ILE B 1 348 ? -30.141 -46.562 -28.844 1 96.19 348 ILE B CA 1
ATOM 11307 C C . ILE B 1 348 ? -30.609 -48.031 -28.859 1 96.19 348 ILE B C 1
ATOM 11309 O O . ILE B 1 348 ? -30.062 -48.844 -29.594 1 96.19 348 ILE B O 1
ATOM 11313 N N . GLU B 1 349 ? -31.656 -48.25 -28.109 1 94.12 349 GLU B N 1
ATOM 11314 C CA . GLU B 1 349 ? -32.25 -49.594 -28.094 1 94.12 349 GLU B CA 1
ATOM 11315 C C . GLU B 1 349 ? -32.75 -50 -29.469 1 94.12 349 GLU B C 1
ATOM 11317 O O . GLU B 1 349 ? -32.5 -51.125 -29.922 1 94.12 349 GLU B O 1
ATOM 11322 N N . GLN B 1 350 ? -33.375 -49.156 -30.125 1 92.56 350 GLN B N 1
ATOM 11323 C CA . GLN B 1 350 ? -33.938 -49.406 -31.453 1 92.56 350 GLN B CA 1
ATOM 11324 C C . GLN B 1 350 ? -32.812 -49.688 -32.469 1 92.56 350 GLN B C 1
ATOM 11326 O O . GLN B 1 350 ? -32.938 -50.562 -33.312 1 92.56 350 GLN B O 1
ATOM 11331 N N . SER B 1 351 ? -31.797 -48.906 -32.375 1 94.75 351 SER B N 1
ATOM 11332 C CA . SER B 1 351 ? -30.656 -49.062 -33.281 1 94.75 351 SER B CA 1
ATOM 11333 C C . SER B 1 351 ? -29.969 -50.406 -33.031 1 94.75 351 SER B C 1
ATOM 11335 O O . SER B 1 351 ? -29.547 -51.062 -34 1 94.75 351 SER B O 1
ATOM 11337 N N . LEU B 1 352 ? -29.812 -50.812 -31.797 1 93.88 352 LEU B N 1
ATOM 11338 C CA . LEU B 1 352 ? -29.203 -52.094 -31.469 1 93.88 352 LEU B CA 1
ATOM 11339 C C . LEU B 1 352 ? -30.031 -53.25 -32.031 1 93.88 352 LEU B C 1
ATOM 11341 O O . LEU B 1 352 ? -29.484 -54.219 -32.562 1 93.88 352 LEU B O 1
ATOM 11345 N N . GLU B 1 353 ? -31.344 -53.062 -31.922 1 90.69 353 GLU B N 1
ATOM 11346 C CA . GLU B 1 353 ? -32.25 -54.062 -32.469 1 90.69 353 GLU B CA 1
ATOM 11347 C C . GLU B 1 353 ? -32.156 -54.125 -34 1 90.69 353 GLU B C 1
ATOM 11349 O O . GLU B 1 353 ? -32.125 -55.219 -34.562 1 90.69 353 GLU B O 1
ATOM 11354 N N . ARG B 1 354 ? -32.094 -53.031 -34.531 1 91.31 354 ARG B N 1
ATOM 11355 C CA . ARG B 1 354 ? -32 -52.906 -35.969 1 91.31 354 ARG B CA 1
ATOM 11356 C C . ARG B 1 354 ? -30.734 -53.562 -36.5 1 91.31 354 ARG B C 1
ATOM 11358 O O . ARG B 1 354 ? -30.734 -54.156 -37.594 1 91.31 354 ARG B O 1
ATOM 11365 N N . MET B 1 355 ? -29.656 -53.594 -35.781 1 92.12 355 MET B N 1
ATOM 11366 C CA . MET B 1 355 ? -28.375 -54.125 -36.188 1 92.12 355 MET B CA 1
ATOM 11367 C C . MET B 1 355 ? -28.219 -55.562 -35.688 1 92.12 355 MET B C 1
ATOM 11369 O O . MET B 1 355 ? -27.234 -56.25 -36.031 1 92.12 355 MET B O 1
ATOM 11373 N N . GLY B 1 356 ? -29.109 -56.031 -34.875 1 88.56 356 GLY B N 1
ATOM 11374 C CA . GLY B 1 356 ? -29.094 -57.375 -34.406 1 88.56 356 GLY B CA 1
ATOM 11375 C C . GLY B 1 356 ? -28.031 -57.625 -33.344 1 88.56 356 GLY B C 1
ATOM 11376 O O . GLY B 1 356 ? -27.484 -58.75 -33.25 1 88.56 356 GLY B O 1
ATOM 11377 N N . ILE B 1 357 ? -27.688 -56.625 -32.562 1 90.31 357 ILE B N 1
ATOM 11378 C CA . ILE B 1 357 ? -26.688 -56.781 -31.5 1 90.31 357 ILE B CA 1
ATOM 11379 C C . ILE B 1 357 ? -27.344 -57.406 -30.266 1 90.31 357 ILE B C 1
ATOM 11381 O O . ILE B 1 357 ? -28.328 -56.875 -29.75 1 90.31 357 ILE B O 1
ATOM 11385 N N . SER B 1 358 ? -26.844 -58.469 -29.75 1 87 358 SER B N 1
ATOM 11386 C CA . SER B 1 358 ? -27.406 -59.188 -28.609 1 87 358 SER B CA 1
ATOM 11387 C C . SER B 1 358 ? -27.078 -58.469 -27.297 1 87 358 SER B C 1
ATOM 11389 O O . SER B 1 358 ? -26.203 -57.594 -27.266 1 87 358 SER B O 1
ATOM 11391 N N . ASN B 1 359 ? -27.734 -58.781 -26.266 1 84.31 359 ASN B N 1
ATOM 11392 C CA . ASN B 1 359 ? -27.531 -58.188 -24.953 1 84.31 359 ASN B CA 1
ATOM 11393 C C . ASN B 1 359 ? -26.125 -58.438 -24.422 1 84.31 359 ASN B C 1
ATOM 11395 O O . ASN B 1 359 ? -25.547 -57.594 -23.734 1 84.31 359 ASN B O 1
ATOM 11399 N N . ASN B 1 360 ? -25.609 -59.594 -24.75 1 82.38 360 ASN B N 1
ATOM 11400 C CA . ASN B 1 360 ? -24.281 -59.969 -24.281 1 82.38 360 ASN B CA 1
ATOM 11401 C C . ASN B 1 360 ? -23.188 -59.156 -24.969 1 82.38 360 ASN B C 1
ATOM 11403 O O . ASN B 1 360 ? -22.094 -58.969 -24.422 1 82.38 360 ASN B O 1
ATOM 11407 N N . GLU B 1 361 ? -23.516 -58.625 -26.109 1 85.88 361 GLU B N 1
ATOM 11408 C CA . GLU B 1 361 ? -22.531 -57.875 -26.891 1 85.88 361 GLU B CA 1
ATOM 11409 C C . GLU B 1 361 ? -22.734 -56.375 -26.75 1 85.88 361 GLU B C 1
ATOM 11411 O O . GLU B 1 361 ? -21.906 -55.594 -27.203 1 85.88 361 GLU B O 1
ATOM 11416 N N . CYS B 1 362 ? -23.781 -56.094 -26.078 1 89 362 CYS B N 1
ATOM 11417 C CA . CYS B 1 362 ? -24.188 -54.688 -26.016 1 89 362 CYS B CA 1
ATOM 11418 C C . CYS B 1 362 ? -23.094 -53.844 -25.391 1 89 362 CYS B C 1
ATOM 11420 O O . CYS B 1 362 ? -22.719 -52.812 -25.938 1 89 362 CYS B O 1
ATOM 11422 N N . GLU B 1 363 ? -22.516 -54.219 -24.266 1 89.38 363 GLU B N 1
ATOM 11423 C CA . GLU B 1 363 ? -21.5 -53.469 -23.547 1 89.38 363 GLU B CA 1
ATOM 11424 C C . GLU B 1 363 ? -20.25 -53.25 -24.391 1 89.38 363 GLU B C 1
ATOM 11426 O O . GLU B 1 363 ? -19.766 -52.125 -24.516 1 89.38 363 GLU B O 1
ATOM 11431 N N . GLY B 1 364 ? -19.766 -54.344 -24.938 1 87.75 364 GLY B N 1
ATOM 11432 C CA . GLY B 1 364 ? -18.594 -54.25 -25.781 1 87.75 364 GLY B CA 1
ATOM 11433 C C . GLY B 1 364 ? -18.812 -53.406 -27.016 1 87.75 364 GLY B C 1
ATOM 11434 O O . GLY B 1 364 ? -17.938 -52.625 -27.406 1 87.75 364 GLY B O 1
ATOM 11435 N N . PHE B 1 365 ? -20 -53.562 -27.625 1 90.31 365 PHE B N 1
ATOM 11436 C CA . PHE B 1 365 ? -20.328 -52.844 -28.844 1 90.31 365 PHE B CA 1
ATOM 11437 C C . PHE B 1 365 ? -20.453 -51.344 -28.594 1 90.31 365 PHE B C 1
ATOM 11439 O O . PHE B 1 365 ? -19.906 -50.531 -29.328 1 90.31 365 PHE B O 1
ATOM 11446 N N . LEU B 1 366 ? -21.125 -51.031 -27.516 1 93.25 366 LEU B N 1
ATOM 11447 C CA . LEU B 1 366 ? -21.312 -49.625 -27.203 1 93.25 366 LEU B CA 1
ATOM 11448 C C . LEU B 1 366 ? -19.984 -48.969 -26.812 1 93.25 366 LEU B C 1
ATOM 11450 O O . LEU B 1 366 ? -19.766 -47.781 -27.125 1 93.25 366 LEU B O 1
ATOM 11454 N N . SER B 1 367 ? -19.125 -49.656 -26.109 1 91.56 367 SER B N 1
ATOM 11455 C CA . SER B 1 367 ? -17.797 -49.156 -25.781 1 91.56 367 SER B CA 1
ATOM 11456 C C . SER B 1 367 ? -16.984 -48.844 -27.031 1 91.56 367 SER B C 1
ATOM 11458 O O . SER B 1 367 ? -16.328 -47.812 -27.125 1 91.56 367 SER B O 1
ATOM 11460 N N . GLU B 1 368 ? -17.078 -49.688 -27.922 1 90.06 368 GLU B N 1
ATOM 11461 C CA . GLU B 1 368 ? -16.359 -49.5 -29.172 1 90.06 368 GLU B CA 1
ATOM 11462 C C . GLU B 1 368 ? -16.891 -48.281 -29.922 1 90.06 368 GLU B C 1
ATOM 11464 O O . GLU B 1 368 ? -16.109 -47.531 -30.516 1 90.06 368 GLU B O 1
ATOM 11469 N N . CYS B 1 369 ? -18.141 -48.125 -29.922 1 92.56 369 CYS B N 1
ATOM 11470 C CA . CYS B 1 369 ? -18.75 -47 -30.609 1 92.56 369 CYS B CA 1
ATOM 11471 C C . CYS B 1 369 ? -18.344 -45.688 -29.984 1 92.56 369 CYS B C 1
ATOM 11473 O O . CYS B 1 369 ? -18.031 -44.719 -30.688 1 92.56 369 CYS B O 1
ATOM 11475 N N . LEU B 1 370 ? -18.359 -45.719 -28.703 1 92.88 370 LEU B N 1
ATOM 11476 C CA . LEU B 1 370 ? -17.984 -44.469 -28 1 92.88 370 LEU B CA 1
ATOM 11477 C C . LEU B 1 370 ? -16.5 -44.188 -28.172 1 92.88 370 LEU B C 1
ATOM 11479 O O . LEU B 1 370 ? -16.109 -43 -28.266 1 92.88 370 LEU B O 1
ATOM 11483 N N . LEU B 1 371 ? -15.672 -45.156 -28.25 1 91.88 371 LEU B N 1
ATOM 11484 C CA . LEU B 1 371 ? -14.219 -44.969 -28.297 1 91.88 371 LEU B CA 1
ATOM 11485 C C . LEU B 1 371 ? -13.758 -44.656 -29.719 1 91.88 371 LEU B C 1
ATOM 11487 O O . LEU B 1 371 ? -12.586 -44.344 -29.938 1 91.88 371 LEU B O 1
ATOM 11491 N N . SER B 1 372 ? -14.656 -44.688 -30.688 1 91.44 372 SER B N 1
ATOM 11492 C CA . SER B 1 372 ? -14.305 -44.375 -32.062 1 91.44 372 SER B CA 1
ATOM 11493 C C . SER B 1 372 ? -13.859 -42.938 -32.188 1 91.44 372 SER B C 1
ATOM 11495 O O . SER B 1 372 ? -13.016 -42.594 -33.031 1 91.44 372 SER B O 1
ATOM 11497 N N . LEU B 1 373 ? -14.484 -42.094 -31.516 1 93.81 373 LEU B N 1
ATOM 11498 C CA . LEU B 1 373 ? -14.094 -40.688 -31.344 1 93.81 373 LEU B CA 1
ATOM 11499 C C . LEU B 1 373 ? -13.922 -40.344 -29.859 1 93.81 373 LEU B C 1
ATOM 11501 O O . LEU B 1 373 ? -14.625 -39.5 -29.328 1 93.81 373 LEU B O 1
ATOM 11505 N N . ARG B 1 374 ? -12.961 -41.062 -29.391 1 92.12 374 ARG B N 1
ATOM 11506 C CA . ARG B 1 374 ? -12.758 -41.031 -27.953 1 92.12 374 ARG B CA 1
ATOM 11507 C C . ARG B 1 374 ? -12.539 -39.594 -27.453 1 92.12 374 ARG B C 1
ATOM 11509 O O . ARG B 1 374 ? -13.016 -39.219 -26.375 1 92.12 374 ARG B O 1
ATOM 11516 N N . GLY B 1 375 ? -11.82 -38.75 -28.172 1 92.56 375 GLY B N 1
ATOM 11517 C CA . GLY B 1 375 ? -11.547 -37.375 -27.781 1 92.56 375 GLY B CA 1
ATOM 11518 C C . GLY B 1 375 ? -12.797 -36.531 -27.688 1 92.56 375 GLY B C 1
ATOM 11519 O O . GLY B 1 375 ? -13.023 -35.844 -26.672 1 92.56 375 GLY B O 1
ATOM 11520 N N . TRP B 1 376 ? -13.578 -36.531 -28.719 1 94.12 376 TRP B N 1
ATOM 11521 C CA . TRP B 1 376 ? -14.797 -35.75 -28.75 1 94.12 376 TRP B CA 1
ATOM 11522 C C . TRP B 1 376 ? -15.812 -36.25 -27.734 1 94.12 376 TRP B C 1
ATOM 11524 O O . TRP B 1 376 ? -16.453 -35.469 -27.031 1 94.12 376 TRP B O 1
ATOM 11534 N N . ALA B 1 377 ? -15.977 -37.531 -27.641 1 94.38 377 ALA B N 1
ATOM 11535 C CA . ALA B 1 377 ? -16.891 -38.125 -26.672 1 94.38 377 ALA B CA 1
ATOM 11536 C C . ALA B 1 377 ? -16.484 -37.781 -25.25 1 94.38 377 ALA B C 1
ATOM 11538 O O . ALA B 1 377 ? -17.328 -37.469 -24.406 1 94.38 377 ALA B O 1
ATOM 11539 N N . GLY B 1 378 ? -15.219 -37.906 -25.062 1 92.38 378 GLY B N 1
ATOM 11540 C CA . GLY B 1 378 ? -14.703 -37.531 -23.75 1 92.38 378 GLY B CA 1
ATOM 11541 C C . GLY B 1 378 ? -14.953 -36.094 -23.406 1 92.38 378 GLY B C 1
ATOM 11542 O O . GLY B 1 378 ? -15.297 -35.781 -22.266 1 92.38 378 GLY B O 1
ATOM 11543 N N . MET B 1 379 ? -14.766 -35.25 -24.312 1 91.75 379 MET B N 1
ATOM 11544 C CA . MET B 1 379 ? -14.969 -33.812 -24.094 1 91.75 379 MET B CA 1
ATOM 11545 C C . MET B 1 379 ? -16.438 -33.5 -23.812 1 91.75 379 MET B C 1
ATOM 11547 O O . MET B 1 379 ? -16.75 -32.688 -22.953 1 91.75 379 MET B O 1
ATOM 11551 N N . ILE B 1 380 ? -17.344 -34.125 -24.5 1 92.19 380 ILE B N 1
ATOM 11552 C CA . ILE B 1 380 ? -18.781 -33.969 -24.25 1 92.19 380 ILE B CA 1
ATOM 11553 C C . ILE B 1 380 ? -19.094 -34.375 -22.812 1 92.19 380 ILE B C 1
ATOM 11555 O O . ILE B 1 380 ? -19.812 -33.656 -22.109 1 92.19 380 ILE B O 1
ATOM 11559 N N . TRP B 1 381 ? -18.5 -35.438 -22.438 1 91.38 381 TRP B N 1
ATOM 11560 C CA . TRP B 1 381 ? -18.75 -35.938 -21.078 1 91.38 381 TRP B CA 1
ATOM 11561 C C . TRP B 1 381 ? -18.203 -34.969 -20.047 1 91.38 381 TRP B C 1
ATOM 11563 O O . TRP B 1 381 ? -18.859 -34.688 -19.031 1 91.38 381 TRP B O 1
ATOM 11573 N N . GLN B 1 382 ? -17.031 -34.5 -20.297 1 87.38 382 GLN B N 1
ATOM 11574 C CA . GLN B 1 382 ? -16.391 -33.594 -19.359 1 87.38 382 GLN B CA 1
ATOM 11575 C C . GLN B 1 382 ? -17.172 -32.281 -19.266 1 87.38 382 GLN B C 1
ATOM 11577 O O . GLN B 1 382 ? -17.328 -31.719 -18.172 1 87.38 382 GLN B O 1
ATOM 11582 N N . MET B 1 383 ? -17.641 -31.766 -20.297 1 87.19 383 MET B N 1
ATOM 11583 C CA . MET B 1 383 ? -18.375 -30.5 -20.297 1 87.19 383 MET B CA 1
ATOM 11584 C C . MET B 1 383 ? -19.75 -30.672 -19.688 1 87.19 383 MET B C 1
ATOM 11586 O O . MET B 1 383 ? -20.281 -29.75 -19.062 1 87.19 383 MET B O 1
ATOM 11590 N N . GLU B 1 384 ? -20.281 -31.875 -19.891 1 87.5 384 GLU B N 1
ATOM 11591 C CA . GLU B 1 384 ? -21.578 -32.188 -19.312 1 87.5 384 GLU B CA 1
ATOM 11592 C C . GLU B 1 384 ? -21.484 -32.281 -17.781 1 87.5 384 GLU B C 1
ATOM 11594 O O . GLU B 1 384 ? -22.375 -31.844 -17.062 1 87.5 384 GLU B O 1
ATOM 11599 N N . THR B 1 385 ? -20.406 -32.719 -17.25 1 79.88 385 THR B N 1
ATOM 11600 C CA . THR B 1 385 ? -20.297 -33.031 -15.836 1 79.88 385 THR B CA 1
ATOM 11601 C C . THR B 1 385 ? -19.594 -31.922 -15.078 1 79.88 385 THR B C 1
ATOM 11603 O O . THR B 1 385 ? -19.828 -31.734 -13.875 1 79.88 385 THR B O 1
ATOM 11606 N N . ASN B 1 386 ? -18.703 -31.281 -15.641 1 69.94 386 ASN B N 1
ATOM 11607 C CA . ASN B 1 386 ? -17.922 -30.25 -14.953 1 69.94 386 ASN B CA 1
ATOM 11608 C C . ASN B 1 386 ? -18.203 -28.859 -15.531 1 69.94 386 ASN B C 1
ATOM 11610 O O . ASN B 1 386 ? -17.266 -28.094 -15.781 1 69.94 386 ASN B O 1
ATOM 11614 N N . GLY B 1 387 ? -19.547 -28.469 -15.688 1 59.41 387 GLY B N 1
ATOM 11615 C CA . GLY B 1 387 ? -20.078 -27.375 -16.484 1 59.41 387 GLY B CA 1
ATOM 11616 C C . GLY B 1 387 ? -19.859 -26.016 -15.859 1 59.41 387 GLY B C 1
ATOM 11617 O O . GLY B 1 387 ? -19.656 -25.016 -16.562 1 59.41 387 GLY B O 1
ATOM 11618 N N . PRO B 1 388 ? -19.844 -25.812 -14.586 1 55.72 388 PRO B N 1
ATOM 11619 C CA . PRO B 1 388 ? -20.203 -24.484 -14.086 1 55.72 388 PRO B CA 1
ATOM 11620 C C . PRO B 1 388 ? -19.219 -23.406 -14.492 1 55.72 388 PRO B C 1
ATOM 11622 O O . PRO B 1 388 ? -19.516 -22.219 -14.406 1 55.72 388 PRO B O 1
ATOM 11625 N N . PHE B 1 389 ? -18.172 -23.766 -15.062 1 60.59 389 PHE B N 1
ATOM 11626 C CA . PHE B 1 389 ? -17.281 -22.625 -15.25 1 60.59 389 PHE B CA 1
ATOM 11627 C C . PHE B 1 389 ? -17.031 -22.375 -16.734 1 60.59 389 PHE B C 1
ATOM 11629 O O . PHE B 1 389 ? -16.203 -21.531 -17.094 1 60.59 389 PHE B O 1
ATOM 11636 N N . LEU B 1 390 ? -17.922 -23.031 -17.516 1 69.25 390 LEU B N 1
ATOM 11637 C CA . LEU B 1 390 ? -17.75 -22.828 -18.953 1 69.25 390 LEU B CA 1
ATOM 11638 C C . LEU B 1 390 ? -18.594 -21.656 -19.422 1 69.25 390 LEU B C 1
ATOM 11640 O O . LEU B 1 390 ? -19.672 -21.391 -18.891 1 69.25 390 LEU B O 1
ATOM 11644 N N . ALA B 1 391 ? -18.031 -20.797 -20.297 1 67.5 391 ALA B N 1
ATOM 11645 C CA . ALA B 1 391 ? -18.766 -19.672 -20.875 1 67.5 391 ALA B CA 1
ATOM 11646 C C . ALA B 1 391 ? -20.094 -20.125 -21.484 1 67.5 391 ALA B C 1
ATOM 11648 O O . ALA B 1 391 ? -21.109 -19.438 -21.344 1 67.5 391 ALA B O 1
ATOM 11649 N N . ASN B 1 392 ? -20.016 -21.328 -22.188 1 77.56 392 ASN B N 1
ATOM 11650 C CA . ASN B 1 392 ? -21.203 -21.922 -22.812 1 77.56 392 ASN B CA 1
ATOM 11651 C C . ASN B 1 392 ? -21.422 -23.359 -22.344 1 77.56 392 ASN B C 1
ATOM 11653 O O . ASN B 1 392 ? -20.969 -24.297 -23.016 1 77.56 392 ASN B O 1
ATOM 11657 N N . PRO B 1 393 ? -22.094 -23.562 -21.312 1 80.44 393 PRO B N 1
ATOM 11658 C CA . PRO B 1 393 ? -22.328 -24.922 -20.812 1 80.44 393 PRO B CA 1
ATOM 11659 C C . PRO B 1 393 ? -23.234 -25.734 -21.734 1 80.44 393 PRO B C 1
ATOM 11661 O O . PRO B 1 393 ? -24 -25.172 -22.516 1 80.44 393 PRO B O 1
ATOM 11664 N N . ILE B 1 394 ? -23.109 -27.047 -21.766 1 85.31 394 ILE B N 1
ATOM 11665 C CA . ILE B 1 394 ? -23.953 -27.922 -22.562 1 85.31 394 ILE B CA 1
ATOM 11666 C C . ILE B 1 394 ? -24.953 -28.641 -21.656 1 85.31 394 ILE B C 1
ATOM 11668 O O . ILE B 1 394 ? -24.688 -28.828 -20.453 1 85.31 394 ILE B O 1
ATOM 11672 N N . PRO B 1 395 ? -26.047 -29.047 -22.188 1 86.94 395 PRO B N 1
ATOM 11673 C CA . PRO B 1 395 ? -27.078 -29.672 -21.344 1 86.94 395 PRO B CA 1
ATOM 11674 C C . PRO B 1 395 ? -26.688 -31.078 -20.891 1 86.94 395 PRO B C 1
ATOM 11676 O O . PRO B 1 395 ? -25.891 -31.75 -21.562 1 86.94 395 PRO B O 1
ATOM 11679 N N . GLU B 1 396 ? -27.25 -31.547 -19.859 1 88.25 396 GLU B N 1
ATOM 11680 C CA . GLU B 1 396 ? -27.094 -32.906 -19.391 1 88.25 396 GLU B CA 1
ATOM 11681 C C . GLU B 1 396 ? -27.656 -33.906 -20.375 1 88.25 396 GLU B C 1
ATOM 11683 O O . GLU B 1 396 ? -28.688 -33.656 -21.016 1 88.25 396 GLU B O 1
ATOM 11688 N N . GLY B 1 397 ? -27 -35.031 -20.531 1 91.5 397 GLY B N 1
ATOM 11689 C CA . GLY B 1 397 ? -27.484 -36.094 -21.422 1 91.5 397 GLY B CA 1
ATOM 11690 C C . GLY B 1 397 ? -26.906 -36 -22.812 1 91.5 397 GLY B C 1
ATOM 11691 O O . GLY B 1 397 ? -27.203 -36.812 -23.672 1 91.5 397 GLY B O 1
ATOM 11692 N N . SER B 1 398 ? -26.094 -35.062 -23.062 1 94 398 SER B N 1
ATOM 11693 C CA . SER B 1 398 ? -25.516 -34.844 -24.375 1 94 398 SER B CA 1
ATOM 11694 C C . SER B 1 398 ? -24.734 -36.062 -24.859 1 94 398 SER B C 1
ATOM 11696 O O . SER B 1 398 ? -24.734 -36.375 -26.047 1 94 398 SER B O 1
ATOM 11698 N N . LEU B 1 399 ? -24.047 -36.781 -24 1 95.62 399 LEU B N 1
ATOM 11699 C CA . LEU B 1 399 ? -23.281 -37.938 -24.391 1 95.62 399 LEU B CA 1
ATOM 11700 C C . LEU B 1 399 ? -24.203 -39.031 -24.906 1 95.62 399 LEU B C 1
ATOM 11702 O O . LEU B 1 399 ? -23.891 -39.719 -25.906 1 95.62 399 LEU B O 1
ATOM 11706 N N . ASN B 1 400 ? -25.328 -39.25 -24.219 1 96.25 400 ASN B N 1
ATOM 11707 C CA . ASN B 1 400 ? -26.312 -40.219 -24.672 1 96.25 400 ASN B CA 1
ATOM 11708 C C . ASN B 1 400 ? -26.875 -39.844 -26.047 1 96.25 400 ASN B C 1
ATOM 11710 O O . ASN B 1 400 ? -27.094 -40.719 -26.891 1 96.25 400 ASN B O 1
ATOM 11714 N N . GLU B 1 401 ? -27.109 -38.656 -26.234 1 96.75 401 GLU B N 1
ATOM 11715 C CA . GLU B 1 401 ? -27.641 -38.156 -27.5 1 96.75 401 GLU B CA 1
ATOM 11716 C C . GLU B 1 401 ? -26.609 -38.344 -28.625 1 96.75 401 GLU B C 1
ATOM 11718 O O . GLU B 1 401 ? -26.969 -38.688 -29.75 1 96.75 401 GLU B O 1
ATOM 11723 N N . TYR B 1 402 ? -25.406 -38.031 -28.375 1 96.38 402 TYR B N 1
ATOM 11724 C CA . TYR B 1 402 ? -24.312 -38.281 -29.312 1 96.38 402 TYR B CA 1
ATOM 11725 C C . TYR B 1 402 ? -24.281 -39.75 -29.75 1 96.38 402 TYR B C 1
ATOM 11727 O O . TYR B 1 402 ? -24.172 -40.031 -30.938 1 96.38 402 TYR B O 1
ATOM 11735 N N . LEU B 1 403 ? -24.312 -40.594 -28.703 1 97.06 403 LEU B N 1
ATOM 11736 C CA . LEU B 1 403 ? -24.25 -42 -28.969 1 97.06 403 LEU B CA 1
ATOM 11737 C C . LEU B 1 403 ? -25.453 -42.438 -29.812 1 97.06 403 LEU B C 1
ATOM 11739 O O . LEU B 1 403 ? -25.328 -43.281 -30.719 1 97.06 403 LEU B O 1
ATOM 11743 N N . ALA B 1 404 ? -26.641 -41.969 -29.516 1 96.88 404 ALA B N 1
ATOM 11744 C CA . ALA B 1 404 ? -27.844 -42.281 -30.281 1 96.88 404 ALA B CA 1
ATOM 11745 C C . ALA B 1 404 ? -27.703 -41.875 -31.75 1 96.88 404 ALA B C 1
ATOM 11747 O O . ALA B 1 404 ? -28.031 -42.688 -32.625 1 96.88 404 ALA B O 1
ATOM 11748 N N . ILE B 1 405 ? -27.219 -40.719 -31.969 1 96.69 405 ILE B N 1
ATOM 11749 C CA . ILE B 1 405 ? -27.047 -40.219 -33.344 1 96.69 405 ILE B CA 1
ATOM 11750 C C . ILE B 1 405 ? -26 -41.062 -34.062 1 96.69 405 ILE B C 1
ATOM 11752 O O . ILE B 1 405 ? -26.188 -41.438 -35.219 1 96.69 405 ILE B O 1
ATOM 11756 N N . ARG B 1 406 ? -24.875 -41.375 -33.438 1 96.5 406 ARG B N 1
ATOM 11757 C CA . ARG B 1 406 ? -23.844 -42.219 -34.062 1 96.5 406 ARG B CA 1
ATOM 11758 C C . ARG B 1 406 ? -24.406 -43.562 -34.469 1 96.5 406 ARG B C 1
ATOM 11760 O O . ARG B 1 406 ? -24.094 -44.062 -35.562 1 96.5 406 ARG B O 1
ATOM 11767 N N . LEU B 1 407 ? -25.203 -44.156 -33.594 1 95.94 407 LEU B N 1
ATOM 11768 C CA . LEU B 1 407 ? -25.766 -45.469 -33.875 1 95.94 407 LEU B CA 1
ATOM 11769 C C . LEU B 1 407 ? -26.766 -45.406 -35.031 1 95.94 407 LEU B C 1
ATOM 11771 O O . LEU B 1 407 ? -26.859 -46.344 -35.844 1 95.94 407 LEU B O 1
ATOM 11775 N N . ILE B 1 408 ? -27.547 -44.344 -35.062 1 95.56 408 ILE B N 1
ATOM 11776 C CA . ILE B 1 408 ? -28.469 -44.125 -36.188 1 95.56 408 ILE B CA 1
ATOM 11777 C C . ILE B 1 408 ? -27.688 -44.062 -37.5 1 95.56 408 ILE B C 1
ATOM 11779 O O . ILE B 1 408 ? -28.031 -44.719 -38.469 1 95.56 408 ILE B O 1
ATOM 11783 N N . LEU B 1 409 ? -26.625 -43.312 -37.5 1 95.38 409 LEU B N 1
ATOM 11784 C CA . LEU B 1 409 ? -25.797 -43.156 -38.688 1 95.38 409 LEU B CA 1
ATOM 11785 C C . LEU B 1 409 ? -25.125 -44.469 -39.062 1 95.38 409 LEU B C 1
ATOM 11787 O O . LEU B 1 409 ? -25.031 -44.812 -40.219 1 95.38 409 LEU B O 1
ATOM 11791 N N . LEU B 1 410 ? -24.625 -45.219 -38.031 1 94.38 410 LEU B N 1
ATOM 11792 C CA . LEU B 1 410 ? -23.953 -46.469 -38.281 1 94.38 410 LEU B CA 1
ATOM 11793 C C . LEU B 1 410 ? -24.906 -47.469 -38.906 1 94.38 410 LEU B C 1
ATOM 11795 O O . LEU B 1 410 ? -24.547 -48.156 -39.875 1 94.38 410 LEU B O 1
ATOM 11799 N N . ALA B 1 411 ? -26.125 -47.594 -38.375 1 93.56 411 ALA B N 1
ATOM 11800 C CA . ALA B 1 411 ? -27.109 -48.5 -38.938 1 93.56 411 ALA B CA 1
ATOM 11801 C C . ALA B 1 411 ? -27.422 -48.156 -40.406 1 93.56 411 ALA B C 1
ATOM 11803 O O . ALA B 1 411 ? -27.5 -49.062 -41.25 1 93.56 411 ALA B O 1
ATOM 11804 N N . HIS B 1 412 ? -27.594 -46.906 -40.625 1 93.12 412 HIS B N 1
ATOM 11805 C CA . HIS B 1 412 ? -27.891 -46.469 -42 1 93.12 412 HIS B CA 1
ATOM 11806 C C . HIS B 1 412 ? -26.719 -46.75 -42.938 1 93.12 412 HIS B C 1
ATOM 11808 O O . HIS B 1 412 ? -26.906 -47.094 -44.094 1 93.12 412 HIS B O 1
ATOM 11814 N N . ALA B 1 413 ? -25.5 -46.469 -42.5 1 92.56 413 ALA B N 1
ATOM 11815 C CA . ALA B 1 413 ? -24.312 -46.719 -43.312 1 92.56 413 ALA B CA 1
ATOM 11816 C C . ALA B 1 413 ? -24.156 -48.188 -43.656 1 92.56 413 ALA B C 1
ATOM 11818 O O . ALA B 1 413 ? -23.812 -48.531 -44.781 1 92.56 413 ALA B O 1
ATOM 11819 N N . ILE B 1 414 ? -24.391 -49.031 -42.625 1 91.69 414 ILE B N 1
ATOM 11820 C CA . ILE B 1 414 ? -24.312 -50.469 -42.844 1 91.69 414 ILE B CA 1
ATOM 11821 C C . ILE B 1 414 ? -25.328 -50.906 -43.906 1 91.69 414 ILE B C 1
ATOM 11823 O O . ILE B 1 414 ? -25 -51.656 -44.812 1 91.69 414 ILE B O 1
ATOM 11827 N N . GLU B 1 415 ? -26.484 -50.406 -43.844 1 91.5 415 GLU B N 1
ATOM 11828 C CA . GLU B 1 415 ? -27.562 -50.75 -44.75 1 91.5 415 GLU B CA 1
ATOM 11829 C C . GLU B 1 415 ? -27.266 -50.219 -46.156 1 91.5 415 GLU B C 1
ATOM 11831 O O . GLU B 1 415 ? -27.484 -50.938 -47.156 1 91.5 415 GLU B O 1
ATOM 11836 N N . HIS B 1 416 ? -26.812 -49.031 -46.219 1 90.31 416 HIS B N 1
ATOM 11837 C CA . HIS B 1 416 ? -26.531 -48.406 -47.531 1 90.31 416 HIS B CA 1
ATOM 11838 C C . HIS B 1 416 ? -25.406 -49.156 -48.25 1 90.31 416 HIS B C 1
ATOM 11840 O O . HIS B 1 416 ? -25.562 -49.562 -49.375 1 90.31 416 HIS B O 1
ATOM 11846 N N . PHE B 1 417 ? -24.328 -49.406 -47.625 1 89.12 417 PHE B N 1
ATOM 11847 C CA . PHE B 1 417 ? -23.156 -50 -48.25 1 89.12 417 PHE B CA 1
ATOM 11848 C C . PHE B 1 417 ? -23.281 -51.5 -48.312 1 89.12 417 PHE B C 1
ATOM 11850 O O . PHE B 1 417 ? -22.781 -52.156 -49.25 1 89.12 417 PHE B O 1
ATOM 11857 N N . GLY B 1 418 ? -23.922 -52.094 -47.344 1 88.56 418 GLY B N 1
ATOM 11858 C CA . GLY B 1 418 ? -24.141 -53.531 -47.344 1 88.56 418 GLY B CA 1
ATOM 11859 C C . GLY B 1 418 ? -25.094 -54 -48.438 1 88.56 418 GLY B C 1
ATOM 11860 O O . GLY B 1 418 ? -24.922 -55.062 -49 1 88.56 418 GLY B O 1
ATOM 11861 N N . LYS B 1 419 ? -26.094 -53.156 -48.656 1 86.75 419 LYS B N 1
ATOM 11862 C CA . LYS B 1 419 ? -27.047 -53.5 -49.719 1 86.75 419 LYS B CA 1
ATOM 11863 C C . LYS B 1 419 ? -26.359 -53.656 -51.062 1 86.75 419 LYS B C 1
ATOM 11865 O O . LYS B 1 419 ? -26.688 -54.531 -51.844 1 86.75 419 LYS B O 1
ATOM 11870 N N . ALA B 1 420 ? -25.422 -52.844 -51.281 1 82.94 420 ALA B N 1
ATOM 11871 C CA . ALA B 1 420 ? -24.688 -52.875 -52.531 1 82.94 420 ALA B CA 1
ATOM 11872 C C . ALA B 1 420 ? -23.891 -54.156 -52.688 1 82.94 420 ALA B C 1
ATOM 11874 O O . ALA B 1 420 ? -23.75 -54.719 -53.781 1 82.94 420 ALA B O 1
ATOM 11875 N N . LYS B 1 421 ? -23.453 -54.75 -51.594 1 84.12 421 LYS B N 1
ATOM 11876 C CA . LYS B 1 421 ? -22.578 -55.906 -51.625 1 84.12 421 LYS B CA 1
ATOM 11877 C C . LYS B 1 421 ? -23.375 -57.188 -51.438 1 84.12 421 LYS B C 1
ATOM 11879 O O . LYS B 1 421 ? -23.172 -58.188 -52.156 1 84.12 421 LYS B O 1
ATOM 11884 N N . PHE B 1 422 ? -24.328 -57.219 -50.469 1 86.69 422 PHE B N 1
ATOM 11885 C CA . PHE B 1 422 ? -24.953 -58.469 -50.062 1 86.69 422 PHE B CA 1
ATOM 11886 C C . PHE B 1 422 ? -26.375 -58.562 -50.594 1 86.69 422 PHE B C 1
ATOM 11888 O O . PHE B 1 422 ? -27.016 -59.625 -50.5 1 86.69 422 PHE B O 1
ATOM 11895 N N . ASN B 1 423 ? -26.938 -57.469 -51.188 1 85.25 423 ASN B N 1
ATOM 11896 C CA . ASN B 1 423 ? -28.266 -57.406 -51.781 1 85.25 423 ASN B CA 1
ATOM 11897 C C . ASN B 1 423 ? -29.359 -57.688 -50.75 1 85.25 423 ASN B C 1
ATOM 11899 O O . ASN B 1 423 ? -30.312 -58.406 -51.031 1 85.25 423 ASN B O 1
ATOM 11903 N N . VAL B 1 424 ? -28.984 -57.375 -49.531 1 85.19 424 VAL B N 1
ATOM 11904 C CA . VAL B 1 424 ? -29.953 -57.438 -48.438 1 85.19 424 VAL B CA 1
ATOM 11905 C C . VAL B 1 424 ? -30.141 -56.062 -47.844 1 85.19 424 VAL B C 1
ATOM 11907 O O . VAL B 1 424 ? -29.219 -55.219 -47.875 1 85.19 424 VAL B O 1
ATOM 11910 N N . GLY B 1 425 ? -31.281 -55.812 -47.344 1 80 425 GLY B N 1
ATOM 11911 C CA . GLY B 1 425 ? -31.625 -54.438 -47 1 80 425 GLY B CA 1
ATOM 11912 C C . GLY B 1 425 ? -31.5 -54.156 -45.5 1 80 425 GLY B C 1
ATOM 11913 O O . GLY B 1 425 ? -31.516 -53 -45.094 1 80 425 GLY B O 1
ATOM 11914 N N . THR B 1 426 ? -31.406 -55.219 -44.688 1 87.69 426 THR B N 1
ATOM 11915 C CA . THR B 1 426 ? -31.438 -54.938 -43.25 1 87.69 426 THR B CA 1
ATOM 11916 C C . THR B 1 426 ? -30.031 -55.031 -42.656 1 87.69 426 THR B C 1
ATOM 11918 O O . THR B 1 426 ? -29.25 -55.906 -43.062 1 87.69 426 THR B O 1
ATOM 11921 N N . ALA B 1 427 ? -29.656 -54.125 -41.719 1 90.38 427 ALA B N 1
ATOM 11922 C CA . ALA B 1 427 ? -28.328 -54.062 -41.094 1 90.38 427 ALA B CA 1
ATOM 11923 C C . ALA B 1 427 ? -27.984 -55.375 -40.375 1 90.38 427 ALA B C 1
ATOM 11925 O O . ALA B 1 427 ? -26.844 -55.844 -40.438 1 90.38 427 ALA B O 1
ATOM 11926 N N . SER B 1 428 ? -28.953 -56 -39.75 1 89.88 428 SER B N 1
ATOM 11927 C CA . SER B 1 428 ? -28.734 -57.25 -39 1 89.88 428 SER B CA 1
ATOM 11928 C C . SER B 1 428 ? -28.312 -58.375 -39.938 1 89.88 428 SER B C 1
ATOM 11930 O O . SER B 1 428 ? -27.391 -59.156 -39.625 1 89.88 428 SER B O 1
ATOM 11932 N N . GLU B 1 429 ? -28.969 -58.438 -41.031 1 89.25 429 GLU B N 1
ATOM 11933 C CA . GLU B 1 429 ? -28.641 -59.469 -42 1 89.25 429 GLU B CA 1
ATOM 11934 C C . GLU B 1 429 ? -27.281 -59.219 -42.625 1 89.25 429 GLU B C 1
ATOM 11936 O O . GLU B 1 429 ? -26.531 -60.188 -42.875 1 89.25 429 GLU B O 1
ATOM 11941 N N . ILE B 1 430 ? -27.062 -58.062 -42.906 1 89 430 ILE B N 1
ATOM 11942 C CA . ILE B 1 430 ? -25.781 -57.688 -43.5 1 89 430 ILE B CA 1
ATOM 11943 C C . ILE B 1 430 ? -24.656 -58.062 -42.562 1 89 430 ILE B C 1
ATOM 11945 O O . ILE B 1 430 ? -23.641 -58.625 -42.969 1 89 430 ILE B O 1
ATOM 11949 N N . LEU B 1 431 ? -24.766 -57.75 -41.281 1 87.06 431 LEU B N 1
ATOM 11950 C CA . LEU B 1 431 ? -23.75 -58.062 -40.281 1 87.06 431 LEU B CA 1
ATOM 11951 C C . LEU B 1 431 ? -23.578 -59.562 -40.125 1 87.06 431 LEU B C 1
ATOM 11953 O O . LEU B 1 431 ? -22.453 -60.062 -39.969 1 87.06 431 LEU B O 1
ATOM 11957 N N . ARG B 1 432 ? -24.641 -60.281 -40.188 1 83.62 432 ARG B N 1
ATOM 11958 C CA . ARG B 1 432 ? -24.578 -61.719 -40.094 1 83.62 432 ARG B CA 1
ATOM 11959 C C . ARG B 1 432 ? -23.797 -62.312 -41.25 1 83.62 432 ARG B C 1
ATOM 11961 O O . ARG B 1 432 ? -22.969 -63.219 -41.062 1 83.62 432 ARG B O 1
ATOM 11968 N N . LEU B 1 433 ? -24.016 -61.812 -42.375 1 83.56 433 LEU B N 1
ATOM 11969 C CA . LEU B 1 433 ? -23.344 -62.312 -43.562 1 83.56 433 LEU B CA 1
ATOM 11970 C C . LEU B 1 433 ? -21.859 -61.906 -43.562 1 83.56 433 LEU B C 1
ATOM 11972 O O . LEU B 1 433 ? -21.016 -62.688 -44 1 83.56 433 LEU B O 1
ATOM 11976 N N . ALA B 1 434 ? -21.641 -60.75 -43.156 1 83.19 434 ALA B N 1
ATOM 11977 C CA . ALA B 1 434 ? -20.25 -60.281 -43.062 1 83.19 434 ALA B CA 1
ATOM 11978 C C . ALA B 1 434 ? -19.453 -61.156 -42.094 1 83.19 434 ALA B C 1
ATOM 11980 O O . ALA B 1 434 ? -18.297 -61.469 -42.344 1 83.19 434 ALA B O 1
ATOM 11981 N N . LEU B 1 435 ? -20.016 -61.531 -40.969 1 77.81 435 LEU B N 1
ATOM 11982 C CA . LEU B 1 435 ? -19.359 -62.375 -39.969 1 77.81 435 LEU B CA 1
ATOM 11983 C C . LEU B 1 435 ? -19.078 -63.781 -40.5 1 77.81 435 LEU B C 1
ATOM 11985 O O . LEU B 1 435 ? -18.047 -64.375 -40.188 1 77.81 435 LEU B O 1
ATOM 11989 N N . LYS B 1 436 ? -19.891 -64.188 -41.281 1 74.44 436 LYS B N 1
ATOM 11990 C CA . LYS B 1 436 ? -19.734 -65.5 -41.875 1 74.44 436 LYS B CA 1
ATOM 11991 C C . LYS B 1 436 ? -18.609 -65.562 -42.906 1 74.44 436 LYS B C 1
ATOM 11993 O O . LYS B 1 436 ? -17.922 -66.562 -43.062 1 74.44 436 LYS B O 1
ATOM 11998 N N . SER B 1 437 ? -18.359 -64.5 -43.531 1 72.19 437 SER B N 1
ATOM 11999 C CA . SER B 1 437 ? -17.391 -64.438 -44.625 1 72.19 437 SER B CA 1
ATOM 12000 C C . SER B 1 437 ? -15.992 -64.125 -44.094 1 72.19 437 SER B C 1
ATOM 12002 O O . SER B 1 437 ? -15 -64.188 -44.844 1 72.19 437 SER B O 1
ATOM 12004 N N . ALA B 1 438 ? -15.766 -63.656 -42.969 1 64.44 438 ALA B N 1
ATOM 12005 C CA . ALA B 1 438 ? -14.5 -63.156 -42.438 1 64.44 438 ALA B CA 1
ATOM 12006 C C . ALA B 1 438 ? -13.461 -64.25 -42.344 1 64.44 438 ALA B C 1
ATOM 12008 O O . ALA B 1 438 ? -13.75 -65.375 -41.844 1 64.44 438 ALA B O 1
ATOM 12009 N N . ASP B 1 439 ? -12.383 -64.188 -43.281 1 57.56 439 ASP B N 1
ATOM 12010 C CA . ASP B 1 439 ? -11.289 -65.188 -43.438 1 57.56 439 ASP B CA 1
ATOM 12011 C C . ASP B 1 439 ? -10.336 -65.062 -42.219 1 57.56 439 ASP B C 1
ATOM 12013 O O . ASP B 1 439 ? -10.133 -64 -41.656 1 57.56 439 ASP B O 1
ATOM 12017 N N . VAL B 1 440 ? -10.062 -66.25 -41.656 1 51.91 440 VAL B N 1
ATOM 12018 C CA . VAL B 1 440 ? -9.109 -66.438 -40.594 1 51.91 440 VAL B CA 1
ATOM 12019 C C . VAL B 1 440 ? -7.699 -66.125 -41.062 1 51.91 440 VAL B C 1
ATOM 12021 O O . VAL B 1 440 ? -7.234 -66.625 -42.062 1 51.91 440 VAL B O 1
ATOM 12024 N N . ARG B 1 441 ? -7.113 -64.875 -40.969 1 53.44 441 ARG B N 1
ATOM 12025 C CA . ARG B 1 441 ? -5.762 -64.5 -41.312 1 53.44 441 ARG B CA 1
ATOM 12026 C C . ARG B 1 441 ? -4.719 -65.438 -40.719 1 53.44 441 ARG B C 1
ATOM 12028 O O . ARG B 1 441 ? -4.836 -65.812 -39.531 1 53.44 441 ARG B O 1
ATOM 12035 N N . SER B 1 442 ? -4.043 -65.938 -41.562 1 50.59 442 SER B N 1
ATOM 12036 C CA . SER B 1 442 ? -3.031 -67 -41.344 1 50.59 442 SER B CA 1
ATOM 12037 C C . SER B 1 442 ? -1.833 -66.438 -40.594 1 50.59 442 SER B C 1
ATOM 12039 O O . SER B 1 442 ? -1.491 -65.25 -40.75 1 50.59 442 SER B O 1
ATOM 12041 N N . ALA B 1 443 ? -1.344 -67.125 -39.531 1 55.34 443 ALA B N 1
ATOM 12042 C CA . ALA B 1 443 ? -0.211 -67.188 -38.625 1 55.34 443 ALA B CA 1
ATOM 12043 C C . ALA B 1 443 ? 1.113 -67.188 -39.375 1 55.34 443 ALA B C 1
ATOM 12045 O O . ALA B 1 443 ? 1.136 -67.312 -40.594 1 55.34 443 ALA B O 1
ATOM 12046 N N . SER B 1 444 ? 2.23 -67.062 -38.625 1 62.22 444 SER B N 1
ATOM 12047 C CA . SER B 1 444 ? 3.635 -67 -39.031 1 62.22 444 SER B CA 1
ATOM 12048 C C . SER B 1 444 ? 3.98 -68.125 -40 1 62.22 444 SER B C 1
ATOM 12050 O O . SER B 1 444 ? 3.65 -69.25 -39.75 1 62.22 444 SER B O 1
ATOM 12052 N N . SER B 1 445 ? 4.543 -67.812 -41.156 1 74.38 445 SER B N 1
ATOM 12053 C CA . SER B 1 445 ? 4.969 -68.75 -42.188 1 74.38 445 SER B CA 1
ATOM 12054 C C . SER B 1 445 ? 6.219 -69.5 -41.75 1 74.38 445 SER B C 1
ATOM 12056 O O . SER B 1 445 ? 6.91 -69.062 -40.844 1 74.38 445 SER B O 1
ATOM 12058 N N . VAL B 1 446 ? 6.41 -70.625 -42.219 1 81.75 446 VAL B N 1
ATOM 12059 C CA . VAL B 1 446 ? 7.594 -71.438 -41.969 1 81.75 446 VAL B CA 1
ATOM 12060 C C . VAL B 1 446 ? 8.852 -70.562 -42.219 1 81.75 446 VAL B C 1
ATOM 12062 O O . VAL B 1 446 ? 9.82 -70.688 -41.469 1 81.75 446 VAL B O 1
ATOM 12065 N N . ARG B 1 447 ? 8.836 -69.75 -43.156 1 85 447 ARG B N 1
ATOM 12066 C CA . ARG B 1 447 ? 10.016 -69 -43.531 1 85 447 ARG B CA 1
ATOM 12067 C C . ARG B 1 447 ? 10.281 -67.938 -42.469 1 85 447 ARG B C 1
ATOM 12069 O O . ARG B 1 447 ? 11.438 -67.562 -42.188 1 85 447 ARG B O 1
ATOM 12076 N N . SER B 1 448 ? 9.266 -67.375 -42 1 83.75 448 SER B N 1
ATOM 12077 C CA . SER B 1 448 ? 9.43 -66.375 -40.969 1 83.75 448 SER B CA 1
ATOM 12078 C C . SER B 1 448 ? 10.023 -67 -39.688 1 83.75 448 SER B C 1
ATOM 12080 O O . SER B 1 448 ? 10.883 -66.375 -39.062 1 83.75 448 SER B O 1
ATOM 12082 N N . ARG B 1 449 ? 9.57 -68.062 -39.375 1 87 449 ARG B N 1
ATOM 12083 C CA . ARG B 1 449 ? 10.125 -68.812 -38.25 1 87 449 ARG B CA 1
ATOM 12084 C C . ARG B 1 449 ? 11.602 -69.125 -38.469 1 87 449 ARG B C 1
ATOM 12086 O O . ARG B 1 449 ? 12.406 -69.062 -37.531 1 87 449 ARG B O 1
ATOM 12093 N N . THR B 1 450 ? 11.844 -69.562 -39.688 1 89.75 450 THR B N 1
ATOM 12094 C CA . THR B 1 450 ? 13.211 -69.938 -40.062 1 89.75 450 THR B CA 1
ATOM 12095 C C . THR B 1 450 ? 14.133 -68.688 -39.844 1 89.75 450 THR B C 1
ATOM 12097 O O . THR B 1 450 ? 15.242 -68.875 -39.344 1 89.75 450 THR B O 1
ATOM 12100 N N . HIS B 1 451 ? 13.672 -67.625 -40.281 1 89.06 451 HIS B N 1
ATOM 12101 C CA . HIS B 1 451 ? 14.469 -66.438 -40.188 1 89.06 451 HIS B CA 1
ATOM 12102 C C . HIS B 1 451 ? 14.797 -66.125 -38.719 1 89.06 451 HIS B C 1
ATOM 12104 O O . HIS B 1 451 ? 15.922 -65.688 -38.406 1 89.06 451 HIS B O 1
ATOM 12110 N N . THR B 1 452 ? 13.859 -66.188 -37.875 1 88.44 452 THR B N 1
ATOM 12111 C CA . THR B 1 452 ? 14.062 -65.938 -36.438 1 88.44 452 THR B CA 1
ATOM 12112 C C . THR B 1 452 ? 15.102 -66.875 -35.844 1 88.44 452 THR B C 1
ATOM 12114 O O . THR B 1 452 ? 16 -66.438 -35.125 1 88.44 452 THR B O 1
ATOM 12117 N N . VAL B 1 453 ? 14.961 -68.125 -36.156 1 89.56 453 VAL B N 1
ATOM 12118 C CA . VAL B 1 453 ? 15.891 -69.125 -35.625 1 89.56 453 VAL B CA 1
ATOM 12119 C C . VAL B 1 453 ? 17.281 -68.875 -36.219 1 89.56 453 VAL B C 1
ATOM 12121 O O . VAL B 1 453 ? 18.297 -69.062 -35.531 1 89.56 453 VAL B O 1
ATOM 12124 N N . PHE B 1 454 ? 17.297 -68.562 -37.531 1 90.81 454 PHE B N 1
ATOM 12125 C CA . PHE B 1 454 ? 18.547 -6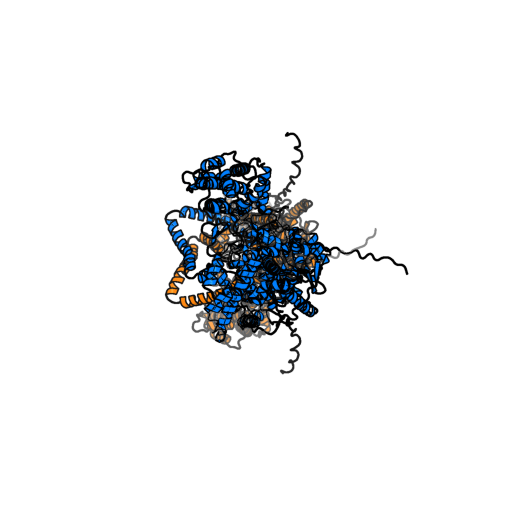8.312 -38.219 1 90.81 454 PHE B CA 1
ATOM 12126 C C . PHE B 1 454 ? 19.312 -67.188 -37.531 1 90.81 454 PHE B C 1
ATOM 12128 O O . PHE B 1 454 ? 20.516 -67.25 -37.312 1 90.81 454 PHE B O 1
ATOM 12135 N N . GLN B 1 455 ? 18.609 -66.188 -37.125 1 88.69 455 GLN B N 1
ATOM 12136 C CA . GLN B 1 455 ? 19.234 -65.062 -36.438 1 88.69 455 GLN B CA 1
ATOM 12137 C C . GLN B 1 455 ? 19.797 -65.5 -35.094 1 88.69 455 GLN B C 1
ATOM 12139 O O . GLN B 1 455 ? 20.922 -65.125 -34.75 1 88.69 455 GLN B O 1
ATOM 12144 N N . LEU B 1 456 ? 19.109 -66.25 -34.375 1 87.94 456 LEU B N 1
ATOM 12145 C CA . LEU B 1 456 ? 19.516 -66.688 -33.062 1 87.94 456 LEU B CA 1
ATOM 12146 C C . LEU B 1 456 ? 20.688 -67.625 -33.125 1 87.94 456 LEU B C 1
ATOM 12148 O O . LEU B 1 456 ? 21.547 -67.688 -32.25 1 87.94 456 LEU B O 1
ATOM 12152 N N . ALA B 1 457 ? 20.609 -68.438 -34.156 1 89.25 457 ALA B N 1
ATOM 12153 C CA . ALA B 1 457 ? 21.703 -69.375 -34.375 1 89.25 457 ALA B CA 1
ATOM 12154 C C . ALA B 1 457 ? 23.016 -68.625 -34.594 1 89.25 457 ALA B C 1
ATOM 12156 O O . ALA B 1 457 ? 24.062 -69.062 -34.094 1 89.25 457 ALA B O 1
ATOM 12157 N N . GLN B 1 458 ? 22.953 -67.625 -35.375 1 88.06 458 GLN B N 1
ATOM 12158 C CA . GLN B 1 458 ? 24.141 -66.812 -35.594 1 88.06 458 GLN B CA 1
ATOM 12159 C C . GLN B 1 458 ? 24.656 -66.25 -34.312 1 88.06 458 GLN B C 1
ATOM 12161 O O . GLN B 1 458 ? 25.859 -66.312 -34 1 88.06 458 GLN B O 1
ATOM 12166 N N . LEU B 1 459 ? 23.797 -65.75 -33.562 1 83.19 459 LEU B N 1
ATOM 12167 C CA . LEU B 1 459 ? 24.156 -65.062 -32.344 1 83.19 459 LEU B CA 1
ATOM 12168 C C . LEU B 1 459 ? 24.672 -66 -31.266 1 83.19 459 LEU B C 1
ATOM 12170 O O . LEU B 1 459 ? 25.5 -65.625 -30.438 1 83.19 459 LEU B O 1
ATOM 12174 N N . GLY B 1 460 ? 24.172 -67.188 -31.312 1 80.69 460 GLY B N 1
ATOM 12175 C CA . GLY B 1 460 ? 24.578 -68.188 -30.328 1 80.69 460 GLY B CA 1
ATOM 12176 C C . GLY B 1 460 ? 25.766 -69 -30.781 1 80.69 460 GLY B C 1
ATOM 12177 O O . GLY B 1 460 ? 26.312 -69.812 -30.016 1 80.69 460 GLY B O 1
ATOM 12178 N N . GLY B 1 461 ? 26.078 -68.875 -31.984 1 82.56 461 GLY B N 1
ATOM 12179 C CA . GLY B 1 461 ? 27.203 -69.625 -32.5 1 82.56 461 GLY B CA 1
ATOM 12180 C C . GLY B 1 461 ? 26.875 -71.062 -32.781 1 82.56 461 GLY B C 1
ATOM 12181 O O . GLY B 1 461 ? 27.734 -71.938 -32.656 1 82.56 461 GLY B O 1
ATOM 12182 N N . TRP B 1 462 ? 25.734 -71.312 -33.156 1 87.12 462 TRP B N 1
ATOM 12183 C CA . TRP B 1 462 ? 25.344 -72.688 -33.469 1 87.12 462 TRP B CA 1
ATOM 12184 C C . TRP B 1 462 ? 25.719 -73.062 -34.906 1 87.12 462 TRP B C 1
ATOM 12186 O O . TRP B 1 462 ? 25.547 -72.25 -35.812 1 87.12 462 TRP B O 1
ATOM 12196 N N . THR B 1 463 ? 26.141 -74.25 -35.094 1 89.69 463 THR B N 1
ATOM 12197 C CA . THR B 1 463 ? 26.609 -74.688 -36.438 1 89.69 463 THR B CA 1
ATOM 12198 C C . THR B 1 463 ? 25.531 -75.438 -37.156 1 89.69 463 THR B C 1
ATOM 12200 O O . THR B 1 463 ? 24.672 -76.062 -36.531 1 89.69 463 THR B O 1
ATOM 12203 N N . PRO B 1 464 ? 25.656 -75.5 -38.469 1 91.56 464 PRO B N 1
ATOM 12204 C CA . PRO B 1 464 ? 24.672 -76.25 -39.25 1 91.56 464 PRO B CA 1
ATOM 12205 C C . PRO B 1 464 ? 24.656 -77.688 -38.875 1 91.56 464 PRO B C 1
ATOM 12207 O O . PRO B 1 464 ? 23.578 -78.312 -38.781 1 91.56 464 PRO B O 1
ATOM 12210 N N . GLU B 1 465 ? 25.781 -78.312 -38.656 1 89.38 465 GLU B N 1
ATOM 12211 C CA . GLU B 1 465 ? 25.844 -79.75 -38.312 1 89.38 465 GLU B CA 1
ATOM 12212 C C . GLU B 1 465 ? 25.141 -80.062 -37 1 89.38 465 GLU B C 1
ATOM 12214 O O . GLU B 1 465 ? 24.422 -81.062 -36.906 1 89.38 465 GLU B O 1
ATOM 12219 N N . GLN B 1 466 ? 25.422 -79.188 -36.094 1 87.5 466 GLN B N 1
ATOM 12220 C CA . GLN B 1 466 ? 24.781 -79.375 -34.781 1 87.5 466 GLN B CA 1
ATOM 12221 C C . GLN B 1 466 ? 23.266 -79.25 -34.906 1 87.5 466 GLN B C 1
ATOM 12223 O O . GLN B 1 466 ? 22.531 -80 -34.25 1 87.5 466 GLN B O 1
ATOM 12228 N N . MET B 1 467 ? 22.812 -78.375 -35.688 1 89.44 467 MET B N 1
ATOM 12229 C CA . MET B 1 467 ? 21.391 -78.125 -35.844 1 89.44 467 MET B CA 1
ATOM 12230 C C . MET B 1 467 ? 20.719 -79.25 -36.625 1 89.44 467 MET B C 1
ATOM 12232 O O . MET B 1 467 ? 19.578 -79.562 -36.344 1 89.44 467 MET B O 1
ATOM 12236 N N . LEU B 1 468 ? 21.438 -79.75 -37.562 1 88.75 468 LEU B N 1
ATOM 12237 C CA . LEU B 1 468 ? 20.922 -80.875 -38.375 1 88.75 468 LEU B CA 1
ATOM 12238 C C . LEU B 1 468 ? 20.719 -82.125 -37.5 1 88.75 468 LEU B C 1
ATOM 12240 O O . LEU B 1 468 ? 19.812 -82.938 -37.75 1 88.75 468 LEU B O 1
ATOM 12244 N N . ASN B 1 469 ? 21.578 -82.312 -36.531 1 87.56 469 ASN B N 1
ATOM 12245 C CA . ASN B 1 469 ? 21.562 -83.5 -35.688 1 87.56 469 ASN B CA 1
ATOM 12246 C C . ASN B 1 469 ? 20.5 -83.438 -34.625 1 87.56 469 ASN B C 1
ATOM 12248 O O . ASN B 1 469 ? 20.281 -84.375 -33.844 1 87.56 469 ASN B O 1
ATOM 12252 N N . MET B 1 470 ? 19.75 -82.312 -34.625 1 90.5 470 MET B N 1
ATOM 12253 C CA . MET B 1 470 ? 18.688 -82.188 -33.625 1 90.5 470 MET B CA 1
ATOM 12254 C C . MET B 1 470 ? 17.453 -82.938 -34.031 1 90.5 470 MET B C 1
ATOM 12256 O O . MET B 1 470 ? 17.109 -83.062 -35.219 1 90.5 470 MET B O 1
ATOM 12260 N N . SER B 1 471 ? 16.828 -83.562 -32.969 1 90.44 471 SER B N 1
ATOM 12261 C CA . SER B 1 471 ? 15.602 -84.312 -33.188 1 90.44 471 SER B CA 1
ATOM 12262 C C . SER B 1 471 ? 14.414 -83.375 -33.406 1 90.44 471 SER B C 1
ATOM 12264 O O . SER B 1 471 ? 14.492 -82.188 -33.156 1 90.44 471 SER B O 1
ATOM 12266 N N . SER B 1 472 ? 13.406 -83.938 -33.938 1 91.94 472 SER B N 1
ATOM 12267 C CA . SER B 1 472 ? 12.172 -83.188 -34.156 1 91.94 472 SER B CA 1
ATOM 12268 C C . SER B 1 472 ? 11.648 -82.562 -32.844 1 91.94 472 SER B C 1
ATOM 12270 O O . SER B 1 472 ? 11.117 -81.5 -32.812 1 91.94 472 SER B O 1
ATOM 12272 N N . ALA B 1 473 ? 11.844 -83.312 -31.797 1 91.06 473 ALA B N 1
ATOM 12273 C CA . ALA B 1 473 ? 11.391 -82.875 -30.484 1 91.06 473 ALA B CA 1
ATOM 12274 C C . ALA B 1 473 ? 12.211 -81.688 -30 1 91.06 473 ALA B C 1
ATOM 12276 O O . ALA B 1 473 ? 11.68 -80.75 -29.359 1 91.06 473 ALA B O 1
ATOM 12277 N N . GLN B 1 474 ? 13.43 -81.75 -30.25 1 90.75 474 GLN B N 1
ATOM 12278 C CA . GLN B 1 474 ? 14.312 -80.625 -29.844 1 90.75 474 GLN B CA 1
ATOM 12279 C C . GLN B 1 474 ? 14 -79.375 -30.641 1 90.75 474 GLN B C 1
ATOM 12281 O O . GLN B 1 474 ? 13.992 -78.25 -30.078 1 90.75 474 GLN B O 1
ATOM 12286 N N . TRP B 1 475 ? 13.75 -79.562 -31.875 1 92.19 475 TRP B N 1
ATOM 12287 C CA . TRP B 1 475 ? 13.367 -78.375 -32.719 1 92.19 475 TRP B CA 1
ATOM 12288 C C . TRP B 1 475 ? 12.039 -77.812 -32.25 1 92.19 475 TRP B C 1
ATOM 12290 O O . TRP B 1 475 ? 11.883 -76.562 -32.188 1 92.19 475 TRP B O 1
ATOM 12300 N N . ARG B 1 476 ? 11.117 -78.625 -31.922 1 91.06 476 ARG B N 1
ATOM 12301 C CA . ARG B 1 476 ? 9.828 -78.188 -31.422 1 91.06 476 ARG B CA 1
ATOM 12302 C C . ARG B 1 476 ? 9.984 -77.375 -30.125 1 91.06 476 ARG B C 1
ATOM 12304 O O . ARG B 1 476 ? 9.336 -76.375 -29.922 1 91.06 476 ARG B O 1
ATOM 12311 N N . CYS B 1 477 ? 10.844 -77.875 -29.328 1 91.25 477 CYS B N 1
ATOM 12312 C CA . CYS B 1 477 ? 11.117 -77.25 -28.062 1 91.25 477 CYS B CA 1
ATOM 12313 C C . CYS B 1 477 ? 11.711 -75.875 -28.297 1 91.25 477 CYS B C 1
ATOM 12315 O O . CYS B 1 477 ? 11.289 -74.875 -27.656 1 91.25 477 CYS B O 1
ATOM 12317 N N . LEU B 1 478 ? 12.633 -75.75 -29.109 1 90.81 478 LEU B N 1
ATOM 12318 C CA . LEU B 1 478 ? 13.305 -74.5 -29.406 1 90.81 478 LEU B CA 1
ATOM 12319 C C . LEU B 1 478 ? 12.32 -73.438 -29.969 1 90.81 478 LEU B C 1
ATOM 12321 O O . LEU B 1 478 ? 12.258 -72.312 -29.516 1 90.81 478 LEU B O 1
ATOM 12325 N N . ILE B 1 479 ? 11.562 -73.875 -30.906 1 89.62 479 ILE B N 1
ATOM 12326 C CA . ILE B 1 479 ? 10.641 -72.938 -31.578 1 89.62 479 ILE B CA 1
ATOM 12327 C C . ILE B 1 479 ? 9.547 -72.5 -30.609 1 89.62 479 ILE B C 1
ATOM 12329 O O . ILE B 1 479 ? 9.172 -71.375 -30.578 1 89.62 479 ILE B O 1
ATOM 12333 N N . THR B 1 480 ? 9.125 -73.438 -29.844 1 89.12 480 THR B N 1
ATOM 12334 C CA . THR B 1 480 ? 8.102 -73.125 -28.859 1 89.12 480 THR B CA 1
ATOM 12335 C C . THR B 1 480 ? 8.625 -72.125 -27.844 1 89.12 480 THR B C 1
ATOM 12337 O O . THR B 1 480 ? 7.91 -71.188 -27.438 1 89.12 480 THR B O 1
ATOM 12340 N N . GLU B 1 481 ? 9.828 -72.312 -27.438 1 90.19 481 GLU B N 1
ATOM 12341 C CA . GLU B 1 481 ? 10.438 -71.375 -26.484 1 90.19 481 GLU B CA 1
ATOM 12342 C C . GLU B 1 481 ? 10.609 -70 -27.094 1 90.19 481 GLU B C 1
ATOM 12344 O O . GLU B 1 481 ? 10.422 -69 -26.422 1 90.19 481 GLU B O 1
ATOM 12349 N N . ILE B 1 482 ? 11.016 -69.938 -28.266 1 89.06 482 ILE B N 1
ATOM 12350 C CA . ILE B 1 482 ? 11.203 -68.688 -28.953 1 89.06 482 ILE B CA 1
ATOM 12351 C C . ILE B 1 482 ? 9.859 -67.938 -29.094 1 89.06 482 ILE B C 1
ATOM 12353 O O . ILE B 1 482 ? 9.758 -66.75 -28.844 1 89.06 482 ILE B O 1
ATOM 12357 N N . GLU B 1 483 ? 8.867 -68.625 -29.391 1 87.38 483 GLU B N 1
ATOM 12358 C CA . GLU B 1 483 ? 7.555 -68.062 -29.656 1 87.38 483 GLU B CA 1
ATOM 12359 C C . GLU B 1 483 ? 6.844 -67.688 -28.344 1 87.38 483 GLU B C 1
ATOM 12361 O O . GLU B 1 483 ? 5.945 -66.875 -28.328 1 87.38 483 GLU B O 1
ATOM 12366 N N . SER B 1 484 ? 7.277 -68.375 -27.281 1 89.5 484 SER B N 1
ATOM 12367 C CA . SER B 1 484 ? 6.688 -68.062 -25.984 1 89.5 484 SER B CA 1
ATOM 12368 C C . SER B 1 484 ? 7.223 -66.75 -25.422 1 89.5 484 SER B C 1
ATOM 12370 O O . SER B 1 484 ? 6.648 -66.188 -24.5 1 89.5 484 SER B O 1
ATOM 12372 N N . PHE B 1 485 ? 8.25 -66.25 -25.953 1 92.12 485 PHE B N 1
ATOM 12373 C CA . PHE B 1 485 ? 8.852 -65 -25.562 1 92.12 485 PHE B CA 1
ATOM 12374 C C . PHE B 1 485 ? 8.648 -63.906 -26.641 1 92.12 485 PHE B C 1
ATOM 12376 O O . PHE B 1 485 ? 9.617 -63.375 -27.188 1 92.12 485 PHE B O 1
ATOM 12383 N N . ALA B 1 486 ? 7.406 -63.594 -26.781 1 88.31 486 ALA B N 1
ATOM 12384 C CA . ALA B 1 486 ? 6.992 -62.688 -27.844 1 88.31 486 ALA B CA 1
ATOM 12385 C C . ALA B 1 486 ? 7.527 -61.281 -27.609 1 88.31 486 ALA B C 1
ATOM 12387 O O . ALA B 1 486 ? 8.07 -61 -26.547 1 88.31 486 ALA B O 1
ATOM 12388 N N . SER B 1 487 ? 7.434 -60.438 -28.547 1 90.69 487 SER B N 1
ATOM 12389 C CA . SER B 1 487 ? 7.969 -59.062 -28.516 1 90.69 487 SER B CA 1
ATOM 12390 C C . SER B 1 487 ? 7.453 -58.312 -27.312 1 90.69 487 SER B C 1
ATOM 12392 O O . SER B 1 487 ? 8.203 -57.562 -26.672 1 90.69 487 SER B O 1
ATOM 12394 N N . LEU B 1 488 ? 6.234 -58.5 -26.984 1 91.81 488 LEU B N 1
ATOM 12395 C CA . LEU B 1 488 ? 5.641 -57.75 -25.875 1 91.81 488 LEU B CA 1
ATOM 12396 C C . LEU B 1 488 ? 6.309 -58.125 -24.547 1 91.81 488 LEU B C 1
ATOM 12398 O O . LEU B 1 488 ? 6.543 -57.281 -23.703 1 91.81 488 LEU B O 1
ATOM 12402 N N . ASP B 1 489 ? 6.539 -59.344 -24.391 1 94.12 489 ASP B N 1
ATOM 12403 C CA . ASP B 1 489 ? 7.223 -59.812 -23.188 1 94.12 489 ASP B CA 1
ATOM 12404 C C . ASP B 1 489 ? 8.656 -59.281 -23.125 1 94.12 489 ASP B C 1
ATOM 12406 O O . ASP B 1 489 ? 9.148 -58.938 -22.062 1 94.12 489 ASP B O 1
ATOM 12410 N N . ARG B 1 490 ? 9.289 -59.25 -24.203 1 94.81 490 ARG B N 1
ATOM 12411 C CA . ARG B 1 490 ? 10.648 -58.719 -24.266 1 94.81 490 ARG B CA 1
ATOM 12412 C C . ARG B 1 490 ? 10.656 -57.219 -23.953 1 94.81 490 ARG B C 1
ATOM 12414 O O . ARG B 1 490 ? 11.5 -56.75 -23.188 1 94.81 490 ARG B O 1
ATOM 12421 N N . ARG B 1 491 ? 9.719 -56.562 -24.516 1 95.94 491 ARG B N 1
ATOM 12422 C CA . ARG B 1 491 ? 9.609 -55.125 -24.266 1 95.94 491 ARG B CA 1
ATOM 12423 C C . ARG B 1 491 ? 9.328 -54.844 -22.797 1 95.94 491 ARG B C 1
ATOM 12425 O O . ARG B 1 491 ? 9.852 -53.875 -22.234 1 95.94 491 ARG B O 1
ATOM 12432 N N . ARG B 1 492 ? 8.484 -55.625 -22.188 1 96.62 492 ARG B N 1
ATOM 12433 C CA . ARG B 1 492 ? 8.188 -55.5 -20.766 1 96.62 492 ARG B CA 1
ATOM 12434 C C . ARG B 1 492 ? 9.453 -55.594 -19.938 1 96.62 492 ARG B C 1
ATOM 12436 O O . ARG B 1 492 ? 9.68 -54.812 -19.031 1 96.62 492 ARG B O 1
ATOM 12443 N N . LEU B 1 493 ? 10.289 -56.562 -20.219 1 96.81 493 LEU B N 1
ATOM 12444 C CA . LEU B 1 493 ? 11.508 -56.781 -19.453 1 96.81 493 LEU B CA 1
ATOM 12445 C C . LEU B 1 493 ? 12.547 -55.719 -19.75 1 96.81 493 LEU B C 1
ATOM 12447 O O . LEU B 1 493 ? 13.289 -55.281 -18.859 1 96.81 493 LEU B O 1
ATOM 12451 N N . LEU B 1 494 ? 12.656 -55.312 -21 1 97.12 494 LEU B N 1
ATOM 12452 C CA . LEU B 1 494 ? 13.539 -54.188 -21.344 1 97.12 494 LEU B CA 1
ATOM 12453 C C . LEU B 1 494 ? 13.148 -52.938 -20.594 1 97.12 494 LEU B C 1
ATOM 12455 O O . LEU B 1 494 ? 14.023 -52.188 -20.125 1 97.12 494 LEU B O 1
ATOM 12459 N N . HIS B 1 495 ? 11.836 -52.719 -20.484 1 97.62 495 HIS B N 1
ATOM 12460 C CA . HIS B 1 495 ? 11.336 -51.594 -19.734 1 97.62 495 HIS B CA 1
ATOM 12461 C C . HIS B 1 495 ? 11.719 -51.688 -18.25 1 97.62 495 HIS B C 1
ATOM 12463 O O . HIS B 1 495 ? 12.148 -50.688 -17.656 1 97.62 495 HIS B O 1
ATOM 12469 N N . ALA B 1 496 ? 11.516 -52.844 -17.719 1 97.38 496 ALA B N 1
ATOM 12470 C CA . ALA B 1 496 ? 11.867 -53.062 -16.328 1 97.38 496 ALA B CA 1
ATOM 12471 C C . ALA B 1 496 ? 13.344 -52.781 -16.078 1 97.38 496 ALA B C 1
ATOM 12473 O O . ALA B 1 496 ? 13.719 -52.219 -15.055 1 97.38 496 ALA B O 1
ATOM 12474 N N . ALA B 1 497 ? 14.188 -53.188 -16.984 1 97.5 497 ALA B N 1
ATOM 12475 C CA . ALA B 1 497 ? 15.625 -52.938 -16.875 1 97.5 497 ALA B CA 1
ATOM 12476 C C . ALA B 1 497 ? 15.938 -51.469 -16.984 1 97.5 497 ALA B C 1
ATOM 12478 O O . ALA B 1 497 ? 16.844 -50.969 -16.312 1 97.5 497 ALA B O 1
ATOM 12479 N N . TYR B 1 498 ? 15.227 -50.844 -17.906 1 97.38 498 TYR B N 1
ATOM 12480 C CA . TYR B 1 498 ? 15.352 -49.375 -18.109 1 97.38 498 TYR B CA 1
ATOM 12481 C C . TYR B 1 498 ? 15.07 -48.625 -16.812 1 97.38 498 TYR B C 1
ATOM 12483 O O . TYR B 1 498 ? 15.852 -47.781 -16.391 1 97.38 498 TYR B O 1
ATOM 12491 N N . GLU B 1 499 ? 13.969 -48.969 -16.109 1 97.62 499 GLU B N 1
ATOM 12492 C CA . GLU B 1 499 ? 13.562 -48.375 -14.844 1 97.62 499 GLU B CA 1
ATOM 12493 C C . GLU B 1 499 ? 14.547 -48.688 -13.727 1 97.62 499 GLU B C 1
ATOM 12495 O O . GLU B 1 499 ? 14.883 -47.844 -12.906 1 97.62 499 GLU B O 1
ATOM 12500 N N . ARG B 1 500 ? 14.984 -49.906 -13.711 1 96.06 500 ARG B N 1
ATOM 12501 C CA . ARG B 1 500 ? 15.906 -50.375 -12.672 1 96.06 500 ARG B CA 1
ATOM 12502 C C . ARG B 1 500 ? 17.234 -49.625 -12.734 1 96.06 500 ARG B C 1
ATOM 12504 O O . ARG B 1 500 ? 17.781 -49.219 -11.703 1 96.06 500 ARG B O 1
ATOM 12511 N N . HIS B 1 501 ? 17.703 -49.406 -13.898 1 95.62 501 HIS B N 1
ATOM 12512 C CA . HIS B 1 501 ? 18.969 -48.688 -14.094 1 95.62 501 HIS B CA 1
ATOM 12513 C C . HIS B 1 501 ? 18.938 -47.312 -13.445 1 95.62 501 HIS B C 1
ATOM 12515 O O . HIS B 1 501 ? 19.812 -46.969 -12.656 1 95.62 501 HIS B O 1
ATOM 12521 N N . TYR B 1 502 ? 17.938 -46.562 -13.75 1 96.5 502 TYR B N 1
ATOM 12522 C CA . TYR B 1 502 ? 17.828 -45.219 -13.203 1 96.5 502 TYR B CA 1
ATOM 12523 C C . TYR B 1 502 ? 17.562 -45.25 -11.703 1 96.5 502 TYR B C 1
ATOM 12525 O O . TYR B 1 502 ? 18.141 -44.469 -10.945 1 96.5 502 TYR B O 1
ATOM 12533 N N . ALA B 1 503 ? 16.641 -46.125 -11.273 1 96.75 503 ALA B N 1
ATOM 12534 C CA . ALA B 1 503 ? 16.281 -46.219 -9.859 1 96.75 503 ALA B CA 1
ATOM 12535 C C . ALA B 1 503 ? 17.516 -46.531 -9.008 1 96.75 503 ALA B C 1
ATOM 12537 O O . ALA B 1 503 ? 17.703 -45.906 -7.945 1 96.75 503 ALA B O 1
ATOM 12538 N N . ASN B 1 504 ? 18.328 -47.406 -9.453 1 95.25 504 ASN B N 1
ATOM 12539 C CA . ASN B 1 504 ? 19.531 -47.781 -8.703 1 95.25 504 ASN B CA 1
ATOM 12540 C C . ASN B 1 504 ? 20.516 -46.594 -8.633 1 95.25 504 ASN B C 1
ATOM 12542 O O . ASN B 1 504 ? 21.109 -46.344 -7.582 1 95.25 504 ASN B O 1
ATOM 12546 N N . GLN B 1 505 ? 20.672 -45.969 -9.711 1 95.19 505 GLN B N 1
ATOM 12547 C CA . GLN B 1 505 ? 21.562 -44.812 -9.727 1 95.19 505 GLN B CA 1
ATOM 12548 C C . GLN B 1 505 ? 21.078 -43.75 -8.758 1 95.19 505 GLN B C 1
ATOM 12550 O O . GLN B 1 505 ? 21.875 -43.156 -8.023 1 95.19 505 GLN B O 1
ATOM 12555 N N . ALA B 1 506 ? 19.766 -43.469 -8.766 1 97.06 506 ALA B N 1
ATOM 12556 C CA . ALA B 1 506 ? 19.172 -42.438 -7.91 1 97.06 506 ALA B CA 1
ATOM 12557 C C . ALA B 1 506 ? 19.297 -42.844 -6.438 1 97.06 506 ALA B C 1
ATOM 12559 O O . ALA B 1 506 ? 19.688 -42 -5.605 1 97.06 506 ALA B O 1
ATOM 12560 N N . LEU B 1 507 ? 18.953 -44.031 -6.117 1 97.38 507 LEU B N 1
ATOM 12561 C CA . LEU B 1 507 ? 18.984 -44.469 -4.73 1 97.38 507 LEU B CA 1
ATOM 12562 C C . LEU B 1 507 ? 20.422 -44.531 -4.207 1 97.38 507 LEU B C 1
ATOM 12564 O O . LEU B 1 507 ? 20.672 -44.188 -3.049 1 97.38 507 LEU B O 1
ATOM 12568 N N . ASP B 1 508 ? 21.359 -44.969 -5.043 1 96.5 508 ASP B N 1
ATOM 12569 C CA . ASP B 1 508 ? 22.781 -44.938 -4.668 1 96.5 508 ASP B CA 1
ATOM 12570 C C . ASP B 1 508 ? 23.219 -43.5 -4.348 1 96.5 508 ASP B C 1
ATOM 12572 O O . ASP B 1 508 ? 23.859 -43.281 -3.322 1 96.5 508 ASP B O 1
ATOM 12576 N N . ALA B 1 509 ? 22.875 -42.688 -5.246 1 96.88 509 ALA B N 1
ATOM 12577 C CA . ALA B 1 509 ? 23.281 -41.281 -5.094 1 96.88 509 ALA B CA 1
ATOM 12578 C C . ALA B 1 509 ? 22.703 -40.688 -3.811 1 96.88 509 ALA B C 1
ATOM 12580 O O . ALA B 1 509 ? 23.422 -40 -3.072 1 96.88 509 ALA B O 1
ATOM 12581 N N . ILE B 1 510 ? 21.406 -40.875 -3.518 1 97.31 510 ILE B N 1
ATOM 12582 C CA . ILE B 1 510 ? 20.75 -40.344 -2.332 1 97.31 510 ILE B CA 1
ATOM 12583 C C . ILE B 1 510 ? 21.391 -40.938 -1.077 1 97.31 510 ILE B C 1
ATOM 12585 O O . ILE B 1 510 ? 21.625 -40.25 -0.096 1 97.31 510 ILE B O 1
ATOM 12589 N N . SER B 1 511 ? 21.641 -42.188 -1.168 1 95.62 511 SER B N 1
ATOM 12590 C CA . SER B 1 511 ? 22.25 -42.875 -0.032 1 95.62 511 SER B CA 1
ATOM 12591 C C . SER B 1 511 ? 23.625 -42.312 0.281 1 95.62 511 SER B C 1
ATOM 12593 O O . SER B 1 511 ? 23.922 -41.969 1.434 1 95.62 511 SER B O 1
ATOM 12595 N N . ILE B 1 512 ? 24.438 -42.156 -0.682 1 94.44 512 ILE B N 1
ATOM 12596 C CA . ILE B 1 512 ? 25.812 -41.688 -0.514 1 94.44 512 ILE B CA 1
ATOM 12597 C C . ILE B 1 512 ? 25.781 -40.219 -0.086 1 94.44 512 ILE B C 1
ATOM 12599 O O . ILE B 1 512 ? 26.469 -39.844 0.868 1 94.44 512 ILE B O 1
ATOM 12603 N N . HIS B 1 513 ? 25.016 -39.469 -0.732 1 95.19 513 HIS B N 1
ATOM 12604 C CA . HIS B 1 513 ? 24.969 -38.031 -0.474 1 95.19 513 HIS B CA 1
ATOM 12605 C C . HIS B 1 513 ? 24.391 -37.75 0.908 1 95.19 513 HIS B C 1
ATOM 12607 O O . HIS B 1 513 ? 24.891 -36.875 1.616 1 95.19 513 HIS B O 1
ATOM 12613 N N . SER B 1 514 ? 23.344 -38.406 1.267 1 94.38 514 SER B N 1
ATOM 12614 C CA . SER B 1 514 ? 22.719 -38.188 2.568 1 94.38 514 SER B CA 1
ATOM 12615 C C . SER B 1 514 ? 23.688 -38.5 3.703 1 94.38 514 SER B C 1
ATOM 12617 O O . SER B 1 514 ? 23.703 -37.844 4.734 1 94.38 514 SER B O 1
ATOM 12619 N N . ARG B 1 515 ? 24.438 -39.406 3.568 1 89.06 515 ARG B N 1
ATOM 12620 C CA . ARG B 1 515 ? 25.438 -39.75 4.562 1 89.06 515 ARG B CA 1
ATOM 12621 C C . ARG B 1 515 ? 26.516 -38.688 4.656 1 89.06 515 ARG B C 1
ATOM 12623 O O . ARG B 1 515 ? 26.953 -38.312 5.754 1 89.06 515 ARG B O 1
ATOM 12630 N N . ARG B 1 516 ? 26.906 -38.219 3.506 1 88.25 516 ARG B N 1
ATOM 12631 C CA . ARG B 1 516 ? 27.859 -37.125 3.48 1 88.25 516 ARG B CA 1
ATOM 12632 C C . ARG B 1 516 ? 27.328 -35.906 4.215 1 88.25 516 ARG B C 1
ATOM 12634 O O . ARG B 1 516 ? 28.062 -35.25 4.953 1 88.25 516 ARG B O 1
ATOM 12641 N N . ARG B 1 517 ? 26.062 -35.656 3.982 1 89.56 517 ARG B N 1
ATOM 12642 C CA . ARG B 1 517 ? 25.406 -34.5 4.586 1 89.56 517 ARG B CA 1
ATOM 12643 C C . ARG B 1 517 ? 25.297 -34.656 6.098 1 89.56 517 ARG B C 1
ATOM 12645 O O . ARG B 1 517 ? 25.438 -33.688 6.844 1 89.56 517 ARG B O 1
ATOM 12652 N N . ARG B 1 518 ? 24.938 -35.719 6.535 1 84.88 518 ARG B N 1
ATOM 12653 C CA . ARG B 1 518 ? 24.812 -36 7.965 1 84.88 518 ARG B CA 1
ATOM 12654 C C . ARG B 1 518 ? 26.141 -35.75 8.688 1 84.88 518 ARG B C 1
ATOM 12656 O O . ARG B 1 518 ? 26.156 -35.281 9.828 1 84.88 518 ARG B O 1
ATOM 12663 N N . GLU B 1 519 ? 27.141 -36.031 8.07 1 79.25 519 GLU B N 1
ATOM 12664 C CA . GLU B 1 519 ? 28.469 -35.844 8.656 1 79.25 519 GLU B CA 1
ATOM 12665 C C . GLU B 1 519 ? 28.812 -34.344 8.742 1 79.25 519 GLU B C 1
ATOM 12667 O O . GLU B 1 519 ? 29.516 -33.938 9.664 1 79.25 519 GLU B O 1
ATOM 12672 N N . LEU B 1 520 ? 28.297 -33.562 7.844 1 73.06 520 LEU B N 1
ATOM 12673 C CA . LEU B 1 520 ? 28.547 -32.125 7.82 1 73.06 520 LEU B CA 1
ATOM 12674 C C . LEU B 1 520 ? 27.672 -31.391 8.836 1 73.06 520 LEU B C 1
ATOM 12676 O O . LEU B 1 520 ? 28.078 -30.375 9.406 1 73.06 520 LEU B O 1
ATOM 12680 N N . ALA B 1 521 ? 26.312 -31.484 9.047 1 62.62 521 ALA B N 1
ATOM 12681 C CA . ALA B 1 521 ? 25.219 -30.766 9.719 1 62.62 521 ALA B CA 1
ATOM 12682 C C . ALA B 1 521 ? 25.547 -30.531 11.188 1 62.62 521 ALA B C 1
ATOM 12684 O O . ALA B 1 521 ? 25.031 -29.578 11.805 1 62.62 521 ALA B O 1
ATOM 12685 N N . THR B 1 522 ? 26.375 -31.281 11.914 1 53.06 522 THR B N 1
ATOM 12686 C CA . THR B 1 522 ? 26.531 -31.078 13.352 1 53.06 522 THR B CA 1
ATOM 12687 C C . THR B 1 522 ? 26.844 -29.625 13.664 1 53.06 522 THR B C 1
ATOM 12689 O O . THR B 1 522 ? 26.609 -29.156 14.789 1 53.06 522 THR B O 1
ATOM 12692 N N . ASN B 1 523 ? 27.406 -28.812 13.016 1 46.34 523 ASN B N 1
ATOM 12693 C CA . ASN B 1 523 ? 28.016 -27.594 13.562 1 46.34 523 ASN B CA 1
ATOM 12694 C C . ASN B 1 523 ? 27.078 -26.406 13.422 1 46.34 523 ASN B C 1
ATOM 12696 O O . ASN B 1 523 ? 27.156 -25.453 14.211 1 46.34 523 ASN B O 1
ATOM 12700 N N . SER B 1 524 ? 26.453 -25.812 12.414 1 51.41 524 SER B N 1
ATOM 12701 C CA . SER B 1 524 ? 26.266 -24.375 12.203 1 51.41 524 SER B CA 1
ATOM 12702 C C . SER B 1 524 ? 24.797 -23.984 12.305 1 51.41 524 SER B C 1
ATOM 12704 O O . SER B 1 524 ? 24.094 -23.938 11.297 1 51.41 524 SER B O 1
ATOM 12706 N N . ARG B 1 525 ? 24.312 -24.094 13.453 1 53.75 525 ARG B N 1
ATOM 12707 C CA . ARG B 1 525 ? 22.938 -23.641 13.641 1 53.75 525 ARG B CA 1
ATOM 12708 C C . ARG B 1 525 ? 22.812 -22.125 13.461 1 53.75 525 ARG B C 1
ATOM 12710 O O . ARG B 1 525 ? 22.438 -21.406 14.383 1 53.75 525 ARG B O 1
ATOM 12717 N N . ARG B 1 526 ? 23.188 -21.547 12.422 1 66.81 526 ARG B N 1
ATOM 12718 C CA . ARG B 1 526 ? 22.984 -20.109 12.273 1 66.81 526 ARG B CA 1
ATOM 12719 C C . ARG B 1 526 ? 21.609 -19.797 11.672 1 66.81 526 ARG B C 1
ATOM 12721 O O . ARG B 1 526 ? 21.109 -20.562 10.844 1 66.81 526 ARG B O 1
ATOM 12728 N N . ARG B 1 527 ? 20.984 -18.922 12.234 1 85 527 ARG B N 1
ATOM 12729 C CA . ARG B 1 527 ? 19.719 -18.438 11.703 1 85 527 ARG B CA 1
ATOM 12730 C C . ARG B 1 527 ? 19.859 -18.016 10.242 1 85 527 ARG B C 1
ATOM 12732 O O . ARG B 1 527 ? 20.781 -17.266 9.898 1 85 527 ARG B O 1
ATOM 12739 N N . PRO B 1 528 ? 19.062 -18.625 9.367 1 93.5 528 PRO B N 1
ATOM 12740 C CA . PRO B 1 528 ? 19.141 -18.25 7.957 1 93.5 528 PRO B CA 1
ATOM 12741 C C . PRO B 1 528 ? 18.906 -16.75 7.723 1 93.5 528 PRO B C 1
ATOM 12743 O O . PRO B 1 528 ? 18.141 -16.125 8.461 1 93.5 528 PRO B O 1
ATOM 12746 N N . ALA B 1 529 ? 19.562 -16.25 6.738 1 95.38 529 ALA B N 1
ATOM 12747 C CA . ALA B 1 529 ? 19.375 -14.852 6.391 1 95.38 529 ALA B CA 1
ATOM 12748 C C . ALA B 1 529 ? 17.938 -14.586 5.941 1 95.38 529 ALA B C 1
ATOM 12750 O O . ALA B 1 529 ? 17.359 -13.555 6.289 1 95.38 529 ALA B O 1
ATOM 12751 N N . TYR B 1 530 ? 17.406 -15.453 5.141 1 97.62 530 TYR B N 1
ATOM 12752 C CA . TYR B 1 530 ? 16.031 -15.438 4.672 1 97.62 530 TYR B CA 1
ATOM 12753 C C . TYR B 1 530 ? 15.594 -16.828 4.211 1 97.62 530 TYR B C 1
ATOM 12755 O O . TYR B 1 530 ? 16.406 -17.75 4.172 1 97.62 530 TYR B O 1
ATOM 12763 N N . ALA B 1 531 ? 14.344 -16.984 3.949 1 98.19 531 ALA B N 1
ATOM 12764 C CA . ALA B 1 531 ? 13.836 -18.25 3.443 1 98.19 531 ALA B CA 1
ATOM 12765 C C . ALA B 1 531 ? 13.117 -18.062 2.111 1 98.19 531 ALA B C 1
ATOM 12767 O O . ALA B 1 531 ? 12.492 -17.031 1.878 1 98.19 531 ALA B O 1
ATOM 12768 N N . ALA B 1 532 ? 13.305 -19 1.256 1 98.5 532 ALA B N 1
ATOM 12769 C CA . ALA B 1 532 ? 12.625 -19.047 -0.037 1 98.5 532 ALA B CA 1
ATOM 12770 C C . ALA B 1 532 ? 11.82 -20.328 -0.19 1 98.5 532 ALA B C 1
ATOM 12772 O O . ALA B 1 532 ? 12.375 -21.422 -0.177 1 98.5 532 ALA B O 1
ATOM 12773 N N . ILE B 1 533 ? 10.5 -20.203 -0.324 1 98.56 533 ILE B N 1
ATOM 12774 C CA . ILE B 1 533 ? 9.609 -21.344 -0.418 1 98.56 533 ILE B CA 1
ATOM 12775 C C . ILE B 1 533 ? 9.125 -21.5 -1.858 1 98.56 533 ILE B C 1
ATOM 12777 O O . ILE B 1 533 ? 8.555 -20.578 -2.436 1 98.56 533 ILE B O 1
ATOM 12781 N N . PHE B 1 534 ? 9.305 -22.688 -2.426 1 98.12 534 PHE B N 1
ATOM 12782 C CA . PHE B 1 534 ? 8.969 -22.922 -3.824 1 98.12 534 PHE B CA 1
ATOM 12783 C C . PHE B 1 534 ? 7.883 -23.984 -3.949 1 98.12 534 PHE B C 1
ATOM 12785 O O . PHE B 1 534 ? 7.535 -24.641 -2.965 1 98.12 534 PHE B O 1
ATOM 12792 N N . CYS B 1 535 ? 7.285 -24.094 -5.148 1 96.56 535 CYS B N 1
ATOM 12793 C CA . CYS B 1 535 ? 6.43 -25.234 -5.48 1 96.56 535 CYS B CA 1
ATOM 12794 C C . CYS B 1 535 ? 7.234 -26.516 -5.551 1 96.56 535 CYS B C 1
ATOM 12796 O O . CYS B 1 535 ? 8.438 -26.5 -5.82 1 96.56 535 CYS B O 1
ATOM 12798 N N . ILE B 1 536 ? 6.625 -27.641 -5.371 1 96.69 536 ILE B N 1
ATOM 12799 C CA . ILE B 1 536 ? 7.293 -28.938 -5.426 1 96.69 536 ILE B CA 1
ATOM 12800 C C . ILE B 1 536 ? 7.664 -29.266 -6.867 1 96.69 536 ILE B C 1
ATOM 12802 O O . ILE B 1 536 ? 8.43 -30.203 -7.121 1 96.69 536 ILE B O 1
ATOM 12806 N N . ASP B 1 537 ? 7.301 -28.469 -7.809 1 95.12 537 ASP B N 1
ATOM 12807 C CA . ASP B 1 537 ? 7.473 -28.656 -9.25 1 95.12 537 ASP B CA 1
ATOM 12808 C C . ASP B 1 537 ? 8.922 -28.984 -9.594 1 95.12 537 ASP B C 1
ATOM 12810 O O . ASP B 1 537 ? 9.852 -28.406 -9.016 1 95.12 537 ASP B O 1
ATOM 12814 N N . ASP B 1 538 ? 9.133 -29.984 -10.453 1 95.81 538 ASP B N 1
ATOM 12815 C CA . ASP B 1 538 ? 10.477 -30.422 -10.836 1 95.81 538 ASP B CA 1
ATOM 12816 C C . ASP B 1 538 ? 11.25 -29.281 -11.484 1 95.81 538 ASP B C 1
ATOM 12818 O O . ASP B 1 538 ? 12.484 -29.219 -11.391 1 95.81 538 ASP B O 1
ATOM 12822 N N . ARG B 1 539 ? 10.609 -28.312 -12.141 1 95.31 539 ARG B N 1
ATOM 12823 C CA . ARG B 1 539 ? 11.258 -27.188 -12.781 1 95.31 539 ARG B CA 1
ATOM 12824 C C . ARG B 1 539 ? 11.836 -26.219 -11.75 1 95.31 539 ARG B C 1
ATOM 12826 O O . ARG B 1 539 ? 12.75 -25.453 -12.055 1 95.31 539 ARG B O 1
ATOM 12833 N N . GLU B 1 540 ? 11.258 -26.328 -10.562 1 96.31 540 GLU B N 1
ATOM 12834 C CA . GLU B 1 540 ? 11.727 -25.453 -9.492 1 96.31 540 GLU B CA 1
ATOM 12835 C C . GLU B 1 540 ? 12.945 -26.047 -8.781 1 96.31 540 GLU B C 1
ATOM 12837 O O . GLU B 1 540 ? 13.641 -25.344 -8.055 1 96.31 540 GLU B O 1
ATOM 12842 N N . GLU B 1 541 ? 13.242 -27.297 -8.992 1 96.06 541 GLU B N 1
ATOM 12843 C CA . GLU B 1 541 ? 14.367 -27.938 -8.32 1 96.06 541 GLU B CA 1
ATOM 12844 C C . GLU B 1 541 ? 15.688 -27.25 -8.664 1 96.06 541 GLU B C 1
ATOM 12846 O O . GLU B 1 541 ? 16.484 -26.953 -7.77 1 96.06 541 GLU B O 1
ATOM 12851 N N . SER B 1 542 ? 15.953 -27.016 -9.938 1 96.75 542 SER B N 1
ATOM 12852 C CA . SER B 1 542 ? 17.203 -26.359 -10.32 1 96.75 542 SER B CA 1
ATOM 12853 C C . SER B 1 542 ? 17.266 -24.938 -9.797 1 96.75 542 SER B C 1
ATOM 12855 O O . SER B 1 542 ? 18.312 -24.469 -9.375 1 96.75 542 SER B O 1
ATOM 12857 N N . PHE B 1 543 ? 16.109 -24.219 -9.859 1 97.31 543 PHE B N 1
ATOM 12858 C CA . PHE B 1 543 ? 16.062 -22.859 -9.336 1 97.31 543 PHE B CA 1
ATOM 12859 C C . PHE B 1 543 ? 16.438 -22.844 -7.859 1 97.31 543 PHE B C 1
ATOM 12861 O O . PHE B 1 543 ? 17.25 -22.016 -7.434 1 97.31 543 PHE B O 1
ATOM 12868 N N . ARG B 1 544 ? 15.891 -23.719 -7.105 1 96.88 544 ARG B N 1
ATOM 12869 C CA . ARG B 1 544 ? 16.172 -23.859 -5.68 1 96.88 544 ARG B CA 1
ATOM 12870 C C . ARG B 1 544 ? 17.641 -24.188 -5.449 1 96.88 544 ARG B C 1
ATOM 12872 O O . ARG B 1 544 ? 18.297 -23.562 -4.605 1 96.88 544 ARG B O 1
ATOM 12879 N N . ARG B 1 545 ? 18.141 -25.125 -6.176 1 97.12 545 ARG B N 1
ATOM 12880 C CA . ARG B 1 545 ? 19.531 -25.562 -6.023 1 97.12 545 ARG B CA 1
ATOM 12881 C C . ARG B 1 545 ? 20.5 -24.422 -6.367 1 97.12 545 ARG B C 1
ATOM 12883 O O . ARG B 1 545 ? 21.453 -24.172 -5.637 1 97.12 545 ARG B O 1
ATOM 12890 N N . HIS B 1 546 ? 20.25 -23.719 -7.469 1 97.75 546 HIS B N 1
ATOM 12891 C CA . HIS B 1 546 ? 21.094 -22.594 -7.844 1 97.75 546 HIS B CA 1
ATOM 12892 C C . HIS B 1 546 ? 21.047 -21.484 -6.797 1 97.75 546 HIS B C 1
ATOM 12894 O O . HIS B 1 546 ? 22.047 -20.844 -6.52 1 97.75 546 HIS B O 1
ATOM 12900 N N . LEU B 1 547 ? 19.828 -21.25 -6.262 1 97.81 547 LEU B N 1
ATOM 12901 C CA . LEU B 1 547 ? 19.719 -20.25 -5.211 1 97.81 547 LEU B CA 1
ATOM 12902 C C . LEU B 1 547 ? 20.547 -20.641 -3.996 1 97.81 547 LEU B C 1
ATOM 12904 O O . LEU B 1 547 ? 21.219 -19.797 -3.398 1 97.81 547 LEU B O 1
ATOM 12908 N N . GLU B 1 548 ? 20.531 -21.891 -3.65 1 96.62 548 GLU B N 1
ATOM 12909 C CA . GLU B 1 548 ? 21.312 -22.391 -2.521 1 96.62 548 GLU B CA 1
ATOM 12910 C C . GLU B 1 548 ? 22.812 -22.25 -2.775 1 96.62 548 GLU B C 1
ATOM 12912 O O . GLU B 1 548 ? 23.594 -22.078 -1.837 1 96.62 548 GLU B O 1
ATOM 12917 N N . GLU B 1 549 ? 23.188 -22.328 -4.016 1 96.44 549 GLU B N 1
ATOM 12918 C CA . GLU B 1 549 ? 24.594 -22.141 -4.375 1 96.44 549 GLU B CA 1
ATOM 12919 C C . GLU B 1 549 ? 24.969 -20.656 -4.305 1 96.44 549 GLU B C 1
ATOM 12921 O O . GLU B 1 549 ? 26.078 -20.312 -3.869 1 96.44 549 GLU B O 1
ATOM 12926 N N . VAL B 1 550 ? 24.047 -19.797 -4.742 1 96.5 550 VAL B N 1
ATOM 12927 C CA . VAL B 1 550 ? 24.281 -18.344 -4.773 1 96.5 550 VAL B CA 1
ATOM 12928 C C . VAL B 1 550 ? 24.281 -17.797 -3.35 1 96.5 550 VAL B C 1
ATOM 12930 O O . VAL B 1 550 ? 25.078 -16.922 -3.014 1 96.5 550 VAL B O 1
ATOM 12933 N N . ALA B 1 551 ? 23.344 -18.266 -2.586 1 96 551 ALA B N 1
ATOM 12934 C CA . ALA B 1 551 ? 23.156 -17.797 -1.212 1 96 551 ALA B CA 1
ATOM 12935 C C . ALA B 1 551 ? 23.109 -18.969 -0.241 1 96 551 ALA B C 1
ATOM 12937 O O . ALA B 1 551 ? 22.047 -19.359 0.244 1 96 551 ALA B O 1
ATOM 12938 N N . PRO B 1 552 ? 24.25 -19.422 0.182 1 93.81 552 PRO B N 1
ATOM 12939 C CA . PRO B 1 552 ? 24.312 -20.609 1.045 1 93.81 552 PRO B CA 1
ATOM 12940 C C . PRO B 1 552 ? 23.672 -20.359 2.412 1 93.81 552 PRO B C 1
ATOM 12942 O O . PRO B 1 552 ? 23.297 -21.328 3.102 1 93.81 552 PRO B O 1
ATOM 12945 N N . ASP B 1 553 ? 23.484 -19.125 2.771 1 93.5 553 ASP B N 1
ATOM 12946 C CA . ASP B 1 553 ? 22.938 -18.812 4.09 1 93.5 553 ASP B CA 1
ATOM 12947 C C . ASP B 1 553 ? 21.422 -18.703 4.035 1 93.5 553 ASP B C 1
ATOM 12949 O O . ASP B 1 553 ? 20.781 -18.375 5.043 1 93.5 553 ASP B O 1
ATOM 12953 N N . CYS B 1 554 ? 20.812 -19 2.91 1 95.38 554 CYS B N 1
ATOM 12954 C CA . CYS B 1 554 ? 19.359 -18.984 2.85 1 95.38 554 CYS B CA 1
ATOM 12955 C C . CYS B 1 554 ? 18.797 -20.375 3.125 1 95.38 554 CYS B C 1
ATOM 12957 O O . CYS B 1 554 ? 19.5 -21.375 2.992 1 95.38 554 CYS B O 1
ATOM 12959 N N . ARG B 1 555 ? 17.625 -20.422 3.559 1 95.88 555 ARG B N 1
ATOM 12960 C CA . ARG B 1 555 ? 16.891 -21.672 3.711 1 95.88 555 ARG B CA 1
ATOM 12961 C C . ARG B 1 555 ? 15.812 -21.812 2.633 1 95.88 555 ARG B C 1
ATOM 12963 O O . ARG B 1 555 ? 15.094 -20.859 2.34 1 95.88 555 ARG B O 1
ATOM 12970 N N . THR B 1 556 ? 15.797 -22.969 1.957 1 97.19 556 THR B N 1
ATOM 12971 C CA . THR B 1 556 ? 14.742 -23.203 0.981 1 97.19 556 THR B CA 1
ATOM 12972 C C . THR B 1 556 ? 13.805 -24.312 1.452 1 97.19 556 THR B C 1
ATOM 12974 O O . THR B 1 556 ? 14.188 -25.156 2.256 1 97.19 556 THR B O 1
ATOM 12977 N N . ALA B 1 557 ? 12.602 -24.25 1.034 1 97.75 557 ALA B N 1
ATOM 12978 C CA . ALA B 1 557 ? 11.594 -25.266 1.258 1 97.75 557 ALA B CA 1
ATOM 12979 C C . ALA B 1 557 ? 10.586 -25.312 0.114 1 97.75 557 ALA B C 1
ATOM 12981 O O . ALA B 1 557 ? 10.648 -24.5 -0.809 1 97.75 557 ALA B O 1
ATOM 12982 N N . SER B 1 558 ? 9.75 -26.375 0.174 1 97.06 558 SER B N 1
ATOM 12983 C CA . SER B 1 558 ? 8.773 -26.484 -0.905 1 97.06 558 SER B CA 1
ATOM 12984 C C . SER B 1 558 ? 7.445 -27.031 -0.396 1 97.06 558 SER B C 1
ATOM 12986 O O . SER B 1 558 ? 7.414 -27.766 0.595 1 97.06 558 SER B O 1
ATOM 12988 N N . ALA B 1 559 ? 6.434 -26.609 -1.007 1 96.38 559 ALA B N 1
ATOM 12989 C CA . ALA B 1 559 ? 5.066 -27.078 -0.805 1 96.38 559 ALA B CA 1
ATOM 12990 C C . ALA B 1 559 ? 4.277 -27.047 -2.109 1 96.38 559 ALA B C 1
ATOM 12992 O O . ALA B 1 559 ? 4.762 -26.547 -3.125 1 96.38 559 ALA B O 1
ATOM 12993 N N . ALA B 1 560 ? 3.094 -27.688 -2.074 1 94.62 560 ALA B N 1
ATOM 12994 C CA . ALA B 1 560 ? 2.244 -27.641 -3.262 1 94.62 560 ALA B CA 1
ATOM 12995 C C . ALA B 1 560 ? 1.953 -26.188 -3.662 1 94.62 560 ALA B C 1
ATOM 12997 O O . ALA B 1 560 ? 1.709 -25.344 -2.803 1 94.62 560 ALA B O 1
ATOM 12998 N N . GLY B 1 561 ? 1.971 -25.875 -4.887 1 94.81 561 GLY B N 1
ATOM 12999 C CA . GLY B 1 561 ? 1.999 -24.516 -5.418 1 94.81 561 GLY B CA 1
ATOM 13000 C C . GLY B 1 561 ? 0.793 -23.688 -5.016 1 94.81 561 GLY B C 1
ATOM 13001 O O . GLY B 1 561 ? 0.838 -22.453 -5.051 1 94.81 561 GLY B O 1
ATOM 13002 N N . PHE B 1 562 ? -0.32 -24.281 -4.633 1 95.19 562 PHE B N 1
ATOM 13003 C CA . PHE B 1 562 ? -1.485 -23.516 -4.199 1 95.19 562 PHE B CA 1
ATOM 13004 C C . PHE B 1 562 ? -1.324 -23.062 -2.758 1 95.19 562 PHE B C 1
ATOM 13006 O O . PHE B 1 562 ? -2.105 -22.234 -2.273 1 95.19 562 PHE B O 1
ATOM 13013 N N . PHE B 1 563 ? -0.259 -23.547 -2.004 1 97.06 563 PHE B N 1
ATOM 13014 C CA . PHE B 1 563 ? 0.116 -23.125 -0.658 1 97.06 563 PHE B CA 1
ATOM 13015 C C . PHE B 1 563 ? -1.087 -23.156 0.277 1 97.06 563 PHE B C 1
ATOM 13017 O O . PHE B 1 563 ? -1.296 -22.25 1.071 1 97.06 563 PHE B O 1
ATOM 13024 N N . ALA B 1 564 ? -1.923 -24.172 0.049 1 95.62 564 ALA B N 1
ATOM 13025 C CA . ALA B 1 564 ? -3.096 -24.484 0.86 1 95.62 564 ALA B CA 1
ATOM 13026 C C . ALA B 1 564 ? -4.172 -23.406 0.707 1 95.62 564 ALA B C 1
ATOM 13028 O O . ALA B 1 564 ? -5.125 -23.359 1.484 1 95.62 564 ALA B O 1
ATOM 13029 N N . VAL B 1 565 ? -3.967 -22.5 -0.192 1 97.44 565 VAL B N 1
ATOM 13030 C CA . VAL B 1 565 ? -4.98 -21.5 -0.482 1 97.44 565 VAL B CA 1
ATOM 13031 C C . VAL B 1 565 ? -5.832 -21.953 -1.668 1 97.44 565 VAL B C 1
ATOM 13033 O O . VAL B 1 565 ? -5.617 -21.5 -2.799 1 97.44 565 VAL B O 1
ATOM 13036 N N . ALA B 1 566 ? -6.844 -22.719 -1.378 1 95.75 566 ALA B N 1
ATOM 13037 C CA . ALA B 1 566 ? -7.77 -23.156 -2.42 1 95.75 566 ALA B CA 1
ATOM 13038 C C . ALA B 1 566 ? -8.82 -22.078 -2.707 1 95.75 566 ALA B C 1
ATOM 13040 O O . ALA B 1 566 ? -9.57 -21.672 -1.812 1 95.75 566 ALA B O 1
ATOM 13041 N N . MET B 1 567 ? -8.844 -21.625 -3.965 1 95.75 567 MET B N 1
ATOM 13042 C CA . MET B 1 567 ? -9.766 -20.516 -4.219 1 95.75 567 MET B CA 1
ATOM 13043 C C . MET B 1 567 ? -10.234 -20.516 -5.668 1 95.75 567 MET B C 1
ATOM 13045 O O . MET B 1 567 ? -9.555 -21.062 -6.547 1 95.75 567 MET B O 1
ATOM 13049 N N . TYR B 1 568 ? -11.469 -19.984 -5.855 1 93.12 568 TYR B N 1
ATOM 13050 C CA . TYR B 1 568 ? -11.867 -19.453 -7.152 1 93.12 568 TYR B CA 1
ATOM 13051 C C . TYR B 1 568 ? -11.344 -18.031 -7.34 1 93.12 568 TYR B C 1
ATOM 13053 O O . TYR B 1 568 ? -11.789 -17.109 -6.66 1 93.12 568 TYR B O 1
ATOM 13061 N N . TYR B 1 569 ? -10.438 -17.828 -8.266 1 94.56 569 TYR B N 1
ATOM 13062 C CA . TYR B 1 569 ? -9.727 -16.578 -8.406 1 94.56 569 TYR B CA 1
ATOM 13063 C C . TYR B 1 569 ? -10.172 -15.82 -9.648 1 94.56 569 TYR B C 1
ATOM 13065 O O . TYR B 1 569 ? -10.312 -16.422 -10.719 1 94.56 569 TYR B O 1
ATOM 13073 N N . GLN B 1 570 ? -10.406 -14.602 -9.484 1 91.31 570 GLN B N 1
ATOM 13074 C CA . GLN B 1 570 ? -10.664 -13.711 -10.609 1 91.31 570 GLN B CA 1
ATOM 13075 C C . GLN B 1 570 ? -9.672 -12.547 -10.617 1 91.31 570 GLN B C 1
ATOM 13077 O O . GLN B 1 570 ? -9.727 -11.664 -9.758 1 91.31 570 GLN B O 1
ATOM 13082 N N . GLY B 1 571 ? -8.805 -12.555 -11.609 1 88.44 571 GLY B N 1
ATOM 13083 C CA . GLY B 1 571 ? -7.859 -11.461 -11.75 1 88.44 571 GLY B CA 1
ATOM 13084 C C . GLY B 1 571 ? -8.508 -10.156 -12.188 1 88.44 571 GLY B C 1
ATOM 13085 O O . GLY B 1 571 ? -9.656 -10.156 -12.641 1 88.44 571 GLY B O 1
ATOM 13086 N N . ALA B 1 572 ? -7.773 -9.07 -11.992 1 79.94 572 ALA B N 1
ATOM 13087 C CA . ALA B 1 572 ? -8.305 -7.75 -12.32 1 79.94 572 ALA B CA 1
ATOM 13088 C C . ALA B 1 572 ? -8.742 -7.68 -13.781 1 79.94 572 ALA B C 1
ATOM 13090 O O . ALA B 1 572 ? -9.695 -6.977 -14.117 1 79.94 572 ALA B O 1
ATOM 13091 N N . ASP B 1 573 ? -8.086 -8.461 -14.602 1 69.69 573 ASP B N 1
ATOM 13092 C CA . ASP B 1 573 ? -8.359 -8.398 -16.031 1 69.69 573 ASP B CA 1
ATOM 13093 C C . ASP B 1 573 ? -9.133 -9.633 -16.5 1 69.69 573 ASP B C 1
ATOM 13095 O O . ASP B 1 573 ? -9.336 -9.828 -17.703 1 69.69 573 ASP B O 1
ATOM 13099 N N . HIS B 1 574 ? -9.523 -10.445 -15.578 1 75.75 574 HIS B N 1
ATOM 13100 C CA . HIS B 1 574 ? -10.211 -11.672 -15.945 1 75.75 574 HIS B CA 1
ATOM 13101 C C . HIS B 1 574 ? -11.727 -11.492 -15.891 1 75.75 574 HIS B C 1
ATOM 13103 O O . HIS B 1 574 ? -12.242 -10.805 -15.008 1 75.75 574 HIS B O 1
ATOM 13109 N N . ALA B 1 575 ? -12.383 -12.102 -16.719 1 69.12 575 ALA B N 1
ATOM 13110 C CA . ALA B 1 575 ? -13.836 -11.984 -16.797 1 69.12 575 ALA B CA 1
ATOM 13111 C C . ALA B 1 575 ? -14.516 -12.969 -15.859 1 69.12 575 ALA B C 1
ATOM 13113 O O . ALA B 1 575 ? -15.594 -12.688 -15.328 1 69.12 575 ALA B O 1
ATOM 13114 N N . SER B 1 576 ? -13.875 -14.117 -15.695 1 78.12 576 SER B N 1
ATOM 13115 C CA . SER B 1 576 ? -14.523 -15.156 -14.914 1 78.12 576 SER B CA 1
ATOM 13116 C C . SER B 1 576 ? -13.578 -15.727 -13.859 1 78.12 576 SER B C 1
ATOM 13118 O O . SER B 1 576 ? -12.367 -15.539 -13.938 1 78.12 576 SER B O 1
ATOM 13120 N N . PHE B 1 577 ? -14.188 -16.422 -12.836 1 86.94 577 PHE B N 1
ATOM 13121 C CA . PHE B 1 577 ? -13.422 -17.078 -11.781 1 86.94 577 PHE B CA 1
ATOM 13122 C C . PHE B 1 577 ? -12.812 -18.391 -12.297 1 86.94 577 PHE B C 1
ATOM 13124 O O . PHE B 1 577 ? -13.438 -19.109 -13.078 1 86.94 577 PHE B O 1
ATOM 13131 N N . ARG B 1 578 ? -11.617 -18.734 -11.852 1 84.81 578 ARG B N 1
ATOM 13132 C CA . ARG B 1 578 ? -10.945 -20 -12.141 1 84.81 578 ARG B CA 1
ATOM 13133 C C . ARG B 1 578 ? -10.43 -20.656 -10.867 1 84.81 578 ARG B C 1
ATOM 13135 O O . ARG B 1 578 ? -9.945 -19.969 -9.961 1 84.81 578 ARG B O 1
ATOM 13142 N N . PRO B 1 579 ? -10.469 -21.891 -10.867 1 88.81 579 PRO B N 1
ATOM 13143 C CA . PRO B 1 579 ? -9.945 -22.562 -9.672 1 88.81 579 PRO B CA 1
ATOM 13144 C C . PRO B 1 579 ? -8.422 -22.562 -9.609 1 88.81 579 PRO B C 1
ATOM 13146 O O . PRO B 1 579 ? -7.762 -22.828 -10.617 1 88.81 579 PRO B O 1
ATOM 13149 N N . LEU B 1 580 ? -7.887 -22.219 -8.5 1 92.81 580 LEU B N 1
ATOM 13150 C CA . LEU B 1 580 ? -6.465 -22.344 -8.211 1 92.81 580 LEU B CA 1
ATOM 13151 C C . LEU B 1 580 ? -6.23 -23.297 -7.047 1 92.81 580 LEU B C 1
ATOM 13153 O O . LEU B 1 580 ? -5.906 -22.875 -5.938 1 92.81 580 LEU B O 1
ATOM 13157 N N . CYS B 1 581 ? -6.395 -24.484 -7.355 1 90.75 581 CYS B N 1
ATOM 13158 C CA . CYS B 1 581 ? -6.219 -25.609 -6.434 1 90.75 581 CYS B CA 1
ATOM 13159 C C . CYS B 1 581 ? -6.09 -26.922 -7.191 1 90.75 581 CYS B C 1
ATOM 13161 O O . CYS B 1 581 ? -6.34 -26.984 -8.398 1 90.75 581 CYS B O 1
ATOM 13163 N N . PRO B 1 582 ? -5.594 -27.922 -6.484 1 83.88 582 PRO B N 1
ATOM 13164 C CA . PRO B 1 582 ? -5.52 -29.219 -7.156 1 83.88 582 PRO B CA 1
ATOM 13165 C C . PRO B 1 582 ? -6.883 -29.734 -7.621 1 83.88 582 PRO B C 1
ATOM 13167 O O . PRO B 1 582 ? -7.906 -29.406 -7.012 1 83.88 582 PRO B O 1
ATOM 13170 N N . ALA B 1 583 ? -6.973 -30.5 -8.648 1 74.31 583 ALA B N 1
ATOM 13171 C CA . ALA B 1 583 ? -8.195 -30.984 -9.273 1 74.31 583 ALA B CA 1
ATOM 13172 C C . ALA B 1 583 ? -9.039 -31.781 -8.281 1 74.31 583 ALA B C 1
ATOM 13174 O O . ALA B 1 583 ? -10.266 -31.797 -8.375 1 74.31 583 ALA B O 1
ATOM 13175 N N . ILE B 1 584 ? -8.383 -32.312 -7.297 1 71.69 584 ILE B N 1
ATOM 13176 C CA . ILE B 1 584 ? -9.086 -33.156 -6.352 1 71.69 584 ILE B CA 1
ATOM 13177 C C . ILE B 1 584 ? -9.789 -32.312 -5.301 1 71.69 584 ILE B C 1
ATOM 13179 O O . ILE B 1 584 ? -10.68 -32.781 -4.594 1 71.69 584 ILE B O 1
ATOM 13183 N N . VAL B 1 585 ? -9.406 -31.031 -5.281 1 83.81 585 VAL B N 1
ATOM 13184 C CA . VAL B 1 585 ? -9.969 -30.141 -4.277 1 83.81 585 VAL B CA 1
ATOM 13185 C C . VAL B 1 585 ? -10.984 -29.203 -4.934 1 83.81 585 VAL B C 1
ATOM 13187 O O . VAL B 1 585 ? -10.703 -28.594 -5.969 1 83.81 585 VAL B O 1
ATOM 13190 N N . LYS B 1 586 ? -12.219 -29.172 -4.391 1 84.75 586 LYS B N 1
ATOM 13191 C CA . LYS B 1 586 ? -13.211 -28.188 -4.809 1 84.75 586 LYS B CA 1
ATOM 13192 C C . LYS B 1 586 ? -13.164 -26.953 -3.908 1 84.75 586 LYS B C 1
ATOM 13194 O O . LYS B 1 586 ? -13.57 -27.016 -2.744 1 84.75 586 LYS B O 1
ATOM 13199 N N . PRO B 1 587 ? -12.75 -25.844 -4.461 1 90.94 587 PRO B N 1
ATOM 13200 C CA . PRO B 1 587 ? -12.648 -24.641 -3.611 1 90.94 587 PRO B CA 1
ATOM 13201 C C . PRO B 1 587 ? -14.008 -24.172 -3.105 1 90.94 587 PRO B C 1
ATOM 13203 O O . PRO B 1 587 ? -15.023 -24.359 -3.777 1 90.94 587 PRO B O 1
ATOM 13206 N N . GLN B 1 588 ? -14.062 -23.562 -1.985 1 92.31 588 GLN B N 1
ATOM 13207 C CA . GLN B 1 588 ? -15.266 -22.969 -1.421 1 92.31 588 GLN B CA 1
ATOM 13208 C C . GLN B 1 588 ? -15.164 -21.438 -1.418 1 92.31 588 GLN B C 1
ATOM 13210 O O . GLN B 1 588 ? -16.172 -20.75 -1.314 1 92.31 588 GLN B O 1
ATOM 13215 N N . HIS B 1 589 ? -14.047 -21 -1.574 1 96.44 589 HIS B N 1
ATOM 13216 C CA . HIS B 1 589 ? -13.789 -19.578 -1.386 1 96.44 589 HIS B CA 1
ATOM 13217 C C . HIS B 1 589 ? -13.57 -18.875 -2.721 1 96.44 589 HIS B C 1
ATOM 13219 O O . HIS B 1 589 ? -12.961 -19.453 -3.635 1 96.44 589 HIS B O 1
ATOM 13225 N N . TYR B 1 590 ? -14.062 -17.688 -2.809 1 95.75 590 TYR B N 1
ATOM 13226 C CA . TYR B 1 590 ? -13.891 -16.812 -3.973 1 95.75 590 TYR B CA 1
ATOM 13227 C C . TYR B 1 590 ? -13 -15.625 -3.641 1 95.75 590 TYR B C 1
ATOM 13229 O O . TYR B 1 590 ? -13.148 -15.016 -2.582 1 95.75 590 TYR B O 1
ATOM 13237 N N . VAL B 1 591 ? -12.031 -15.344 -4.441 1 96.5 591 VAL B N 1
ATOM 13238 C CA . VAL B 1 591 ? -11.117 -14.227 -4.242 1 96.5 591 VAL B CA 1
ATOM 13239 C C . VAL B 1 591 ? -11.039 -13.391 -5.52 1 96.5 591 VAL B C 1
ATOM 13241 O O . VAL B 1 591 ? -10.836 -13.93 -6.609 1 96.5 591 VAL B O 1
ATOM 13244 N N . ARG B 1 592 ? -11.164 -12.141 -5.422 1 94.06 592 ARG B N 1
ATOM 13245 C CA . ARG B 1 592 ? -11.102 -11.219 -6.555 1 94.06 592 ARG B CA 1
ATOM 13246 C C . ARG B 1 592 ? -9.961 -10.219 -6.387 1 94.06 592 ARG B C 1
ATOM 13248 O O . ARG B 1 592 ? -9.742 -9.703 -5.289 1 94.06 592 ARG B O 1
ATOM 13255 N N . GLU B 1 593 ? -9.195 -10.039 -7.406 1 92.38 593 GLU B N 1
ATOM 13256 C CA . GLU B 1 593 ? -8.211 -8.969 -7.441 1 92.38 593 GLU B CA 1
ATOM 13257 C C . GLU B 1 593 ? -8.852 -7.641 -7.828 1 92.38 593 GLU B C 1
ATOM 13259 O O . GLU B 1 593 ? -9.469 -7.531 -8.891 1 92.38 593 GLU B O 1
ATOM 13264 N N . GLU B 1 594 ? -8.719 -6.648 -6.953 1 89.25 594 GLU B N 1
ATOM 13265 C CA . GLU B 1 594 ? -9.383 -5.359 -7.133 1 89.25 594 GLU B CA 1
ATOM 13266 C C . GLU B 1 594 ? -8.375 -4.215 -7.105 1 89.25 594 GLU B C 1
ATOM 13268 O O . GLU B 1 594 ? -7.285 -4.352 -6.547 1 89.25 594 GLU B O 1
ATOM 13273 N N . PRO B 1 595 ? -8.828 -3.062 -7.766 1 84.75 595 PRO B N 1
ATOM 13274 C CA . PRO B 1 595 ? -7.984 -1.88 -7.586 1 84.75 595 PRO B CA 1
ATOM 13275 C C . PRO B 1 595 ? -7.895 -1.44 -6.125 1 84.75 595 PRO B C 1
ATOM 13277 O O . PRO B 1 595 ? -8.789 -1.732 -5.332 1 84.75 595 PRO B O 1
ATOM 13280 N N . LEU B 1 596 ? -6.844 -0.753 -5.742 1 85.81 596 LEU B N 1
ATOM 13281 C CA . LEU B 1 596 ? -6.645 -0.286 -4.375 1 85.81 596 LEU B CA 1
ATOM 13282 C C . LEU B 1 596 ? -7.812 0.584 -3.922 1 85.81 596 LEU B C 1
ATOM 13284 O O . LEU B 1 596 ? -8.453 1.24 -4.742 1 85.81 596 LEU B O 1
ATOM 13288 N N . PHE B 1 597 ? -8.094 0.676 -2.65 1 84.88 597 PHE B N 1
ATOM 13289 C CA . PHE B 1 597 ? -9.203 1.39 -2.031 1 84.88 597 PHE B CA 1
ATOM 13290 C C . PHE B 1 597 ? -9.094 2.887 -2.295 1 84.88 597 PHE B C 1
ATOM 13292 O O . PHE B 1 597 ? -10.102 3.551 -2.543 1 84.88 597 PHE B O 1
ATOM 13299 N N . SER B 1 598 ? -7.898 3.391 -2.172 1 79.25 598 SER B N 1
ATOM 13300 C CA . SER B 1 598 ? -7.672 4.816 -2.387 1 79.25 598 SER B CA 1
ATOM 13301 C C . SER B 1 598 ? -7.996 5.219 -3.82 1 79.25 598 SER B C 1
ATOM 13303 O O . SER B 1 598 ? -8.367 6.367 -4.082 1 79.25 598 SER B O 1
ATOM 13305 N N . SER B 1 599 ? -7.746 4.34 -4.723 1 70.88 599 SER B N 1
ATOM 13306 C CA . SER B 1 599 ? -7.992 4.633 -6.133 1 70.88 599 SER B CA 1
ATOM 13307 C C . SER B 1 599 ? -9.484 4.641 -6.441 1 70.88 599 SER B C 1
ATOM 13309 O O . SER B 1 599 ? -9.93 5.332 -7.359 1 70.88 599 SER B O 1
ATOM 13311 N N . MET B 1 600 ? -10.18 3.785 -5.695 1 60.78 600 MET B N 1
ATOM 13312 C CA . MET B 1 600 ? -11.625 3.738 -5.902 1 60.78 600 MET B CA 1
ATOM 13313 C C . MET B 1 600 ? -12.289 5.008 -5.379 1 60.78 600 MET B C 1
ATOM 13315 O O . MET B 1 600 ? -13.227 5.52 -5.996 1 60.78 600 MET B O 1
ATOM 13319 N N . ALA B 1 601 ? -11.82 5.438 -4.242 1 53.5 601 ALA B N 1
ATOM 13320 C CA . ALA B 1 601 ? -12.352 6.652 -3.629 1 53.5 601 ALA B CA 1
ATOM 13321 C C . ALA B 1 601 ? -12.078 7.875 -4.504 1 53.5 601 ALA B C 1
ATOM 13323 O O . ALA B 1 601 ? -12.93 8.758 -4.629 1 53.5 601 ALA B O 1
ATOM 13324 N N . ALA B 1 602 ? -10.836 7.785 -5.078 1 48.34 602 ALA B N 1
ATOM 13325 C CA . ALA B 1 602 ? -10.492 8.883 -5.984 1 48.34 602 ALA B CA 1
ATOM 13326 C C . ALA B 1 602 ? -11.391 8.875 -7.215 1 48.34 602 ALA B C 1
ATOM 13328 O O . ALA B 1 602 ? -11.742 9.93 -7.742 1 48.34 602 ALA B O 1
ATOM 13329 N N . GLY B 1 603 ? -11.781 7.621 -7.648 1 42.22 603 GLY B N 1
ATOM 13330 C CA . GLY B 1 603 ? -12.641 7.461 -8.812 1 42.22 603 GLY B CA 1
ATOM 13331 C C . GLY B 1 603 ? -14.062 7.93 -8.578 1 42.22 603 GLY B C 1
ATOM 13332 O O . GLY B 1 603 ? -14.68 8.523 -9.461 1 42.22 603 GLY B O 1
ATOM 13333 N N . GLU B 1 604 ? -14.648 7.586 -7.438 1 42.62 604 GLU B N 1
ATOM 13334 C CA . GLU B 1 604 ? -16.016 8.07 -7.223 1 42.62 604 GLU B CA 1
ATOM 13335 C C . GLU B 1 604 ? -16.047 9.594 -7.137 1 42.62 604 GLU B C 1
ATOM 13337 O O . GLU B 1 604 ? -16.969 10.227 -7.648 1 42.62 604 GLU B O 1
ATOM 13342 N N . ARG B 1 605 ? -15.141 10.172 -6.449 1 41.66 605 ARG B N 1
ATOM 13343 C CA . ARG B 1 605 ? -15.062 11.625 -6.484 1 41.66 605 ARG B CA 1
ATOM 13344 C C . ARG B 1 605 ? -14.781 12.125 -7.902 1 41.66 605 ARG B C 1
ATOM 13346 O O . ARG B 1 605 ? -15.352 13.125 -8.336 1 41.66 605 ARG B O 1
ATOM 13353 N N . ARG B 1 606 ? -14.039 11.133 -8.641 1 37.88 606 ARG B N 1
ATOM 13354 C CA . ARG B 1 606 ? -13.852 11.297 -10.078 1 37.88 606 ARG B CA 1
ATOM 13355 C C . ARG B 1 606 ? -15.117 10.914 -10.836 1 37.88 606 ARG B C 1
ATOM 13357 O O . ARG B 1 606 ? -15.438 11.523 -11.867 1 37.88 606 ARG B O 1
ATOM 13364 N N . ALA B 1 607 ? -15.773 9.844 -10.406 1 36.75 607 ALA B N 1
ATOM 13365 C CA . ALA B 1 607 ? -17.016 9.461 -11.078 1 36.75 607 ALA B CA 1
ATOM 13366 C C . ALA B 1 607 ? -18.031 10.594 -11.039 1 36.75 607 ALA B C 1
ATOM 13368 O O . ALA B 1 607 ? -18.703 10.859 -12.031 1 36.75 607 ALA B O 1
ATOM 13369 N N . VAL B 1 608 ? -18.188 11.227 -9.914 1 37.88 608 VAL B N 1
ATOM 13370 C CA . VAL B 1 608 ? -19.078 12.383 -9.938 1 37.88 608 VAL B CA 1
ATOM 13371 C C . VAL B 1 608 ? -18.531 13.445 -10.875 1 37.88 608 VAL B C 1
ATOM 13373 O O . VAL B 1 608 ? -19.266 14.039 -11.664 1 37.88 608 VAL B O 1
ATOM 13376 N N . ARG B 1 609 ? -17.234 13.461 -10.844 1 34.38 609 ARG B N 1
ATOM 13377 C CA . ARG B 1 609 ? -16.625 14.383 -11.797 1 34.38 609 ARG B CA 1
ATOM 13378 C C . ARG B 1 609 ? -16.641 13.797 -13.203 1 34.38 609 ARG B C 1
ATOM 13380 O O . ARG B 1 609 ? -16.938 14.516 -14.172 1 34.38 609 ARG B O 1
ATOM 13387 N N . ARG B 1 610 ? -16.375 12.477 -13.297 1 34.38 610 ARG B N 1
ATOM 13388 C CA . ARG B 1 610 ? -16.516 11.789 -14.578 1 34.38 610 ARG B CA 1
ATOM 13389 C C . ARG B 1 610 ? -17.969 11.797 -15.055 1 34.38 610 ARG B C 1
ATOM 13391 O O . ARG B 1 610 ? -18.234 11.945 -16.25 1 34.38 610 ARG B O 1
ATOM 13398 N N . ARG B 1 611 ? -18.875 11.492 -14.227 1 36.34 611 ARG B N 1
ATOM 13399 C CA . ARG B 1 611 ? -20.25 11.664 -14.695 1 36.34 611 ARG B CA 1
ATOM 13400 C C . ARG B 1 611 ? -20.469 13.07 -15.242 1 36.34 611 ARG B C 1
ATOM 13402 O O . ARG B 1 611 ? -21.125 13.25 -16.266 1 36.34 611 ARG B O 1
ATOM 13409 N N . ARG B 1 612 ? -19.797 14 -14.586 1 33.56 612 ARG B N 1
ATOM 13410 C CA . ARG B 1 612 ? -19.938 15.336 -15.141 1 33.56 612 ARG B CA 1
ATOM 13411 C C . ARG B 1 612 ? -19.078 15.5 -16.391 1 33.56 612 ARG B C 1
ATOM 13413 O O . ARG B 1 612 ? -19.516 16.094 -17.375 1 33.56 612 ARG B O 1
ATOM 13420 N N . LEU B 1 613 ? -17.984 14.758 -16.312 1 35.72 613 LEU B N 1
ATOM 13421 C CA . LEU B 1 613 ? -17.172 14.719 -17.531 1 35.72 613 LEU B CA 1
ATOM 13422 C C . LEU B 1 613 ? -17.766 13.75 -18.547 1 35.72 613 LEU B C 1
ATOM 13424 O O . LEU B 1 613 ? -17.766 14.016 -19.75 1 35.72 613 LEU B O 1
ATOM 13428 N N . GLY B 1 614 ? -18.172 12.562 -18.094 1 35.19 614 GLY B N 1
ATOM 13429 C CA . GLY B 1 614 ? -18.953 11.703 -18.984 1 35.19 614 GLY B CA 1
ATOM 13430 C C . GLY B 1 614 ? -20.156 12.398 -19.578 1 35.19 614 GLY B C 1
ATOM 13431 O O . GLY B 1 614 ? -20.453 12.227 -20.766 1 35.19 614 GLY B O 1
ATOM 13432 N N . TRP B 1 615 ? -20.828 13.102 -18.781 1 36.16 615 TRP B N 1
ATOM 13433 C CA . TRP B 1 615 ? -21.875 13.914 -19.391 1 36.16 615 TRP B CA 1
ATOM 13434 C C . TRP B 1 615 ? -21.297 14.898 -20.391 1 36.16 615 TRP B C 1
ATOM 13436 O O . TRP B 1 615 ? -21.828 15.039 -21.5 1 36.16 615 TRP B O 1
ATOM 13446 N N . PHE B 1 616 ? -20.094 15.414 -19.969 1 34.41 616 PHE B N 1
ATOM 13447 C CA . PHE B 1 616 ? -19.453 16.281 -20.953 1 34.41 616 PHE B CA 1
ATOM 13448 C C . PHE B 1 616 ? -18.906 15.477 -22.125 1 34.41 616 PHE B C 1
ATOM 13450 O O . PHE B 1 616 ? -19.062 15.859 -23.281 1 34.41 616 PHE B O 1
ATOM 13457 N N . ALA B 1 617 ? -18.328 14.32 -21.781 1 34.84 617 ALA B N 1
ATOM 13458 C CA . ALA B 1 617 ? -17.875 13.43 -22.844 1 34.84 617 ALA B CA 1
ATOM 13459 C C . ALA B 1 617 ? -19.062 12.812 -23.594 1 34.84 617 ALA B C 1
ATOM 13461 O O . ALA B 1 617 ? -19.031 12.688 -24.812 1 34.84 617 ALA B O 1
ATOM 13462 N N . HIS B 1 618 ? -20 12.367 -22.875 1 34.09 618 HIS B N 1
ATOM 13463 C CA . HIS B 1 618 ? -21.234 11.961 -23.547 1 34.09 618 HIS B CA 1
ATOM 13464 C C . HIS B 1 618 ? -21.797 13.086 -24.406 1 34.09 618 HIS B C 1
ATOM 13466 O O . HIS B 1 618 ? -22.234 12.859 -25.531 1 34.09 618 HIS B O 1
ATOM 13472 N N . GLN B 1 619 ? -21.75 14.273 -23.766 1 33.59 619 GLN B N 1
ATOM 13473 C CA . GLN B 1 619 ? -22.203 15.383 -24.594 1 33.59 619 GLN B CA 1
ATOM 13474 C C . GLN B 1 619 ? -21.234 15.648 -25.75 1 33.59 619 GLN B C 1
ATOM 13476 O O . GLN B 1 619 ? -21.672 15.938 -26.859 1 33.59 619 GLN B O 1
ATOM 13481 N N . VAL B 1 620 ? -20.031 15.43 -25.344 1 34.5 620 VAL B N 1
ATOM 13482 C CA . VAL B 1 620 ? -19.094 15.578 -26.453 1 34.5 620 VAL B CA 1
ATOM 13483 C C . VAL B 1 620 ? -19.234 14.398 -27.406 1 34.5 620 VAL B C 1
ATOM 13485 O O . VAL B 1 620 ? -19.219 14.578 -28.625 1 34.5 620 VAL B O 1
ATOM 13488 N N . HIS B 1 621 ? -19.297 13.195 -26.797 1 30.5 621 HIS B N 1
ATOM 13489 C CA . HIS B 1 621 ? -19.5 12.031 -27.656 1 30.5 621 HIS B CA 1
ATOM 13490 C C . HIS B 1 621 ? -20.844 12.109 -28.375 1 30.5 621 HIS B C 1
ATOM 13492 O O . HIS B 1 621 ? -20.953 11.711 -29.531 1 30.5 621 HIS B O 1
ATOM 13498 N N . GLN B 1 622 ? -21.812 12.492 -27.641 1 31 622 GLN B N 1
ATOM 13499 C CA . GLN B 1 622 ? -23.031 12.633 -28.438 1 31 622 GLN B CA 1
ATOM 13500 C C . GLN B 1 622 ? -22.844 13.633 -29.562 1 31 622 GLN B C 1
ATOM 13502 O O . GLN B 1 622 ? -23.375 13.438 -30.672 1 31 622 GLN B O 1
ATOM 13507 N N . ASN B 1 623 ? -22.172 14.695 -29.188 1 30.3 623 ASN B N 1
ATOM 13508 C CA . ASN B 1 623 ? -22.047 15.664 -30.281 1 30.3 623 ASN B CA 1
ATOM 13509 C C . ASN B 1 623 ? -20.891 15.32 -31.203 1 30.3 623 ASN B C 1
ATOM 13511 O O . ASN B 1 623 ? -20.547 16.109 -32.094 1 30.3 623 ASN B O 1
ATOM 13515 N N . SER B 1 624 ? -20.062 14.414 -30.797 1 30.28 624 SER B N 1
ATOM 13516 C CA . SER B 1 624 ? -18.984 14.047 -31.703 1 30.28 624 SER B CA 1
ATOM 13517 C C . SER B 1 624 ? -19.516 13.289 -32.906 1 30.28 624 SER B C 1
ATOM 13519 O O . SER B 1 624 ? -18.734 12.914 -33.812 1 30.28 624 SER B O 1
ATOM 13521 N N . ARG B 1 625 ? -20.719 12.867 -33 1 31.08 625 ARG B N 1
ATOM 13522 C CA . ARG B 1 625 ? -21.172 12.266 -34.25 1 31.08 625 ARG B CA 1
ATOM 13523 C C . ARG B 1 625 ? -21.219 13.289 -35.344 1 31.08 625 ARG B C 1
ATOM 13525 O O . ARG B 1 625 ? -21.688 13 -36.469 1 31.08 625 ARG B O 1
ATOM 13532 N N . THR B 1 626 ? -21.25 14.562 -35.031 1 26.67 626 THR B N 1
ATOM 13533 C CA . THR B 1 626 ? -21.25 15.367 -36.25 1 26.67 626 THR B CA 1
ATOM 13534 C C . THR B 1 626 ? -19.859 15.422 -36.844 1 26.67 626 THR B C 1
ATOM 13536 O O . THR B 1 626 ? -18.875 15.094 -36.188 1 26.67 626 THR B O 1
ATOM 13539 N N . LEU B 1 627 ? -19.703 16.031 -38.125 1 27.17 627 LEU B N 1
ATOM 13540 C CA . LEU B 1 627 ? -18.562 16.109 -39.062 1 27.17 627 LEU B CA 1
ATOM 13541 C C . LEU B 1 627 ? -17.281 16.406 -38.281 1 27.17 627 LEU B C 1
ATOM 13543 O O . LEU B 1 627 ? -16.203 15.883 -38.625 1 27.17 627 LEU B O 1
ATOM 13547 N N . ILE B 1 628 ? -17.422 17.312 -37.344 1 27.7 628 ILE B N 1
ATOM 13548 C CA . ILE B 1 628 ? -16.234 17.844 -36.688 1 27.7 628 ILE B CA 1
ATOM 13549 C C . ILE B 1 628 ? -15.68 16.812 -35.719 1 27.7 628 ILE B C 1
ATOM 13551 O O . ILE B 1 628 ? -14.555 16.938 -35.219 1 27.7 628 ILE B O 1
ATOM 13555 N N . GLY B 1 629 ? -16.531 15.789 -35.312 1 30.17 629 GLY B N 1
ATOM 13556 C CA . GLY B 1 629 ? -16.219 14.688 -34.438 1 30.17 629 GLY B CA 1
ATOM 13557 C C . GLY B 1 629 ? -15.234 13.695 -35.062 1 30.17 629 GLY B C 1
ATOM 13558 O O . GLY B 1 629 ? -14.672 12.859 -34.344 1 30.17 629 GLY B O 1
ATOM 13559 N N . GLY B 1 630 ? -15.273 13.5 -36.375 1 30.59 630 GLY B N 1
ATOM 13560 C CA . GLY B 1 630 ? -14.406 12.734 -37.25 1 30.59 630 GLY B CA 1
ATOM 13561 C C . GLY B 1 630 ? -12.938 13.094 -37.125 1 30.59 630 GLY B C 1
ATOM 13562 O O . GLY B 1 630 ? -12.078 12.211 -37.125 1 30.59 630 GLY B O 1
ATOM 13563 N N . TRP B 1 631 ? -12.695 14.445 -37.156 1 29.44 631 TRP B N 1
ATOM 13564 C CA . TRP B 1 631 ? -11.312 14.914 -37.156 1 29.44 631 TRP B CA 1
ATOM 13565 C C . TRP B 1 631 ? -10.625 14.547 -35.844 1 29.44 631 TRP B C 1
ATOM 13567 O O . TRP B 1 631 ? -9.445 14.203 -35.844 1 29.44 631 TRP B O 1
ATOM 13577 N N . VAL B 1 632 ? -11.414 14.523 -34.75 1 29.45 632 VAL B N 1
ATOM 13578 C CA . VAL B 1 632 ? -10.82 14.25 -33.469 1 29.45 632 VAL B CA 1
ATOM 13579 C C . VAL B 1 632 ? -10.461 12.773 -33.344 1 29.45 632 VAL B C 1
ATOM 13581 O O . VAL B 1 632 ? -9.406 12.422 -32.812 1 29.45 632 VAL B O 1
ATOM 13584 N N . THR B 1 633 ? -11.297 11.828 -33.906 1 30.94 633 THR B N 1
ATOM 13585 C CA . THR B 1 633 ? -11.016 10.398 -33.938 1 30.94 633 THR B CA 1
ATOM 13586 C C . THR B 1 633 ? -9.836 10.102 -34.844 1 30.94 633 THR B C 1
ATOM 13588 O O . THR B 1 633 ? -9.078 9.156 -34.625 1 30.94 633 THR B O 1
ATOM 13591 N N . GLY B 1 634 ? -9.727 10.727 -36.062 1 30.09 634 GLY B N 1
ATOM 13592 C CA . GLY B 1 634 ? -8.594 10.594 -36.969 1 30.09 634 GLY B CA 1
ATOM 13593 C C . GLY B 1 634 ? -7.27 10.906 -36.281 1 30.09 634 GLY B C 1
ATOM 13594 O O . GLY B 1 634 ? -6.277 10.211 -36.5 1 30.09 634 GLY B O 1
ATOM 13595 N N . LEU B 1 635 ? -7.215 12.086 -35.531 1 28.94 635 LEU B N 1
ATOM 13596 C CA . LEU B 1 635 ? -5.988 12.453 -34.812 1 28.94 635 LEU B CA 1
ATOM 13597 C C . LEU B 1 635 ? -5.672 11.438 -33.719 1 28.94 635 LEU B C 1
ATOM 13599 O O . LEU B 1 635 ? -4.516 11.055 -33.531 1 28.94 635 LEU B O 1
ATOM 13603 N N . PHE B 1 636 ? -6.668 10.898 -32.969 1 31.17 636 PHE B N 1
ATOM 13604 C CA . PHE B 1 636 ? -6.418 9.898 -31.938 1 31.17 636 PHE B CA 1
ATOM 13605 C C . PHE B 1 636 ? -6.238 8.516 -32.562 1 31.17 636 PHE B C 1
ATOM 13607 O O . PHE B 1 636 ? -5.668 7.621 -31.922 1 31.17 636 PHE B O 1
ATOM 13614 N N . GLY B 1 637 ? -6.875 8.125 -33.75 1 31.77 637 GLY B N 1
ATOM 13615 C CA . GLY B 1 637 ? -6.613 6.922 -34.531 1 31.77 637 GLY B CA 1
ATOM 13616 C C . GLY B 1 637 ? -5.164 6.781 -34.938 1 31.77 637 GLY B C 1
ATOM 13617 O O . GLY B 1 637 ? -4.617 5.676 -34.938 1 31.77 637 GLY B O 1
ATOM 13618 N N . ALA B 1 638 ? -4.527 7.855 -35.469 1 30.17 638 ALA B N 1
ATOM 13619 C CA . ALA B 1 638 ? -3.119 7.832 -35.875 1 30.17 638 ALA B CA 1
ATOM 13620 C C . ALA B 1 638 ? -2.227 7.5 -34.656 1 30.17 638 ALA B C 1
ATOM 13622 O O . ALA B 1 638 ? -1.221 6.801 -34.812 1 30.17 638 ALA B O 1
ATOM 13623 N N . ILE B 1 639 ? -2.621 7.953 -33.438 1 30.56 639 ILE B N 1
ATOM 13624 C CA . ILE B 1 639 ? -1.836 7.645 -32.25 1 30.56 639 ILE B CA 1
ATOM 13625 C C . ILE B 1 639 ? -2.041 6.184 -31.844 1 30.56 639 ILE B C 1
ATOM 13627 O O . ILE B 1 639 ? -1.12 5.535 -31.344 1 30.56 639 ILE B O 1
ATOM 13631 N N . ALA B 1 640 ? -3.205 5.582 -32.125 1 31.25 640 ALA B N 1
ATOM 13632 C CA . ALA B 1 640 ? -3.438 4.152 -31.969 1 31.25 640 ALA B CA 1
ATOM 13633 C C . ALA B 1 640 ? -2.631 3.338 -32.969 1 31.25 640 ALA B C 1
ATOM 13635 O O . ALA B 1 640 ? -2.318 2.17 -32.719 1 31.25 640 ALA B O 1
ATOM 13636 N N . THR B 1 641 ? -2.508 3.713 -34.281 1 32 641 THR B N 1
ATOM 13637 C CA . THR B 1 641 ? -1.814 2.994 -35.344 1 32 641 THR B CA 1
ATOM 13638 C C . THR B 1 641 ? -0.316 2.926 -35.062 1 32 641 THR B C 1
ATOM 13640 O O . THR B 1 641 ? 0.394 2.107 -35.656 1 32 641 THR B O 1
ATOM 13643 N N . VAL B 1 642 ? 0.209 3.869 -34.281 1 32.94 642 VAL B N 1
ATOM 13644 C CA . VAL B 1 642 ? 1.653 3.887 -34.062 1 32.94 642 VAL B CA 1
ATOM 13645 C C . VAL B 1 642 ? 2.08 2.643 -33.312 1 32.94 642 VAL B C 1
ATOM 13647 O O . VAL B 1 642 ? 3.051 1.978 -33.656 1 32.94 642 VAL B O 1
ATOM 13650 N N . PRO B 1 643 ? 1.294 2.219 -32.312 1 35.84 643 PRO B N 1
ATOM 13651 C CA . PRO B 1 643 ? 1.753 0.958 -31.719 1 35.84 643 PRO B CA 1
ATOM 13652 C C . PRO B 1 643 ? 1.617 -0.224 -32.688 1 35.84 643 PRO B C 1
ATOM 13654 O O . PRO B 1 643 ? 2.457 -1.127 -32.656 1 35.84 643 PRO B O 1
ATOM 13657 N N . MET B 1 644 ? 0.658 -0.27 -33.594 1 32.06 644 MET B N 1
ATOM 13658 C CA . MET B 1 644 ? 0.512 -1.382 -34.531 1 32.06 644 MET B CA 1
ATOM 13659 C C . MET B 1 644 ? 1.642 -1.386 -35.531 1 32.06 644 MET B C 1
ATOM 13661 O O . MET B 1 644 ? 2.207 -2.438 -35.844 1 32.06 644 MET B O 1
ATOM 13665 N N . VAL B 1 645 ? 1.939 -0.331 -36.312 1 33.31 645 VAL B N 1
ATOM 13666 C CA . VAL B 1 645 ? 3.01 -0.279 -37.281 1 33.31 645 VAL B CA 1
ATOM 13667 C C . VAL B 1 645 ? 4.359 -0.497 -36.594 1 33.31 645 VAL B C 1
ATOM 13669 O O . VAL B 1 645 ? 5.215 -1.219 -37.125 1 33.31 645 VAL B O 1
ATOM 13672 N N . ALA B 1 646 ? 4.547 0.104 -35.438 1 33.44 646 ALA B N 1
ATOM 13673 C CA . ALA B 1 646 ? 5.793 -0.133 -34.688 1 33.44 646 ALA B CA 1
ATOM 13674 C C . ALA B 1 646 ? 5.895 -1.586 -34.25 1 33.44 646 ALA B C 1
ATOM 13676 O O . ALA B 1 646 ? 6.988 -2.158 -34.219 1 33.44 646 ALA B O 1
ATOM 13677 N N . ARG B 1 647 ? 4.793 -2.238 -34.031 1 34.41 647 ARG B N 1
ATOM 13678 C CA . ARG B 1 647 ? 4.734 -3.668 -33.75 1 34.41 647 ARG B CA 1
ATOM 13679 C C . ARG B 1 647 ? 5.184 -4.48 -34.938 1 34.41 647 ARG B C 1
ATOM 13681 O O . ARG B 1 647 ? 5.789 -5.547 -34.781 1 34.41 647 ARG B O 1
ATOM 13688 N N . ILE B 1 648 ? 4.812 -4.258 -36.156 1 32.28 648 ILE B N 1
ATOM 13689 C CA . ILE B 1 648 ? 5.16 -4.984 -37.375 1 32.28 648 ILE B CA 1
ATOM 13690 C C . ILE B 1 648 ? 6.633 -4.758 -37.688 1 32.28 648 ILE B C 1
ATOM 13692 O O . ILE B 1 648 ? 7.355 -5.703 -38.031 1 32.28 648 ILE B O 1
ATOM 13696 N N . LEU B 1 649 ? 7.172 -3.531 -37.781 1 34.44 649 LEU B N 1
ATOM 13697 C CA . LEU B 1 649 ? 8.484 -3.287 -38.375 1 34.44 649 LEU B CA 1
ATOM 13698 C C . LEU B 1 649 ? 9.594 -3.551 -37.375 1 34.44 649 LEU B C 1
ATOM 13700 O O . LEU B 1 649 ? 10.734 -3.84 -37.75 1 34.44 649 LEU B O 1
ATOM 13704 N N . ALA B 1 650 ? 9.664 -3.166 -36.125 1 30.14 650 ALA B N 1
ATOM 13705 C CA . ALA B 1 650 ? 10.695 -3.514 -35.156 1 30.14 650 ALA B CA 1
ATOM 13706 C C . ALA B 1 650 ? 10.078 -4.098 -33.875 1 30.14 650 ALA B C 1
ATOM 13708 O O . ALA B 1 650 ? 9.945 -3.404 -32.875 1 30.14 650 ALA B O 1
ATOM 13709 N N . PRO B 1 651 ? 9.57 -5.316 -34.031 1 31.7 651 PRO B N 1
ATOM 13710 C CA . PRO B 1 651 ? 8.789 -6.004 -33 1 31.7 651 PRO B CA 1
ATOM 13711 C C . PRO B 1 651 ? 9.438 -5.922 -31.625 1 31.7 651 PRO B C 1
ATOM 13713 O O . PRO B 1 651 ? 8.742 -5.789 -30.625 1 31.7 651 PRO B O 1
ATOM 13716 N N . ARG B 1 652 ? 10.711 -6.074 -31.625 1 34.78 652 ARG B N 1
ATOM 13717 C CA . ARG B 1 652 ? 11.414 -6.039 -30.359 1 34.78 652 ARG B CA 1
ATOM 13718 C C . ARG B 1 652 ? 11.289 -4.668 -29.688 1 34.78 652 ARG B C 1
ATOM 13720 O O . ARG B 1 652 ? 11.094 -4.574 -28.484 1 34.78 652 ARG B O 1
ATOM 13727 N N . LEU B 1 653 ? 11.523 -3.693 -30.469 1 35.22 653 LEU B N 1
ATOM 13728 C CA . LEU B 1 653 ? 11.445 -2.32 -29.984 1 35.22 653 LEU B CA 1
ATOM 13729 C C . LEU B 1 653 ? 10.031 -1.98 -29.531 1 35.22 653 LEU B C 1
ATOM 13731 O O . LEU B 1 653 ? 9.852 -1.313 -28.5 1 35.22 653 LEU B O 1
ATOM 13735 N N . THR B 1 654 ? 9.078 -2.498 -30.188 1 35.34 654 THR B N 1
ATOM 13736 C CA . THR B 1 654 ? 7.688 -2.297 -29.797 1 35.34 654 THR B CA 1
ATOM 13737 C C . THR B 1 654 ? 7.395 -3.002 -28.469 1 35.34 654 THR B C 1
ATOM 13739 O O . THR B 1 654 ? 6.652 -2.48 -27.641 1 35.34 654 THR B O 1
ATOM 13742 N N . SER B 1 655 ? 7.902 -4.18 -28.281 1 36.06 655 SER B N 1
ATOM 13743 C CA . SER B 1 655 ? 7.797 -4.848 -26.984 1 36.06 655 SER B CA 1
ATOM 13744 C C . SER B 1 655 ? 8.453 -4.027 -25.891 1 36.06 655 SER B C 1
ATOM 13746 O O . SER B 1 655 ? 7.918 -3.926 -24.781 1 36.06 655 SER B O 1
ATOM 13748 N N . GLN B 1 656 ? 9.516 -3.408 -26.234 1 36.91 656 GLN B N 1
ATOM 13749 C CA . GLN B 1 656 ? 10.219 -2.562 -25.281 1 36.91 656 GLN B CA 1
ATOM 13750 C C . GLN B 1 656 ? 9.445 -1.271 -25.016 1 36.91 656 GLN B C 1
ATOM 13752 O O . GLN B 1 656 ? 9.375 -0.801 -23.875 1 36.91 656 GLN B O 1
ATOM 13757 N N . ILE B 1 657 ? 8.938 -0.734 -26.016 1 37.75 657 ILE B N 1
ATOM 13758 C CA . ILE B 1 657 ? 8.156 0.498 -25.938 1 37.75 657 ILE B CA 1
ATOM 13759 C C . ILE B 1 657 ? 6.84 0.225 -25.219 1 37.75 657 ILE B C 1
ATOM 13761 O O . ILE B 1 657 ? 6.406 1.02 -24.375 1 37.75 657 ILE B O 1
ATOM 13765 N N . ARG B 1 658 ? 6.16 -0.784 -25.594 1 36.84 658 ARG B N 1
ATOM 13766 C CA . ARG B 1 658 ? 4.973 -1.216 -24.859 1 36.84 658 ARG B CA 1
ATOM 13767 C C . ARG B 1 658 ? 5.293 -1.456 -23.391 1 36.84 658 ARG B C 1
ATOM 13769 O O . ARG B 1 658 ? 4.5 -1.104 -22.516 1 36.84 658 ARG B O 1
ATOM 13776 N N . GLU B 1 659 ? 6.316 -2.117 -23.141 1 37.22 659 GLU B N 1
ATOM 13777 C CA . GLU B 1 659 ? 6.777 -2.27 -21.766 1 37.22 659 GLU B CA 1
ATOM 13778 C C . GLU B 1 659 ? 7.109 -0.918 -21.141 1 37.22 659 GLU B C 1
ATOM 13780 O O . GLU B 1 659 ? 6.82 -0.681 -19.969 1 37.22 659 GLU B O 1
ATOM 13785 N N . SER B 1 660 ? 7.695 -0.052 -21.969 1 35.06 660 SER B N 1
ATOM 13786 C CA . SER B 1 660 ? 7.992 1.298 -21.5 1 35.06 660 SER B CA 1
ATOM 13787 C C . SER B 1 660 ? 6.734 2.16 -21.469 1 35.06 660 SER B C 1
ATOM 13789 O O . SER B 1 660 ? 6.547 2.947 -20.531 1 35.06 660 SER B O 1
ATOM 13791 N N . MET B 1 661 ? 6.074 2.238 -22.438 1 37.12 661 MET B N 1
ATOM 13792 C CA . MET B 1 661 ? 4.805 2.955 -22.469 1 37.12 661 MET B CA 1
ATOM 13793 C C . MET B 1 661 ? 3.797 2.32 -21.516 1 37.12 661 MET B C 1
ATOM 13795 O O . MET B 1 661 ? 2.939 3.008 -20.969 1 37.12 661 MET B O 1
ATOM 13799 N N . GLY B 1 662 ? 3.676 1.049 -21.484 1 36.66 662 GLY B N 1
ATOM 13800 C CA . GLY B 1 662 ? 2.961 0.359 -20.422 1 36.66 662 GLY B CA 1
ATOM 13801 C C . GLY B 1 662 ? 3.395 0.788 -19.031 1 36.66 662 GLY B C 1
ATOM 13802 O O . GLY B 1 662 ? 2.641 0.637 -18.078 1 36.66 662 GLY B O 1
ATOM 13803 N N . SER B 1 663 ? 4.562 1.158 -18.891 1 35.81 663 SER B N 1
ATOM 13804 C CA . SER B 1 663 ? 4.992 1.793 -17.641 1 35.81 663 SER B CA 1
ATOM 13805 C C . SER B 1 663 ? 4.336 3.16 -17.469 1 35.81 663 SER B C 1
ATOM 13807 O O . SER B 1 663 ? 4.266 3.68 -16.359 1 35.81 663 SER B O 1
ATOM 13809 N N . LEU B 1 664 ? 4.125 3.889 -18.406 1 35.47 664 LEU B N 1
ATOM 13810 C CA . LEU B 1 664 ? 3.396 5.145 -18.266 1 35.47 664 LEU B CA 1
ATOM 13811 C C . LEU B 1 664 ? 1.967 4.895 -17.797 1 35.47 664 LEU B C 1
ATOM 13813 O O . LEU B 1 664 ? 1.406 5.691 -17.031 1 35.47 664 LEU B O 1
ATOM 13817 N N . VAL B 1 665 ? 1.229 3.906 -18.359 1 36.84 665 VAL B N 1
ATOM 13818 C CA . VAL B 1 665 ? -0.085 3.576 -17.812 1 36.84 665 VAL B CA 1
ATOM 13819 C C . VAL B 1 665 ? 0.047 2.453 -16.781 1 36.84 665 VAL B C 1
ATOM 13821 O O . VAL B 1 665 ? 0.057 1.273 -17.141 1 36.84 665 VAL B O 1
ATOM 13824 N N . ARG B 1 666 ? 0.909 2.609 -15.922 1 44.66 666 ARG B N 1
ATOM 13825 C CA . ARG B 1 666 ? 0.985 1.586 -14.883 1 44.66 666 ARG B CA 1
ATOM 13826 C C . ARG B 1 666 ? -0.408 1.136 -14.453 1 44.66 666 ARG B C 1
ATOM 13828 O O . ARG B 1 666 ? -1.263 1.964 -14.133 1 44.66 666 ARG B O 1
ATOM 13835 N N . PRO B 1 667 ? -0.652 -0.213 -14.758 1 53.53 667 PRO B N 1
ATOM 13836 C CA . PRO B 1 667 ? -1.913 -0.664 -14.164 1 53.53 667 PRO B CA 1
ATOM 13837 C C . PRO B 1 667 ? -2.039 -0.281 -12.688 1 53.53 667 PRO B C 1
ATOM 13839 O O . PRO B 1 667 ? -1.033 -0.187 -11.984 1 53.53 667 PRO B O 1
ATOM 13842 N N . PRO B 1 668 ? -3.119 0.212 -12.359 1 60.41 668 PRO B N 1
ATOM 13843 C CA . PRO B 1 668 ? -3.354 0.594 -10.961 1 60.41 668 PRO B CA 1
ATOM 13844 C C . PRO B 1 668 ? -2.975 -0.508 -9.977 1 60.41 668 PRO B C 1
ATOM 13846 O O . PRO B 1 668 ? -3.072 -1.694 -10.305 1 60.41 668 PRO B O 1
ATOM 13849 N N . ALA B 1 669 ? -2.178 -0.194 -9.008 1 76.75 669 ALA B N 1
ATOM 13850 C CA . ALA B 1 669 ? -1.928 -1.11 -7.898 1 76.75 669 ALA B CA 1
ATOM 13851 C C . ALA B 1 669 ? -3.217 -1.79 -7.445 1 76.75 669 ALA B C 1
ATOM 13853 O O . ALA B 1 669 ? -4.293 -1.187 -7.492 1 76.75 669 ALA B O 1
ATOM 13854 N N . THR B 1 670 ? -3.121 -3.109 -7.285 1 87.25 670 THR B N 1
ATOM 13855 C CA . THR B 1 670 ? -4.305 -3.889 -6.934 1 87.25 670 THR B CA 1
ATOM 13856 C C . THR B 1 670 ? -4.125 -4.551 -5.57 1 87.25 670 THR B C 1
ATOM 13858 O O . THR B 1 670 ? -3.039 -4.512 -4.988 1 87.25 670 THR B O 1
ATOM 13861 N N . GLU B 1 671 ? -5.215 -5.027 -5.023 1 90.94 671 GLU B N 1
ATOM 13862 C CA . GLU B 1 671 ? -5.238 -5.828 -3.805 1 90.94 671 GLU B CA 1
ATOM 13863 C C . GLU B 1 671 ? -6.168 -7.031 -3.951 1 90.94 671 GLU B C 1
ATOM 13865 O O . GLU B 1 671 ? -7.055 -7.035 -4.805 1 90.94 671 GLU B O 1
ATOM 13870 N N . LEU B 1 672 ? -5.898 -8.039 -3.143 1 94.31 672 LEU B N 1
ATOM 13871 C CA . LEU B 1 672 ? -6.773 -9.203 -3.133 1 94.31 672 LEU B CA 1
ATOM 13872 C C . LEU B 1 672 ? -7.871 -9.055 -2.082 1 94.31 672 LEU B C 1
ATOM 13874 O O . LEU B 1 672 ? -7.602 -8.617 -0.959 1 94.31 672 LEU B O 1
ATOM 13878 N N . HIS B 1 673 ? -9.078 -9.336 -2.465 1 94.44 673 HIS B N 1
ATOM 13879 C CA . HIS B 1 673 ? -10.188 -9.43 -1.515 1 94.44 673 HIS B CA 1
ATOM 13880 C C . HIS B 1 673 ? -10.125 -10.727 -0.716 1 94.44 673 HIS B C 1
ATOM 13882 O O . HIS B 1 673 ? -10.742 -11.719 -1.095 1 94.44 673 HIS B O 1
ATOM 13888 N N . LEU B 1 674 ? -9.492 -10.727 0.429 1 95.88 674 LEU B N 1
ATOM 13889 C CA . LEU B 1 674 ? -9.203 -11.953 1.153 1 95.88 674 LEU B CA 1
ATOM 13890 C C . LEU B 1 674 ? -10.062 -12.07 2.406 1 95.88 674 LEU B C 1
ATOM 13892 O O . LEU B 1 674 ? -10.289 -13.164 2.918 1 95.88 674 LEU B O 1
ATOM 13896 N N . GLU B 1 675 ? -10.531 -10.914 2.949 1 94.69 675 GLU B N 1
ATOM 13897 C CA . GLU B 1 675 ? -11.281 -10.953 4.203 1 94.69 675 GLU B CA 1
ATOM 13898 C C . GLU B 1 675 ? -12.781 -11.031 3.947 1 94.69 675 GLU B C 1
ATOM 13900 O O . GLU B 1 675 ? -13.352 -10.156 3.289 1 94.69 675 GLU B O 1
ATOM 13905 N N . ARG B 1 676 ? -13.305 -12.039 4.512 1 95.38 676 ARG B N 1
ATOM 13906 C CA . ARG B 1 676 ? -14.742 -12.227 4.391 1 95.38 676 ARG B CA 1
ATOM 13907 C C . ARG B 1 676 ? -15.477 -11.594 5.566 1 95.38 676 ARG B C 1
ATOM 13909 O O . ARG B 1 676 ? -15.102 -11.789 6.723 1 95.38 676 ARG B O 1
ATOM 13916 N N . LEU B 1 677 ? -16.484 -10.883 5.254 1 91.19 677 LEU B N 1
ATOM 13917 C CA . LEU B 1 677 ? -17.266 -10.211 6.285 1 91.19 677 LEU B CA 1
ATOM 13918 C C . LEU B 1 677 ? -18.5 -11.039 6.652 1 91.19 677 LEU B C 1
ATOM 13920 O O . LEU B 1 677 ? -18.938 -11.023 7.805 1 91.19 677 LEU B O 1
ATOM 13924 N N . ALA B 1 678 ? -19.031 -11.82 5.691 1 92.31 678 ALA B N 1
ATOM 13925 C CA . ALA B 1 678 ? -20.219 -12.656 5.918 1 92.31 678 ALA B CA 1
ATOM 13926 C C . ALA B 1 678 ? -19.844 -13.961 6.617 1 92.31 678 ALA B C 1
ATOM 13928 O O . ALA B 1 678 ? -18.656 -14.289 6.73 1 92.31 678 ALA B O 1
ATOM 13929 N N . ASP B 1 679 ? -20.766 -14.711 7.027 1 91.88 679 ASP B N 1
ATOM 13930 C CA . ASP B 1 679 ? -20.547 -15.938 7.789 1 91.88 679 ASP B CA 1
ATOM 13931 C C . ASP B 1 679 ? -20.125 -17.078 6.871 1 91.88 679 ASP B C 1
ATOM 13933 O O . ASP B 1 679 ? -19.219 -17.844 7.199 1 91.88 679 ASP B O 1
ATOM 13937 N N . ALA B 1 680 ? -20.781 -17.172 5.699 1 94.06 680 ALA B N 1
ATOM 13938 C CA . ALA B 1 680 ? -20.516 -18.281 4.789 1 94.06 680 ALA B CA 1
ATOM 13939 C C . ALA B 1 680 ? -19.812 -17.781 3.525 1 94.06 680 ALA B C 1
ATOM 13941 O O . ALA B 1 680 ? -20.078 -16.688 3.043 1 94.06 680 ALA B O 1
ATOM 13942 N N . PRO B 1 681 ? -18.891 -18.594 2.99 1 94.88 681 PRO B N 1
ATOM 13943 C CA . PRO B 1 681 ? -18.203 -18.219 1.752 1 94.88 681 PRO B CA 1
ATOM 13944 C C . PRO B 1 681 ? -19.141 -18.234 0.54 1 94.88 681 PRO B C 1
ATOM 13946 O O . PRO B 1 681 ? -20.141 -18.953 0.532 1 94.88 681 PRO B O 1
ATOM 13949 N N . GLY B 1 682 ? -18.891 -17.391 -0.433 1 91.81 682 GLY B N 1
ATOM 13950 C CA . GLY B 1 682 ? -19.656 -17.281 -1.667 1 91.81 682 GLY B CA 1
ATOM 13951 C C . GLY B 1 682 ? -19.078 -16.281 -2.641 1 91.81 682 GLY B C 1
ATOM 13952 O O . GLY B 1 682 ? -17.984 -15.742 -2.418 1 91.81 682 GLY B O 1
ATOM 13953 N N . SER B 1 683 ? -19.781 -16.047 -3.752 1 90.31 683 SER B N 1
ATOM 13954 C CA . SER B 1 683 ? -19.297 -15.172 -4.805 1 90.31 683 SER B CA 1
ATOM 13955 C C . SER B 1 683 ? -19.766 -13.734 -4.598 1 90.31 683 SER B C 1
ATOM 13957 O O . SER B 1 683 ? -19.25 -12.805 -5.219 1 90.31 683 SER B O 1
ATOM 13959 N N . ASP B 1 684 ? -20.578 -13.547 -3.635 1 90.69 684 ASP B N 1
ATOM 13960 C CA . ASP B 1 684 ? -21.031 -12.188 -3.332 1 90.69 684 ASP B CA 1
ATOM 13961 C C . ASP B 1 684 ? -19.922 -11.398 -2.627 1 90.69 684 ASP B C 1
ATOM 13963 O O . ASP B 1 684 ? -19.125 -11.969 -1.883 1 90.69 684 ASP B O 1
ATOM 13967 N N . PRO B 1 685 ? -19.969 -10.125 -2.822 1 88.56 685 PRO B N 1
ATOM 13968 C CA . PRO B 1 685 ? -18.891 -9.305 -2.285 1 88.56 685 PRO B CA 1
ATOM 13969 C C . PRO B 1 685 ? -18.688 -9.5 -0.784 1 88.56 685 PRO B C 1
ATOM 13971 O O . PRO B 1 685 ? -17.547 -9.617 -0.319 1 88.56 685 PRO B O 1
ATOM 13974 N N . ALA B 1 686 ? -19.703 -9.594 -0.01 1 90.56 686 ALA B N 1
ATOM 13975 C CA . ALA B 1 686 ? -19.578 -9.758 1.436 1 90.56 686 ALA B CA 1
ATOM 13976 C C . ALA B 1 686 ? -19.125 -11.172 1.79 1 90.56 686 ALA B C 1
ATOM 13978 O O . ALA B 1 686 ? -18.562 -11.398 2.865 1 90.56 686 ALA B O 1
ATOM 13979 N N . SER B 1 687 ? -19.375 -12.094 0.853 1 94.44 687 SER B N 1
ATOM 13980 C CA . SER B 1 687 ? -19.094 -13.5 1.115 1 94.44 687 SER B CA 1
ATOM 13981 C C . SER B 1 687 ? -17.75 -13.914 0.534 1 94.44 687 SER B C 1
ATOM 13983 O O . SER B 1 687 ? -17.281 -15.039 0.761 1 94.44 687 SER B O 1
ATOM 13985 N N . MET B 1 688 ? -17.094 -13.055 -0.153 1 95.56 688 MET B N 1
ATOM 13986 C CA . MET B 1 688 ? -15.805 -13.375 -0.766 1 95.56 688 MET B CA 1
ATOM 13987 C C . MET B 1 688 ? -14.695 -13.391 0.279 1 95.56 688 MET B C 1
ATOM 13989 O O . MET B 1 688 ? -14.734 -12.625 1.243 1 95.56 688 MET B O 1
ATOM 13993 N N . GLY B 1 689 ? -13.789 -14.297 -0.013 1 96.38 689 GLY B N 1
ATOM 13994 C CA . GLY B 1 689 ? -12.609 -14.359 0.841 1 96.38 689 GLY B CA 1
ATOM 13995 C C . GLY B 1 689 ? -12.695 -15.445 1.899 1 96.38 689 GLY B C 1
ATOM 13996 O O . GLY B 1 689 ? -13.305 -16.484 1.671 1 96.38 689 GLY B O 1
ATOM 13997 N N . TYR B 1 690 ? -11.906 -15.203 2.986 1 97.69 690 TYR B N 1
ATOM 13998 C CA . TYR B 1 690 ? -11.758 -16.141 4.09 1 97.69 690 TYR B CA 1
ATOM 13999 C C . TYR B 1 690 ? -12.047 -15.469 5.426 1 97.69 690 TYR B C 1
ATOM 14001 O O . TYR B 1 690 ? -11.859 -14.258 5.57 1 97.69 690 TYR B O 1
ATOM 14009 N N . SER B 1 691 ? -12.555 -16.234 6.355 1 96.88 691 SER B N 1
ATOM 14010 C CA . SER B 1 691 ? -12.602 -15.734 7.723 1 96.88 691 SER B CA 1
ATOM 14011 C C . SER B 1 691 ? -11.211 -15.688 8.344 1 96.88 691 SER B C 1
ATOM 14013 O O . SER B 1 691 ? -10.289 -16.344 7.863 1 96.88 691 SER B O 1
ATOM 14015 N N . LEU B 1 692 ? -11.016 -14.945 9.438 1 95.94 692 LEU B N 1
ATOM 14016 C CA . LEU B 1 692 ? -9.727 -14.867 10.125 1 95.94 692 LEU B CA 1
ATOM 14017 C C . LEU B 1 692 ? -9.297 -16.234 10.641 1 95.94 692 LEU B C 1
ATOM 14019 O O . LEU B 1 692 ? -8.117 -16.562 10.625 1 95.94 692 LEU B O 1
ATOM 14023 N N . ASP B 1 693 ? -10.242 -17 11.031 1 96.75 693 ASP B N 1
ATOM 14024 C CA . ASP B 1 693 ? -9.945 -18.344 11.523 1 96.75 693 ASP B CA 1
ATOM 14025 C C . ASP B 1 693 ? -9.438 -19.234 10.391 1 96.75 693 ASP B C 1
ATOM 14027 O O . ASP B 1 693 ? -8.469 -19.984 10.562 1 96.75 693 ASP B O 1
ATOM 14031 N N . GLU B 1 694 ? -10.125 -19.172 9.281 1 97.62 694 GLU B N 1
ATOM 14032 C CA . GLU B 1 694 ? -9.703 -19.953 8.125 1 97.62 694 GLU B CA 1
ATOM 14033 C C . GLU B 1 694 ? -8.305 -19.547 7.664 1 97.62 694 GLU B C 1
ATOM 14035 O O . GLU B 1 694 ? -7.484 -20.406 7.324 1 97.62 694 GLU B O 1
ATOM 14040 N N . MET B 1 695 ? -8.055 -18.281 7.633 1 98 695 MET B N 1
ATOM 14041 C CA . MET B 1 695 ? -6.734 -17.797 7.25 1 98 695 MET B CA 1
ATOM 14042 C C . MET B 1 695 ? -5.66 -18.328 8.195 1 98 695 MET B C 1
ATOM 14044 O O . MET B 1 695 ? -4.574 -18.703 7.75 1 98 695 MET B O 1
ATOM 14048 N N . SER B 1 696 ? -5.957 -18.312 9.5 1 98.25 696 SER B N 1
ATOM 14049 C CA . SER B 1 696 ? -4.992 -18.781 10.492 1 98.25 696 SER B CA 1
ATOM 14050 C C . SER B 1 696 ? -4.707 -20.281 10.312 1 98.25 696 SER B C 1
ATOM 14052 O O . SER B 1 696 ? -3.568 -20.719 10.484 1 98.25 696 SER B O 1
ATOM 14054 N N . GLN B 1 697 ? -5.707 -21.016 9.938 1 97.81 697 GLN B N 1
ATOM 14055 C CA . GLN B 1 697 ? -5.523 -22.453 9.719 1 97.81 697 GLN B CA 1
ATOM 14056 C C . GLN B 1 697 ? -4.648 -22.719 8.5 1 97.81 697 GLN B C 1
ATOM 14058 O O . GLN B 1 697 ? -3.842 -23.641 8.492 1 97.81 697 GLN B O 1
ATOM 14063 N N . ILE B 1 698 ? -4.824 -21.922 7.469 1 98 698 ILE B N 1
ATOM 14064 C CA . ILE B 1 698 ? -4.02 -22.047 6.258 1 98 698 ILE B CA 1
ATOM 14065 C C . ILE B 1 698 ? -2.551 -21.781 6.586 1 98 698 ILE B C 1
ATOM 14067 O O . ILE B 1 698 ? -1.669 -22.531 6.172 1 98 698 ILE B O 1
ATOM 14071 N N . VAL B 1 699 ? -2.309 -20.719 7.359 1 98.44 699 VAL B N 1
ATOM 14072 C CA . VAL B 1 699 ? -0.946 -20.344 7.715 1 98.44 699 VAL B CA 1
ATOM 14073 C C . VAL B 1 699 ? -0.303 -21.438 8.562 1 98.44 699 VAL B C 1
ATOM 14075 O O . VAL B 1 699 ? 0.832 -21.844 8.297 1 98.44 699 VAL B O 1
ATOM 14078 N N . VAL B 1 700 ? -1.036 -21.938 9.516 1 98.12 700 VAL B N 1
ATOM 14079 C CA . VAL B 1 700 ? -0.521 -22.984 10.391 1 98.12 700 VAL B CA 1
ATOM 14080 C C . VAL B 1 700 ? -0.204 -24.234 9.562 1 98.12 700 VAL B C 1
ATOM 14082 O O . VAL B 1 700 ? 0.856 -24.828 9.727 1 98.12 700 VAL B O 1
ATOM 14085 N N . ARG B 1 701 ? -1.064 -24.594 8.664 1 97.38 701 ARG B N 1
ATOM 14086 C CA . ARG B 1 701 ? -0.9 -25.797 7.852 1 97.38 701 ARG B CA 1
ATOM 14087 C C . ARG B 1 701 ? 0.379 -25.734 7.023 1 97.38 701 ARG B C 1
ATOM 14089 O O . ARG B 1 701 ? 1.188 -26.656 7.039 1 97.38 701 ARG B O 1
ATOM 14096 N N . ILE B 1 702 ? 0.582 -24.688 6.309 1 97.81 702 ILE B N 1
ATOM 14097 C CA . ILE B 1 702 ? 1.725 -24.578 5.41 1 97.81 702 ILE B CA 1
ATOM 14098 C C . ILE B 1 702 ? 3.018 -24.531 6.219 1 97.81 702 ILE B C 1
ATOM 14100 O O . ILE B 1 702 ? 4.02 -25.141 5.832 1 97.81 702 ILE B O 1
ATOM 14104 N N . LEU B 1 703 ? 3.012 -23.781 7.363 1 98.12 703 LEU B N 1
ATOM 14105 C CA . LEU B 1 703 ? 4.211 -23.703 8.188 1 98.12 703 LEU B CA 1
ATOM 14106 C C . LEU B 1 703 ? 4.578 -25.078 8.734 1 98.12 703 LEU B C 1
ATOM 14108 O O . LEU B 1 703 ? 5.758 -25.438 8.805 1 98.12 703 LEU B O 1
ATOM 14112 N N . GLN B 1 704 ? 3.586 -25.859 9.039 1 97.44 704 GLN B N 1
ATOM 14113 C CA . GLN B 1 704 ? 3.818 -27.234 9.484 1 97.44 704 GLN B CA 1
ATOM 14114 C C . GLN B 1 704 ? 4.301 -28.109 8.336 1 97.44 704 GLN B C 1
ATOM 14116 O O . GLN B 1 704 ? 5.223 -28.906 8.5 1 97.44 704 GLN B O 1
ATOM 14121 N N . ASP B 1 705 ? 3.693 -27.953 7.168 1 97.31 705 ASP B N 1
ATOM 14122 C CA . ASP B 1 705 ? 4.059 -28.766 6.004 1 97.31 705 ASP B CA 1
ATOM 14123 C C . ASP B 1 705 ? 5.531 -28.562 5.641 1 97.31 705 ASP B C 1
ATOM 14125 O O . ASP B 1 705 ? 6.203 -29.516 5.23 1 97.31 705 ASP B O 1
ATOM 14129 N N . ILE B 1 706 ? 6.012 -27.328 5.832 1 97.25 706 ILE B N 1
ATOM 14130 C CA . ILE B 1 706 ? 7.371 -27.047 5.391 1 97.25 706 ILE B CA 1
ATOM 14131 C C . ILE B 1 706 ? 8.328 -27.125 6.578 1 97.25 706 ILE B C 1
ATOM 14133 O O . ILE B 1 706 ? 9.5 -26.766 6.461 1 97.25 706 ILE B O 1
ATOM 14137 N N . GLY B 1 707 ? 7.848 -27.422 7.691 1 95.75 707 GLY B N 1
ATOM 14138 C CA . GLY B 1 707 ? 8.672 -27.625 8.875 1 95.75 707 GLY B CA 1
ATOM 14139 C C . GLY B 1 707 ? 9.242 -26.344 9.438 1 95.75 707 GLY B C 1
ATOM 14140 O O . GLY B 1 707 ? 10.352 -26.328 9.977 1 95.75 707 GLY B O 1
ATOM 14141 N N . MET B 1 708 ? 8.609 -25.234 9.227 1 95.94 708 MET B N 1
ATOM 14142 C CA . MET B 1 708 ? 9.039 -23.938 9.75 1 95.94 708 MET B CA 1
ATOM 14143 C C . MET B 1 708 ? 8.055 -23.422 10.789 1 95.94 708 MET B C 1
ATOM 14145 O O . MET B 1 708 ? 7.23 -22.562 10.492 1 95.94 708 MET B O 1
ATOM 14149 N N . VAL B 1 709 ? 8.258 -23.859 11.984 1 96.38 709 VAL B N 1
ATOM 14150 C CA . VAL B 1 709 ? 7.305 -23.516 13.031 1 96.38 709 VAL B CA 1
ATOM 14151 C C . VAL B 1 709 ? 7.992 -22.672 14.109 1 96.38 709 VAL B C 1
ATOM 14153 O O . VAL B 1 709 ? 7.34 -22.188 15.031 1 96.38 709 VAL B O 1
ATOM 14156 N N . ASP B 1 710 ? 9.297 -22.484 13.953 1 93 710 ASP B N 1
ATOM 14157 C CA . ASP B 1 710 ? 10.086 -21.656 14.859 1 93 710 ASP B CA 1
ATOM 14158 C C . ASP B 1 710 ? 11.312 -21.078 14.156 1 93 710 ASP B C 1
ATOM 14160 O O . ASP B 1 710 ? 11.516 -21.312 12.961 1 93 710 ASP B O 1
ATOM 14164 N N . ALA B 1 711 ? 12.047 -20.203 14.766 1 91.81 711 ALA B N 1
ATOM 14165 C CA . ALA B 1 711 ? 13.297 -19.641 14.266 1 91.81 711 ALA B CA 1
ATOM 14166 C C . ALA B 1 711 ? 13.102 -19.031 12.883 1 91.81 711 ALA B C 1
ATOM 14168 O O . ALA B 1 711 ? 13.852 -19.359 11.945 1 91.81 711 ALA B O 1
ATOM 14169 N N . PHE B 1 712 ? 12.141 -18.25 12.773 1 96 712 PHE B N 1
ATOM 14170 C CA . PHE B 1 712 ? 11.789 -17.641 11.492 1 96 712 PHE B CA 1
ATOM 14171 C C . PHE B 1 712 ? 12.836 -16.625 11.078 1 96 712 PHE B C 1
ATOM 14173 O O . PHE B 1 712 ? 13.266 -15.797 11.883 1 96 712 PHE B O 1
ATOM 14180 N N . PRO B 1 713 ? 13.359 -16.703 9.875 1 97 713 PRO B N 1
ATOM 14181 C CA . PRO B 1 713 ? 14.188 -15.602 9.383 1 97 713 PRO B CA 1
ATOM 14182 C C . PRO B 1 713 ? 13.383 -14.312 9.164 1 97 713 PRO B C 1
ATOM 14184 O O . PRO B 1 713 ? 12.156 -14.352 9.156 1 97 713 PRO B O 1
ATOM 14187 N N . PRO B 1 714 ? 14.047 -13.234 8.969 1 96.88 714 PRO B N 1
ATOM 14188 C CA . PRO B 1 714 ? 13.344 -11.945 8.906 1 96.88 714 PRO B CA 1
ATOM 14189 C C . PRO B 1 714 ? 12.391 -11.852 7.719 1 96.88 714 PRO B C 1
ATOM 14191 O O . PRO B 1 714 ? 11.32 -11.25 7.828 1 96.88 714 PRO B O 1
ATOM 14194 N N . ILE B 1 715 ? 12.836 -12.422 6.578 1 98.25 715 ILE B N 1
ATOM 14195 C CA . ILE B 1 715 ? 11.984 -12.391 5.395 1 98.25 715 ILE B CA 1
ATOM 14196 C C . ILE B 1 715 ? 11.781 -13.812 4.871 1 98.25 715 ILE B C 1
ATOM 14198 O O . ILE B 1 715 ? 12.734 -14.586 4.766 1 98.25 715 ILE B O 1
ATOM 14202 N N . ILE B 1 716 ? 10.602 -14.164 4.645 1 98.5 716 ILE B N 1
ATOM 14203 C CA . ILE B 1 716 ? 10.25 -15.43 4.004 1 98.5 716 ILE B CA 1
ATOM 14204 C C . ILE B 1 716 ? 9.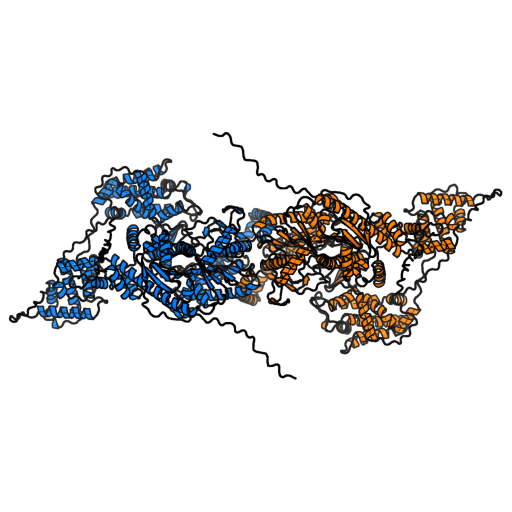516 -15.148 2.693 1 98.5 716 ILE B C 1
ATOM 14206 O O . ILE B 1 716 ? 8.445 -14.547 2.691 1 98.5 716 ILE B O 1
ATOM 14210 N N . VAL B 1 717 ? 10.031 -15.586 1.551 1 98.5 717 VAL B N 1
ATOM 14211 C CA . VAL B 1 717 ? 9.438 -15.312 0.244 1 98.5 717 VAL B CA 1
ATOM 14212 C C . VAL B 1 717 ? 8.773 -16.578 -0.299 1 98.5 717 VAL B C 1
ATOM 14214 O O . VAL B 1 717 ? 9.406 -17.641 -0.379 1 98.5 717 VAL B O 1
ATOM 14217 N N . PHE B 1 718 ? 7.516 -16.531 -0.637 1 98.5 718 PHE B N 1
ATOM 14218 C CA . PHE B 1 718 ? 6.801 -17.609 -1.297 1 98.5 718 PHE B CA 1
ATOM 14219 C C . PHE B 1 718 ? 6.77 -17.406 -2.807 1 98.5 718 PHE B C 1
ATOM 14221 O O . PHE B 1 718 ? 6.215 -16.406 -3.289 1 98.5 718 PHE B O 1
ATOM 14228 N N . PHE B 1 719 ? 7.344 -18.312 -3.551 1 98.19 719 PHE B N 1
ATOM 14229 C CA . PHE B 1 719 ? 7.402 -18.219 -5.004 1 98.19 719 PHE B CA 1
ATOM 14230 C C . PHE B 1 719 ? 6.324 -19.094 -5.648 1 98.19 719 PHE B C 1
ATOM 14232 O O . PHE B 1 719 ? 6.523 -20.297 -5.848 1 98.19 719 PHE B O 1
ATOM 14239 N N . GLY B 1 720 ? 5.141 -18.484 -5.965 1 97.06 720 GLY B N 1
ATOM 14240 C CA . GLY B 1 720 ? 4.289 -19.172 -6.922 1 97.06 720 GLY B CA 1
ATOM 14241 C C . GLY B 1 720 ? 4.895 -19.266 -8.305 1 97.06 720 GLY B C 1
ATOM 14242 O O . GLY B 1 720 ? 5.832 -18.531 -8.625 1 97.06 720 GLY B O 1
ATOM 14243 N N . HIS B 1 721 ? 4.395 -20.172 -9.086 1 94.94 721 HIS B N 1
ATOM 14244 C CA . HIS B 1 721 ? 5.02 -20.234 -10.398 1 94.94 721 HIS B CA 1
ATOM 14245 C C . HIS B 1 721 ? 3.977 -20.406 -11.5 1 94.94 721 HIS B C 1
ATOM 14247 O O . HIS B 1 721 ? 2.801 -20.656 -11.211 1 94.94 721 HIS B O 1
ATOM 14253 N N . GLY B 1 722 ? 4.344 -20.266 -12.625 1 92.69 722 GLY B N 1
ATOM 14254 C CA . GLY B 1 722 ? 3.625 -20.438 -13.875 1 92.69 722 GLY B CA 1
ATOM 14255 C C . GLY B 1 722 ? 4.5 -20.266 -15.102 1 92.69 722 GLY B C 1
ATOM 14256 O O . GLY B 1 722 ? 5.73 -20.234 -14.992 1 92.69 722 GLY B O 1
ATOM 14257 N N . SER B 1 723 ? 3.814 -20.359 -16.219 1 90.25 723 SER B N 1
ATOM 14258 C CA . SER B 1 723 ? 4.543 -20.219 -17.469 1 90.25 723 SER B CA 1
ATOM 14259 C C . SER B 1 723 ? 3.814 -19.281 -18.438 1 90.25 723 SER B C 1
ATOM 14261 O O . SER B 1 723 ? 2.584 -19.281 -18.5 1 90.25 723 SER B O 1
ATOM 14263 N N . GLY B 1 724 ? 4.602 -18.359 -19 1 80.19 724 GLY B N 1
ATOM 14264 C CA . GLY B 1 724 ? 4.027 -17.469 -19.984 1 80.19 724 GLY B CA 1
ATOM 14265 C C . GLY B 1 724 ? 4.707 -17.547 -21.344 1 80.19 724 GLY B C 1
ATOM 14266 O O . GLY B 1 724 ? 5.934 -17.438 -21.438 1 80.19 724 GLY B O 1
ATOM 14267 N N . SER B 1 725 ? 4.035 -18.125 -22.281 1 74.75 725 SER B N 1
ATOM 14268 C CA . SER B 1 725 ? 4.535 -18.109 -23.656 1 74.75 725 SER B CA 1
ATOM 14269 C C . SER B 1 725 ? 3.451 -17.672 -24.625 1 74.75 725 SER B C 1
ATOM 14271 O O . SER B 1 725 ? 2.264 -17.891 -24.391 1 74.75 725 SER B O 1
ATOM 14273 N N . LEU B 1 726 ? 3.975 -16.969 -25.672 1 61.16 726 LEU B N 1
ATOM 14274 C CA . LEU B 1 726 ? 3.025 -16.484 -26.656 1 61.16 726 LEU B CA 1
ATOM 14275 C C . LEU B 1 726 ? 2.598 -17.609 -27.594 1 61.16 726 LEU B C 1
ATOM 14277 O O . LEU B 1 726 ? 3.408 -18.469 -27.953 1 61.16 726 LEU B O 1
ATOM 14281 N N . ASN B 1 727 ? 1.354 -17.859 -27.891 1 58.78 727 ASN B N 1
ATOM 14282 C CA . ASN B 1 727 ? 0.788 -18.719 -28.922 1 58.78 727 ASN B CA 1
ATOM 14283 C C . ASN B 1 727 ? 0.861 -20.188 -28.531 1 58.78 727 ASN B C 1
ATOM 14285 O O . ASN B 1 727 ? 1.258 -21.031 -29.344 1 58.78 727 ASN B O 1
ATOM 14289 N N . ASN B 1 728 ? 0.642 -20.578 -27.344 1 66.5 728 ASN B N 1
ATOM 14290 C CA . ASN B 1 728 ? 0.64 -21.969 -26.922 1 66.5 728 ASN B CA 1
ATOM 14291 C C . ASN B 1 728 ? -0.742 -22.422 -26.453 1 66.5 728 ASN B C 1
ATOM 14293 O O . ASN B 1 728 ? -1.158 -22.078 -25.344 1 66.5 728 ASN B O 1
ATOM 14297 N N . PRO B 1 729 ? -1.37 -23.141 -27.281 1 69.62 729 PRO B N 1
ATOM 14298 C CA . PRO B 1 729 ? -2.697 -23.609 -26.875 1 69.62 729 PRO B CA 1
ATOM 14299 C C . PRO B 1 729 ? -2.668 -24.406 -25.578 1 69.62 729 PRO B C 1
ATOM 14301 O O . PRO B 1 729 ? -3.682 -24.5 -24.875 1 69.62 729 PRO B O 1
ATOM 14304 N N . HIS B 1 730 ? -1.528 -25.031 -25.266 1 73.56 730 HIS B N 1
ATOM 14305 C CA . HIS B 1 730 ? -1.38 -25.828 -24.047 1 73.56 730 HIS B CA 1
ATOM 14306 C C . HIS B 1 730 ? -0.83 -24.984 -22.906 1 73.56 730 HIS B C 1
ATOM 14308 O O . HIS B 1 730 ? -0.116 -25.484 -22.031 1 73.56 730 HIS B O 1
ATOM 14314 N N . GLU B 1 731 ? -1.102 -23.766 -22.891 1 77 731 GLU B N 1
ATOM 14315 C CA . GLU B 1 731 ? -0.552 -22.891 -21.859 1 77 731 GLU B CA 1
ATOM 14316 C C . GLU B 1 731 ? -0.857 -23.438 -20.453 1 77 731 GLU B C 1
ATOM 14318 O O . GLU B 1 731 ? 0.003 -23.406 -19.578 1 77 731 GLU B O 1
ATOM 14323 N N . SER B 1 732 ? -2.014 -23.938 -20.25 1 76.81 732 SER B N 1
ATOM 14324 C CA . SER B 1 732 ? -2.416 -24.453 -18.938 1 76.81 732 SER B CA 1
ATOM 14325 C C . SER B 1 732 ? -1.577 -25.656 -18.547 1 76.81 732 SER B C 1
ATOM 14327 O O . SER B 1 732 ? -1.342 -25.891 -17.359 1 76.81 732 SER B O 1
ATOM 14329 N N . ALA B 1 733 ? -1.1 -26.359 -19.484 1 79.44 733 ALA B N 1
ATOM 14330 C CA . ALA B 1 733 ? -0.277 -27.531 -19.203 1 79.44 733 ALA B CA 1
ATOM 14331 C C . ALA B 1 733 ? 1.098 -27.125 -18.672 1 79.44 733 ALA B C 1
ATOM 14333 O O . ALA B 1 733 ? 1.781 -27.922 -18.031 1 79.44 733 ALA B O 1
ATOM 14334 N N . TYR B 1 734 ? 1.445 -25.953 -18.984 1 85.38 734 TYR B N 1
ATOM 14335 C CA . TYR B 1 734 ? 2.75 -25.453 -18.562 1 85.38 734 TYR B CA 1
ATOM 14336 C C . 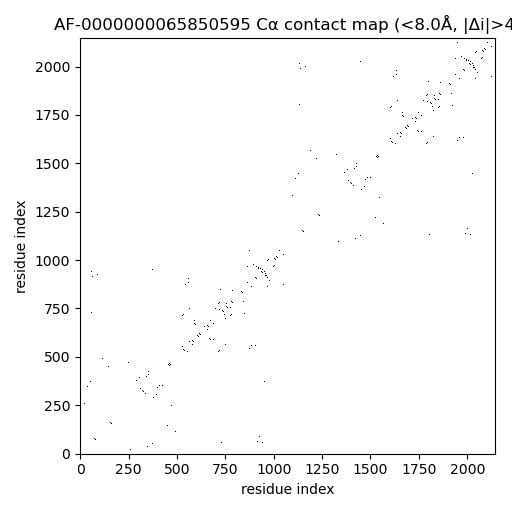TYR B 1 734 ? 2.662 -24.766 -17.188 1 85.38 734 TYR B C 1
ATOM 14338 O O . TYR B 1 734 ? 3.682 -24.531 -16.547 1 85.38 734 TYR B O 1
ATOM 14346 N N . ASN B 1 735 ? 1.493 -24.547 -16.766 1 87.44 735 ASN B N 1
ATOM 14347 C CA . ASN B 1 735 ? 1.308 -23.859 -15.5 1 87.44 735 ASN B CA 1
ATOM 14348 C C . ASN B 1 735 ? 1.287 -24.828 -14.328 1 87.44 735 ASN B C 1
ATOM 14350 O O . ASN B 1 735 ? 1.622 -26.016 -14.484 1 87.44 735 ASN B O 1
ATOM 14354 N N . CYS B 1 736 ? 1.019 -24.328 -13.18 1 87.31 736 CYS B N 1
ATOM 14355 C CA . CYS B 1 736 ? 1.133 -25.109 -11.953 1 87.31 736 CYS B CA 1
ATOM 14356 C C . CYS B 1 736 ? -0.008 -26.125 -11.836 1 87.31 736 CYS B C 1
ATOM 14358 O O . CYS B 1 736 ? -1.176 -25.734 -11.766 1 87.31 736 CYS B O 1
ATOM 14360 N N . GLY B 1 737 ? 0.29 -27.328 -11.789 1 83.19 737 GLY B N 1
ATOM 14361 C CA . GLY B 1 737 ? -0.709 -28.375 -11.648 1 83.19 737 GLY B CA 1
ATOM 14362 C C . GLY B 1 737 ? -1.486 -28.297 -10.352 1 83.19 737 GLY B C 1
ATOM 14363 O O . GLY B 1 737 ? -2.664 -28.656 -10.305 1 83.19 737 GLY B O 1
ATOM 14364 N N . ALA B 1 738 ? -0.841 -27.766 -9.367 1 86.56 738 ALA B N 1
ATOM 14365 C CA . ALA B 1 738 ? -1.511 -27.625 -8.07 1 86.56 738 ALA B CA 1
ATOM 14366 C C . ALA B 1 738 ? -2.49 -26.453 -8.086 1 86.56 738 ALA B C 1
ATOM 14368 O O . ALA B 1 738 ? -3.26 -26.281 -7.137 1 86.56 738 ALA B O 1
ATOM 14369 N N . CYS B 1 739 ? -2.43 -25.734 -9.078 1 89.75 739 CYS B N 1
ATOM 14370 C CA . CYS B 1 739 ? -3.344 -24.609 -9.242 1 89.75 739 CYS B CA 1
ATOM 14371 C C . CYS B 1 739 ? -4.25 -24.828 -10.453 1 89.75 739 CYS B C 1
ATOM 14373 O O . CYS B 1 739 ? -4.562 -23.875 -11.164 1 89.75 739 CYS B O 1
ATOM 14375 N N . SER B 1 740 ? -4.57 -26.031 -10.781 1 83.69 740 SER B N 1
ATOM 14376 C CA . SER B 1 740 ? -5.469 -26.406 -11.867 1 83.69 740 SER B CA 1
ATOM 14377 C C . SER B 1 740 ? -4.988 -25.828 -13.195 1 83.69 740 SER B C 1
ATOM 14379 O O . SER B 1 740 ? -5.781 -25.266 -13.961 1 83.69 740 SER B O 1
ATOM 14381 N N . GLY B 1 741 ? -3.729 -25.859 -13.336 1 85.56 741 GLY B N 1
ATOM 14382 C CA . GLY B 1 741 ? -3.17 -25.344 -14.578 1 85.56 741 GLY B CA 1
ATOM 14383 C C . GLY B 1 741 ? -3.16 -23.828 -14.641 1 85.56 741 GLY B C 1
ATOM 14384 O O . GLY B 1 741 ? -3.123 -23.25 -15.734 1 85.56 741 GLY B O 1
ATOM 14385 N N . GLY B 1 742 ? -3.299 -23.234 -13.531 1 87.94 742 GLY B N 1
ATOM 14386 C CA . GLY B 1 742 ? -3.213 -21.781 -13.461 1 87.94 742 GLY B CA 1
ATOM 14387 C C . GLY B 1 742 ? -1.891 -21.297 -12.906 1 87.94 742 GLY B C 1
ATOM 14388 O O . GLY B 1 742 ? -1.029 -22.094 -12.539 1 87.94 742 GLY B O 1
ATOM 14389 N N . ARG B 1 743 ? -1.76 -19.953 -12.922 1 91.75 743 ARG B N 1
ATOM 14390 C CA . ARG B 1 743 ? -0.568 -19.328 -12.359 1 91.75 743 ARG B CA 1
ATOM 14391 C C . ARG B 1 743 ? -0.674 -19.219 -10.836 1 91.75 743 ARG B C 1
ATOM 14393 O O . ARG B 1 743 ? -1.676 -18.734 -10.312 1 91.75 743 ARG B O 1
ATOM 14400 N N . GLY B 1 744 ? 0.338 -19.641 -10.172 1 95.88 744 GLY B N 1
ATOM 14401 C CA . GLY B 1 744 ? 0.279 -19.734 -8.719 1 95.88 744 GLY B CA 1
ATOM 14402 C C . GLY B 1 744 ? 0.658 -18.438 -8.023 1 95.88 744 GLY B C 1
ATOM 14403 O O . GLY B 1 744 ? 0.747 -18.391 -6.793 1 95.88 744 GLY B O 1
ATOM 14404 N N . GLY B 1 745 ? 0.851 -17.328 -8.719 1 95.94 745 GLY B N 1
ATOM 14405 C CA . GLY B 1 745 ? 1.201 -16.047 -8.133 1 95.94 745 GLY B CA 1
ATOM 14406 C C . GLY B 1 745 ? 0.194 -15.57 -7.105 1 95.94 745 GLY B C 1
ATOM 14407 O O . GLY B 1 745 ? 0.562 -15.242 -5.973 1 95.94 745 GLY B O 1
ATOM 14408 N N . PRO B 1 746 ? -1.077 -15.555 -7.453 1 96.31 746 PRO B N 1
ATOM 14409 C CA . PRO B 1 746 ? -2.113 -15.117 -6.516 1 96.31 746 PRO B CA 1
ATOM 14410 C C . PRO B 1 746 ? -2.145 -15.953 -5.238 1 96.31 746 PRO B C 1
ATOM 14412 O O . PRO B 1 746 ? -2.42 -15.422 -4.16 1 96.31 746 PRO B O 1
ATOM 14415 N N . ASN B 1 747 ? -1.86 -17.234 -5.324 1 97.88 747 ASN B N 1
ATOM 14416 C CA . ASN B 1 747 ? -1.806 -18.062 -4.129 1 97.88 747 ASN B CA 1
ATOM 14417 C C . ASN B 1 747 ? -0.688 -17.625 -3.188 1 97.88 747 ASN B C 1
ATOM 14419 O O . ASN B 1 747 ? -0.898 -17.516 -1.979 1 97.88 747 ASN B O 1
ATOM 14423 N N . ALA B 1 748 ? 0.468 -17.391 -3.787 1 98.25 748 ALA B N 1
ATOM 14424 C CA . ALA B 1 748 ? 1.609 -16.938 -2.998 1 98.25 748 ALA B CA 1
ATOM 14425 C C . ALA B 1 748 ? 1.323 -15.586 -2.354 1 98.25 748 ALA B C 1
ATOM 14427 O O . ALA B 1 748 ? 1.656 -15.359 -1.188 1 98.25 748 ALA B O 1
ATOM 14428 N N . ARG B 1 749 ? 0.742 -14.734 -3.139 1 97.81 749 ARG B N 1
ATOM 14429 C CA . ARG B 1 749 ? 0.385 -13.406 -2.648 1 97.81 749 ARG B CA 1
ATOM 14430 C C . ARG B 1 749 ? -0.617 -13.5 -1.502 1 97.81 749 ARG B C 1
ATOM 14432 O O . ARG B 1 749 ? -0.465 -12.82 -0.484 1 97.81 749 ARG B O 1
ATOM 14439 N N . ALA B 1 750 ? -1.671 -14.266 -1.672 1 98.12 750 ALA B N 1
ATOM 14440 C CA . ALA B 1 750 ? -2.707 -14.445 -0.658 1 98.12 750 ALA B CA 1
ATOM 14441 C C . ALA B 1 750 ? -2.115 -14.977 0.645 1 98.12 750 ALA B C 1
ATOM 14443 O O . ALA B 1 750 ? -2.414 -14.453 1.725 1 98.12 750 ALA B O 1
ATOM 14444 N N . PHE B 1 751 ? -1.296 -15.977 0.584 1 98.31 751 PHE B N 1
ATOM 14445 C CA . PHE B 1 751 ? -0.687 -16.531 1.782 1 98.31 751 PHE B CA 1
ATOM 14446 C C . PHE B 1 751 ? 0.098 -15.477 2.541 1 98.31 751 PHE B C 1
ATOM 14448 O O . PHE B 1 751 ? -0 -15.375 3.768 1 98.31 751 PHE B O 1
ATOM 14455 N N . ALA B 1 752 ? 0.948 -14.773 1.758 1 98.38 752 ALA B N 1
ATOM 14456 C CA . ALA B 1 752 ? 1.781 -13.742 2.381 1 98.38 752 ALA B CA 1
ATOM 14457 C C . ALA B 1 752 ? 0.928 -12.719 3.119 1 98.38 752 ALA B C 1
ATOM 14459 O O . ALA B 1 752 ? 1.25 -12.328 4.246 1 98.38 752 ALA B O 1
ATOM 14460 N N . VAL B 1 753 ? -0.169 -12.273 2.492 1 96.81 753 VAL B N 1
ATOM 14461 C CA . VAL B 1 753 ? -1.057 -11.289 3.1 1 96.81 753 VAL B CA 1
ATOM 14462 C C . VAL B 1 753 ? -1.682 -11.859 4.367 1 96.81 753 VAL B C 1
ATOM 14464 O O . VAL B 1 753 ? -1.764 -11.18 5.391 1 96.81 753 VAL B O 1
ATOM 14467 N N . MET B 1 754 ? -2.109 -13.109 4.328 1 97.81 754 MET B N 1
ATOM 14468 C CA . MET B 1 754 ? -2.691 -13.766 5.492 1 97.81 754 MET B CA 1
ATOM 14469 C C . MET B 1 754 ? -1.685 -13.844 6.633 1 97.81 754 MET B C 1
ATOM 14471 O O . MET B 1 754 ? -2.008 -13.516 7.777 1 97.81 754 MET B O 1
ATOM 14475 N N . ALA B 1 755 ? -0.457 -14.227 6.281 1 98.19 755 ALA B N 1
ATOM 14476 C CA . ALA B 1 755 ? 0.565 -14.469 7.297 1 98.19 755 ALA B CA 1
ATOM 14477 C C . ALA B 1 755 ? 1.036 -13.156 7.918 1 98.19 755 ALA B C 1
ATOM 14479 O O . ALA B 1 755 ? 1.568 -13.141 9.031 1 98.19 755 ALA B O 1
ATOM 14480 N N . ASN B 1 756 ? 0.844 -12.055 7.238 1 96.31 756 ASN B N 1
ATOM 14481 C CA . ASN B 1 756 ? 1.304 -10.758 7.723 1 96.31 756 ASN B CA 1
ATOM 14482 C C . ASN B 1 756 ? 0.232 -10.055 8.555 1 96.31 756 ASN B C 1
ATOM 14484 O O . ASN B 1 756 ? 0.52 -9.078 9.25 1 96.31 756 ASN B O 1
ATOM 14488 N N . ASP B 1 757 ? -1.05 -10.43 8.469 1 95 757 ASP B N 1
ATOM 14489 C CA . ASP B 1 757 ? -2.154 -9.797 9.18 1 95 757 ASP B CA 1
ATOM 14490 C C . ASP B 1 757 ? -2.049 -10.039 10.68 1 95 757 ASP B C 1
ATOM 14492 O O . ASP B 1 757 ? -2.076 -11.188 11.133 1 95 757 ASP B O 1
ATOM 14496 N N . PRO B 1 758 ? -1.891 -8.938 11.492 1 92.75 758 PRO B N 1
ATOM 14497 C CA . PRO B 1 758 ? -1.703 -9.109 12.93 1 92.75 758 PRO B CA 1
ATOM 14498 C C . PRO B 1 758 ? -2.852 -9.867 13.594 1 92.75 758 PRO B C 1
ATOM 14500 O O . PRO B 1 758 ? -2.639 -10.594 14.57 1 92.75 758 PRO B O 1
ATOM 14503 N N . ARG B 1 759 ? -4.102 -9.719 13.195 1 94.25 759 ARG B N 1
ATOM 14504 C CA . ARG B 1 759 ? -5.25 -10.438 13.742 1 94.25 759 ARG B CA 1
ATOM 14505 C C . ARG B 1 759 ? -5.121 -11.938 13.508 1 94.25 759 ARG B C 1
ATOM 14507 O O . ARG B 1 759 ? -5.477 -12.734 14.375 1 94.25 759 ARG B O 1
ATOM 14514 N N . VAL B 1 760 ? -4.574 -12.32 12.281 1 96.88 760 VAL B N 1
ATOM 14515 C CA . VAL B 1 760 ? -4.328 -13.711 11.945 1 96.88 760 VAL B CA 1
ATOM 14516 C C . VAL B 1 760 ? -3.188 -14.258 12.805 1 96.88 760 VAL B C 1
ATOM 14518 O O . VAL B 1 760 ? -3.268 -15.383 13.312 1 96.88 760 VAL B O 1
ATOM 14521 N N . ARG B 1 761 ? -2.152 -13.477 13 1 96.31 761 ARG B N 1
ATOM 14522 C CA . ARG B 1 761 ? -0.984 -13.898 13.773 1 96.31 761 ARG B CA 1
ATOM 14523 C C . ARG B 1 761 ? -1.361 -14.203 15.219 1 96.31 761 ARG B C 1
ATOM 14525 O O . ARG B 1 761 ? -0.802 -15.117 15.828 1 96.31 761 ARG B O 1
ATOM 14532 N N . ARG B 1 762 ? -2.221 -13.414 15.766 1 94.12 762 ARG B N 1
ATOM 14533 C CA . ARG B 1 762 ? -2.689 -13.695 17.125 1 94.12 762 ARG B CA 1
ATOM 14534 C C . ARG B 1 762 ? -3.346 -15.062 17.203 1 94.12 762 ARG B C 1
ATOM 14536 O O . ARG B 1 762 ? -3.105 -15.82 18.141 1 94.12 762 ARG B O 1
ATOM 14543 N N . ARG B 1 763 ? -4.184 -15.414 16.203 1 96.5 763 ARG B N 1
ATOM 14544 C CA . ARG B 1 763 ? -4.867 -16.703 16.156 1 96.5 763 ARG B CA 1
ATOM 14545 C C . ARG B 1 763 ? -3.877 -17.844 15.891 1 96.5 763 ARG B C 1
ATOM 14547 O O . ARG B 1 763 ? -4.055 -18.953 16.391 1 96.5 763 ARG B O 1
ATOM 14554 N N . VAL B 1 764 ? -2.852 -17.625 15.062 1 98 764 VAL B N 1
ATOM 14555 C CA . VAL B 1 764 ? -1.794 -18.594 14.805 1 98 764 VAL B CA 1
ATOM 14556 C C . VAL B 1 764 ? -1.052 -18.906 16.094 1 98 764 VAL B C 1
ATOM 14558 O O . VAL B 1 764 ? -0.717 -20.062 16.375 1 98 764 VAL B O 1
ATOM 14561 N N . ALA B 1 765 ? -0.833 -17.812 16.906 1 96.56 765 ALA B N 1
ATOM 14562 C CA . ALA B 1 765 ? -0.181 -17.984 18.203 1 96.56 765 ALA B CA 1
ATOM 14563 C C . ALA B 1 765 ? -1.024 -18.859 19.125 1 96.56 765 ALA B C 1
ATOM 14565 O O . ALA B 1 765 ? -0.488 -19.672 19.891 1 96.56 765 ALA B O 1
ATOM 14566 N N . GLU B 1 766 ? -2.318 -18.703 19.031 1 95.94 766 GLU B N 1
ATOM 14567 C CA . GLU B 1 766 ? -3.236 -19.5 19.844 1 95.94 766 GLU B CA 1
ATOM 14568 C C . GLU B 1 766 ? -3.178 -20.969 19.438 1 95.94 766 GLU B C 1
ATOM 14570 O O . GLU B 1 766 ? -3.52 -21.844 20.234 1 95.94 766 GLU B O 1
ATOM 14575 N N . GLN B 1 767 ? -2.684 -21.203 18.234 1 96 767 GLN B N 1
ATOM 14576 C CA . GLN B 1 767 ? -2.584 -22.562 17.719 1 96 767 GLN B CA 1
ATOM 14577 C C . GLN B 1 767 ? -1.182 -23.125 17.938 1 96 767 GLN B C 1
ATOM 14579 O O . GLN B 1 767 ? -0.854 -24.203 17.438 1 96 767 GLN B O 1
ATOM 14584 N N . GLY B 1 768 ? -0.35 -22.328 18.547 1 94.69 768 GLY B N 1
ATOM 14585 C CA . GLY B 1 768 ? 0.902 -22.891 19.031 1 94.69 768 GLY B CA 1
ATOM 14586 C C . GLY B 1 768 ? 2.111 -22.406 18.25 1 94.69 768 GLY B C 1
ATOM 14587 O O . GLY B 1 768 ? 3.23 -22.859 18.484 1 94.69 768 GLY B O 1
ATOM 14588 N N . ILE B 1 769 ? 1.971 -21.547 17.234 1 97.12 769 ILE B N 1
ATOM 14589 C CA . ILE B 1 769 ? 3.096 -21 16.469 1 97.12 769 ILE B CA 1
ATOM 14590 C C . ILE B 1 769 ? 3.199 -19.5 16.703 1 97.12 769 ILE B C 1
ATOM 14592 O O . ILE B 1 769 ? 2.291 -18.75 16.344 1 97.12 769 ILE B O 1
ATOM 14596 N N . GLU B 1 770 ? 4.227 -19.078 17.266 1 96.06 770 GLU B N 1
ATOM 14597 C CA . GLU B 1 770 ? 4.449 -17.656 17.516 1 96.06 770 GLU B CA 1
ATOM 14598 C C . GLU B 1 770 ? 5.254 -17 16.391 1 96.06 770 GLU B C 1
ATOM 14600 O O . GLU B 1 770 ? 6.457 -17.25 16.266 1 96.06 770 GLU B O 1
ATOM 14605 N N . LEU B 1 771 ? 4.641 -16.172 15.648 1 95.62 771 LEU B N 1
ATOM 14606 C CA . LEU B 1 771 ? 5.312 -15.414 14.602 1 95.62 771 LEU B CA 1
ATOM 14607 C C . LEU B 1 771 ? 5.77 -14.055 15.125 1 95.62 771 LEU B C 1
ATOM 14609 O O . LEU B 1 771 ? 4.945 -13.219 15.492 1 95.62 771 LEU B O 1
ATOM 14613 N N . PRO B 1 772 ? 7.055 -13.836 15.18 1 93.69 772 PRO B N 1
ATOM 14614 C CA . PRO B 1 772 ? 7.527 -12.531 15.656 1 93.69 772 PRO B CA 1
ATOM 14615 C C . PRO B 1 772 ? 7.039 -11.375 14.789 1 93.69 772 PRO B C 1
ATOM 14617 O O . PRO B 1 772 ? 6.93 -11.516 13.562 1 93.69 772 PRO B O 1
ATOM 14620 N N . ASP B 1 773 ? 6.871 -10.156 15.352 1 89.06 773 ASP B N 1
ATOM 14621 C CA . ASP B 1 773 ? 6.32 -8.992 14.672 1 89.06 773 ASP B CA 1
ATOM 14622 C C . ASP B 1 773 ? 7.293 -8.453 13.625 1 89.06 773 ASP B C 1
ATOM 14624 O O . ASP B 1 773 ? 6.887 -7.758 12.695 1 89.06 773 ASP B O 1
ATOM 14628 N N . GLU B 1 774 ? 8.547 -8.883 13.734 1 90.75 774 GLU B N 1
ATOM 14629 C CA . GLU B 1 774 ? 9.57 -8.367 12.836 1 90.75 774 GLU B CA 1
ATOM 14630 C C . GLU B 1 774 ? 9.633 -9.188 11.547 1 90.75 774 GLU B C 1
ATOM 14632 O O . GLU B 1 774 ? 10.234 -8.75 10.562 1 90.75 774 GLU B O 1
ATOM 14637 N N . VAL B 1 775 ? 9.062 -10.367 11.586 1 96 775 VAL B N 1
ATOM 14638 C CA . VAL B 1 775 ? 9.133 -11.273 10.445 1 96 775 VAL B CA 1
ATOM 14639 C C . VAL B 1 775 ? 8.102 -10.852 9.391 1 96 775 VAL B C 1
ATOM 14641 O O . VAL B 1 775 ? 6.98 -10.477 9.734 1 96 775 VAL B O 1
ATOM 14644 N N . ARG B 1 776 ? 8.531 -10.883 8.125 1 97.31 776 ARG B N 1
ATOM 14645 C CA . ARG B 1 776 ? 7.617 -10.523 7.047 1 97.31 776 ARG B CA 1
ATOM 14646 C C . ARG B 1 776 ? 7.59 -11.594 5.961 1 97.31 776 ARG B C 1
ATOM 14648 O O . ARG B 1 776 ? 8.625 -12.188 5.648 1 97.31 776 ARG B O 1
ATOM 14655 N N . PHE B 1 777 ? 6.422 -11.789 5.441 1 98.44 777 PHE B N 1
ATOM 14656 C CA . PHE B 1 777 ? 6.211 -12.695 4.316 1 98.44 777 PHE B CA 1
ATOM 14657 C C . PHE B 1 777 ? 5.996 -11.906 3.025 1 98.44 777 PHE B C 1
ATOM 14659 O O . PHE B 1 777 ? 5.328 -10.875 3.023 1 98.44 777 PHE B O 1
ATOM 14666 N N . VAL B 1 778 ? 6.602 -12.391 1.92 1 97.88 778 VAL B N 1
ATOM 14667 C CA . VAL B 1 778 ? 6.465 -11.742 0.618 1 97.88 778 VAL B CA 1
ATOM 14668 C C . VAL B 1 778 ? 6.016 -12.766 -0.421 1 97.88 778 VAL B C 1
ATOM 14670 O O . VAL B 1 778 ? 6.566 -13.867 -0.494 1 97.88 778 VAL B O 1
ATOM 14673 N N . GLY B 1 779 ? 4.945 -12.445 -1.166 1 97.62 779 GLY B N 1
ATOM 14674 C CA . GLY B 1 779 ? 4.582 -13.266 -2.311 1 97.62 779 GLY B CA 1
ATOM 14675 C C . GLY B 1 779 ? 5.344 -12.906 -3.572 1 97.62 779 GLY B C 1
ATOM 14676 O O . GLY B 1 779 ? 5.609 -11.727 -3.824 1 97.62 779 GLY B O 1
ATOM 14677 N N . ALA B 1 780 ? 5.684 -13.922 -4.332 1 97.19 780 ALA B N 1
ATOM 14678 C CA . ALA B 1 780 ? 6.371 -13.727 -5.605 1 97.19 780 ALA B CA 1
ATOM 14679 C C . ALA B 1 780 ? 5.832 -14.68 -6.668 1 97.19 780 ALA B C 1
ATOM 14681 O O . ALA B 1 780 ? 5.051 -15.586 -6.363 1 97.19 780 ALA B O 1
ATOM 14682 N N . TYR B 1 781 ? 6.156 -14.422 -7.93 1 96.31 781 TYR B N 1
ATOM 14683 C CA . TYR B 1 781 ? 5.777 -15.25 -9.078 1 96.31 781 TYR B CA 1
ATOM 14684 C C . TYR B 1 781 ? 6.977 -15.516 -9.977 1 96.31 781 TYR B C 1
ATOM 14686 O O . TYR B 1 781 ? 7.621 -14.586 -10.461 1 96.31 781 TYR B O 1
ATOM 14694 N N . HIS B 1 782 ? 7.281 -16.781 -10.086 1 96.94 782 HIS B N 1
ATOM 14695 C CA . HIS B 1 782 ? 8.352 -17.219 -10.977 1 96.94 782 HIS B CA 1
ATOM 14696 C C . HIS B 1 782 ? 7.793 -17.719 -12.305 1 96.94 782 HIS B C 1
ATOM 14698 O O . HIS B 1 782 ? 7.02 -18.688 -12.328 1 96.94 782 HIS B O 1
ATOM 14704 N N . ASN B 1 783 ? 8.148 -17.109 -13.375 1 94.19 783 ASN B N 1
ATOM 14705 C CA . ASN B 1 783 ? 7.832 -17.594 -14.711 1 94.19 783 ASN B CA 1
ATOM 14706 C C . ASN B 1 783 ? 8.867 -18.609 -15.203 1 94.19 783 ASN B C 1
ATOM 14708 O O . ASN B 1 783 ? 9.992 -18.219 -15.555 1 94.19 783 ASN B O 1
ATOM 14712 N N . THR B 1 784 ? 8.477 -19.828 -15.312 1 94.94 784 THR B N 1
ATOM 14713 C CA . THR B 1 784 ? 9.422 -20.906 -15.594 1 94.94 784 THR B CA 1
ATOM 14714 C C . THR B 1 784 ? 9.867 -20.875 -17.047 1 94.94 784 THR B C 1
ATOM 14716 O O . THR B 1 784 ? 10.852 -21.516 -17.422 1 94.94 784 THR B O 1
ATOM 14719 N N . CYS B 1 785 ? 9.188 -20.109 -17.906 1 92.5 785 CYS B N 1
ATOM 14720 C CA . CYS B 1 785 ? 9.547 -20.016 -19.328 1 92.5 785 CYS B CA 1
ATOM 14721 C C . CYS B 1 785 ? 10.672 -19.016 -19.531 1 92.5 785 CYS B C 1
ATOM 14723 O O . CYS B 1 785 ? 11.695 -19.344 -20.141 1 92.5 785 CYS B O 1
ATOM 14725 N N . ASN B 1 786 ? 10.547 -17.844 -19.016 1 90.75 786 ASN B N 1
ATOM 14726 C CA . ASN B 1 786 ? 11.562 -16.812 -19.219 1 90.75 786 ASN B CA 1
ATOM 14727 C C . ASN B 1 786 ? 12.359 -16.547 -17.938 1 90.75 786 ASN B C 1
ATOM 14729 O O . ASN B 1 786 ? 13.258 -15.703 -17.922 1 90.75 786 ASN B O 1
ATOM 14733 N N . ASP B 1 787 ? 12.039 -17.156 -16.828 1 92.5 787 ASP B N 1
ATOM 14734 C CA . ASP B 1 787 ? 12.711 -17.094 -15.531 1 92.5 787 ASP B CA 1
ATOM 14735 C C . ASP B 1 787 ? 12.555 -15.727 -14.891 1 92.5 787 ASP B C 1
ATOM 14737 O O . ASP B 1 787 ? 13.328 -15.359 -14 1 92.5 787 ASP B O 1
ATOM 14741 N N . ASP B 1 788 ? 11.547 -15.023 -15.305 1 91.81 788 ASP B N 1
ATOM 14742 C CA . ASP B 1 788 ? 11.25 -13.758 -14.641 1 91.81 788 ASP B CA 1
ATOM 14743 C C . ASP B 1 788 ? 10.617 -13.992 -13.273 1 91.81 788 ASP B C 1
ATOM 14745 O O . ASP B 1 788 ? 9.938 -15 -13.062 1 91.81 788 ASP B O 1
ATOM 14749 N N . VAL B 1 789 ? 10.953 -13.047 -12.344 1 95.06 789 VAL B N 1
ATOM 14750 C CA . VAL B 1 789 ? 10.359 -13.125 -11.008 1 95.06 789 VAL B CA 1
ATOM 14751 C C . VAL B 1 789 ? 9.727 -11.789 -10.641 1 95.06 789 VAL B C 1
ATOM 14753 O O . VAL B 1 789 ? 10.391 -10.75 -10.688 1 95.06 789 VAL B O 1
ATOM 14756 N N . ASP B 1 790 ? 8.438 -11.789 -10.305 1 92.06 790 ASP B N 1
ATOM 14757 C CA . ASP B 1 790 ? 7.715 -10.625 -9.812 1 92.06 790 ASP B CA 1
ATOM 14758 C C . ASP B 1 790 ? 7.418 -10.742 -8.32 1 92.06 790 ASP B C 1
ATOM 14760 O O . ASP B 1 790 ? 7.18 -11.844 -7.816 1 92.06 790 ASP B O 1
ATOM 14764 N N . TYR B 1 791 ? 7.484 -9.602 -7.648 1 94.94 791 TYR B N 1
ATOM 14765 C CA . TYR B 1 791 ? 7.184 -9.57 -6.223 1 94.94 791 TYR B CA 1
ATOM 14766 C C . TYR B 1 791 ? 5.914 -8.766 -5.957 1 94.94 791 TYR B C 1
ATOM 14768 O O . TYR B 1 791 ? 5.637 -7.785 -6.645 1 94.94 791 TYR B O 1
ATOM 14776 N N . TYR B 1 792 ? 5.152 -9.219 -4.898 1 93.12 792 TYR B N 1
ATOM 14777 C CA . TYR B 1 792 ? 3.887 -8.57 -4.586 1 93.12 792 TYR B CA 1
ATOM 14778 C C . TYR B 1 792 ? 3.99 -7.758 -3.301 1 93.12 792 TYR B C 1
ATOM 14780 O O . TYR B 1 792 ? 4.703 -8.141 -2.373 1 93.12 792 TYR B O 1
ATOM 14788 N N . ASP B 1 793 ? 3.268 -6.57 -3.254 1 91.44 793 ASP B N 1
ATOM 14789 C CA . ASP B 1 793 ? 2.971 -5.766 -2.07 1 91.44 793 ASP B CA 1
ATOM 14790 C C . ASP B 1 793 ? 4.25 -5.371 -1.337 1 91.44 793 ASP B C 1
ATOM 14792 O O . ASP B 1 793 ? 4.328 -5.48 -0.112 1 91.44 793 ASP B O 1
ATOM 14796 N N . LEU B 1 794 ? 5.27 -4.965 -2.016 1 91.88 794 LEU B N 1
ATOM 14797 C CA . LEU B 1 794 ? 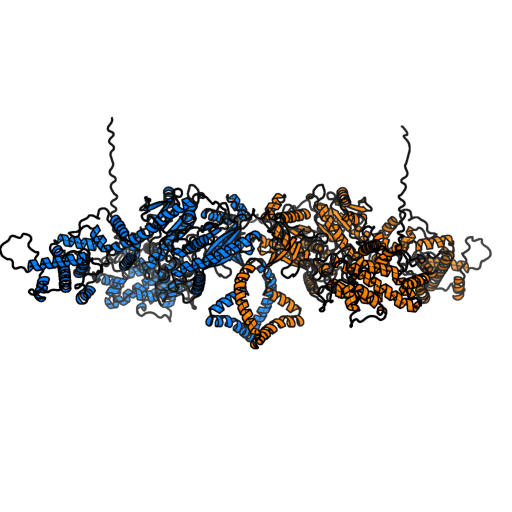6.582 -4.645 -1.465 1 91.88 794 LEU B CA 1
ATOM 14798 C C . LEU B 1 794 ? 6.516 -3.404 -0.581 1 91.88 794 LEU B C 1
ATOM 14800 O O . LEU B 1 794 ? 7.363 -3.209 0.291 1 91.88 794 LEU B O 1
ATOM 14804 N N . ASP B 1 795 ? 5.5 -2.578 -0.764 1 88.44 795 ASP B N 1
ATOM 14805 C CA . ASP B 1 795 ? 5.391 -1.322 -0.028 1 88.44 795 ASP B CA 1
ATOM 14806 C C . ASP B 1 795 ? 5.012 -1.573 1.431 1 88.44 795 ASP B C 1
ATOM 14808 O O . ASP B 1 795 ? 5.137 -0.68 2.271 1 88.44 795 ASP B O 1
ATOM 14812 N N . LEU B 1 796 ? 4.598 -2.73 1.743 1 88.38 796 LEU B N 1
ATOM 14813 C CA . LEU B 1 796 ? 4.23 -3.086 3.109 1 88.38 796 LEU B CA 1
ATOM 14814 C C . LEU B 1 796 ? 5.457 -3.518 3.906 1 88.38 796 LEU B C 1
ATOM 14816 O O . LEU B 1 796 ? 5.391 -3.664 5.129 1 88.38 796 LEU B O 1
ATOM 14820 N N . LEU B 1 797 ? 6.625 -3.654 3.266 1 91.69 797 LEU B N 1
ATOM 14821 C CA . LEU B 1 797 ? 7.855 -4.043 3.951 1 91.69 797 LEU B CA 1
ATOM 14822 C C . LEU B 1 797 ? 8.383 -2.898 4.809 1 91.69 797 LEU B C 1
ATOM 14824 O O . LEU B 1 797 ? 8.57 -1.782 4.316 1 91.69 797 LEU B O 1
ATOM 14828 N N . PRO B 1 798 ? 8.602 -3.129 6.066 1 90.25 798 PRO B N 1
ATOM 14829 C CA . PRO B 1 798 ? 9.211 -2.088 6.898 1 90.25 798 PRO B CA 1
ATOM 14830 C C . PRO B 1 798 ? 10.586 -1.66 6.395 1 90.25 798 PRO B C 1
ATOM 14832 O O . PRO B 1 798 ? 11.273 -2.439 5.73 1 90.25 798 PRO B O 1
ATOM 14835 N N . ARG B 1 799 ? 10.992 -0.506 6.676 1 88.25 799 ARG B N 1
ATOM 14836 C CA . ARG B 1 799 ? 12.242 0.057 6.184 1 88.25 799 ARG B CA 1
ATOM 14837 C C . ARG B 1 799 ? 13.438 -0.764 6.66 1 88.25 799 ARG B C 1
ATOM 14839 O O . ARG B 1 799 ? 14.461 -0.837 5.977 1 88.25 799 ARG B O 1
ATOM 14846 N N . SER B 1 800 ? 13.359 -1.323 7.797 1 91 800 SER B N 1
ATOM 14847 C CA . SER B 1 800 ? 14.453 -2.086 8.398 1 91 800 SER B CA 1
ATOM 14848 C C . SER B 1 800 ? 14.758 -3.342 7.59 1 91 800 SER B C 1
ATOM 14850 O O . SER B 1 800 ? 15.852 -3.902 7.695 1 91 800 SER B O 1
ATOM 14852 N N . LEU B 1 801 ? 13.828 -3.811 6.742 1 95.06 801 LEU B N 1
ATOM 14853 C CA . LEU B 1 801 ? 14 -5.066 6.02 1 95.06 801 LEU B CA 1
ATOM 14854 C C . LEU B 1 801 ? 14.281 -4.812 4.543 1 95.06 801 LEU B C 1
ATOM 14856 O O . LEU B 1 801 ? 14.547 -5.746 3.785 1 95.06 801 LEU B O 1
ATOM 14860 N N . ARG B 1 802 ? 14.289 -3.594 4.113 1 92.44 802 ARG B N 1
ATOM 14861 C CA . ARG B 1 802 ? 14.375 -3.277 2.691 1 92.44 802 ARG B CA 1
ATOM 14862 C C . ARG B 1 802 ? 15.766 -3.559 2.146 1 92.44 802 ARG B C 1
ATOM 14864 O O . ARG B 1 802 ? 15.922 -3.967 0.994 1 92.44 802 ARG B O 1
ATOM 14871 N N . GLU B 1 803 ? 16.812 -3.314 2.953 1 91.94 803 GLU B N 1
ATOM 14872 C CA . GLU B 1 803 ? 18.172 -3.662 2.516 1 91.94 803 GLU B CA 1
ATOM 14873 C C . GLU B 1 803 ? 18.312 -5.168 2.318 1 91.94 803 GLU B C 1
ATOM 14875 O O . GLU B 1 803 ? 18.938 -5.617 1.358 1 91.94 803 GLU B O 1
ATOM 14880 N N . LEU B 1 804 ? 17.797 -5.938 3.262 1 95.31 804 LEU B N 1
ATOM 14881 C CA . LEU B 1 804 ? 17.828 -7.391 3.123 1 95.31 804 LEU B CA 1
ATOM 14882 C C . LEU B 1 804 ? 17.062 -7.832 1.883 1 95.31 804 LEU B C 1
ATOM 14884 O O . LEU B 1 804 ? 17.484 -8.742 1.173 1 95.31 804 LEU B O 1
ATOM 14888 N N . PHE B 1 805 ? 15.992 -7.172 1.564 1 96.75 805 PHE B N 1
ATOM 14889 C CA . PHE B 1 805 ? 15.219 -7.516 0.378 1 96.75 805 PHE B CA 1
ATOM 14890 C C . PHE B 1 805 ? 16.016 -7.23 -0.89 1 96.75 805 PHE B C 1
ATOM 14892 O O . PHE B 1 805 ? 15.945 -7.992 -1.856 1 96.75 805 PHE B O 1
ATOM 14899 N N . ARG B 1 806 ? 16.703 -6.184 -0.869 1 92.56 806 ARG B N 1
ATOM 14900 C CA . ARG B 1 806 ? 17.531 -5.879 -2.027 1 92.56 806 ARG B CA 1
ATOM 14901 C C . ARG B 1 806 ? 18.594 -6.965 -2.244 1 92.56 806 ARG B C 1
ATOM 14903 O O . ARG B 1 806 ? 18.938 -7.285 -3.385 1 92.56 806 ARG B O 1
ATOM 14910 N N . ARG B 1 807 ? 19.047 -7.453 -1.184 1 96.06 807 ARG B N 1
ATOM 14911 C CA . ARG B 1 807 ? 19.969 -8.586 -1.286 1 96.06 807 ARG B CA 1
ATOM 14912 C C . ARG B 1 807 ? 19.266 -9.805 -1.872 1 96.06 807 ARG B C 1
ATOM 14914 O O . ARG B 1 807 ? 19.828 -10.492 -2.729 1 96.06 807 ARG B O 1
ATOM 14921 N N . ILE B 1 808 ? 18.094 -10.109 -1.398 1 97.38 808 ILE B N 1
ATOM 14922 C CA . ILE B 1 808 ? 17.328 -11.234 -1.907 1 97.38 808 ILE B CA 1
ATOM 14923 C C . ILE B 1 808 ? 17.094 -11.07 -3.408 1 97.38 808 ILE B C 1
ATOM 14925 O O . ILE B 1 808 ? 17.266 -12.023 -4.176 1 97.38 808 ILE B O 1
ATOM 14929 N N . GLU B 1 809 ? 16.734 -9.883 -3.777 1 93.94 809 GLU B N 1
ATOM 14930 C CA . GLU B 1 809 ? 16.516 -9.594 -5.191 1 93.94 809 GLU B CA 1
ATOM 14931 C C . GLU B 1 809 ? 17.766 -9.852 -6.016 1 93.94 809 GLU B C 1
ATOM 14933 O O . GLU B 1 809 ? 17.703 -10.438 -7.098 1 93.94 809 GLU B O 1
ATOM 14938 N N . SER B 1 810 ? 18.875 -9.43 -5.484 1 95.06 810 SER B N 1
ATOM 14939 C CA . SER B 1 810 ? 20.141 -9.648 -6.168 1 95.06 810 SER B CA 1
ATOM 14940 C C . SER B 1 810 ? 20.469 -11.133 -6.285 1 95.06 810 SER B C 1
ATOM 14942 O O . SER B 1 810 ? 20.922 -11.594 -7.336 1 95.06 810 SER B O 1
ATOM 14944 N N . ASP B 1 811 ? 20.25 -11.852 -5.223 1 97.38 811 ASP B N 1
ATOM 14945 C CA . ASP B 1 811 ? 20.453 -13.297 -5.23 1 97.38 811 ASP B CA 1
ATOM 14946 C C . ASP B 1 811 ? 19.562 -13.969 -6.27 1 97.38 811 ASP B C 1
ATOM 14948 O O . ASP B 1 811 ? 20 -14.875 -6.98 1 97.38 811 ASP B O 1
ATOM 14952 N N . VAL B 1 812 ? 18.328 -13.57 -6.387 1 97.56 812 VAL B N 1
ATOM 14953 C CA . VAL B 1 812 ? 17.375 -14.164 -7.305 1 97.56 812 VAL B CA 1
ATOM 14954 C C . VAL B 1 812 ? 17.75 -13.836 -8.742 1 97.56 812 VAL B C 1
ATOM 14956 O O . VAL B 1 812 ? 17.609 -14.672 -9.641 1 97.56 812 VAL B O 1
ATOM 14959 N N . ILE B 1 813 ? 18.25 -12.656 -8.977 1 94.75 813 ILE B N 1
ATOM 14960 C CA . ILE B 1 813 ? 18.672 -12.242 -10.312 1 94.75 813 ILE B CA 1
ATOM 14961 C C . ILE B 1 813 ? 19.812 -13.141 -10.797 1 94.75 813 ILE B C 1
ATOM 14963 O O . ILE B 1 813 ? 19.797 -13.609 -11.938 1 94.75 813 ILE B O 1
ATOM 14967 N N . GLU B 1 814 ? 20.719 -13.359 -9.93 1 96.38 814 GLU B N 1
ATOM 14968 C CA . GLU B 1 814 ? 21.812 -14.258 -10.281 1 96.38 814 GLU B CA 1
ATOM 14969 C C . GLU B 1 814 ? 21.312 -15.688 -10.484 1 96.38 814 GLU B C 1
ATOM 14971 O O . GLU B 1 814 ? 21.75 -16.375 -11.406 1 96.38 814 GLU B O 1
ATOM 14976 N N . THR B 1 815 ? 20.422 -16.109 -9.664 1 98 815 THR B N 1
ATOM 14977 C CA . THR B 1 815 ? 19.828 -17.438 -9.766 1 98 815 THR B CA 1
ATOM 14978 C C . THR B 1 815 ? 19.109 -17.609 -11.094 1 98 815 THR B C 1
ATOM 14980 O O . THR B 1 815 ? 19.188 -18.672 -11.719 1 98 815 THR B O 1
ATOM 14983 N N . ARG B 1 816 ? 18.375 -16.625 -11.555 1 97.31 816 ARG B N 1
ATOM 14984 C CA . ARG B 1 816 ? 17.672 -16.656 -12.836 1 97.31 816 ARG B CA 1
ATOM 14985 C C . ARG B 1 816 ? 18.625 -16.969 -13.977 1 97.31 816 ARG B C 1
ATOM 14987 O O . ARG B 1 816 ? 18.344 -17.812 -14.82 1 97.31 816 ARG B O 1
ATOM 14994 N N . ALA B 1 817 ? 19.766 -16.344 -13.945 1 96.81 817 ALA B N 1
ATOM 14995 C CA . ALA B 1 817 ? 20.75 -16.516 -15.008 1 96.81 817 ALA B CA 1
ATOM 14996 C C . ALA B 1 817 ? 21.328 -17.938 -14.984 1 96.81 817 ALA B C 1
ATOM 14998 O O . ALA B 1 817 ? 21.453 -18.578 -16.031 1 96.81 817 ALA B O 1
ATOM 14999 N N . ARG B 1 818 ? 21.625 -18.438 -13.852 1 97.81 818 ARG B N 1
ATOM 15000 C CA . ARG B 1 818 ? 22.188 -19.781 -13.719 1 97.81 818 ARG B CA 1
ATOM 15001 C C . ARG B 1 818 ? 21.172 -20.859 -14.102 1 97.81 818 ARG B C 1
ATOM 15003 O O . ARG B 1 818 ? 21.516 -21.844 -14.734 1 97.81 818 ARG B O 1
ATOM 15010 N N . ASN B 1 819 ? 19.969 -20.672 -13.68 1 97.69 819 ASN B N 1
ATOM 15011 C CA . ASN B 1 819 ? 18.906 -21.594 -14.023 1 97.69 819 ASN B CA 1
ATOM 15012 C C . ASN B 1 819 ? 18.672 -21.641 -15.531 1 97.69 819 ASN B C 1
ATOM 15014 O O . ASN B 1 819 ? 18.5 -22.734 -16.109 1 97.69 819 ASN B O 1
ATOM 15018 N N . ALA B 1 820 ? 18.625 -20.453 -16.125 1 96.56 820 ALA B N 1
ATOM 15019 C CA . ALA B 1 820 ? 18.484 -20.375 -17.578 1 96.56 820 ALA B CA 1
ATOM 15020 C C . ALA B 1 820 ? 19.625 -21.109 -18.281 1 96.56 820 ALA B C 1
ATOM 15022 O O . ALA B 1 820 ? 19.406 -21.75 -19.312 1 96.56 820 ALA B O 1
ATOM 15023 N N . HIS B 1 821 ? 20.781 -20.953 -17.75 1 97.31 821 HIS B N 1
ATOM 15024 C CA . HIS B 1 821 ? 21.938 -21.609 -18.328 1 97.31 821 HIS B CA 1
ATOM 15025 C C . HIS B 1 821 ? 21.797 -23.125 -18.328 1 97.31 821 HIS B C 1
ATOM 15027 O O . HIS B 1 821 ? 22.062 -23.781 -19.344 1 97.31 821 HIS B O 1
ATOM 15033 N N . GLU B 1 822 ? 21.391 -23.703 -17.25 1 96.69 822 GLU B N 1
ATOM 15034 C CA . GLU B 1 822 ? 21.203 -25.156 -17.156 1 96.69 822 GLU B CA 1
ATOM 15035 C C . GLU B 1 822 ? 20.094 -25.625 -18.094 1 96.69 822 GLU B C 1
ATOM 15037 O O . GLU B 1 822 ? 20.234 -26.656 -18.75 1 96.69 822 GLU B O 1
ATOM 15042 N N . ARG B 1 823 ? 19.047 -24.922 -18.188 1 94.38 823 ARG B N 1
ATOM 15043 C CA . ARG B 1 823 ? 17.922 -25.266 -19.047 1 94.38 823 ARG B CA 1
ATOM 15044 C C . ARG B 1 823 ? 18.328 -25.203 -20.516 1 94.38 823 ARG B C 1
ATOM 15046 O O . ARG B 1 823 ? 17.906 -26.047 -21.328 1 94.38 823 ARG B O 1
ATOM 15053 N N . ALA B 1 824 ? 19.062 -24.203 -20.828 1 94.12 824 ALA B N 1
ATOM 15054 C CA . ALA B 1 824 ? 19.406 -23.922 -22.234 1 94.12 824 ALA B CA 1
ATOM 15055 C C . ALA B 1 824 ? 20.25 -25.062 -22.812 1 94.12 824 ALA B C 1
ATOM 15057 O O . ALA B 1 824 ? 20.234 -25.297 -24.016 1 94.12 824 ALA B O 1
ATOM 15058 N N . ARG B 1 825 ? 20.875 -25.812 -21.969 1 94 825 ARG B N 1
ATOM 15059 C CA . ARG B 1 825 ? 21.719 -26.906 -22.453 1 94 825 ARG B CA 1
ATOM 15060 C C . ARG B 1 825 ? 20.891 -27.938 -23.219 1 94 825 ARG B C 1
ATOM 15062 O O . ARG B 1 825 ? 21.406 -28.641 -24.078 1 94 825 ARG B O 1
ATOM 15069 N N . ARG B 1 826 ? 19.625 -28.016 -22.891 1 93.44 826 ARG B N 1
ATOM 15070 C CA . ARG B 1 826 ? 18.766 -29.047 -23.484 1 93.44 826 ARG B CA 1
ATOM 15071 C C . ARG B 1 826 ? 18.172 -28.578 -24.797 1 93.44 826 ARG B C 1
ATOM 15073 O O . ARG B 1 826 ? 17.656 -29.375 -25.578 1 93.44 826 ARG B O 1
ATOM 15080 N N . PHE B 1 827 ? 18.266 -27.25 -25.078 1 91.94 827 PHE B N 1
ATOM 15081 C CA . PHE B 1 827 ? 17.75 -26.719 -26.328 1 91.94 827 PHE B CA 1
ATOM 15082 C C . PHE B 1 827 ? 18.766 -26.938 -27.453 1 91.94 827 PHE B C 1
ATOM 15084 O O . PHE B 1 827 ? 19.891 -26.438 -27.391 1 91.94 827 PHE B O 1
ATOM 15091 N N . GLU B 1 828 ? 18.328 -27.516 -28.469 1 88.88 828 GLU B N 1
ATOM 15092 C CA . GLU B 1 828 ? 19.219 -27.75 -29.594 1 88.88 828 GLU B CA 1
ATOM 15093 C C . GLU B 1 828 ? 19.656 -26.438 -30.25 1 88.88 828 GLU B C 1
ATOM 15095 O O . GLU B 1 828 ? 20.766 -26.328 -30.766 1 88.88 828 GLU B O 1
ATOM 15100 N N . SER B 1 829 ? 18.844 -25.422 -30.141 1 87.5 829 SER B N 1
ATOM 15101 C CA . SER B 1 829 ? 19.109 -24.125 -30.766 1 87.5 829 SER B CA 1
ATOM 15102 C C . SER B 1 829 ? 20.078 -23.297 -29.938 1 87.5 829 SER B C 1
ATOM 15104 O O . SER B 1 829 ? 20.641 -22.312 -30.422 1 87.5 829 SER B O 1
ATOM 15106 N N . ALA B 1 830 ? 20.312 -23.719 -28.719 1 92.25 830 ALA B N 1
ATOM 15107 C CA . ALA B 1 830 ? 21.219 -22.969 -27.859 1 92.25 830 ALA B CA 1
ATOM 15108 C C . ALA B 1 830 ? 22.625 -23.562 -27.891 1 92.25 830 ALA B C 1
ATOM 15110 O O . ALA B 1 830 ? 22.812 -24.75 -27.609 1 92.25 830 ALA B O 1
ATOM 15111 N N . PRO B 1 831 ? 23.609 -22.734 -28.219 1 92.44 831 PRO B N 1
ATOM 15112 C CA . PRO B 1 831 ? 24.984 -23.234 -28.141 1 92.44 831 PRO B CA 1
ATOM 15113 C C . PRO B 1 831 ? 25.391 -23.625 -26.719 1 92.44 831 PRO B C 1
ATOM 15115 O O . PRO B 1 831 ? 24.938 -23.016 -25.75 1 92.44 831 PRO B O 1
ATOM 15118 N N . LEU B 1 832 ? 26.234 -24.594 -26.594 1 93.25 832 LEU B N 1
ATOM 15119 C CA . LEU B 1 832 ? 26.641 -25.125 -25.297 1 93.25 832 LEU B CA 1
ATOM 15120 C C . LEU B 1 832 ? 27.625 -24.188 -24.594 1 93.25 832 LEU B C 1
ATOM 15122 O O . LEU B 1 832 ? 27.859 -24.328 -23.391 1 93.25 832 LEU B O 1
ATOM 15126 N N . ASP B 1 833 ? 28.125 -23.156 -25.297 1 91.94 833 ASP B N 1
ATOM 15127 C CA . ASP B 1 833 ? 29.141 -22.281 -24.719 1 91.94 833 ASP B CA 1
ATOM 15128 C C . ASP B 1 833 ? 28.531 -20.938 -24.297 1 91.94 833 ASP B C 1
ATOM 15130 O O . ASP B 1 833 ? 29.25 -19.953 -24.156 1 91.94 833 ASP B O 1
ATOM 15134 N N . LEU B 1 834 ? 27.266 -20.891 -24.094 1 94 834 LEU B N 1
ATOM 15135 C CA . LEU B 1 834 ? 26.625 -19.656 -23.641 1 94 834 LEU B CA 1
ATOM 15136 C C . LEU B 1 834 ? 27.047 -19.312 -22.219 1 94 834 LEU B C 1
ATOM 15138 O O . LEU B 1 834 ? 27.281 -20.203 -21.406 1 94 834 LEU B O 1
ATOM 15142 N N . THR B 1 835 ? 27.188 -18.031 -21.984 1 94.75 835 THR B N 1
ATOM 15143 C CA . THR B 1 835 ? 27.297 -17.562 -20.609 1 94.75 835 THR B CA 1
ATOM 15144 C C . THR B 1 835 ? 25.922 -17.547 -19.922 1 94.75 835 THR B C 1
ATOM 15146 O O . THR B 1 835 ? 24.891 -17.578 -20.594 1 94.75 835 THR B O 1
ATOM 15149 N N . PRO B 1 836 ? 25.922 -17.594 -18.609 1 95.31 836 PRO B N 1
ATOM 15150 C CA . PRO B 1 836 ? 24.625 -17.516 -17.922 1 95.31 836 PRO B CA 1
ATOM 15151 C C . PRO B 1 836 ? 23.781 -16.328 -18.359 1 95.31 836 PRO B C 1
ATOM 15153 O O . PRO B 1 836 ? 22.578 -16.453 -18.547 1 95.31 836 PRO B O 1
ATOM 15156 N N . GLN B 1 837 ? 24.375 -15.211 -18.562 1 93.25 837 GLN B N 1
ATOM 15157 C CA . GLN B 1 837 ? 23.625 -14.023 -18.984 1 93.25 837 GLN B CA 1
ATOM 15158 C C . GLN B 1 837 ? 23.078 -14.195 -20.391 1 93.25 837 GLN B C 1
ATOM 15160 O O . GLN B 1 837 ? 21.938 -13.805 -20.672 1 93.25 837 GLN B O 1
ATOM 15165 N N . GLU B 1 838 ? 23.891 -14.734 -21.219 1 93.25 838 GLU B N 1
ATOM 15166 C CA . GLU B 1 838 ? 23.438 -15.008 -22.578 1 93.25 838 GLU B CA 1
ATOM 15167 C C . GLU B 1 838 ? 22.312 -16.031 -22.594 1 93.25 838 GLU B C 1
ATOM 15169 O O . GLU B 1 838 ? 21.391 -15.945 -23.422 1 93.25 838 GLU B O 1
ATOM 15174 N N . ALA B 1 839 ? 22.453 -17 -21.75 1 95.75 839 ALA B N 1
ATOM 15175 C CA . ALA B 1 839 ? 21.406 -18.016 -21.641 1 95.75 839 ALA B CA 1
ATOM 15176 C C . ALA B 1 839 ? 20.094 -17.391 -21.203 1 95.75 839 ALA B C 1
ATOM 15178 O O . ALA B 1 839 ? 19.016 -17.781 -21.672 1 95.75 839 ALA B O 1
ATOM 15179 N N . LEU B 1 840 ? 20.156 -16.5 -20.219 1 94.25 840 LEU B N 1
ATOM 15180 C CA . LEU B 1 840 ? 18.969 -15.812 -19.766 1 94.25 840 LEU B CA 1
ATOM 15181 C C . LEU B 1 840 ? 18.312 -15.031 -20.891 1 94.25 840 LEU B C 1
ATOM 15183 O O . LEU B 1 840 ? 17.094 -15.062 -21.047 1 94.25 840 LEU B O 1
ATOM 15187 N N . GLU B 1 841 ? 19.125 -14.359 -21.672 1 89.94 841 GLU B N 1
ATOM 15188 C CA . GLU B 1 841 ? 18.609 -13.648 -22.844 1 89.94 841 GLU B CA 1
ATOM 15189 C C . GLU B 1 841 ? 17.953 -14.609 -23.828 1 89.94 841 GLU B C 1
ATOM 15191 O O . GLU B 1 841 ? 16.906 -14.289 -24.406 1 89.94 841 GLU B O 1
ATOM 15196 N N . HIS B 1 842 ? 18.516 -15.703 -23.938 1 91.75 842 HIS B N 1
ATOM 15197 C CA . HIS B 1 842 ? 17.984 -16.719 -24.859 1 91.75 842 HIS B CA 1
ATOM 15198 C C . HIS B 1 842 ? 16.609 -17.172 -24.438 1 91.75 842 HIS B C 1
ATOM 15200 O O . HIS B 1 842 ? 15.695 -17.281 -25.266 1 91.75 842 HIS B O 1
ATOM 15206 N N . VAL B 1 843 ? 16.469 -17.516 -23.219 1 92.38 843 VAL B N 1
ATOM 15207 C CA . VAL B 1 843 ? 15.188 -18.031 -22.75 1 92.38 843 VAL B CA 1
ATOM 15208 C C . VAL B 1 843 ? 14.125 -16.938 -22.781 1 92.38 843 VAL B C 1
ATOM 15210 O O . VAL B 1 843 ? 12.953 -17.203 -23.031 1 92.38 843 VAL B O 1
ATOM 15213 N N . GLU B 1 844 ? 14.492 -15.711 -22.484 1 88.44 844 GLU B N 1
ATOM 15214 C CA . GLU B 1 844 ? 13.57 -14.586 -22.578 1 88.44 844 GLU B CA 1
ATOM 15215 C C . GLU B 1 844 ? 13.07 -14.406 -24.016 1 88.44 844 GLU B C 1
ATOM 15217 O O . GLU B 1 844 ? 11.883 -14.148 -24.234 1 88.44 844 GLU B O 1
ATOM 15222 N N . GLU B 1 845 ? 13.977 -14.547 -24.906 1 83.81 845 GLU B N 1
ATOM 15223 C CA . GLU B 1 845 ? 13.617 -14.453 -26.328 1 83.81 845 GLU B CA 1
ATOM 15224 C C . GLU B 1 845 ? 12.703 -15.602 -26.734 1 83.81 845 GLU B C 1
ATOM 15226 O O . GLU B 1 845 ? 11.75 -15.398 -27.5 1 83.81 845 GLU B O 1
ATOM 15231 N N . ARG B 1 846 ? 13.008 -16.719 -26.297 1 85.31 846 ARG B N 1
ATOM 15232 C CA . ARG B 1 846 ? 12.242 -17.922 -26.625 1 85.31 846 ARG B CA 1
ATOM 15233 C C . ARG B 1 846 ? 10.797 -17.781 -26.156 1 85.31 846 ARG B C 1
ATOM 15235 O O . ARG B 1 846 ? 9.867 -18.234 -26.844 1 85.31 846 ARG B O 1
ATOM 15242 N N . ALA B 1 847 ? 10.594 -17.234 -25.047 1 82.5 847 ALA B N 1
ATOM 15243 C CA . ALA B 1 847 ? 9.266 -17.062 -24.469 1 82.5 847 ALA B CA 1
ATOM 15244 C C . ALA B 1 847 ? 8.414 -16.109 -25.297 1 82.5 847 ALA B C 1
ATOM 15246 O O . ALA B 1 847 ? 7.188 -16.219 -25.328 1 82.5 847 ALA B O 1
ATOM 15247 N N . GLU B 1 848 ? 9.039 -15.25 -26 1 76.12 848 GLU B N 1
ATOM 15248 C CA . GLU B 1 848 ? 8.328 -14.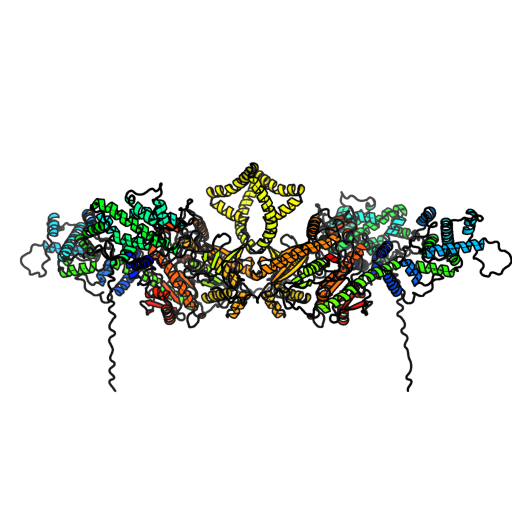227 -26.766 1 76.12 848 GLU B CA 1
ATOM 15249 C C . GLU B 1 848 ? 8.234 -14.609 -28.25 1 76.12 848 GLU B C 1
ATOM 15251 O O . GLU B 1 848 ? 7.527 -13.953 -29.016 1 76.12 848 GLU B O 1
ATOM 15256 N N . ASP B 1 849 ? 8.867 -15.656 -28.578 1 69.62 849 ASP B N 1
ATOM 15257 C CA . ASP B 1 849 ? 8.906 -16.094 -29.969 1 69.62 849 ASP B CA 1
ATOM 15258 C C . ASP B 1 849 ? 7.641 -16.844 -30.344 1 69.62 849 ASP B C 1
ATOM 15260 O O . ASP B 1 849 ? 7.43 -17.969 -29.906 1 69.62 849 ASP B O 1
ATOM 15264 N N . LEU B 1 850 ? 6.895 -16.328 -31.25 1 66.81 850 LEU B N 1
ATOM 15265 C CA . LEU B 1 850 ? 5.621 -16.891 -31.672 1 66.81 850 LEU B CA 1
ATOM 15266 C C . LEU B 1 850 ? 5.836 -18.188 -32.438 1 66.81 850 LEU B C 1
ATOM 15268 O O . LEU B 1 850 ? 4.957 -19.047 -32.5 1 66.81 850 LEU B O 1
ATOM 15272 N N . SER B 1 851 ? 6.969 -18.328 -33 1 67 851 SER B N 1
ATOM 15273 C CA . SER B 1 851 ? 7.254 -19.484 -33.844 1 67 851 SER B CA 1
ATOM 15274 C C . SER B 1 851 ? 7.879 -20.609 -33.031 1 67 851 SER B C 1
ATOM 15276 O O . SER B 1 851 ? 8 -21.734 -33.531 1 67 851 SER B O 1
ATOM 15278 N N . GLN B 1 852 ? 8.078 -20.312 -31.875 1 73.38 852 GLN B N 1
ATOM 15279 C CA . GLN B 1 852 ? 8.781 -21.281 -31.047 1 73.38 852 GLN B CA 1
ATOM 15280 C C . GLN B 1 852 ? 7.863 -22.422 -30.641 1 73.38 852 GLN B C 1
ATOM 15282 O O . GLN B 1 852 ? 6.926 -22.234 -29.859 1 73.38 852 GLN B O 1
ATOM 15287 N N . ALA B 1 853 ? 8.195 -23.547 -31.109 1 74.56 853 ALA B N 1
ATOM 15288 C CA . ALA B 1 853 ? 7.395 -24.734 -30.797 1 74.56 853 ALA B CA 1
ATOM 15289 C C . ALA B 1 853 ? 7.746 -25.297 -29.438 1 74.56 853 ALA B C 1
ATOM 15291 O O . ALA B 1 853 ? 6.961 -26.047 -28.844 1 74.56 853 ALA B O 1
ATOM 15292 N N . ARG B 1 854 ? 8.922 -24.938 -28.984 1 82.81 854 ARG B N 1
ATOM 15293 C CA . ARG B 1 854 ? 9.43 -25.422 -27.703 1 82.81 854 ARG B CA 1
ATOM 15294 C C . ARG B 1 854 ? 9.805 -24.266 -26.781 1 82.81 854 ARG B C 1
ATOM 15296 O O . ARG B 1 854 ? 10.977 -24.094 -26.438 1 82.81 854 ARG B O 1
ATOM 15303 N N . PRO B 1 855 ? 8.883 -23.609 -26.266 1 83.44 855 PRO B N 1
ATOM 15304 C CA . PRO B 1 855 ? 9.258 -22.5 -25.375 1 83.44 855 PRO B CA 1
ATOM 15305 C C . PRO B 1 855 ? 9.977 -22.969 -24.125 1 83.44 855 PRO B C 1
ATOM 15307 O O . PRO B 1 855 ? 10.883 -22.297 -23.625 1 83.44 855 PRO B O 1
ATOM 15310 N N . GLU B 1 856 ? 9.531 -24.094 -23.625 1 89.19 856 GLU B N 1
ATOM 15311 C CA . GLU B 1 856 ? 10.188 -24.797 -22.531 1 89.19 856 GLU B CA 1
ATOM 15312 C C . GLU B 1 856 ? 9.859 -26.281 -22.562 1 89.19 856 GLU B C 1
ATOM 15314 O O . GLU B 1 856 ? 8.953 -26.719 -23.281 1 89.19 856 GLU B O 1
ATOM 15319 N N . TYR B 1 857 ? 10.594 -27.094 -21.875 1 89 857 TYR B N 1
ATOM 15320 C CA . TYR B 1 857 ? 10.367 -28.531 -21.891 1 89 857 TYR B CA 1
ATOM 15321 C C . TYR B 1 857 ? 9.531 -28.969 -20.703 1 89 857 TYR B C 1
ATOM 15323 O O . TYR B 1 857 ? 9.414 -30.172 -20.422 1 89 857 TYR B O 1
ATOM 15331 N N . ASN B 1 858 ? 8.922 -28.078 -20.062 1 91 858 ASN B N 1
ATOM 15332 C CA . ASN B 1 858 ? 7.969 -28.359 -19 1 91 858 ASN B CA 1
ATOM 15333 C C . ASN B 1 858 ? 8.43 -29.516 -18.109 1 91 858 ASN B C 1
ATOM 15335 O O . ASN B 1 858 ? 9.547 -29.484 -17.578 1 91 858 ASN B O 1
ATOM 15339 N N . HIS B 1 859 ? 7.711 -30.688 -18.062 1 92.75 859 HIS B N 1
ATOM 15340 C CA . HIS B 1 859 ? 8.031 -31.812 -17.188 1 92.75 859 HIS B CA 1
ATOM 15341 C C . HIS B 1 859 ? 8.727 -32.938 -17.953 1 92.75 859 HIS B C 1
ATOM 15343 O O . HIS B 1 859 ? 8.727 -34.094 -17.516 1 92.75 859 HIS B O 1
ATOM 15349 N N . ALA B 1 860 ? 9.344 -32.688 -19.062 1 91.31 860 ALA B N 1
ATOM 15350 C CA . ALA B 1 860 ? 9.781 -33.688 -20.031 1 91.31 860 ALA B CA 1
ATOM 15351 C C . ALA B 1 860 ? 10.93 -34.531 -19.484 1 91.31 860 ALA B C 1
ATOM 15353 O O . ALA B 1 860 ? 11.352 -35.5 -20.094 1 91.31 860 ALA B O 1
ATOM 15354 N N . THR B 1 861 ? 11.359 -34.438 -18.234 1 93.75 861 THR B N 1
ATOM 15355 C CA . THR B 1 861 ? 12.469 -35.25 -17.766 1 93.75 861 THR B CA 1
ATOM 15356 C C . THR B 1 861 ? 12.172 -35.812 -16.391 1 93.75 861 THR B C 1
ATOM 15358 O O . THR B 1 861 ? 13.023 -36.469 -15.781 1 93.75 861 THR B O 1
ATOM 15361 N N . ASN B 1 862 ? 11.008 -35.688 -15.906 1 96.12 862 ASN B N 1
ATOM 15362 C CA . ASN B 1 862 ? 10.703 -36.062 -14.539 1 96.12 862 ASN B CA 1
ATOM 15363 C C . ASN B 1 862 ? 10.867 -37.594 -14.328 1 96.12 862 ASN B C 1
ATOM 15365 O O . ASN B 1 862 ? 10.555 -38.375 -15.219 1 96.12 862 ASN B O 1
ATOM 15369 N N . ALA B 1 863 ? 11.43 -37.969 -13.164 1 98 863 ALA B N 1
ATOM 15370 C CA . ALA B 1 863 ? 11.625 -39.406 -12.898 1 98 863 ALA B CA 1
ATOM 15371 C C . ALA B 1 863 ? 11.75 -39.656 -11.398 1 98 863 ALA B C 1
ATOM 15373 O O . ALA B 1 863 ? 11.758 -40.812 -10.969 1 98 863 ALA B O 1
ATOM 15374 N N . LEU B 1 864 ? 11.789 -38.594 -10.57 1 98.31 864 LEU B N 1
ATOM 15375 C CA . LEU B 1 864 ? 12.086 -38.75 -9.156 1 98.31 864 LEU B CA 1
ATOM 15376 C C . LEU B 1 864 ? 11.258 -37.781 -8.312 1 98.31 864 LEU B C 1
ATOM 15378 O O . LEU B 1 864 ? 10.969 -36.656 -8.75 1 98.31 864 LEU B O 1
ATOM 15382 N N . VAL B 1 865 ? 10.758 -38.219 -7.137 1 98.38 865 VAL B N 1
ATOM 15383 C CA . VAL B 1 865 ? 10.117 -37.344 -6.145 1 98.38 865 VAL B CA 1
ATOM 15384 C C . VAL B 1 865 ? 10.781 -37.562 -4.785 1 98.38 865 VAL B C 1
ATOM 15386 O O . VAL B 1 865 ? 10.945 -38.688 -4.332 1 98.38 865 VAL B O 1
ATOM 15389 N N . THR B 1 866 ? 11.227 -36.531 -4.184 1 98.25 866 THR B N 1
ATOM 15390 C CA . THR B 1 866 ? 11.703 -36.625 -2.809 1 98.25 866 THR B CA 1
ATOM 15391 C C . THR B 1 866 ? 10.703 -36 -1.847 1 98.25 866 THR B C 1
ATOM 15393 O O . THR B 1 866 ? 10.109 -34.938 -2.148 1 98.25 866 THR B O 1
ATOM 15396 N N . VAL B 1 867 ? 10.414 -36.625 -0.745 1 98.31 867 VAL B N 1
ATOM 15397 C CA . VAL B 1 867 ? 9.562 -36.125 0.324 1 98.31 867 VAL B CA 1
ATOM 15398 C C . VAL B 1 867 ? 10.305 -36.219 1.658 1 98.31 867 VAL B C 1
ATOM 15400 O O . VAL B 1 867 ? 10.438 -37.281 2.232 1 98.31 867 VAL B O 1
ATOM 15403 N N . GLY B 1 868 ? 10.773 -35.156 2.088 1 97.94 868 GLY B N 1
ATOM 15404 C CA . GLY B 1 868 ? 11.547 -35.125 3.318 1 97.94 868 GLY B CA 1
ATOM 15405 C C . GLY B 1 868 ? 12.297 -33.844 3.531 1 97.94 868 GLY B C 1
ATOM 15406 O O . GLY B 1 868 ? 12.117 -32.875 2.773 1 97.94 868 GLY B O 1
ATOM 15407 N N . ARG B 1 869 ? 13.086 -33.844 4.605 1 95.38 869 ARG B N 1
ATOM 15408 C CA . ARG B 1 869 ? 13.891 -32.656 4.922 1 95.38 869 ARG B CA 1
ATOM 15409 C C . ARG B 1 869 ? 14.875 -32.344 3.799 1 95.38 869 ARG B C 1
ATOM 15411 O O . ARG B 1 869 ? 15.453 -33.25 3.205 1 95.38 869 ARG B O 1
ATOM 15418 N N . ARG B 1 870 ? 14.945 -31.047 3.48 1 94.81 870 ARG B N 1
ATOM 15419 C CA . ARG B 1 870 ? 15.852 -30.609 2.424 1 94.81 870 ARG B CA 1
ATOM 15420 C C . ARG B 1 870 ? 17.297 -30.953 2.773 1 94.81 870 ARG B C 1
ATOM 15422 O O . ARG B 1 870 ? 18.125 -31.156 1.882 1 94.81 870 ARG B O 1
ATOM 15429 N N . ASP B 1 871 ? 17.625 -31.156 3.938 1 90.75 871 ASP B N 1
ATOM 15430 C CA . ASP B 1 871 ? 18.984 -31.312 4.438 1 90.75 871 ASP B CA 1
ATOM 15431 C C . ASP B 1 871 ? 19.688 -32.469 3.764 1 90.75 871 ASP B C 1
ATOM 15433 O O . ASP B 1 871 ? 20.875 -32.406 3.438 1 90.75 871 ASP B O 1
ATOM 15437 N N . TRP B 1 872 ? 19.016 -33.562 3.521 1 93.56 872 TRP B N 1
ATOM 15438 C CA . TRP B 1 872 ? 19.703 -34.75 3.004 1 93.56 872 TRP B CA 1
ATOM 15439 C C . TRP B 1 872 ? 19.797 -34.688 1.483 1 93.56 872 TRP B C 1
ATOM 15441 O O . TRP B 1 872 ? 20.531 -35.469 0.876 1 93.56 872 TRP B O 1
ATOM 15451 N N . SER B 1 873 ? 19.109 -33.781 0.808 1 95.12 873 SER B N 1
ATOM 15452 C CA . SER B 1 873 ? 19.156 -33.719 -0.649 1 95.12 873 SER B CA 1
ATOM 15453 C C . SER B 1 873 ? 19.812 -32.406 -1.12 1 95.12 873 SER B C 1
ATOM 15455 O O . SER B 1 873 ? 20.094 -32.25 -2.309 1 95.12 873 SER B O 1
ATOM 15457 N N . ARG B 1 874 ? 19.969 -31.438 -0.181 1 94.62 874 ARG B N 1
ATOM 15458 C CA . ARG B 1 874 ? 20.594 -30.172 -0.547 1 94.62 874 ARG B CA 1
ATOM 15459 C C . ARG B 1 874 ? 21.984 -30.406 -1.134 1 94.62 874 ARG B C 1
ATOM 15461 O O . ARG B 1 874 ? 22.781 -31.172 -0.586 1 94.62 874 ARG B O 1
ATOM 15468 N N . GLY B 1 875 ? 22.234 -29.844 -2.307 1 94.69 875 GLY B N 1
ATOM 15469 C CA . GLY B 1 875 ? 23.547 -29.969 -2.949 1 94.69 875 GLY B CA 1
ATOM 15470 C C . GLY B 1 875 ? 23.641 -31.172 -3.867 1 94.69 875 GLY B C 1
ATOM 15471 O O . GLY B 1 875 ? 24.688 -31.375 -4.5 1 94.69 875 GLY B O 1
ATOM 15472 N N . LEU B 1 876 ? 22.672 -31.984 -3.91 1 97.25 876 LEU B N 1
ATOM 15473 C CA . LEU B 1 876 ? 22.656 -33.125 -4.84 1 97.25 876 LEU B CA 1
ATOM 15474 C C . LEU B 1 876 ? 22.188 -32.656 -6.219 1 97.25 876 LEU B C 1
ATOM 15476 O O . LEU B 1 876 ? 21.078 -32.125 -6.355 1 97.25 876 LEU B O 1
ATOM 15480 N N . PHE B 1 877 ? 23.031 -32.812 -7.242 1 97.62 877 PHE B N 1
ATOM 15481 C CA . PHE B 1 877 ? 22.609 -32.531 -8.617 1 97.62 877 PHE B CA 1
ATOM 15482 C C . PHE B 1 877 ? 21.688 -33.656 -9.125 1 97.62 877 PHE B C 1
ATOM 15484 O O . PHE B 1 877 ? 22.078 -34.812 -9.172 1 97.62 877 PHE B O 1
ATOM 15491 N N . MET B 1 878 ? 20.484 -33.312 -9.547 1 97.06 878 MET B N 1
ATOM 15492 C CA . MET B 1 878 ? 19.5 -34.312 -9.945 1 97.06 878 MET B CA 1
ATOM 15493 C C . MET B 1 878 ? 19 -34.062 -11.367 1 97.06 878 MET B C 1
ATOM 15495 O O . MET B 1 878 ? 17.984 -34.625 -11.781 1 97.06 878 MET B O 1
ATOM 15499 N N . ASP B 1 879 ? 19.609 -33.125 -12.055 1 96.62 879 ASP B N 1
ATOM 15500 C CA . ASP B 1 879 ? 19.453 -32.875 -13.484 1 96.62 879 ASP B CA 1
ATOM 15501 C C . ASP B 1 879 ? 18.031 -32.438 -13.812 1 96.62 879 ASP B C 1
ATOM 15503 O O . ASP B 1 879 ? 17.484 -32.812 -14.852 1 96.62 879 ASP B O 1
ATOM 15507 N N . ARG B 1 880 ? 17.297 -31.766 -12.945 1 95.31 880 ARG B N 1
ATOM 15508 C CA . ARG B 1 880 ? 15.953 -31.234 -13.133 1 95.31 880 ARG B CA 1
ATOM 15509 C C . ARG B 1 880 ? 14.953 -32.344 -13.383 1 95.31 880 ARG B C 1
ATOM 15511 O O . ARG B 1 880 ? 14.055 -32.219 -14.219 1 95.31 880 ARG B O 1
ATOM 15518 N N . ARG B 1 881 ? 15.086 -33.5 -12.711 1 97.12 881 ARG B N 1
ATOM 15519 C CA . ARG B 1 881 ? 14.219 -34.656 -12.938 1 97.12 881 ARG B CA 1
ATOM 15520 C C . ARG B 1 881 ? 13.383 -34.969 -11.695 1 97.12 881 ARG B C 1
ATOM 15522 O O . ARG B 1 881 ? 12.625 -35.938 -11.68 1 97.12 881 ARG B O 1
ATOM 15529 N N . ALA B 1 882 ? 13.555 -34.062 -10.656 1 97.75 882 ALA B N 1
ATOM 15530 C CA . ALA B 1 882 ? 12.969 -34.438 -9.367 1 97.75 882 ALA B CA 1
ATOM 15531 C C . ALA B 1 882 ? 11.938 -33.406 -8.914 1 97.75 882 ALA B C 1
ATOM 15533 O O . ALA B 1 882 ? 12.18 -32.188 -8.992 1 97.75 882 ALA B O 1
ATOM 15534 N N . PHE B 1 883 ? 10.742 -33.906 -8.547 1 97.5 883 PHE B N 1
ATOM 15535 C CA . PHE B 1 883 ? 9.867 -33.125 -7.676 1 97.5 883 PHE B CA 1
ATOM 15536 C C . PHE B 1 883 ? 10.391 -33.125 -6.246 1 97.5 883 PHE B C 1
ATOM 15538 O O . PHE B 1 883 ? 10.734 -34.156 -5.703 1 97.5 883 PHE B O 1
ATOM 15545 N N . VAL B 1 884 ? 10.516 -31.938 -5.641 1 97.31 884 VAL B N 1
ATOM 15546 C CA . VAL B 1 884 ? 11.109 -31.844 -4.309 1 97.31 884 VAL B CA 1
ATOM 15547 C C . VAL B 1 884 ? 10.062 -31.344 -3.312 1 97.31 884 VAL B C 1
ATOM 15549 O O . VAL B 1 884 ? 9.609 -30.203 -3.398 1 97.31 884 VAL B O 1
ATOM 15552 N N . THR B 1 885 ? 9.672 -32.219 -2.375 1 97 885 THR B N 1
ATOM 15553 C CA . THR B 1 885 ? 8.648 -31.875 -1.391 1 97 885 THR B CA 1
ATOM 15554 C C . THR B 1 885 ? 9.234 -31.859 0.017 1 97 885 THR B C 1
ATOM 15556 O O . THR B 1 885 ? 9.93 -32.781 0.419 1 97 885 THR B O 1
ATOM 15559 N N . GLU B 1 886 ? 8.914 -30.766 0.741 1 97.19 886 GLU B N 1
ATOM 15560 C CA . GLU B 1 886 ? 9.406 -30.625 2.109 1 97.19 886 GLU B CA 1
ATOM 15561 C C . GLU B 1 886 ? 8.539 -31.406 3.09 1 97.19 886 GLU B C 1
ATOM 15563 O O . GLU B 1 886 ? 7.316 -31.438 2.957 1 97.19 886 GLU B O 1
ATOM 15568 N N . TYR B 1 887 ? 9.133 -32.031 4.023 1 97.94 887 TYR B N 1
ATOM 15569 C CA . TYR B 1 887 ? 8.5 -32.719 5.156 1 97.94 887 TYR B CA 1
ATOM 15570 C C . TYR B 1 887 ? 9.5 -32.906 6.293 1 97.94 887 TYR B C 1
ATOM 15572 O O . TYR B 1 887 ? 10.648 -33.281 6.062 1 97.94 887 TYR B O 1
ATOM 15580 N N . ASP B 1 888 ? 9.078 -32.562 7.512 1 96.94 888 ASP B N 1
ATOM 15581 C CA . ASP B 1 888 ? 9.898 -32.75 8.703 1 96.94 888 ASP B CA 1
ATOM 15582 C C . ASP B 1 888 ? 9.219 -33.656 9.711 1 96.94 888 ASP B C 1
ATOM 15584 O O . ASP B 1 888 ? 8.25 -33.281 10.367 1 96.94 888 ASP B O 1
ATOM 15588 N N . PRO B 1 889 ? 9.75 -34.844 9.805 1 96.25 889 PRO B N 1
ATOM 15589 C CA . PRO B 1 889 ? 9.117 -35.781 10.719 1 96.25 889 PRO B CA 1
ATOM 15590 C C . PRO B 1 889 ? 9.094 -35.312 12.164 1 96.25 889 PRO B C 1
ATOM 15592 O O . PRO B 1 889 ? 8.258 -35.75 12.953 1 96.25 889 PRO B O 1
ATOM 15595 N N . THR B 1 890 ? 9.945 -34.344 12.555 1 94.31 890 THR B N 1
ATOM 15596 C CA . THR B 1 890 ? 10.031 -33.875 13.93 1 94.31 890 THR B CA 1
ATOM 15597 C C . THR B 1 890 ? 8.852 -32.969 14.273 1 94.31 890 THR B C 1
ATOM 15599 O O . THR B 1 890 ? 8.539 -32.781 15.453 1 94.31 890 THR B O 1
ATOM 15602 N N . VAL B 1 891 ? 8.258 -32.406 13.305 1 95.12 891 VAL B N 1
ATOM 15603 C CA . VAL B 1 891 ? 7.121 -31.5 13.5 1 95.12 891 VAL B CA 1
ATOM 15604 C C . VAL B 1 891 ? 5.816 -32.281 13.469 1 95.12 891 VAL B C 1
ATOM 15606 O O . VAL B 1 891 ? 4.789 -31.844 13.961 1 95.12 891 VAL B O 1
ATOM 15609 N N . ASP B 1 892 ? 5.883 -33.531 12.922 1 95.06 892 ASP B N 1
ATOM 15610 C CA . ASP B 1 892 ? 4.699 -34.375 12.734 1 95.06 892 ASP B CA 1
ATOM 15611 C C . ASP B 1 892 ? 4.352 -35.125 14.016 1 95.06 892 ASP B C 1
ATOM 15613 O O . ASP B 1 892 ? 5.18 -35.219 14.93 1 95.06 892 ASP B O 1
ATOM 15617 N N . ASP B 1 893 ? 3.133 -35.531 14.172 1 93.56 893 ASP B N 1
ATOM 15618 C CA . ASP B 1 893 ? 2.703 -36.25 15.359 1 93.56 893 ASP B CA 1
ATOM 15619 C C . ASP B 1 893 ? 2.854 -37.75 15.156 1 93.56 893 ASP B C 1
ATOM 15621 O O . ASP B 1 893 ? 3.336 -38.219 14.109 1 93.56 893 ASP B O 1
ATOM 15625 N N . GLU B 1 894 ? 2.471 -38.5 16.078 1 92.25 894 GLU B N 1
ATOM 15626 C CA . GLU B 1 894 ? 2.66 -39.938 16.078 1 92.25 894 GLU B CA 1
ATOM 15627 C C . GLU B 1 894 ? 1.766 -40.625 15.031 1 92.25 894 GLU B C 1
ATOM 15629 O O . GLU B 1 894 ? 2.068 -41.719 14.562 1 92.25 894 GLU B O 1
ATOM 15634 N N . ASN B 1 895 ? 0.77 -39.938 14.656 1 93.75 895 ASN B N 1
ATOM 15635 C CA . ASN B 1 895 ? -0.153 -40.531 13.68 1 93.75 895 ASN B CA 1
ATOM 15636 C C . ASN B 1 895 ? 0.231 -40.125 12.258 1 93.75 895 ASN B C 1
ATOM 15638 O O . ASN B 1 895 ? -0.347 -40.625 11.289 1 93.75 895 ASN B O 1
ATOM 15642 N N . GLY B 1 896 ? 1.201 -39.312 12.023 1 96.06 896 GLY B N 1
ATOM 15643 C CA . GLY B 1 896 ? 1.695 -38.938 10.711 1 96.06 896 GLY B CA 1
ATOM 15644 C C . GLY B 1 896 ? 0.698 -38.125 9.914 1 96.06 896 GLY B C 1
ATOM 15645 O O . GLY B 1 896 ? 0.537 -38.344 8.711 1 96.06 896 GLY B O 1
ATOM 15646 N N . HIS B 1 897 ? 0.006 -37.25 10.594 1 96.25 897 HIS B N 1
ATOM 15647 C CA . HIS B 1 897 ? -1.052 -36.469 9.938 1 96.25 897 HIS B CA 1
ATOM 15648 C C . HIS B 1 897 ? -0.483 -35.562 8.867 1 96.25 897 HIS B C 1
ATOM 15650 O O . HIS B 1 897 ? -1.093 -35.375 7.812 1 96.25 897 HIS B O 1
ATOM 15656 N N . ILE B 1 898 ? 0.672 -34.938 9.125 1 97.31 898 ILE B N 1
ATOM 15657 C CA . ILE B 1 898 ? 1.283 -34.031 8.164 1 97.31 898 ILE B CA 1
ATOM 15658 C C . ILE B 1 898 ? 1.768 -34.781 6.945 1 97.31 898 ILE B C 1
ATOM 15660 O O . ILE B 1 898 ? 1.497 -34.406 5.805 1 97.31 898 ILE B O 1
ATOM 15664 N N . LEU B 1 899 ? 2.43 -35.906 7.113 1 97.94 899 LEU B N 1
ATOM 15665 C CA . LEU B 1 899 ? 2.908 -36.719 6.008 1 97.94 899 LEU B CA 1
ATOM 15666 C C . LEU B 1 899 ? 1.741 -37.25 5.16 1 97.94 899 LEU B C 1
ATOM 15668 O O . LEU B 1 899 ? 1.828 -37.281 3.932 1 97.94 899 LEU B O 1
ATOM 15672 N N . THR B 1 900 ? 0.695 -37.625 5.883 1 97.25 900 THR B N 1
ATOM 15673 C CA . THR B 1 900 ? -0.481 -38.125 5.191 1 97.25 900 THR B CA 1
ATOM 15674 C C . THR B 1 900 ? -1.038 -37.094 4.219 1 97.25 900 THR B C 1
ATOM 15676 O O . THR B 1 900 ? -1.275 -37.406 3.049 1 97.25 900 THR B O 1
ATOM 15679 N N . ARG B 1 901 ? -1.238 -35.906 4.703 1 94.06 901 ARG B N 1
ATOM 15680 C CA . ARG B 1 901 ? -1.838 -34.906 3.834 1 94.06 901 ARG B CA 1
ATOM 15681 C C . ARG B 1 901 ? -0.883 -34.5 2.711 1 94.06 901 ARG B C 1
ATOM 15683 O O . ARG B 1 901 ? -1.317 -34.188 1.597 1 94.06 901 ARG B O 1
ATOM 15690 N N . ILE B 1 902 ? 0.393 -34.531 2.918 1 96.31 902 ILE B N 1
ATOM 15691 C CA . ILE B 1 902 ? 1.379 -34.219 1.883 1 96.31 902 ILE B CA 1
ATOM 15692 C C . ILE B 1 902 ? 1.323 -35.281 0.797 1 96.31 902 ILE B C 1
ATOM 15694 O O . ILE B 1 902 ? 1.273 -34.969 -0.394 1 96.31 902 ILE B O 1
ATOM 15698 N N . LEU B 1 903 ? 1.271 -36.531 1.139 1 96.5 903 LEU B N 1
ATOM 15699 C CA . LEU B 1 903 ? 1.318 -37.656 0.193 1 96.5 903 LEU B CA 1
ATOM 15700 C C . LEU B 1 903 ? -0.003 -37.781 -0.556 1 96.5 903 LEU B C 1
ATOM 15702 O O . LEU B 1 903 ? -0.026 -38.219 -1.713 1 96.5 903 LEU B O 1
ATOM 15706 N N . GLN B 1 904 ? -1.072 -37.438 0.151 1 91.94 904 GLN B N 1
ATOM 15707 C CA . GLN B 1 904 ? -2.381 -37.469 -0.497 1 91.94 904 GLN B CA 1
ATOM 15708 C C . GLN B 1 904 ? -2.404 -36.562 -1.721 1 91.94 904 GLN B C 1
ATOM 15710 O O . GLN B 1 904 ? -3.133 -36.812 -2.68 1 91.94 904 GLN B O 1
ATOM 15715 N N . ALA B 1 905 ? -1.585 -35.625 -1.664 1 89.62 905 ALA B N 1
ATOM 15716 C CA . ALA B 1 905 ? -1.498 -34.688 -2.793 1 89.62 905 ALA B CA 1
ATOM 15717 C C . ALA B 1 905 ? -0.35 -35.094 -3.725 1 89.62 905 ALA B C 1
ATOM 15719 O O . ALA B 1 905 ? -0.528 -35.156 -4.941 1 89.62 905 ALA B O 1
ATOM 15720 N N . ALA B 1 906 ? 0.766 -35.406 -3.227 1 93.31 906 ALA B N 1
ATOM 15721 C CA . ALA B 1 906 ? 1.993 -35.562 -4 1 93.31 906 ALA B CA 1
ATOM 15722 C C . ALA B 1 906 ? 1.921 -36.812 -4.875 1 93.31 906 ALA B C 1
ATOM 15724 O O . ALA B 1 906 ? 2.322 -36.781 -6.043 1 93.31 906 ALA B O 1
ATOM 15725 N N . ILE B 1 907 ? 1.48 -37.906 -4.352 1 94.06 907 ILE B N 1
ATOM 15726 C CA . ILE B 1 907 ? 1.537 -39.156 -5.078 1 94.06 907 ILE B CA 1
ATOM 15727 C C . ILE B 1 907 ? 0.619 -39.094 -6.297 1 94.06 907 ILE B C 1
ATOM 15729 O O . ILE B 1 907 ? 1.059 -39.344 -7.426 1 94.06 907 ILE B O 1
ATOM 15733 N N . PRO B 1 908 ? -0.628 -38.719 -6.125 1 89.31 908 PRO B N 1
ATOM 15734 C CA . PRO B 1 908 ? -1.479 -38.656 -7.316 1 89.31 908 PRO B CA 1
ATOM 15735 C C . PRO B 1 908 ? -1.033 -37.562 -8.297 1 89.31 908 PRO B C 1
ATOM 15737 O O . PRO B 1 908 ? -1.103 -37.781 -9.508 1 89.31 908 PRO B O 1
ATOM 15740 N N . VAL B 1 909 ? -0.562 -36.469 -7.867 1 89 909 VAL B N 1
ATOM 15741 C CA . VAL B 1 909 ? -0.229 -35.344 -8.742 1 89 909 VAL B CA 1
ATOM 15742 C C . VAL B 1 909 ? 1.07 -35.656 -9.492 1 89 909 VAL B C 1
ATOM 15744 O O . VAL B 1 909 ? 1.112 -35.594 -10.727 1 89 909 VAL B O 1
ATOM 15747 N N . CYS B 1 910 ? 2.127 -35.938 -8.758 1 94.25 910 CYS B N 1
ATOM 15748 C CA . CYS B 1 910 ? 3.404 -36.25 -9.398 1 94.25 910 CYS B CA 1
ATOM 15749 C C . CYS B 1 910 ? 3.312 -37.531 -10.219 1 94.25 910 CYS B C 1
ATOM 15751 O O . CYS B 1 910 ? 3.869 -37.594 -11.312 1 94.25 910 CYS B O 1
ATOM 15753 N N . GLY B 1 911 ? 2.619 -38.5 -9.633 1 94 911 GLY B N 1
ATOM 15754 C CA . GLY B 1 911 ? 2.393 -39.719 -10.391 1 94 911 GLY B CA 1
ATOM 15755 C C . GLY B 1 911 ? 1.609 -39.5 -11.672 1 94 911 GLY B C 1
ATOM 15756 O O . GLY B 1 911 ? 1.939 -40.062 -12.719 1 94 911 GLY B O 1
ATOM 15757 N N . GLY B 1 912 ? 0.587 -38.719 -11.555 1 91.62 912 GLY B N 1
ATOM 15758 C CA . GLY B 1 912 ? -0.222 -38.375 -12.719 1 91.62 912 GLY B CA 1
ATOM 15759 C C . GLY B 1 912 ? 0.554 -37.656 -13.797 1 91.62 912 GLY B C 1
ATOM 15760 O O . GLY B 1 912 ? 0.404 -37.938 -14.984 1 91.62 912 GLY B O 1
ATOM 15761 N N . ILE B 1 913 ? 1.366 -36.688 -13.438 1 92.88 913 ILE B N 1
ATOM 15762 C CA . ILE B 1 913 ? 2.201 -35.969 -14.383 1 92.88 913 ILE B CA 1
ATOM 15763 C C . ILE B 1 913 ? 3.148 -36.938 -15.094 1 92.88 913 ILE B C 1
ATOM 15765 O O . ILE B 1 913 ? 3.256 -36.938 -16.312 1 92.88 913 ILE B O 1
ATOM 15769 N N . SER B 1 914 ? 3.797 -37.75 -14.281 1 96 914 SER B N 1
ATOM 15770 C CA . SER B 1 914 ? 4.773 -38.688 -14.812 1 96 914 SER B CA 1
ATOM 15771 C C . SER B 1 914 ? 4.129 -39.656 -15.797 1 96 914 SER B C 1
ATOM 15773 O O . SER B 1 914 ? 4.684 -39.938 -16.859 1 96 914 SER B O 1
ATOM 15775 N N . LEU B 1 915 ? 2.986 -40.125 -15.477 1 96.69 915 LEU B N 1
ATOM 15776 C CA . LEU B 1 915 ? 2.314 -41.125 -16.312 1 96.69 915 LEU B CA 1
ATOM 15777 C C . LEU B 1 915 ? 1.765 -40.469 -17.578 1 96.69 915 LEU B C 1
ATOM 15779 O O . LEU B 1 915 ? 1.73 -41.125 -18.641 1 96.69 915 LEU B O 1
ATOM 15783 N N . GLU B 1 916 ? 1.339 -39.312 -17.484 1 94.5 916 GLU B N 1
ATOM 15784 C CA . GLU B 1 916 ? 0.933 -38.594 -18.703 1 94.5 916 GLU B CA 1
ATOM 15785 C C . GLU B 1 916 ? 2.094 -38.469 -19.688 1 94.5 916 GLU B C 1
ATOM 15787 O O . GLU B 1 916 ? 1.925 -38.688 -20.891 1 94.5 916 GLU B O 1
ATOM 15792 N N . TYR B 1 917 ? 3.209 -38.094 -19.188 1 96.31 917 TYR B N 1
ATOM 15793 C CA . TYR B 1 917 ? 4.395 -38 -20.031 1 96.31 917 TYR B CA 1
ATOM 15794 C C . TYR B 1 917 ? 4.82 -39.375 -20.516 1 96.31 917 TYR B C 1
ATOM 15796 O O . TYR B 1 917 ? 5.262 -39.531 -21.656 1 96.31 917 TYR B O 1
ATOM 15804 N N . TYR B 1 918 ? 4.734 -40.312 -19.641 1 97.25 918 TYR B N 1
ATOM 15805 C CA . TYR B 1 918 ? 5.066 -41.688 -20.016 1 97.25 918 TYR B CA 1
ATOM 15806 C C . TYR B 1 918 ? 4.262 -42.156 -21.234 1 97.25 918 TYR B C 1
ATOM 15808 O O . TYR B 1 918 ? 4.836 -42.531 -22.25 1 97.25 918 TYR B O 1
ATOM 15816 N N . PHE B 1 919 ? 2.984 -42.094 -21.203 1 97.12 919 PHE B N 1
ATOM 15817 C CA . PHE B 1 919 ? 2.115 -42.625 -22.234 1 97.12 919 PHE B CA 1
ATOM 15818 C C . PHE B 1 919 ? 2.201 -41.781 -23.5 1 97.12 919 PHE B C 1
ATOM 15820 O O . PHE B 1 919 ? 2.17 -42.312 -24.609 1 97.12 919 PHE B O 1
ATOM 15827 N N . SER B 1 920 ? 2.334 -40.469 -23.359 1 95.44 920 SER B N 1
ATOM 15828 C CA . SER B 1 920 ? 2.465 -39.625 -24.531 1 95.44 920 SER B CA 1
ATOM 15829 C C . SER B 1 920 ? 3.785 -39.875 -25.25 1 95.44 920 SER B C 1
ATOM 15831 O O . SER B 1 920 ? 3.91 -39.594 -26.453 1 95.44 920 SER B O 1
ATOM 15833 N N . THR B 1 921 ? 4.77 -40.344 -24.516 1 96.44 921 THR B N 1
ATOM 15834 C CA . THR B 1 921 ? 6.066 -40.656 -25.109 1 96.44 921 THR B CA 1
ATOM 15835 C C . THR B 1 921 ? 6.047 -42.031 -25.781 1 96.44 921 THR B C 1
ATOM 15837 O O . THR B 1 921 ? 6.562 -42.188 -26.891 1 96.44 921 THR B O 1
ATOM 15840 N N . VAL B 1 922 ? 5.484 -42.969 -25.109 1 96.88 922 VAL B N 1
ATOM 15841 C CA . VAL B 1 922 ? 5.445 -44.344 -25.594 1 96.88 922 VAL B CA 1
ATOM 15842 C C . VAL B 1 922 ? 4.66 -44.406 -26.906 1 96.88 922 VAL B C 1
ATOM 15844 O O . VAL B 1 922 ? 5.016 -45.156 -27.812 1 96.88 922 VAL B O 1
ATOM 15847 N N . ASP B 1 923 ? 3.578 -43.719 -26.953 1 96.44 923 ASP B N 1
ATOM 15848 C CA . ASP B 1 923 ? 2.76 -43.656 -28.172 1 96.44 923 ASP B CA 1
ATOM 15849 C C . ASP B 1 923 ? 2.328 -42.219 -28.453 1 96.44 923 ASP B C 1
ATOM 15851 O O . ASP B 1 923 ? 1.236 -41.781 -28.062 1 96.44 923 ASP B O 1
ATOM 15855 N N . VAL B 1 924 ? 3.105 -41.531 -29.203 1 93.69 924 VAL B N 1
ATOM 15856 C CA . VAL B 1 924 ? 2.951 -40.094 -29.453 1 93.69 924 VAL B CA 1
ATOM 15857 C C . VAL B 1 924 ? 1.658 -39.844 -30.234 1 93.69 924 VAL B C 1
ATOM 15859 O O . VAL B 1 924 ? 0.993 -38.812 -30.031 1 93.69 924 VAL B O 1
ATOM 15862 N N . GLU B 1 925 ? 1.271 -40.812 -31.062 1 91.69 925 GLU B N 1
ATOM 15863 C CA . GLU B 1 925 ? 0.089 -40.625 -31.906 1 91.69 925 GLU B CA 1
ATOM 15864 C C . GLU B 1 925 ? -1.172 -41.094 -31.188 1 91.69 925 GLU B C 1
ATOM 15866 O O . GLU B 1 925 ? -2.236 -40.5 -31.328 1 91.69 925 GLU B O 1
ATOM 15871 N N . GLY B 1 926 ? -1.023 -42.156 -30.5 1 92.25 926 GLY B N 1
ATOM 15872 C CA . GLY B 1 926 ? -2.188 -42.75 -29.859 1 92.25 926 GLY B CA 1
ATOM 15873 C C . GLY B 1 926 ? -2.559 -42.094 -28.547 1 92.25 926 GLY B C 1
ATOM 15874 O O . GLY B 1 926 ? -3.652 -41.531 -28.406 1 92.25 926 GLY B O 1
ATOM 15875 N N . TYR B 1 927 ? -1.634 -42.156 -27.625 1 93.81 927 TYR B N 1
ATOM 15876 C CA . TYR B 1 927 ? -1.866 -41.531 -26.312 1 93.81 927 TYR B CA 1
ATOM 15877 C C . TYR B 1 927 ? -1.595 -40.062 -26.359 1 93.81 927 TYR B C 1
ATOM 15879 O O . TYR B 1 927 ? -2.238 -39.281 -25.656 1 93.81 927 TYR B O 1
ATOM 15887 N N . GLY B 1 928 ? -0.617 -39.625 -27.109 1 91.88 928 GLY B N 1
ATOM 15888 C CA . GLY B 1 928 ? -0.288 -38.219 -27.266 1 91.88 928 GLY B CA 1
ATOM 15889 C C . GLY B 1 928 ? -1.147 -37.5 -28.297 1 91.88 928 GLY B C 1
ATOM 15890 O O . GLY B 1 928 ? -2.264 -37.938 -28.578 1 91.88 928 GLY B O 1
ATOM 15891 N N . CYS B 1 929 ? -0.641 -36.312 -28.719 1 90 929 CYS B N 1
ATOM 15892 C CA . CYS B 1 929 ? -1.41 -35.594 -29.719 1 90 929 CYS B CA 1
ATOM 15893 C C . CYS B 1 929 ? -0.575 -35.312 -30.969 1 90 929 CYS B C 1
ATOM 15895 O O . CYS B 1 929 ? -0.858 -34.406 -31.719 1 90 929 CYS B O 1
ATOM 15897 N N . GLY B 1 930 ? 0.529 -36.062 -31.078 1 89 930 GLY B N 1
ATOM 15898 C CA . GLY B 1 930 ? 1.338 -35.938 -32.281 1 89 930 GLY B CA 1
ATOM 15899 C C . GLY B 1 930 ? 2.182 -34.688 -32.312 1 89 930 GLY B C 1
ATOM 15900 O O . GLY B 1 930 ? 2.537 -34.125 -31.25 1 89 930 GLY B O 1
ATOM 15901 N N . SER B 1 931 ? 2.498 -34.281 -33.531 1 87.19 931 SER B N 1
ATOM 15902 C CA . SER B 1 931 ? 3.309 -33.094 -33.719 1 87.19 931 SER B CA 1
ATOM 15903 C C . SER B 1 931 ? 2.451 -31.828 -33.656 1 87.19 931 SER B C 1
ATOM 15905 O O . SER B 1 931 ? 1.297 -31.844 -34.062 1 87.19 931 SER B O 1
ATOM 15907 N N . LYS B 1 932 ? 2.977 -30.766 -33.156 1 83.25 932 LYS B N 1
ATOM 15908 C CA . LYS B 1 932 ? 2.279 -29.5 -33.031 1 83.25 932 LYS B CA 1
ATOM 15909 C C . LYS B 1 932 ? 2.068 -28.859 -34.406 1 83.25 932 LYS B C 1
ATOM 15911 O O . LYS B 1 932 ? 1.186 -28.016 -34.594 1 83.25 932 LYS B O 1
ATOM 15916 N N . LEU B 1 933 ? 2.742 -29.203 -35.375 1 73.19 933 LEU B N 1
ATOM 15917 C CA . LEU B 1 933 ? 2.762 -28.547 -36.656 1 73.19 933 LEU B CA 1
ATOM 15918 C C . LEU B 1 933 ? 1.384 -28.594 -37.312 1 73.19 933 LEU B C 1
ATOM 15920 O O . LEU B 1 933 ? 0.888 -27.562 -37.812 1 73.19 933 LEU B O 1
ATOM 15924 N N . PRO B 1 934 ? 0.75 -29.656 -37.25 1 73.44 934 PRO B N 1
ATOM 15925 C CA . PRO B 1 934 ? -0.551 -29.734 -37.938 1 73.44 934 PRO B CA 1
ATOM 15926 C C . PRO B 1 934 ? -1.717 -29.438 -36.969 1 73.44 934 PRO B C 1
ATOM 15928 O O . PRO B 1 934 ? -2.875 -29.656 -37.344 1 73.44 934 PRO B O 1
ATOM 15931 N N . HIS B 1 935 ? -1.451 -28.984 -35.844 1 79.06 935 HIS B N 1
ATOM 15932 C CA . HIS B 1 935 ? -2.504 -28.812 -34.844 1 79.06 935 HIS B CA 1
ATOM 15933 C C . HIS B 1 935 ? -3.428 -27.656 -35.219 1 79.06 935 HIS B C 1
ATOM 15935 O O . HIS B 1 935 ? -2.969 -26.625 -35.719 1 79.06 935 HIS B O 1
ATOM 15941 N N . ASN B 1 936 ? -4.676 -27.859 -35 1 74.25 936 ASN B N 1
ATOM 15942 C CA . ASN B 1 936 ? -5.695 -26.812 -35.062 1 74.25 936 ASN B CA 1
ATOM 15943 C C . ASN B 1 936 ? -6.539 -26.781 -33.781 1 74.25 936 ASN B C 1
ATOM 15945 O O . ASN B 1 936 ? -7.004 -27.828 -33.312 1 74.25 936 ASN B O 1
ATOM 15949 N N . VAL B 1 937 ? -6.531 -25.594 -33.25 1 75.81 937 VAL B N 1
ATOM 15950 C CA . VAL B 1 937 ? -7.375 -25.453 -32.062 1 75.81 937 VAL B CA 1
ATOM 15951 C C . VAL B 1 937 ? -8.844 -25.547 -32.469 1 75.81 937 VAL B C 1
ATOM 15953 O O . VAL B 1 937 ? -9.289 -24.859 -33.375 1 75.81 937 VAL B O 1
ATOM 15956 N N . ALA B 1 938 ? -9.492 -26.422 -31.828 1 75.06 938 ALA B N 1
ATOM 15957 C CA . ALA B 1 938 ? -10.898 -26.641 -32.156 1 75.06 938 ALA B CA 1
ATOM 15958 C C . ALA B 1 938 ? -11.805 -26.125 -31.031 1 75.06 938 ALA B C 1
ATOM 15960 O O . ALA B 1 938 ? -11.695 -26.578 -29.891 1 75.06 938 ALA B O 1
ATOM 15961 N N . SER B 1 939 ? -12.664 -25.234 -31.312 1 69.5 939 SER B N 1
ATOM 15962 C CA . SER B 1 939 ? -13.742 -24.766 -30.453 1 69.5 939 SER B CA 1
ATOM 15963 C C . SER B 1 939 ? -13.203 -24.25 -29.125 1 69.5 939 SER B C 1
ATOM 15965 O O . SER B 1 939 ? -13.93 -24.188 -28.125 1 69.5 939 SER B O 1
ATOM 15967 N N . MET B 1 940 ? -11.906 -24.094 -28.984 1 71 940 MET B N 1
ATOM 15968 C CA . MET B 1 940 ? -11.219 -23.641 -27.781 1 71 940 MET B CA 1
ATOM 15969 C C . MET B 1 940 ? -11.258 -24.703 -26.703 1 71 940 MET B C 1
ATOM 15971 O O . MET B 1 940 ? -11.188 -24.391 -25.516 1 71 940 MET B O 1
ATOM 15975 N N . VAL B 1 941 ? -11.453 -25.922 -27.141 1 78.69 941 VAL B N 1
ATOM 15976 C CA . VAL B 1 941 ? -11.594 -26.984 -26.141 1 78.69 941 VAL B CA 1
ATOM 15977 C C . VAL B 1 941 ? -10.43 -27.953 -26.266 1 78.69 941 VAL B C 1
ATOM 15979 O O . VAL B 1 941 ? -10.102 -28.656 -25.312 1 78.69 941 VAL B O 1
ATOM 15982 N N . GLY B 1 942 ? -9.852 -28 -27.406 1 82.81 942 GLY B N 1
ATOM 15983 C CA . GLY B 1 942 ? -8.758 -28.938 -27.609 1 82.81 942 GLY B CA 1
ATOM 15984 C C . GLY B 1 942 ? -8.078 -28.781 -28.953 1 82.81 942 GLY B C 1
ATOM 15985 O O . GLY B 1 942 ? -8.328 -27.828 -29.672 1 82.81 942 GLY B O 1
ATOM 15986 N N . VAL B 1 943 ? -7.184 -29.844 -29.219 1 83.94 943 VAL B N 1
ATOM 15987 C CA . VAL B 1 943 ? -6.434 -29.766 -30.469 1 83.94 943 VAL B CA 1
ATOM 15988 C C . VAL B 1 943 ? -6.789 -30.969 -31.359 1 83.94 943 VAL B C 1
ATOM 15990 O O . VAL B 1 943 ? -7.059 -32.062 -30.859 1 83.94 943 VAL B O 1
ATOM 15993 N N . MET B 1 944 ? -6.883 -30.688 -32.656 1 87.06 944 MET B N 1
ATOM 15994 C CA . MET B 1 944 ? -7.043 -31.703 -33.688 1 87.06 944 MET B CA 1
ATOM 15995 C C . MET B 1 944 ? -5.812 -31.781 -34.594 1 87.06 944 MET B C 1
ATOM 15997 O O . MET B 1 944 ? -5.031 -30.828 -34.656 1 87.06 944 MET B O 1
ATOM 16001 N N . THR B 1 945 ? -5.59 -32.938 -35.062 1 84.31 945 THR B N 1
ATOM 16002 C CA . THR B 1 945 ? -4.582 -33.062 -36.125 1 84.31 945 THR B CA 1
ATOM 16003 C C . THR B 1 945 ? -5.203 -32.844 -37.5 1 84.31 945 THR B C 1
ATOM 16005 O O . THR B 1 945 ? -6.145 -33.562 -37.875 1 84.31 945 THR B O 1
ATOM 16008 N N . GLY B 1 946 ? -4.758 -31.891 -38.188 1 78.31 946 GLY B N 1
ATOM 16009 C CA . GLY B 1 946 ? -5.344 -31.594 -39.5 1 78.31 946 GLY B CA 1
ATOM 16010 C C . GLY B 1 946 ? -6.66 -30.859 -39.406 1 78.31 946 GLY B C 1
ATOM 16011 O O . GLY B 1 946 ? -6.941 -30.203 -38.375 1 78.31 946 GLY B O 1
ATOM 16012 N N . ALA B 1 947 ? -7.379 -30.922 -40.562 1 73 947 ALA B N 1
ATOM 16013 C CA . ALA B 1 947 ? -8.617 -30.141 -40.656 1 73 947 ALA B CA 1
ATOM 16014 C C . ALA B 1 947 ? -9.75 -30.844 -39.906 1 73 947 ALA B C 1
ATOM 16016 O O . ALA B 1 947 ? -10.664 -30.188 -39.375 1 73 947 ALA B O 1
ATOM 16017 N N . ALA B 1 948 ? -9.656 -32.125 -39.875 1 82.5 948 ALA B N 1
ATOM 16018 C CA . ALA B 1 948 ? -10.719 -32.875 -39.219 1 82.5 948 ALA B CA 1
ATOM 16019 C C . ALA B 1 948 ? -10.18 -34.156 -38.594 1 82.5 948 ALA B C 1
ATOM 16021 O O . ALA B 1 948 ? -9.656 -35.031 -39.312 1 82.5 948 ALA B O 1
ATOM 16022 N N . SER B 1 949 ? -10.102 -34.25 -37.375 1 88.75 949 SER B N 1
ATOM 16023 C CA . SER B 1 949 ? -9.695 -35.438 -36.625 1 88.75 949 SER B CA 1
ATOM 16024 C C . SER B 1 949 ? -10.359 -35.5 -35.281 1 88.75 949 SER B C 1
ATOM 16026 O O . SER B 1 949 ? -11.094 -34.562 -34.875 1 88.75 949 SER B O 1
ATOM 16028 N N . ASP B 1 950 ? -10.195 -36.562 -34.656 1 91.56 950 ASP B N 1
ATOM 16029 C CA . ASP B 1 950 ? -10.602 -36.625 -33.25 1 91.56 950 ASP B CA 1
ATOM 16030 C C . ASP B 1 950 ? -9.836 -35.594 -32.406 1 91.56 950 ASP B C 1
ATOM 16032 O O . ASP B 1 950 ? -8.797 -35.094 -32.844 1 91.56 950 ASP B O 1
ATOM 16036 N N . LEU B 1 951 ? -10.453 -35.25 -31.328 1 91.19 951 LEU B N 1
ATOM 16037 C CA . LEU B 1 951 ? -9.734 -34.438 -30.359 1 91.19 951 LEU B CA 1
ATOM 16038 C C . LEU B 1 951 ? -8.617 -35.219 -29.688 1 91.19 951 LEU B C 1
ATOM 16040 O O . LEU B 1 951 ? -8.805 -36.406 -29.344 1 91.19 951 LEU B O 1
ATOM 16044 N N . ARG B 1 952 ? -7.523 -34.656 -29.578 1 88.88 952 ARG B N 1
ATOM 16045 C CA . ARG B 1 952 ? -6.355 -35.312 -29.016 1 88.88 952 ARG B CA 1
ATOM 16046 C C . ARG B 1 952 ? -6.004 -34.781 -27.641 1 88.88 952 ARG B C 1
ATOM 16048 O O . ARG B 1 952 ? -5.301 -33.781 -27.531 1 88.88 952 ARG B O 1
ATOM 16055 N N . PRO B 1 953 ? -6.305 -35.469 -26.625 1 86.5 953 PRO B N 1
ATOM 16056 C CA . PRO B 1 953 ? -6.148 -34.906 -25.266 1 86.5 953 PRO B CA 1
ATOM 16057 C C . PRO B 1 953 ? -4.746 -35.125 -24.703 1 86.5 953 PRO B C 1
ATOM 16059 O O . PRO B 1 953 ? -4.426 -34.625 -23.625 1 86.5 953 PRO B O 1
ATOM 16062 N N . GLY B 1 954 ? -3.822 -35.688 -25.312 1 89.19 954 GLY B N 1
ATOM 16063 C CA . GLY B 1 954 ? -2.492 -35.969 -24.781 1 89.19 954 GLY B CA 1
ATOM 16064 C C . GLY B 1 954 ? -1.506 -34.844 -25.062 1 89.19 954 GLY B C 1
ATOM 16065 O O . GLY B 1 954 ? -1.906 -33.719 -25.391 1 89.19 954 GLY B O 1
ATOM 16066 N N . LEU B 1 955 ? -0.217 -35.125 -24.859 1 91.25 955 LEU B N 1
ATOM 16067 C CA . LEU B 1 955 ? 0.837 -34.125 -25.031 1 91.25 955 LEU B CA 1
ATOM 16068 C C . LEU B 1 955 ? 1.451 -34.219 -26.422 1 91.25 955 LEU B C 1
ATOM 16070 O O . LEU B 1 955 ? 1.437 -35.281 -27.047 1 91.25 955 LEU B O 1
ATOM 16074 N N . SER B 1 956 ? 1.949 -33.094 -26.859 1 89.31 956 SER B N 1
ATOM 16075 C CA . SER B 1 956 ? 2.543 -33.062 -28.188 1 89.31 956 SER B CA 1
ATOM 16076 C C . SER B 1 956 ? 3.941 -33.656 -28.203 1 89.31 956 SER B C 1
ATOM 16078 O O . SER B 1 956 ? 4.582 -33.75 -27.156 1 89.31 956 SER B O 1
ATOM 16080 N N . GLN B 1 957 ? 4.383 -34 -29.328 1 91.5 957 GLN B N 1
ATOM 16081 C CA . GLN B 1 957 ? 5.719 -34.562 -29.516 1 91.5 957 GLN B CA 1
ATOM 16082 C C . GLN B 1 957 ? 6.789 -33.594 -29 1 91.5 957 GLN B C 1
ATOM 16084 O O . GLN B 1 957 ? 7.785 -34.031 -28.406 1 91.5 957 GLN B O 1
ATOM 16089 N N . GLN B 1 958 ? 6.574 -32.312 -29.172 1 87.94 958 GLN B N 1
ATOM 16090 C CA . GLN B 1 958 ? 7.539 -31.297 -28.781 1 87.94 958 GLN B CA 1
ATOM 16091 C C . GLN B 1 958 ? 7.609 -31.172 -27.266 1 87.94 958 GLN B C 1
ATOM 16093 O O . GLN B 1 958 ? 8.594 -30.656 -26.719 1 87.94 958 GLN B O 1
ATOM 16098 N N . MET B 1 959 ? 6.645 -31.719 -26.594 1 90.25 959 MET B N 1
ATOM 16099 C CA . MET B 1 959 ? 6.613 -31.641 -25.125 1 90.25 959 MET B CA 1
ATOM 16100 C C . MET B 1 959 ? 7.309 -32.844 -24.516 1 90.25 959 MET B C 1
ATOM 16102 O O . MET B 1 959 ? 7.77 -32.781 -23.375 1 90.25 959 MET B O 1
ATOM 16106 N N . VAL B 1 960 ? 7.465 -33.969 -25.328 1 93.69 960 VAL B N 1
ATOM 16107 C CA . VAL B 1 960 ? 7.898 -35.219 -24.688 1 93.69 960 VAL B CA 1
ATOM 16108 C C . VAL B 1 960 ? 9.164 -35.719 -25.359 1 93.69 960 VAL B C 1
ATOM 16110 O O . VAL B 1 960 ? 9.688 -36.781 -25 1 93.69 960 VAL B O 1
ATOM 16113 N N . GLU B 1 961 ? 9.711 -35.031 -26.234 1 91.69 961 GLU B N 1
ATOM 16114 C CA . GLU B 1 961 ? 10.766 -35.531 -27.109 1 91.69 961 GLU B CA 1
ATOM 16115 C C . GLU B 1 961 ? 12.016 -35.906 -26.312 1 91.69 961 GLU B C 1
ATOM 16117 O O . GLU B 1 961 ? 12.805 -36.75 -26.734 1 91.69 961 GLU B O 1
ATOM 16122 N N . ILE B 1 962 ? 12.203 -35.281 -25.156 1 93.5 962 ILE B N 1
ATOM 16123 C CA . ILE B 1 962 ? 13.414 -35.562 -24.391 1 93.5 962 ILE B CA 1
ATOM 16124 C C . ILE B 1 962 ? 13.055 -36.375 -23.156 1 93.5 962 ILE B C 1
ATOM 16126 O O . ILE B 1 962 ? 13.883 -36.562 -22.266 1 93.5 962 ILE B O 1
ATOM 16130 N N . HIS B 1 963 ? 11.82 -36.812 -23.031 1 95.31 963 HIS B N 1
ATOM 16131 C CA . HIS B 1 963 ? 11.375 -37.562 -21.875 1 95.31 963 HIS B CA 1
ATOM 16132 C C . HIS B 1 963 ? 11.836 -39.031 -21.953 1 95.31 963 HIS B C 1
ATOM 16134 O O . HIS B 1 963 ? 11.828 -39.625 -23.047 1 95.31 963 HIS B O 1
ATOM 16140 N N . GLU B 1 964 ? 12.328 -39.562 -20.922 1 96.62 964 GLU B N 1
ATOM 16141 C CA . GLU B 1 964 ? 12.531 -41 -20.75 1 96.62 964 GLU B CA 1
ATOM 16142 C C . GLU B 1 964 ? 11.352 -41.625 -20.031 1 96.62 964 GLU B C 1
ATOM 16144 O O . GLU B 1 964 ? 11.242 -41.531 -18.797 1 96.62 964 GLU B O 1
ATOM 16149 N N . PRO B 1 965 ? 10.516 -42.312 -20.812 1 96.94 965 PRO B N 1
ATOM 16150 C CA . PRO B 1 965 ? 9.305 -42.812 -20.172 1 96.94 965 PRO B CA 1
ATOM 16151 C C . PRO B 1 965 ? 9.594 -43.906 -19.156 1 96.94 965 PRO B C 1
ATOM 16153 O O . PRO B 1 965 ? 10.102 -44.969 -19.516 1 96.94 965 PRO B O 1
ATOM 16156 N N . MET B 1 966 ? 9.367 -43.719 -17.938 1 97.5 966 MET B N 1
ATOM 16157 C CA . MET B 1 966 ? 9.508 -44.625 -16.828 1 97.5 966 MET B CA 1
ATOM 16158 C C . MET B 1 966 ? 8.57 -44.281 -15.688 1 97.5 966 MET B C 1
ATOM 16160 O O . MET B 1 966 ? 8.141 -43.125 -15.578 1 97.5 966 MET B O 1
ATOM 16164 N N . ARG B 1 967 ? 8.148 -45.188 -14.844 1 97.31 967 ARG B N 1
ATOM 16165 C CA . ARG B 1 967 ? 7.367 -44.875 -13.656 1 97.31 967 ARG B CA 1
ATOM 16166 C C . ARG B 1 967 ? 8.195 -44.062 -12.648 1 97.31 967 ARG B C 1
ATOM 16168 O O . ARG B 1 967 ? 9.375 -44.344 -12.453 1 97.31 967 ARG B O 1
ATOM 16175 N N . ILE B 1 968 ? 7.566 -43.156 -12.078 1 98 968 ILE B N 1
ATOM 16176 C CA . ILE B 1 968 ? 8.281 -42.219 -11.211 1 98 968 ILE B CA 1
ATOM 16177 C C . ILE B 1 968 ? 8.672 -42.906 -9.906 1 98 968 ILE B C 1
ATOM 16179 O O . ILE B 1 968 ? 7.953 -43.812 -9.438 1 98 968 ILE B O 1
ATOM 16183 N N . LEU B 1 969 ? 9.82 -42.594 -9.359 1 98.56 969 LEU B N 1
ATOM 16184 C CA . LEU B 1 969 ? 10.328 -43.156 -8.102 1 98.56 969 LEU B CA 1
ATOM 16185 C C . LEU B 1 969 ? 10.141 -42.156 -6.961 1 98.56 969 LEU B C 1
ATOM 16187 O O . LEU B 1 969 ? 10.625 -41.031 -7.031 1 98.56 969 LEU B O 1
ATOM 16191 N N . PHE B 1 970 ? 9.398 -42.562 -5.914 1 98.56 970 PHE B N 1
ATOM 16192 C CA . PHE B 1 970 ? 9.258 -41.75 -4.699 1 98.56 970 PHE B CA 1
ATOM 16193 C C . PHE B 1 970 ? 10.273 -42.188 -3.652 1 98.56 970 PHE B C 1
ATOM 16195 O O . PHE B 1 970 ? 10.43 -43.375 -3.377 1 98.56 970 PHE B O 1
ATOM 16202 N N . VAL B 1 971 ? 11.031 -41.25 -3.121 1 98.69 971 VAL B N 1
ATOM 16203 C CA . VAL B 1 971 ? 11.867 -41.469 -1.941 1 98.69 971 VAL B CA 1
ATOM 16204 C C . VAL B 1 971 ? 11.32 -40.656 -0.773 1 98.69 971 VAL B C 1
ATOM 16206 O O . VAL B 1 971 ? 11.445 -39.406 -0.761 1 98.69 971 VAL B O 1
ATOM 16209 N N . ILE B 1 972 ? 10.781 -41.312 0.274 1 98.62 972 ILE B N 1
ATOM 16210 C CA . ILE B 1 972 ? 10.031 -40.656 1.337 1 98.62 972 ILE B CA 1
ATOM 16211 C C . ILE B 1 972 ? 10.758 -40.812 2.668 1 98.62 972 ILE B C 1
ATOM 16213 O O . ILE B 1 972 ? 11.047 -41.938 3.076 1 98.62 972 ILE B O 1
ATOM 16217 N N . GLU B 1 973 ? 11.055 -39.75 3.348 1 98.25 973 GLU B N 1
ATOM 16218 C CA . GLU B 1 973 ? 11.672 -39.781 4.668 1 98.25 973 GLU B CA 1
ATOM 16219 C C . GLU B 1 973 ? 10.664 -40.188 5.738 1 98.25 973 GLU B C 1
ATOM 16221 O O . GLU B 1 973 ? 9.977 -39.312 6.305 1 98.25 973 GLU B O 1
ATOM 16226 N N . THR B 1 974 ? 10.633 -41.406 6.062 1 98.06 974 THR B N 1
ATOM 16227 C CA . THR B 1 974 ? 9.703 -41.969 7.047 1 98.06 974 THR B CA 1
ATOM 16228 C C . THR B 1 974 ? 10.102 -43.375 7.434 1 98.06 974 THR B C 1
ATOM 16230 O O . THR B 1 974 ? 11.188 -43.844 7.066 1 98.06 974 THR B O 1
ATOM 16233 N N . THR B 1 975 ? 9.297 -44.094 8.227 1 96.94 975 THR B N 1
ATOM 16234 C CA . THR B 1 975 ? 9.547 -45.469 8.648 1 96.94 975 THR B CA 1
ATOM 16235 C C . THR B 1 975 ? 8.602 -46.438 7.93 1 96.94 975 THR B C 1
ATOM 16237 O O . THR B 1 975 ? 7.539 -46.031 7.445 1 96.94 975 THR B O 1
ATOM 16240 N N . PRO B 1 976 ? 9.023 -47.688 7.758 1 96.69 976 PRO B N 1
ATOM 16241 C CA . PRO B 1 976 ? 8.148 -48.688 7.121 1 96.69 976 PRO B CA 1
ATOM 16242 C C . PRO B 1 976 ? 6.777 -48.75 7.789 1 96.69 976 PRO B C 1
ATOM 16244 O O . PRO B 1 976 ? 5.762 -48.875 7.105 1 96.69 976 PRO B O 1
ATOM 16247 N N . GLU B 1 977 ? 6.742 -48.625 9.125 1 95.69 977 GLU B N 1
ATOM 16248 C CA . GLU B 1 977 ? 5.492 -48.75 9.875 1 95.69 977 GLU B CA 1
ATOM 16249 C C . GLU B 1 977 ? 4.551 -47.594 9.531 1 95.69 977 GLU B C 1
ATOM 16251 O O . GLU B 1 977 ? 3.361 -47.812 9.281 1 95.69 977 GLU B O 1
ATOM 16256 N N . MET B 1 978 ? 5.113 -46.438 9.57 1 96.62 978 MET B N 1
ATOM 16257 C CA . MET B 1 978 ? 4.312 -45.25 9.266 1 96.62 978 MET B CA 1
ATOM 16258 C C . MET B 1 978 ? 3.768 -45.312 7.844 1 96.62 978 MET B C 1
ATOM 16260 O O . MET B 1 978 ? 2.596 -45 7.609 1 96.62 978 MET B O 1
ATOM 16264 N N . LEU B 1 979 ? 4.621 -45.656 6.836 1 96.88 979 LEU B N 1
ATOM 16265 C CA . LEU B 1 979 ? 4.199 -45.688 5.441 1 96.88 979 LEU B CA 1
ATOM 16266 C C . LEU B 1 979 ? 3.146 -46.781 5.219 1 96.88 979 LEU B C 1
ATOM 16268 O O . LEU B 1 979 ? 2.193 -46.562 4.461 1 96.88 979 LEU B O 1
ATOM 16272 N N . LYS B 1 980 ? 3.322 -47.906 5.812 1 96 980 LYS B N 1
ATOM 16273 C CA . LYS B 1 980 ? 2.332 -48.969 5.703 1 96 980 LYS B CA 1
ATOM 16274 C C . LYS B 1 980 ? 0.971 -48.531 6.219 1 96 980 LYS B C 1
ATOM 16276 O O . LYS B 1 980 ? -0.062 -48.844 5.625 1 96 980 LYS B O 1
ATOM 16281 N N . LYS B 1 981 ? 1.045 -47.844 7.32 1 96.19 981 LYS B N 1
ATOM 16282 C CA . LYS B 1 981 ? -0.183 -47.312 7.891 1 96.19 981 LYS B CA 1
ATOM 16283 C C . LYS B 1 981 ? -0.858 -46.344 6.922 1 96.19 981 LYS B C 1
ATOM 16285 O O . LYS B 1 981 ? -2.064 -46.438 6.684 1 96.19 981 LYS B O 1
ATOM 16290 N N . ILE B 1 982 ? -0.103 -45.438 6.344 1 96.81 982 ILE B N 1
ATOM 16291 C CA . ILE B 1 982 ? -0.626 -44.438 5.426 1 96.81 982 ILE B CA 1
ATOM 16292 C C . ILE B 1 982 ? -1.218 -45.125 4.195 1 96.81 982 ILE B C 1
ATOM 16294 O O . ILE B 1 982 ? -2.297 -44.75 3.73 1 96.81 982 ILE B O 1
ATOM 16298 N N . ILE B 1 983 ? -0.516 -46.125 3.619 1 96.06 983 ILE B N 1
ATOM 16299 C CA . ILE B 1 983 ? -0.98 -46.844 2.439 1 96.06 983 ILE B CA 1
ATOM 16300 C C . ILE B 1 983 ? -2.301 -47.531 2.75 1 96.06 983 ILE B C 1
ATOM 16302 O O . ILE B 1 983 ? -3.246 -47.469 1.962 1 96.06 983 ILE B O 1
ATOM 16306 N N . SER B 1 984 ? -2.422 -48.094 3.887 1 94.94 984 SER B N 1
ATOM 16307 C CA . SER B 1 984 ? -3.594 -48.875 4.262 1 94.94 984 SER B CA 1
ATOM 16308 C C . SER B 1 984 ? -4.805 -48 4.5 1 94.94 984 SER B C 1
ATOM 16310 O O . SER B 1 984 ? -5.938 -48.375 4.219 1 94.94 984 SER B O 1
ATOM 16312 N N . GLU B 1 985 ? -4.527 -46.812 4.98 1 95.81 985 GLU B N 1
ATOM 16313 C CA . GLU B 1 985 ? -5.621 -45.938 5.398 1 95.81 985 GLU B CA 1
ATOM 16314 C C . GLU B 1 985 ? -6.043 -45.031 4.262 1 95.81 985 GLU B C 1
ATOM 16316 O O . GLU B 1 985 ? -7.035 -44.312 4.383 1 95.81 985 GLU B O 1
ATOM 16321 N N . ASN B 1 986 ? -5.371 -45.031 3.186 1 94.88 986 ASN B N 1
ATOM 16322 C CA . ASN B 1 986 ? -5.664 -44.125 2.076 1 94.88 986 ASN B CA 1
ATOM 16323 C C . ASN B 1 986 ? -5.816 -44.906 0.761 1 94.88 986 ASN B C 1
ATOM 16325 O O . ASN B 1 986 ? -4.82 -45.188 0.099 1 94.88 986 ASN B O 1
ATOM 16329 N N . GLU B 1 987 ? -7.02 -44.969 0.302 1 93.56 987 GLU B N 1
ATOM 16330 C CA . GLU B 1 987 ? -7.344 -45.781 -0.859 1 93.56 987 GLU B CA 1
ATOM 16331 C C . GLU B 1 987 ? -6.637 -45.281 -2.113 1 93.56 987 GLU B C 1
ATOM 16333 O O . GLU B 1 987 ? -6.156 -46.062 -2.924 1 93.56 987 GLU B O 1
ATOM 16338 N N . GLY B 1 988 ? -6.637 -44.031 -2.342 1 90.5 988 GLY B N 1
ATOM 16339 C CA . GLY B 1 988 ? -5.973 -43.438 -3.502 1 90.5 988 GLY B CA 1
ATOM 16340 C C . GLY B 1 988 ? -4.484 -43.75 -3.545 1 90.5 988 GLY B C 1
ATOM 16341 O O . GLY B 1 988 ? -3.938 -44.031 -4.605 1 90.5 988 GLY B O 1
ATOM 16342 N N . ILE B 1 989 ? -3.836 -43.688 -2.428 1 94.56 989 ILE B N 1
ATOM 16343 C CA . ILE B 1 989 ? -2.412 -44 -2.32 1 94.56 989 ILE B CA 1
ATOM 16344 C C . ILE B 1 989 ? -2.191 -45.5 -2.512 1 94.56 989 ILE B C 1
ATOM 16346 O O . ILE B 1 989 ? -1.277 -45.906 -3.23 1 94.56 989 ILE B O 1
ATOM 16350 N N . ARG B 1 990 ? -3.039 -46.25 -1.926 1 95.06 990 ARG B N 1
ATOM 16351 C CA . ARG B 1 990 ? -2.926 -47.719 -1.978 1 95.06 990 ARG B CA 1
ATOM 16352 C C . ARG B 1 990 ? -3 -48.219 -3.414 1 95.06 990 ARG B C 1
ATOM 16354 O O . ARG B 1 990 ? -2.193 -49.062 -3.826 1 95.06 990 ARG B O 1
ATOM 16361 N N . ARG B 1 991 ? -3.865 -47.688 -4.188 1 93.69 991 ARG B N 1
ATOM 16362 C CA . ARG B 1 991 ? -4.047 -48.094 -5.578 1 93.69 991 ARG B CA 1
ATOM 16363 C C . ARG B 1 991 ? -2.793 -47.812 -6.398 1 93.69 991 ARG B C 1
ATOM 16365 O O . ARG B 1 991 ? -2.363 -48.656 -7.184 1 93.69 991 ARG B O 1
ATOM 16372 N N . MET B 1 992 ? -2.182 -46.75 -6.223 1 95.5 992 MET B N 1
ATOM 16373 C CA . MET B 1 992 ? -1.002 -46.344 -6.984 1 95.5 992 MET B CA 1
ATOM 16374 C C . MET B 1 992 ? 0.22 -47.156 -6.555 1 95.5 992 MET B C 1
ATOM 16376 O O . MET B 1 992 ? 1.041 -47.531 -7.387 1 95.5 992 MET B O 1
ATOM 16380 N N . VAL B 1 993 ? 0.294 -47.406 -5.273 1 96.06 993 VAL B N 1
ATOM 16381 C CA . VAL B 1 993 ? 1.487 -48.031 -4.73 1 96.06 993 VAL B CA 1
ATOM 16382 C C . VAL B 1 993 ? 1.391 -49.562 -4.918 1 96.06 993 VAL B C 1
ATOM 16384 O O . VAL B 1 993 ? 2.291 -50.156 -5.488 1 96.06 993 VAL B O 1
ATOM 16387 N N . GLU B 1 994 ? 0.312 -50.125 -4.52 1 95.12 994 GLU B N 1
ATOM 16388 C CA . GLU B 1 994 ? 0.154 -51.562 -4.625 1 95.12 994 GLU B CA 1
ATOM 16389 C C . GLU B 1 994 ? -0.061 -52 -6.074 1 95.12 994 GLU B C 1
ATOM 16391 O O . GLU B 1 994 ? 0.281 -53.125 -6.457 1 95.12 994 GLU B O 1
ATOM 16396 N N . GLY B 1 995 ? -0.594 -51.094 -6.863 1 95.69 995 GLY B N 1
ATOM 16397 C CA . GLY B 1 995 ? -0.755 -51.344 -8.281 1 95.69 995 GLY B CA 1
ATOM 16398 C C . GLY B 1 995 ? 0.517 -51.125 -9.078 1 95.69 995 GLY B C 1
ATOM 16399 O O . GLY B 1 995 ? 0.553 -51.406 -10.281 1 95.69 995 GLY B O 1
ATOM 16400 N N . ASN B 1 996 ? 1.56 -50.688 -8.438 1 96.19 996 ASN B N 1
ATOM 16401 C CA . ASN B 1 996 ? 2.875 -50.438 -9.023 1 96.19 996 ASN B CA 1
ATOM 16402 C C . ASN B 1 996 ? 2.828 -49.375 -10.109 1 96.19 996 ASN B C 1
ATOM 16404 O O . ASN B 1 996 ? 3.498 -49.5 -11.133 1 96.19 996 ASN B O 1
ATOM 16408 N N . TRP B 1 997 ? 1.929 -48.438 -9.922 1 97.25 997 TRP B N 1
ATOM 16409 C CA . TRP B 1 997 ? 1.872 -47.312 -10.852 1 97.25 997 TRP B CA 1
ATOM 16410 C C . TRP B 1 997 ? 3.008 -46.344 -10.594 1 97.25 997 TRP B C 1
ATOM 16412 O O . TRP B 1 997 ? 3.346 -45.531 -11.461 1 97.25 997 TRP B O 1
ATOM 16422 N N . VAL B 1 998 ? 3.523 -46.406 -9.359 1 97.25 998 VAL B N 1
ATOM 16423 C CA . VAL B 1 998 ? 4.703 -45.656 -8.953 1 97.25 998 VAL B CA 1
ATOM 16424 C C . VAL B 1 998 ? 5.68 -46.562 -8.219 1 97.25 998 VAL B C 1
ATOM 16426 O O . VAL B 1 998 ? 5.293 -47.625 -7.723 1 97.25 998 VAL B O 1
ATOM 16429 N N . GLN B 1 999 ? 6.93 -46.156 -8.273 1 97.38 999 GLN B N 1
ATOM 16430 C CA . GLN B 1 999 ? 7.941 -46.844 -7.469 1 97.38 999 GLN B CA 1
ATOM 16431 C C . GLN B 1 999 ? 8.164 -46.125 -6.141 1 97.38 999 GLN B C 1
ATOM 16433 O O . GLN B 1 999 ? 7.984 -44.906 -6.051 1 97.38 999 GLN B O 1
ATOM 16438 N N . LEU B 1 1000 ? 8.453 -46.969 -5.09 1 97.62 1000 LEU B N 1
ATOM 16439 C CA . LEU B 1 1000 ? 8.523 -46.344 -3.771 1 97.62 1000 LEU B CA 1
ATOM 16440 C C . LEU B 1 1000 ? 9.742 -46.844 -2.996 1 97.62 1000 LEU B C 1
ATOM 16442 O O . LEU B 1 1000 ? 10.047 -48.062 -3.023 1 97.62 1000 LEU B O 1
ATOM 16446 N N . ALA B 1 1001 ? 10.445 -45.938 -2.424 1 98.38 1001 ALA B N 1
ATOM 16447 C CA . ALA B 1 1001 ? 11.508 -46.188 -1.454 1 98.38 1001 ALA B CA 1
ATOM 16448 C C . ALA B 1 1001 ? 11.391 -45.281 -0.251 1 98.38 1001 ALA B C 1
ATOM 16450 O O . ALA B 1 1001 ? 10.766 -44.219 -0.334 1 98.38 1001 ALA B O 1
ATOM 16451 N N . ILE B 1 1002 ? 11.883 -45.688 0.9 1 98.31 1002 ILE B N 1
ATOM 16452 C CA . ILE B 1 1002 ? 11.859 -44.844 2.09 1 98.31 1002 ILE B CA 1
ATOM 16453 C C . ILE B 1 1002 ? 13.289 -44.594 2.557 1 98.31 1002 ILE B C 1
ATOM 16455 O O . ILE B 1 1002 ? 14.188 -45.406 2.322 1 98.31 1002 ILE B O 1
ATOM 16459 N N . LEU B 1 1003 ? 13.5 -43.438 3.062 1 98 1003 LEU B N 1
ATOM 16460 C CA . LEU B 1 1003 ? 14.719 -43.031 3.756 1 98 1003 LEU B CA 1
ATOM 16461 C C . LEU B 1 1003 ? 14.469 -42.906 5.254 1 98 1003 LEU B C 1
ATOM 16463 O O . LEU B 1 1003 ? 13.656 -42.094 5.68 1 98 1003 LEU B O 1
ATOM 16467 N N . ASP B 1 1004 ? 15.109 -43.688 6.039 1 96.56 1004 ASP B N 1
ATOM 16468 C CA . ASP B 1 1004 ? 14.922 -43.656 7.488 1 96.56 1004 ASP B CA 1
ATOM 16469 C C . ASP B 1 1004 ? 15.344 -42.312 8.062 1 96.56 1004 ASP B C 1
ATOM 16471 O O . ASP B 1 1004 ? 16.469 -41.844 7.832 1 96.56 1004 ASP B O 1
ATOM 16475 N N . PRO B 1 1005 ? 14.484 -41.719 8.82 1 94.88 1005 PRO B N 1
ATOM 16476 C CA . PRO B 1 1005 ? 14.766 -40.375 9.305 1 94.88 1005 PRO B CA 1
ATOM 16477 C C . PRO B 1 1005 ? 15.961 -40.312 10.258 1 94.88 1005 PRO B C 1
ATOM 16479 O O . PRO B 1 1005 ? 16.609 -39.281 10.375 1 94.88 1005 PRO B O 1
ATOM 16482 N N . SER B 1 1006 ? 16.312 -41.375 10.906 1 91.88 1006 SER B N 1
ATOM 16483 C CA . SER B 1 1006 ? 17.375 -41.406 11.914 1 91.88 1006 SER B CA 1
ATOM 16484 C C . SER B 1 1006 ? 18.672 -41.938 11.328 1 91.88 1006 SER B C 1
ATOM 16486 O O . SER B 1 1006 ? 19.75 -41.375 11.578 1 91.88 1006 SER B O 1
ATOM 16488 N N . THR B 1 1007 ? 18.578 -42.969 10.445 1 91.25 1007 THR B N 1
ATOM 16489 C CA . THR B 1 1007 ? 19.781 -43.656 10.023 1 91.25 1007 THR B CA 1
ATOM 16490 C C . THR B 1 1007 ? 20.125 -43.312 8.578 1 91.25 1007 THR B C 1
ATOM 16492 O O . THR B 1 1007 ? 21.234 -43.594 8.117 1 91.25 1007 THR B O 1
ATOM 16495 N N . TYR B 1 1008 ? 19.234 -42.875 7.809 1 92.69 1008 TYR B N 1
ATOM 16496 C CA . TYR B 1 1008 ? 19.359 -42.531 6.395 1 92.69 1008 TYR B CA 1
ATOM 16497 C C . TYR B 1 1008 ? 19.594 -43.781 5.562 1 92.69 1008 TYR B C 1
ATOM 16499 O O . TYR B 1 1008 ? 20.188 -43.719 4.484 1 92.69 1008 TYR B O 1
ATOM 16507 N N . THR B 1 1009 ? 19.188 -44.844 6.094 1 94.69 1009 THR B N 1
ATOM 16508 C CA . THR B 1 1009 ? 19.188 -46.094 5.305 1 94.69 1009 THR B CA 1
ATOM 16509 C C . THR B 1 1009 ? 17.969 -46.156 4.395 1 94.69 1009 THR B C 1
ATOM 16511 O O . THR B 1 1009 ? 16.875 -45.688 4.766 1 94.69 1009 THR B O 1
ATOM 16514 N N . ILE B 1 1010 ? 18.234 -46.75 3.188 1 97.62 1010 ILE B N 1
ATOM 16515 C CA . ILE B 1 1010 ? 17.156 -46.781 2.197 1 97.62 1010 ILE B CA 1
ATOM 16516 C C . ILE B 1 1010 ? 16.578 -48.188 2.096 1 97.62 1010 ILE B C 1
ATOM 16518 O O . ILE B 1 1010 ? 17.328 -49.156 2.127 1 97.62 1010 ILE B O 1
ATOM 16522 N N . GLN B 1 1011 ? 15.281 -48.281 2.082 1 98 1011 GLN B N 1
ATOM 16523 C CA . GLN B 1 1011 ? 14.562 -49.5 1.799 1 98 1011 GLN B CA 1
ATOM 16524 C C . GLN B 1 1011 ? 13.594 -49.312 0.633 1 98 1011 GLN B C 1
ATOM 16526 O O . GLN B 1 1011 ? 12.969 -48.281 0.497 1 98 1011 GLN B O 1
ATOM 16531 N N . ARG B 1 1012 ? 13.523 -50.312 -0.247 1 97.12 1012 ARG B N 1
ATOM 16532 C CA . ARG B 1 1012 ? 12.625 -50.281 -1.396 1 97.12 1012 ARG B CA 1
ATOM 16533 C C . ARG B 1 1012 ? 11.344 -51.062 -1.11 1 97.12 1012 ARG B C 1
ATOM 16535 O O . ARG B 1 1012 ? 11.375 -52.125 -0.47 1 97.12 1012 ARG B O 1
ATOM 16542 N N . TYR B 1 1013 ? 10.227 -50.5 -1.521 1 96.44 1013 TYR B N 1
ATOM 16543 C CA . TYR B 1 1013 ? 8.945 -51.188 -1.427 1 96.44 1013 TYR B CA 1
ATOM 16544 C C . TYR B 1 1013 ? 8.742 -52.125 -2.613 1 96.44 1013 TYR B C 1
ATOM 16546 O O . TYR B 1 1013 ? 8.609 -51.656 -3.752 1 96.44 1013 TYR B O 1
ATOM 16554 N N . ILE B 1 1014 ? 8.766 -53.344 -2.447 1 91.75 1014 ILE B N 1
ATOM 16555 C CA . ILE B 1 1014 ? 8.609 -54.344 -3.494 1 91.75 1014 ILE B CA 1
ATOM 16556 C C . ILE B 1 1014 ? 7.52 -55.344 -3.1 1 91.75 1014 ILE B C 1
ATOM 16558 O O . ILE B 1 1014 ? 7.672 -56.094 -2.131 1 91.75 1014 ILE B O 1
ATOM 16562 N N . ASP B 1 1015 ? 6.461 -55.406 -3.766 1 88 1015 ASP B N 1
ATOM 16563 C CA . ASP B 1 1015 ? 5.355 -56.344 -3.615 1 88 1015 ASP B CA 1
ATOM 16564 C C . ASP B 1 1015 ? 4.871 -56.406 -2.168 1 88 1015 ASP B C 1
ATOM 16566 O O . ASP B 1 1015 ? 4.762 -57.469 -1.583 1 88 1015 ASP B O 1
ATOM 16570 N N . GLY B 1 1016 ? 4.742 -55.219 -1.539 1 89.69 1016 GLY B N 1
ATOM 16571 C CA . GLY B 1 1016 ? 4.141 -55.125 -0.218 1 89.69 1016 GLY B CA 1
ATOM 16572 C C . GLY B 1 1016 ? 5.156 -55.219 0.906 1 89.69 1016 GLY B C 1
ATOM 16573 O O . GLY B 1 1016 ? 4.805 -55.094 2.08 1 89.69 1016 GLY B O 1
ATOM 16574 N N . HIS B 1 1017 ? 6.402 -55.438 0.582 1 93.06 1017 HIS B N 1
ATOM 16575 C CA . HIS B 1 1017 ? 7.438 -55.531 1.601 1 93.06 1017 HIS B CA 1
ATOM 16576 C C . HIS B 1 1017 ? 8.562 -54.531 1.353 1 93.06 1017 HIS B C 1
ATOM 16578 O O . HIS B 1 1017 ? 8.742 -54.062 0.226 1 93.06 1017 HIS B O 1
ATOM 16584 N N . PHE B 1 1018 ? 9.266 -54.25 2.457 1 95.62 1018 PHE B N 1
ATOM 16585 C CA . PHE B 1 1018 ? 10.414 -53.344 2.35 1 95.62 1018 PHE B CA 1
ATOM 16586 C C . PHE B 1 1018 ? 11.719 -54.125 2.344 1 95.62 1018 PHE B C 1
ATOM 16588 O O . PHE B 1 1018 ? 11.945 -54.969 3.213 1 95.62 1018 PHE B O 1
ATOM 16595 N N . GLU B 1 1019 ? 12.508 -53.938 1.32 1 95.56 1019 GLU B N 1
ATOM 16596 C CA . GLU B 1 1019 ? 13.812 -54.562 1.184 1 95.56 1019 GLU B CA 1
ATOM 16597 C C . GLU B 1 1019 ? 14.938 -53.531 1.201 1 95.56 1019 GLU B C 1
ATOM 16599 O O . GLU B 1 1019 ? 14.82 -52.469 0.587 1 95.56 1019 GLU B O 1
ATOM 16604 N N . PRO B 1 1020 ? 15.992 -53.875 1.888 1 95.44 1020 PRO B N 1
ATOM 16605 C CA . PRO B 1 1020 ? 17.094 -52.938 1.937 1 95.44 1020 PRO B CA 1
ATOM 16606 C C . PRO B 1 1020 ? 17.734 -52.688 0.57 1 95.44 1020 PRO B C 1
ATOM 16608 O O . PRO B 1 1020 ? 17.891 -53.625 -0.213 1 95.44 1020 PRO B O 1
ATOM 16611 N N . HIS B 1 1021 ? 17.984 -51.5 0.275 1 95.12 1021 HIS B N 1
ATOM 16612 C CA . HIS B 1 1021 ? 18.734 -51.156 -0.933 1 95.12 1021 HIS B CA 1
ATOM 16613 C C . HIS B 1 1021 ? 20.234 -51.312 -0.715 1 95.12 1021 HIS B C 1
ATOM 16615 O O . HIS B 1 1021 ? 20.781 -50.75 0.243 1 95.12 1021 HIS B O 1
ATOM 16621 N N . VAL B 1 1022 ? 20.859 -52.062 -1.583 1 88.56 1022 VAL B N 1
ATOM 16622 C CA . VAL B 1 1022 ? 22.297 -52.25 -1.497 1 88.56 1022 VAL B CA 1
ATOM 16623 C C . VAL B 1 1022 ? 23 -51.375 -2.51 1 88.56 1022 VAL B C 1
ATOM 16625 O O . VAL B 1 1022 ? 22.766 -51.469 -3.715 1 88.56 1022 VAL B O 1
ATOM 16628 N N . VAL B 1 1023 ? 23.875 -50.5 -2.037 1 88.88 1023 VAL B N 1
ATOM 16629 C CA . VAL B 1 1023 ? 24.578 -49.562 -2.877 1 88.88 1023 VAL B CA 1
ATOM 16630 C C . VAL B 1 1023 ? 25.594 -50.281 -3.754 1 88.88 1023 VAL B C 1
ATOM 16632 O O . VAL B 1 1023 ? 26.422 -51.031 -3.254 1 88.88 1023 VAL B O 1
ATOM 16635 N N . THR B 1 1024 ? 25.453 -50.156 -5 1 75.88 1024 THR B N 1
ATOM 16636 C CA . THR B 1 1024 ? 26.328 -50.812 -5.953 1 75.88 1024 THR B CA 1
ATOM 16637 C C . THR B 1 1024 ? 27.531 -49.938 -6.297 1 75.88 1024 THR B C 1
ATOM 16639 O O . THR B 1 1024 ? 28.641 -50.438 -6.488 1 75.88 1024 THR B O 1
ATOM 16642 N N . ASP B 1 1025 ? 27.172 -48.656 -6.605 1 67 1025 ASP B N 1
ATOM 16643 C CA . ASP B 1 1025 ? 28.188 -47.688 -7.047 1 67 1025 ASP B CA 1
ATOM 16644 C C . ASP B 1 1025 ? 28.797 -46.938 -5.863 1 67 1025 ASP B C 1
ATOM 16646 O O . ASP B 1 1025 ? 28.078 -46.25 -5.125 1 67 1025 ASP B O 1
ATOM 16650 N N . ARG B 1 1026 ? 30.016 -47.094 -5.629 1 66.94 1026 ARG B N 1
ATOM 16651 C CA . ARG B 1 1026 ? 30.609 -46.688 -4.371 1 66.94 1026 ARG B CA 1
ATOM 16652 C C . ARG B 1 1026 ? 30.922 -45.188 -4.387 1 66.94 1026 ARG B C 1
ATOM 16654 O O . ARG B 1 1026 ? 31.172 -44.594 -3.338 1 66.94 1026 ARG B O 1
ATOM 16661 N N . GLU B 1 1027 ? 30.844 -44.594 -5.652 1 83.5 1027 GLU B N 1
ATOM 16662 C CA . GLU B 1 1027 ? 31.203 -43.188 -5.473 1 83.5 1027 GLU B CA 1
ATOM 16663 C C . GLU B 1 1027 ? 30.453 -42.281 -6.465 1 83.5 1027 GLU B C 1
ATOM 16665 O O . GLU B 1 1027 ? 30.234 -42.688 -7.609 1 83.5 1027 GLU B O 1
ATOM 16670 N N . ILE B 1 1028 ? 29.75 -41.219 -6.039 1 91.38 1028 ILE B N 1
ATOM 16671 C CA . ILE B 1 1028 ? 29.266 -40.156 -6.93 1 91.38 1028 ILE B CA 1
ATOM 16672 C C . ILE B 1 1028 ? 30.234 -39 -6.938 1 91.38 1028 ILE B C 1
ATOM 16674 O O . ILE B 1 1028 ? 30.844 -38.688 -5.91 1 91.38 1028 ILE B O 1
ATOM 16678 N N . PRO B 1 1029 ? 30.484 -38.375 -8.047 1 93.94 1029 PRO B N 1
ATOM 16679 C CA . PRO B 1 1029 ? 31.438 -37.25 -8.141 1 93.94 1029 PRO B CA 1
ATOM 16680 C C . PRO B 1 1029 ? 31.062 -36.062 -7.262 1 93.94 1029 PRO B C 1
ATOM 16682 O O . PRO B 1 1029 ? 29.875 -35.844 -6.992 1 93.94 1029 PRO B O 1
ATOM 16685 N N . THR B 1 1030 ? 32.062 -35.406 -6.773 1 94.69 1030 THR B N 1
ATOM 16686 C CA . THR B 1 1030 ? 31.906 -34.156 -6.07 1 94.69 1030 THR B CA 1
ATOM 16687 C C . THR B 1 1030 ? 32.406 -33 -6.93 1 94.69 1030 THR B C 1
ATOM 16689 O O . THR B 1 1030 ? 33.531 -33.031 -7.441 1 94.69 1030 THR B O 1
ATOM 16692 N N . VAL B 1 1031 ? 31.562 -32 -7.117 1 95.81 1031 VAL B N 1
ATOM 16693 C CA . VAL B 1 1031 ? 31.922 -30.875 -7.977 1 95.81 1031 VAL B CA 1
ATOM 16694 C C . VAL B 1 1031 ? 31.75 -29.578 -7.207 1 95.81 1031 VAL B C 1
ATOM 16696 O O . VAL B 1 1031 ? 31.094 -29.531 -6.164 1 95.81 1031 VAL B O 1
ATOM 16699 N N . GLN B 1 1032 ? 32.312 -28.5 -7.723 1 93.81 1032 GLN B N 1
ATOM 16700 C CA . GLN B 1 1032 ? 32.312 -27.203 -7.043 1 93.81 1032 GLN B CA 1
ATOM 16701 C C . GLN B 1 1032 ? 30.953 -26.531 -7.188 1 93.81 1032 GLN B C 1
ATOM 16703 O O . GLN B 1 1032 ? 30.531 -25.781 -6.305 1 93.81 1032 GLN B O 1
ATOM 16708 N N . SER B 1 1033 ? 30.391 -26.672 -8.344 1 95.44 1033 SER B N 1
ATOM 16709 C CA . SER B 1 1033 ? 29.094 -26.109 -8.641 1 95.44 1033 SER B CA 1
ATOM 16710 C C . SER B 1 1033 ? 28.328 -26.953 -9.664 1 95.44 1033 SER B C 1
ATOM 16712 O O . SER B 1 1033 ? 28.922 -27.812 -10.328 1 95.44 1033 SER B O 1
ATOM 16714 N N . SER B 1 1034 ? 27.031 -26.766 -9.727 1 96.75 1034 SER B N 1
ATOM 16715 C CA . SER B 1 1034 ? 26.234 -27.453 -10.742 1 96.75 1034 SER B CA 1
ATOM 16716 C C . SER B 1 1034 ? 26.812 -27.219 -12.141 1 96.75 1034 SER B C 1
ATOM 16718 O O . SER B 1 1034 ? 26.828 -28.141 -12.961 1 96.75 1034 SER B O 1
ATOM 16720 N N . MET B 1 1035 ? 27.234 -26 -12.375 1 95.62 1035 MET B N 1
ATOM 16721 C CA . MET B 1 1035 ? 27.75 -25.641 -13.688 1 95.62 1035 MET B CA 1
ATOM 16722 C C . MET B 1 1035 ? 28.953 -26.484 -14.062 1 95.62 1035 MET B C 1
ATOM 16724 O O . MET B 1 1035 ? 29.109 -26.875 -15.219 1 95.62 1035 MET B O 1
ATOM 16728 N N . HIS B 1 1036 ? 29.781 -26.797 -13.102 1 95.12 1036 HIS B N 1
ATOM 16729 C CA . HIS B 1 1036 ? 30.984 -27.594 -13.352 1 95.12 1036 HIS B CA 1
ATOM 16730 C C . HIS B 1 1036 ? 30.609 -29.016 -13.734 1 95.12 1036 HIS B C 1
ATOM 16732 O O . HIS B 1 1036 ? 31.422 -29.719 -14.359 1 95.12 1036 HIS B O 1
ATOM 16738 N N . TRP B 1 1037 ? 29.422 -29.391 -13.398 1 95.44 1037 TRP B N 1
ATOM 16739 C CA . TRP B 1 1037 ? 29 -30.75 -13.688 1 95.44 1037 TRP B CA 1
ATOM 16740 C C . TRP B 1 1037 ? 28.312 -30.828 -15.047 1 95.44 1037 TRP B C 1
ATOM 16742 O O . TRP B 1 1037 ? 28.578 -31.75 -15.836 1 95.44 1037 TRP B O 1
ATOM 16752 N N . TYR B 1 1038 ? 27.469 -29.844 -15.398 1 96.25 1038 TYR B N 1
ATOM 16753 C CA . TYR B 1 1038 ? 26.609 -30.016 -16.562 1 96.25 1038 TYR B CA 1
ATOM 16754 C C . TYR B 1 1038 ? 27.156 -29.25 -17.766 1 96.25 1038 TYR B C 1
ATOM 16756 O O . TYR B 1 1038 ? 26.734 -29.484 -18.891 1 96.25 1038 TYR B O 1
ATOM 16764 N N . ARG B 1 1039 ? 28.094 -28.328 -17.594 1 93.44 1039 ARG B N 1
ATOM 16765 C CA . ARG B 1 1039 ? 28.547 -27.469 -18.672 1 93.44 1039 ARG B CA 1
ATOM 16766 C C . ARG B 1 1039 ? 29.047 -28.297 -19.859 1 93.44 1039 ARG B C 1
ATOM 16768 O O . ARG B 1 1039 ? 29.797 -29.25 -19.672 1 93.44 1039 ARG B O 1
ATOM 16775 N N . GLY B 1 1040 ? 28.562 -27.984 -21 1 92.06 1040 GLY B N 1
ATOM 16776 C CA . GLY B 1 1040 ? 29.031 -28.609 -22.234 1 92.06 1040 GLY B CA 1
ATOM 16777 C C . GLY B 1 1040 ? 28.312 -29.922 -22.547 1 92.06 1040 GLY B C 1
ATOM 16778 O O . GLY B 1 1040 ? 28.641 -30.578 -23.531 1 92.06 1040 GLY B O 1
ATOM 16779 N N . GLN B 1 1041 ? 27.344 -30.266 -21.75 1 93.19 1041 GLN B N 1
ATOM 16780 C CA . GLN B 1 1041 ? 26.656 -31.531 -21.938 1 93.19 1041 GLN B CA 1
ATOM 16781 C C . GLN B 1 1041 ? 25.188 -31.312 -22.266 1 93.19 1041 GLN B C 1
ATOM 16783 O O . GLN B 1 1041 ? 24.516 -30.484 -21.641 1 93.19 1041 GLN B O 1
ATOM 16788 N N . ARG B 1 1042 ? 24.625 -32.062 -23.219 1 92.19 1042 ARG B N 1
ATOM 16789 C CA . ARG B 1 1042 ? 23.234 -31.891 -23.609 1 92.19 1042 ARG B CA 1
ATOM 16790 C C . ARG B 1 1042 ? 22.359 -33 -23.078 1 92.19 1042 ARG B C 1
ATOM 16792 O O . ARG B 1 1042 ? 21.203 -32.781 -22.719 1 92.19 1042 ARG B O 1
ATOM 16799 N N . ASP B 1 1043 ? 22.906 -34.188 -22.953 1 91.31 1043 ASP B N 1
ATOM 16800 C CA . ASP B 1 1043 ? 22.109 -35.375 -22.641 1 91.31 1043 ASP B CA 1
ATOM 16801 C C . ASP B 1 1043 ? 21.906 -35.5 -21.141 1 91.31 1043 ASP B C 1
ATOM 16803 O O . ASP B 1 1043 ? 22.406 -34.688 -20.359 1 91.31 1043 ASP B O 1
ATOM 16807 N N . HIS B 1 1044 ? 21.109 -36.5 -20.75 1 93.81 1044 HIS B N 1
ATOM 16808 C CA . HIS B 1 1044 ? 20.859 -36.781 -19.328 1 93.81 1044 HIS B CA 1
ATOM 16809 C C . HIS B 1 1044 ? 22.156 -37.031 -18.578 1 93.81 1044 HIS B C 1
ATOM 16811 O O . HIS B 1 1044 ? 23.047 -37.688 -19.094 1 93.81 1044 HIS B O 1
ATOM 16817 N N . LEU B 1 1045 ? 22.266 -36.406 -17.406 1 94.38 1045 LEU B N 1
ATOM 16818 C CA . LEU B 1 1045 ? 23.469 -36.562 -16.594 1 94.38 1045 LEU B CA 1
ATOM 16819 C C . LEU B 1 1045 ? 23.141 -37.312 -15.305 1 94.38 1045 LEU B C 1
ATOM 16821 O O . LEU B 1 1045 ? 22 -37.312 -14.836 1 94.38 1045 LEU B O 1
ATOM 16825 N N . GLY B 1 1046 ? 24.141 -38.031 -14.805 1 93.44 1046 GLY B N 1
ATOM 16826 C CA . GLY B 1 1046 ? 24.016 -38.688 -13.516 1 93.44 1046 GLY B CA 1
ATOM 16827 C C . GLY B 1 1046 ? 24.062 -37.719 -12.352 1 93.44 1046 GLY B C 1
ATOM 16828 O O . GLY B 1 1046 ? 23.953 -36.5 -12.531 1 93.44 1046 GLY B O 1
ATOM 16829 N N . PHE B 1 1047 ? 24.156 -38.219 -11.195 1 96.69 1047 PHE B N 1
ATOM 16830 C CA . PHE B 1 1047 ? 24.109 -37.469 -9.953 1 96.69 1047 PHE B CA 1
ATOM 16831 C C . PHE B 1 1047 ? 25.516 -37.031 -9.547 1 96.69 1047 PHE B C 1
ATOM 16833 O O . PHE B 1 1047 ? 26.5 -37.625 -9.938 1 96.69 1047 PHE B O 1
ATOM 16840 N N . ALA B 1 1048 ? 25.594 -35.906 -8.883 1 96.94 1048 ALA B N 1
ATOM 16841 C CA . ALA B 1 1048 ? 26.844 -35.406 -8.32 1 96.94 1048 ALA B CA 1
ATOM 16842 C C . ALA B 1 1048 ? 26.578 -34.625 -7.039 1 96.94 1048 ALA B C 1
ATOM 16844 O O . ALA B 1 1048 ? 25.516 -34.031 -6.871 1 96.94 1048 ALA B O 1
ATOM 16845 N N . THR B 1 1049 ? 27.5 -34.688 -6.133 1 95.88 1049 THR B N 1
ATOM 16846 C CA . THR B 1 1049 ? 27.453 -33.844 -4.938 1 95.88 1049 THR B CA 1
ATOM 16847 C C . THR B 1 1049 ? 28.094 -32.5 -5.199 1 95.88 1049 THR B C 1
ATOM 16849 O O . THR B 1 1049 ? 29.219 -32.406 -5.672 1 95.88 1049 THR B O 1
ATOM 16852 N N . ILE B 1 1050 ? 27.375 -31.406 -4.91 1 95.38 1050 ILE B N 1
ATOM 16853 C CA . ILE B 1 1050 ? 27.906 -30.047 -5.055 1 95.38 1050 ILE B CA 1
ATOM 16854 C C . ILE B 1 1050 ? 28.484 -29.578 -3.723 1 95.38 1050 ILE B C 1
ATOM 16856 O O . ILE B 1 1050 ? 27.781 -29.578 -2.701 1 95.38 1050 ILE B O 1
ATOM 16860 N N . GLN B 1 1051 ? 29.656 -29.109 -3.777 1 88.44 1051 GLN B N 1
ATOM 16861 C CA . GLN B 1 1051 ? 30.344 -28.656 -2.568 1 88.44 1051 GLN B CA 1
ATOM 16862 C C . GLN B 1 1051 ? 29.781 -27.328 -2.08 1 88.44 1051 GLN B C 1
ATOM 16864 O O . GLN B 1 1051 ? 29.5 -26.422 -2.883 1 88.44 1051 GLN B O 1
ATOM 16869 N N . GLU B 1 1052 ? 29.406 -27.312 -0.846 1 78.25 1052 GLU B N 1
ATOM 16870 C CA . GLU B 1 1052 ? 28.875 -26.062 -0.284 1 78.25 1052 GLU B CA 1
ATOM 16871 C C . GLU B 1 1052 ? 30 -25.078 0.039 1 78.25 1052 GLU B C 1
ATOM 16873 O O . GLU B 1 1052 ? 31.047 -25.484 0.554 1 78.25 1052 GLU B O 1
ATOM 16878 N N . SER B 1 1053 ? 29.922 -23.891 -0.539 1 64.56 1053 SER B N 1
ATOM 16879 C CA . SER B 1 1053 ? 30.922 -22.875 -0.225 1 64.56 1053 SER B CA 1
ATOM 16880 C C . SER B 1 1053 ? 30.891 -22.5 1.253 1 64.56 1053 SER B C 1
ATOM 16882 O O . SER B 1 1053 ? 29.812 -22.484 1.867 1 64.56 1053 SER B O 1
ATOM 16884 N N . GLU B 1 1054 ? 31.953 -22.641 1.958 1 56.41 1054 GLU B N 1
ATOM 16885 C CA . GLU B 1 1054 ? 32.094 -22.219 3.352 1 56.41 1054 GLU B CA 1
ATOM 16886 C C . GLU B 1 1054 ? 31.578 -20.797 3.549 1 56.41 1054 GLU B C 1
ATOM 16888 O O . GLU B 1 1054 ? 31.906 -19.906 2.76 1 56.41 1054 GLU B O 1
ATOM 16893 N N . ILE B 1 1055 ? 30.469 -20.609 4.277 1 53.66 1055 ILE B N 1
ATOM 16894 C CA . ILE B 1 1055 ? 29.938 -19.297 4.625 1 53.66 1055 ILE B CA 1
ATOM 16895 C C . ILE B 1 1055 ? 31.016 -18.484 5.34 1 53.66 1055 ILE B C 1
ATOM 16897 O O . ILE B 1 1055 ? 31.547 -18.906 6.367 1 53.66 1055 ILE B O 1
ATOM 16901 N N . LYS B 1 1056 ? 31.719 -17.547 4.785 1 45.53 1056 LYS B N 1
ATOM 16902 C CA . LYS B 1 1056 ? 32.656 -16.656 5.469 1 45.53 1056 LYS B CA 1
ATOM 16903 C C . LYS B 1 1056 ? 31.938 -15.875 6.57 1 45.53 1056 LYS B C 1
ATOM 16905 O O . LYS B 1 1056 ? 30.938 -15.203 6.32 1 45.53 1056 LYS B O 1
ATOM 16910 N N . THR B 1 1057 ? 31.984 -16.359 7.852 1 40.94 1057 THR B N 1
ATOM 16911 C CA . THR B 1 1057 ? 31.547 -15.508 8.953 1 40.94 1057 THR B CA 1
ATOM 16912 C C . THR B 1 1057 ? 32.156 -14.117 8.852 1 40.94 1057 THR B C 1
ATOM 16914 O O . THR B 1 1057 ? 33.375 -13.984 8.672 1 40.94 1057 THR B O 1
ATOM 16917 N N . PRO B 1 1058 ? 31.453 -13.141 8.75 1 36.66 1058 PRO B N 1
ATOM 16918 C CA . PRO B 1 1058 ? 32.125 -11.836 8.844 1 36.66 1058 PRO B CA 1
ATOM 16919 C C . PRO B 1 1058 ? 32.906 -11.664 10.141 1 36.66 1058 PRO B C 1
ATOM 16921 O O . PRO B 1 1058 ? 32.406 -12 11.219 1 36.66 1058 PRO B O 1
ATOM 16924 N N . VAL B 1 1059 ? 34.25 -11.75 10.18 1 33.5 1059 VAL B N 1
ATOM 16925 C CA . VAL B 1 1059 ? 35.125 -11.398 11.297 1 33.5 1059 VAL B CA 1
ATOM 16926 C C . VAL B 1 1059 ? 34.688 -10.055 11.883 1 33.5 1059 VAL B C 1
ATOM 16928 O O . VAL B 1 1059 ? 34.469 -9.094 11.148 1 33.5 1059 VAL B O 1
ATOM 16931 N N . SER B 1 1060 ? 34.188 -10 13.148 1 31.72 1060 SER B N 1
ATOM 16932 C CA . SER B 1 1060 ? 34.031 -8.789 13.953 1 31.72 1060 SER B CA 1
ATOM 16933 C C . SER B 1 1060 ? 35.344 -8 14.023 1 31.72 1060 SER B C 1
ATOM 16935 O O . SER B 1 1060 ? 36.375 -8.531 14.43 1 31.72 1060 SER B O 1
ATOM 16937 N N . SER B 1 1061 ? 35.656 -7.062 13.203 1 30.55 1061 SER B N 1
ATOM 16938 C CA . SER B 1 1061 ? 36.781 -6.125 13.234 1 30.55 1061 SER B CA 1
ATOM 16939 C C . SER B 1 1061 ? 36.844 -5.402 14.578 1 30.55 1061 SER B C 1
ATOM 16941 O O . SER B 1 1061 ? 37.25 -4.246 14.641 1 30.55 1061 SER B O 1
ATOM 16943 N N . SER B 1 1062 ? 36.469 -5.93 15.758 1 28.47 1062 SER B N 1
ATOM 16944 C CA . SER B 1 1062 ? 36.594 -5.07 16.938 1 28.47 1062 SER B CA 1
ATOM 16945 C C . SER B 1 1062 ? 38.062 -4.734 17.219 1 28.47 1062 SER B C 1
ATOM 16947 O O . SER B 1 1062 ? 38.344 -3.758 17.922 1 28.47 1062 SER B O 1
ATOM 16949 N N . GLU B 1 1063 ? 39.094 -5.562 17.219 1 26.02 1063 GLU B N 1
ATOM 16950 C CA . GLU B 1 1063 ? 40.156 -5.391 18.203 1 26.02 1063 GLU B CA 1
ATOM 16951 C C . GLU B 1 1063 ? 41.125 -4.281 17.797 1 26.02 1063 GLU B C 1
ATOM 16953 O O . GLU B 1 1063 ? 42.125 -4.055 18.453 1 26.02 1063 GLU B O 1
ATOM 16958 N N . SER B 1 1064 ? 41.188 -3.807 16.609 1 23.69 1064 SER B N 1
ATOM 16959 C CA . SER B 1 1064 ? 42.5 -3.221 16.406 1 23.69 1064 SER B CA 1
ATOM 16960 C C . SER B 1 1064 ? 42.719 -2.029 17.328 1 23.69 1064 SER B C 1
ATOM 16962 O O . SER B 1 1064 ? 43.844 -1.818 17.812 1 23.69 1064 SER B O 1
ATOM 16964 N N . ASP B 1 1065 ? 41.906 -0.966 17.266 1 24.31 1065 ASP B N 1
ATOM 16965 C CA . ASP B 1 1065 ? 42.656 0.282 17.344 1 24.31 1065 ASP B CA 1
ATOM 16966 C C . ASP B 1 1065 ? 42.938 0.658 18.797 1 24.31 1065 ASP B C 1
ATOM 16968 O O . ASP B 1 1065 ? 42.281 1.543 19.344 1 24.31 1065 ASP B O 1
ATOM 16972 N N . ALA B 1 1066 ? 43.156 -0.226 19.766 1 24.33 1066 ALA B N 1
ATOM 16973 C CA . ALA B 1 1066 ? 43.438 0.3 21.094 1 24.33 1066 ALA B CA 1
ATOM 16974 C C . ALA B 1 1066 ? 44.688 1.165 21.078 1 24.33 1066 ALA B C 1
ATOM 16976 O O . ALA B 1 1066 ? 44.75 2.205 21.734 1 24.33 1066 ALA B O 1
ATOM 16977 N N . ASN B 1 1067 ? 45.906 0.618 20.844 1 22.09 1067 ASN B N 1
ATOM 16978 C CA . ASN B 1 1067 ? 47.062 1.014 21.656 1 22.09 1067 ASN B CA 1
ATOM 16979 C C . ASN B 1 1067 ? 47.656 2.324 21.156 1 22.09 1067 ASN B C 1
ATOM 16981 O O . ASN B 1 1067 ? 48.75 2.703 21.594 1 22.09 1067 ASN B O 1
ATOM 16985 N N . THR B 1 1068 ? 47.469 2.748 19.953 1 23.59 1068 THR B N 1
ATOM 16986 C CA . THR B 1 1068 ? 48.531 3.691 19.625 1 23.59 1068 THR B CA 1
ATOM 16987 C C . THR B 1 1068 ? 48.438 4.941 20.5 1 23.59 1068 THR B C 1
ATOM 16989 O O . THR B 1 1068 ? 47.531 5.758 20.328 1 23.59 1068 THR B O 1
ATOM 16992 N N . SER B 1 1069 ? 48.719 4.812 21.953 1 22 1069 SER B N 1
ATOM 16993 C CA . SER B 1 1069 ? 49 5.746 23.047 1 22 1069 SER B CA 1
ATOM 16994 C C . SER B 1 1069 ? 49.969 6.836 22.594 1 22 1069 SER B C 1
ATOM 16996 O O . SER B 1 1069 ? 49.969 7.93 23.156 1 22 1069 SER B O 1
ATOM 16998 N N . GLU B 1 1070 ? 51.156 6.484 22.141 1 21.16 1070 GLU B N 1
ATOM 16999 C CA . GLU B 1 1070 ? 52.312 7.227 22.641 1 21.16 1070 GLU B CA 1
ATOM 17000 C C . GLU B 1 1070 ? 52.281 8.68 22.172 1 21.16 1070 GLU B C 1
ATOM 17002 O O . GLU B 1 1070 ? 52.438 9.602 22.984 1 21.16 1070 GLU B O 1
ATOM 17007 N N . VAL B 1 1071 ? 53 9.078 21.266 1 20.3 1071 VAL B N 1
ATOM 17008 C CA . VAL B 1 1071 ? 53.938 10.188 21.359 1 20.3 1071 VAL B CA 1
ATOM 17009 C C . VAL B 1 1071 ? 53.188 11.516 21.188 1 20.3 1071 VAL B C 1
ATOM 17011 O O . VAL B 1 1071 ? 53.469 12.469 21.922 1 20.3 1071 VAL B O 1
ATOM 17014 N N . LEU B 1 1072 ? 52.438 11.766 20 1 19.38 1072 LEU B N 1
ATOM 17015 C CA . LEU B 1 1072 ? 52.719 13.164 19.672 1 19.38 1072 LEU B CA 1
ATOM 17016 C C . LEU B 1 1072 ? 52.031 14.102 20.641 1 19.38 1072 LEU B C 1
ATOM 17018 O O . LEU B 1 1072 ? 50.844 13.945 20.938 1 19.38 1072 LEU B O 1
ATOM 17022 N N . VAL B 1 1073 ? 52.875 14.875 21.312 1 19.17 1073 VAL B N 1
ATOM 17023 C CA . VAL B 1 1073 ? 53.344 16.203 21.672 1 19.17 1073 VAL B CA 1
ATOM 17024 C C . VAL B 1 1073 ? 52.812 17.219 20.656 1 19.17 1073 VAL B C 1
ATOM 17026 O O . VAL B 1 1073 ? 52.906 16.984 19.438 1 19.17 1073 VAL B O 1
#

Secondary structure (DSSP, 8-state):
-----------------------------TT--S-----HHHHHHHHHHHHTTS-----GGG-----TTGGGTTS-HHHHHHHHHHHHT--SS--HHHHHHHHHHTSS-HHHHHHHHHHHHGGGGG-B-GGG-BHHHHHHHHHHS------HHHHHHHHHHSSTTTS--TTS-HHHHHHHHHHHHHHHHHHHS---S----SS-PPPPPHHHHHHHHHT-GGGGGG--HHHHHHHHHHHHHHHHHHHHHHHTPPPP-------HHHHHHHHHSS-HHHHHHHHHHHHHHHHT-SS--SSPPTTGGG-HHHHHHHHHHSTT----GGGGGGHHHHHHHHSTT--HHHHHHHHHHHHT--HHHHHHHHHHHHHTTHHHHHHHHHHHHSGGG-SS---TTHHHHHHHHHHHHHHHHHHHHHHHHH----HHHHHHHHHHH---PPPPPHHHHHHHHHHHHHHHT--HHHHHT--HHHHHHHHHHHHHS-HHHHHHHHHHHHHHHHHHHHHHHHHHHHHHHHHHTTS--PPPS-EEEEES-HHHHHHHHHHHHH-TT-EEEEE-TTTT--EEEE-TT-SS-EEES-TT-----EEEEEE-HHHHHHHHHHHHHHHHHHHHHHHHHHGGGSTHHHHHHHHHHHHHHHHHHHHHHSHHHHHHHHHHHHHHS----EEE--B--SSS--SSGGG-SB-HHHHHHHHHHHHHHTT-SSS--SEEEEEEEE---TT-TTHHHHSBGGGTTB-SHHHHHHHHHHHH-HHHHHHHHHTT----TT-EEEEEEEETTT--EEE--GGGS-HHHHHHHHHHHHHHHHHHHHHHHHHHTT-TTS-TT--HHHHHHHHHHHHH-TT-S-S--TTTT--EEEEE-GGGTTTEE-TT-EEEEE--TTTS-TT-HHHHHHHHHHHHHHHHHHHHHHHHHHTTTTTS---STTEEEETTTEEEESSS--B--S--HHHHTT----PPEEEEES-HHHHHHHHHH-HHHHHHHHTTSSEEEEE-TTT--EEEEETTEEEEPPP------EESSHHHHHTT--S----EEEPPP---------SSTTSTTS---/-----------------------------TT--S-----HHHHHHHHHHHHTTS-----GGG-----TTGGGTTS-HHHHHHHHHHHHT--SS--HHHHHHHHHHTSS-HHHHHHHHHHHHGGGGG-B-GGG-BHHHHHHHHHHS------HHHHHHHHHHSSTTTS--TTS-HHHHHHHHHHHHHHHHHHHS---S----SS-PPPPPHHHHHHHHHT-GGGGGG--HHHHHHHHHHHHHHHHHHHHHHHT-----------HHHHHHHHHSS-HHHHHHHHHHHHHHHHT-SS--SSPPTTGGG-HHHHHHHHHHSTT----GGGGGGHHHHHHHHSTT--HHHHHHHHHHHHT--HHHHHHHHHHHHHTTHHHHHHHHHHHHSGGG-SS---TTHHHHHHHHHHHHHHHHHHHHHHHHH----HHHHHHHHHHH---PPPPPHHHHHHHHHHHHHHHT--HHHHHT--HHHHHHHHHHHHHS-HHHHHHHHHHHHHHHHHHHHHHHHHHHHHHHHHHTTS--PPPS-EEEEES-HHHHHHHHHHHHH-TT-EEEEE-TTTT--EEEE-TT-SS-EEES-TT-----EEEEEE-HHHHHHHHHHHHHHHHHHHHHHHHHHHTTSTHHHHHHHHHHHHHHHHHHHHHHSHHHHHHHHHHHHHHS----EEE--B--SSS--SSGGG-SB-HHHHHHHHHHHHHHTT-SSS--SEEEEEEEE---TT-TTHHHHSBGGGTTB-SHHHHHHHHHHHH-HHHHHHHHHTT----TT-EEEEEEEETTT--EEE--GGGS-HHHHHHHHHHHHHHHHHHHHHHHHHHTT-TTS-TT--HHHHHHHHHHHHH-TT-S-S--TTTT--EEEEE-GGGTTTEE-TT-EEEEE--TTTS-TT-HHHHHHHHHHHHHHHHHHHHHHHHHHTTTTTS---STTEEEETTTEEEESSS--B--S--HHHHTT----PPEEEEES-HHHHHHHHHH-HHHHHHHHTTSSEEEEE-TTT--EEEEETTEEEEPPP------EESSHHHHHTT--S----EEEPPP---------SGGG---S---

Organism: Rhodopirellula baltica (strain DSM 10527 / NCIMB 13988 / SH1) (NCBI:txid243090)

InterPro domains:
  IPR018752 Probable inorganic carbon transporter subunit DabA [MF_01871] (42-1019)
  IPR018752 Probable inorganic carbon transporter subunit DabA [PF10070] (47-998)
  IPR018752 Probable inorganic carbon transporter subunit DabA [PTHR38344] (9-1062)

Solvent-accessible surface area (backbone atoms only — not comparable to full-atom values): 115531 Å² total; per-residue (Å²): 134,85,76,79,77,78,80,78,81,78,83,74,77,81,75,78,68,78,74,73,79,64,78,64,77,72,50,89,64,86,80,68,76,64,77,68,79,72,51,70,65,56,54,51,52,27,49,55,58,34,53,52,71,37,54,83,53,48,42,29,73,50,25,53,70,38,44,79,59,56,73,37,44,89,35,42,38,80,56,24,35,50,51,48,12,64,73,68,70,38,54,63,52,58,54,62,69,56,54,50,50,32,40,75,71,58,56,26,44,70,66,35,43,51,51,48,50,47,66,71,43,51,86,51,31,71,40,69,35,56,93,67,45,26,44,43,58,47,51,50,51,56,67,75,39,89,76,73,76,39,57,62,75,54,40,58,48,39,68,70,71,43,57,67,48,47,46,80,62,85,85,42,52,67,68,35,53,51,49,31,36,52,51,44,50,53,53,55,52,62,68,68,50,76,80,68,83,72,82,76,75,77,77,71,76,78,79,73,54,65,73,55,50,52,50,41,54,70,69,36,66,88,49,59,88,72,57,53,72,63,56,47,42,20,48,39,40,45,44,32,45,51,32,33,42,51,38,52,60,57,26,65,70,76,59,69,81,59,75,73,65,53,51,71,64,54,49,42,27,71,67,66,73,44,59,62,64,60,61,52,44,59,54,47,48,57,50,50,42,49,73,60,32,60,68,68,59,92,69,74,60,70,60,54,88,71,28,55,45,41,27,49,30,53,52,67,67,35,94,82,42,87,71,60,79,70,52,68,79,45,54,68,62,37,54,48,50,61,38,88,84,53,48,42,68,59,47,39,48,50,39,36,58,52,42,46,57,39,73,88,42,41,40,55,52,51,30,51,60,52,54,72,38,31,35,51,49,12,39,46,44,38,37,43,70,66,27,90,74,48,93,56,61,57,59,78,63,37,53,52,22,49,51,24,50,51,42,52,51,48,45,43,43,44,21,53,57,32,26,75,74,70,74,41,76,47,28,27,58,42,50,54,52,48,62,70,62,63,75,79,68,80,55,82,48,70,65,25,52,21,50,48,52,40,53,49,31,53,66,68,40,56,38,41,68,62,55,58,71,50,47,47,67,36,37,34,46,43,53,50,53,55,63,70,57,38,70,66,58,46,33,53,48,53,47,50,11,34,44,47,40,53,51,51,52,51,52,29,43,48,44,55,45,25,53,55,34,61,70,61,65,78,71,76,87,64,79,41,67,28,33,43,33,34,32,23,48,27,75,42,40,45,43,52,51,40,33,44,68,71,38,66,55,46,42,72,42,16,40,61,35,15,58,76,43,51,24,30,40,21,50,75,89,46,91,58,66,40,58,30,22,34,84,88,54,80,57,66,24,23,34,41,38,37,70,34,57,53,58,50,57,52,36,50,66,33,39,61,45,34,51,52,40,41,48,46,43,45,49,42,53,63,55,29,73,42,81,75,29,51,58,56,47,52,60,54,44,55,62,56,47,46,58,52,54,39,39,72,77,44,45,67,58,33,53,50,42,46,55,49,52,43,55,71,59,54,73,73,63,64,42,72,44,50,71,28,76,45,93,57,62,31,85,47,81,52,17,16,19,35,45,62,66,56,42,20,51,34,47,50,49,49,29,53,43,45,51,53,64,61,88,73,35,49,39,36,38,29,37,7,35,22,45,61,59,47,83,48,80,55,43,14,64,51,18,29,54,34,9,33,11,27,64,12,31,63,28,18,34,50,48,18,54,43,62,58,34,67,71,24,40,54,52,26,36,75,72,71,33,73,75,60,85,77,45,42,51,34,11,19,29,36,25,73,28,44,48,47,74,46,77,46,77,57,62,74,57,55,77,88,51,49,66,60,47,52,48,50,52,51,47,49,54,53,21,33,19,51,38,30,32,63,56,36,35,64,37,85,88,41,68,63,82,57,48,36,65,55,22,28,53,47,33,40,49,35,16,64,32,65,81,48,80,58,47,55,52,72,72,24,48,48,45,36,33,41,37,20,55,56,70,49,51,64,48,54,44,61,72,53,14,30,29,44,32,34,32,38,73,86,74,38,59,95,80,37,61,56,59,45,59,50,46,69,49,45,50,60,48,55,45,9,40,35,38,31,49,23,43,18,48,42,18,29,68,62,49,5,41,25,58,66,83,49,49,32,80,42,29,75,37,38,36,18,55,50,96,75,46,53,38,34,85,38,44,36,39,66,48,30,71,76,38,66,67,44,68,31,34,37,40,33,51,42,49,73,67,59,51,51,50,49,37,72,74,28,67,75,53,29,39,36,50,80,18,52,56,38,40,47,30,32,29,29,80,87,76,53,48,48,31,34,57,53,96,90,39,78,40,76,63,76,72,79,68,90,73,67,54,76,37,76,37,71,62,76,68,48,64,74,48,57,68,94,62,77,58,31,41,35,51,75,73,78,77,77,70,80,73,79,79,73,77,67,89,70,69,84,72,66,70,97,127,135,86,74,84,82,80,88,77,83,78,80,77,75,82,76,77,68,78,74,73,80,63,77,65,75,72,49,88,66,85,81,67,76,64,78,66,79,71,51,72,66,55,56,52,51,27,49,55,58,34,55,53,71,37,54,83,54,48,41,28,72,49,24,55,69,38,45,79,58,55,72,37,43,90,35,42,38,80,56,25,34,50,51,48,13,64,74,69,70,37,55,62,50,55,54,63,69,57,53,50,52,32,40,74,71,59,56,25,46,70,67,35,43,52,52,47,49,48,67,70,43,53,86,52,32,69,41,69,35,56,94,65,43,26,45,44,57,45,50,51,51,56,66,76,39,89,78,76,78,41,56,61,75,54,41,59,50,39,67,70,72,43,57,69,50,47,47,79,63,87,84,41,52,67,70,35,53,50,49,31,38,51,51,44,50,52,52,53,51,61,68,67,49,74,80,67,82,72,80,77,73,76,76,71,77,79,81,76,52,66,72,56,50,52,49,40,54,71,70,36,66,90,48,58,90,72,58,53,73,64,54,46,42,20,49,40,39,44,44,32,47,52,32,32,40,52,36,53,60,56,26,63,68,76,60,67,80,57,74,73,66,53,50,72,62,54,48,42,27,71,68,67,72,44,60,62,64,60,61,53,45,60,56,48,47,58,48,50,43,51,74,62,32,61,69,69,58,91,69,75,61,70,59,54,88,70,29,55,44,39,28,48,30,55,53,66,68,35,93,84,42,88,71,60,80,68,51,68,80,45,53,67,62,36,54,48,49,62,39,90,84,54,49,43,68,60,48,39,46,50,39,35,56,52,42,45,57,41,72,89,41,41,41,54,51,51,29,52,60,51,54,71,38,31,34,52,48,12,39,46,46,38,39,42,71,67,29,90,73,48,93,56,61,56,58,80,62,37,52,50,22,50,51,23,50,51,41,50,49,48,45,44,44,43,21,53,57,33,26,76,75,71,74,41,74,47,28,28,59,43,50,53,52,49,60,69,62,63,75,77,67,79,55,79,48,71,64,27,52,20,51,48,50,40,54,49,31,52,66,69,40,57,36,40,70,63,55,58,70,50,50,48,65,37,38,34,48,42,52,50,54,54,62,70,58,38,70,68,57,49,33,53,48,52,48,51,11,35,44,47,42,53,50,51,53,50,52,28,44,49,42,55,45,26,54,55,35,61,71,60,64,80,70,76,85,64,79,39,68,28,33,43,34,33,32,24,48,27,74,43,40,46,44,52,51,41,34,43,69,72,38,66,55,44,42,69,43,17,39,61,37,16,56,75,43,49,24,29,38,20,51,76,88,47,90,60,64,42,58,29,22,35,84,89,53,80,58,66,25,23,34,42,37,35,70,35,56,50,58,50,56,52,37,50,65,34,37,60,45,34,51,52,40,41,48,45,42,44,48,42,52,62,57,29,73,43,81,75,30,52,59,56,49,53,61,54,45,54,64,58,45,47,58,54,55,40,39,72,76,43,45,67,58,31,54,50,42,46,55,50,52,44,54,72,58,53,73,73,64,64,40,71,43,50,70,28,76,46,92,58,62,29,86,46,81,52,16,16,18,36,44,61,66,57,41,19,50,35,48,50,49,50,29,54,43,46,51,52,64,60,88,73,35,50,38,36,36,30,37,7,33,22,44,60,59,48,83,47,79,56,44,14,63,51,19,28,55,33,9,32,11,28,64,12,32,64,29,18,36,50,47,18,54,43,63,57,34,66,71,24,42,55,52,25,36,74,71,72,35,73,72,61,86,77,45,43,51,33,11,20,28,35,26,73,29,44,49,47,75,48,78,46,75,56,65,74,56,56,77,88,49,46,66,60,46,52,50,50,52,51,45,48,54,54,20,33,19,51,37,29,34,61,55,36,34,64,37,86,87,41,68,64,80,58,47,36,65,54,22,29,52,47,32,40,48,35,16,65,30,66,81,48,79,57,47,56,51,74,75,24,47,47,44,35,33,40,36,19,56,56,69,49,52,63,47,51,43,60,72,52,15,31,28,44,32,34,32,38,72,86,75,37,58,95,81,36,61,56,61,45,59,51,45,67,48,45,49,60,47,55,45,8,40,34,38,30,49,22,43,18,50,41,18,30,68,63,50,5,40,25,57,68,83,51,49,32,78,41,29,76,36,39,36,18,55,49,96,74,46,53,38,32,85,40,45,36,39,66,47,29,73,75,37,65,68,42,68,33,34,36,40,35,50,42,49,74,67,59,51,52,50,48,36,72,73,29,67,73,54,30,39,36,50,79,18,51,55,36,42,46,30,33,27,29,80,88,76,52,48,47,28,32,57,55,96,91,38,79,41,76,61,77,72,79,68,89,72,68,55,77,36,74,38,69,61,76,68,48,65,75,48,59,68,94,64,78,57,33,40,37,51,76,75,79,77,77,71,81,76,80,80,71,74,69,87,70,68,93,71,75,72,94,123

Foldseek 3Di:
DDDPPPPPPDPPPPPPPVPPPPPPLDQPDQDDDLDDQDDLVLLVVLVVLLLLLFAQAWFLLLGFFFFLQPSQLLFFLLVSLVVNCVLQVFHSFFFLVVLLVCPVVVLFDLVLLLVLLCVVCPVQQQPQQFPLGGLVVLLSLPLNDPFDQDAPVVVVVCVVPHCQLQDFDPLFDPVLLVLQLVVVVVLVVLQPPPPPPDDCPPDPRPDQDPVLVVVCVVVPVPCSVVDDPRRSSSSQSVLLLVLLLVLLVLLPDDFPLPQCSDQPQRLCCVQLVDRLLVVLQVLLLVLLLQLLFQPPDPDHQPPSQVASLLSSLCQCVDPPHDDDPLCVPLNVVSVLSNDPPDDLSVLLSVLCSQQSPDSVSSSSNLSSLCSSQSQSLSNLVNLAPVPPFGSDGHHHCRSSSSSSVSSSSSQSNQQSSLCVRVVDRTNNVSSSVSVVPDDRDDGGDSSSLSSSVSNSCSNSSPYSSNSNPGHSVSSNSNSVSVVVCDSSNSSVSSQSSSLVSQVQLVLLLLLVLLVVLVVVPPDDPDQAQEEEEEALFLLCVLLVQLLCQLRVSYHYAYDHLLLLVWEQEAEPPRDGTDTFFAPVDDDFAYKYKFFDPVVVVVVVVVVVVVVVVVVVVVVVVVVLPDPVVVVVCVVVVVVVCVLVVCCPPVVVVSVVVCVVVCVVPPDGAIDMLADAQDDGADDDSNRHHDHLLRLLVSLLLSCQQQVNQDSHHLEYEYEWEAAFAPADLSRLVQGRSRTSSDTSQVSQQSNQVSCLDVSSQVSNVVVPGHDDNRHGYWGWYAHSQLRDIGTPPCVPHDPVCVVSVVVVVVSSVSSSLVSLLLQLLQPPPRDLPDHSVRSSVVSNVLRHDNPRPPSGLRQQAAAEEEEEDCSSCRQKDPSSRYRYHYHYVVSADPLRPSVLVRCVPCCRSVLSNLSLLQSCVSGVVSLNPEAPVQWDQRSSRAIHRHPGDRGHSGHYCSNHVQHDRHAHEYEHADDPVNVLSSLVVDPVNVSCDLSVSHWYWYQHNPPRWIWTDDNNDTHGSDNDDPDAAEDQGPCRQCRPHNHDDGMYGHDRDPDPDPPPPPDPDPPPPPDDD/DDDDDDDPPDPPPPPPPVPPPPPPLDQPDQDDDLPDQDDLVLLVVLVVLLLLLFAQAWFLLLGFFFFLQPSQLLFFLLVSLVVNCVLQVFHSFFFLVVLLVCPVVVLFDLVLLLVLLCVVCPVQQQPQQFPLGGLVVLVSLPLNDPFDQDAPVVVVVCVVPHCQLQAFDPLFDPVLLVLQLVVVVVLVVLQLPPPPPDDCPPDPRDDQDPVLVVVCVVVPVVCSVVDDPRRSSSSQSVLLLVLLLVLLVLLPDDFPLPQCSDQPQRLCCVQLVDRLLVLLQQLLLVLLLQLLFQPPDPDHQPPSQVASLLSSLCQCVDPPHDDDPLCPPLNVVSVLSNDPVDDLSVLLSVLCSQQSPDSVSSSSNLSVLCSSQSQSLSNLVNLQPVPPFGSDGGHHCRSSSSSSVSSSSSQSNQQSSLCVRVVDRTNNVSSSVSVVVDDRDDGGDSSSLSSSVSNSCSNSSPYSSNSNPGHSVSSNSNSVSVVVCDSSNSSVSSQSSSLVSQVQLVLLLLLVLLVVLVVVPPDDPDQAQEEEEEALFLLCVLLVQLLCQLRVSYHYAYAHLLLLVWEQEAEPPRDGTDTFFAPVDDDFAYKYKFFDPVVVVVVVVVVVVVVVVVVVVVVVVVVLPDPVVVVVVVVVVVVVCVLVVCCPPVVVVSVVVCVVVCVVPPDGAIDMLADAQDDGADDDSNRHHDHLLRLLVSLLLSCQQQVNQDSHHLEYEYEWEAAFAPADLSRLVLGRSRTSSDTSQVSQQSNQVSCLDVSSQVSNVVVPGHDDNRHGYWGWYAHSQLRDIGTPPCVPHDPVCVVSVVVVVVSSVSSSLVSLLLQLLQPPPRDLPDHSVRSSVVSNVLRHDNPRPPSGLRQQAAAEEEEEDCSSCRQKDPSSRYRYHYHYPVSADPLRPSVLVRCVPCCRSVLSNLSLLQSCQSGVVSLNPEAPVQWDQRSSRATHRHPGDRGHSGHYCSNHVQHDRHAHEYEYADDPVNVLSSLVVDPVNVSCDLSVSHWYWYQHNPPRWIWTQDNNDTHGSDNDDPDAAEDQGPCRQCRPHNHDDGMYGHDRDDDPDPPPPPPPDPDPPDDDD

Sequence (2146 aa):
MSSGNTSSQNHSPVNNQPTRLKSPLPALHKDTQPNTSHQATNVLQAIEHARHFLPAQGPISVFVHHNTLHAFEDLPFEKAVIEGGRRFGCEPYLSEERYHQELLRGRISREDLREVLMADLQDDADKLVATFGTRYTLRLSMLQTELQPMPESGLSWVLAESELLKRFREEVPAPYREKTITQTRGWVMRHLEPITTDTTSSNPASPLPAPLQDRLKAAGESQIHRWNDQQWESFTLHALWETCQQGVEKAEVQTPNTASNDSLHRLMRGELGIDLKTKIDDVLIRFCGCFLDQGFADWKLPERENGFAKAFADLYLGRWAIRADWMKHVDASLREVQSPDWDAIQSIEQSLERMGISNNECEGFLSECLLSLRGWAGMIWQMETNGPFLANPIPEGSLNEYLAIRLILLAHAIEHFGKAKFNVGTASEILRLALKSADVRSASSVRSRTHTVFQLAQLGGWTPEQMLNMSSAQWRCLITEIESFASLDRRRLLHAAYERHYANQALDAISIHSRRRRELATNSRRRPAYAAIFCIDDREESFRRHLEEVAPDCRTASAAGFFAVAMYYQGADHASFRPLCPAIVKPQHYVREEPLFSSMAAGERRAVRRRRLGWFAHQVHQNSRTLIGGWVTGLFGAIATVPMVARILAPRLTSQIRESMGSLVRPPATELHLERLADAPGSDPASMGYSLDEMSQIVVRILQDIGMVDAFPPIIVFFGHGSGSLNNPHESAYNCGACSGGRGGPNARAFAVMANDPRVRRRVAEQGIELPDEVRFVGAYHNTCNDDVDYYDLDLLPRSLRELFRRIESDVIETRARNAHERARRFESAPLDLTPQEALEHVEERAEDLSQARPEYNHATNALVTVGRRDWSRGLFMDRRAFVTEYDPTVDDENGHILTRILQAAIPVCGGISLEYYFSTVDVEGYGCGSKLPHNVASMVGVMTGAASDLRPGLSQQMVEIHEPMRILFVIETTPEMLKKIISENEGIRRMVEGNWVQLAILDPSTYTIQRYIDGHFEPHVVTDREIPTVQSSMHWYRGQRDHLGFATIQESEIKTPVSSSESDANTSEVLVMSSGNTSSQNHSPVNNQPTRLKSPLPALHKDTQPNTSHQATNVLQAIEHARHFLPAQGPISVFVHHNTLHAFEDLPFEKAVIEGGRRFGCEPYLSEERYHQELLRGRISREDLREVLMADLQDDADKLVATFGTRYTLRLSMLQTELQPMPESGLSWVLAESELLKRFREEVPAPYREKTITQTRGWVMRHLEPITTDTTSSNPASPLPAPLQDRLKAAGESQIHRWNDQQWESFTLHALWETCQQGVEKAEVQTPNTASNDSLHRLMRGELGIDLKTKIDDVLIRFCGCFLDQGFADWKLPERENGFAKAFADLYLGRWAIRADWMKHVDASLREVQSPDWDAIQSIEQSLERMGISNNECEGFLSECLLSLRGWAGMIWQMETNGPFLANPIPEGSLNEYLAIRLILLAHAIEHFGKAKFNVGTASEILRLALKSADVRSASSVRSRTHTVFQLAQLGGWTPEQMLNMSSAQWRCLITEIESFASLDRRRLLHAAYERHYANQALDAISIHSRRRRELATNSRRRPAYAAIFCIDDREESFRRHLEEVAPDCRTASAAGFFAVAMYYQGADHASFRPLCPAIVKPQHYVREEPLFSSMAAGERRAVRRRRLGWFAHQVHQNSRTLIGGWVTGLFGAIATVPMVARILAPRLTSQIRESMGSLVRPPATELHLERLADAPGSDPASMGYSLDEMSQIVVRILQDIGMVDAFPPIIVFFGHGSGSLNNPHESAYNCGACSGGRGGPNARAFAVMANDPRVRRRVAEQGIELPDEVRFVGAYHNTCNDDVDYYDLDLLPRSLRELFRRIESDVIETRARNAHERARRFESAPLDLTPQEALEHVEERAEDLSQARPEYNHATNALVTVGRRDWSRGLFMDRRAFVTEYDPTVDDENGHILTRILQAAIPVCGGISLEYYFSTVDVEGYGCGSKLPHNVASMVGVMTGAASDLRPGLSQQMVEIHEPMRILFVIETTPEMLKKIISENEGIRRMVEGNWVQLAILDPSTYTIQRYIDGHFEPHVVTDREIPTVQSSMHWYRGQRDHLGFATIQESEIKTPVSSSESDANTSEVLV